Protein 3WVO (pdb70)

Structure (mmCIF, N/CA/C/O backbone):
data_3WVO
#
_entry.id   3WVO
#
_cell.length_a   207.304
_cell.length_b   132.529
_cell.length_c   102.962
_cell.angle_alpha   90.00
_cell.angle_beta   93.75
_cell.angle_gamma   90.00
#
_symmetry.space_group_name_H-M   'C 1 2 1'
#
loop_
_entity.id
_entity.type
_entity.pdbx_description
1 polymer 'CRISPR-associated protein, Cse1 family'
2 water water
#
loop_
_atom_site.group_PDB
_atom_site.id
_atom_site.type_symbol
_atom_site.label_atom_id
_atom_site.label_alt_id
_atom_site.label_comp_id
_atom_site.label_asym_id
_atom_site.label_entity_id
_atom_site.label_seq_id
_atom_site.pdbx_PDB_ins_code
_atom_site.Cartn_x
_atom_site.Cartn_y
_atom_site.Cartn_z
_atom_site.occupancy
_atom_site.B_iso_or_equiv
_atom_site.auth_seq_id
_atom_site.auth_comp_id
_atom_site.auth_asym_id
_atom_site.auth_atom_id
_atom_site.pdbx_PDB_model_num
ATOM 1 N N . MET A 1 4 ? 88.182 34.173 55.055 1.00 183.27 1 MET A N 1
ATOM 2 C CA . MET A 1 4 ? 87.552 33.428 56.186 1.00 183.35 1 MET A CA 1
ATOM 3 C C . MET A 1 4 ? 86.182 33.974 56.594 1.00 175.21 1 MET A C 1
ATOM 4 O O . MET A 1 4 ? 85.323 33.218 57.076 1.00 169.52 1 MET A O 1
ATOM 9 N N . THR A 1 5 ? 85.984 35.282 56.408 1.00 170.87 2 THR A N 1
ATOM 10 C CA . THR A 1 5 ? 84.645 35.875 56.507 1.00 163.14 2 THR A CA 1
ATOM 11 C C . THR A 1 5 ? 83.879 35.445 55.258 1.00 159.60 2 THR A C 1
ATOM 12 O O . THR A 1 5 ? 82.658 35.532 55.229 1.00 147.30 2 THR A O 1
ATOM 16 N N . THR A 1 6 ? 84.612 34.968 54.240 1.00 167.05 3 THR A N 1
ATOM 17 C CA . THR A 1 6 ? 84.018 34.357 53.023 1.00 168.73 3 THR A CA 1
ATOM 18 C C . THR A 1 6 ? 83.147 33.129 53.386 1.00 175.39 3 THR A C 1
ATOM 19 O O . THR A 1 6 ? 82.125 32.870 52.740 1.00 175.69 3 THR A O 1
ATOM 23 N N . ASP A 1 7 ? 83.558 32.393 54.426 1.00 178.55 4 ASP A N 1
ATOM 24 C CA . ASP A 1 7 ? 82.776 31.286 54.999 1.00 168.00 4 ASP A CA 1
ATOM 25 C C . ASP A 1 7 ? 81.573 31.776 55.803 1.00 161.56 4 ASP A C 1
ATOM 26 O O . ASP A 1 7 ? 80.578 31.061 55.921 1.00 158.10 4 ASP A O 1
ATOM 31 N N . ALA A 1 8 ? 81.680 32.983 56.362 1.00 149.52 5 ALA A N 1
ATOM 32 C CA . ALA A 1 8 ? 80.617 33.566 57.173 1.00 134.75 5 ALA A CA 1
ATOM 33 C C . ALA A 1 8 ? 79.358 34.024 56.384 1.00 130.82 5 ALA A C 1
ATOM 34 O O . ALA A 1 8 ? 78.310 34.206 56.991 1.00 123.60 5 ALA A O 1
ATOM 36 N N . PRO A 1 9 ? 79.464 34.261 55.045 1.00 134.50 6 PRO A N 1
ATOM 37 C CA . PRO A 1 9 ? 78.271 34.241 54.163 1.00 128.42 6 PRO A CA 1
ATOM 38 C C . PRO A 1 9 ? 78.100 32.897 53.428 1.00 120.42 6 PRO A C 1
ATOM 39 O O . PRO A 1 9 ? 77.630 32.827 52.289 1.00 112.37 6 PRO A O 1
ATOM 43 N N . SER A 1 10 ? 78.472 31.823 54.093 1.00 117.48 7 SER A N 1
ATOM 44 C CA . SER A 1 10 ? 78.625 30.594 53.386 1.00 116.42 7 SER A CA 1
ATOM 45 C C . SER A 1 10 ? 77.311 30.072 52.827 1.00 110.54 7 SER A C 1
ATOM 46 O O . SER A 1 10 ? 77.353 29.164 52.010 1.00 118.37 7 SER A O 1
ATOM 49 N N . PHE A 1 11 ? 76.156 30.609 53.224 1.00 99.41 8 PHE A N 1
ATOM 50 C CA . PHE A 1 11 ? 74.903 29.892 52.863 1.00 93.68 8 PHE A CA 1
ATOM 51 C C . PHE A 1 11 ? 74.064 30.407 51.681 1.00 89.60 8 PHE A C 1
ATOM 52 O O . PHE A 1 11 ? 73.048 31.073 51.860 1.00 84.02 8 PHE A O 1
ATOM 60 N N . ASN A 1 12 ? 74.486 30.044 50.473 1.00 90.52 9 ASN A N 1
ATOM 61 C CA . ASN A 1 12 ? 73.795 30.458 49.265 1.00 88.58 9 ASN A CA 1
ATOM 62 C C . ASN A 1 12 ? 72.778 29.433 48.818 1.00 83.71 9 ASN A C 1
ATOM 63 O O . ASN A 1 12 ? 73.112 28.295 48.539 1.00 85.66 9 ASN A O 1
ATOM 68 N N . LEU A 1 13 ? 71.529 29.840 48.705 1.00 78.38 10 LEU A N 1
ATOM 69 C CA . LEU A 1 13 ? 70.480 28.844 48.540 1.00 74.94 10 LEU A CA 1
ATOM 70 C C . LEU A 1 13 ? 70.436 28.221 47.160 1.00 74.63 10 LEU A C 1
ATOM 71 O O . LEU A 1 13 ? 69.676 27.289 46.930 1.00 75.57 10 LEU A O 1
ATOM 76 N N . ILE A 1 14 ? 71.248 28.714 46.241 1.00 75.50 11 ILE A N 1
ATOM 77 C CA . ILE A 1 14 ? 71.296 28.073 44.946 1.00 77.01 11 ILE A CA 1
ATOM 78 C C . ILE A 1 14 ? 72.033 26.719 45.056 1.00 80.74 11 ILE A C 1
ATOM 79 O O . ILE A 1 14 ? 71.670 25.752 44.384 1.00 83.29 11 ILE A O 1
ATOM 84 N N . THR A 1 15 ? 73.015 26.637 45.954 1.00 81.49 12 THR A N 1
ATOM 85 C CA . THR A 1 15 ? 73.988 25.538 45.957 1.00 81.39 12 THR A CA 1
ATOM 86 C C . THR A 1 15 ? 73.961 24.562 47.163 1.00 81.68 12 THR A C 1
ATOM 87 O O . THR A 1 15 ? 74.189 23.366 46.995 1.00 82.29 12 THR A O 1
ATOM 91 N N . GLN A 1 16 ? 73.688 25.060 48.366 1.00 81.72 13 GLN A N 1
ATOM 92 C CA . GLN A 1 16 ? 73.592 24.191 49.546 1.00 81.55 13 GLN A CA 1
ATOM 93 C C . GLN A 1 16 ? 72.198 23.566 49.672 1.00 78.74 13 GLN A C 1
ATOM 94 O O . GLN A 1 16 ? 71.201 24.171 49.247 1.00 74.13 13 GLN A O 1
ATOM 100 N N . PRO A 1 17 ? 72.132 22.359 50.284 1.00 78.81 14 PRO A N 1
ATOM 101 C CA . PRO A 1 17 ? 70.843 21.721 50.552 1.00 74.15 14 PRO A CA 1
ATOM 102 C C . PRO A 1 17 ? 70.068 22.430 51.649 1.00 70.83 14 PRO A C 1
ATOM 103 O O . PRO A 1 17 ? 70.610 22.704 52.725 1.00 70.97 14 PRO A O 1
ATOM 107 N N . TRP A 1 18 ? 68.803 22.718 51.358 1.00 68.54 15 TRP A N 1
ATOM 108 C CA . TRP A 1 18 ? 67.872 23.296 52.331 1.00 66.87 15 TRP A CA 1
ATOM 109 C C . TRP A 1 18 ? 66.395 22.964 52.104 1.00 65.80 15 TRP A C 1
ATOM 110 O O . TRP A 1 18 ? 65.578 23.095 53.017 1.00 63.94 15 TRP A O 1
ATOM 121 N N . LEU A 1 19 ? 66.062 22.567 50.877 1.00 67.17 16 LEU A N 1
ATOM 122 C CA . LEU A 1 19 ? 64.696 22.227 50.498 1.00 66.21 16 LEU A CA 1
ATOM 123 C C . LEU A 1 19 ? 64.466 20.723 50.586 1.00 68.66 16 LEU A C 1
ATOM 124 O O . LEU A 1 19 ? 64.997 19.958 49.760 1.00 71.35 16 LEU A O 1
ATOM 129 N N . PRO A 1 20 ? 63.659 20.288 51.573 1.00 66.61 17 PRO A N 1
ATOM 130 C CA . PRO A 1 20 ? 63.431 18.872 51.834 1.00 66.38 17 PRO A CA 1
ATOM 131 C C . PRO A 1 20 ? 62.393 18.336 50.875 1.00 65.68 17 PRO A C 1
ATOM 132 O O . PRO A 1 20 ? 61.323 18.942 50.698 1.00 64.76 17 PRO A O 1
ATOM 136 N N . VAL A 1 21 ? 62.740 17.221 50.243 1.00 66.37 18 VAL A N 1
ATOM 137 C CA . VAL A 1 21 ? 61.978 16.671 49.140 1.00 63.65 18 VAL A CA 1
ATOM 138 C C . VAL A 1 21 ? 61.811 15.179 49.329 1.00 64.84 18 VAL A C 1
ATOM 139 O O . VAL A 1 21 ? 62.503 14.538 50.142 1.00 65.83 18 VAL A O 1
ATOM 143 N N . GLN A 1 22 ? 60.899 14.628 48.546 1.00 64.78 19 GLN A N 1
ATOM 144 C CA . GLN A 1 22 ? 60.547 13.231 48.653 1.00 68.63 19 GLN A CA 1
ATOM 145 C C . GLN A 1 22 ? 60.513 12.571 47.285 1.00 70.33 19 GLN A C 1
ATOM 146 O O . GLN A 1 22 ? 59.601 12.836 46.478 1.00 71.91 19 GLN A O 1
ATOM 152 N N . TYR A 1 23 ? 61.507 11.728 47.017 1.00 71.80 20 TYR A N 1
ATOM 153 C CA . TYR A 1 23 ? 61.575 11.032 45.744 1.00 74.24 20 TYR A CA 1
ATOM 154 C C . TYR A 1 23 ? 60.497 9.976 45.650 1.00 78.28 20 TYR A C 1
ATOM 155 O O . TYR A 1 23 ? 59.963 9.522 46.665 1.00 81.42 20 TYR A O 1
ATOM 164 N N . ARG A 1 24 ? 60.206 9.548 44.432 1.00 81.66 21 ARG A N 1
ATOM 165 C CA . ARG A 1 24 ? 59.136 8.599 44.239 1.00 83.94 21 ARG A CA 1
ATOM 166 C C . ARG A 1 24 ? 59.354 7.279 44.977 1.00 84.94 21 ARG A C 1
ATOM 167 O O . ARG A 1 24 ? 58.433 6.780 45.618 1.00 84.09 21 ARG A O 1
ATOM 175 N N . ASP A 1 25 ? 60.577 6.755 44.934 1.00 88.28 22 ASP A N 1
ATOM 176 C CA . ASP A 1 25 ? 60.971 5.564 45.708 1.00 90.80 22 ASP A CA 1
ATOM 177 C C . ASP A 1 25 ? 61.160 5.891 47.195 1.00 89.08 22 ASP A C 1
ATOM 178 O O . ASP A 1 25 ? 62.109 5.437 47.814 1.00 90.65 22 ASP A O 1
ATOM 183 N N . GLY A 1 26 ? 60.275 6.699 47.768 1.00 86.99 23 GLY A N 1
ATOM 184 C CA . GLY A 1 26 ? 60.292 6.952 49.219 1.00 85.49 23 GLY A CA 1
ATOM 185 C C . GLY A 1 26 ? 61.321 7.919 49.800 1.00 83.51 23 GLY A C 1
ATOM 186 O O . GLY A 1 26 ? 60.949 8.778 50.613 1.00 80.52 23 GLY A O 1
ATOM 187 N N . THR A 1 27 ? 62.590 7.771 49.386 1.00 84.14 24 THR A N 1
ATOM 188 C CA . THR A 1 27 ? 63.757 8.577 49.848 1.00 86.11 24 THR A CA 1
ATOM 189 C C . THR A 1 27 ? 63.501 10.054 50.186 1.00 87.24 24 THR A C 1
ATOM 190 O O . THR A 1 27 ? 62.827 10.761 49.431 1.00 85.70 24 THR A O 1
ATOM 194 N N . GLU A 1 28 ? 64.067 10.514 51.302 1.00 88.82 25 GLU A N 1
ATOM 195 C CA . GLU A 1 28 ? 63.989 11.922 51.682 1.00 87.53 25 GLU A CA 1
ATOM 196 C C . GLU A 1 28 ? 65.395 12.537 51.896 1.00 87.36 25 GLU A C 1
ATOM 197 O O . GLU A 1 28 ? 66.305 11.905 52.445 1.00 85.05 25 GLU A O 1
ATOM 203 N N . LYS A 1 29 ? 65.529 13.797 51.494 1.00 82.22 26 LYS A N 1
ATOM 204 C CA . LYS A 1 29 ? 66.802 14.457 51.308 1.00 78.85 26 LYS A CA 1
ATOM 205 C C . LYS A 1 29 ? 66.472 15.933 51.237 1.00 78.15 26 LYS A C 1
ATOM 206 O O . LYS A 1 29 ? 65.371 16.293 50.814 1.00 75.64 26 LYS A O 1
ATOM 212 N N . GLU A 1 30 ? 67.393 16.803 51.645 1.00 80.56 27 GLU A N 1
ATOM 213 C CA . GLU A 1 30 ? 67.232 18.252 51.382 1.00 79.26 27 GLU A CA 1
ATOM 214 C C . GLU A 1 30 ? 68.071 18.566 50.154 1.00 79.25 27 GLU A C 1
ATOM 215 O O . GLU A 1 30 ? 69.100 17.922 49.943 1.00 81.14 27 GLU A O 1
ATOM 221 N N . LEU A 1 31 ? 67.639 19.529 49.338 1.00 76.18 28 LEU A N 1
ATOM 222 C CA . LEU A 1 31 ? 68.402 19.893 48.140 1.00 78.35 28 LEU A CA 1
ATOM 223 C C . LEU A 1 31 ? 68.512 21.389 47.937 1.00 79.61 28 LEU A C 1
ATOM 224 O O . LEU A 1 31 ? 67.727 22.155 48.503 1.00 80.41 28 LEU A O 1
ATOM 229 N N . SER A 1 32 ? 69.489 21.783 47.114 1.00 81.65 29 SER A N 1
ATOM 230 C CA . SER A 1 32 ? 69.691 23.168 46.665 1.00 80.16 29 SER A CA 1
ATOM 231 C C . SER A 1 32 ? 68.581 23.561 45.716 1.00 76.22 29 SER A C 1
ATOM 232 O O . SER A 1 32 ? 67.790 22.715 45.288 1.00 77.11 29 SER A O 1
ATOM 235 N N . LEU A 1 33 ? 68.524 24.832 45.358 1.00 71.49 30 LEU A N 1
ATOM 236 C CA . LEU A 1 33 ? 67.596 25.227 44.327 1.00 68.95 30 LEU A CA 1
ATOM 237 C C . LEU A 1 33 ? 67.967 24.556 43.009 1.00 70.94 30 LEU A C 1
ATOM 238 O O . LEU A 1 33 ? 67.136 23.927 42.356 1.00 70.35 30 LEU A O 1
ATOM 243 N N . LEU A 1 34 ? 69.231 24.678 42.638 1.00 74.19 31 LEU A N 1
ATOM 244 C CA . LEU A 1 34 ? 69.718 24.081 41.414 1.00 78.16 31 LEU A CA 1
ATOM 245 C C . LEU A 1 34 ? 69.206 22.693 41.237 1.00 79.72 31 LEU A C 1
ATOM 246 O O . LEU A 1 34 ? 68.665 22.370 40.190 1.00 82.87 31 LEU A O 1
ATOM 251 N N . GLU A 1 35 ? 69.379 21.867 42.255 1.00 80.62 32 GLU A N 1
ATOM 252 C CA . GLU A 1 35 ? 69.159 20.467 42.045 1.00 83.73 32 GLU A CA 1
ATOM 253 C C . GLU A 1 35 ? 67.695 20.133 41.979 1.00 78.93 32 GLU A C 1
ATOM 254 O O . GLU A 1 35 ? 67.292 19.262 41.215 1.00 78.95 32 GLU A O 1
ATOM 260 N N . VAL A 1 36 ? 66.895 20.833 42.766 1.00 75.48 33 VAL A N 1
ATOM 261 C CA . VAL A 1 36 ? 65.453 20.646 42.711 1.00 73.21 33 VAL A CA 1
ATOM 262 C C . VAL A 1 36 ? 64.948 20.804 41.277 1.00 73.61 33 VAL A C 1
ATOM 263 O O . VAL A 1 36 ? 64.120 20.015 40.792 1.00 73.11 33 VAL A O 1
ATOM 267 N N . PHE A 1 37 ? 65.455 21.821 40.597 1.00 73.61 34 PHE A N 1
ATOM 268 C CA . PHE A 1 37 ? 65.074 22.032 39.225 1.00 73.05 34 PHE A CA 1
ATOM 269 C C . PHE A 1 37 ? 65.550 20.874 38.358 1.00 72.62 34 PHE A C 1
ATOM 270 O O . PHE A 1 37 ? 64.778 20.331 37.566 1.00 71.09 34 PHE A O 1
ATOM 278 N N . LYS A 1 38 ? 66.804 20.473 38.549 1.00 73.21 35 LYS A N 1
ATOM 279 C CA . LYS A 1 38 ? 67.359 19.337 37.824 1.00 73.93 35 LYS A CA 1
ATOM 280 C C . LYS A 1 38 ? 66.519 18.061 38.039 1.00 70.36 35 LYS A C 1
ATOM 281 O O . LYS A 1 38 ? 66.134 17.407 37.082 1.00 69.80 35 LYS A O 1
ATOM 287 N N . GLN A 1 39 ? 66.210 17.742 39.290 1.00 66.73 36 GLN A N 1
ATOM 288 C CA . GLN A 1 39 ? 65.646 16.454 39.617 1.00 65.62 36 GLN A CA 1
ATOM 289 C C . GLN A 1 39 ? 64.110 16.399 39.594 1.00 64.54 36 GLN A C 1
ATOM 290 O O . GLN A 1 39 ? 63.531 15.310 39.539 1.00 65.04 36 GLN A O 1
ATOM 296 N N . ALA A 1 40 ? 63.463 17.564 39.597 1.00 63.43 37 ALA A N 1
ATOM 297 C CA . ALA A 1 40 ? 61.999 17.687 39.652 1.00 62.24 37 ALA A CA 1
ATOM 298 C C . ALA A 1 40 ? 61.123 16.495 39.147 1.00 64.55 37 ALA A C 1
ATOM 299 O O . ALA A 1 40 ? 60.160 16.092 39.845 1.00 64.68 37 ALA A O 1
ATOM 301 N N . PRO A 1 41 ? 61.435 15.918 37.957 1.00 66.46 38 PRO A N 1
ATOM 302 C CA . PRO A 1 41 ? 60.556 14.837 37.468 1.00 67.30 38 PRO A CA 1
ATOM 303 C C . PRO A 1 41 ? 60.657 13.549 38.292 1.00 69.31 38 PRO A C 1
ATOM 304 O O . PRO A 1 41 ? 59.925 12.572 38.045 1.00 69.79 38 PRO A O 1
ATOM 308 N N . LEU A 1 42 ? 61.559 13.564 39.268 1.00 70.25 39 LEU A N 1
ATOM 309 C CA . LEU A 1 42 ? 61.890 12.376 40.032 1.00 71.18 39 LEU A CA 1
ATOM 310 C C . LEU A 1 42 ? 61.367 12.466 41.459 1.00 70.07 39 LEU A C 1
ATOM 311 O O . LEU A 1 42 ? 61.407 11.482 42.214 1.00 75.44 39 LEU A O 1
ATOM 316 N N . LEU A 1 43 ? 60.854 13.635 41.819 1.00 65.17 40 LEU A N 1
ATOM 317 C CA . LEU A 1 43 ? 60.364 13.868 43.151 1.00 62.03 40 LEU A CA 1
ATOM 318 C C . LEU A 1 43 ? 58.877 13.886 43.056 1.00 61.93 40 LEU A C 1
ATOM 319 O O . LEU A 1 43 ? 58.385 14.443 42.090 1.00 61.98 40 LEU A O 1
ATOM 324 N N . ARG A 1 44 ? 58.135 13.303 44.003 1.00 65.20 41 ARG A N 1
ATOM 325 C CA . ARG A 1 44 ? 56.683 13.621 44.012 1.00 70.10 41 ARG A CA 1
ATOM 326 C C . ARG A 1 44 ? 56.446 15.039 44.556 1.00 69.97 41 ARG A C 1
ATOM 327 O O . ARG A 1 44 ? 55.786 15.873 43.902 1.00 66.21 41 ARG A O 1
ATOM 335 N N . ARG A 1 45 ? 57.026 15.342 45.711 1.00 72.26 42 ARG A N 1
ATOM 336 C CA . ARG A 1 45 ? 56.799 16.655 46.269 1.00 77.36 42 ARG A CA 1
ATOM 337 C C . ARG A 1 45 ? 57.913 17.184 47.125 1.00 76.76 42 ARG A C 1
ATOM 338 O O . ARG A 1 45 ? 58.961 16.555 47.264 1.00 77.78 42 ARG A O 1
ATOM 346 N N . LEU A 1 46 ? 57.657 18.379 47.664 1.00 74.24 43 LEU A N 1
ATOM 347 C CA . LEU A 1 46 ? 58.431 18.949 48.755 1.00 69.62 43 LEU A CA 1
ATOM 348 C C . LEU A 1 46 ? 57.785 18.481 50.052 1.00 67.18 43 LEU A C 1
ATOM 349 O O . LEU A 1 46 ? 56.628 18.065 50.077 1.00 67.72 43 LEU A O 1
ATOM 354 N N . VAL A 1 47 ? 58.561 18.542 51.117 1.00 64.76 44 VAL A N 1
ATOM 355 C CA . VAL A 1 47 ? 58.152 18.099 52.414 1.00 62.75 44 VAL A CA 1
ATOM 356 C C . VAL A 1 47 ? 58.435 19.351 53.254 1.00 63.41 44 VAL A C 1
ATOM 357 O O . VAL A 1 47 ? 59.561 19.571 53.703 1.00 66.61 44 VAL A O 1
ATOM 361 N N . GLY A 1 48 ? 57.441 20.210 53.425 1.00 61.16 45 GLY A N 1
ATOM 362 C CA . GLY A 1 48 ? 57.638 21.391 54.251 1.00 61.85 45 GLY A CA 1
ATOM 363 C C . GLY A 1 48 ? 57.632 20.955 55.697 1.00 65.27 45 GLY A C 1
ATOM 364 O O . GLY A 1 48 ? 56.914 20.014 56.033 1.00 71.19 45 GLY A O 1
ATOM 365 N N . ASP A 1 49 ? 58.439 21.606 56.537 1.00 65.42 46 ASP A N 1
ATOM 366 C CA . ASP A 1 49 ? 58.337 21.506 57.994 1.00 65.82 46 ASP A CA 1
ATOM 367 C C . ASP A 1 49 ? 56.886 21.628 58.457 1.00 65.84 46 ASP A C 1
ATOM 368 O O . ASP A 1 49 ? 56.526 21.257 59.594 1.00 69.32 46 ASP A O 1
ATOM 373 N N . VAL A 1 50 ? 56.075 22.190 57.560 1.00 63.04 47 VAL A N 1
ATOM 374 C CA . VAL A 1 50 ? 54.679 22.557 57.776 1.00 56.61 47 VAL A CA 1
ATOM 375 C C . VAL A 1 50 ? 54.083 22.943 56.398 1.00 54.81 47 VAL A C 1
ATOM 376 O O . VAL A 1 50 ? 54.668 23.735 55.646 1.00 56.09 47 VAL A O 1
ATOM 380 N N . PRO A 1 51 ? 52.928 22.369 56.054 1.00 50.56 48 PRO A N 1
ATOM 381 C CA . PRO A 1 51 ? 52.183 22.450 54.781 1.00 48.67 48 PRO A CA 1
ATOM 382 C C . PRO A 1 51 ? 52.135 23.826 54.109 1.00 46.43 48 PRO A C 1
ATOM 383 O O . PRO A 1 51 ? 52.030 23.958 52.885 1.00 44.59 48 PRO A O 1
ATOM 387 N N . THR A 1 52 ? 52.170 24.842 54.933 1.00 46.89 49 THR A N 1
ATOM 388 C CA . THR A 1 52 ? 52.088 26.185 54.473 1.00 49.15 49 THR A CA 1
ATOM 389 C C . THR A 1 52 ? 53.420 26.580 53.809 1.00 51.45 49 THR A C 1
ATOM 390 O O . THR A 1 52 ? 53.426 27.237 52.751 1.00 50.44 49 THR A O 1
ATOM 394 N N . GLN A 1 53 ? 54.529 26.169 54.439 1.00 50.71 50 GLN A N 1
ATOM 395 C CA . GLN A 1 53 ? 55.834 26.130 53.797 1.00 51.11 50 GLN A CA 1
ATOM 396 C C . GLN A 1 53 ? 55.796 25.602 52.349 1.00 52.10 50 GLN A C 1
ATOM 397 O O . GLN A 1 53 ? 56.232 26.310 51.462 1.00 53.86 50 GLN A O 1
ATOM 403 N N . GLU A 1 54 ? 55.291 24.387 52.110 1.00 52.30 51 GLU A N 1
ATOM 404 C CA . GLU A 1 54 ? 55.184 23.823 50.751 1.00 53.92 51 GLU A CA 1
ATOM 405 C C . GLU A 1 54 ? 54.549 24.793 49.759 1.00 54.46 51 GLU A C 1
ATOM 406 O O . GLU A 1 54 ? 55.028 24.925 48.619 1.00 54.20 51 GLU A O 1
ATOM 412 N N . PHE A 1 55 ? 53.470 25.460 50.188 1.00 53.20 52 PHE A N 1
ATOM 413 C CA . PHE A 1 55 ? 52.789 26.474 49.363 1.00 52.55 52 PHE A CA 1
ATOM 414 C C . PHE A 1 55 ? 53.717 27.634 48.993 1.00 51.18 52 PHE A C 1
ATOM 415 O O . PHE A 1 55 ? 53.927 27.904 47.811 1.00 48.15 52 PHE A O 1
ATOM 423 N N . ALA A 1 56 ? 54.257 28.297 50.023 1.00 51.44 53 ALA A N 1
ATOM 424 C CA . ALA A 1 56 ? 55.139 29.477 49.894 1.00 52.28 53 ALA A CA 1
ATOM 425 C C . ALA A 1 56 ? 56.381 29.210 49.076 1.00 54.76 53 ALA A C 1
ATOM 426 O O . ALA A 1 56 ? 56.758 30.050 48.261 1.00 59.46 53 ALA A O 1
ATOM 428 N N . LEU A 1 57 ? 57.013 28.058 49.314 1.00 53.43 54 LEU A N 1
ATOM 429 C CA . LEU A 1 57 ? 58.197 27.626 48.573 1.00 53.10 54 LEU A CA 1
ATOM 430 C C . LEU A 1 57 ? 57.852 27.392 47.128 1.00 53.05 54 LEU A C 1
ATOM 431 O O . LEU A 1 57 ? 58.542 27.884 46.257 1.00 55.52 54 LEU A O 1
ATOM 436 N N . LEU A 1 58 ? 56.788 26.635 46.872 1.00 50.82 55 LEU A N 1
ATOM 437 C CA . LEU A 1 58 ? 56.327 26.413 45.509 1.00 50.17 55 LEU A CA 1
ATOM 438 C C . LEU A 1 58 ? 56.231 27.710 44.732 1.00 51.39 55 LEU A C 1
ATOM 439 O O . LEU A 1 58 ? 56.623 27.808 43.557 1.00 52.15 55 LEU A O 1
ATOM 444 N N . ARG A 1 59 ? 55.702 28.713 45.419 1.00 51.36 56 ARG A N 1
ATOM 445 C CA . ARG A 1 59 ? 55.506 30.025 44.838 1.00 53.20 56 ARG A CA 1
ATOM 446 C C . ARG A 1 59 ? 56.872 30.668 44.551 1.00 53.84 56 ARG A C 1
ATOM 447 O O . ARG A 1 59 ? 57.093 31.250 43.477 1.00 54.14 56 ARG A O 1
ATOM 455 N N . LEU A 1 60 ? 57.793 30.517 45.496 1.00 52.29 57 LEU A N 1
ATOM 456 C CA . LEU A 1 60 ? 59.151 30.967 45.281 1.00 54.77 57 LEU A CA 1
ATOM 457 C C . LEU A 1 60 ? 59.742 30.274 44.060 1.00 58.64 57 LEU A C 1
ATOM 458 O O . LEU A 1 60 ? 60.444 30.906 43.290 1.00 65.05 57 LEU A O 1
ATOM 463 N N . LEU A 1 61 ? 59.456 28.990 43.865 1.00 58.19 58 LEU A N 1
ATOM 464 C CA . LEU A 1 61 ? 59.971 28.292 42.690 1.00 59.74 58 LEU A CA 1
ATOM 465 C C . LEU A 1 61 ? 59.339 28.841 41.411 1.00 62.42 58 LEU A C 1
ATOM 466 O O . LEU A 1 61 ? 60.042 29.099 40.414 1.00 66.36 58 LEU A O 1
ATOM 471 N N . LEU A 1 62 ? 58.023 29.048 41.455 1.00 60.22 59 LEU A N 1
ATOM 472 C CA . LEU A 1 62 ? 57.294 29.542 40.290 1.00 60.94 59 LEU A CA 1
ATOM 473 C C . LEU A 1 62 ? 57.748 30.939 39.858 1.00 62.26 59 LEU A C 1
ATOM 474 O O . LEU A 1 62 ? 57.864 31.238 38.656 1.00 62.66 59 LEU A O 1
ATOM 479 N N . ALA A 1 63 ? 58.032 31.783 40.846 1.00 61.15 60 ALA A N 1
ATOM 480 C CA . ALA A 1 63 ? 58.618 33.078 40.562 1.00 61.31 60 ALA A CA 1
ATOM 481 C C . ALA A 1 63 ? 59.942 32.907 39.847 1.00 61.04 60 ALA A C 1
ATOM 482 O O . ALA A 1 63 ? 60.184 33.584 38.857 1.00 63.22 60 ALA A O 1
ATOM 484 N N . ILE A 1 64 ? 60.776 31.984 40.308 1.00 59.16 61 ILE A N 1
ATOM 485 C CA . ILE A 1 64 ? 62.036 31.763 39.617 1.00 63.45 61 ILE A CA 1
ATOM 486 C C . ILE A 1 64 ? 61.839 31.329 38.159 1.00 66.97 61 ILE A C 1
ATOM 487 O O . ILE A 1 64 ? 62.327 31.985 37.226 1.00 67.64 61 ILE A O 1
ATOM 492 N N . LEU A 1 65 ? 61.121 30.220 37.991 1.00 69.27 62 LEU A N 1
ATOM 493 C CA . LEU A 1 65 ? 60.602 29.773 36.702 1.00 72.36 62 LEU A CA 1
ATOM 494 C C . LEU A 1 65 ? 60.059 30.902 35.840 1.00 75.70 62 LEU A C 1
ATOM 495 O O . LEU A 1 65 ? 60.605 31.191 34.764 1.00 79.16 62 LEU A O 1
ATOM 500 N N . HIS A 1 66 ? 58.978 31.532 36.314 1.00 75.12 63 HIS A N 1
ATOM 501 C CA . HIS A 1 66 ? 58.365 32.635 35.591 1.00 74.69 63 HIS A CA 1
ATOM 502 C C . HIS A 1 66 ? 59.412 33.573 35.047 1.00 77.21 63 HIS A C 1
ATOM 503 O O . HIS A 1 66 ? 59.443 33.795 33.843 1.00 82.99 63 HIS A O 1
ATOM 510 N N . ASP A 1 67 ? 60.312 34.056 35.905 1.00 74.69 64 ASP A N 1
ATOM 511 C CA . ASP A 1 67 ? 61.323 35.003 35.457 1.00 73.44 64 ASP A CA 1
ATOM 512 C C . ASP A 1 67 ? 62.333 34.413 34.510 1.00 75.82 64 ASP A C 1
ATOM 513 O O . ASP A 1 67 ? 62.561 35.004 33.463 1.00 80.08 64 ASP A O 1
ATOM 518 N N . ALA A 1 68 ? 62.911 33.257 34.855 1.00 75.08 65 ALA A N 1
ATOM 519 C CA . ALA A 1 68 ? 63.979 32.607 34.048 1.00 77.05 65 ALA A CA 1
ATOM 520 C C . ALA A 1 68 ? 63.600 32.302 32.580 1.00 78.74 65 ALA A C 1
ATOM 521 O O . ALA A 1 68 ? 64.450 31.899 31.763 1.00 82.55 65 ALA A O 1
ATOM 523 N N . ILE A 1 69 ? 62.320 32.497 32.266 1.00 76.40 66 ILE A N 1
ATOM 524 C CA . ILE A 1 69 ? 61.771 32.256 30.941 1.00 76.43 66 ILE A CA 1
ATOM 525 C C . ILE A 1 69 ? 61.192 33.529 30.371 1.00 77.69 66 ILE A C 1
ATOM 526 O O . ILE A 1 69 ? 60.930 33.616 29.172 1.00 80.80 66 ILE A O 1
ATOM 531 N N . GLY A 1 70 ? 60.968 34.500 31.248 1.00 76.09 67 GLY A N 1
ATOM 532 C CA . GLY A 1 70 ? 60.077 35.598 30.949 1.00 76.00 67 GLY A CA 1
ATOM 533 C C . GLY A 1 70 ? 58.736 34.960 30.713 1.00 74.50 67 GLY A C 1
ATOM 534 O O . GLY A 1 70 ? 58.042 35.320 29.764 1.00 73.06 67 GLY A O 1
ATOM 535 N N . GLY A 1 71 ? 58.453 33.953 31.558 1.00 76.70 68 GLY A N 1
ATOM 536 C CA . GLY A 1 71 ? 57.136 33.289 31.786 1.00 79.62 68 GLY A CA 1
ATOM 537 C C . GLY A 1 71 ? 56.305 32.982 30.555 1.00 85.78 68 GLY A C 1
ATOM 538 O O . GLY A 1 71 ? 56.511 33.583 29.479 1.00 98.64 68 GLY A O 1
ATOM 539 N N . PRO A 1 72 ? 55.368 32.036 30.671 1.00 79.83 69 PRO A N 1
ATOM 540 C CA . PRO A 1 72 ? 54.639 31.668 29.445 1.00 81.19 69 PRO A CA 1
ATOM 541 C C . PRO A 1 72 ? 53.744 32.813 29.025 1.00 83.83 69 PRO A C 1
ATOM 542 O O . PRO A 1 72 ? 52.887 33.207 29.818 1.00 88.48 69 PRO A O 1
ATOM 546 N N . GLU A 1 73 ? 53.970 33.372 27.836 1.00 85.22 70 GLU A N 1
ATOM 547 C CA . GLU A 1 73 ? 53.146 34.466 27.341 1.00 89.17 70 GLU A CA 1
ATOM 548 C C . GLU A 1 73 ? 51.844 33.897 26.779 1.00 88.97 70 GLU A C 1
ATOM 549 O O . GLU A 1 73 ? 50.756 34.335 27.163 1.00 88.90 70 GLU A O 1
ATOM 555 N N . ASP A 1 74 ? 51.968 32.918 25.879 1.00 90.71 71 ASP A N 1
ATOM 556 C CA . ASP A 1 74 ? 50.847 32.136 25.348 1.00 90.39 71 ASP A CA 1
ATOM 557 C C . ASP A 1 74 ? 50.655 30.873 26.159 1.00 85.68 71 ASP A C 1
ATOM 558 O O . ASP A 1 74 ? 51.464 30.532 27.007 1.00 85.89 71 ASP A O 1
ATOM 563 N N . SER A 1 75 ? 49.590 30.146 25.866 1.00 83.69 72 SER A N 1
ATOM 564 C CA . SER A 1 75 ? 49.520 28.749 26.259 1.00 79.84 72 SER A CA 1
ATOM 565 C C . SER A 1 75 ? 50.311 27.959 25.240 1.00 81.81 72 SER A C 1
ATOM 566 O O . SER A 1 75 ? 50.827 26.889 25.543 1.00 78.92 72 SER A O 1
ATOM 569 N N . ASP A 1 76 ? 50.402 28.504 24.028 1.00 85.76 73 ASP A N 1
ATOM 570 C CA . ASP A 1 76 ? 51.221 27.912 22.988 1.00 90.52 73 ASP A CA 1
ATOM 571 C C . ASP A 1 76 ? 52.686 27.841 23.395 1.00 88.55 73 ASP A C 1
ATOM 572 O O . ASP A 1 76 ? 53.359 26.820 23.174 1.00 87.49 73 ASP A O 1
ATOM 577 N N . GLU A 1 77 ? 53.164 28.932 23.989 1.00 85.59 74 GLU A N 1
ATOM 578 C CA . GLU A 1 77 ? 54.501 28.980 24.548 1.00 84.07 74 GLU A CA 1
ATOM 579 C C . GLU A 1 77 ? 54.687 27.980 25.715 1.00 81.32 74 GLU A C 1
ATOM 580 O O . GLU A 1 77 ? 55.629 27.183 25.694 1.00 82.19 74 GLU A O 1
ATOM 586 N N . TRP A 1 78 ? 53.789 28.014 26.709 1.00 77.43 75 TRP A N 1
ATOM 587 C CA . TRP A 1 78 ? 53.779 27.051 27.824 1.00 72.74 75 TRP A CA 1
ATOM 588 C C . TRP A 1 78 ? 53.847 25.603 27.325 1.00 73.64 75 TRP A C 1
ATOM 589 O O . TRP A 1 78 ? 54.563 24.768 27.880 1.00 71.78 75 TRP A O 1
ATOM 600 N N . ALA A 1 79 ? 53.091 25.336 26.266 1.00 75.84 76 ALA A N 1
ATOM 601 C CA . ALA A 1 79 ? 52.926 24.011 25.722 1.00 79.07 76 ALA A CA 1
ATOM 602 C C . ALA A 1 79 ? 54.222 23.306 25.390 1.00 84.47 76 ALA A C 1
ATOM 603 O O . ALA A 1 79 ? 54.285 22.081 25.511 1.00 86.55 76 ALA A O 1
ATOM 605 N N . GLU A 1 80 ? 55.230 24.068 24.944 1.00 89.80 77 GLU A N 1
ATOM 606 C CA . GLU A 1 80 ? 56.526 23.515 24.480 1.00 91.67 77 GLU A CA 1
ATOM 607 C C . GLU A 1 80 ? 57.399 22.991 25.625 1.00 85.25 77 GLU A C 1
ATOM 608 O O . GLU A 1 80 ? 58.367 22.244 25.411 1.00 87.51 77 GLU A O 1
ATOM 614 N N . LEU A 1 81 ? 57.013 23.370 26.839 1.00 76.73 78 LEU A N 1
ATOM 615 C CA . LEU A 1 81 ? 57.689 22.955 28.052 1.00 71.79 78 LEU A CA 1
ATOM 616 C C . LEU A 1 81 ? 57.225 21.623 28.613 1.00 70.02 78 LEU A C 1
ATOM 617 O O . LEU A 1 81 ? 57.805 21.140 29.575 1.00 68.61 78 LEU A O 1
ATOM 622 N N . TRP A 1 82 ? 56.200 21.027 28.010 1.00 70.31 79 TRP A N 1
ATOM 623 C CA . TRP A 1 82 ? 55.368 20.027 28.681 1.00 68.03 79 TRP A CA 1
ATOM 624 C C . TRP A 1 82 ? 55.100 18.757 27.885 1.00 72.54 79 TRP A C 1
ATOM 625 O O . TRP A 1 82 ? 54.391 18.827 26.878 1.00 77.57 79 TRP A O 1
ATOM 636 N N . THR A 1 83 ? 55.644 17.607 28.306 1.00 73.95 80 THR A N 1
ATOM 637 C CA . THR A 1 83 ? 55.089 16.297 27.885 1.00 73.38 80 THR A CA 1
ATOM 638 C C . THR A 1 83 ? 54.650 15.517 29.091 1.00 71.35 80 THR A C 1
ATOM 639 O O . THR A 1 83 ? 55.055 15.762 30.229 1.00 67.24 80 THR A O 1
ATOM 643 N N . GLN A 1 84 ? 53.820 14.545 28.801 1.00 72.58 81 GLN A N 1
ATOM 644 C CA . GLN A 1 84 ? 53.425 13.625 29.788 1.00 74.70 81 GLN A CA 1
ATOM 645 C C . GLN A 1 84 ? 54.370 12.450 29.733 1.00 79.51 81 GLN A C 1
ATOM 646 O O . GLN A 1 84 ? 54.446 11.662 30.674 1.00 79.75 81 GLN A O 1
ATOM 652 N N . ASP A 1 85 ? 55.120 12.349 28.649 1.00 86.98 82 ASP A N 1
ATOM 653 C CA . ASP A 1 85 ? 56.091 11.287 28.538 1.00 98.51 82 ASP A CA 1
ATOM 654 C C . ASP A 1 85 ? 57.035 11.248 29.748 1.00 99.42 82 ASP A C 1
ATOM 655 O O . ASP A 1 85 ? 57.880 12.133 29.927 1.00 100.53 82 ASP A O 1
ATOM 660 N N . GLU A 1 86 ? 56.868 10.191 30.544 1.00 100.96 83 GLU A N 1
ATOM 661 C CA . GLU A 1 86 ? 57.567 9.971 31.809 1.00 98.20 83 GLU A CA 1
ATOM 662 C C . GLU A 1 86 ? 59.056 9.990 31.601 1.00 93.00 83 GLU A C 1
ATOM 663 O O . GLU A 1 86 ? 59.771 10.568 32.394 1.00 90.28 83 GLU A O 1
ATOM 669 N N . ALA A 1 87 ? 59.510 9.390 30.505 1.00 93.73 84 ALA A N 1
ATOM 670 C CA . ALA A 1 87 ? 60.940 9.314 30.165 1.00 95.24 84 ALA A CA 1
ATOM 671 C C . ALA A 1 87 ? 61.568 10.664 29.794 1.00 95.20 84 ALA A C 1
ATOM 672 O O . ALA A 1 87 ? 62.773 10.861 29.965 1.00 93.73 84 ALA A O 1
ATOM 674 N N . GLU A 1 88 ? 60.736 11.591 29.325 1.00 95.35 85 GLU A N 1
ATOM 675 C CA . GLU A 1 88 ? 61.201 12.838 28.722 1.00 96.49 85 GLU A CA 1
ATOM 676 C C . GLU A 1 88 ? 61.077 14.125 29.544 1.00 91.97 85 GLU A C 1
ATOM 677 O O . GLU A 1 88 ? 61.964 14.969 29.491 1.00 97.45 85 GLU A O 1
ATOM 683 N N . GLN A 1 89 ? 59.988 14.320 30.265 1.00 84.10 86 GLN A N 1
ATOM 684 C CA . GLN A 1 89 ? 59.864 15.548 31.035 1.00 82.03 86 GLN A CA 1
ATOM 685 C C . GLN A 1 89 ? 61.188 16.036 31.649 1.00 83.82 86 GLN A C 1
ATOM 686 O O . GLN A 1 89 ? 61.736 15.374 32.518 1.00 84.96 86 GLN A O 1
ATOM 692 N N . GLN A 1 90 ? 61.717 17.172 31.202 1.00 85.37 87 GLN A N 1
ATOM 693 C CA . GLN A 1 90 ? 62.626 17.951 32.064 1.00 85.45 87 GLN A CA 1
ATOM 694 C C . GLN A 1 90 ? 62.083 19.367 32.153 1.00 81.77 87 GLN A C 1
ATOM 695 O O . GLN A 1 90 ? 61.191 19.750 31.381 1.00 80.46 87 GLN A O 1
ATOM 701 N N . LEU A 1 91 ? 62.638 20.147 33.079 1.00 78.26 88 LEU A N 1
ATOM 702 C CA . LEU A 1 91 ? 62.378 21.581 33.110 1.00 76.00 88 LEU A CA 1
ATOM 703 C C . LEU A 1 91 ? 63.380 22.165 32.150 1.00 79.07 88 LEU A C 1
ATOM 704 O O . LEU A 1 91 ? 64.057 21.395 31.476 1.00 81.36 88 LEU A O 1
ATOM 709 N N . PRO A 1 92 ? 63.459 23.509 32.045 1.00 80.71 89 PRO A N 1
ATOM 710 C CA . PRO A 1 92 ? 64.538 24.140 31.265 1.00 85.30 89 PRO A CA 1
ATOM 711 C C . PRO A 1 92 ? 65.751 24.449 32.114 1.00 86.20 89 PRO A C 1
ATOM 712 O O . PRO A 1 92 ? 66.129 25.608 32.223 1.00 88.22 89 PRO A O 1
ATOM 716 N N . PHE A 1 93 ? 66.354 23.416 32.693 1.00 87.07 90 PHE A N 1
ATOM 717 C CA . PHE A 1 93 ? 67.470 23.584 33.595 1.00 90.67 90 PHE A CA 1
ATOM 718 C C . PHE A 1 93 ? 68.475 24.600 33.058 1.00 95.98 90 PHE A C 1
ATOM 719 O O . PHE A 1 93 ? 69.072 25.355 33.837 1.00 95.81 90 PHE A O 1
ATOM 727 N N . ASP A 1 94 ? 68.643 24.629 31.732 1.00 100.64 91 ASP A N 1
ATOM 728 C CA . ASP A 1 94 ? 69.604 25.532 31.106 1.00 104.53 91 ASP A CA 1
ATOM 729 C C . ASP A 1 94 ? 69.246 27.019 31.150 1.00 101.29 91 ASP A C 1
ATOM 730 O O . ASP A 1 94 ? 70.079 27.825 31.572 1.00 103.30 91 ASP A O 1
ATOM 735 N N . CYS A 1 95 ? 68.029 27.393 30.751 1.00 95.61 92 CYS A N 1
ATOM 736 C CA . CYS A 1 95 ? 67.579 28.761 31.018 1.00 90.44 92 CYS A CA 1
ATOM 737 C C . CYS A 1 95 ? 67.755 29.067 32.496 1.00 88.82 92 CYS A C 1
ATOM 738 O O . CYS A 1 95 ? 68.324 30.098 32.829 1.00 91.81 92 CYS A O 1
ATOM 741 N N . ILE A 1 96 ? 67.336 28.135 33.365 1.00 86.37 93 ILE A N 1
ATOM 742 C CA . ILE A 1 96 ? 67.320 28.302 34.846 1.00 82.91 93 ILE A CA 1
ATOM 743 C C . ILE A 1 96 ? 68.675 28.555 35.522 1.00 85.41 93 ILE A C 1
ATOM 744 O O . ILE A 1 96 ? 68.858 29.589 36.181 1.00 83.74 93 ILE A O 1
ATOM 749 N N . ALA A 1 97 ? 69.602 27.607 35.370 1.00 88.91 94 ALA A N 1
ATOM 750 C CA . ALA A 1 97 ? 70.982 27.771 35.830 1.00 93.14 94 ALA A CA 1
ATOM 751 C C . ALA A 1 97 ? 71.527 29.156 35.494 1.00 96.30 94 ALA A C 1
ATOM 752 O O . ALA A 1 97 ? 72.017 29.847 36.388 1.00 95.33 94 ALA A O 1
ATOM 754 N N . SER A 1 98 ? 71.414 29.539 34.215 1.00 99.73 95 SER A N 1
ATOM 755 C CA . SER A 1 98 ? 71.847 30.844 33.688 1.00 105.04 95 SER A CA 1
ATOM 756 C C . SER A 1 98 ? 71.219 32.013 34.414 1.00 104.48 95 SER A C 1
ATOM 757 O O . SER A 1 98 ? 71.901 32.984 34.770 1.00 108.72 95 SER A O 1
ATOM 760 N N . TYR A 1 99 ? 69.908 31.928 34.604 1.00 100.62 96 TYR A N 1
ATOM 761 C CA . TYR A 1 99 ? 69.190 32.924 35.367 1.00 98.92 96 TYR A CA 1
ATOM 762 C C . TYR A 1 99 ? 69.775 33.047 36.785 1.00 100.08 96 TYR A C 1
ATOM 763 O O . TYR A 1 99 ? 70.141 34.144 37.211 1.00 103.26 96 TYR A O 1
ATOM 772 N N . LEU A 1 100 ? 69.896 31.926 37.493 1.00 98.41 97 LEU A N 1
ATOM 773 C CA . LEU A 1 100 ? 70.460 31.933 38.851 1.00 96.62 97 LEU A CA 1
ATOM 774 C C . LEU A 1 100 ? 71.934 32.293 38.913 1.00 99.26 97 LEU A C 1
ATOM 775 O O . LEU A 1 100 ? 72.356 32.967 39.854 1.00 99.66 97 LEU A O 1
ATOM 780 N N . GLU A 1 101 ? 72.706 31.847 37.919 1.00 101.62 98 GLU A N 1
ATOM 781 C CA . GLU A 1 101 ? 74.097 32.292 37.755 1.00 106.28 98 GLU A CA 1
ATOM 782 C C . GLU A 1 101 ? 74.217 33.801 37.900 1.00 104.75 98 GLU A C 1
ATOM 783 O O . GLU A 1 101 ? 75.106 34.277 38.591 1.00 107.29 98 GLU A O 1
ATOM 789 N N . GLN A 1 102 ? 73.313 34.539 37.260 1.00 101.65 99 GLN A N 1
ATOM 790 C CA . GLN A 1 102 ? 73.303 35.996 37.331 1.00 100.19 99 GLN A CA 1
ATOM 791 C C . GLN A 1 102 ? 73.126 36.546 38.734 1.00 96.87 99 GLN A C 1
ATOM 792 O O . GLN A 1 102 ? 73.804 37.484 39.133 1.00 98.49 99 GLN A O 1
ATOM 798 N N . TYR A 1 103 ? 72.192 35.996 39.484 1.00 92.98 100 TYR A N 1
ATOM 799 C CA . TYR A 1 103 ? 71.866 36.641 40.735 1.00 92.18 100 TYR A CA 1
ATOM 800 C C . TYR A 1 103 ? 72.410 35.865 41.893 1.00 93.03 100 TYR A C 1
ATOM 801 O O . TYR A 1 103 ? 71.773 35.747 42.940 1.00 90.83 100 TYR A O 1
ATOM 810 N N . TYR A 1 104 ? 73.614 35.341 41.705 1.00 95.73 101 TYR A N 1
ATOM 811 C CA . TYR A 1 104 ? 74.200 34.501 42.721 1.00 95.50 101 TYR A CA 1
ATOM 812 C C . TYR A 1 104 ? 74.158 35.209 44.067 1.00 96.14 101 TYR A C 1
ATOM 813 O O . TYR A 1 104 ? 73.816 34.606 45.091 1.00 92.19 101 TYR A O 1
ATOM 822 N N . HIS A 1 105 ? 74.450 36.506 44.039 1.00 100.75 102 HIS A N 1
ATOM 823 C CA . HIS A 1 105 ? 74.760 37.243 45.256 1.00 104.90 102 HIS A CA 1
ATOM 824 C C . HIS A 1 105 ? 73.562 37.713 46.097 1.00 101.70 102 HIS A C 1
ATOM 825 O O . HIS A 1 105 ? 73.699 37.989 47.291 1.00 98.31 102 HIS A O 1
ATOM 832 N N . ARG A 1 106 ? 72.385 37.730 45.481 1.00 99.53 103 ARG A N 1
ATOM 833 C CA . ARG A 1 106 ? 71.138 38.042 46.185 1.00 96.70 103 ARG A CA 1
ATOM 834 C C . ARG A 1 106 ? 70.540 36.829 46.915 1.00 93.80 103 ARG A C 1
ATOM 835 O O . ARG A 1 106 ? 69.770 36.989 47.856 1.00 94.42 103 ARG A O 1
ATOM 843 N N . PHE A 1 107 ? 70.894 35.628 46.464 1.00 91.20 104 PHE A N 1
ATOM 844 C CA . PHE A 1 107 ? 70.407 34.371 47.030 1.00 84.32 104 PHE A CA 1
ATOM 845 C C . PHE A 1 107 ? 71.239 33.853 48.187 1.00 84.45 104 PHE A C 1
ATOM 846 O O . PHE A 1 107 ? 71.003 32.742 48.666 1.00 80.56 104 PHE A O 1
ATOM 854 N N . ASP A 1 108 ? 72.227 34.639 48.614 1.00 85.91 105 ASP A N 1
ATOM 855 C CA . ASP A 1 108 ? 72.954 34.290 49.800 1.00 85.59 105 ASP A CA 1
ATOM 856 C C . ASP A 1 108 ? 72.214 34.778 51.000 1.00 82.65 105 ASP A C 1
ATOM 857 O O . ASP A 1 108 ? 71.969 35.969 51.149 1.00 83.17 105 ASP A O 1
ATOM 862 N N . LEU A 1 109 ? 71.886 33.835 51.865 1.00 79.57 106 LEU A N 1
ATOM 863 C CA . LEU A 1 109 ? 71.162 34.104 53.089 1.00 75.96 106 LEU A CA 1
ATOM 864 C C . LEU A 1 109 ? 72.046 34.889 54.041 1.00 76.09 106 LEU A C 1
ATOM 865 O O . LEU A 1 109 ? 71.613 35.861 54.635 1.00 75.72 106 LEU A O 1
ATOM 870 N N . LEU A 1 110 ? 73.297 34.489 54.165 1.00 76.84 107 LEU A N 1
ATOM 871 C CA . LEU A 1 110 ? 74.187 35.171 55.095 1.00 79.50 107 LEU A CA 1
ATOM 872 C C . LEU A 1 110 ? 75.001 36.364 54.492 1.00 81.68 107 LEU A C 1
ATOM 873 O O . LEU A 1 110 ? 76.004 36.819 55.070 1.00 81.27 107 LEU A O 1
ATOM 878 N N . HIS A 1 111 ? 74.528 36.886 53.360 1.00 82.70 108 HIS A N 1
ATOM 879 C CA . HIS A 1 111 ? 75.205 37.969 52.663 1.00 85.54 108 HIS A CA 1
ATOM 880 C C . HIS A 1 111 ? 75.263 39.233 53.508 1.00 85.16 108 HIS A C 1
ATOM 881 O O . HIS A 1 111 ? 74.232 39.649 54.076 1.00 80.53 108 HIS A O 1
ATOM 888 N N . PRO A 1 112 ? 76.490 39.822 53.604 1.00 86.88 109 PRO A N 1
ATOM 889 C CA . PRO A 1 112 ? 76.942 41.050 54.271 1.00 85.57 109 PRO A CA 1
ATOM 890 C C . PRO A 1 112 ? 76.072 42.274 54.052 1.00 83.95 109 PRO A C 1
ATOM 891 O O . PRO A 1 112 ? 75.818 42.981 55.018 1.00 82.08 109 PRO A O 1
ATOM 895 N N . THR A 1 113 ? 75.620 42.542 52.824 1.00 84.02 110 THR A N 1
ATOM 896 C CA . THR A 1 113 ? 74.507 43.511 52.655 1.00 83.73 110 THR A CA 1
ATOM 897 C C . THR A 1 113 ? 73.254 43.047 51.881 1.00 83.68 110 THR A C 1
ATOM 898 O O . THR A 1 113 ? 72.121 43.347 52.293 1.00 84.13 110 THR A O 1
ATOM 902 N N . THR A 1 114 ? 73.428 42.334 50.780 1.00 83.83 111 THR A N 1
ATOM 903 C CA . THR A 1 114 ? 72.267 41.917 50.003 1.00 82.01 111 THR A CA 1
ATOM 904 C C . THR A 1 114 ? 71.765 40.515 50.429 1.00 80.83 111 THR A C 1
ATOM 905 O O . THR A 1 114 ? 71.679 39.594 49.614 1.00 81.95 111 THR A O 1
ATOM 909 N N . PRO A 1 115 ? 71.411 40.346 51.709 1.00 78.95 112 PRO A N 1
ATOM 910 C CA . PRO A 1 115 ? 71.183 38.976 52.022 1.00 77.15 112 PRO A CA 1
ATOM 911 C C . PRO A 1 115 ? 69.774 38.697 51.598 1.00 74.67 112 PRO A C 1
ATOM 912 O O . PRO A 1 115 ? 68.994 39.625 51.365 1.00 73.44 112 PRO A O 1
ATOM 916 N N . PHE A 1 116 ? 69.475 37.418 51.477 1.00 74.33 113 PHE A N 1
ATOM 917 C CA . PHE A 1 116 ? 68.250 36.965 50.891 1.00 71.91 113 PHE A CA 1
ATOM 918 C C . PHE A 1 116 ? 67.081 37.286 51.791 1.00 71.24 113 PHE A C 1
ATOM 919 O O . PHE A 1 116 ? 67.112 36.968 52.975 1.00 72.65 113 PHE A O 1
ATOM 927 N N . PHE A 1 117 ? 66.054 37.925 51.241 1.00 71.05 114 PHE A N 1
ATOM 928 C CA . PHE A 1 117 ? 64.775 38.112 51.970 1.00 71.51 114 PHE A CA 1
ATOM 929 C C . PHE A 1 117 ? 64.841 38.813 53.328 1.00 72.89 114 PHE A C 1
ATOM 930 O O . PHE A 1 117 ? 63.904 38.722 54.140 1.00 72.12 114 PHE A O 1
ATOM 938 N N . GLN A 1 118 ? 65.943 39.532 53.536 1.00 74.60 115 GLN A N 1
ATOM 939 C CA . GLN A 1 118 ? 66.173 40.290 54.750 1.00 73.60 115 GLN A CA 1
ATOM 940 C C . GLN A 1 118 ? 66.906 41.617 54.547 1.00 74.54 115 GLN A C 1
ATOM 941 O O . GLN A 1 118 ? 67.629 41.803 53.561 1.00 75.35 115 GLN A O 1
ATOM 947 N N . VAL A 1 119 ? 66.681 42.542 55.476 1.00 74.45 116 VAL A N 1
ATOM 948 C CA . VAL A 1 119 ? 67.444 43.770 55.528 1.00 79.39 116 VAL A CA 1
ATOM 949 C C . VAL A 1 119 ? 68.663 43.501 56.398 1.00 82.31 116 VAL A C 1
ATOM 950 O O . VAL A 1 119 ? 68.516 43.211 57.582 1.00 82.56 116 VAL A O 1
ATOM 954 N N . ALA A 1 120 ? 69.859 43.625 55.818 1.00 84.36 117 ALA A N 1
ATOM 955 C CA . ALA A 1 120 ? 71.101 43.315 56.509 1.00 84.52 117 ALA A CA 1
ATOM 956 C C . ALA A 1 120 ? 71.268 44.149 57.777 1.00 88.80 117 ALA A C 1
ATOM 957 O O . ALA A 1 120 ? 72.006 43.765 58.696 1.00 90.68 117 ALA A O 1
ATOM 959 N N . ASP A 1 121 ? 70.539 45.267 57.830 1.00 91.30 118 ASP A N 1
ATOM 960 C CA . ASP A 1 121 ? 70.828 46.371 58.746 1.00 92.77 118 ASP A CA 1
ATOM 961 C C . ASP A 1 121 ? 69.814 46.599 59.874 1.00 87.27 118 ASP A C 1
ATOM 962 O O . ASP A 1 121 ? 69.865 47.588 60.612 1.00 87.78 118 ASP A O 1
ATOM 967 N N . LEU A 1 122 ? 68.901 45.666 60.031 1.00 80.59 119 LEU A N 1
ATOM 968 C CA . LEU A 1 122 ? 67.779 45.903 60.911 1.00 76.73 119 LEU A CA 1
ATOM 969 C C . LEU A 1 122 ? 68.189 45.805 62.367 1.00 77.07 119 LEU A C 1
ATOM 970 O O . LEU A 1 122 ? 68.848 44.856 62.769 1.00 75.24 119 LEU A O 1
ATOM 975 N N . HIS A 1 123 ? 67.794 46.802 63.144 1.00 78.79 120 HIS A N 1
ATOM 976 C CA . HIS A 1 123 ? 67.877 46.724 64.593 1.00 82.29 120 HIS A CA 1
ATOM 977 C C . HIS A 1 123 ? 66.684 47.462 65.191 1.00 83.86 120 HIS A C 1
ATOM 978 O O . HIS A 1 123 ? 66.049 48.304 64.528 1.00 84.38 120 HIS A O 1
ATOM 985 N N . THR A 1 124 ? 66.349 47.110 66.429 1.00 84.68 121 THR A N 1
ATOM 986 C CA . THR A 1 124 ? 65.467 47.934 67.231 1.00 85.42 121 THR A CA 1
ATOM 987 C C . THR A 1 124 ? 66.429 48.926 67.853 1.00 89.96 121 THR A C 1
ATOM 988 O O . THR A 1 124 ? 67.639 48.855 67.616 1.00 91.21 121 THR A O 1
ATOM 992 N N . GLN A 1 125 ? 65.928 49.828 68.682 1.00 93.00 122 GLN A N 1
ATOM 993 C CA . GLN A 1 125 ? 66.827 50.810 69.228 1.00 96.79 122 GLN A CA 1
ATOM 994 C C . GLN A 1 125 ? 67.887 50.225 70.139 1.00 95.58 122 GLN A C 1
ATOM 995 O O . GLN A 1 125 ? 69.012 50.682 70.120 1.00 96.34 122 GLN A O 1
ATOM 1001 N N . LYS A 1 126 ? 67.546 49.190 70.894 1.00 92.92 123 LYS A N 1
ATOM 1002 C CA . LYS A 1 126 ? 68.525 48.544 71.769 1.00 93.56 123 LYS A CA 1
ATOM 1003 C C . LYS A 1 126 ? 69.215 47.338 71.130 1.00 91.06 123 LYS A C 1
ATOM 1004 O O . LYS A 1 126 ? 69.816 46.537 71.838 1.00 91.29 123 LYS A O 1
ATOM 1010 N N . ASN A 1 127 ? 69.119 47.200 69.808 1.00 88.52 124 ASN A N 1
ATOM 1011 C CA . ASN A 1 127 ? 69.551 45.982 69.097 1.00 86.02 124 ASN A CA 1
ATOM 1012 C C . ASN A 1 127 ? 69.092 44.729 69.822 1.00 85.76 124 ASN A C 1
ATOM 1013 O O . ASN A 1 127 ? 69.912 43.878 70.172 1.00 86.50 124 ASN A O 1
ATOM 1018 N N . ASP A 1 128 ? 67.789 44.636 70.079 1.00 86.76 125 ASP A N 1
ATOM 1019 C CA . ASP A 1 128 ? 67.222 43.459 70.742 1.00 87.75 125 ASP A CA 1
ATOM 1020 C C . ASP A 1 128 ? 67.081 42.359 69.727 1.00 84.88 125 ASP A C 1
ATOM 1021 O O . ASP A 1 128 ? 66.582 42.576 68.626 1.00 82.69 125 ASP A O 1
ATOM 1026 N N . VAL A 1 129 ? 67.539 41.177 70.115 1.00 84.59 126 VAL A N 1
ATOM 1027 C CA . VAL A 1 129 ? 67.503 39.998 69.268 1.00 79.53 126 VAL A CA 1
ATOM 1028 C C . VAL A 1 129 ? 66.460 39.017 69.803 1.00 76.93 126 VAL A C 1
ATOM 1029 O O . VAL A 1 129 ? 66.635 38.419 70.870 1.00 76.89 126 VAL A O 1
ATOM 1033 N N . PHE A 1 130 ? 65.375 38.860 69.062 1.00 73.20 127 PHE A N 1
ATOM 1034 C CA . PHE A 1 130 ? 64.322 37.978 69.499 1.00 73.75 127 PHE A CA 1
ATOM 1035 C C . PHE A 1 130 ? 64.551 36.529 69.108 1.00 73.01 127 PHE A C 1
ATOM 1036 O O . PHE A 1 130 ? 65.257 36.221 68.141 1.00 72.56 127 PHE A O 1
ATOM 1044 N N . SER A 1 131 ? 63.955 35.646 69.902 1.00 71.48 128 SER A N 1
ATOM 1045 C CA . SER A 1 131 ? 64.049 34.220 69.708 1.00 70.44 128 SER A CA 1
ATOM 1046 C C . SER A 1 131 ? 63.306 33.839 68.421 1.00 69.06 128 SER A C 1
ATOM 1047 O O . SER A 1 131 ? 62.706 34.695 67.754 1.00 71.29 128 SER A O 1
ATOM 1050 N N . LEU A 1 132 ? 63.349 32.573 68.032 1.00 67.38 129 LEU A N 1
ATOM 1051 C CA . LEU A 1 132 ? 62.823 32.240 66.713 1.00 63.68 129 LEU A CA 1
ATOM 1052 C C . LEU A 1 132 ? 61.354 31.789 66.719 1.00 63.20 129 LEU A C 1
ATOM 1053 O O . LEU A 1 132 ? 60.802 31.530 65.661 1.00 63.15 129 LEU A O 1
ATOM 1058 N N . ASP A 1 133 ? 60.727 31.699 67.899 1.00 66.02 130 ASP A N 1
ATOM 1059 C CA . ASP A 1 133 ? 59.270 31.453 68.032 1.00 65.46 130 ASP A CA 1
ATOM 1060 C C . ASP A 1 133 ? 58.518 32.374 67.077 1.00 63.64 130 ASP A C 1
ATOM 1061 O O . ASP A 1 133 ? 57.404 32.075 66.556 1.00 60.12 130 ASP A O 1
ATOM 1066 N N . ARG A 1 134 ? 59.211 33.489 66.856 1.00 64.57 131 ARG A N 1
ATOM 1067 C CA . ARG A 1 134 ? 58.883 34.541 65.910 1.00 63.67 131 ARG A CA 1
ATOM 1068 C C . ARG A 1 134 ? 58.681 34.113 64.454 1.00 60.36 131 ARG A C 1
ATOM 1069 O O . ARG A 1 134 ? 57.795 34.606 63.816 1.00 59.20 131 ARG A O 1
ATOM 1077 N N . ILE A 1 135 ? 59.494 33.207 63.937 1.00 60.03 132 ILE A N 1
ATOM 1078 C CA . ILE A 1 135 ? 59.363 32.751 62.557 1.00 58.74 132 ILE A CA 1
ATOM 1079 C C . ILE A 1 135 ? 58.732 31.349 62.491 1.00 58.43 132 ILE A C 1
ATOM 1080 O O . ILE A 1 135 ? 57.923 31.060 61.596 1.00 60.80 132 ILE A O 1
ATOM 1085 N N . VAL A 1 136 ? 59.171 30.481 63.400 1.00 56.95 133 VAL A N 1
ATOM 1086 C CA . VAL A 1 136 ? 58.627 29.143 63.589 1.00 55.29 133 VAL A CA 1
ATOM 1087 C C . VAL A 1 136 ? 57.138 29.200 63.957 1.00 52.40 133 VAL A C 1
ATOM 1088 O O . VAL A 1 136 ? 56.739 29.874 64.948 1.00 51.45 133 VAL A O 1
ATOM 1092 N N . ALA A 1 137 ? 56.347 28.470 63.167 1.00 48.84 134 ALA A N 1
ATOM 1093 C CA . ALA A 1 137 ? 54.896 28.563 63.225 1.00 48.95 134 ALA A CA 1
ATOM 1094 C C . ALA A 1 137 ? 54.172 27.664 64.236 1.00 51.91 134 ALA A C 1
ATOM 1095 O O . ALA A 1 137 ? 53.185 28.106 64.840 1.00 53.31 134 ALA A O 1
ATOM 1097 N N . ASP A 1 138 ? 54.628 26.423 64.434 1.00 54.05 135 ASP A N 1
ATOM 1098 C CA . ASP A 1 138 ? 54.053 25.588 65.503 1.00 55.75 135 ASP A CA 1
ATOM 1099 C C . ASP A 1 138 ? 54.543 26.006 66.882 1.00 59.02 135 ASP A C 1
ATOM 1100 O O . ASP A 1 138 ? 54.240 25.338 67.882 1.00 63.39 135 ASP A O 1
ATOM 1105 N N . VAL A 1 139 ? 55.314 27.100 66.930 1.00 57.99 136 VAL A N 1
ATOM 1106 C CA . VAL A 1 139 ? 55.784 27.656 68.187 1.00 54.55 136 VAL A CA 1
ATOM 1107 C C . VAL A 1 139 ? 55.392 29.122 68.405 1.00 53.89 136 VAL A C 1
ATOM 1108 O O . VAL A 1 139 ? 55.720 30.018 67.595 1.00 52.79 136 VAL A O 1
ATOM 1112 N N . PRO A 1 140 ? 54.643 29.357 69.498 1.00 54.16 137 PRO A N 1
ATOM 1113 C CA . PRO A 1 140 ? 54.209 30.635 70.075 1.00 57.07 137 PRO A CA 1
ATOM 1114 C C . PRO A 1 140 ? 55.315 31.465 70.744 1.00 63.83 137 PRO A C 1
ATOM 1115 O O . PRO A 1 140 ? 56.329 30.915 71.183 1.00 68.56 137 PRO A O 1
ATOM 1119 N N . ASN A 1 141 ? 55.110 32.772 70.865 1.00 68.56 138 ASN A N 1
ATOM 1120 C CA . ASN A 1 141 ? 56.137 33.647 71.455 1.00 76.32 138 ASN A CA 1
ATOM 1121 C C . ASN A 1 141 ? 56.278 33.373 72.931 1.00 74.77 138 ASN A C 1
ATOM 1122 O O . ASN A 1 141 ? 55.311 33.452 73.659 1.00 77.31 138 ASN A O 1
ATOM 1127 N N . GLY A 1 142 ? 57.469 33.005 73.373 1.00 74.14 139 GLY A N 1
ATOM 1128 C CA . GLY A 1 142 ? 57.679 32.691 74.788 1.00 74.60 139 GLY A CA 1
ATOM 1129 C C . GLY A 1 142 ? 57.118 33.749 75.717 1.00 74.55 139 GLY A C 1
ATOM 1130 O O . GLY A 1 142 ? 56.521 33.439 76.731 1.00 73.55 139 GLY A O 1
ATOM 1131 N N . GLU A 1 143 ? 57.313 35.003 75.336 1.00 76.03 140 GLU A N 1
ATOM 1132 C CA . GLU A 1 143 ? 56.741 36.175 75.990 1.00 77.97 140 GLU A CA 1
ATOM 1133 C C . GLU A 1 143 ? 55.329 35.967 76.549 1.00 71.07 140 GLU A C 1
ATOM 1134 O O . GLU A 1 143 ? 54.944 36.580 77.536 1.00 70.92 140 GLU A O 1
ATOM 1140 N N . LEU A 1 144 ? 54.552 35.134 75.873 1.00 65.12 141 LEU A N 1
ATOM 1141 C CA . LEU A 1 144 ? 53.115 35.092 76.062 1.00 61.94 141 LEU A CA 1
ATOM 1142 C C . LEU A 1 144 ? 52.772 34.055 77.084 1.00 64.41 141 LEU A C 1
ATOM 1143 O O . LEU A 1 144 ? 51.736 34.155 77.765 1.00 65.56 141 LEU A O 1
ATOM 1148 N N . PHE A 1 145 ? 53.671 33.074 77.195 1.00 65.22 142 PHE A N 1
ATOM 1149 C CA . PHE A 1 145 ? 53.585 31.991 78.174 1.00 65.29 142 PHE A CA 1
ATOM 1150 C C . PHE A 1 145 ? 54.585 32.131 79.304 1.00 67.94 142 PHE A C 1
ATOM 1151 O O . PHE A 1 145 ? 54.469 31.447 80.303 1.00 70.49 142 PHE A O 1
ATOM 1159 N N . PHE A 1 146 ? 55.559 33.019 79.149 1.00 68.76 143 PHE A N 1
ATOM 1160 C CA . PHE A 1 146 ? 56.525 33.295 80.202 1.00 72.90 143 PHE A CA 1
ATOM 1161 C C . PHE A 1 146 ? 57.517 32.143 80.327 1.00 76.57 143 PHE A C 1
ATOM 1162 O O . PHE A 1 146 ? 57.811 31.719 81.426 1.00 79.73 143 PHE A O 1
ATOM 1170 N N . THR A 1 147 ? 58.050 31.633 79.219 1.00 80.38 144 THR A N 1
ATOM 1171 C CA . THR A 1 147 ? 58.899 30.432 79.309 1.00 86.75 144 THR A CA 1
ATOM 1172 C C . THR A 1 147 ? 60.397 30.626 79.137 1.00 95.62 144 THR A C 1
ATOM 1173 O O . THR A 1 147 ? 60.861 31.101 78.092 1.00 92.81 144 THR A O 1
ATOM 1177 N N . MET A 1 148 ? 61.124 30.244 80.195 1.00 109.17 145 MET A N 1
ATOM 1178 C CA . MET A 1 148 ? 62.569 29.998 80.175 1.00 115.99 145 MET A CA 1
ATOM 1179 C C . MET A 1 148 ? 62.821 28.579 79.620 1.00 119.22 145 MET A C 1
ATOM 1180 O O . MET A 1 148 ? 63.792 28.345 78.888 1.00 120.51 145 MET A O 1
ATOM 1185 N N . ARG A 1 149 ? 61.926 27.650 79.982 1.00 117.65 146 ARG A N 1
ATOM 1186 C CA . ARG A 1 149 ? 61.761 26.328 79.350 1.00 113.27 146 ARG A CA 1
ATOM 1187 C C . ARG A 1 149 ? 62.030 26.351 77.819 1.00 111.21 146 ARG A C 1
ATOM 1188 O O . ARG A 1 149 ? 61.235 26.899 77.058 1.00 107.52 146 ARG A O 1
ATOM 1196 N N . ALA A 1 150 ? 63.160 25.778 77.387 1.00 115.67 147 ALA A N 1
ATOM 1197 C CA . ALA A 1 150 ? 63.579 25.751 75.959 1.00 116.27 147 ALA A CA 1
ATOM 1198 C C . ALA A 1 150 ? 62.700 24.792 75.099 1.00 110.61 147 ALA A C 1
ATOM 1199 O O . ALA A 1 150 ? 62.239 23.765 75.619 1.00 108.31 147 ALA A O 1
ATOM 1201 N N . ARG A 1 151 ? 62.444 25.119 73.820 1.00 103.40 148 ARG A N 1
ATOM 1202 C CA . ARG A 1 151 ? 61.541 24.265 72.976 1.00 103.15 148 ARG A CA 1
ATOM 1203 C C . ARG A 1 151 ? 62.032 23.893 71.576 1.00 100.26 148 ARG A C 1
ATOM 1204 O O . ARG A 1 151 ? 61.235 23.880 70.631 1.00 96.35 148 ARG A O 1
ATOM 1212 N N . GLY A 1 152 ? 63.319 23.588 71.440 1.00 103.06 149 GLY A N 1
ATOM 1213 C CA . GLY A 1 152 ? 63.893 23.157 70.153 1.00 101.29 149 GLY A CA 1
ATOM 1214 C C . GLY A 1 152 ? 64.045 24.289 69.151 1.00 97.21 149 GLY A C 1
ATOM 1215 O O . GLY A 1 152 ? 64.357 24.067 67.972 1.00 95.65 149 GLY A O 1
ATOM 1216 N N . VAL A 1 153 ? 63.847 25.506 69.650 1.00 92.59 150 VAL A N 1
ATOM 1217 C CA . VAL A 1 153 ? 63.736 26.698 68.831 1.00 83.05 150 VAL A CA 1
ATOM 1218 C C . VAL A 1 153 ? 64.744 27.747 69.299 1.00 81.37 150 VAL A C 1
ATOM 1219 O O . VAL A 1 153 ? 64.765 28.868 68.827 1.00 77.37 150 VAL A O 1
ATOM 1223 N N . ASP A 1 154 ? 65.627 27.347 70.197 1.00 84.06 151 ASP A N 1
ATOM 1224 C CA . ASP A 1 154 ? 66.721 28.212 70.585 1.00 89.37 151 ASP A CA 1
ATOM 1225 C C . ASP A 1 154 ? 67.675 28.362 69.400 1.00 87.90 151 ASP A C 1
ATOM 1226 O O . ASP A 1 154 ? 68.109 29.462 69.073 1.00 84.98 151 ASP A O 1
ATOM 1231 N N . ARG A 1 155 ? 67.950 27.239 68.738 1.00 87.42 152 ARG A N 1
ATOM 1232 C CA . ARG A 1 155 ? 68.847 27.157 67.572 1.00 82.90 152 ARG A CA 1
ATOM 1233 C C . ARG A 1 155 ? 68.119 26.468 66.409 1.00 80.31 152 ARG A C 1
ATOM 1234 O O . ARG A 1 155 ? 67.404 25.471 66.622 1.00 80.05 152 ARG A O 1
ATOM 1242 N N . LEU A 1 156 ? 68.287 26.991 65.194 1.00 77.50 153 LEU A N 1
ATOM 1243 C CA . LEU A 1 156 ? 67.823 26.288 63.985 1.00 75.98 153 LEU A CA 1
ATOM 1244 C C . LEU A 1 156 ? 68.957 26.168 63.015 1.00 79.47 153 LEU A C 1
ATOM 1245 O O . LEU A 1 156 ? 69.908 26.952 63.079 1.00 83.22 153 LEU A O 1
ATOM 1250 N N . SER A 1 157 ? 68.852 25.208 62.100 1.00 80.09 154 SER A N 1
ATOM 1251 C CA . SER A 1 157 ? 69.877 25.044 61.071 1.00 81.70 154 SER A CA 1
ATOM 1252 C C . SER A 1 157 ? 69.691 26.115 60.006 1.00 78.54 154 SER A C 1
ATOM 1253 O O . SER A 1 157 ? 68.565 26.554 59.722 1.00 73.68 154 SER A O 1
ATOM 1256 N N . PHE A 1 158 ? 70.806 26.526 59.418 1.00 78.29 155 PHE A N 1
ATOM 1257 C CA . PHE A 1 158 ? 70.770 27.463 58.307 1.00 76.03 155 PHE A CA 1
ATOM 1258 C C . PHE A 1 158 ? 69.691 27.080 57.310 1.00 69.95 155 PHE A C 1
ATOM 1259 O O . PHE A 1 158 ? 68.979 27.922 56.808 1.00 65.75 155 PHE A O 1
ATOM 1267 N N . ALA A 1 159 ? 69.596 25.794 57.028 1.00 69.72 156 ALA A N 1
ATOM 1268 C CA . ALA A 1 159 ? 68.596 25.288 56.124 1.00 69.02 156 ALA A CA 1
ATOM 1269 C C . ALA A 1 159 ? 67.191 25.602 56.627 1.00 66.38 156 ALA A C 1
ATOM 1270 O O . ALA A 1 159 ? 66.439 26.322 55.978 1.00 64.00 156 ALA A O 1
ATOM 1272 N N . GLU A 1 160 ? 66.841 25.070 57.794 1.00 67.57 157 GLU A N 1
ATOM 1273 C CA . GLU A 1 160 ? 65.479 25.192 58.305 1.00 65.94 157 GLU A CA 1
ATOM 1274 C C . GLU A 1 160 ? 65.102 26.645 58.528 1.00 63.39 157 GLU A C 1
ATOM 1275 O O . GLU A 1 160 ? 63.984 27.035 58.230 1.00 60.24 157 GLU A O 1
ATOM 1281 N N . ALA A 1 161 ? 66.047 27.439 59.030 1.00 64.71 158 ALA A N 1
ATOM 1282 C CA . ALA A 1 161 ? 65.865 28.879 59.150 1.00 63.60 158 ALA A CA 1
ATOM 1283 C C . ALA A 1 161 ? 65.399 29.501 57.817 1.00 63.33 158 ALA A C 1
ATOM 1284 O O . ALA A 1 161 ? 64.377 30.191 57.777 1.00 64.12 158 ALA A O 1
ATOM 1286 N N . ALA A 1 162 ? 66.111 29.228 56.722 1.00 63.90 159 ALA A N 1
ATOM 1287 C CA . ALA A 1 162 ? 65.724 29.738 55.394 1.00 62.02 159 ALA A CA 1
ATOM 1288 C C . ALA A 1 162 ? 64.273 29.476 55.042 1.00 60.05 159 ALA A C 1
ATOM 1289 O O . ALA A 1 162 ? 63.566 30.396 54.640 1.00 58.44 159 ALA A O 1
ATOM 1291 N N . ARG A 1 163 ? 63.853 28.217 55.208 1.00 59.97 160 ARG A N 1
ATOM 1292 C CA . ARG A 1 163 ? 62.458 27.775 55.060 1.00 56.56 160 ARG A CA 1
ATOM 1293 C C . ARG A 1 163 ? 61.443 28.686 55.733 1.00 54.43 160 ARG A C 1
ATOM 1294 O O . ARG A 1 163 ? 60.613 29.316 55.066 1.00 51.85 160 ARG A O 1
ATOM 1302 N N . TRP A 1 164 ? 61.521 28.729 57.060 1.00 55.57 161 TRP A N 1
ATOM 1303 C CA . TRP A 1 164 ? 60.699 29.595 57.874 1.00 55.76 161 TRP A CA 1
ATOM 1304 C C . TRP A 1 164 ? 60.763 31.040 57.423 1.00 58.66 161 TRP A C 1
ATOM 1305 O O . TRP A 1 164 ? 59.723 31.722 57.447 1.00 63.48 161 TRP A O 1
ATOM 1316 N N . LEU A 1 165 ? 61.959 31.520 57.037 1.00 58.81 162 LEU A N 1
ATOM 1317 C CA . LEU A 1 165 ? 62.113 32.919 56.591 1.00 57.29 162 LEU A CA 1
ATOM 1318 C C . LEU A 1 165 ? 61.145 33.224 55.437 1.00 55.79 162 LEU A C 1
ATOM 1319 O O . LEU A 1 165 ? 60.333 34.160 55.534 1.00 54.38 162 LEU A O 1
ATOM 1324 N N . VAL A 1 166 ? 61.217 32.403 54.385 1.00 54.84 163 VAL A N 1
ATOM 1325 C CA . VAL A 1 166 ? 60.302 32.474 53.249 1.00 53.55 163 VAL A CA 1
ATOM 1326 C C . VAL A 1 166 ? 58.864 32.324 53.695 1.00 55.44 163 VAL A C 1
ATOM 1327 O O . VAL A 1 166 ? 57.987 33.109 53.299 1.00 58.98 163 VAL A O 1
ATOM 1331 N N . HIS A 1 167 ? 58.624 31.305 54.506 1.00 55.16 164 HIS A N 1
ATOM 1332 C CA . HIS A 1 167 ? 57.316 31.091 55.051 1.00 55.46 164 HIS A CA 1
ATOM 1333 C C . HIS A 1 167 ? 56.733 32.348 55.756 1.00 55.14 164 HIS A C 1
ATOM 1334 O O . HIS A 1 167 ? 55.603 32.772 55.481 1.00 55.23 164 HIS A O 1
ATOM 1341 N N . ALA A 1 168 ? 57.507 32.926 56.666 1.00 53.77 165 ALA A N 1
ATOM 1342 C CA . ALA A 1 168 ? 57.097 34.097 57.400 1.00 53.54 165 ALA A CA 1
ATOM 1343 C C . ALA A 1 168 ? 56.584 35.257 56.518 1.00 53.69 165 ALA A C 1
ATOM 1344 O O . ALA A 1 168 ? 55.670 36.001 56.893 1.00 51.46 165 ALA A O 1
ATOM 1346 N N . HIS A 1 169 ? 57.185 35.422 55.353 1.00 55.60 166 HIS A N 1
ATOM 1347 C CA . HIS A 1 169 ? 56.879 36.571 54.509 1.00 59.86 166 HIS A CA 1
ATOM 1348 C C . HIS A 1 169 ? 55.505 36.403 53.915 1.00 59.52 166 HIS A C 1
ATOM 1349 O O . HIS A 1 169 ? 54.873 37.371 53.432 1.00 60.71 166 HIS A O 1
ATOM 1356 N N . ALA A 1 170 ? 55.089 35.136 53.927 1.00 58.90 167 ALA A N 1
ATOM 1357 C CA . ALA A 1 170 ? 53.899 34.643 53.240 1.00 55.14 167 ALA A CA 1
ATOM 1358 C C . ALA A 1 170 ? 52.752 34.677 54.203 1.00 52.58 167 ALA A C 1
ATOM 1359 O O . ALA A 1 170 ? 51.644 35.128 53.877 1.00 53.00 167 ALA A O 1
ATOM 1361 N N . TYR A 1 171 ? 53.077 34.247 55.416 1.00 50.15 168 TYR A N 1
ATOM 1362 C CA . TYR A 1 171 ? 52.136 33.734 56.356 1.00 49.46 168 TYR A CA 1
ATOM 1363 C C . TYR A 1 171 ? 52.449 34.265 57.736 1.00 52.75 168 TYR A C 1
ATOM 1364 O O . TYR A 1 171 ? 53.109 33.598 58.483 1.00 68.00 168 TYR A O 1
ATOM 1373 N N . ASP A 1 172 ? 52.024 35.436 58.142 1.00 50.05 169 ASP A N 1
ATOM 1374 C CA . ASP A 1 172 ? 52.471 35.829 59.466 1.00 49.57 169 ASP A CA 1
ATOM 1375 C C . ASP A 1 172 ? 51.468 36.753 60.142 1.00 51.30 169 ASP A C 1
ATOM 1376 O O . ASP A 1 172 ? 50.820 37.611 59.505 1.00 52.95 169 ASP A O 1
ATOM 1381 N N . THR A 1 173 ? 51.337 36.547 61.443 1.00 49.92 170 THR A N 1
ATOM 1382 C CA . THR A 1 173 ? 50.307 37.171 62.225 1.00 49.36 170 THR A CA 1
ATOM 1383 C C . THR A 1 173 ? 50.375 38.680 62.187 1.00 51.24 170 THR A C 1
ATOM 1384 O O . THR A 1 173 ? 51.428 39.272 61.936 1.00 52.73 170 THR A O 1
ATOM 1388 N N . SER A 1 174 ? 49.221 39.282 62.427 1.00 50.89 171 SER A N 1
ATOM 1389 C CA . SER A 1 174 ? 49.097 40.702 62.466 1.00 54.17 171 SER A CA 1
ATOM 1390 C C . SER A 1 174 ? 49.282 41.238 63.902 1.00 57.97 171 SER A C 1
ATOM 1391 O O . SER A 1 174 ? 48.479 42.082 64.402 1.00 62.08 171 SER A O 1
ATOM 1394 N N . GLY A 1 175 ? 50.353 40.778 64.555 1.00 57.58 172 GLY A N 1
ATOM 1395 C CA . GLY A 1 175 ? 50.700 41.282 65.889 1.00 60.06 172 GLY A CA 1
ATOM 1396 C C . GLY A 1 175 ? 51.029 42.778 65.989 1.00 59.95 172 GLY A C 1
ATOM 1397 O O . GLY A 1 175 ? 51.041 43.514 64.995 1.00 58.37 172 GLY A O 1
ATOM 1398 N N . ILE A 1 176 ? 51.267 43.239 67.208 1.00 59.23 173 ILE A N 1
ATOM 1399 C CA . ILE A 1 176 ? 52.124 44.383 67.371 1.00 59.85 173 ILE A CA 1
ATOM 1400 C C . ILE A 1 176 ? 53.494 43.750 67.252 1.00 59.92 173 ILE A C 1
ATOM 1401 O O . ILE A 1 176 ? 53.833 42.891 68.033 1.00 60.24 173 ILE A O 1
ATOM 1406 N N . LYS A 1 177 ? 54.275 44.115 66.256 1.00 60.58 174 LYS A N 1
ATOM 1407 C CA . LYS A 1 177 ? 55.603 43.541 66.181 1.00 61.71 174 LYS A CA 1
ATOM 1408 C C . LYS A 1 177 ? 56.578 44.565 66.699 1.00 65.26 174 LYS A C 1
ATOM 1409 O O . LYS A 1 177 ? 56.174 45.659 67.080 1.00 67.34 174 LYS A O 1
ATOM 1415 N N . SER A 1 178 ? 57.858 44.212 66.739 1.00 67.75 175 SER A N 1
ATOM 1416 C CA . SER A 1 178 ? 58.881 45.134 67.232 1.00 70.61 175 SER A CA 1
ATOM 1417 C C . SER A 1 178 ? 59.173 46.160 66.146 1.00 71.74 175 SER A C 1
ATOM 1418 O O . SER A 1 178 ? 58.995 45.880 64.953 1.00 70.48 175 SER A O 1
ATOM 1421 N N . GLY A 1 179 ? 59.571 47.357 66.561 1.00 74.50 176 GLY A N 1
ATOM 1422 C CA . GLY A 1 179 ? 59.825 48.463 65.623 1.00 79.07 176 GLY A CA 1
ATOM 1423 C C . GLY A 1 179 ? 61.230 48.596 65.039 1.00 81.60 176 GLY A C 1
ATOM 1424 O O . GLY A 1 179 ? 62.231 48.756 65.772 1.00 86.88 176 GLY A O 1
ATOM 1425 N N . ALA A 1 180 ? 61.298 48.528 63.713 1.00 78.96 177 ALA A N 1
ATOM 1426 C CA . ALA A 1 180 ? 62.537 48.743 62.991 1.00 79.75 177 ALA A CA 1
ATOM 1427 C C . ALA A 1 180 ? 62.963 50.212 63.071 1.00 81.22 177 ALA A C 1
ATOM 1428 O O . ALA A 1 180 ? 62.143 51.131 62.896 1.00 83.24 177 ALA A O 1
ATOM 1430 N N . VAL A 1 181 ? 64.239 50.431 63.360 1.00 79.23 178 VAL A N 1
ATOM 1431 C CA . VAL A 1 181 ? 64.793 51.767 63.300 1.00 79.13 178 VAL A CA 1
ATOM 1432 C C . VAL A 1 181 ? 64.827 52.128 61.835 1.00 79.88 178 VAL A C 1
ATOM 1433 O O . VAL A 1 181 ? 65.160 51.292 61.002 1.00 80.43 178 VAL A O 1
ATOM 1437 N N . GLY A 1 182 ? 64.451 53.359 61.515 1.00 81.97 179 GLY A N 1
ATOM 1438 C CA . GLY A 1 182 ? 64.416 53.806 60.128 1.00 82.29 179 GLY A CA 1
ATOM 1439 C C . GLY A 1 182 ? 63.072 53.492 59.508 1.00 81.05 179 GLY A C 1
ATOM 1440 O O . GLY A 1 182 ? 62.815 53.851 58.368 1.00 79.91 179 GLY A O 1
ATOM 1441 N N . ASP A 1 183 ? 62.221 52.804 60.269 1.00 82.23 180 ASP A N 1
ATOM 1442 C CA . ASP A 1 183 ? 60.820 52.580 59.907 1.00 81.83 180 ASP A CA 1
ATOM 1443 C C . ASP A 1 183 ? 60.052 53.838 60.295 1.00 84.50 180 ASP A C 1
ATOM 1444 O O . ASP A 1 183 ? 60.004 54.185 61.470 1.00 86.66 180 ASP A O 1
ATOM 1449 N N . PRO A 1 184 ? 59.470 54.547 59.311 1.00 85.43 181 PRO A N 1
ATOM 1450 C CA . PRO A 1 184 ? 58.802 55.799 59.650 1.00 86.03 181 PRO A CA 1
ATOM 1451 C C . PRO A 1 184 ? 57.458 55.549 60.313 1.00 85.12 181 PRO A C 1
ATOM 1452 O O . PRO A 1 184 ? 56.663 56.473 60.451 1.00 88.38 181 PRO A O 1
ATOM 1456 N N . ARG A 1 185 ? 57.218 54.301 60.715 1.00 82.56 182 ARG A N 1
ATOM 1457 C CA . ARG A 1 185 ? 55.994 53.900 61.409 1.00 78.57 182 ARG A CA 1
ATOM 1458 C C . ARG A 1 185 ? 56.271 53.459 62.839 1.00 77.69 182 ARG A C 1
ATOM 1459 O O . ARG A 1 185 ? 55.388 53.518 63.676 1.00 77.76 182 ARG A O 1
ATOM 1467 N N . ALA A 1 186 ? 57.498 53.020 63.113 1.00 77.94 183 ALA A N 1
ATOM 1468 C CA . ALA A 1 186 ? 57.926 52.699 64.474 1.00 79.84 183 ALA A CA 1
ATOM 1469 C C . ALA A 1 186 ? 57.668 53.831 65.464 1.00 84.83 183 ALA A C 1
ATOM 1470 O O . ALA A 1 186 ? 58.583 54.536 65.922 1.00 84.39 183 ALA A O 1
ATOM 1472 N N . LYS A 1 187 ? 56.384 54.000 65.759 1.00 89.59 184 LYS A N 1
ATOM 1473 C CA . LYS A 1 187 ? 55.933 54.624 66.987 1.00 95.72 184 LYS A CA 1
ATOM 1474 C C . LYS A 1 187 ? 56.614 53.963 68.204 1.00 97.72 184 LYS A C 1
ATOM 1475 O O . LYS A 1 187 ? 56.292 52.808 68.555 1.00 100.13 184 LYS A O 1
ATOM 1481 N N . GLY A 1 188 ? 57.570 54.692 68.802 1.00 95.28 185 GLY A N 1
ATOM 1482 C CA . GLY A 1 188 ? 58.305 54.256 69.985 1.00 90.44 185 GLY A CA 1
ATOM 1483 C C . GLY A 1 188 ? 58.708 52.791 69.985 1.00 87.02 185 GLY A C 1
ATOM 1484 O O . GLY A 1 188 ? 58.317 52.035 70.872 1.00 85.19 185 GLY A O 1
ATOM 1485 N N . GLY A 1 189 ? 59.472 52.382 68.975 1.00 85.45 186 GLY A N 1
ATOM 1486 C CA . GLY A 1 189 ? 60.084 51.051 68.963 1.00 84.25 186 GLY A CA 1
ATOM 1487 C C . GLY A 1 189 ? 59.134 49.877 68.763 1.00 81.88 186 GLY A C 1
ATOM 1488 O O . GLY A 1 189 ? 59.532 48.701 68.864 1.00 84.00 186 GLY A O 1
ATOM 1489 N N . LYS A 1 190 ? 57.877 50.169 68.458 1.00 76.39 187 LYS A N 1
ATOM 1490 C CA . LYS A 1 190 ? 56.985 49.100 68.096 1.00 69.88 187 LYS A CA 1
ATOM 1491 C C . LYS A 1 190 ? 56.326 49.305 66.755 1.00 66.82 187 LYS A C 1
ATOM 1492 O O . LYS A 1 190 ? 56.300 50.413 66.216 1.00 67.56 187 LYS A O 1
ATOM 1498 N N . GLY A 1 191 ? 55.808 48.216 66.212 1.00 62.59 188 GLY A N 1
ATOM 1499 C CA . GLY A 1 191 ? 55.080 48.289 64.976 1.00 61.24 188 GLY A CA 1
ATOM 1500 C C . GLY A 1 191 ? 53.647 47.931 65.229 1.00 60.11 188 GLY A C 1
ATOM 1501 O O . GLY A 1 191 ? 53.344 46.794 65.572 1.00 59.50 188 GLY A O 1
ATOM 1502 N N . TYR A 1 192 ? 52.741 48.881 65.060 1.00 60.83 189 TYR A N 1
ATOM 1503 C CA . TYR A 1 192 ? 51.380 48.565 65.431 1.00 61.65 189 TYR A CA 1
ATOM 1504 C C . TYR A 1 192 ? 50.791 47.733 64.312 1.00 61.99 189 TYR A C 1
ATOM 1505 O O . TYR A 1 192 ? 51.384 47.711 63.220 1.00 62.95 189 TYR A O 1
ATOM 1514 N N . PRO A 1 193 ? 49.670 47.012 64.582 1.00 61.10 190 PRO A N 1
ATOM 1515 C CA . PRO A 1 193 ? 49.252 45.957 63.656 1.00 58.50 190 PRO A CA 1
ATOM 1516 C C . PRO A 1 193 ? 49.062 46.489 62.253 1.00 57.81 190 PRO A C 1
ATOM 1517 O O . PRO A 1 193 ? 48.455 47.534 62.076 1.00 59.00 190 PRO A O 1
ATOM 1521 N N . GLN A 1 194 ? 49.612 45.798 61.269 1.00 57.85 191 GLN A N 1
ATOM 1522 C CA . GLN A 1 194 ? 49.420 46.195 59.878 1.00 61.10 191 GLN A CA 1
ATOM 1523 C C . GLN A 1 194 ? 48.780 45.095 58.996 1.00 59.61 191 GLN A C 1
ATOM 1524 O O . GLN A 1 194 ? 48.874 45.149 57.770 1.00 61.86 191 GLN A O 1
ATOM 1530 N N . GLY A 1 195 ? 48.119 44.117 59.608 1.00 56.62 192 GLY A N 1
ATOM 1531 C CA . GLY A 1 195 ? 47.584 42.984 58.857 1.00 55.42 192 GLY A CA 1
ATOM 1532 C C . GLY A 1 195 ? 48.532 41.806 58.634 1.00 55.65 192 GLY A C 1
ATOM 1533 O O . GLY A 1 195 ? 49.770 41.968 58.576 1.00 55.58 192 GLY A O 1
ATOM 1534 N N . VAL A 1 196 ? 47.934 40.613 58.508 1.00 53.05 193 VAL A N 1
ATOM 1535 C CA . VAL A 1 196 ? 48.639 39.366 58.141 1.00 48.39 193 VAL A CA 1
ATOM 1536 C C . VAL A 1 196 ? 49.422 39.444 56.817 1.00 48.10 193 VAL A C 1
ATOM 1537 O O . VAL A 1 196 ? 49.011 40.180 55.912 1.00 49.88 193 VAL A O 1
ATOM 1541 N N . SER A 1 197 ? 50.542 38.731 56.695 1.00 46.30 194 SER A N 1
ATOM 1542 C CA . SER A 1 197 ? 51.270 38.758 55.412 1.00 49.02 194 SER A CA 1
ATOM 1543 C C . SER A 1 197 ? 50.478 38.156 54.236 1.00 48.44 194 SER A C 1
ATOM 1544 O O . SER A 1 197 ? 49.478 37.498 54.453 1.00 50.67 194 SER A O 1
ATOM 1547 N N . TRP A 1 198 ? 50.908 38.361 52.995 1.00 47.90 195 TRP A N 1
ATOM 1548 C CA . TRP A 1 198 ? 49.961 38.266 51.885 1.00 47.15 195 TRP A CA 1
ATOM 1549 C C . TRP A 1 198 ? 49.264 36.921 51.742 1.00 45.78 195 TRP A C 1
ATOM 1550 O O . TRP A 1 198 ? 48.047 36.863 51.678 1.00 45.07 195 TRP A O 1
ATOM 1561 N N . ALA A 1 199 ? 50.028 35.841 51.708 1.00 46.25 196 ALA A N 1
ATOM 1562 C CA . ALA A 1 199 ? 49.468 34.516 51.462 1.00 46.14 196 ALA A CA 1
ATOM 1563 C C . ALA A 1 199 ? 48.501 34.127 52.553 1.00 47.59 196 ALA A C 1
ATOM 1564 O O . ALA A 1 199 ? 47.674 33.212 52.384 1.00 53.78 196 ALA A O 1
ATOM 1566 N N . GLY A 1 200 ? 48.625 34.802 53.685 1.00 45.85 197 GLY A N 1
ATOM 1567 C CA . GLY A 1 200 ? 47.733 34.581 54.782 1.00 45.30 197 GLY A CA 1
ATOM 1568 C C . GLY A 1 200 ? 46.351 35.146 54.530 1.00 46.37 197 GLY A C 1
ATOM 1569 O O . GLY A 1 200 ? 45.452 34.892 55.314 1.00 47.88 197 GLY A O 1
ATOM 1570 N N . ASN A 1 201 ? 46.164 35.935 53.473 1.00 47.02 198 ASN A N 1
ATOM 1571 C CA . ASN A 1 201 ? 44.812 36.412 53.163 1.00 48.71 198 ASN A CA 1
ATOM 1572 C C . ASN A 1 201 ? 44.102 35.420 52.296 1.00 48.44 198 ASN A C 1
ATOM 1573 O O . ASN A 1 201 ? 42.925 35.540 52.074 1.00 51.92 198 ASN A O 1
ATOM 1578 N N . LEU A 1 202 ? 44.804 34.428 51.798 1.00 49.04 199 LEU A N 1
ATOM 1579 C CA . LEU A 1 202 ? 44.199 33.583 50.798 1.00 51.53 199 LEU A CA 1
ATOM 1580 C C . LEU A 1 202 ? 43.772 32.244 51.330 1.00 55.22 199 LEU A C 1
ATOM 1581 O O . LEU A 1 202 ? 44.555 31.540 52.030 1.00 62.81 199 LEU A O 1
ATOM 1586 N N . GLY A 1 203 ? 42.548 31.870 50.965 1.00 52.41 200 GLY A N 1
ATOM 1587 C CA . GLY A 1 203 ? 42.215 30.451 50.887 1.00 51.76 200 GLY A CA 1
ATOM 1588 C C . GLY A 1 203 ? 42.942 29.854 49.688 1.00 49.76 200 GLY A C 1
ATOM 1589 O O . GLY A 1 203 ? 42.356 29.730 48.604 1.00 52.18 200 GLY A O 1
ATOM 1590 N N . GLY A 1 204 ? 44.209 29.485 49.896 1.00 47.16 201 GLY A N 1
ATOM 1591 C CA . GLY A 1 204 ? 45.150 29.205 48.817 1.00 45.83 201 GLY A CA 1
ATOM 1592 C C . GLY A 1 204 ? 44.858 27.927 48.079 1.00 45.67 201 GLY A C 1
ATOM 1593 O O . GLY A 1 204 ? 44.320 26.974 48.659 1.00 44.40 201 GLY A O 1
ATOM 1594 N N . ILE A 1 205 ? 45.241 27.902 46.801 1.00 47.41 202 ILE A N 1
ATOM 1595 C CA . ILE A 1 205 ? 44.945 26.776 45.887 1.00 49.92 202 ILE A CA 1
ATOM 1596 C C . ILE A 1 205 ? 46.065 26.523 44.840 1.00 53.58 202 ILE A C 1
ATOM 1597 O O . ILE A 1 205 ? 46.251 27.355 43.951 1.00 59.30 202 ILE A O 1
ATOM 1602 N N . LEU A 1 206 ? 46.796 25.399 44.944 1.00 51.87 203 LEU A N 1
ATOM 1603 C CA . LEU A 1 206 ? 47.739 24.947 43.900 1.00 51.22 203 LEU A CA 1
ATOM 1604 C C . LEU A 1 206 ? 47.216 23.737 43.240 1.00 52.30 203 LEU A C 1
ATOM 1605 O O . LEU A 1 206 ? 46.398 23.023 43.817 1.00 54.82 203 LEU A O 1
ATOM 1610 N N . VAL A 1 207 ? 47.807 23.414 42.097 1.00 52.15 204 VAL A N 1
ATOM 1611 C CA . VAL A 1 207 ? 47.522 22.153 41.415 1.00 50.43 204 VAL A CA 1
ATOM 1612 C C . VAL A 1 207 ? 48.706 21.169 41.583 1.00 52.74 204 VAL A C 1
ATOM 1613 O O . VAL A 1 207 ? 49.858 21.580 41.575 1.00 54.12 204 VAL A O 1
ATOM 1617 N N . GLU A 1 208 ? 48.429 19.891 41.800 1.00 53.65 205 GLU A N 1
ATOM 1618 C CA . GLU A 1 208 ? 49.496 18.932 42.006 1.00 60.22 205 GLU A CA 1
ATOM 1619 C C . GLU A 1 208 ? 49.353 17.859 40.948 1.00 61.73 205 GLU A C 1
ATOM 1620 O O . GLU A 1 208 ? 48.228 17.480 40.580 1.00 61.76 205 GLU A O 1
ATOM 1626 N N . GLY A 1 209 ? 50.501 17.389 40.454 1.00 62.07 206 GLY A N 1
ATOM 1627 C CA . GLY A 1 209 ? 50.601 16.229 39.553 1.00 58.68 206 GLY A CA 1
ATOM 1628 C C . GLY A 1 209 ? 51.275 15.063 40.251 1.00 56.85 206 GLY A C 1
ATOM 1629 O O . GLY A 1 209 ? 51.385 15.052 41.475 1.00 53.84 206 GLY A O 1
ATOM 1630 N N . ALA A 1 210 ? 51.726 14.082 39.475 1.00 59.62 207 ALA A N 1
ATOM 1631 C CA . ALA A 1 210 ? 52.369 12.884 40.031 1.00 62.88 207 ALA A CA 1
ATOM 1632 C C . ALA A 1 210 ? 53.805 13.122 40.487 1.00 66.70 207 ALA A C 1
ATOM 1633 O O . ALA A 1 210 ? 54.284 12.463 41.409 1.00 73.90 207 ALA A O 1
ATOM 1635 N N . ASN A 1 211 ? 54.501 14.046 39.836 1.00 65.47 208 ASN A N 1
ATOM 1636 C CA . ASN A 1 211 ? 55.811 14.435 40.303 1.00 62.74 208 ASN A CA 1
ATOM 1637 C C . ASN A 1 211 ? 55.870 15.939 40.504 1.00 60.80 208 ASN A C 1
ATOM 1638 O O . ASN A 1 211 ? 54.879 16.645 40.323 1.00 57.90 208 ASN A O 1
ATOM 1643 N N . LEU A 1 212 ? 57.045 16.431 40.864 1.00 60.73 209 LEU A N 1
ATOM 1644 C CA . LEU A 1 212 ? 57.209 17.843 41.097 1.00 57.36 209 LEU A CA 1
ATOM 1645 C C . LEU A 1 212 ? 57.201 18.617 39.792 1.00 58.53 209 LEU A C 1
ATOM 1646 O O . LEU A 1 212 ? 56.633 19.712 39.730 1.00 56.38 209 LEU A O 1
ATOM 1651 N N . TYR A 1 213 ? 57.831 18.044 38.764 1.00 60.30 210 TYR A N 1
ATOM 1652 C CA . TYR A 1 213 ? 57.865 18.661 37.451 1.00 61.68 210 TYR A CA 1
ATOM 1653 C C . TYR A 1 213 ? 56.445 19.034 37.030 1.00 61.65 210 TYR A C 1
ATOM 1654 O O . TYR A 1 213 ? 56.162 20.195 36.731 1.00 62.00 210 TYR A O 1
ATOM 1663 N N . GLU A 1 214 ? 55.551 18.049 37.024 1.00 63.02 211 GLU A N 1
ATOM 1664 C CA . GLU A 1 214 ? 54.160 18.278 36.656 1.00 62.79 211 GLU A CA 1
ATOM 1665 C C . GLU A 1 214 ? 53.542 19.350 37.586 1.00 60.80 211 GLU A C 1
ATOM 1666 O O . GLU A 1 214 ? 53.008 20.366 37.122 1.00 59.46 211 GLU A O 1
ATOM 1672 N N . THR A 1 215 ? 53.658 19.156 38.899 1.00 59.67 212 THR A N 1
ATOM 1673 C CA . THR A 1 215 ? 53.180 20.174 39.846 1.00 58.23 212 THR A CA 1
ATOM 1674 C C . THR A 1 215 ? 53.588 21.599 39.402 1.00 59.63 212 THR A C 1
ATOM 1675 O O . THR A 1 215 ? 52.749 22.488 39.299 1.00 59.43 212 THR A O 1
ATOM 1679 N N . LEU A 1 216 ? 54.866 21.795 39.101 1.00 60.49 213 LEU A N 1
ATOM 1680 C CA . LEU A 1 216 ? 55.364 23.118 38.745 1.00 58.79 213 LEU A CA 1
ATOM 1681 C C . LEU A 1 216 ? 54.708 23.691 37.505 1.00 59.25 213 LEU A C 1
ATOM 1682 O O . LEU A 1 216 ? 54.192 24.811 37.515 1.00 61.01 213 LEU A O 1
ATOM 1687 N N . LEU A 1 217 ? 54.715 22.914 36.435 1.00 59.82 214 LEU A N 1
ATOM 1688 C CA . LEU A 1 217 ? 54.229 23.417 35.158 1.00 60.56 214 LEU A CA 1
ATOM 1689 C C . LEU A 1 217 ? 52.748 23.708 35.196 1.00 58.95 214 LEU A C 1
ATOM 1690 O O . LEU A 1 217 ? 52.300 24.715 34.654 1.00 59.70 214 LEU A O 1
ATOM 1695 N N . LEU A 1 218 ? 51.995 22.830 35.853 1.00 55.17 215 LEU A N 1
ATOM 1696 C CA . LEU A 1 218 ? 50.566 22.972 35.868 1.00 51.63 215 LEU A CA 1
ATOM 1697 C C . LEU A 1 218 ? 50.194 24.298 36.487 1.00 51.75 215 LEU A C 1
ATOM 1698 O O . LEU A 1 218 ? 49.159 24.841 36.144 1.00 53.17 215 LEU A O 1
ATOM 1703 N N . ASN A 1 219 ? 51.055 24.838 37.351 1.00 51.62 216 ASN A N 1
ATOM 1704 C CA . ASN A 1 219 ? 50.749 26.058 38.062 1.00 50.64 216 ASN A CA 1
ATOM 1705 C C . ASN A 1 219 ? 51.375 27.238 37.420 1.00 52.18 216 ASN A C 1
ATOM 1706 O O . ASN A 1 219 ? 51.310 28.332 37.947 1.00 55.23 216 ASN A O 1
ATOM 1711 N N . LEU A 1 220 ? 51.986 27.032 36.273 1.00 53.98 217 LEU A N 1
ATOM 1712 C CA . LEU A 1 220 ? 52.713 28.109 35.618 1.00 57.36 217 LEU A CA 1
ATOM 1713 C C . LEU A 1 220 ? 51.837 28.861 34.591 1.00 59.68 217 LEU A C 1
ATOM 1714 O O . LEU A 1 220 ? 51.939 28.666 33.382 1.00 63.47 217 LEU A O 1
ATOM 1719 N N . VAL A 1 221 ? 50.975 29.727 35.094 1.00 59.48 218 VAL A N 1
ATOM 1720 C CA . VAL A 1 221 ? 49.975 30.425 34.282 1.00 61.99 218 VAL A CA 1
ATOM 1721 C C . VAL A 1 221 ? 50.525 31.271 33.114 1.00 63.96 218 VAL A C 1
ATOM 1722 O O . VAL A 1 221 ? 51.481 32.030 33.272 1.00 65.60 218 VAL A O 1
ATOM 1726 N N . ALA A 1 222 ? 49.905 31.187 31.945 1.00 64.70 219 ALA A N 1
ATOM 1727 C CA . ALA A 1 222 ? 50.258 32.131 30.882 1.00 66.59 219 ALA A CA 1
ATOM 1728 C C . ALA A 1 222 ? 49.762 33.556 31.182 1.00 66.40 219 ALA A C 1
ATOM 1729 O O . ALA A 1 222 ? 48.641 33.765 31.641 1.00 65.16 219 ALA A O 1
ATOM 1731 N N . PHE A 1 223 ? 50.606 34.535 30.911 1.00 68.66 220 PHE A N 1
ATOM 1732 C CA . PHE A 1 223 ? 50.282 35.922 31.207 1.00 72.56 220 PHE A CA 1
ATOM 1733 C C . PHE A 1 223 ? 49.062 36.476 30.442 1.00 76.03 220 PHE A C 1
ATOM 1734 O O . PHE A 1 223 ? 48.392 37.433 30.886 1.00 77.18 220 PHE A O 1
ATOM 1742 N N . ASP A 1 224 ? 48.775 35.882 29.292 1.00 78.36 221 ASP A N 1
ATOM 1743 C CA . ASP A 1 224 ? 47.616 36.296 28.525 1.00 81.20 221 ASP A CA 1
ATOM 1744 C C . ASP A 1 224 ? 46.281 35.828 29.130 1.00 80.22 221 ASP A C 1
ATOM 1745 O O . ASP A 1 224 ? 45.244 36.268 28.665 1.00 84.21 221 ASP A O 1
ATOM 1750 N N . THR A 1 225 ? 46.293 34.960 30.146 1.00 77.21 222 THR A N 1
ATOM 1751 C CA . THR A 1 225 ? 45.039 34.370 30.664 1.00 77.68 222 THR A CA 1
ATOM 1752 C C . THR A 1 225 ? 43.992 35.449 30.992 1.00 78.16 222 THR A C 1
ATOM 1753 O O . THR A 1 225 ? 44.329 36.474 31.573 1.00 79.50 222 THR A O 1
ATOM 1757 N N . ASP A 1 226 ? 42.739 35.222 30.587 1.00 80.63 223 ASP A N 1
ATOM 1758 C CA . ASP A 1 226 ? 41.623 36.152 30.827 1.00 84.10 223 ASP A CA 1
ATOM 1759 C C . ASP A 1 226 ? 41.679 36.685 32.233 1.00 85.90 223 ASP A C 1
ATOM 1760 O O . ASP A 1 226 ? 41.690 35.889 33.156 1.00 87.50 223 ASP A O 1
ATOM 1765 N N . ASN A 1 227 ? 41.707 38.004 32.422 1.00 91.71 224 ASN A N 1
ATOM 1766 C CA . ASN A 1 227 ? 41.610 38.578 33.783 1.00 95.07 224 ASN A CA 1
ATOM 1767 C C . ASN A 1 227 ? 42.786 38.236 34.726 1.00 89.73 224 ASN A C 1
ATOM 1768 O O . ASN A 1 227 ? 42.608 37.769 35.893 1.00 87.74 224 ASN A O 1
ATOM 1773 N N . LEU A 1 228 ? 43.982 38.472 34.186 1.00 81.98 225 LEU A N 1
ATOM 1774 C CA . LEU A 1 228 ? 45.236 38.366 34.911 1.00 73.12 225 LEU A CA 1
ATOM 1775 C C . LEU A 1 228 ? 46.024 39.567 34.525 1.00 73.66 225 LEU A C 1
ATOM 1776 O O . LEU A 1 228 ? 45.941 40.022 33.384 1.00 79.13 225 LEU A O 1
ATOM 1781 N N . ILE A 1 229 ? 46.818 40.067 35.453 1.00 69.88 226 ILE A N 1
ATOM 1782 C CA . ILE A 1 229 ? 47.499 41.307 35.204 1.00 72.12 226 ILE A CA 1
ATOM 1783 C C . ILE A 1 229 ? 49.022 41.196 35.386 1.00 73.30 226 ILE A C 1
ATOM 1784 O O . ILE A 1 229 ? 49.521 41.053 36.487 1.00 74.05 226 ILE A O 1
ATOM 1789 N N . VAL A 1 230 ? 49.760 41.219 34.286 1.00 77.40 227 VAL A N 1
ATOM 1790 C CA . VAL A 1 230 ? 51.213 41.043 34.346 1.00 81.66 227 VAL A CA 1
ATOM 1791 C C . VAL A 1 230 ? 51.914 42.130 33.550 1.00 87.26 227 VAL A C 1
ATOM 1792 O O . VAL A 1 230 ? 52.179 41.995 32.353 1.00 90.86 227 VAL A O 1
ATOM 1796 N N . THR A 1 231 ? 52.209 43.217 34.240 1.00 90.74 228 THR A N 1
ATOM 1797 C CA . THR A 1 231 ? 52.947 44.321 33.661 1.00 95.02 228 THR A CA 1
ATOM 1798 C C . THR A 1 231 ? 54.367 43.864 33.319 1.00 94.31 228 THR A C 1
ATOM 1799 O O . THR A 1 231 ? 54.972 43.096 34.078 1.00 92.72 228 THR A O 1
ATOM 1803 N N . PRO A 1 232 ? 54.879 44.294 32.152 1.00 94.68 229 PRO A N 1
ATOM 1804 C CA . PRO A 1 232 ? 56.221 43.955 31.681 1.00 95.22 229 PRO A CA 1
ATOM 1805 C C . PRO A 1 232 ? 57.427 44.106 32.642 1.00 94.09 229 PRO A C 1
ATOM 1806 O O . PRO A 1 232 ? 58.427 43.417 32.444 1.00 94.50 229 PRO A O 1
ATOM 1810 N N . GLU A 1 233 ? 57.342 44.945 33.673 1.00 93.56 230 GLU A N 1
ATOM 1811 C CA . GLU A 1 233 ? 58.481 45.127 34.608 1.00 93.30 230 GLU A CA 1
ATOM 1812 C C . GLU A 1 233 ? 58.331 44.263 35.855 1.00 86.28 230 GLU A C 1
ATOM 1813 O O . GLU A 1 233 ? 59.067 44.422 36.833 1.00 82.71 230 GLU A O 1
ATOM 1819 N N . ASP A 1 234 ? 57.347 43.370 35.808 1.00 82.21 231 ASP A N 1
ATOM 1820 C CA . ASP A 1 234 ? 57.119 42.378 36.842 1.00 78.09 231 ASP A CA 1
ATOM 1821 C C . ASP A 1 234 ? 58.441 41.671 37.131 1.00 75.49 231 ASP A C 1
ATOM 1822 O O . ASP A 1 234 ? 59.105 41.187 36.248 1.00 78.07 231 ASP A O 1
ATOM 1827 N N . ARG A 1 235 ? 58.859 41.658 38.375 1.00 72.70 232 ARG A N 1
ATOM 1828 C CA . ARG A 1 235 ? 60.095 40.992 38.700 1.00 71.27 232 ARG A CA 1
ATOM 1829 C C . ARG A 1 235 ? 60.060 40.593 40.176 1.00 68.12 232 ARG A C 1
ATOM 1830 O O . ARG A 1 235 ? 59.375 41.220 40.971 1.00 65.53 232 ARG A O 1
ATOM 1838 N N . PRO A 1 236 ? 60.793 39.537 40.537 1.00 67.22 233 PRO A N 1
ATOM 1839 C CA . PRO A 1 236 ? 60.885 39.033 41.891 1.00 66.15 233 PRO A CA 1
ATOM 1840 C C . PRO A 1 236 ? 61.538 40.031 42.813 1.00 67.61 233 PRO A C 1
ATOM 1841 O O . PRO A 1 236 ? 62.340 40.825 42.351 1.00 69.72 233 PRO A O 1
ATOM 1845 N N . ALA A 1 237 ? 61.205 39.972 44.106 1.00 67.76 234 ALA A N 1
ATOM 1846 C CA . ALA A 1 237 ? 61.772 40.878 45.114 1.00 67.82 234 ALA A CA 1
ATOM 1847 C C . ALA A 1 237 ? 63.296 41.073 44.989 1.00 70.46 234 ALA A C 1
ATOM 1848 O O . ALA A 1 237 ? 63.783 42.213 44.989 1.00 71.43 234 ALA A O 1
ATOM 1850 N N . TRP A 1 238 ? 64.029 39.968 44.847 1.00 74.21 235 TRP A N 1
ATOM 1851 C CA . TRP A 1 238 ? 65.495 39.987 44.626 1.00 81.40 235 TRP A CA 1
ATOM 1852 C C . TRP A 1 238 ? 65.950 40.582 43.288 1.00 83.51 235 TRP A C 1
ATOM 1853 O O . TRP A 1 238 ? 67.138 40.546 42.964 1.00 83.73 235 TRP A O 1
ATOM 1864 N N . ARG A 1 239 ? 65.007 41.070 42.494 1.00 84.51 236 ARG A N 1
ATOM 1865 C CA . ARG A 1 239 ? 65.331 41.718 41.238 1.00 86.82 236 ARG A CA 1
ATOM 1866 C C . ARG A 1 239 ? 64.711 43.118 41.250 1.00 87.40 236 ARG A C 1
ATOM 1867 O O . ARG A 1 239 ? 64.345 43.682 40.204 1.00 88.48 236 ARG A O 1
ATOM 1875 N N . GLN A 1 240 ? 64.598 43.634 42.480 1.00 85.52 237 GLN A N 1
ATOM 1876 C CA . GLN A 1 240 ? 64.238 45.012 42.811 1.00 84.27 237 GLN A CA 1
ATOM 1877 C C . GLN A 1 240 ? 65.222 45.507 43.870 1.00 82.50 237 GLN A C 1
ATOM 1878 O O . GLN A 1 240 ? 65.745 44.690 44.636 1.00 80.08 237 GLN A O 1
ATOM 1884 N N . PRO A 1 241 ? 65.453 46.841 43.943 1.00 81.49 238 PRO A N 1
ATOM 1885 C CA . PRO A 1 241 ? 66.409 47.407 44.900 1.00 80.65 238 PRO A CA 1
ATOM 1886 C C . PRO A 1 241 ? 66.232 46.839 46.329 1.00 78.07 238 PRO A C 1
ATOM 1887 O O . PRO A 1 241 ? 65.107 46.815 46.836 1.00 76.23 238 PRO A O 1
ATOM 1891 N N . PRO A 1 242 ? 67.335 46.388 46.978 1.00 77.76 239 PRO A N 1
ATOM 1892 C CA . PRO A 1 242 ? 67.272 45.711 48.287 1.00 75.09 239 PRO A CA 1
ATOM 1893 C C . PRO A 1 242 ? 66.528 46.535 49.324 1.00 73.19 239 PRO A C 1
ATOM 1894 O O . PRO A 1 242 ? 66.885 47.681 49.504 1.00 74.11 239 PRO A O 1
ATOM 1898 N N . THR A 1 243 ? 65.528 45.962 50.000 1.00 72.07 240 THR A N 1
ATOM 1899 C CA . THR A 1 243 ? 64.643 46.747 50.897 1.00 73.91 240 THR A CA 1
ATOM 1900 C C . THR A 1 243 ? 65.259 47.198 52.226 1.00 76.72 240 THR A C 1
ATOM 1901 O O . THR A 1 243 ? 66.206 46.578 52.737 1.00 77.99 240 THR A O 1
ATOM 1905 N N . THR A 1 244 ? 64.734 48.290 52.778 1.00 78.64 241 THR A N 1
ATOM 1906 C CA . THR A 1 244 ? 65.170 48.709 54.108 1.00 82.00 241 THR A CA 1
ATOM 1907 C C . THR A 1 244 ? 64.019 48.581 55.071 1.00 79.42 241 THR A C 1
ATOM 1908 O O . THR A 1 244 ? 63.035 47.908 54.776 1.00 76.13 241 THR A O 1
ATOM 1912 N N . ALA A 1 245 ? 64.162 49.240 56.216 1.00 80.64 242 ALA A N 1
ATOM 1913 C CA . ALA A 1 245 ? 63.195 49.165 57.291 1.00 79.60 242 ALA A CA 1
ATOM 1914 C C . ALA A 1 245 ? 61.854 49.770 56.868 1.00 79.01 242 ALA A C 1
ATOM 1915 O O . ALA A 1 245 ? 60.780 49.253 57.248 1.00 78.48 242 ALA A O 1
ATOM 1917 N N . ALA A 1 246 ? 61.941 50.848 56.079 1.00 78.17 243 ALA A N 1
ATOM 1918 C CA . ALA A 1 246 ? 60.789 51.550 55.528 1.00 77.43 243 ALA A CA 1
ATOM 1919 C C . ALA A 1 246 ? 60.096 50.694 54.481 1.00 76.62 243 ALA A C 1
ATOM 1920 O O . ALA A 1 246 ? 60.770 49.939 53.760 1.00 78.05 243 ALA A O 1
ATOM 1922 N N . PRO A 1 247 ? 58.749 50.800 54.391 1.00 74.39 244 PRO A N 1
ATOM 1923 C CA . PRO A 1 247 ? 58.022 50.211 53.273 1.00 72.86 244 PRO A CA 1
ATOM 1924 C C . PRO A 1 247 ? 58.247 51.107 52.078 1.00 77.21 244 PRO A C 1
ATOM 1925 O O . PRO A 1 247 ? 58.660 52.257 52.275 1.00 82.55 244 PRO A O 1
ATOM 1929 N N . ALA A 1 248 ? 58.015 50.594 50.867 1.00 77.26 245 ALA A N 1
ATOM 1930 C CA . ALA A 1 248 ? 58.152 51.383 49.637 1.00 81.39 245 ALA A CA 1
ATOM 1931 C C . ALA A 1 248 ? 57.131 52.511 49.633 1.00 86.40 245 ALA A C 1
ATOM 1932 O O . ALA A 1 248 ? 55.993 52.326 50.063 1.00 89.64 245 ALA A O 1
ATOM 1934 N N . ASP A 1 249 ? 57.521 53.688 49.167 1.00 93.04 246 ASP A N 1
ATOM 1935 C CA . ASP A 1 249 ? 56.583 54.803 49.174 1.00 100.19 246 ASP A CA 1
ATOM 1936 C C . ASP A 1 249 ? 55.349 54.503 48.310 1.00 102.14 246 ASP A C 1
ATOM 1937 O O . ASP A 1 249 ? 55.400 53.718 47.345 1.00 101.31 246 ASP A O 1
ATOM 1942 N N . ASP A 1 250 ? 54.240 55.132 48.687 1.00 102.90 247 ASP A N 1
ATOM 1943 C CA . ASP A 1 250 ? 52.915 54.780 48.189 1.00 100.61 247 ASP A CA 1
ATOM 1944 C C . ASP A 1 250 ? 52.807 54.865 46.684 1.00 102.31 247 ASP A C 1
ATOM 1945 O O . ASP A 1 250 ? 52.183 54.016 46.064 1.00 105.53 247 ASP A O 1
ATOM 1950 N N . GLU A 1 251 ? 53.448 55.872 46.105 1.00 102.30 248 GLU A N 1
ATOM 1951 C CA . GLU A 1 251 ? 53.490 56.017 44.663 1.00 102.12 248 GLU A CA 1
ATOM 1952 C C . GLU A 1 251 ? 54.186 54.858 43.930 1.00 97.71 248 GLU A C 1
ATOM 1953 O O . GLU A 1 251 ? 53.880 54.634 42.767 1.00 98.99 248 GLU A O 1
ATOM 1959 N N . GLU A 1 252 ? 55.121 54.149 44.573 1.00 91.84 249 GLU A N 1
ATOM 1960 C CA . GLU A 1 252 ? 55.622 52.896 43.990 1.00 88.55 249 GLU A CA 1
ATOM 1961 C C . GLU A 1 252 ? 54.613 51.801 44.217 1.00 84.56 249 GLU A C 1
ATOM 1962 O O . GLU A 1 252 ? 54.334 50.995 43.329 1.00 83.55 249 GLU A O 1
ATOM 1968 N N . LEU A 1 253 ? 54.112 51.749 45.440 1.00 81.93 250 LEU A N 1
ATOM 1969 C CA . LEU A 1 253 ? 53.125 50.773 45.798 1.00 81.14 250 LEU A CA 1
ATOM 1970 C C . LEU A 1 253 ? 51.893 50.938 44.935 1.00 84.15 250 LEU A C 1
ATOM 1971 O O . LEU A 1 253 ? 51.037 50.043 44.887 1.00 85.53 250 LEU A O 1
ATOM 1976 N N . ALA A 1 254 ? 51.819 52.077 44.246 1.00 87.68 251 ALA A N 1
ATOM 1977 C CA . ALA A 1 254 ? 50.642 52.449 43.475 1.00 90.04 251 ALA A CA 1
ATOM 1978 C C . ALA A 1 254 ? 50.389 51.456 42.361 1.00 90.23 251 ALA A C 1
ATOM 1979 O O . ALA A 1 254 ? 49.301 50.897 42.303 1.00 92.90 251 ALA A O 1
ATOM 1981 N N . GLN A 1 255 ? 51.373 51.210 41.495 1.00 91.23 252 GLN A N 1
ATOM 1982 C CA . GLN A 1 255 ? 51.215 50.149 40.479 1.00 92.01 252 GLN A CA 1
ATOM 1983 C C . GLN A 1 255 ? 52.031 48.948 40.920 1.00 86.27 252 GLN A C 1
ATOM 1984 O O . GLN A 1 255 ? 53.083 48.655 40.354 1.00 87.39 252 GLN A O 1
ATOM 1990 N N . ARG A 1 256 ? 51.545 48.280 41.958 1.00 80.78 253 ARG A N 1
ATOM 1991 C CA . ARG A 1 256 ? 52.198 47.109 42.533 1.00 76.44 253 ARG A CA 1
ATOM 1992 C C . ARG A 1 256 ? 51.123 46.253 43.156 1.00 76.59 253 ARG A C 1
ATOM 1993 O O . ARG A 1 256 ? 50.134 46.779 43.648 1.00 78.36 253 ARG A O 1
ATOM 2001 N N . PRO A 1 257 ? 51.283 44.926 43.105 1.00 77.29 254 PRO A N 1
ATOM 2002 C CA . PRO A 1 257 ? 52.424 44.219 42.538 1.00 79.73 254 PRO A CA 1
ATOM 2003 C C . PRO A 1 257 ? 52.482 44.415 41.031 1.00 84.26 254 PRO A C 1
ATOM 2004 O O . PRO A 1 257 ? 51.434 44.678 40.407 1.00 86.41 254 PRO A O 1
ATOM 2008 N N . TYR A 1 258 ? 53.699 44.297 40.480 1.00 84.12 255 TYR A N 1
ATOM 2009 C CA . TYR A 1 258 ? 53.951 44.306 39.037 1.00 82.12 255 TYR A CA 1
ATOM 2010 C C . TYR A 1 258 ? 53.383 43.048 38.394 1.00 80.86 255 TYR A C 1
ATOM 2011 O O . TYR A 1 258 ? 53.075 43.019 37.210 1.00 80.59 255 TYR A O 1
ATOM 2020 N N . GLY A 1 259 ? 53.251 41.995 39.184 1.00 80.16 256 GLY A N 1
ATOM 2021 C CA . GLY A 1 259 ? 52.667 40.772 38.686 1.00 79.55 256 GLY A CA 1
ATOM 2022 C C . GLY A 1 259 ? 53.053 39.581 39.521 1.00 76.54 256 GLY A C 1
ATOM 2023 O O . GLY A 1 259 ? 53.182 39.688 40.744 1.00 74.37 256 GLY A O 1
ATOM 2024 N N . LEU A 1 260 ? 53.255 38.454 38.841 1.00 74.61 257 LEU A N 1
ATOM 2025 C CA . LEU A 1 260 ? 53.389 37.174 39.509 1.00 71.73 257 LEU A CA 1
ATOM 2026 C C . LEU A 1 260 ? 54.721 36.958 40.183 1.00 71.89 257 LEU A C 1
ATOM 2027 O O . LEU A 1 260 ? 54.756 36.420 41.280 1.00 75.62 257 LEU A O 1
ATOM 2032 N N . CYS A 1 261 ? 55.811 37.366 39.545 1.00 70.28 258 CYS A N 1
ATOM 2033 C CA . CYS A 1 261 ? 57.094 37.295 40.200 1.00 70.26 258 CYS A CA 1
ATOM 2034 C C . CYS A 1 261 ? 57.093 38.204 41.389 1.00 72.91 258 CYS A C 1
ATOM 2035 O O . CYS A 1 261 ? 57.548 37.821 42.449 1.00 75.04 258 CYS A O 1
ATOM 2038 N N . ASP A 1 262 ? 56.597 39.425 41.215 1.00 74.79 259 ASP A N 1
ATOM 2039 C CA . ASP A 1 262 ? 56.639 40.401 42.297 1.00 74.23 259 ASP A CA 1
ATOM 2040 C C . ASP A 1 262 ? 55.851 39.869 43.488 1.00 70.81 259 ASP A C 1
ATOM 2041 O O . ASP A 1 262 ? 56.334 39.876 44.631 1.00 69.46 259 ASP A O 1
ATOM 2046 N N . LEU A 1 263 ? 54.657 39.376 43.162 1.00 68.46 260 LEU A N 1
ATOM 2047 C CA . LEU A 1 263 ? 53.659 38.940 44.107 1.00 64.62 260 LEU A CA 1
ATOM 2048 C C . LEU A 1 263 ? 54.056 37.674 44.801 1.00 63.41 260 LEU A C 1
ATOM 2049 O O . LEU A 1 263 ? 53.983 37.619 46.021 1.00 63.64 260 LEU A O 1
ATOM 2054 N N . TYR A 1 264 ? 54.438 36.643 44.044 1.00 62.77 261 TYR A N 1
ATOM 2055 C CA . TYR A 1 264 ? 54.880 35.398 44.677 1.00 63.56 261 TYR A CA 1
ATOM 2056 C C . TYR A 1 264 ? 56.168 35.604 45.474 1.00 67.98 261 TYR A C 1
ATOM 2057 O O . TYR A 1 264 ? 56.779 34.628 45.882 1.00 73.97 261 TYR A O 1
ATOM 2066 N N . THR A 1 265 ? 56.616 36.847 45.653 1.00 69.49 262 THR A N 1
ATOM 2067 C CA . THR A 1 265 ? 57.860 37.123 46.370 1.00 67.60 262 THR A CA 1
ATOM 2068 C C . THR A 1 265 ? 57.632 38.252 47.347 1.00 69.75 262 THR A C 1
ATOM 2069 O O . THR A 1 265 ? 58.548 38.649 48.058 1.00 80.60 262 THR A O 1
ATOM 2073 N N . TRP A 1 266 ? 56.425 38.793 47.369 1.00 65.08 263 TRP A N 1
ATOM 2074 C CA . TRP A 1 266 ? 56.149 40.012 48.107 1.00 62.00 263 TRP A CA 1
ATOM 2075 C C . TRP A 1 266 ? 56.769 40.025 49.497 1.00 61.42 263 TRP A C 1
ATOM 2076 O O . TRP A 1 266 ? 56.716 39.042 50.227 1.00 60.18 263 TRP A O 1
ATOM 2087 N N . GLN A 1 267 ? 57.360 41.149 49.855 1.00 62.42 264 GLN A N 1
ATOM 2088 C CA . GLN A 1 267 ? 58.075 41.260 51.108 1.00 62.67 264 GLN A CA 1
ATOM 2089 C C . GLN A 1 267 ? 57.135 41.876 52.127 1.00 64.90 264 GLN A C 1
ATOM 2090 O O . GLN A 1 267 ? 57.128 43.095 52.334 1.00 71.94 264 GLN A O 1
ATOM 2096 N N . SER A 1 268 ? 56.309 41.049 52.751 1.00 62.87 265 SER A N 1
ATOM 2097 C CA . SER A 1 268 ? 55.292 41.588 53.645 1.00 61.24 265 SER A CA 1
ATOM 2098 C C . SER A 1 268 ? 55.900 41.973 54.949 1.00 63.49 265 SER A C 1
ATOM 2099 O O . SER A 1 268 ? 55.316 42.730 55.703 1.00 64.89 265 SER A O 1
ATOM 2102 N N . ARG A 1 269 ? 57.071 41.417 55.225 1.00 65.07 266 ARG A N 1
ATOM 2103 C CA . ARG A 1 269 ? 57.746 41.686 56.477 1.00 65.60 266 ARG A CA 1
ATOM 2104 C C . ARG A 1 269 ? 59.100 42.255 56.170 1.00 67.49 266 ARG A C 1
ATOM 2105 O O . ARG A 1 269 ? 59.424 42.471 54.999 1.00 70.51 266 ARG A O 1
ATOM 2113 N N . ARG A 1 270 ? 59.841 42.558 57.234 1.00 67.39 267 ARG A N 1
ATOM 2114 C CA . ARG A 1 270 ? 61.257 42.933 57.188 1.00 67.40 267 ARG A CA 1
ATOM 2115 C C . ARG A 1 270 ? 61.967 42.107 58.259 1.00 66.95 267 ARG A C 1
ATOM 2116 O O . ARG A 1 270 ? 61.697 42.265 59.465 1.00 68.83 267 ARG A O 1
ATOM 2124 N N . ILE A 1 271 ? 62.842 41.205 57.820 1.00 64.17 268 ILE A N 1
ATOM 2125 C CA . ILE A 1 271 ? 63.436 40.232 58.721 1.00 62.51 268 ILE A CA 1
ATOM 2126 C C . ILE A 1 271 ? 64.945 40.303 58.622 1.00 64.34 268 ILE A C 1
ATOM 2127 O O . ILE A 1 271 ? 65.453 40.713 57.615 1.00 65.65 268 ILE A O 1
ATOM 2132 N N . ARG A 1 272 ? 65.639 39.920 59.687 1.00 65.23 269 ARG A N 1
ATOM 2133 C CA . ARG A 1 272 ? 67.084 39.833 59.726 1.00 66.64 269 ARG A CA 1
ATOM 2134 C C . ARG A 1 272 ? 67.456 38.718 60.700 1.00 67.10 269 ARG A C 1
ATOM 2135 O O . ARG A 1 272 ? 67.035 38.724 61.869 1.00 68.28 269 ARG A O 1
ATOM 2143 N N . LEU A 1 273 ? 68.225 37.748 60.229 1.00 66.66 270 LEU A N 1
ATOM 2144 C CA . LEU A 1 273 ? 68.597 36.630 61.087 1.00 67.65 270 LEU A CA 1
ATOM 2145 C C . LEU A 1 273 ? 69.830 36.915 61.912 1.00 70.61 270 LEU A C 1
ATOM 2146 O O . LEU A 1 273 ? 70.762 37.569 61.451 1.00 72.45 270 LEU A O 1
ATOM 2151 N N . HIS A 1 274 ? 69.839 36.418 63.139 1.00 72.54 271 HIS A N 1
ATOM 2152 C CA . HIS A 1 274 ? 71.061 36.450 63.946 1.00 76.75 271 HIS A CA 1
ATOM 2153 C C . HIS A 1 274 ? 71.634 35.039 64.104 1.00 78.39 271 HIS A C 1
ATOM 2154 O O . HIS A 1 274 ? 70.922 34.064 64.406 1.00 77.01 271 HIS A O 1
ATOM 2161 N N . TYR A 1 275 ? 72.929 34.938 63.857 1.00 81.07 272 TYR A N 1
ATOM 2162 C CA . TYR A 1 275 ? 73.517 33.652 63.573 1.00 82.88 272 TYR A CA 1
ATOM 2163 C C . TYR A 1 275 ? 75.022 33.626 63.807 1.00 86.58 272 TYR A C 1
ATOM 2164 O O . TYR A 1 275 ? 75.619 34.607 64.238 1.00 89.05 272 TYR A O 1
ATOM 2173 N N . ASP A 1 276 ? 75.627 32.498 63.469 1.00 86.40 273 ASP A N 1
ATOM 2174 C CA . ASP A 1 276 ? 76.999 32.255 63.785 1.00 88.85 273 ASP A CA 1
ATOM 2175 C C . ASP A 1 276 ? 77.522 31.175 62.856 1.00 89.01 273 ASP A C 1
ATOM 2176 O O . ASP A 1 276 ? 76.757 30.576 62.096 1.00 84.00 273 ASP A O 1
ATOM 2181 N N . ALA A 1 277 ? 78.837 30.956 62.939 1.00 93.64 274 ALA A N 1
ATOM 2182 C CA . ALA A 1 277 ? 79.579 29.909 62.227 1.00 95.76 274 ALA A CA 1
ATOM 2183 C C . ALA A 1 277 ? 78.744 28.687 61.797 1.00 94.97 274 ALA A C 1
ATOM 2184 O O . ALA A 1 277 ? 78.936 28.166 60.697 1.00 96.40 274 ALA A O 1
ATOM 2186 N N . ASP A 1 278 ? 77.831 28.218 62.643 1.00 93.36 275 ASP A N 1
ATOM 2187 C CA . ASP A 1 278 ? 77.076 27.026 62.270 1.00 93.19 275 ASP A CA 1
ATOM 2188 C C . ASP A 1 278 ? 75.595 27.057 62.582 1.00 90.55 275 ASP A C 1
ATOM 2189 O O . ASP A 1 278 ? 74.854 26.201 62.111 1.00 89.33 275 ASP A O 1
ATOM 2194 N N . GLY A 1 279 ? 75.137 28.044 63.336 1.00 90.81 276 GLY A N 1
ATOM 2195 C CA . GLY A 1 279 ? 73.704 28.093 63.612 1.00 88.17 276 GLY A CA 1
ATOM 2196 C C . GLY A 1 279 ? 72.946 29.364 63.279 1.00 84.56 276 GLY A C 1
ATOM 2197 O O . GLY A 1 279 ? 73.448 30.275 62.624 1.00 87.86 276 GLY A O 1
ATOM 2198 N N . VAL A 1 280 ? 71.709 29.396 63.735 1.00 78.93 277 VAL A N 1
ATOM 2199 C CA . VAL A 1 280 ? 70.915 30.579 63.734 1.00 74.94 277 VAL A CA 1
ATOM 2200 C C . VAL A 1 280 ? 70.260 30.554 65.098 1.00 74.40 277 VAL A C 1
ATOM 2201 O O . VAL A 1 280 ? 69.611 29.548 65.467 1.00 72.85 277 VAL A O 1
ATOM 2205 N N . TYR A 1 281 ? 70.448 31.631 65.860 1.00 74.70 278 TYR A N 1
ATOM 2206 C CA . TYR A 1 281 ? 69.922 31.683 67.233 1.00 76.55 278 TYR A CA 1
ATOM 2207 C C . TYR A 1 281 ? 68.772 32.696 67.457 1.00 76.39 278 TYR A C 1
ATOM 2208 O O . TYR A 1 281 ? 67.936 32.514 68.364 1.00 76.61 278 TYR A O 1
ATOM 2217 N N . GLY A 1 282 ? 68.713 33.739 66.630 1.00 74.93 279 GLY A N 1
ATOM 2218 C CA . GLY A 1 282 ? 67.774 34.833 66.884 1.00 72.89 279 GLY A CA 1
ATOM 2219 C C . GLY A 1 282 ? 67.286 35.601 65.670 1.00 70.55 279 GLY A C 1
ATOM 2220 O O . GLY A 1 282 ? 67.834 35.457 64.567 1.00 71.10 279 GLY A O 1
ATOM 2221 N N . VAL A 1 283 ? 66.249 36.419 65.873 1.00 66.92 280 VAL A N 1
ATOM 2222 C CA . VAL A 1 283 ? 65.671 37.202 64.788 1.00 63.92 280 VAL A CA 1
ATOM 2223 C C . VAL A 1 283 ? 65.246 38.584 65.191 1.00 63.32 280 VAL A C 1
ATOM 2224 O O . VAL A 1 283 ? 64.996 38.861 66.364 1.00 63.96 280 VAL A O 1
ATOM 2228 N N . LEU A 1 284 ? 65.144 39.452 64.193 1.00 61.68 281 LEU A N 1
ATOM 2229 C CA . LEU A 1 284 ? 64.327 40.630 64.330 1.00 61.12 281 LEU A CA 1
ATOM 2230 C C . LEU A 1 284 ? 63.279 40.526 63.252 1.00 60.04 281 LEU A C 1
ATOM 2231 O O . LEU A 1 284 ? 63.640 40.497 62.070 1.00 60.55 281 LEU A O 1
ATOM 2236 N N . LEU A 1 285 ? 61.999 40.425 63.653 1.00 58.58 282 LEU A N 1
ATOM 2237 C CA . LEU A 1 285 ? 60.869 40.437 62.709 1.00 55.14 282 LEU A CA 1
ATOM 2238 C C . LEU A 1 285 ? 60.064 41.693 62.952 1.00 55.80 282 LEU A C 1
ATOM 2239 O O . LEU A 1 285 ? 59.617 41.956 64.092 1.00 54.98 282 LEU A O 1
ATOM 2244 N N . ALA A 1 286 ? 59.914 42.460 61.864 1.00 56.46 283 ALA A N 1
ATOM 2245 C CA . ALA A 1 286 ? 59.239 43.769 61.825 1.00 57.82 283 ALA A CA 1
ATOM 2246 C C . ALA A 1 286 ? 58.286 43.828 60.628 1.00 56.93 283 ALA A C 1
ATOM 2247 O O . ALA A 1 286 ? 58.403 43.007 59.702 1.00 55.21 283 ALA A O 1
ATOM 2249 N N . TYR A 1 287 ? 57.362 44.793 60.632 1.00 58.46 284 TYR A N 1
ATOM 2250 C CA . TYR A 1 287 ? 56.479 44.989 59.466 1.00 60.57 284 TYR A CA 1
ATOM 2251 C C . TYR A 1 287 ? 57.202 45.358 58.169 1.00 63.88 284 TYR A C 1
ATOM 2252 O O . TYR A 1 287 ? 58.210 46.105 58.180 1.00 70.20 284 TYR A O 1
ATOM 2261 N N . GLY A 1 288 ? 56.685 44.822 57.062 1.00 62.94 285 GLY A N 1
ATOM 2262 C CA . GLY A 1 288 ? 57.207 45.108 55.725 1.00 61.99 285 GLY A CA 1
ATOM 2263 C C . GLY A 1 288 ? 56.173 45.854 54.925 1.00 61.88 285 GLY A C 1
ATOM 2264 O O . GLY A 1 288 ? 55.595 46.843 55.391 1.00 61.82 285 GLY A O 1
ATOM 2265 N N . ASP A 1 289 ? 55.913 45.361 53.727 1.00 61.89 286 ASP A N 1
ATOM 2266 C CA . ASP A 1 289 ? 55.106 46.106 52.778 1.00 64.32 286 ASP A CA 1
ATOM 2267 C C . ASP A 1 289 ? 53.652 45.720 52.833 1.00 62.02 286 ASP A C 1
ATOM 2268 O O . ASP A 1 289 ? 53.288 44.572 52.561 1.00 60.90 286 ASP A O 1
ATOM 2273 N N . PRO A 1 290 ? 52.804 46.675 53.193 1.00 61.96 287 PRO A N 1
ATOM 2274 C CA . PRO A 1 290 ? 51.393 46.377 53.197 1.00 62.28 287 PRO A CA 1
ATOM 2275 C C . PRO A 1 290 ? 50.836 46.145 51.806 1.00 61.73 287 PRO A C 1
ATOM 2276 O O . PRO A 1 290 ? 51.146 46.891 50.877 1.00 62.77 287 PRO A O 1
ATOM 2280 N N . LEU A 1 291 ? 50.018 45.109 51.679 1.00 60.05 288 LEU A N 1
ATOM 2281 C CA . LEU A 1 291 ? 49.249 44.912 50.460 1.00 60.67 288 LEU A CA 1
ATOM 2282 C C . LEU A 1 291 ? 47.911 44.226 50.755 1.00 58.84 288 LEU A C 1
ATOM 2283 O O . LEU A 1 291 ? 47.842 43.057 51.164 1.00 53.89 288 LEU A O 1
ATOM 2288 N N . ALA A 1 292 ? 46.849 44.994 50.552 1.00 61.19 289 ALA A N 1
ATOM 2289 C CA . ALA A 1 292 ? 45.541 44.602 51.023 1.00 62.75 289 ALA A CA 1
ATOM 2290 C C . ALA A 1 292 ? 44.752 43.799 49.978 1.00 64.56 289 ALA A C 1
ATOM 2291 O O . ALA A 1 292 ? 44.874 44.055 48.773 1.00 65.27 289 ALA A O 1
ATOM 2293 N N . PRO A 1 293 ? 43.922 42.834 50.445 1.00 64.55 290 PRO A N 1
ATOM 2294 C CA . PRO A 1 293 ? 43.422 41.809 49.548 1.00 64.15 290 PRO A CA 1
ATOM 2295 C C . PRO A 1 293 ? 42.162 42.211 48.790 1.00 66.97 290 PRO A C 1
ATOM 2296 O O . PRO A 1 293 ? 41.592 41.377 48.095 1.00 70.25 290 PRO A O 1
ATOM 2300 N N . HIS A 1 294 ? 41.737 43.465 48.920 1.00 67.41 291 HIS A N 1
ATOM 2301 C CA . HIS A 1 294 ? 40.498 43.923 48.319 1.00 68.27 291 HIS A CA 1
ATOM 2302 C C . HIS A 1 294 ? 40.688 43.974 46.828 1.00 65.41 291 HIS A C 1
ATOM 2303 O O . HIS A 1 294 ? 41.696 44.484 46.379 1.00 69.72 291 HIS A O 1
ATOM 2310 N N . ASN A 1 295 ? 39.769 43.395 46.061 1.00 60.88 292 ASN A N 1
ATOM 2311 C CA . ASN A 1 295 ? 39.818 43.502 44.602 1.00 60.70 292 ASN A CA 1
ATOM 2312 C C . ASN A 1 295 ? 41.182 43.179 43.977 1.00 60.66 292 ASN A C 1
ATOM 2313 O O . ASN A 1 295 ? 41.681 43.893 43.099 1.00 60.78 292 ASN A O 1
ATOM 2318 N N . LYS A 1 296 ? 41.803 42.114 44.448 1.00 59.89 293 LYS A N 1
ATOM 2319 C CA . LYS A 1 296 ? 43.058 41.683 43.867 1.00 61.13 293 LYS A CA 1
ATOM 2320 C C . LYS A 1 296 ? 42.851 40.464 42.950 1.00 64.11 293 LYS A C 1
ATOM 2321 O O . LYS A 1 296 ? 43.817 39.897 42.443 1.00 67.00 293 LYS A O 1
ATOM 2327 N N . HIS A 1 297 ? 41.582 40.095 42.727 1.00 64.17 294 HIS A N 1
ATOM 2328 C CA . HIS A 1 297 ? 41.167 38.908 41.952 1.00 62.27 294 HIS A CA 1
ATOM 2329 C C . HIS A 1 297 ? 41.713 38.858 40.546 1.00 66.97 294 HIS A C 1
ATOM 2330 O O . HIS A 1 297 ? 41.721 37.788 39.909 1.00 69.25 294 HIS A O 1
ATOM 2337 N N . ASN A 1 298 ? 42.155 40.013 40.057 1.00 67.99 295 ASN A N 1
ATOM 2338 C CA . ASN A 1 298 ? 42.796 40.057 38.773 1.00 70.01 295 ASN A CA 1
ATOM 2339 C C . ASN A 1 298 ? 44.305 39.900 38.869 1.00 72.44 295 ASN A C 1
ATOM 2340 O O . ASN A 1 298 ? 44.991 39.876 37.849 1.00 79.05 295 ASN A O 1
ATOM 2345 N N . HIS A 1 299 ? 44.824 39.807 40.089 1.00 71.16 296 HIS A N 1
ATOM 2346 C CA . HIS A 1 299 ? 46.253 39.595 40.305 1.00 71.69 296 HIS A CA 1
ATOM 2347 C C . HIS A 1 299 ? 46.606 38.211 40.935 1.00 70.59 296 HIS A C 1
ATOM 2348 O O . HIS A 1 299 ? 47.658 37.638 40.646 1.00 71.44 296 HIS A O 1
ATOM 2355 N N . GLU A 1 300 ? 45.751 37.686 41.806 1.00 66.85 297 GLU A N 1
ATOM 2356 C CA . GLU A 1 300 ? 46.116 36.511 42.568 1.00 62.44 297 GLU A CA 1
ATOM 2357 C C . GLU A 1 300 ? 45.373 35.261 42.113 1.00 65.36 297 GLU A C 1
ATOM 2358 O O . GLU A 1 300 ? 44.175 35.063 42.390 1.00 71.52 297 GLU A O 1
ATOM 2364 N N . PRO A 1 301 ? 46.080 34.406 41.377 1.00 65.51 298 PRO A N 1
ATOM 2365 C CA . PRO A 1 301 ? 45.462 33.246 40.774 1.00 65.24 298 PRO A CA 1
ATOM 2366 C C . PRO A 1 301 ? 45.215 32.115 41.741 1.00 66.66 298 PRO A C 1
ATOM 2367 O O . PRO A 1 301 ? 44.401 31.269 41.437 1.00 74.37 298 PRO A O 1
ATOM 2371 N N . MET A 1 302 ? 45.898 32.101 42.884 1.00 65.02 299 MET A N 1
ATOM 2372 C CA . MET A 1 302 ? 45.846 30.971 43.818 1.00 62.23 299 MET A CA 1
ATOM 2373 C C . MET A 1 302 ? 44.723 31.017 44.863 1.00 61.93 299 MET A C 1
ATOM 2374 O O . MET A 1 302 ? 44.829 30.337 45.891 1.00 61.90 299 MET A O 1
ATOM 2379 N N . THR A 1 303 ? 43.677 31.820 44.649 1.00 60.31 300 THR A N 1
ATOM 2380 C CA . THR A 1 303 ? 42.554 31.826 45.589 1.00 58.64 300 THR A CA 1
ATOM 2381 C C . THR A 1 303 ? 41.276 31.954 44.879 1.00 59.49 300 THR A C 1
ATOM 2382 O O . THR A 1 303 ? 41.235 32.529 43.780 1.00 62.56 300 THR A O 1
ATOM 2386 N N . ALA A 1 304 ? 40.234 31.469 45.567 1.00 55.72 301 ALA A N 1
ATOM 2387 C CA . ALA A 1 304 ? 38.855 31.693 45.199 1.00 51.51 301 ALA A CA 1
ATOM 2388 C C . ALA A 1 304 ? 38.470 33.017 45.797 1.00 52.10 301 ALA A C 1
ATOM 2389 O O . ALA A 1 304 ? 39.055 33.458 46.776 1.00 52.34 301 ALA A O 1
ATOM 2391 N N . TRP A 1 305 ? 37.509 33.679 45.174 1.00 53.62 302 TRP A N 1
ATOM 2392 C CA . TRP A 1 305 ? 37.092 35.009 45.606 1.00 53.35 302 TRP A CA 1
ATOM 2393 C C . TRP A 1 305 ? 35.640 35.002 46.061 1.00 53.43 302 TRP A C 1
ATOM 2394 O O . TRP A 1 305 ? 34.817 34.125 45.718 1.00 52.33 302 TRP A O 1
ATOM 2405 N N . ARG A 1 306 ? 35.315 35.967 46.886 1.00 52.82 303 ARG A N 1
ATOM 2406 C CA . ARG A 1 306 ? 33.947 36.100 47.186 1.00 52.97 303 ARG A CA 1
ATOM 2407 C C . ARG A 1 306 ? 33.699 37.561 47.281 1.00 54.62 303 ARG A C 1
ATOM 2408 O O . ARG A 1 306 ? 34.609 38.316 47.611 1.00 54.72 303 ARG A O 1
ATOM 2416 N N . ARG A 1 307 ? 32.489 37.964 46.924 1.00 56.34 304 ARG A N 1
ATOM 2417 C CA . ARG A 1 307 ? 32.140 39.360 46.973 1.00 61.36 304 ARG A CA 1
ATOM 2418 C C . ARG A 1 307 ? 31.577 39.756 48.346 1.00 64.21 304 ARG A C 1
ATOM 2419 O O . ARG A 1 307 ? 30.905 38.941 49.008 1.00 65.77 304 ARG A O 1
ATOM 2427 N N . SER A 1 308 ? 31.864 40.983 48.786 1.00 64.86 305 SER A N 1
ATOM 2428 C CA . SER A 1 308 ? 31.516 41.371 50.155 1.00 67.51 305 SER A CA 1
ATOM 2429 C C . SER A 1 308 ? 30.798 42.695 50.238 1.00 70.13 305 SER A C 1
ATOM 2430 O O . SER A 1 308 ? 31.420 43.754 50.213 1.00 69.61 305 SER A O 1
ATOM 2433 N N . PRO A 1 309 ? 29.473 42.640 50.355 1.00 73.02 306 PRO A N 1
ATOM 2434 C CA . PRO A 1 309 ? 28.704 43.885 50.362 1.00 79.40 306 PRO A CA 1
ATOM 2435 C C . PRO A 1 309 ? 29.027 44.764 51.578 1.00 83.01 306 PRO A C 1
ATOM 2436 O O . PRO A 1 309 ? 28.938 46.008 51.494 1.00 87.61 306 PRO A O 1
ATOM 2440 N N . ALA A 1 310 ? 29.421 44.119 52.679 1.00 79.04 307 ALA A N 1
ATOM 2441 C CA . ALA A 1 310 ? 29.742 44.817 53.911 1.00 78.91 307 ALA A CA 1
ATOM 2442 C C . ALA A 1 310 ? 30.841 45.825 53.615 1.00 81.77 307 ALA A C 1
ATOM 2443 O O . ALA A 1 310 ? 30.689 47.032 53.883 1.00 88.33 307 ALA A O 1
ATOM 2445 N N . GLN A 1 311 ? 31.921 45.321 53.013 1.00 78.48 308 GLN A N 1
ATOM 2446 C CA . GLN A 1 311 ? 33.070 46.126 52.631 1.00 77.18 308 GLN A CA 1
ATOM 2447 C C . GLN A 1 311 ? 32.751 47.184 51.584 1.00 81.89 308 GLN A C 1
ATOM 2448 O O . GLN A 1 311 ? 33.378 48.246 51.548 1.00 83.74 308 GLN A O 1
ATOM 2454 N N . GLU A 1 312 ? 31.791 46.869 50.722 1.00 84.45 309 GLU A N 1
ATOM 2455 C CA . GLU A 1 312 ? 31.326 47.791 49.716 1.00 88.08 309 GLU A CA 1
ATOM 2456 C C . GLU A 1 312 ? 30.721 48.976 50.404 1.00 92.13 309 GLU A C 1
ATOM 2457 O O . GLU A 1 312 ? 31.115 50.110 50.133 1.00 93.39 309 GLU A O 1
ATOM 2463 N N . LYS A 1 313 ? 29.783 48.711 51.316 1.00 97.18 310 LYS A N 1
ATOM 2464 C CA . LYS A 1 313 ? 29.135 49.785 52.072 1.00 105.09 310 LYS A CA 1
ATOM 2465 C C . LYS A 1 313 ? 30.152 50.570 52.859 1.00 104.34 310 LYS A C 1
ATOM 2466 O O . LYS A 1 313 ? 30.146 51.801 52.812 1.00 108.45 310 LYS A O 1
ATOM 2472 N N . LYS A 1 314 ? 31.053 49.850 53.526 1.00 98.52 311 LYS A N 1
ATOM 2473 C CA . LYS A 1 314 ? 32.087 50.467 54.353 1.00 97.99 311 LYS A CA 1
ATOM 2474 C C . LYS A 1 314 ? 33.112 51.343 53.599 1.00 95.07 311 LYS A C 1
ATOM 2475 O O . LYS A 1 314 ? 33.448 52.433 54.067 1.00 94.59 311 LYS A O 1
ATOM 2481 N N . LEU A 1 315 ? 33.588 50.885 52.443 1.00 91.55 312 LEU A N 1
ATOM 2482 C CA . LEU A 1 315 ? 34.601 51.637 51.697 1.00 93.54 312 LEU A CA 1
ATOM 2483 C C . LEU A 1 315 ? 34.028 52.557 50.614 1.00 101.69 312 LEU A C 1
ATOM 2484 O O . LEU A 1 315 ? 34.792 53.172 49.844 1.00 102.82 312 LEU A O 1
ATOM 2489 N N . LYS A 1 316 ? 32.691 52.645 50.561 1.00 106.62 313 LYS A N 1
ATOM 2490 C CA . LYS A 1 316 ? 31.944 53.476 49.576 1.00 107.23 313 LYS A CA 1
ATOM 2491 C C . LYS A 1 316 ? 32.415 53.291 48.116 1.00 106.16 313 LYS A C 1
ATOM 2492 O O . LYS A 1 316 ? 32.541 54.259 47.364 1.00 103.94 313 LYS A O 1
ATOM 2498 N N . LYS A 1 317 ? 32.686 52.027 47.765 1.00 104.89 314 LYS A N 1
ATOM 2499 C CA . LYS A 1 317 ? 33.037 51.562 46.417 1.00 102.62 314 LYS A CA 1
ATOM 2500 C C . LYS A 1 317 ? 31.963 50.563 45.984 1.00 100.51 314 LYS A C 1
ATOM 2501 O O . LYS A 1 317 ? 31.439 49.824 46.830 1.00 98.02 314 LYS A O 1
ATOM 2507 N N . PRO A 1 318 ? 31.640 50.528 44.668 1.00 99.55 315 PRO A N 1
ATOM 2508 C CA . PRO A 1 318 ? 30.519 49.739 44.143 1.00 95.02 315 PRO A CA 1
ATOM 2509 C C . PRO A 1 318 ? 30.709 48.227 44.284 1.00 87.79 315 PRO A C 1
ATOM 2510 O O . PRO A 1 318 ? 29.841 47.549 44.823 1.00 86.38 315 PRO A O 1
ATOM 2514 N N . GLN A 1 319 ? 31.847 47.722 43.822 1.00 83.07 316 GLN A N 1
ATOM 2515 C CA . GLN A 1 319 ? 32.153 46.294 43.823 1.00 77.32 316 GLN A CA 1
ATOM 2516 C C . GLN A 1 319 ? 33.393 46.023 44.687 1.00 73.91 316 GLN A C 1
ATOM 2517 O O . GLN A 1 319 ? 34.381 46.753 44.567 1.00 76.20 316 GLN A O 1
ATOM 2523 N N . VAL A 1 320 ? 33.337 45.011 45.562 1.00 67.28 317 VAL A N 1
ATOM 2524 C CA . VAL A 1 320 ? 34.523 44.573 46.326 1.00 63.38 317 VAL A CA 1
ATOM 2525 C C . VAL A 1 320 ? 34.644 43.054 46.564 1.00 62.25 317 VAL A C 1
ATOM 2526 O O . VAL A 1 320 ? 33.850 42.436 47.287 1.00 64.42 317 VAL A O 1
ATOM 2530 N N . TYR A 1 321 ? 35.665 42.461 45.968 1.00 60.81 318 TYR A N 1
ATOM 2531 C CA . TYR A 1 321 ? 35.927 41.040 46.112 1.00 56.92 318 TYR A CA 1
ATOM 2532 C C . TYR A 1 321 ? 37.073 40.802 47.073 1.00 55.37 318 TYR A C 1
ATOM 2533 O O . TYR A 1 321 ? 37.920 41.669 47.275 1.00 57.44 318 TYR A O 1
ATOM 2542 N N . LEU A 1 322 ? 37.104 39.609 47.648 1.00 51.60 319 LEU A N 1
ATOM 2543 C CA . LEU A 1 322 ? 38.063 39.271 48.676 1.00 48.08 319 LEU A CA 1
ATOM 2544 C C . LEU A 1 322 ? 38.297 37.790 48.644 1.00 46.93 319 LEU A C 1
ATOM 2545 O O . LEU A 1 322 ? 37.403 37.013 48.269 1.00 46.72 319 LEU A O 1
ATOM 2550 N N . PRO A 1 323 ? 39.489 37.379 49.086 1.00 46.61 320 PRO A N 1
ATOM 2551 C CA . PRO A 1 323 ? 39.769 35.967 49.015 1.00 45.97 320 PRO A CA 1
ATOM 2552 C C . PRO A 1 323 ? 38.721 35.257 49.829 1.00 46.64 320 PRO A C 1
ATOM 2553 O O . PRO A 1 323 ? 38.446 35.684 50.940 1.00 48.64 320 PRO A O 1
ATOM 2557 N N . ARG A 1 324 ? 38.084 34.239 49.263 1.00 48.18 321 ARG A N 1
ATOM 2558 C CA . ARG A 1 324 ? 37.275 33.308 50.059 1.00 49.22 321 ARG A CA 1
ATOM 2559 C C . ARG A 1 324 ? 38.252 32.390 50.791 1.00 46.97 321 ARG A C 1
ATOM 2560 O O . ARG A 1 324 ? 39.075 31.744 50.146 1.00 46.92 321 ARG A O 1
ATOM 2568 N N . GLU A 1 325 ? 38.222 32.374 52.122 1.00 48.01 322 GLU A N 1
ATOM 2569 C CA . GLU A 1 325 ? 39.269 31.651 52.895 1.00 50.08 322 GLU A CA 1
ATOM 2570 C C . GLU A 1 325 ? 38.865 30.225 53.170 1.00 46.77 322 GLU A C 1
ATOM 2571 O O . GLU A 1 325 ? 37.697 29.926 53.063 1.00 49.29 322 GLU A O 1
ATOM 2577 N N . HIS A 1 326 ? 39.795 29.342 53.518 1.00 43.65 323 HIS A N 1
ATOM 2578 C CA . HIS A 1 326 ? 39.395 27.952 53.748 1.00 47.95 323 HIS A CA 1
ATOM 2579 C C . HIS A 1 326 ? 38.711 27.788 55.116 1.00 52.92 323 HIS A C 1
ATOM 2580 O O . HIS A 1 326 ? 38.987 28.565 56.005 1.00 65.71 323 HIS A O 1
ATOM 2587 N N . ASP A 1 327 ? 37.828 26.811 55.314 1.00 50.72 324 ASP A N 1
ATOM 2588 C CA . ASP A 1 327 ? 37.205 26.692 56.633 1.00 49.75 324 ASP A CA 1
ATOM 2589 C C . ASP A 1 327 ? 37.504 25.337 57.245 1.00 50.11 324 ASP A C 1
ATOM 2590 O O . ASP A 1 327 ? 36.928 24.343 56.825 1.00 59.14 324 ASP A O 1
ATOM 2595 N N . PRO A 1 328 ? 38.380 25.292 58.257 1.00 44.96 325 PRO A N 1
ATOM 2596 C CA . PRO A 1 328 ? 38.868 24.047 58.884 1.00 44.53 325 PRO A CA 1
ATOM 2597 C C . PRO A 1 328 ? 37.798 22.995 59.329 1.00 48.67 325 PRO A C 1
ATOM 2598 O O . PRO A 1 328 ? 38.065 21.801 59.215 1.00 52.67 325 PRO A O 1
ATOM 2602 N N . THR A 1 329 ? 36.655 23.433 59.870 1.00 49.41 326 THR A N 1
ATOM 2603 C CA . THR A 1 329 ? 35.436 22.638 60.021 1.00 53.62 326 THR A CA 1
ATOM 2604 C C . THR A 1 329 ? 35.045 21.750 58.819 1.00 57.49 326 THR A C 1
ATOM 2605 O O . THR A 1 329 ? 34.691 20.588 59.022 1.00 65.18 326 THR A O 1
ATOM 2609 N N . ARG A 1 330 ? 35.055 22.284 57.592 1.00 53.79 327 ARG A N 1
ATOM 2610 C CA . ARG A 1 330 ? 34.499 21.559 56.424 1.00 55.50 327 ARG A CA 1
ATOM 2611 C C . ARG A 1 330 ? 35.531 20.825 55.583 1.00 61.38 327 ARG A C 1
ATOM 2612 O O . ARG A 1 330 ? 36.624 21.347 55.400 1.00 72.76 327 ARG A O 1
ATOM 2620 N N . SER A 1 331 ? 35.237 19.637 55.044 1.00 60.31 328 SER A N 1
ATOM 2621 C CA . SER A 1 331 ? 36.280 19.062 54.161 1.00 58.68 328 SER A CA 1
ATOM 2622 C C . SER A 1 331 ? 36.210 19.691 52.768 1.00 53.04 328 SER A C 1
ATOM 2623 O O . SER A 1 331 ? 35.156 20.152 52.348 1.00 51.28 328 SER A O 1
ATOM 2626 N N . ALA A 1 332 ? 37.361 19.743 52.101 1.00 49.72 329 ALA A N 1
ATOM 2627 C CA . ALA A 1 332 ? 37.531 20.428 50.824 1.00 47.28 329 ALA A CA 1
ATOM 2628 C C . ALA A 1 332 ? 36.380 20.217 49.850 1.00 46.77 329 ALA A C 1
ATOM 2629 O O . ALA A 1 332 ? 35.866 21.157 49.265 1.00 47.62 329 ALA A O 1
ATOM 2631 N N . TRP A 1 333 ? 35.979 18.974 49.671 1.00 45.23 330 TRP A N 1
ATOM 2632 C CA . TRP A 1 333 ? 35.008 18.666 48.668 1.00 44.72 330 TRP A CA 1
ATOM 2633 C C . TRP A 1 333 ? 33.679 19.391 48.918 1.00 48.80 330 TRP A C 1
ATOM 2634 O O . TRP A 1 333 ? 32.865 19.570 47.986 1.00 55.54 330 TRP A O 1
ATOM 2645 N N . ARG A 1 334 ? 33.442 19.829 50.153 1.00 46.88 331 ARG A N 1
ATOM 2646 C CA . ARG A 1 334 ? 32.182 20.528 50.418 1.00 47.34 331 ARG A CA 1
ATOM 2647 C C . ARG A 1 334 ? 31.990 21.853 49.700 1.00 49.49 331 ARG A C 1
ATOM 2648 O O . ARG A 1 334 ? 30.868 22.347 49.611 1.00 53.54 331 ARG A O 1
ATOM 2656 N N . GLY A 1 335 ? 33.070 22.419 49.189 1.00 49.75 332 GLY A N 1
ATOM 2657 C CA . GLY A 1 335 ? 32.970 23.604 48.368 1.00 54.47 332 GLY A CA 1
ATOM 2658 C C . GLY A 1 335 ? 33.516 23.436 46.957 1.00 60.31 332 GLY A C 1
ATOM 2659 O O . GLY A 1 335 ? 34.127 24.381 46.416 1.00 64.62 332 GLY A O 1
ATOM 2660 N N . LEU A 1 336 ? 33.324 22.251 46.355 1.00 57.08 333 LEU A N 1
ATOM 2661 C CA . LEU A 1 336 ? 33.523 22.094 44.902 1.00 53.33 333 LEU A CA 1
ATOM 2662 C C . LEU A 1 336 ? 32.814 23.198 44.177 1.00 55.55 333 LEU A C 1
ATOM 2663 O O . LEU A 1 336 ? 33.314 23.711 43.196 1.00 56.46 333 LEU A O 1
ATOM 2668 N N . GLY A 1 337 ? 31.615 23.530 44.662 1.00 57.20 334 GLY A N 1
ATOM 2669 C CA . GLY A 1 337 ? 30.774 24.516 44.036 1.00 54.08 334 GLY A CA 1
ATOM 2670 C C . GLY A 1 337 ? 31.636 25.666 43.584 1.00 51.57 334 GLY A C 1
ATOM 2671 O O . GLY A 1 337 ? 31.610 26.043 42.402 1.00 50.23 334 GLY A O 1
ATOM 2672 N N . ALA A 1 338 ? 32.419 26.201 44.525 1.00 47.96 335 ALA A N 1
ATOM 2673 C CA . ALA A 1 338 ? 33.256 27.348 44.231 1.00 47.23 335 ALA A CA 1
ATOM 2674 C C . ALA A 1 338 ? 34.430 27.008 43.293 1.00 49.44 335 ALA A C 1
ATOM 2675 O O . ALA A 1 338 ? 34.671 27.733 42.324 1.00 51.90 335 ALA A O 1
ATOM 2677 N N . LEU A 1 339 ? 35.111 25.884 43.529 1.00 49.00 336 LEU A N 1
ATOM 2678 C CA . LEU A 1 339 ? 36.272 25.502 42.704 1.00 50.08 336 LEU A CA 1
ATOM 2679 C C . LEU A 1 339 ? 35.995 25.145 41.237 1.00 53.35 336 LEU A C 1
ATOM 2680 O O . LEU A 1 339 ? 36.775 25.511 40.359 1.00 61.91 336 LEU A O 1
ATOM 2685 N N . VAL A 1 340 ? 34.916 24.404 40.983 1.00 51.70 337 VAL A N 1
ATOM 2686 C CA . VAL A 1 340 ? 34.576 23.891 39.648 1.00 48.11 337 VAL A CA 1
ATOM 2687 C C . VAL A 1 340 ? 33.879 24.947 38.836 1.00 51.60 337 VAL A C 1
ATOM 2688 O O . VAL A 1 340 ? 34.153 25.075 37.651 1.00 57.29 337 VAL A O 1
ATOM 2692 N N . ALA A 1 341 ? 32.974 25.698 39.455 1.00 50.64 338 ALA A N 1
ATOM 2693 C CA . ALA A 1 341 ? 32.133 26.589 38.686 1.00 51.81 338 ALA A CA 1
ATOM 2694 C C . ALA A 1 341 ? 31.992 27.973 39.280 1.00 54.05 338 ALA A C 1
ATOM 2695 O O . ALA A 1 341 ? 31.293 28.799 38.707 1.00 58.27 338 ALA A O 1
ATOM 2697 N N . GLY A 1 342 ? 32.659 28.230 40.406 1.00 53.47 339 GLY A N 1
ATOM 2698 C CA . GLY A 1 342 ? 32.605 29.544 41.066 1.00 52.36 339 GLY A CA 1
ATOM 2699 C C . GLY A 1 342 ? 31.261 29.818 41.694 1.00 52.74 339 GLY A C 1
ATOM 2700 O O . GLY A 1 342 ? 30.749 30.915 41.584 1.00 54.79 339 GLY A O 1
ATOM 2701 N N . GLU A 1 343 ? 30.696 28.816 42.364 1.00 52.19 340 GLU A N 1
ATOM 2702 C CA . GLU A 1 343 ? 29.406 28.946 43.024 1.00 54.32 340 GLU A CA 1
ATOM 2703 C C . GLU A 1 343 ? 29.403 28.770 44.556 1.00 55.13 340 GLU A C 1
ATOM 2704 O O . GLU A 1 343 ? 29.892 27.784 45.098 1.00 53.98 340 GLU A O 1
ATOM 2710 N N . ALA A 1 344 ? 28.840 29.749 45.249 1.00 59.37 341 ALA A N 1
ATOM 2711 C CA . ALA A 1 344 ? 28.839 29.777 46.702 1.00 60.94 341 ALA A CA 1
ATOM 2712 C C . ALA A 1 344 ? 27.431 30.102 47.138 1.00 67.75 341 ALA A C 1
ATOM 2713 O O . ALA A 1 344 ? 26.704 30.812 46.451 1.00 73.80 341 ALA A O 1
ATOM 2715 N N . SER A 1 345 ? 27.022 29.585 48.281 1.00 74.90 342 SER A N 1
ATOM 2716 C CA . SER A 1 345 ? 25.597 29.588 48.566 1.00 82.23 342 SER A CA 1
ATOM 2717 C C . SER A 1 345 ? 24.978 30.990 48.774 1.00 81.23 342 SER A C 1
ATOM 2718 O O . SER A 1 345 ? 23.768 31.170 48.588 1.00 81.29 342 SER A O 1
ATOM 2721 N N . GLY A 1 346 ? 25.801 31.982 49.099 1.00 75.14 343 GLY A N 1
ATOM 2722 C CA . GLY A 1 346 ? 25.289 33.350 49.208 1.00 80.14 343 GLY A CA 1
ATOM 2723 C C . GLY A 1 346 ? 24.932 33.945 47.856 1.00 79.93 343 GLY A C 1
ATOM 2724 O O . GLY A 1 346 ? 23.897 34.615 47.704 1.00 82.33 343 GLY A O 1
ATOM 2725 N N . ALA A 1 347 ? 25.829 33.707 46.900 1.00 79.27 344 ALA A N 1
ATOM 2726 C CA . ALA A 1 347 ? 25.640 33.937 45.463 1.00 81.13 344 ALA A CA 1
ATOM 2727 C C . ALA A 1 347 ? 24.863 35.209 45.113 1.00 83.90 344 ALA A C 1
ATOM 2728 O O . ALA A 1 347 ? 25.206 36.313 45.542 1.00 79.12 344 ALA A O 1
ATOM 2730 N N . GLU A 1 348 ? 23.877 34.998 44.240 1.00 91.54 345 GLU A N 1
ATOM 2731 C CA . GLU A 1 348 ? 22.601 35.693 44.172 1.00 94.42 345 GLU A CA 1
ATOM 2732 C C . GLU A 1 348 ? 22.509 36.964 44.970 1.00 94.82 345 GLU A C 1
ATOM 2733 O O . GLU A 1 348 ? 22.500 38.061 44.413 1.00 94.91 345 GLU A O 1
ATOM 2739 N N . GLN A 1 349 ? 22.419 36.812 46.284 1.00 95.42 346 GLN A N 1
ATOM 2740 C CA . GLN A 1 349 ? 22.170 37.959 47.125 1.00 98.95 346 GLN A CA 1
ATOM 2741 C C . GLN A 1 349 ? 23.297 38.980 47.102 1.00 97.46 346 GLN A C 1
ATOM 2742 O O . GLN A 1 349 ? 22.998 40.160 46.940 1.00 101.89 346 GLN A O 1
ATOM 2748 N N . ARG A 1 350 ? 24.565 38.543 47.209 1.00 89.72 347 ARG A N 1
ATOM 2749 C CA . ARG A 1 350 ? 25.730 39.479 47.148 1.00 81.69 347 ARG A CA 1
ATOM 2750 C C . ARG A 1 350 ? 26.100 39.987 45.738 1.00 80.82 347 ARG A C 1
ATOM 2751 O O . ARG A 1 350 ? 26.819 40.986 45.608 1.00 80.11 347 ARG A O 1
ATOM 2759 N N . GLY A 1 351 ? 25.620 39.295 44.704 1.00 78.69 348 GLY A N 1
ATOM 2760 C CA . GLY A 1 351 ? 25.884 39.654 43.322 1.00 75.79 348 GLY A CA 1
ATOM 2761 C C . GLY A 1 351 ? 27.290 39.233 42.978 1.00 76.92 348 GLY A C 1
ATOM 2762 O O . GLY A 1 351 ? 28.083 40.036 42.513 1.00 81.52 348 GLY A O 1
ATOM 2763 N N . GLU A 1 352 ? 27.627 37.974 43.236 1.00 75.46 349 GLU A N 1
ATOM 2764 C CA . GLU A 1 352 ? 28.919 37.428 42.794 1.00 72.07 349 GLU A CA 1
ATOM 2765 C C . GLU A 1 352 ? 28.856 36.993 41.352 1.00 72.47 349 GLU A C 1
ATOM 2766 O O . GLU A 1 352 ? 27.796 36.620 40.873 1.00 76.37 349 GLU A O 1
ATOM 2772 N N . ALA A 1 353 ? 29.982 37.051 40.653 1.00 71.39 350 ALA A N 1
ATOM 2773 C CA . ALA A 1 353 ? 30.054 36.506 39.300 1.00 71.04 350 ALA A CA 1
ATOM 2774 C C . ALA A 1 353 ? 30.902 35.301 39.446 1.00 66.83 350 ALA A C 1
ATOM 2775 O O . ALA A 1 353 ? 32.018 35.407 39.949 1.00 65.11 350 ALA A O 1
ATOM 2777 N N . ALA A 1 354 ? 30.373 34.157 39.032 1.00 64.86 351 ALA A N 1
ATOM 2778 C CA . ALA A 1 354 ? 31.076 32.907 39.225 1.00 61.67 351 ALA A CA 1
ATOM 2779 C C . ALA A 1 354 ? 32.392 33.009 38.504 1.00 62.67 351 ALA A C 1
ATOM 2780 O O . ALA A 1 354 ? 33.390 32.411 38.927 1.00 66.96 351 ALA A O 1
ATOM 2782 N N . ALA A 1 355 ? 32.379 33.783 37.418 1.00 61.38 352 ALA A N 1
ATOM 2783 C CA . ALA A 1 355 ? 33.557 34.071 36.625 1.00 59.41 352 ALA A CA 1
ATOM 2784 C C . ALA A 1 355 ? 34.733 34.551 37.476 1.00 59.48 352 ALA A C 1
ATOM 2785 O O . ALA A 1 355 ? 35.864 34.139 37.268 1.00 60.16 352 ALA A O 1
ATOM 2787 N N . ILE A 1 356 ? 34.465 35.418 38.442 1.00 60.78 353 ILE A N 1
ATOM 2788 C CA . ILE A 1 356 ? 35.507 35.907 39.339 1.00 60.34 353 ILE A CA 1
ATOM 2789 C C . ILE A 1 356 ? 35.758 34.941 40.500 1.00 57.34 353 ILE A C 1
ATOM 2790 O O . ILE A 1 356 ? 36.889 34.789 40.947 1.00 58.14 353 ILE A O 1
ATOM 2795 N N . VAL A 1 357 ? 34.711 34.299 40.995 1.00 53.69 354 VAL A N 1
ATOM 2796 C CA . VAL A 1 357 ? 34.842 33.504 42.201 1.00 51.12 354 VAL A CA 1
ATOM 2797 C C . VAL A 1 357 ? 35.836 32.338 42.050 1.00 50.37 354 VAL A C 1
ATOM 2798 O O . VAL A 1 357 ? 36.668 32.065 42.942 1.00 48.16 354 VAL A O 1
ATOM 2802 N N . ARG A 1 358 ? 35.780 31.660 40.917 1.00 50.12 355 ARG A N 1
ATOM 2803 C CA . ARG A 1 358 ? 36.582 30.478 40.765 1.00 49.72 355 ARG A CA 1
ATOM 2804 C C . ARG A 1 358 ? 38.001 30.933 40.581 1.00 49.89 355 ARG A C 1
ATOM 2805 O O . ARG A 1 358 ? 38.206 31.898 39.866 1.00 53.40 355 ARG A O 1
ATOM 2813 N N . PRO A 1 359 ? 38.983 30.259 41.221 1.00 48.79 356 PRO A N 1
ATOM 2814 C CA . PRO A 1 359 ? 40.399 30.697 41.169 1.00 50.53 356 PRO A CA 1
ATOM 2815 C C . PRO A 1 359 ? 40.927 30.775 39.749 1.00 55.40 356 PRO A C 1
ATOM 2816 O O . PRO A 1 359 ? 40.671 29.844 38.973 1.00 54.75 356 PRO A O 1
ATOM 2820 N N . ARG A 1 360 ? 41.647 31.860 39.408 1.00 61.20 357 ARG A N 1
ATOM 2821 C CA . ARG A 1 360 ? 42.244 31.990 38.058 1.00 64.81 357 ARG A CA 1
ATOM 2822 C C . ARG A 1 360 ? 43.041 30.752 37.714 1.00 63.60 357 ARG A C 1
ATOM 2823 O O . ARG A 1 360 ? 43.038 30.302 36.578 1.00 66.13 357 ARG A O 1
ATOM 2831 N N . ILE A 1 361 ? 43.733 30.197 38.699 1.00 60.08 358 ILE A N 1
ATOM 2832 C CA . ILE A 1 361 ? 44.588 29.066 38.416 1.00 59.21 358 ILE A CA 1
ATOM 2833 C C . ILE A 1 361 ? 43.811 27.815 37.914 1.00 60.20 358 ILE A C 1
ATOM 2834 O O . ILE A 1 361 ? 44.268 27.117 36.996 1.00 60.22 358 ILE A O 1
ATOM 2839 N N . LEU A 1 362 ? 42.618 27.579 38.461 1.00 58.69 359 LEU A N 1
ATOM 2840 C CA . LEU A 1 362 ? 41.702 26.574 37.884 1.00 56.47 359 LEU A CA 1
ATOM 2841 C C . LEU A 1 362 ? 41.175 27.018 36.527 1.00 56.98 359 LEU A C 1
ATOM 2842 O O . LEU A 1 362 ? 41.047 26.212 35.612 1.00 56.84 359 LEU A O 1
ATOM 2847 N N . ASP A 1 363 ? 40.903 28.305 36.388 1.00 58.15 360 ASP A N 1
ATOM 2848 C CA . ASP A 1 363 ? 40.623 28.855 35.074 1.00 63.18 360 ASP A CA 1
ATOM 2849 C C . ASP A 1 363 ? 41.726 28.535 34.046 1.00 62.74 360 ASP A C 1
ATOM 2850 O O . ASP A 1 363 ? 41.434 28.175 32.900 1.00 64.51 360 ASP A O 1
ATOM 2855 N N . TRP A 1 364 ? 42.980 28.663 34.466 1.00 59.04 361 TRP A N 1
ATOM 2856 C CA . TRP A 1 364 ? 44.118 28.397 33.607 1.00 59.33 361 TRP A CA 1
ATOM 2857 C C . TRP A 1 364 ? 44.099 26.946 33.172 1.00 56.62 361 TRP A C 1
ATOM 2858 O O . TRP A 1 364 ? 44.190 26.632 31.993 1.00 58.26 361 TRP A O 1
ATOM 2869 N N . VAL A 1 365 ? 43.948 26.052 34.124 1.00 52.32 362 VAL A N 1
ATOM 2870 C CA . VAL A 1 365 ? 43.818 24.642 33.783 1.00 51.53 362 VAL A CA 1
ATOM 2871 C C . VAL A 1 365 ? 42.607 24.333 32.840 1.00 52.56 362 VAL A C 1
ATOM 2872 O O . VAL A 1 365 ? 42.781 23.687 31.793 1.00 52.66 362 VAL A O 1
ATOM 2876 N N . ALA A 1 366 ? 41.413 24.823 33.190 1.00 51.66 363 ALA A N 1
ATOM 2877 C CA . ALA A 1 366 ? 40.243 24.735 32.306 1.00 53.85 363 ALA A CA 1
ATOM 2878 C C . ALA A 1 366 ? 40.542 25.195 30.867 1.00 57.85 363 ALA A C 1
ATOM 2879 O O . ALA A 1 366 ? 40.082 24.568 29.880 1.00 59.65 363 ALA A O 1
ATOM 2881 N N . ARG A 1 367 ? 41.299 26.291 30.759 1.00 58.77 364 ARG A N 1
ATOM 2882 C CA . ARG A 1 367 ? 41.680 26.834 29.463 1.00 62.52 364 ARG A CA 1
ATOM 2883 C C . ARG A 1 367 ? 42.536 25.835 28.701 1.00 63.50 364 ARG A C 1
ATOM 2884 O O . ARG A 1 367 ? 42.289 25.590 27.508 1.00 66.54 364 ARG A O 1
ATOM 2892 N N . LEU A 1 368 ? 43.529 25.273 29.405 1.00 60.22 365 LEU A N 1
ATOM 2893 C CA . LEU A 1 368 ? 44.433 24.263 28.859 1.00 59.09 365 LEU A CA 1
ATOM 2894 C C . LEU A 1 368 ? 43.673 23.088 28.287 1.00 59.44 365 LEU A C 1
ATOM 2895 O O . LEU A 1 368 ? 43.998 22.631 27.199 1.00 60.90 365 LEU A O 1
ATOM 2900 N N . VAL A 1 369 ? 42.670 22.613 29.035 1.00 58.11 366 VAL A N 1
ATOM 2901 C CA . VAL A 1 369 ? 41.754 21.550 28.592 1.00 58.56 366 VAL A CA 1
ATOM 2902 C C . VAL A 1 369 ? 40.967 21.961 27.364 1.00 62.19 366 VAL A C 1
ATOM 2903 O O . VAL A 1 369 ? 41.006 21.243 26.353 1.00 63.80 366 VAL A O 1
ATOM 2907 N N . ASN A 1 370 ? 40.238 23.084 27.467 1.00 63.16 367 ASN A N 1
ATOM 2908 C CA . ASN A 1 370 ? 39.444 23.595 26.348 1.00 67.80 367 ASN A CA 1
ATOM 2909 C C . ASN A 1 370 ? 40.237 23.728 25.032 1.00 69.58 367 ASN A C 1
ATOM 2910 O O . ASN A 1 370 ? 39.699 23.507 23.953 1.00 69.57 367 ASN A O 1
ATOM 2915 N N . GLU A 1 371 ? 41.517 24.074 25.144 1.00 71.00 368 GLU A N 1
ATOM 2916 C CA . GLU A 1 371 ? 42.415 24.155 24.002 1.00 75.58 368 GLU A CA 1
ATOM 2917 C C . GLU A 1 371 ? 43.058 22.841 23.600 1.00 78.60 368 GLU A C 1
ATOM 2918 O O . GLU A 1 371 ? 43.760 22.798 22.599 1.00 86.08 368 GLU A O 1
ATOM 2924 N N . GLY A 1 372 ? 42.859 21.779 24.374 1.00 77.26 369 GLY A N 1
ATOM 2925 C CA . GLY A 1 372 ? 43.451 20.476 24.041 1.00 76.48 369 GLY A CA 1
ATOM 2926 C C . GLY A 1 372 ? 44.883 20.187 24.496 1.00 75.69 369 GLY A C 1
ATOM 2927 O O . GLY A 1 372 ? 45.381 19.090 24.301 1.00 77.40 369 GLY A O 1
ATOM 2928 N N . PHE A 1 373 ? 45.564 21.141 25.115 1.00 74.51 370 PHE A N 1
ATOM 2929 C CA . PHE A 1 373 ? 46.886 20.852 25.666 1.00 73.66 370 PHE A CA 1
ATOM 2930 C C . PHE A 1 373 ? 46.869 19.798 26.772 1.00 71.17 370 PHE A C 1
ATOM 2931 O O . PHE A 1 373 ? 47.899 19.226 27.098 1.00 71.14 370 PHE A O 1
ATOM 2939 N N . LEU A 1 374 ? 45.695 19.560 27.347 1.00 69.06 371 LEU A N 1
ATOM 2940 C CA . LEU A 1 374 ? 45.502 18.535 28.358 1.00 67.46 371 LEU A CA 1
ATOM 2941 C C . LEU A 1 374 ? 44.284 17.697 28.007 1.00 69.93 371 LEU A C 1
ATOM 2942 O O . LEU A 1 374 ? 43.267 18.247 27.542 1.00 73.76 371 LEU A O 1
ATOM 2947 N N . PRO A 1 375 ? 44.359 16.369 28.242 1.00 69.59 372 PRO A N 1
ATOM 2948 C CA . PRO A 1 375 ? 43.205 15.536 27.914 1.00 69.03 372 PRO A CA 1
ATOM 2949 C C . PRO A 1 375 ? 42.118 15.720 28.956 1.00 66.13 372 PRO A C 1
ATOM 2950 O O . PRO A 1 375 ? 42.397 16.119 30.077 1.00 65.55 372 PRO A O 1
ATOM 2954 N N . GLU A 1 376 ? 40.883 15.445 28.593 1.00 68.36 373 GLU A N 1
ATOM 2955 C CA . GLU A 1 376 ? 39.814 15.597 29.544 1.00 70.71 373 GLU A CA 1
ATOM 2956 C C . GLU A 1 376 ? 39.988 14.677 30.740 1.00 69.02 373 GLU A C 1
ATOM 2957 O O . GLU A 1 376 ? 39.824 15.112 31.871 1.00 70.30 373 GLU A O 1
ATOM 2963 N N . ASP A 1 377 ? 40.373 13.427 30.504 1.00 68.89 374 ASP A N 1
ATOM 2964 C CA . ASP A 1 377 ? 40.605 12.495 31.602 1.00 66.44 374 ASP A CA 1
ATOM 2965 C C . ASP A 1 377 ? 41.962 12.662 32.301 1.00 66.28 374 ASP A C 1
ATOM 2966 O O . ASP A 1 377 ? 42.468 11.710 32.859 1.00 66.76 374 ASP A O 1
ATOM 2971 N N . TYR A 1 378 ? 42.557 13.860 32.303 1.00 66.87 375 TYR A N 1
ATOM 2972 C CA . TYR A 1 378 ? 43.760 14.106 33.134 1.00 63.67 375 TYR A CA 1
ATOM 2973 C C . TYR A 1 378 ? 43.339 14.124 34.603 1.00 62.78 375 TYR A C 1
ATOM 2974 O O . TYR A 1 378 ? 42.192 14.446 34.907 1.00 64.60 375 TYR A O 1
ATOM 2983 N N . PHE A 1 379 ? 44.232 13.743 35.513 1.00 62.70 376 PHE A N 1
ATOM 2984 C CA . PHE A 1 379 ? 43.894 13.728 36.943 1.00 60.16 376 PHE A CA 1
ATOM 2985 C C . PHE A 1 379 ? 44.766 14.646 37.793 1.00 62.44 376 PHE A C 1
ATOM 2986 O O . PHE A 1 379 ? 45.963 14.791 37.588 1.00 65.89 376 PHE A O 1
ATOM 2994 N N . ILE A 1 380 ? 44.148 15.238 38.792 1.00 65.23 377 ILE A N 1
ATOM 2995 C CA . ILE A 1 380 ? 44.757 16.314 39.521 1.00 64.85 377 ILE A CA 1
ATOM 2996 C C . ILE A 1 380 ? 44.342 16.305 40.982 1.00 65.23 377 ILE A C 1
ATOM 2997 O O . ILE A 1 380 ? 43.172 16.061 41.312 1.00 64.88 377 ILE A O 1
ATOM 3002 N N . ARG A 1 381 ? 45.314 16.568 41.850 1.00 63.08 378 ARG A N 1
ATOM 3003 C CA . ARG A 1 381 ? 45.046 16.969 43.220 1.00 54.47 378 ARG A CA 1
ATOM 3004 C C . ARG A 1 381 ? 44.934 18.461 43.199 1.00 48.42 378 ARG A C 1
ATOM 3005 O O . ARG A 1 381 ? 45.853 19.145 42.759 1.00 47.67 378 ARG A O 1
ATOM 3013 N N . THR A 1 382 ? 43.804 18.981 43.622 1.00 44.67 379 THR A N 1
ATOM 3014 C CA . THR A 1 382 ? 43.738 20.408 43.799 1.00 45.67 379 THR A CA 1
ATOM 3015 C C . THR A 1 382 ? 43.935 20.644 45.262 1.00 46.64 379 THR A C 1
ATOM 3016 O O . THR A 1 382 ? 43.074 20.297 46.079 1.00 48.61 379 THR A O 1
ATOM 3020 N N . ARG A 1 383 ? 45.070 21.240 45.601 1.00 44.66 380 ARG A N 1
ATOM 3021 C CA . ARG A 1 383 ? 45.431 21.348 46.976 1.00 40.67 380 ARG A CA 1
ATOM 3022 C C . ARG A 1 383 ? 44.901 22.625 47.689 1.00 39.19 380 ARG A C 1
ATOM 3023 O O . ARG A 1 383 ? 44.920 23.729 47.118 1.00 38.75 380 ARG A O 1
ATOM 3031 N N . LEU A 1 384 ? 44.369 22.487 48.903 1.00 36.55 381 LEU A N 1
ATOM 3032 C CA . LEU A 1 384 ? 43.868 23.686 49.587 1.00 37.64 381 LEU A CA 1
ATOM 3033 C C . LEU A 1 384 ? 44.773 24.005 50.749 1.00 41.03 381 LEU A C 1
ATOM 3034 O O . LEU A 1 384 ? 44.872 23.204 51.685 1.00 42.34 381 LEU A O 1
ATOM 3039 N N . ILE A 1 385 ? 45.450 25.155 50.702 1.00 44.37 382 ILE A N 1
ATOM 3040 C CA . ILE A 1 385 ? 46.346 25.545 51.810 1.00 44.97 382 ILE A CA 1
ATOM 3041 C C . ILE A 1 385 ? 46.136 26.963 52.312 1.00 49.11 382 ILE A C 1
ATOM 3042 O O . ILE A 1 385 ? 46.153 27.942 51.534 1.00 54.02 382 ILE A O 1
ATOM 3047 N N . GLY A 1 386 ? 45.954 27.063 53.624 1.00 48.12 383 GLY A N 1
ATOM 3048 C CA . GLY A 1 386 ? 45.820 28.351 54.266 1.00 49.17 383 GLY A CA 1
ATOM 3049 C C . GLY A 1 386 ? 46.253 28.271 55.705 1.00 49.11 383 GLY A C 1
ATOM 3050 O O . GLY A 1 386 ? 46.762 27.242 56.161 1.00 50.40 383 GLY A O 1
ATOM 3051 N N . VAL A 1 387 ? 46.078 29.393 56.395 1.00 48.45 384 VAL A N 1
ATOM 3052 C CA . VAL A 1 387 ? 46.210 29.485 57.838 1.00 47.21 384 VAL A CA 1
ATOM 3053 C C . VAL A 1 387 ? 44.927 30.092 58.355 1.00 51.19 384 VAL A C 1
ATOM 3054 O O . VAL A 1 387 ? 44.502 31.118 57.842 1.00 53.79 384 VAL A O 1
ATOM 3058 N N . SER A 1 388 ? 44.285 29.494 59.351 1.00 53.33 385 SER A N 1
ATOM 3059 C CA . SER A 1 388 ? 43.252 30.275 60.012 1.00 56.20 385 SER A CA 1
ATOM 3060 C C . SER A 1 388 ? 43.855 30.958 61.257 1.00 57.10 385 SER A C 1
ATOM 3061 O O . SER A 1 388 ? 44.239 30.306 62.233 1.00 60.42 385 SER A O 1
ATOM 3064 N N . TYR A 1 389 ? 43.977 32.281 61.161 1.00 52.84 386 TYR A N 1
ATOM 3065 C CA . TYR A 1 389 ? 44.575 33.102 62.179 1.00 48.77 386 TYR A CA 1
ATOM 3066 C C . TYR A 1 389 ? 43.606 33.223 63.332 1.00 48.65 386 TYR A C 1
ATOM 3067 O O . TYR A 1 389 ? 42.399 32.979 63.211 1.00 50.21 386 TYR A O 1
ATOM 3076 N N . GLY A 1 390 ? 44.136 33.619 64.466 1.00 48.02 387 GLY A N 1
ATOM 3077 C CA . GLY A 1 390 ? 43.365 33.545 65.666 1.00 49.53 387 GLY A CA 1
ATOM 3078 C C . GLY A 1 390 ? 42.757 34.832 66.091 1.00 50.71 387 GLY A C 1
ATOM 3079 O O . GLY A 1 390 ? 42.292 35.616 65.264 1.00 50.19 387 GLY A O 1
ATOM 3080 N N . THR A 1 391 ? 42.728 34.990 67.409 1.00 54.23 388 THR A N 1
ATOM 3081 C CA . THR A 1 391 ? 42.203 36.169 68.070 1.00 56.02 388 THR A CA 1
ATOM 3082 C C . THR A 1 391 ? 42.871 37.339 67.448 1.00 54.75 388 THR A C 1
ATOM 3083 O O . THR A 1 391 ? 44.089 37.403 67.338 1.00 53.39 388 THR A O 1
ATOM 3087 N N . GLN A 1 392 ? 42.043 38.239 66.972 1.00 57.27 389 GLN A N 1
ATOM 3088 C CA . GLN A 1 392 ? 42.549 39.431 66.355 1.00 62.08 389 GLN A CA 1
ATOM 3089 C C . GLN A 1 392 ? 43.690 39.191 65.347 1.00 59.69 389 GLN A C 1
ATOM 3090 O O . GLN A 1 392 ? 44.666 39.937 65.273 1.00 56.68 389 GLN A O 1
ATOM 3096 N N . GLN A 1 393 ? 43.563 38.128 64.575 1.00 59.44 390 GLN A N 1
ATOM 3097 C CA . GLN A 1 393 ? 44.499 37.896 63.518 1.00 56.06 390 GLN A CA 1
ATOM 3098 C C . GLN A 1 393 ? 45.958 37.880 63.981 1.00 52.05 390 GLN A C 1
ATOM 3099 O O . GLN A 1 393 ? 46.844 37.776 63.152 1.00 50.51 390 GLN A O 1
ATOM 3105 N N . ALA A 1 394 ? 46.194 37.938 65.295 1.00 50.43 391 ALA A N 1
ATOM 3106 C CA . ALA A 1 394 ? 47.553 38.028 65.865 1.00 50.25 391 ALA A CA 1
ATOM 3107 C C . ALA A 1 394 ? 48.210 36.747 66.373 1.00 49.89 391 ALA A C 1
ATOM 3108 O O . ALA A 1 394 ? 49.365 36.801 66.802 1.00 49.60 391 ALA A O 1
ATOM 3110 N N . VAL A 1 395 ? 47.472 35.629 66.371 1.00 49.15 392 VAL A N 1
ATOM 3111 C CA . VAL A 1 395 ? 48.006 34.284 66.671 1.00 47.81 392 VAL A CA 1
ATOM 3112 C C . VAL A 1 395 ? 47.598 33.371 65.527 1.00 48.19 392 VAL A C 1
ATOM 3113 O O . VAL A 1 395 ? 46.728 33.735 64.745 1.00 49.39 392 VAL A O 1
ATOM 3117 N N . ILE A 1 396 ? 48.229 32.207 65.399 1.00 50.25 393 ILE A N 1
ATOM 3118 C CA . ILE A 1 396 ? 47.786 31.166 64.450 1.00 49.69 393 ILE A CA 1
ATOM 3119 C C . ILE A 1 396 ? 46.991 30.111 65.227 1.00 54.87 393 ILE A C 1
ATOM 3120 O O . ILE A 1 396 ? 47.475 29.591 66.241 1.00 63.52 393 ILE A O 1
ATOM 3125 N N . ASP A 1 397 ? 45.768 29.801 64.808 1.00 55.81 394 ASP A N 1
ATOM 3126 C CA . ASP A 1 397 ? 45.030 28.798 65.557 1.00 58.23 394 ASP A CA 1
ATOM 3127 C C . ASP A 1 397 ? 45.344 27.453 64.949 1.00 58.12 394 ASP A C 1
ATOM 3128 O O . ASP A 1 397 ? 45.809 26.543 65.646 1.00 64.97 394 ASP A O 1
ATOM 3133 N N . GLU A 1 398 ? 45.124 27.326 63.650 1.00 52.90 395 GLU A N 1
ATOM 3134 C CA . GLU A 1 398 ? 45.579 26.147 62.980 1.00 52.97 395 GLU A CA 1
ATOM 3135 C C . GLU A 1 398 ? 45.889 26.402 61.508 1.00 53.14 395 GLU A C 1
ATOM 3136 O O . GLU A 1 398 ? 45.728 27.514 60.997 1.00 52.00 395 GLU A O 1
ATOM 3142 N N . ILE A 1 399 ? 46.380 25.359 60.852 1.00 52.20 396 ILE A N 1
ATOM 3143 C CA . ILE A 1 399 ? 46.711 25.395 59.445 1.00 50.92 396 ILE A CA 1
ATOM 3144 C C . ILE A 1 399 ? 45.763 24.474 58.698 1.00 51.61 396 ILE A C 1
ATOM 3145 O O . ILE A 1 399 ? 45.388 23.398 59.202 1.00 52.63 396 ILE A O 1
ATOM 3150 N N . VAL A 1 400 ? 45.379 24.897 57.498 1.00 50.52 397 VAL A N 1
ATOM 3151 C CA . VAL A 1 400 ? 44.510 24.093 56.656 1.00 49.73 397 VAL A CA 1
ATOM 3152 C C . VAL A 1 400 ? 45.317 23.492 55.540 1.00 53.25 397 VAL A C 1
ATOM 3153 O O . VAL A 1 400 ? 45.947 24.224 54.784 1.00 55.74 397 VAL A O 1
ATOM 3157 N N . ASP A 1 401 ? 45.300 22.166 55.450 1.00 58.37 398 ASP A N 1
ATOM 3158 C CA . ASP A 1 401 ? 45.880 21.457 54.299 1.00 62.28 398 ASP A CA 1
ATOM 3159 C C . ASP A 1 401 ? 45.023 20.282 53.837 1.00 57.55 398 ASP A C 1
ATOM 3160 O O . ASP A 1 401 ? 45.063 19.181 54.392 1.00 59.13 398 ASP A O 1
ATOM 3165 N N . ASP A 1 402 ? 44.268 20.530 52.789 1.00 52.29 399 ASP A N 1
ATOM 3166 C CA . ASP A 1 402 ? 43.367 19.552 52.273 1.00 50.71 399 ASP A CA 1
ATOM 3167 C C . ASP A 1 402 ? 43.644 19.489 50.782 1.00 51.73 399 ASP A C 1
ATOM 3168 O O . ASP A 1 402 ? 44.561 20.148 50.291 1.00 54.95 399 ASP A O 1
ATOM 3173 N N . HIS A 1 403 ? 42.861 18.691 50.066 1.00 49.42 400 HIS A N 1
ATOM 3174 C CA . HIS A 1 403 ? 42.958 18.582 48.626 1.00 49.45 400 HIS A CA 1
ATOM 3175 C C . HIS A 1 403 ? 41.722 17.877 48.129 1.00 51.59 400 HIS A C 1
ATOM 3176 O O . HIS A 1 403 ? 41.053 17.222 48.914 1.00 56.68 400 HIS A O 1
ATOM 3183 N N . VAL A 1 404 ? 41.438 17.986 46.828 1.00 51.69 401 VAL A N 1
ATOM 3184 C CA . VAL A 1 404 ? 40.295 17.323 46.179 1.00 48.17 401 VAL A CA 1
ATOM 3185 C C . VAL A 1 404 ? 40.848 16.691 44.942 1.00 49.32 401 VAL A C 1
ATOM 3186 O O . VAL A 1 404 ? 41.274 17.405 44.025 1.00 51.89 401 VAL A O 1
ATOM 3190 N N . ALA A 1 405 ? 40.862 15.363 44.900 1.00 49.08 402 ALA A N 1
ATOM 3191 C CA . ALA A 1 405 ? 41.453 14.681 43.753 1.00 50.32 402 ALA A CA 1
ATOM 3192 C C . ALA A 1 405 ? 40.333 14.454 42.779 1.00 50.89 402 ALA A C 1
ATOM 3193 O O . ALA A 1 405 ? 39.263 13.991 43.196 1.00 49.87 402 ALA A O 1
ATOM 3195 N N . MET A 1 406 ? 40.579 14.820 41.509 1.00 50.92 403 MET A N 1
ATOM 3196 C CA . MET A 1 406 ? 39.540 14.911 40.480 1.00 48.63 403 MET A CA 1
ATOM 3197 C C . MET A 1 406 ? 40.065 14.858 39.047 1.00 48.75 403 MET A C 1
ATOM 3198 O O . MET A 1 406 ? 41.214 15.146 38.767 1.00 48.26 403 MET A O 1
ATOM 3203 N N . ALA A 1 407 ? 39.206 14.477 38.115 1.00 51.22 404 ALA A N 1
ATOM 3204 C CA . ALA A 1 407 ? 39.582 14.552 36.713 1.00 51.38 404 ALA A CA 1
ATOM 3205 C C . ALA A 1 407 ? 39.271 15.952 36.295 1.00 51.78 404 ALA A C 1
ATOM 3206 O O . ALA A 1 407 ? 38.480 16.635 36.901 1.00 51.56 404 ALA A O 1
ATOM 3208 N N . VAL A 1 408 ? 39.949 16.379 35.265 1.00 55.95 405 VAL A N 1
ATOM 3209 C CA . VAL A 1 408 ? 39.952 17.741 34.847 1.00 56.25 405 VAL A CA 1
ATOM 3210 C C . VAL A 1 408 ? 38.622 18.045 34.141 1.00 59.27 405 VAL A C 1
ATOM 3211 O O . VAL A 1 408 ? 38.118 19.167 34.219 1.00 60.65 405 VAL A O 1
ATOM 3215 N N . VAL A 1 409 ? 38.040 17.043 33.480 1.00 62.04 406 VAL A N 1
ATOM 3216 C CA . VAL A 1 409 ? 36.773 17.217 32.782 1.00 65.90 406 VAL A CA 1
ATOM 3217 C C . VAL A 1 409 ? 35.959 18.203 33.563 1.00 63.45 406 VAL A C 1
ATOM 3218 O O . VAL A 1 409 ? 35.352 19.102 32.987 1.00 67.18 406 VAL A O 1
ATOM 3222 N N . LEU A 1 410 ? 35.945 18.015 34.882 1.00 58.21 407 LEU A N 1
ATOM 3223 C CA . LEU A 1 410 ? 35.067 18.787 35.771 1.00 57.26 407 LEU A CA 1
ATOM 3224 C C . LEU A 1 410 ? 35.073 20.292 35.560 1.00 57.70 407 LEU A C 1
ATOM 3225 O O . LEU A 1 410 ? 34.023 20.939 35.678 1.00 60.52 407 LEU A O 1
ATOM 3230 N N . LEU A 1 411 ? 36.248 20.839 35.271 1.00 54.63 408 LEU A N 1
ATOM 3231 C CA . LEU A 1 411 ? 36.394 22.254 35.127 1.00 53.49 408 LEU A CA 1
ATOM 3232 C C . LEU A 1 411 ? 35.843 22.616 33.779 1.00 60.87 408 LEU A C 1
ATOM 3233 O O . LEU A 1 411 ? 35.141 23.623 33.622 1.00 66.92 408 LEU A O 1
ATOM 3238 N N . HIS A 1 412 ? 36.146 21.779 32.792 1.00 64.95 409 HIS A N 1
ATOM 3239 C CA . HIS A 1 412 ? 35.657 22.019 31.463 1.00 67.43 409 HIS A CA 1
ATOM 3240 C C . HIS A 1 412 ? 34.130 21.987 31.519 1.00 68.47 409 HIS A C 1
ATOM 3241 O O . HIS A 1 412 ? 33.495 22.838 30.927 1.00 76.16 409 HIS A O 1
ATOM 3248 N N . GLU A 1 413 ? 33.541 21.089 32.307 1.00 67.54 410 GLU A N 1
ATOM 3249 C CA . GLU A 1 413 ? 32.076 20.896 32.278 1.00 71.45 410 GLU A CA 1
ATOM 3250 C C . GLU A 1 413 ? 31.221 21.396 33.471 1.00 71.63 410 GLU A C 1
ATOM 3251 O O . GLU A 1 413 ? 30.211 20.789 33.858 1.00 69.08 410 GLU A O 1
ATOM 3257 N N . ARG A 1 414 ? 31.621 22.536 34.011 1.00 73.40 411 ARG A N 1
ATOM 3258 C CA . ARG A 1 414 ? 30.955 23.164 35.141 1.00 74.99 411 ARG A CA 1
ATOM 3259 C C . ARG A 1 414 ? 29.470 23.434 34.926 1.00 81.94 411 ARG A C 1
ATOM 3260 O O . ARG A 1 414 ? 28.721 23.669 35.878 1.00 81.86 411 ARG A O 1
ATOM 3268 N N . ASP A 1 415 ? 29.056 23.414 33.666 1.00 93.85 412 ASP A N 1
ATOM 3269 C CA . ASP A 1 415 ? 27.702 23.807 33.290 1.00 97.74 412 ASP A CA 1
ATOM 3270 C C . ASP A 1 415 ? 26.708 22.699 33.548 1.00 91.86 412 ASP A C 1
ATOM 3271 O O . ASP A 1 415 ? 26.364 22.463 34.697 1.00 84.16 412 ASP A O 1
ATOM 3276 N N . SER A 1 416 ? 26.243 22.039 32.484 1.00 93.89 413 SER A N 1
ATOM 3277 C CA . SER A 1 416 ? 25.361 20.873 32.626 1.00 96.25 413 SER A CA 1
ATOM 3278 C C . SER A 1 416 ? 26.131 19.542 32.543 1.00 91.80 413 SER A C 1
ATOM 3279 O O . SER A 1 416 ? 25.537 18.465 32.719 1.00 96.44 413 SER A O 1
ATOM 3282 N N . GLY A 1 417 ? 27.449 19.620 32.341 1.00 81.27 414 GLY A N 1
ATOM 3283 C CA . GLY A 1 417 ? 28.287 18.420 32.295 1.00 73.29 414 GLY A CA 1
ATOM 3284 C C . GLY A 1 417 ? 28.423 17.618 33.587 1.00 64.98 414 GLY A C 1
ATOM 3285 O O . GLY A 1 417 ? 27.618 17.738 34.497 1.00 60.00 414 GLY A O 1
ATOM 3286 N N . LEU A 1 418 ? 29.452 16.779 33.646 1.00 64.29 415 LEU A N 1
ATOM 3287 C CA . LEU A 1 418 ? 29.840 16.085 34.875 1.00 62.77 415 LEU A CA 1
ATOM 3288 C C . LEU A 1 418 ? 30.183 17.040 36.010 1.00 62.89 415 LEU A C 1
ATOM 3289 O O . LEU A 1 418 ? 29.998 16.689 37.159 1.00 62.76 415 LEU A O 1
ATOM 3294 N N . GLY A 1 419 ? 30.695 18.233 35.694 1.00 64.87 416 GLY A N 1
ATOM 3295 C CA . GLY A 1 419 ? 30.867 19.305 36.691 1.00 59.48 416 GLY A CA 1
ATOM 3296 C C . GLY A 1 419 ? 29.591 19.455 37.490 1.00 56.75 416 GLY A C 1
ATOM 3297 O O . GLY A 1 419 ? 29.584 19.295 38.722 1.00 51.22 416 GLY A O 1
ATOM 3298 N N . ARG A 1 420 ? 28.495 19.719 36.784 1.00 58.22 417 ARG A N 1
ATOM 3299 C CA . ARG A 1 420 ? 27.214 19.809 37.461 1.00 59.19 417 ARG A CA 1
ATOM 3300 C C . ARG A 1 420 ? 26.922 18.638 38.335 1.00 57.44 417 ARG A C 1
ATOM 3301 O O . ARG A 1 420 ? 26.491 18.832 39.460 1.00 61.91 417 ARG A O 1
ATOM 3309 N N . THR A 1 421 ? 27.119 17.431 37.821 1.00 54.12 418 THR A N 1
ATOM 3310 C CA . THR A 1 421 ? 26.758 16.263 38.579 1.00 52.44 418 THR A CA 1
ATOM 3311 C C . THR A 1 421 ? 27.486 16.288 39.921 1.00 49.78 418 THR A C 1
ATOM 3312 O O . THR A 1 421 ? 26.867 16.089 40.972 1.00 49.78 418 THR A O 1
ATOM 3316 N N . ALA A 1 422 ? 28.781 16.583 39.903 1.00 46.40 419 ALA A N 1
ATOM 3317 C CA . ALA A 1 422 ? 29.551 16.550 41.133 1.00 42.01 419 ALA A CA 1
ATOM 3318 C C . ALA A 1 422 ? 29.091 17.600 42.120 1.00 41.26 419 ALA A C 1
ATOM 3319 O O . ALA A 1 422 ? 28.949 17.309 43.307 1.00 41.75 419 ALA A O 1
ATOM 3321 N N . ILE A 1 423 ? 28.856 18.820 41.655 1.00 40.54 420 ILE A N 1
ATOM 3322 C CA . ILE A 1 423 ? 28.291 19.824 42.544 1.00 40.06 420 ILE A CA 1
ATOM 3323 C C . ILE A 1 423 ? 27.001 19.323 43.218 1.00 40.93 420 ILE A C 1
ATOM 3324 O O . ILE A 1 423 ? 26.816 19.444 44.447 1.00 39.76 420 ILE A O 1
ATOM 3329 N N . LYS A 1 424 ? 26.116 18.758 42.391 1.00 42.64 421 LYS A N 1
ATOM 3330 C CA . LYS A 1 424 ? 24.826 18.265 42.836 1.00 42.21 421 LYS A CA 1
ATOM 3331 C C . LYS A 1 424 ? 24.948 17.091 43.772 1.00 40.78 421 LYS A C 1
ATOM 3332 O O . LYS A 1 424 ? 24.127 16.954 44.664 1.00 40.51 421 LYS A O 1
ATOM 3338 N N . ALA A 1 425 ? 25.991 16.278 43.617 1.00 39.90 422 ALA A N 1
ATOM 3339 C CA . ALA A 1 425 ? 26.262 15.228 44.611 1.00 39.84 422 ALA A CA 1
ATOM 3340 C C . ALA A 1 425 ? 26.577 15.856 45.966 1.00 38.68 422 ALA A C 1
ATOM 3341 O O . ALA A 1 425 ? 26.185 15.329 47.008 1.00 38.01 422 ALA A O 1
ATOM 3343 N N . VAL A 1 426 ? 27.250 17.003 45.949 1.00 38.13 423 VAL A N 1
ATOM 3344 C CA . VAL A 1 426 ? 27.634 17.607 47.202 1.00 38.46 423 VAL A CA 1
ATOM 3345 C C . VAL A 1 426 ? 26.411 18.158 47.863 1.00 39.36 423 VAL A C 1
ATOM 3346 O O . VAL A 1 426 ? 26.228 17.995 49.048 1.00 38.57 423 VAL A O 1
ATOM 3350 N N . GLU A 1 427 ? 25.559 18.781 47.066 1.00 45.39 424 GLU A N 1
ATOM 3351 C CA . GLU A 1 427 ? 24.270 19.270 47.526 1.00 49.97 424 GLU A CA 1
ATOM 3352 C C . GLU A 1 427 ? 23.499 18.125 48.139 1.00 48.83 424 GLU A C 1
ATOM 3353 O O . GLU A 1 427 ? 22.901 18.284 49.190 1.00 49.69 424 GLU A O 1
ATOM 3359 N N . ASP A 1 428 ? 23.563 16.958 47.510 1.00 50.39 425 ASP A N 1
ATOM 3360 C CA . ASP A 1 428 ? 22.915 15.758 48.041 1.00 52.96 425 ASP A CA 1
ATOM 3361 C C . ASP A 1 428 ? 23.446 15.369 49.404 1.00 51.44 425 ASP A C 1
ATOM 3362 O O . ASP A 1 428 ? 22.678 15.130 50.332 1.00 50.89 425 ASP A O 1
ATOM 3367 N N . ALA A 1 429 ? 24.767 15.298 49.533 1.00 50.77 426 ALA A N 1
ATOM 3368 C CA . ALA A 1 429 ? 25.364 14.986 50.834 1.00 48.64 426 ALA A CA 1
ATOM 3369 C C . ALA A 1 429 ? 24.878 15.996 51.885 1.00 48.29 426 ALA A C 1
ATOM 3370 O O . ALA A 1 429 ? 24.475 15.616 52.988 1.00 47.18 426 ALA A O 1
ATOM 3372 N N . GLU A 1 430 ? 24.861 17.274 51.524 1.00 48.39 427 GLU A N 1
ATOM 3373 C CA . GLU A 1 430 ? 24.618 18.272 52.515 1.00 50.66 427 GLU A CA 1
ATOM 3374 C C . GLU A 1 430 ? 23.167 18.233 52.917 1.00 54.00 427 GLU A C 1
ATOM 3375 O O . GLU A 1 430 ? 22.861 18.350 54.104 1.00 57.07 427 GLU A O 1
ATOM 3381 N N . LYS A 1 431 ? 22.285 18.010 51.942 1.00 53.72 428 LYS A N 1
ATOM 3382 C CA . LYS A 1 431 ? 20.862 17.735 52.211 1.00 53.62 428 LYS A CA 1
ATOM 3383 C C . LYS A 1 431 ? 20.666 16.601 53.225 1.00 53.93 428 LYS A C 1
ATOM 3384 O O . LYS A 1 431 ? 19.816 16.684 54.106 1.00 56.74 428 LYS A O 1
ATOM 3390 N N . ALA A 1 432 ? 21.459 15.542 53.071 1.00 52.25 429 ALA A N 1
ATOM 3391 C CA . ALA A 1 432 ? 21.268 14.291 53.793 1.00 50.81 429 ALA A CA 1
ATOM 3392 C C . ALA A 1 432 ? 21.707 14.433 55.224 1.00 51.31 429 ALA A C 1
ATOM 3393 O O . ALA A 1 432 ? 21.028 13.949 56.132 1.00 55.96 429 ALA A O 1
ATOM 3395 N N . VAL A 1 433 ? 22.844 15.091 55.438 1.00 47.71 430 VAL A N 1
ATOM 3396 C CA . VAL A 1 433 ? 23.361 15.243 56.799 1.00 43.29 430 VAL A CA 1
ATOM 3397 C C . VAL A 1 433 ? 22.387 16.068 57.618 1.00 43.26 430 VAL A C 1
ATOM 3398 O O . VAL A 1 433 ? 22.223 15.832 58.795 1.00 41.98 430 VAL A O 1
ATOM 3402 N N . THR A 1 434 ? 21.730 17.018 56.960 1.00 43.82 431 THR A N 1
ATOM 3403 C CA . THR A 1 434 ? 20.688 17.816 57.565 1.00 45.54 431 THR A CA 1
ATOM 3404 C C . THR A 1 434 ? 19.564 16.951 58.088 1.00 46.56 431 THR A C 1
ATOM 3405 O O . THR A 1 434 ? 19.050 17.208 59.188 1.00 49.21 431 THR A O 1
ATOM 3409 N N . VAL A 1 435 ? 19.194 15.920 57.325 1.00 43.93 432 VAL A N 1
ATOM 3410 C CA . VAL A 1 435 ? 18.174 14.992 57.789 1.00 43.36 432 VAL A CA 1
ATOM 3411 C C . VAL A 1 435 ? 18.689 14.292 59.016 1.00 43.58 432 VAL A C 1
ATOM 3412 O O . VAL A 1 435 ? 17.923 14.021 59.914 1.00 45.72 432 VAL A O 1
ATOM 3416 N N . LEU A 1 436 ? 19.994 14.032 59.067 1.00 42.83 433 LEU A N 1
ATOM 3417 C CA . LEU A 1 436 ? 20.610 13.450 60.266 1.00 41.75 433 LEU A CA 1
ATOM 3418 C C . LEU A 1 436 ? 20.556 14.430 61.419 1.00 40.67 433 LEU A C 1
ATOM 3419 O O . LEU A 1 436 ? 20.200 14.054 62.509 1.00 41.42 433 LEU A O 1
ATOM 3424 N N . GLY A 1 437 ? 20.862 15.692 61.148 1.00 40.48 434 GLY A N 1
ATOM 3425 C CA . GLY A 1 437 ? 20.854 16.747 62.160 1.00 43.38 434 GLY A CA 1
ATOM 3426 C C . GLY A 1 437 ? 19.502 16.773 62.810 1.00 47.36 434 GLY A C 1
ATOM 3427 O O . GLY A 1 437 ? 19.360 16.839 64.046 1.00 48.97 434 GLY A O 1
ATOM 3428 N N . GLY A 1 438 ? 18.504 16.660 61.938 1.00 50.07 435 GLY A N 1
ATOM 3429 C CA . GLY A 1 438 ? 17.072 16.635 62.297 1.00 50.59 435 GLY A CA 1
ATOM 3430 C C . GLY A 1 438 ? 16.740 15.615 63.337 1.00 49.14 435 GLY A C 1
ATOM 3431 O O . GLY A 1 438 ? 16.069 15.940 64.283 1.00 50.81 435 GLY A O 1
ATOM 3432 N N . LEU A 1 439 ? 17.249 14.401 63.153 1.00 48.61 436 LEU A N 1
ATOM 3433 C CA . LEU A 1 439 ? 17.074 13.303 64.094 1.00 50.65 436 LEU A CA 1
ATOM 3434 C C . LEU A 1 439 ? 17.762 13.576 65.420 1.00 53.29 436 LEU A C 1
ATOM 3435 O O . LEU A 1 439 ? 17.226 13.261 66.485 1.00 57.45 436 LEU A O 1
ATOM 3440 N N . ALA A 1 440 ? 18.945 14.158 65.371 1.00 52.73 437 ALA A N 1
ATOM 3441 C CA . ALA A 1 440 ? 19.646 14.432 66.609 1.00 55.60 437 ALA A CA 1
ATOM 3442 C C . ALA A 1 440 ? 18.804 15.358 67.518 1.00 56.18 437 ALA A C 1
ATOM 3443 O O . ALA A 1 440 ? 18.776 15.190 68.756 1.00 57.74 437 ALA A O 1
ATOM 3445 N N . ALA A 1 441 ? 18.101 16.294 66.884 1.00 53.93 438 ALA A N 1
ATOM 3446 C CA . ALA A 1 441 ? 17.290 17.266 67.578 1.00 55.88 438 ALA A CA 1
ATOM 3447 C C . ALA A 1 441 ? 16.036 16.634 68.113 1.00 59.14 438 ALA A C 1
ATOM 3448 O O . ALA A 1 441 ? 15.733 16.726 69.306 1.00 62.22 438 ALA A O 1
ATOM 3450 N N . ASP A 1 442 ? 15.296 16.004 67.217 1.00 60.49 439 ASP A N 1
ATOM 3451 C CA . ASP A 1 442 ? 14.115 15.221 67.570 1.00 65.62 439 ASP A CA 1
ATOM 3452 C C . ASP A 1 442 ? 14.342 14.272 68.769 1.00 66.64 439 ASP A C 1
ATOM 3453 O O . ASP A 1 442 ? 13.452 14.092 69.613 1.00 67.44 439 ASP A O 1
ATOM 3458 N N . LEU A 1 443 ? 15.544 13.690 68.823 1.00 64.63 440 LEU A N 1
ATOM 3459 C CA . LEU A 1 443 ? 15.964 12.781 69.884 1.00 63.91 440 LEU A CA 1
ATOM 3460 C C . LEU A 1 443 ? 16.288 13.510 71.189 1.00 67.06 440 LEU A C 1
ATOM 3461 O O . LEU A 1 443 ? 15.858 13.077 72.276 1.00 69.12 440 LEU A O 1
ATOM 3466 N N . ALA A 1 444 ? 17.061 14.599 71.075 1.00 66.10 441 ALA A N 1
ATOM 3467 C CA . ALA A 1 444 ? 17.324 15.495 72.197 1.00 66.58 441 ALA A CA 1
ATOM 3468 C C . ALA A 1 444 ? 16.025 15.954 72.789 1.00 71.39 441 ALA A C 1
ATOM 3469 O O . ALA A 1 444 ? 15.870 15.930 73.997 1.00 76.39 441 ALA A O 1
ATOM 3471 N N . LYS A 1 445 ? 15.089 16.370 71.941 1.00 72.93 442 LYS A N 1
ATOM 3472 C CA . LYS A 1 445 ? 13.790 16.828 72.420 1.00 76.47 442 LYS A CA 1
ATOM 3473 C C . LYS A 1 445 ? 13.015 15.699 73.074 1.00 74.96 442 LYS A C 1
ATOM 3474 O O . LYS A 1 445 ? 12.347 15.902 74.068 1.00 76.03 442 LYS A O 1
ATOM 3480 N N . ALA A 1 446 ? 13.150 14.497 72.542 1.00 73.52 443 ALA A N 1
ATOM 3481 C CA . ALA A 1 446 ? 12.435 13.346 73.083 1.00 77.04 443 ALA A CA 1
ATOM 3482 C C . ALA A 1 446 ? 12.957 12.935 74.447 1.00 78.40 443 ALA A C 1
ATOM 3483 O O . ALA A 1 446 ? 12.401 12.042 75.080 1.00 79.82 443 ALA A O 1
ATOM 3485 N N . ALA A 1 447 ? 14.033 13.593 74.874 1.00 78.28 444 ALA A N 1
ATOM 3486 C CA . ALA A 1 447 ? 14.803 13.252 76.085 1.00 78.11 444 ALA A CA 1
ATOM 3487 C C . ALA A 1 447 ? 14.955 14.507 76.929 1.00 76.79 444 ALA A C 1
ATOM 3488 O O . ALA A 1 447 ? 15.825 14.591 77.803 1.00 74.74 444 ALA A O 1
ATOM 3490 N N . GLY A 1 448 ? 14.122 15.487 76.610 1.00 76.87 445 GLY A N 1
ATOM 3491 C CA . GLY A 1 448 ? 14.146 16.800 77.227 1.00 78.69 445 GLY A CA 1
ATOM 3492 C C . GLY A 1 448 ? 15.420 17.620 77.241 1.00 75.70 445 GLY A C 1
ATOM 3493 O O . GLY A 1 448 ? 15.505 18.586 78.006 1.00 79.65 445 GLY A O 1
ATOM 3494 N N . ALA A 1 449 ? 16.398 17.262 76.418 1.00 72.66 446 ALA A N 1
ATOM 3495 C CA . ALA A 1 449 ? 17.662 17.993 76.371 1.00 72.75 446 ALA A CA 1
ATOM 3496 C C . ALA A 1 449 ? 17.600 19.087 75.343 1.00 74.04 446 ALA A C 1
ATOM 3497 O O . ALA A 1 449 ? 16.757 19.056 74.452 1.00 76.34 446 ALA A O 1
ATOM 3499 N N . ASP A 1 450 ? 18.489 20.062 75.486 1.00 77.81 447 ASP A N 1
ATOM 3500 C CA . ASP A 1 450 ? 18.808 21.000 74.416 1.00 82.49 447 ASP A CA 1
ATOM 3501 C C . ASP A 1 450 ? 19.239 20.265 73.106 1.00 84.20 447 ASP A C 1
ATOM 3502 O O . ASP A 1 450 ? 19.998 19.278 73.171 1.00 87.89 447 ASP A O 1
ATOM 3507 N N . PRO A 1 451 ? 18.760 20.741 71.925 1.00 82.55 448 PRO A N 1
ATOM 3508 C CA . PRO A 1 451 ? 19.106 20.185 70.601 1.00 80.01 448 PRO A CA 1
ATOM 3509 C C . PRO A 1 451 ? 20.468 20.586 70.041 1.00 78.94 448 PRO A C 1
ATOM 3510 O O . PRO A 1 451 ? 21.070 19.810 69.301 1.00 77.86 448 PRO A O 1
ATOM 3514 N N . GLU A 1 452 ? 20.935 21.785 70.384 1.00 82.43 449 GLU A N 1
ATOM 3515 C CA . GLU A 1 452 ? 22.127 22.389 69.770 1.00 80.14 449 GLU A CA 1
ATOM 3516 C C . GLU A 1 452 ? 23.344 21.490 69.637 1.00 73.84 449 GLU A C 1
ATOM 3517 O O . GLU A 1 452 ? 23.865 21.338 68.541 1.00 72.88 449 GLU A O 1
ATOM 3523 N N . THR A 1 453 ? 23.813 20.921 70.739 1.00 70.34 450 THR A N 1
ATOM 3524 C CA . THR A 1 453 ? 25.024 20.112 70.699 1.00 68.80 450 THR A CA 1
ATOM 3525 C C . THR A 1 453 ? 24.792 18.713 70.163 1.00 67.18 450 THR A C 1
ATOM 3526 O O . THR A 1 453 ? 25.578 18.222 69.363 1.00 69.29 450 THR A O 1
ATOM 3530 N N . PRO A 1 454 ? 23.709 18.053 70.580 1.00 66.12 451 PRO A N 1
ATOM 3531 C CA . PRO A 1 454 ? 23.539 16.750 69.943 1.00 65.96 451 PRO A CA 1
ATOM 3532 C C . PRO A 1 454 ? 23.354 16.855 68.412 1.00 64.45 451 PRO A C 1
ATOM 3533 O O . PRO A 1 454 ? 23.791 15.972 67.671 1.00 63.11 451 PRO A O 1
ATOM 3537 N N . ARG A 1 455 ? 22.726 17.925 67.945 1.00 63.17 452 ARG A N 1
ATOM 3538 C CA . ARG A 1 455 ? 22.540 18.090 66.520 1.00 63.49 452 ARG A CA 1
ATOM 3539 C C . ARG A 1 455 ? 23.849 18.406 65.815 1.00 62.73 452 ARG A C 1
ATOM 3540 O O . ARG A 1 455 ? 24.132 17.858 64.744 1.00 65.14 452 ARG A O 1
ATOM 3548 N N . ALA A 1 456 ? 24.628 19.313 66.397 1.00 62.34 453 ALA A N 1
ATOM 3549 C CA . ALA A 1 456 ? 25.914 19.695 65.833 1.00 59.49 453 ALA A CA 1
ATOM 3550 C C . ALA A 1 456 ? 26.878 18.497 65.845 1.00 56.59 453 ALA A C 1
ATOM 3551 O O . ALA A 1 456 ? 27.679 18.336 64.923 1.00 53.20 453 ALA A O 1
ATOM 3553 N N . ALA A 1 457 ? 26.756 17.655 66.875 1.00 55.02 454 ALA A N 1
ATOM 3554 C CA . ALA A 1 457 ? 27.482 16.385 66.976 1.00 55.97 454 ALA A CA 1
ATOM 3555 C C . ALA A 1 457 ? 27.152 15.385 65.851 1.00 58.16 454 ALA A C 1
ATOM 3556 O O . ALA A 1 457 ? 28.044 14.825 65.206 1.00 58.49 454 ALA A O 1
ATOM 3558 N N . ALA A 1 458 ? 25.862 15.145 65.639 1.00 62.80 455 ALA A N 1
ATOM 3559 C CA . ALA A 1 458 ? 25.417 14.206 64.621 1.00 61.87 455 ALA A CA 1
ATOM 3560 C C . ALA A 1 458 ? 25.873 14.714 63.250 1.00 60.95 455 ALA A C 1
ATOM 3561 O O . ALA A 1 458 ? 26.250 13.917 62.393 1.00 65.25 455 ALA A O 1
ATOM 3563 N N . ARG A 1 459 ? 25.883 16.030 63.054 1.00 55.14 456 ARG A N 1
ATOM 3564 C CA . ARG A 1 459 ? 26.263 16.545 61.772 1.00 51.74 456 ARG A CA 1
ATOM 3565 C C . ARG A 1 459 ? 27.733 16.228 61.500 1.00 51.74 456 ARG A C 1
ATOM 3566 O O . ARG A 1 459 ? 28.064 15.856 60.385 1.00 50.92 456 ARG A O 1
ATOM 3574 N N . ASP A 1 460 ? 28.600 16.312 62.513 1.00 54.37 457 ASP A N 1
ATOM 3575 C CA . ASP A 1 460 ? 30.014 15.874 62.359 1.00 56.59 457 ASP A CA 1
ATOM 3576 C C . ASP A 1 460 ? 30.110 14.420 62.034 1.00 53.06 457 ASP A C 1
ATOM 3577 O O . ASP A 1 460 ? 30.741 14.067 61.056 1.00 58.03 457 ASP A O 1
ATOM 3582 N N . ARG A 1 461 ? 29.497 13.567 62.841 1.00 47.31 458 ARG A N 1
ATOM 3583 C CA . ARG A 1 461 ? 29.522 12.159 62.532 1.00 44.59 458 ARG A CA 1
ATOM 3584 C C . ARG A 1 461 ? 29.015 11.922 61.105 1.00 44.73 458 ARG A C 1
ATOM 3585 O O . ARG A 1 461 ? 29.494 11.026 60.410 1.00 45.54 458 ARG A O 1
ATOM 3593 N N . GLY A 1 462 ? 28.068 12.744 60.667 1.00 44.01 459 GLY A N 1
ATOM 3594 C CA . GLY A 1 462 ? 27.497 12.610 59.338 1.00 44.09 459 GLY A CA 1
ATOM 3595 C C . GLY A 1 462 ? 28.519 12.866 58.260 1.00 44.21 459 GLY A C 1
ATOM 3596 O O . GLY A 1 462 ? 28.844 11.975 57.458 1.00 44.32 459 GLY A O 1
ATOM 3597 N N . PHE A 1 463 ? 29.035 14.095 58.234 1.00 44.39 460 PHE A N 1
ATOM 3598 C CA . PHE A 1 463 ? 30.068 14.447 57.260 1.00 43.30 460 PHE A CA 1
ATOM 3599 C C . PHE A 1 463 ? 31.332 13.616 57.434 1.00 44.72 460 PHE A C 1
ATOM 3600 O O . PHE A 1 463 ? 32.088 13.447 56.483 1.00 46.43 460 PHE A O 1
ATOM 3608 N N . GLY A 1 464 ? 31.540 13.101 58.641 1.00 44.55 461 GLY A N 1
ATOM 3609 C CA . GLY A 1 464 ? 32.668 12.258 58.915 1.00 47.79 461 GLY A CA 1
ATOM 3610 C C . GLY A 1 464 ? 32.513 11.010 58.093 1.00 50.95 461 GLY A C 1
ATOM 3611 O O . GLY A 1 464 ? 33.416 10.635 57.314 1.00 53.58 461 GLY A O 1
ATOM 3612 N N . MET A 1 465 ? 31.344 10.386 58.236 1.00 52.92 462 MET A N 1
ATOM 3613 C CA . MET A 1 465 ? 31.081 9.071 57.622 1.00 52.13 462 MET A CA 1
ATOM 3614 C C . MET A 1 465 ? 30.890 9.120 56.106 1.00 49.44 462 MET A C 1
ATOM 3615 O O . MET A 1 465 ? 31.090 8.125 55.401 1.00 48.81 462 MET A O 1
ATOM 3620 N N . LEU A 1 466 ? 30.534 10.296 55.614 1.00 47.19 463 LEU A N 1
ATOM 3621 C CA . LEU A 1 466 ? 30.329 10.481 54.200 1.00 48.21 463 LEU A CA 1
ATOM 3622 C C . LEU A 1 466 ? 31.629 10.735 53.444 1.00 50.76 463 LEU A C 1
ATOM 3623 O O . LEU A 1 466 ? 31.679 10.556 52.211 1.00 50.50 463 LEU A O 1
ATOM 3628 N N . ASP A 1 467 ? 32.671 11.149 54.176 1.00 51.17 464 ASP A N 1
ATOM 3629 C CA . ASP A 1 467 ? 33.806 11.806 53.537 1.00 49.43 464 ASP A CA 1
ATOM 3630 C C . ASP A 1 467 ? 34.560 10.855 52.633 1.00 48.63 464 ASP A C 1
ATOM 3631 O O . ASP A 1 467 ? 34.604 11.075 51.420 1.00 49.53 464 ASP A O 1
ATOM 3636 N N . GLY A 1 468 ? 35.128 9.802 53.210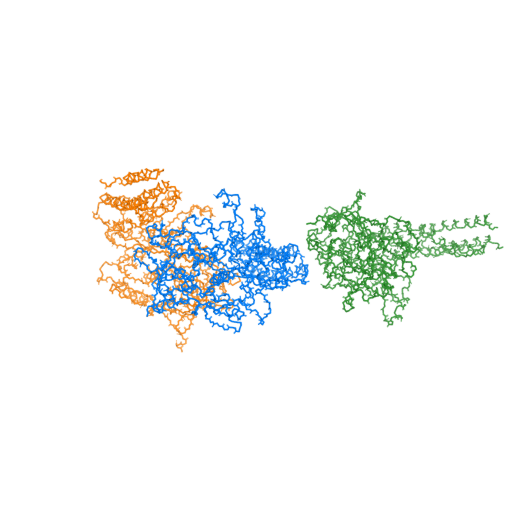 1.00 47.06 465 GLY A N 1
ATOM 3637 C CA . GLY A 1 468 ? 35.888 8.825 52.424 1.00 46.98 465 GLY A CA 1
ATOM 3638 C C . GLY A 1 468 ? 35.167 8.415 51.152 1.00 46.29 465 GLY A C 1
ATOM 3639 O O . GLY A 1 468 ? 35.657 8.681 50.044 1.00 50.12 465 GLY A O 1
ATOM 3640 N N . PRO A 1 469 ? 33.972 7.815 51.294 1.00 44.34 466 PRO A N 1
ATOM 3641 C CA . PRO A 1 469 ? 33.072 7.475 50.173 1.00 45.04 466 PRO A CA 1
ATOM 3642 C C . PRO A 1 469 ? 32.815 8.602 49.124 1.00 44.14 466 PRO A C 1
ATOM 3643 O O . PRO A 1 469 ? 32.807 8.333 47.917 1.00 42.64 466 PRO A O 1
ATOM 3647 N N . PHE A 1 470 ? 32.627 9.849 49.565 1.00 42.78 467 PHE A N 1
ATOM 3648 C CA . PHE A 1 470 ? 32.412 10.905 48.585 1.00 41.82 467 PHE A CA 1
ATOM 3649 C C . PHE A 1 470 ? 33.594 11.143 47.719 1.00 40.41 467 PHE A C 1
ATOM 3650 O O . PHE A 1 470 ? 33.446 11.341 46.522 1.00 38.98 467 PHE A O 1
ATOM 3658 N N . ARG A 1 471 ? 34.749 11.205 48.372 1.00 40.93 468 ARG A N 1
ATOM 3659 C CA . ARG A 1 471 ? 36.006 11.514 47.723 1.00 41.10 468 ARG A CA 1
ATOM 3660 C C . ARG A 1 471 ? 36.222 10.486 46.683 1.00 41.92 468 ARG A C 1
ATOM 3661 O O . ARG A 1 471 ? 36.703 10.824 45.572 1.00 42.82 468 ARG A O 1
ATOM 3669 N N . THR A 1 472 ? 35.872 9.236 47.030 1.00 39.86 469 THR A N 1
ATOM 3670 C CA . THR A 1 472 ? 36.155 8.178 46.092 1.00 41.40 469 THR A CA 1
ATOM 3671 C C . THR A 1 472 ? 35.152 8.153 44.947 1.00 40.64 469 THR A C 1
ATOM 3672 O O . THR A 1 472 ? 35.517 7.829 43.826 1.00 41.95 469 THR A O 1
ATOM 3676 N N . TRP A 1 473 ? 33.911 8.531 45.215 1.00 39.24 470 TRP A N 1
ATOM 3677 C CA . TRP A 1 473 ? 32.908 8.580 44.166 1.00 39.44 470 TRP A CA 1
ATOM 3678 C C . TRP A 1 473 ? 33.245 9.705 43.204 1.00 39.63 470 TRP A C 1
ATOM 3679 O O . TRP A 1 473 ? 32.988 9.623 42.008 1.00 41.58 470 TRP A O 1
ATOM 3690 N N . LEU A 1 474 ? 33.818 10.767 43.747 1.00 39.63 471 LEU A N 1
ATOM 3691 C CA . LEU A 1 474 ? 34.221 11.914 42.967 1.00 39.11 471 LEU A CA 1
ATOM 3692 C C . LEU A 1 474 ? 35.253 11.493 41.969 1.00 40.24 471 LEU A C 1
ATOM 3693 O O . LEU A 1 474 ? 35.176 11.864 40.805 1.00 41.44 471 LEU A O 1
ATOM 3698 N N . ALA A 1 475 ? 36.214 10.701 42.426 1.00 41.08 472 ALA A N 1
ATOM 3699 C CA . ALA A 1 475 ? 37.204 10.124 41.525 1.00 44.19 472 ALA A CA 1
ATOM 3700 C C . ALA A 1 475 ? 36.674 9.144 40.429 1.00 46.56 472 ALA A C 1
ATOM 3701 O O . ALA A 1 475 ? 37.403 8.829 39.481 1.00 48.81 472 ALA A O 1
ATOM 3703 N N . THR A 1 476 ? 35.437 8.654 40.546 1.00 45.50 473 THR A N 1
ATOM 3704 C CA . THR A 1 476 ? 34.887 7.797 39.492 1.00 46.90 473 THR A CA 1
ATOM 3705 C C . THR A 1 476 ? 34.507 8.637 38.272 1.00 49.31 473 THR A C 1
ATOM 3706 O O . THR A 1 476 ? 34.440 8.110 37.156 1.00 54.41 473 THR A O 1
ATOM 3710 N N . LEU A 1 477 ? 34.283 9.937 38.487 1.00 47.55 474 LEU A N 1
ATOM 3711 C CA . LEU A 1 477 ? 33.789 10.831 37.443 1.00 48.44 474 LEU A CA 1
ATOM 3712 C C . LEU A 1 477 ? 34.838 11.106 36.396 1.00 50.93 474 LEU A C 1
ATOM 3713 O O . LEU A 1 477 ? 35.897 11.672 36.690 1.00 56.61 474 LEU A O 1
ATOM 3718 N N . ALA A 1 478 ? 34.519 10.740 35.167 1.00 50.96 475 ALA A N 1
ATOM 3719 C CA . ALA A 1 478 ? 35.466 10.759 34.083 1.00 53.32 475 ALA A CA 1
ATOM 3720 C C . ALA A 1 478 ? 34.702 10.894 32.732 1.00 56.21 475 ALA A C 1
ATOM 3721 O O . ALA A 1 478 ? 33.479 10.684 32.725 1.00 59.77 475 ALA A O 1
ATOM 3723 N N . PRO A 1 479 ? 35.395 11.217 31.594 1.00 54.98 476 PRO A N 1
ATOM 3724 C CA . PRO A 1 479 ? 34.649 11.458 30.389 1.00 55.31 476 PRO A CA 1
ATOM 3725 C C . PRO A 1 479 ? 33.691 10.377 29.980 1.00 58.46 476 PRO A C 1
ATOM 3726 O O . PRO A 1 479 ? 32.589 10.706 29.523 1.00 63.69 476 PRO A O 1
ATOM 3730 N N . GLY A 1 480 ? 34.050 9.112 30.145 1.00 58.89 477 GLY A N 1
ATOM 3731 C CA . GLY A 1 480 ? 33.117 8.042 29.719 1.00 61.94 477 GLY A CA 1
ATOM 3732 C C . GLY A 1 480 ? 31.749 7.954 30.423 1.00 60.85 477 GLY A C 1
ATOM 3733 O O . GLY A 1 480 ? 30.716 7.616 29.799 1.00 59.52 477 GLY A O 1
ATOM 3734 N N . THR A 1 481 ? 31.759 8.268 31.724 1.00 58.11 478 THR A N 1
ATOM 3735 C CA . THR A 1 481 ? 30.670 7.976 32.653 1.00 54.74 478 THR A CA 1
ATOM 3736 C C . THR A 1 481 ? 29.424 8.724 32.336 1.00 55.01 478 THR A C 1
ATOM 3737 O O . THR A 1 481 ? 29.470 9.749 31.668 1.00 54.04 478 THR A O 1
ATOM 3741 N N . ASP A 1 482 ? 28.324 8.221 32.883 1.00 56.74 479 ASP A N 1
ATOM 3742 C CA . ASP A 1 482 ? 27.012 8.854 32.766 1.00 61.38 479 ASP A CA 1
ATOM 3743 C C . ASP A 1 482 ? 26.651 9.781 33.931 1.00 61.83 479 ASP A C 1
ATOM 3744 O O . ASP A 1 482 ? 27.002 9.514 35.096 1.00 65.06 479 ASP A O 1
ATOM 3749 N N . ALA A 1 483 ? 25.919 10.848 33.614 1.00 60.12 480 ALA A N 1
ATOM 3750 C CA . ALA A 1 483 ? 25.237 11.657 34.630 1.00 54.88 480 ALA A CA 1
ATOM 3751 C C . ALA A 1 483 ? 24.389 10.805 35.576 1.00 50.41 480 ALA A C 1
ATOM 3752 O O . ALA A 1 483 ? 24.719 10.665 36.743 1.00 47.38 480 ALA A O 1
ATOM 3754 N N . THR A 1 484 ? 23.291 10.254 35.069 1.00 48.54 481 THR A N 1
ATOM 3755 C CA . THR A 1 484 ? 22.349 9.565 35.917 1.00 47.48 481 THR A CA 1
ATOM 3756 C C . THR A 1 484 ? 22.962 8.427 36.675 1.00 47.46 481 THR A C 1
ATOM 3757 O O . THR A 1 484 ? 22.809 8.330 37.871 1.00 47.87 481 THR A O 1
ATOM 3761 N N . GLU A 1 485 ? 23.656 7.548 35.981 1.00 48.67 482 GLU A N 1
ATOM 3762 C CA . GLU A 1 485 ? 24.281 6.421 36.642 1.00 47.21 482 GLU A CA 1
ATOM 3763 C C . GLU A 1 485 ? 25.104 6.809 37.881 1.00 44.11 482 GLU A C 1
ATOM 3764 O O . GLU A 1 485 ? 24.994 6.158 38.907 1.00 43.49 482 GLU A O 1
ATOM 3770 N N . ARG A 1 486 ? 25.917 7.853 37.808 1.00 42.66 483 ARG A N 1
ATOM 3771 C CA . ARG A 1 486 ? 26.679 8.243 39.001 1.00 42.80 483 ARG A CA 1
ATOM 3772 C C . ARG A 1 486 ? 25.801 8.867 40.127 1.00 43.84 483 ARG A C 1
ATOM 3773 O O . ARG A 1 486 ? 25.857 8.519 41.331 1.00 42.36 483 ARG A O 1
ATOM 3781 N N . ARG A 1 487 ? 25.006 9.824 39.694 1.00 46.06 484 ARG A N 1
ATOM 3782 C CA . ARG A 1 487 ? 24.096 10.533 40.528 1.00 46.81 484 ARG A CA 1
ATOM 3783 C C . ARG A 1 487 ? 23.264 9.576 41.370 1.00 44.63 484 ARG A C 1
ATOM 3784 O O . ARG A 1 487 ? 23.125 9.795 42.557 1.00 44.49 484 ARG A O 1
ATOM 3792 N N . ARG A 1 488 ? 22.754 8.506 40.761 1.00 44.57 485 ARG A N 1
ATOM 3793 C CA . ARG A 1 488 ? 22.126 7.400 41.491 1.00 45.46 485 ARG A CA 1
ATOM 3794 C C . ARG A 1 488 ? 23.154 6.742 42.413 1.00 44.32 485 ARG A C 1
ATOM 3795 O O . ARG A 1 488 ? 22.971 6.703 43.635 1.00 43.00 485 ARG A O 1
ATOM 3803 N N . ALA A 1 489 ? 24.256 6.267 41.830 1.00 44.49 486 ALA A N 1
ATOM 3804 C CA . ALA A 1 489 ? 25.249 5.488 42.567 1.00 43.71 486 ALA A CA 1
ATOM 3805 C C . ALA A 1 489 ? 25.578 6.173 43.883 1.00 43.66 486 ALA A C 1
ATOM 3806 O O . ALA A 1 489 ? 25.637 5.519 44.954 1.00 44.09 486 ALA A O 1
ATOM 3808 N N . TRP A 1 490 ? 25.740 7.497 43.810 1.00 43.16 487 TRP A N 1
ATOM 3809 C CA . TRP A 1 490 ? 26.024 8.286 45.005 1.00 42.32 487 TRP A CA 1
ATOM 3810 C C . TRP A 1 490 ? 24.888 8.380 46.011 1.00 42.01 487 TRP A C 1
ATOM 3811 O O . TRP A 1 490 ? 25.092 8.167 47.189 1.00 40.92 487 TRP A O 1
ATOM 3822 N N . GLN A 1 491 ? 23.695 8.704 45.558 1.00 43.70 488 GLN A N 1
ATOM 3823 C CA . GLN A 1 491 ? 22.587 8.727 46.484 1.00 45.57 488 GLN A CA 1
ATOM 3824 C C . GLN A 1 491 ? 22.404 7.390 47.219 1.00 47.14 488 GLN A C 1
ATOM 3825 O O . GLN A 1 491 ? 22.149 7.395 48.429 1.00 47.91 488 GLN A O 1
ATOM 3831 N N . GLN A 1 492 ? 22.555 6.258 46.519 1.00 46.02 489 GLN A N 1
ATOM 3832 C CA . GLN A 1 492 ? 22.413 4.962 47.176 1.00 45.21 489 GLN A CA 1
ATOM 3833 C C . GLN A 1 492 ? 23.383 4.921 48.329 1.00 44.84 489 GLN A C 1
ATOM 3834 O O . GLN A 1 492 ? 23.023 4.557 49.446 1.00 44.67 489 GLN A O 1
ATOM 3840 N N . LYS A 1 493 ? 24.623 5.304 48.036 1.00 44.76 490 LYS A N 1
ATOM 3841 C CA . LYS A 1 493 ? 25.721 5.165 48.972 1.00 45.36 490 LYS A CA 1
ATOM 3842 C C . LYS A 1 493 ? 25.476 5.998 50.230 1.00 43.55 490 LYS A C 1
ATOM 3843 O O . LYS A 1 493 ? 25.467 5.481 51.345 1.00 43.27 490 LYS A O 1
ATOM 3849 N N . ALA A 1 494 ? 25.262 7.290 50.023 1.00 42.56 491 ALA A N 1
ATOM 3850 C CA . ALA A 1 494 ? 24.900 8.213 51.073 1.00 40.98 491 ALA A CA 1
ATOM 3851 C C . ALA A 1 494 ? 23.727 7.676 51.886 1.00 42.58 491 ALA A C 1
ATOM 3852 O O . ALA A 1 494 ? 23.774 7.603 53.116 1.00 40.86 491 ALA A O 1
ATOM 3854 N N . HIS A 1 495 ? 22.670 7.278 51.192 1.00 46.77 492 HIS A N 1
ATOM 3855 C CA . HIS A 1 495 ? 21.494 6.788 51.887 1.00 49.08 492 HIS A CA 1
ATOM 3856 C C . HIS A 1 495 ? 21.852 5.652 52.830 1.00 49.95 492 HIS A C 1
ATOM 3857 O O . HIS A 1 495 ? 21.397 5.634 53.979 1.00 51.44 492 HIS A O 1
ATOM 3864 N N . ARG A 1 496 ? 22.674 4.718 52.360 1.00 49.49 493 ARG A N 1
ATOM 3865 C CA . ARG A 1 496 ? 23.067 3.625 53.219 1.00 50.16 493 ARG A CA 1
ATOM 3866 C C . ARG A 1 496 ? 23.885 4.145 54.372 1.00 48.99 493 ARG A C 1
ATOM 3867 O O . ARG A 1 496 ? 23.495 3.976 55.519 1.00 50.27 493 ARG A O 1
ATOM 3875 N N . ILE A 1 497 ? 24.984 4.830 54.072 1.00 46.87 494 ILE A N 1
ATOM 3876 C CA . ILE A 1 497 ? 25.874 5.327 55.120 1.00 46.49 494 ILE A CA 1
ATOM 3877 C C . ILE A 1 497 ? 25.088 5.950 56.231 1.00 49.27 494 ILE A C 1
ATOM 3878 O O . ILE A 1 497 ? 25.321 5.652 57.395 1.00 52.34 494 ILE A O 1
ATOM 3883 N N . ILE A 1 498 ? 24.150 6.809 55.840 1.00 51.41 495 ILE A N 1
ATOM 3884 C CA . ILE A 1 498 ? 23.522 7.730 56.754 1.00 50.28 495 ILE A CA 1
ATOM 3885 C C . ILE A 1 498 ? 22.382 7.121 57.497 1.00 52.92 495 ILE A C 1
ATOM 3886 O O . ILE A 1 498 ? 22.236 7.388 58.690 1.00 55.59 495 ILE A O 1
ATOM 3891 N N . SER A 1 499 ? 21.582 6.293 56.831 1.00 53.26 496 SER A N 1
ATOM 3892 C CA . SER A 1 499 ? 20.532 5.624 57.564 1.00 55.85 496 SER A CA 1
ATOM 3893 C C . SER A 1 499 ? 21.141 4.618 58.565 1.00 58.54 496 SER A C 1
ATOM 3894 O O . SER A 1 499 ? 20.512 4.304 59.587 1.00 60.28 496 SER A O 1
ATOM 3897 N N . ASP A 1 500 ? 22.372 4.148 58.293 1.00 58.00 497 ASP A N 1
ATOM 3898 C CA . ASP A 1 500 ? 23.099 3.291 59.243 1.00 57.70 497 ASP A CA 1
ATOM 3899 C C . ASP A 1 500 ? 23.517 4.080 60.438 1.00 57.50 497 ASP A C 1
ATOM 3900 O O . ASP A 1 500 ? 23.252 3.659 61.557 1.00 64.59 497 ASP A O 1
ATOM 3905 N N . LEU A 1 501 ? 24.141 5.234 60.193 1.00 52.04 498 LEU A N 1
ATOM 3906 C CA . LEU A 1 501 ? 24.460 6.227 61.221 1.00 47.29 498 LEU A CA 1
ATOM 3907 C C . LEU A 1 501 ? 23.250 6.645 62.085 1.00 47.36 498 LEU A C 1
ATOM 3908 O O . LEU A 1 501 ? 23.342 6.676 63.326 1.00 46.75 498 LEU A O 1
ATOM 3913 N N . GLY A 1 502 ? 22.126 6.934 61.417 1.00 47.10 499 GLY A N 1
ATOM 3914 C CA . GLY A 1 502 ? 20.810 7.130 62.063 1.00 48.69 499 GLY A CA 1
ATOM 3915 C C . GLY A 1 502 ? 20.436 6.024 63.048 1.00 50.75 499 GLY A C 1
ATOM 3916 O O . GLY A 1 502 ? 20.048 6.273 64.201 1.00 47.96 499 GLY A O 1
ATOM 3917 N N . ARG A 1 503 ? 20.595 4.791 62.593 1.00 53.30 500 ARG A N 1
ATOM 3918 C CA . ARG A 1 503 ? 20.272 3.675 63.420 1.00 58.97 500 ARG A CA 1
ATOM 3919 C C . ARG A 1 503 ? 21.126 3.664 64.672 1.00 59.17 500 ARG A C 1
ATOM 3920 O O . ARG A 1 503 ? 20.582 3.403 65.745 1.00 62.59 500 ARG A O 1
ATOM 3928 N N . GLN A 1 504 ? 22.435 3.940 64.540 1.00 57.29 501 GLN A N 1
ATOM 3929 C CA . GLN A 1 504 ? 23.368 3.898 65.682 1.00 57.54 501 GLN A CA 1
ATOM 3930 C C . GLN A 1 504 ? 22.880 4.927 66.667 1.00 55.99 501 GLN A C 1
ATOM 3931 O O . GLN A 1 504 ? 22.812 4.653 67.868 1.00 57.68 501 GLN A O 1
ATOM 3937 N N . LEU A 1 505 ? 22.545 6.112 66.146 1.00 51.91 502 LEU A N 1
ATOM 3938 C CA . LEU A 1 505 ? 22.101 7.236 66.967 1.00 50.21 502 LEU A CA 1
ATOM 3939 C C . LEU A 1 505 ? 20.946 6.832 67.815 1.00 51.93 502 LEU A C 1
ATOM 3940 O O . LEU A 1 505 ? 20.983 7.024 69.029 1.00 54.38 502 LEU A O 1
ATOM 3945 N N . VAL A 1 506 ? 19.912 6.298 67.161 1.00 51.14 503 VAL A N 1
ATOM 3946 C CA . VAL A 1 506 ? 18.725 5.780 67.852 1.00 52.24 503 VAL A CA 1
ATOM 3947 C C . VAL A 1 506 ? 19.069 4.745 68.911 1.00 53.31 503 VAL A C 1
ATOM 3948 O O . VAL A 1 506 ? 18.462 4.749 69.968 1.00 54.99 503 VAL A O 1
ATOM 3952 N N . ALA A 1 507 ? 20.061 3.894 68.648 1.00 52.84 504 ALA A N 1
ATOM 3953 C CA . ALA A 1 507 ? 20.514 2.912 69.645 1.00 55.11 504 ALA A CA 1
ATOM 3954 C C . ALA A 1 507 ? 21.066 3.597 70.897 1.00 55.65 504 ALA A C 1
ATOM 3955 O O . ALA A 1 507 ? 20.662 3.283 72.037 1.00 56.22 504 ALA A O 1
ATOM 3957 N N . GLU A 1 508 ? 21.980 4.535 70.647 1.00 54.18 505 GLU A N 1
ATOM 3958 C CA . GLU A 1 508 ? 22.542 5.396 71.662 1.00 55.92 505 GLU A CA 1
ATOM 3959 C C . GLU A 1 508 ? 21.463 6.099 72.530 1.00 58.10 505 GLU A C 1
ATOM 3960 O O . GLU A 1 508 ? 21.674 6.331 73.720 1.00 61.44 505 GLU A O 1
ATOM 3966 N N . ALA A 1 509 ? 20.309 6.412 71.952 1.00 57.60 506 ALA A N 1
ATOM 3967 C CA . ALA A 1 509 ? 19.253 7.108 72.675 1.00 58.41 506 ALA A CA 1
ATOM 3968 C C . ALA A 1 509 ? 18.638 6.169 73.645 1.00 62.42 506 ALA A C 1
ATOM 3969 O O . ALA A 1 509 ? 18.337 6.554 74.755 1.00 65.42 506 ALA A O 1
ATOM 3971 N N . GLY A 1 510 ? 18.441 4.933 73.217 1.00 65.31 507 GLY A N 1
ATOM 3972 C CA . GLY A 1 510 ? 17.684 3.957 73.994 1.00 71.63 507 GLY A CA 1
ATOM 3973 C C . GLY A 1 510 ? 18.541 3.381 75.089 1.00 76.62 507 GLY A C 1
ATOM 3974 O O . GLY A 1 510 ? 18.008 2.774 76.028 1.00 78.87 507 GLY A O 1
ATOM 3975 N N . GLU A 1 511 ? 19.865 3.558 74.947 1.00 79.36 508 GLU A N 1
ATOM 3976 C CA . GLU A 1 511 ? 20.839 3.263 76.004 1.00 83.84 508 GLU A CA 1
ATOM 3977 C C . GLU A 1 511 ? 20.637 4.198 77.188 1.00 85.87 508 GLU A C 1
ATOM 3978 O O . GLU A 1 511 ? 20.652 3.757 78.327 1.00 91.67 508 GLU A O 1
ATOM 3984 N N . ALA A 1 512 ? 20.450 5.490 76.918 1.00 85.68 509 ALA A N 1
ATOM 3985 C CA . ALA A 1 512 ? 20.268 6.507 77.977 1.00 88.62 509 ALA A CA 1
ATOM 3986 C C . ALA A 1 512 ? 18.857 6.561 78.637 1.00 90.90 509 ALA A C 1
ATOM 3987 O O . ALA A 1 512 ? 18.709 7.012 79.779 1.00 92.79 509 ALA A O 1
ATOM 3989 N N . ALA A 1 513 ? 17.862 6.040 77.919 1.00 91.51 510 ALA A N 1
ATOM 3990 C CA . ALA A 1 513 ? 16.412 6.167 78.194 1.00 93.96 510 ALA A CA 1
ATOM 3991 C C . ALA A 1 513 ? 15.844 5.786 79.578 1.00 99.93 510 ALA A C 1
ATOM 3992 O O . ALA A 1 513 ? 14.737 6.203 79.953 1.00 98.70 510 ALA A O 1
ATOM 3994 N N . TRP A 1 514 ? 16.577 4.977 80.323 1.00 105.78 511 TRP A N 1
ATOM 3995 C CA . TRP A 1 514 ? 16.114 4.578 81.640 1.00 111.72 511 TRP A CA 1
ATOM 3996 C C . TRP A 1 514 ? 17.065 5.061 82.748 1.00 115.85 511 TRP A C 1
ATOM 3997 O O . TRP A 1 514 ? 16.842 4.770 83.942 1.00 119.56 511 TRP A O 1
ATOM 4008 N N . ASN A 1 515 ? 18.110 5.805 82.360 1.00 112.72 512 ASN A N 1
ATOM 4009 C CA . ASN A 1 515 ? 19.151 6.212 83.320 1.00 113.37 512 ASN A CA 1
ATOM 4010 C C . ASN A 1 515 ? 19.559 7.687 83.259 1.00 108.12 512 ASN A C 1
ATOM 4011 O O . ASN A 1 515 ? 19.919 8.201 82.204 1.00 103.91 512 ASN A O 1
ATOM 4016 N N . LYS A 1 520 ? 8.667 7.047 86.741 1.00 154.33 517 LYS A N 1
ATOM 4017 C CA . LYS A 1 520 ? 8.777 6.148 85.589 1.00 157.51 517 LYS A CA 1
ATOM 4018 C C . LYS A 1 520 ? 8.006 6.651 84.353 1.00 157.59 517 LYS A C 1
ATOM 4019 O O . LYS A 1 520 ? 7.878 5.937 83.341 1.00 151.72 517 LYS A O 1
ATOM 4025 N N . GLY A 1 521 ? 7.519 7.888 84.445 1.00 158.18 518 GLY A N 1
ATOM 4026 C CA . GLY A 1 521 ? 6.692 8.499 83.409 1.00 152.50 518 GLY A CA 1
ATOM 4027 C C . GLY A 1 521 ? 7.452 8.928 82.173 1.00 144.48 518 GLY A C 1
ATOM 4028 O O . GLY A 1 521 ? 7.294 8.323 81.112 1.00 139.71 518 GLY A O 1
ATOM 4029 N N . LYS A 1 522 ? 8.279 9.965 82.308 1.00 140.58 519 LYS A N 1
ATOM 4030 C CA . LYS A 1 522 ? 8.990 10.547 81.162 1.00 140.02 519 LYS A CA 1
ATOM 4031 C C . LYS A 1 522 ? 9.986 9.575 80.545 1.00 139.99 519 LYS A C 1
ATOM 4032 O O . LYS A 1 522 ? 10.438 9.778 79.414 1.00 141.94 519 LYS A O 1
ATOM 4038 N N . ASN A 1 523 ? 10.315 8.520 81.287 1.00 141.17 520 ASN A N 1
ATOM 4039 C CA . ASN A 1 523 ? 11.290 7.521 80.843 1.00 139.41 520 ASN A CA 1
ATOM 4040 C C . ASN A 1 523 ? 10.865 6.837 79.524 1.00 130.94 520 ASN A C 1
ATOM 4041 O O . ASN A 1 523 ? 11.323 7.204 78.441 1.00 117.93 520 ASN A O 1
ATOM 4046 N N . THR A 1 524 ? 9.954 5.875 79.628 1.00 140.35 521 THR A N 1
ATOM 4047 C CA . THR A 1 524 ? 9.464 5.083 78.473 1.00 145.85 521 THR A CA 1
ATOM 4048 C C . THR A 1 524 ? 8.895 5.974 77.342 1.00 134.53 521 THR A C 1
ATOM 4049 O O . THR A 1 524 ? 8.465 5.483 76.268 1.00 115.12 521 THR A O 1
ATOM 4053 N N . ASP A 1 525 ? 8.902 7.284 77.634 1.00 132.14 522 ASP A N 1
ATOM 4054 C CA . ASP A 1 525 ? 8.599 8.339 76.674 1.00 124.01 522 ASP A CA 1
ATOM 4055 C C . ASP A 1 525 ? 9.740 8.457 75.703 1.00 115.07 522 ASP A C 1
ATOM 4056 O O . ASP A 1 525 ? 9.502 8.522 74.501 1.00 123.57 522 ASP A O 1
ATOM 4061 N N . VAL A 1 526 ? 10.977 8.458 76.189 1.00 101.47 523 VAL A N 1
ATOM 4062 C CA . VAL A 1 526 ? 12.077 8.547 75.234 1.00 90.10 523 VAL A CA 1
ATOM 4063 C C . VAL A 1 526 ? 12.061 7.364 74.277 1.00 82.92 523 VAL A C 1
ATOM 4064 O O . VAL A 1 526 ? 12.398 7.531 73.127 1.00 80.42 523 VAL A O 1
ATOM 4068 N N . TRP A 1 527 ? 11.643 6.184 74.723 1.00 79.71 524 TRP A N 1
ATOM 4069 C CA . TRP A 1 527 ? 11.589 5.051 73.794 1.00 76.21 524 TRP A CA 1
ATOM 4070 C C . TRP A 1 527 ? 10.544 5.221 72.703 1.00 74.26 524 TRP A C 1
ATOM 4071 O O . TRP A 1 527 ? 10.878 5.154 71.525 1.00 71.93 524 TRP A O 1
ATOM 4082 N N . LEU A 1 528 ? 9.284 5.432 73.096 1.00 75.37 525 LEU A N 1
ATOM 4083 C CA . LEU A 1 528 ? 8.205 5.753 72.149 1.00 72.16 525 LEU A CA 1
ATOM 4084 C C . LEU A 1 528 ? 8.569 6.921 71.248 1.00 68.00 525 LEU A C 1
ATOM 4085 O O . LEU A 1 528 ? 8.631 6.778 70.044 1.00 65.57 525 LEU A O 1
ATOM 4090 N N . ASN A 1 529 ? 8.838 8.071 71.849 1.00 66.68 526 ASN A N 1
ATOM 4091 C CA . ASN A 1 529 ? 9.112 9.261 71.090 1.00 63.57 526 ASN A CA 1
ATOM 4092 C C . ASN A 1 529 ? 10.361 9.202 70.272 1.00 59.60 526 ASN A C 1
ATOM 4093 O O . ASN A 1 529 ? 10.385 9.814 69.220 1.00 58.87 526 ASN A O 1
ATOM 4098 N N . ALA A 1 530 ? 11.378 8.458 70.718 1.00 57.65 527 ALA A N 1
ATOM 4099 C CA . ALA A 1 530 ? 12.591 8.237 69.911 1.00 53.19 527 ALA A CA 1
ATOM 4100 C C . ALA A 1 530 ? 12.207 7.466 68.707 1.00 52.34 527 ALA A C 1
ATOM 4101 O O . ALA A 1 530 ? 12.644 7.808 67.631 1.00 50.91 527 ALA A O 1
ATOM 4103 N N . SER A 1 531 ? 11.398 6.417 68.895 1.00 53.85 528 SER A N 1
ATOM 4104 C CA . SER A 1 531 ? 10.923 5.576 67.810 1.00 52.92 528 SER A CA 1
ATOM 4105 C C . SER A 1 531 ? 10.224 6.429 66.805 1.00 52.36 528 SER A C 1
ATOM 4106 O O . SER A 1 531 ? 10.480 6.306 65.630 1.00 51.80 528 SER A O 1
ATOM 4109 N N . ARG A 1 532 ? 9.329 7.286 67.275 1.00 53.78 529 ARG A N 1
ATOM 4110 C CA . ARG A 1 532 ? 8.617 8.256 66.441 1.00 53.41 529 ARG A CA 1
ATOM 4111 C C . ARG A 1 532 ? 9.568 9.132 65.625 1.00 51.24 529 ARG A C 1
ATOM 4112 O O . ARG A 1 532 ? 9.465 9.244 64.397 1.00 50.05 529 ARG A O 1
ATOM 4120 N N . ALA A 1 533 ? 10.481 9.766 66.330 1.00 51.00 530 ALA A N 1
ATOM 4121 C CA . ALA A 1 533 ? 11.489 10.564 65.705 1.00 50.14 530 ALA A CA 1
ATOM 4122 C C . ALA A 1 533 ? 12.267 9.793 64.631 1.00 49.66 530 ALA A C 1
ATOM 4123 O O . ALA A 1 533 ? 12.740 10.380 63.662 1.00 47.99 530 ALA A O 1
ATOM 4125 N N . ASP A 1 534 ? 12.421 8.486 64.827 1.00 52.81 531 ASP A N 1
ATOM 4126 C CA . ASP A 1 534 ? 13.184 7.622 63.919 1.00 54.56 531 ASP A CA 1
ATOM 4127 C C . ASP A 1 534 ? 12.444 7.387 62.615 1.00 54.03 531 ASP A C 1
ATOM 4128 O O . ASP A 1 534 ? 12.981 7.725 61.575 1.00 54.77 531 ASP A O 1
ATOM 4133 N N . LEU A 1 535 ? 11.239 6.831 62.648 1.00 53.80 532 LEU A N 1
ATOM 4134 C CA . LEU A 1 535 ? 10.433 6.759 61.434 1.00 54.03 532 LEU A CA 1
ATOM 4135 C C . LEU A 1 535 ? 10.330 8.075 60.648 1.00 53.02 532 LEU A C 1
ATOM 4136 O O . LEU A 1 535 ? 10.470 8.075 59.436 1.00 51.95 532 LEU A O 1
ATOM 4141 N N . LYS A 1 536 ? 10.065 9.187 61.324 1.00 54.33 533 LYS A N 1
ATOM 4142 C CA . LYS A 1 536 ? 10.092 10.495 60.666 1.00 55.23 533 LYS A CA 1
ATOM 4143 C C . LYS A 1 536 ? 11.413 10.675 59.920 1.00 53.28 533 LYS A C 1
ATOM 4144 O O . LYS A 1 536 ? 11.446 11.208 58.834 1.00 54.35 533 LYS A O 1
ATOM 4150 N N . PHE A 1 537 ? 12.502 10.214 60.504 1.00 53.31 534 PHE A N 1
ATOM 4151 C CA . PHE A 1 537 ? 13.815 10.418 59.931 1.00 52.40 534 PHE A CA 1
ATOM 4152 C C . PHE A 1 537 ? 13.984 9.668 58.635 1.00 52.67 534 PHE A C 1
ATOM 4153 O O . PHE A 1 537 ? 14.420 10.265 57.658 1.00 54.30 534 PHE A O 1
ATOM 4161 N N . ARG A 1 538 ? 13.685 8.368 58.645 1.00 53.84 535 ARG A N 1
ATOM 4162 C CA . ARG A 1 538 ? 13.760 7.518 57.454 1.00 53.48 535 ARG A CA 1
ATOM 4163 C C . ARG A 1 538 ? 13.037 8.176 56.295 1.00 54.03 535 ARG A C 1
ATOM 4164 O O . ARG A 1 538 ? 13.626 8.390 55.218 1.00 53.65 535 ARG A O 1
ATOM 4172 N N . ALA A 1 539 ? 11.752 8.462 56.536 1.00 55.35 536 ALA A N 1
ATOM 4173 C CA . ALA A 1 539 ? 10.844 9.088 55.580 1.00 57.05 536 ALA A CA 1
ATOM 4174 C C . ALA A 1 539 ? 11.399 10.358 54.913 1.00 57.47 536 ALA A C 1
ATOM 4175 O O . ALA A 1 539 ? 11.343 10.503 53.685 1.00 58.72 536 ALA A O 1
ATOM 4177 N N . GLU A 1 540 ? 11.916 11.272 55.727 1.00 57.47 537 GLU A N 1
ATOM 4178 C CA . GLU A 1 540 ? 12.589 12.456 55.232 1.00 57.17 537 GLU A CA 1
ATOM 4179 C C . GLU A 1 540 ? 13.944 12.144 54.523 1.00 53.37 537 GLU A C 1
ATOM 4180 O O . GLU A 1 540 ? 14.356 12.877 53.641 1.00 53.14 537 GLU A O 1
ATOM 4186 N N . LEU A 1 541 ? 14.620 11.058 54.862 1.00 50.47 538 LEU A N 1
ATOM 4187 C CA . LEU A 1 541 ? 15.823 10.699 54.120 1.00 47.79 538 LEU A CA 1
ATOM 4188 C C . LEU A 1 541 ? 15.487 10.098 52.753 1.00 51.34 538 LEU A C 1
ATOM 4189 O O . LEU A 1 541 ? 16.162 10.402 51.761 1.00 52.59 538 LEU A O 1
ATOM 4194 N N . LYS A 1 542 ? 14.463 9.240 52.702 1.00 54.93 539 LYS A N 1
ATOM 4195 C CA . LYS A 1 542 ? 13.902 8.783 51.439 1.00 57.59 539 LYS A CA 1
ATOM 4196 C C . LYS A 1 542 ? 13.479 9.949 50.553 1.00 58.51 539 LYS A C 1
ATOM 4197 O O . LYS A 1 542 ? 13.762 9.965 49.371 1.00 59.58 539 LYS A O 1
ATOM 4203 N N . LYS A 1 543 ? 12.834 10.948 51.134 1.00 62.29 540 LYS A N 1
ATOM 4204 C CA . LYS A 1 543 ? 12.483 12.170 50.405 1.00 63.87 540 LYS A CA 1
ATOM 4205 C C . LYS A 1 543 ? 13.685 12.973 49.884 1.00 59.40 540 LYS A C 1
ATOM 4206 O O . LYS A 1 543 ? 13.687 13.364 48.733 1.00 58.41 540 LYS A O 1
ATOM 4212 N N . GLU A 1 544 ? 14.693 13.222 50.713 1.00 58.89 541 GLU A N 1
ATOM 4213 C CA . GLU A 1 544 ? 15.844 14.028 50.278 1.00 58.51 541 GLU A CA 1
ATOM 4214 C C . GLU A 1 544 ? 16.782 13.278 49.359 1.00 54.99 541 GLU A C 1
ATOM 4215 O O . GLU A 1 544 ? 17.480 13.895 48.559 1.00 56.51 541 GLU A O 1
ATOM 4221 N N . LEU A 1 545 ? 16.805 11.960 49.474 1.00 51.37 542 LEU A N 1
ATOM 4222 C CA . LEU A 1 545 ? 17.587 11.138 48.579 1.00 49.58 542 LEU A CA 1
ATOM 4223 C C . LEU A 1 545 ? 16.740 10.265 47.646 1.00 53.36 542 LEU A C 1
ATOM 4224 O O . LEU A 1 545 ? 16.833 9.050 47.690 1.00 54.45 542 LEU A O 1
ATOM 4229 N N . PRO A 1 546 ? 15.944 10.866 46.749 1.00 56.57 543 PRO A N 1
ATOM 4230 C CA . PRO A 1 546 ? 14.858 10.063 46.141 1.00 58.92 543 PRO A CA 1
ATOM 4231 C C . PRO A 1 546 ? 15.326 9.023 45.105 1.00 61.45 543 PRO A C 1
ATOM 4232 O O . PRO A 1 546 ? 14.549 8.122 44.696 1.00 64.48 543 PRO A O 1
ATOM 4236 N N . MET A 1 547 ? 16.587 9.165 44.686 1.00 61.20 544 MET A N 1
ATOM 4237 C CA . MET A 1 547 ? 17.208 8.271 43.710 1.00 62.40 544 MET A CA 1
ATOM 4238 C C . MET A 1 547 ? 17.634 6.927 44.302 1.00 62.99 544 MET A C 1
ATOM 4239 O O . MET A 1 547 ? 18.025 6.013 43.574 1.00 65.39 544 MET A O 1
ATOM 4244 N N . ALA A 1 548 ? 17.534 6.795 45.615 1.00 60.95 545 ALA A N 1
ATOM 4245 C CA . ALA A 1 548 ? 18.106 5.659 46.260 1.00 60.17 545 ALA A CA 1
ATOM 4246 C C . ALA A 1 548 ? 17.107 4.561 46.451 1.00 64.94 545 ALA A C 1
ATOM 4247 O O . ALA A 1 548 ? 17.491 3.403 46.406 1.00 62.75 545 ALA A O 1
ATOM 4249 N N . THR A 1 549 ? 15.833 4.933 46.630 1.00 79.70 546 THR A N 1
ATOM 4250 C CA . THR A 1 549 ? 14.682 3.998 46.979 1.00 98.77 546 THR A CA 1
ATOM 4251 C C . THR A 1 549 ? 15.069 2.543 47.485 1.00 103.94 546 THR A C 1
ATOM 4252 O O . THR A 1 549 ? 14.604 2.092 48.566 1.00 102.87 546 THR A O 1
ATOM 4256 N N . SER A 1 550 ? 15.923 1.857 46.704 1.00 98.59 547 SER A N 1
ATOM 4257 C CA . SER A 1 550 ? 16.525 0.557 47.034 1.00 91.06 547 SER A CA 1
ATOM 4258 C C . SER A 1 550 ? 17.324 0.618 48.311 1.00 93.46 547 SER A C 1
ATOM 4259 O O . SER A 1 550 ? 17.119 -0.210 49.195 1.00 109.11 547 SER A O 1
ATOM 4262 N N . MET B 1 4 ? 59.758 -7.145 90.205 1.00 184.23 1 MET B N 1
ATOM 4263 C CA . MET B 1 4 ? 58.853 -7.700 91.262 1.00 185.30 1 MET B CA 1
ATOM 4264 C C . MET B 1 4 ? 58.109 -6.542 91.932 1.00 183.71 1 MET B C 1
ATOM 4265 O O . MET B 1 4 ? 56.956 -6.256 91.592 1.00 180.68 1 MET B O 1
ATOM 4270 N N . THR B 1 5 ? 58.770 -5.860 92.865 1.00 183.71 2 THR B N 1
ATOM 4271 C CA . THR B 1 5 ? 58.329 -4.520 93.253 1.00 175.00 2 THR B CA 1
ATOM 4272 C C . THR B 1 5 ? 58.773 -3.576 92.123 1.00 173.76 2 THR B C 1
ATOM 4273 O O . THR B 1 5 ? 58.211 -2.491 91.957 1.00 166.83 2 THR B O 1
ATOM 4277 N N . THR B 1 6 ? 59.782 -4.023 91.355 1.00 178.50 3 THR B N 1
ATOM 4278 C CA . THR B 1 6 ? 60.180 -3.437 90.058 1.00 173.22 3 THR B CA 1
ATOM 4279 C C . THR B 1 6 ? 58.982 -3.503 89.121 1.00 168.03 3 THR B C 1
ATOM 4280 O O . THR B 1 6 ? 58.765 -2.578 88.325 1.00 164.22 3 THR B O 1
ATOM 4284 N N . ASP B 1 7 ? 58.227 -4.606 89.234 1.00 162.69 4 ASP B N 1
ATOM 4285 C CA . ASP B 1 7 ? 56.948 -4.809 88.543 1.00 156.79 4 ASP B CA 1
ATOM 4286 C C . ASP B 1 7 ? 55.908 -3.742 88.904 1.00 150.79 4 ASP B C 1
ATOM 4287 O O . ASP B 1 7 ? 54.939 -3.530 88.156 1.00 146.92 4 ASP B O 1
ATOM 4292 N N . ALA B 1 8 ? 56.103 -3.097 90.059 1.00 146.05 5 ALA B N 1
ATOM 4293 C CA . ALA B 1 8 ? 55.341 -1.908 90.442 1.00 134.16 5 ALA B CA 1
ATOM 4294 C C . ALA B 1 8 ? 56.215 -0.654 90.244 1.00 126.89 5 ALA B C 1
ATOM 4295 O O . ALA B 1 8 ? 56.732 -0.102 91.226 1.00 126.93 5 ALA B O 1
ATOM 4297 N N . PRO B 1 9 ? 56.423 -0.222 88.972 1.00 120.27 6 PRO B N 1
ATOM 4298 C CA . PRO B 1 9 ? 57.100 1.060 88.797 1.00 116.20 6 PRO B CA 1
ATOM 4299 C C . PRO B 1 9 ? 56.318 2.140 89.526 1.00 111.37 6 PRO B C 1
ATOM 4300 O O . PRO B 1 9 ? 55.089 2.170 89.447 1.00 112.01 6 PRO B O 1
ATOM 4304 N N . SER B 1 10 ? 57.014 3.008 90.247 1.00 108.05 7 SER B N 1
ATOM 4305 C CA . SER B 1 10 ? 56.330 3.977 91.088 1.00 103.36 7 SER B CA 1
ATOM 4306 C C . SER B 1 10 ? 57.045 5.321 91.220 1.00 101.35 7 SER B C 1
ATOM 4307 O O . SER B 1 10 ? 58.281 5.372 91.304 1.00 101.75 7 SER B O 1
ATOM 4310 N N . PHE B 1 11 ? 56.237 6.388 91.265 1.00 97.99 8 PHE B N 1
ATOM 4311 C CA . PHE B 1 11 ? 56.687 7.766 91.528 1.00 96.63 8 PHE B CA 1
ATOM 4312 C C . PHE B 1 11 ? 55.761 8.488 92.527 1.00 94.43 8 PHE B C 1
ATOM 4313 O O . PHE B 1 11 ? 54.933 9.310 92.131 1.00 90.27 8 PHE B O 1
ATOM 4321 N N . ASN B 1 12 ? 55.886 8.198 93.820 1.00 96.08 9 ASN B N 1
ATOM 4322 C CA . ASN B 1 12 ? 54.934 8.777 94.766 1.00 94.88 9 ASN B CA 1
ATOM 4323 C C . ASN B 1 12 ? 55.248 10.221 95.076 1.00 92.96 9 ASN B C 1
ATOM 4324 O O . ASN B 1 12 ? 56.276 10.522 95.682 1.00 94.86 9 ASN B O 1
ATOM 4329 N N . LEU B 1 13 ? 54.341 11.105 94.665 1.00 90.10 10 LEU B N 1
ATOM 4330 C CA . LEU B 1 13 ? 54.518 12.573 94.776 1.00 87.94 10 LEU B CA 1
ATOM 4331 C C . LEU B 1 13 ? 54.853 13.131 96.156 1.00 89.51 10 LEU B C 1
ATOM 4332 O O . LEU B 1 13 ? 55.317 14.268 96.275 1.00 88.16 10 LEU B O 1
ATOM 4337 N N . ILE B 1 14 ? 54.571 12.358 97.198 1.00 91.88 11 ILE B N 1
ATOM 4338 C CA . ILE B 1 14 ? 54.902 12.779 98.549 1.00 93.04 11 ILE B CA 1
ATOM 4339 C C . ILE B 1 14 ? 56.430 12.741 98.723 1.00 97.19 11 ILE B C 1
ATOM 4340 O O . ILE B 1 14 ? 57.027 13.627 99.356 1.00 98.48 11 ILE B O 1
ATOM 4345 N N . THR B 1 15 ? 57.055 11.747 98.094 1.00 98.45 12 THR B N 1
ATOM 4346 C CA . THR B 1 15 ? 58.433 11.407 98.400 1.00 99.41 12 THR B CA 1
ATOM 4347 C C . THR B 1 15 ? 59.464 11.825 97.342 1.00 97.24 12 THR B C 1
ATOM 4348 O O . THR B 1 15 ? 60.572 12.223 97.710 1.00 99.22 12 THR B O 1
ATOM 4352 N N . GLN B 1 16 ? 59.092 11.785 96.063 1.00 93.09 13 GLN B N 1
ATOM 4353 C CA . GLN B 1 16 ? 60.030 12.068 94.979 1.00 93.94 13 GLN B CA 1
ATOM 4354 C C . GLN B 1 16 ? 60.132 13.553 94.669 1.00 92.35 13 GLN B C 1
ATOM 4355 O O . GLN B 1 16 ? 59.185 14.281 94.916 1.00 90.16 13 GLN B O 1
ATOM 4361 N N . PRO B 1 17 ? 61.273 14.002 94.085 1.00 93.53 14 PRO B N 1
ATOM 4362 C CA . PRO B 1 17 ? 61.451 15.415 93.674 1.00 90.32 14 PRO B CA 1
ATOM 4363 C C . PRO B 1 17 ? 60.665 15.742 92.420 1.00 87.49 14 PRO B C 1
ATOM 4364 O O . PRO B 1 17 ? 60.664 14.933 91.471 1.00 88.31 14 PRO B O 1
ATOM 4368 N N . TRP B 1 18 ? 60.006 16.911 92.411 1.00 83.67 15 TRP B N 1
ATOM 4369 C CA . TRP B 1 18 ? 59.149 17.320 91.267 1.00 78.83 15 TRP B CA 1
ATOM 4370 C C . TRP B 1 18 ? 58.522 18.719 91.295 1.00 74.21 15 TRP B C 1
ATOM 4371 O O . TRP B 1 18 ? 57.949 19.161 90.289 1.00 71.80 15 TRP B O 1
ATOM 4382 N N . LEU B 1 19 ? 58.593 19.391 92.438 1.00 73.08 16 LEU B N 1
ATOM 4383 C CA . LEU B 1 19 ? 58.204 20.803 92.534 1.00 69.76 16 LEU B CA 1
ATOM 4384 C C . LEU B 1 19 ? 59.448 21.667 92.532 1.00 70.59 16 LEU B C 1
ATOM 4385 O O . LEU B 1 19 ? 60.236 21.608 93.473 1.00 70.52 16 LEU B O 1
ATOM 4390 N N . PRO B 1 20 ? 59.631 22.460 91.465 1.00 70.82 17 PRO B N 1
ATOM 4391 C CA . PRO B 1 20 ? 60.830 23.256 91.356 1.00 73.95 17 PRO B CA 1
ATOM 4392 C C . PRO B 1 20 ? 60.662 24.531 92.170 1.00 73.60 17 PRO B C 1
ATOM 4393 O O . PRO B 1 20 ? 59.647 25.228 92.052 1.00 72.15 17 PRO B O 1
ATOM 4397 N N . VAL B 1 21 ? 61.646 24.806 93.011 1.00 75.16 18 VAL B N 1
ATOM 4398 C CA . VAL B 1 21 ? 61.520 25.883 93.945 1.00 76.29 18 VAL B CA 1
ATOM 4399 C C . VAL B 1 21 ? 62.722 26.789 93.849 1.00 79.76 18 VAL B C 1
ATOM 4400 O O . VAL B 1 21 ? 63.715 26.463 93.200 1.00 82.81 18 VAL B O 1
ATOM 4404 N N . GLN B 1 22 ? 62.608 27.936 94.509 1.00 80.87 19 GLN B N 1
ATOM 4405 C CA . GLN B 1 22 ? 63.675 28.888 94.592 1.00 82.08 19 GLN B CA 1
ATOM 4406 C C . GLN B 1 22 ? 63.887 29.286 96.043 1.00 85.17 19 GLN B C 1
ATOM 4407 O O . GLN B 1 22 ? 62.984 29.833 96.689 1.00 83.75 19 GLN B O 1
ATOM 4413 N N . TYR B 1 23 ? 65.088 28.998 96.546 1.00 89.36 20 TYR B N 1
ATOM 4414 C CA . TYR B 1 23 ? 65.536 29.475 97.852 1.00 91.00 20 TYR B CA 1
ATOM 4415 C C . TYR B 1 23 ? 65.824 30.952 97.789 1.00 90.66 20 TYR B C 1
ATOM 4416 O O . TYR B 1 23 ? 65.913 31.531 96.706 1.00 87.59 20 TYR B O 1
ATOM 4425 N N . ARG B 1 24 ? 65.975 31.566 98.953 1.00 94.34 21 ARG B N 1
ATOM 4426 C CA . ARG B 1 24 ? 66.271 32.972 98.969 1.00 97.14 21 ARG B CA 1
ATOM 4427 C C . ARG B 1 24 ? 67.637 33.269 98.359 1.00 98.17 21 ARG B C 1
ATOM 4428 O O . ARG B 1 24 ? 67.764 34.167 97.535 1.00 96.79 21 ARG B O 1
ATOM 4436 N N . ASP B 1 25 ? 68.631 32.458 98.689 1.00 100.90 22 ASP B N 1
ATOM 4437 C CA . ASP B 1 25 ? 69.951 32.574 98.076 1.00 103.27 22 ASP B CA 1
ATOM 4438 C C . ASP B 1 25 ? 69.999 32.155 96.598 1.00 102.18 22 ASP B C 1
ATOM 4439 O O . ASP B 1 25 ? 70.913 31.449 96.200 1.00 105.56 22 ASP B O 1
ATOM 4444 N N . GLY B 1 26 ? 69.029 32.572 95.786 1.00 99.03 23 GLY B N 1
ATOM 4445 C CA . GLY B 1 26 ? 68.989 32.160 94.375 1.00 99.24 23 GLY B CA 1
ATOM 4446 C C . GLY B 1 26 ? 68.670 30.694 94.022 1.00 101.53 23 GLY B C 1
ATOM 4447 O O . GLY B 1 26 ? 67.782 30.441 93.188 1.00 99.90 23 GLY B O 1
ATOM 4448 N N . THR B 1 27 ? 69.387 29.740 94.635 1.00 103.08 24 THR B N 1
ATOM 4449 C CA . THR B 1 27 ? 69.356 28.309 94.266 1.00 105.75 24 THR B CA 1
ATOM 4450 C C . THR B 1 27 ? 67.974 27.763 93.905 1.00 105.13 24 THR B C 1
ATOM 4451 O O . THR B 1 27 ? 66.990 27.963 94.623 1.00 105.31 24 THR B O 1
ATOM 4455 N N . GLU B 1 28 ? 67.919 27.061 92.779 1.00 106.41 25 GLU B N 1
ATOM 4456 C CA . GLU B 1 28 ? 66.718 26.372 92.327 1.00 102.34 25 GLU B CA 1
ATOM 4457 C C . GLU B 1 28 ? 66.931 24.870 92.434 1.00 103.21 25 GLU B C 1
ATOM 4458 O O . GLU B 1 28 ? 67.895 24.330 91.905 1.00 107.86 25 GLU B O 1
ATOM 4464 N N . LYS B 1 29 ? 66.030 24.188 93.114 1.00 99.12 26 LYS B N 1
ATOM 4465 C CA . LYS B 1 29 ? 66.110 22.750 93.207 1.00 98.24 26 LYS B CA 1
ATOM 4466 C C . LYS B 1 29 ? 64.682 22.266 92.996 1.00 94.46 26 LYS B C 1
ATOM 4467 O O . LYS B 1 29 ? 63.746 23.030 93.191 1.00 89.73 26 LYS B O 1
ATOM 4473 N N . GLU B 1 30 ? 64.511 21.027 92.557 1.00 95.80 27 GLU B N 1
ATOM 4474 C CA . GLU B 1 30 ? 63.186 20.421 92.502 1.00 95.54 27 GLU B CA 1
ATOM 4475 C C . GLU B 1 30 ? 62.957 19.644 93.782 1.00 94.71 27 GLU B C 1
ATOM 4476 O O . GLU B 1 30 ? 63.888 19.022 94.292 1.00 98.34 27 GLU B O 1
ATOM 4482 N N . LEU B 1 31 ? 61.730 19.651 94.295 1.00 89.85 28 LEU B N 1
ATOM 4483 C CA . LEU B 1 31 ? 61.474 19.060 95.625 1.00 91.78 28 LEU B CA 1
ATOM 4484 C C . LEU B 1 31 ? 60.227 18.181 95.773 1.00 90.88 28 LEU B C 1
ATOM 4485 O O . LEU B 1 31 ? 59.268 18.343 95.036 1.00 89.51 28 LEU B O 1
ATOM 4490 N N . SER B 1 32 ? 60.239 17.287 96.767 1.00 93.50 29 SER B N 1
ATOM 4491 C CA . SER B 1 32 ? 59.057 16.493 97.131 1.00 92.65 29 SER B CA 1
ATOM 4492 C C . SER B 1 32 ? 58.023 17.364 97.847 1.00 90.56 29 SER B C 1
ATOM 4493 O O . SER B 1 32 ? 58.292 18.526 98.158 1.00 89.82 29 SER B O 1
ATOM 4496 N N . LEU B 1 33 ? 56.843 16.807 98.113 1.00 87.45 30 LEU B N 1
ATOM 4497 C CA . LEU B 1 33 ? 55.824 17.560 98.823 1.00 83.86 30 LEU B CA 1
ATOM 4498 C C . LEU B 1 33 ? 56.301 17.742 100.232 1.00 85.69 30 LEU B C 1
ATOM 4499 O O . LEU B 1 33 ? 56.350 18.849 100.754 1.00 83.09 30 LEU B O 1
ATOM 4504 N N . LEU B 1 34 ? 56.691 16.631 100.830 1.00 90.52 31 LEU B N 1
ATOM 4505 C CA . LEU B 1 34 ? 57.212 16.655 102.169 1.00 95.67 31 LEU B CA 1
ATOM 4506 C C . LEU B 1 34 ? 58.320 17.686 102.311 1.00 98.13 31 LEU B C 1
ATOM 4507 O O . LEU B 1 34 ? 58.240 18.538 103.194 1.00 99.95 31 LEU B O 1
ATOM 4512 N N . GLU B 1 35 ? 59.312 17.655 101.423 1.00 100.34 32 GLU B N 1
ATOM 4513 C CA . GLU B 1 35 ? 60.429 18.599 101.507 1.00 102.75 32 GLU B CA 1
ATOM 4514 C C . GLU B 1 35 ? 60.036 20.076 101.362 1.00 97.84 32 GLU B C 1
ATOM 4515 O O . GLU B 1 35 ? 60.595 20.952 102.029 1.00 95.70 32 GLU B O 1
ATOM 4521 N N . VAL B 1 36 ? 59.050 20.338 100.510 1.00 94.92 33 VAL B N 1
ATOM 4522 C CA . VAL B 1 36 ? 58.517 21.689 100.331 1.00 90.71 33 VAL B CA 1
ATOM 4523 C C . VAL B 1 36 ? 57.877 22.232 101.605 1.00 91.21 33 VAL B C 1
ATOM 4524 O O . VAL B 1 36 ? 58.274 23.306 102.063 1.00 93.58 33 VAL B O 1
ATOM 4528 N N . PHE B 1 37 ? 56.914 21.508 102.183 1.00 89.98 34 PHE B N 1
ATOM 4529 C CA . PHE B 1 37 ? 56.340 21.924 103.467 1.00 90.43 34 PHE B CA 1
ATOM 4530 C C . PHE B 1 37 ? 57.410 22.168 104.552 1.00 95.69 34 PHE B C 1
ATOM 4531 O O . PHE B 1 37 ? 57.363 23.198 105.242 1.00 98.52 34 PHE B O 1
ATOM 4539 N N . LYS B 1 38 ? 58.375 21.250 104.680 1.00 96.56 35 LYS B N 1
ATOM 4540 C CA . LYS B 1 38 ? 59.517 21.435 105.577 1.00 97.24 35 LYS B CA 1
ATOM 4541 C C . LYS B 1 38 ? 60.255 22.768 105.299 1.00 96.38 35 LYS B C 1
ATOM 4542 O O . LYS B 1 38 ? 60.428 23.595 106.197 1.00 100.04 35 LYS B O 1
ATOM 4548 N N . GLN B 1 39 ? 60.682 23.000 104.066 1.00 92.12 36 GLN B N 1
ATOM 4549 C CA . GLN B 1 39 ? 61.569 24.135 103.847 1.00 91.22 36 GLN B CA 1
ATOM 4550 C C . GLN B 1 39 ? 60.886 25.445 103.451 1.00 88.68 36 GLN B C 1
ATOM 4551 O O . GLN B 1 39 ? 61.567 26.438 103.202 1.00 89.06 36 GLN B O 1
ATOM 4557 N N . ALA B 1 40 ? 59.555 25.456 103.443 1.00 86.04 37 ALA B N 1
ATOM 4558 C CA . ALA B 1 40 ? 58.770 26.640 103.063 1.00 83.79 37 ALA B CA 1
ATOM 4559 C C . ALA B 1 40 ? 59.307 28.028 103.520 1.00 86.75 37 ALA B C 1
ATOM 4560 O O . ALA B 1 40 ? 59.267 28.987 102.725 1.00 84.98 37 ALA B O 1
ATOM 4562 N N . PRO B 1 41 ? 59.795 28.153 104.788 1.00 90.68 38 PRO B N 1
ATOM 4563 C CA . PRO B 1 41 ? 60.292 29.463 105.249 1.00 92.21 38 PRO B CA 1
ATOM 4564 C C . PRO B 1 41 ? 61.615 29.835 104.598 1.00 95.48 38 PRO B C 1
ATOM 4565 O O . PRO B 1 41 ? 62.053 30.995 104.665 1.00 98.08 38 PRO B O 1
ATOM 4569 N N . LEU B 1 42 ? 62.244 28.849 103.971 1.00 95.83 39 LEU B N 1
ATOM 4570 C CA . LEU B 1 42 ? 63.535 29.040 103.329 1.00 95.38 39 LEU B CA 1
ATOM 4571 C C . LEU B 1 42 ? 63.402 29.389 101.860 1.00 91.41 39 LEU B C 1
ATOM 4572 O O . LEU B 1 42 ? 64.319 29.972 101.266 1.00 92.49 39 LEU B O 1
ATOM 4577 N N . LEU B 1 43 ? 62.251 29.029 101.300 1.00 87.06 40 LEU B N 1
ATOM 4578 C CA . LEU B 1 43 ? 61.991 29.147 99.882 1.00 84.60 40 LEU B CA 1
ATOM 4579 C C . LEU B 1 43 ? 61.323 30.463 99.575 1.00 84.72 40 LEU B C 1
ATOM 4580 O O . LEU B 1 43 ? 60.402 30.864 100.282 1.00 85.32 40 LEU B O 1
ATOM 4585 N N . ARG B 1 44 ? 61.780 31.135 98.523 1.00 85.95 41 ARG B N 1
ATOM 4586 C CA . ARG B 1 44 ? 61.154 32.367 98.114 1.00 88.20 41 ARG B CA 1
ATOM 4587 C C . ARG B 1 44 ? 59.878 32.025 97.381 1.00 86.41 41 ARG B C 1
ATOM 4588 O O . ARG B 1 44 ? 58.829 32.562 97.704 1.00 86.00 41 ARG B O 1
ATOM 4596 N N . ARG B 1 45 ? 59.948 31.115 96.412 1.00 86.97 42 ARG B N 1
ATOM 4597 C CA . ARG B 1 45 ? 58.755 30.795 95.619 1.00 86.85 42 ARG B CA 1
ATOM 4598 C C . ARG B 1 45 ? 58.763 29.443 94.914 1.00 86.53 42 ARG B C 1
ATOM 4599 O O . ARG B 1 45 ? 59.752 28.721 94.932 1.00 88.50 42 ARG B O 1
ATOM 4607 N N . LEU B 1 46 ? 57.633 29.115 94.296 1.00 83.02 43 LEU B N 1
ATOM 4608 C CA . LEU B 1 46 ? 57.573 28.029 93.343 1.00 81.49 43 LEU B CA 1
ATOM 4609 C C . LEU B 1 46 ? 58.009 28.552 91.993 1.00 79.44 43 LEU B C 1
ATOM 4610 O O . LEU B 1 46 ? 57.727 29.694 91.680 1.00 80.83 43 LEU B O 1
ATOM 4615 N N . VAL B 1 47 ? 58.704 27.735 91.204 1.00 77.16 44 VAL B N 1
ATOM 4616 C CA . VAL B 1 47 ? 59.016 28.093 89.823 1.00 74.84 44 VAL B CA 1
ATOM 4617 C C . VAL B 1 47 ? 58.315 27.099 88.934 1.00 74.87 44 VAL B C 1
ATOM 4618 O O . VAL B 1 47 ? 58.823 26.001 88.691 1.00 77.74 44 VAL B O 1
ATOM 4622 N N . GLY B 1 48 ? 57.136 27.474 88.457 1.00 72.79 45 GLY B N 1
ATOM 4623 C CA . GLY B 1 48 ? 56.371 26.602 87.579 1.00 71.95 45 GLY B CA 1
ATOM 4624 C C . GLY B 1 48 ? 56.942 26.745 86.198 1.00 73.63 45 GLY B C 1
ATOM 4625 O O . GLY B 1 48 ? 57.510 27.793 85.888 1.00 81.36 45 GLY B O 1
ATOM 4626 N N . ASP B 1 49 ? 56.802 25.717 85.366 1.00 72.25 46 ASP B N 1
ATOM 4627 C CA . ASP B 1 49 ? 57.228 25.798 83.963 1.00 70.73 46 ASP B CA 1
ATOM 4628 C C . ASP B 1 49 ? 56.532 26.955 83.240 1.00 66.26 46 ASP B C 1
ATOM 4629 O O . ASP B 1 49 ? 56.904 27.343 82.143 1.00 68.49 46 ASP B O 1
ATOM 4634 N N . VAL B 1 50 ? 55.551 27.531 83.907 1.00 61.83 47 VAL B N 1
ATOM 4635 C CA . VAL B 1 50 ? 54.691 28.547 83.366 1.00 56.96 47 VAL B CA 1
ATOM 4636 C C . VAL B 1 50 ? 53.927 29.020 84.600 1.00 58.01 47 VAL B C 1
ATOM 4637 O O . VAL B 1 50 ? 53.565 28.185 85.452 1.00 62.29 47 VAL B O 1
ATOM 4641 N N . PRO B 1 51 ? 53.691 30.341 84.729 1.00 55.72 48 PRO B N 1
ATOM 4642 C CA . PRO B 1 51 ? 53.134 30.903 85.984 1.00 56.34 48 PRO B CA 1
ATOM 4643 C C . PRO B 1 51 ? 51.759 30.314 86.377 1.00 56.15 48 PRO B C 1
ATOM 4644 O O . PRO B 1 51 ? 51.291 30.418 87.512 1.00 55.91 48 PRO B O 1
ATOM 4648 N N . THR B 1 52 ? 51.136 29.681 85.416 1.00 56.88 49 THR B N 1
ATOM 4649 C CA . THR B 1 52 ? 49.861 29.112 85.615 1.00 60.57 49 THR B CA 1
ATOM 4650 C C . THR B 1 52 ? 50.000 27.865 86.481 1.00 63.59 49 THR B C 1
ATOM 4651 O O . THR B 1 52 ? 49.109 27.570 87.284 1.00 66.28 49 THR B O 1
ATOM 4655 N N . GLN B 1 53 ? 51.113 27.146 86.346 1.00 63.89 50 GLN B N 1
ATOM 4656 C CA . GLN B 1 53 ? 51.372 26.029 87.246 1.00 65.04 50 GLN B CA 1
ATOM 4657 C C . GLN B 1 53 ? 51.389 26.512 88.686 1.00 66.02 50 GLN B C 1
ATOM 4658 O O . GLN B 1 53 ? 50.709 25.939 89.533 1.00 65.53 50 GLN B O 1
ATOM 4664 N N . GLU B 1 54 ? 52.141 27.586 88.942 1.00 66.56 51 GLU B N 1
ATOM 4665 C CA . GLU B 1 54 ? 52.272 28.160 90.284 1.00 68.32 51 GLU B CA 1
ATOM 4666 C C . GLU B 1 54 ? 50.930 28.397 90.975 1.00 67.06 51 GLU B C 1
ATOM 4667 O O . GLU B 1 54 ? 50.781 28.099 92.160 1.00 66.66 51 GLU B O 1
ATOM 4673 N N . PHE B 1 55 ? 49.954 28.925 90.231 1.00 64.72 52 PHE B N 1
ATOM 4674 C CA . PHE B 1 55 ? 48.605 29.153 90.760 1.00 60.22 52 PHE B CA 1
ATOM 4675 C C . PHE B 1 55 ? 47.966 27.835 91.137 1.00 59.57 52 PHE B C 1
ATOM 4676 O O . PHE B 1 55 ? 47.514 27.682 92.259 1.00 59.94 52 PHE B O 1
ATOM 4684 N N . ALA B 1 56 ? 47.958 26.878 90.212 1.00 58.44 53 ALA B N 1
ATOM 4685 C CA . ALA B 1 56 ? 47.339 25.580 90.468 1.00 60.04 53 ALA B CA 1
ATOM 4686 C C . ALA B 1 56 ? 48.114 24.807 91.528 1.00 63.11 53 ALA B C 1
ATOM 4687 O O . ALA B 1 56 ? 47.529 24.093 92.360 1.00 65.26 53 ALA B O 1
ATOM 4689 N N . LEU B 1 57 ? 49.436 24.956 91.504 1.00 61.55 54 LEU B N 1
ATOM 4690 C CA . LEU B 1 57 ? 50.264 24.162 92.376 1.00 61.65 54 LEU B CA 1
ATOM 4691 C C . LEU B 1 57 ? 50.110 24.636 93.788 1.00 63.64 54 LEU B C 1
ATOM 4692 O O . LEU B 1 57 ? 50.080 23.822 94.702 1.00 68.96 54 LEU B O 1
ATOM 4697 N N . LEU B 1 58 ? 49.980 25.940 93.983 1.00 62.13 55 LEU B N 1
ATOM 4698 C CA . LEU B 1 58 ? 49.751 26.436 95.332 1.00 63.52 55 LEU B CA 1
ATOM 4699 C C . LEU B 1 58 ? 48.451 25.892 95.853 1.00 65.38 55 LEU B C 1
ATOM 4700 O O . LEU B 1 58 ? 48.362 25.474 97.025 1.00 68.53 55 LEU B O 1
ATOM 4705 N N . ARG B 1 59 ? 47.444 25.908 94.980 1.00 62.93 56 ARG B N 1
ATOM 4706 C CA . ARG B 1 59 ? 46.099 25.526 95.369 1.00 63.72 56 ARG B CA 1
ATOM 4707 C C . ARG B 1 59 ? 46.092 24.075 95.860 1.00 63.38 56 ARG B C 1
ATOM 4708 O O . ARG B 1 59 ? 45.432 23.730 96.863 1.00 63.85 56 ARG B O 1
ATOM 4716 N N . LEU B 1 60 ? 46.860 23.251 95.151 1.00 60.86 57 LEU B N 1
ATOM 4717 C CA . LEU B 1 60 ? 47.117 21.894 95.571 1.00 61.98 57 LEU B CA 1
ATOM 4718 C C . LEU B 1 60 ? 47.737 21.886 96.967 1.00 63.17 57 LEU B C 1
ATOM 4719 O O . LEU B 1 60 ? 47.295 21.148 97.849 1.00 65.35 57 LEU B O 1
ATOM 4724 N N . LEU B 1 61 ? 48.767 22.705 97.156 1.00 61.85 58 LEU B N 1
ATOM 4725 C CA . LEU B 1 61 ? 49.476 22.747 98.416 1.00 63.11 58 LEU B CA 1
ATOM 4726 C C . LEU B 1 61 ? 48.553 23.260 99.480 1.00 64.28 58 LEU B C 1
ATOM 4727 O O . LEU B 1 61 ? 48.555 22.740 100.614 1.00 66.29 58 LEU B O 1
ATOM 4732 N N . LEU B 1 62 ? 47.760 24.262 99.095 1.00 61.96 59 LEU B N 1
ATOM 4733 C CA . LEU B 1 62 ? 46.740 24.814 99.958 1.00 64.27 59 LEU B CA 1
ATOM 4734 C C . LEU B 1 62 ? 45.677 23.790 100.428 1.00 68.21 59 LEU B C 1
ATOM 4735 O O . LEU B 1 62 ? 45.328 23.739 101.622 1.00 69.56 59 LEU B O 1
ATOM 4740 N N . ALA B 1 63 ? 45.179 22.979 99.492 1.00 69.28 60 ALA B N 1
ATOM 4741 C CA . ALA B 1 63 ? 44.219 21.904 99.799 1.00 71.77 60 ALA B CA 1
ATOM 4742 C C . ALA B 1 63 ? 44.745 20.944 100.863 1.00 74.29 60 ALA B C 1
ATOM 4743 O O . ALA B 1 63 ? 44.093 20.710 101.886 1.00 76.49 60 ALA B O 1
ATOM 4745 N N . ILE B 1 64 ? 45.929 20.391 100.609 1.00 74.70 61 ILE B N 1
ATOM 4746 C CA . ILE B 1 64 ? 46.631 19.573 101.595 1.00 77.74 61 ILE B CA 1
ATOM 4747 C C . ILE B 1 64 ? 46.609 20.262 102.956 1.00 79.67 61 ILE B C 1
ATOM 4748 O O . ILE B 1 64 ? 46.181 19.678 103.944 1.00 83.01 61 ILE B O 1
ATOM 4753 N N . LEU B 1 65 ? 47.025 21.519 102.987 1.00 77.76 62 LEU B N 1
ATOM 4754 C CA . LEU B 1 65 ? 47.130 22.248 104.235 1.00 79.21 62 LEU B CA 1
ATOM 4755 C C . LEU B 1 65 ? 45.819 22.363 104.981 1.00 80.89 62 LEU B C 1
ATOM 4756 O O . LEU B 1 65 ? 45.711 21.866 106.094 1.00 83.73 62 LEU B O 1
ATOM 4761 N N . HIS B 1 66 ? 44.837 23.023 104.369 1.00 81.08 63 HIS B N 1
ATOM 4762 C CA . HIS B 1 66 ? 43.480 23.071 104.905 1.00 83.94 63 HIS B CA 1
ATOM 4763 C C . HIS B 1 66 ? 43.095 21.721 105.454 1.00 86.97 63 HIS B C 1
ATOM 4764 O O . HIS B 1 66 ? 42.790 21.602 106.642 1.00 90.26 63 HIS B O 1
ATOM 4771 N N . ASP B 1 67 ? 43.133 20.696 104.604 1.00 86.14 64 ASP B N 1
ATOM 4772 C CA . ASP B 1 67 ? 42.662 19.389 105.037 1.00 90.41 64 ASP B CA 1
ATOM 4773 C C . ASP B 1 67 ? 43.452 18.806 106.220 1.00 94.17 64 ASP B C 1
ATOM 4774 O O . ASP B 1 67 ? 42.844 18.266 107.145 1.00 98.25 64 ASP B O 1
ATOM 4779 N N . ALA B 1 68 ? 44.780 18.958 106.200 1.00 93.62 65 ALA B N 1
ATOM 4780 C CA . ALA B 1 68 ? 45.678 18.371 107.211 1.00 94.27 65 ALA B CA 1
ATOM 4781 C C . ALA B 1 68 ? 45.500 18.960 108.588 1.00 96.18 65 ALA B C 1
ATOM 4782 O O . ALA B 1 68 ? 45.991 18.397 109.572 1.00 100.91 65 ALA B O 1
ATOM 4784 N N . ILE B 1 69 ? 44.819 20.096 108.670 1.00 94.05 66 ILE B N 1
ATOM 4785 C CA . ILE B 1 69 ? 44.542 20.675 109.977 1.00 97.21 66 ILE B CA 1
ATOM 4786 C C . ILE B 1 69 ? 43.070 21.024 110.206 1.00 98.83 66 ILE B C 1
ATOM 4787 O O . ILE B 1 69 ? 42.743 21.898 111.009 1.00 99.06 66 ILE B O 1
ATOM 4792 N N . GLY B 1 70 ? 42.185 20.312 109.515 1.00 100.40 67 GLY B N 1
ATOM 4793 C CA . GLY B 1 70 ? 40.753 20.553 109.628 1.00 104.30 67 GLY B CA 1
ATOM 4794 C C . GLY B 1 70 ? 40.464 22.015 109.393 1.00 104.91 67 GLY B C 1
ATOM 4795 O O . GLY B 1 70 ? 39.554 22.582 110.016 1.00 104.97 67 GLY B O 1
ATOM 4796 N N . GLY B 1 71 ? 41.277 22.604 108.502 1.00 107.56 68 GLY B N 1
ATOM 4797 C CA . GLY B 1 71 ? 41.288 24.042 108.121 1.00 109.33 68 GLY B CA 1
ATOM 4798 C C . GLY B 1 71 ? 41.089 25.069 109.230 1.00 113.12 68 GLY B C 1
ATOM 4799 O O . GLY B 1 71 ? 40.417 24.780 110.232 1.00 128.34 68 GLY B O 1
ATOM 4800 N N . PRO B 1 72 ? 41.655 26.277 109.067 1.00 105.24 69 PRO B N 1
ATOM 4801 C CA . PRO B 1 72 ? 41.471 27.369 110.033 1.00 107.05 69 PRO B CA 1
ATOM 4802 C C . PRO B 1 72 ? 39.999 27.703 110.257 1.00 107.82 69 PRO B C 1
ATOM 4803 O O . PRO B 1 72 ? 39.336 28.169 109.336 1.00 107.06 69 PRO B O 1
ATOM 4807 N N . GLU B 1 73 ? 39.490 27.457 111.461 1.00 107.88 70 GLU B N 1
ATOM 4808 C CA . GLU B 1 73 ? 38.095 27.724 111.730 1.00 107.36 70 GLU B CA 1
ATOM 4809 C C . GLU B 1 73 ? 37.854 29.166 112.098 1.00 106.60 70 GLU B C 1
ATOM 4810 O O . GLU B 1 73 ? 36.976 29.803 111.524 1.00 104.93 70 GLU B O 1
ATOM 4816 N N . ASP B 1 74 ? 38.602 29.658 113.085 1.00 107.74 71 ASP B N 1
ATOM 4817 C CA . ASP B 1 74 ? 38.635 31.080 113.410 1.00 106.73 71 ASP B CA 1
ATOM 4818 C C . ASP B 1 74 ? 39.787 31.676 112.677 1.00 99.86 71 ASP B C 1
ATOM 4819 O O . ASP B 1 74 ? 40.612 30.969 112.102 1.00 96.23 71 ASP B O 1
ATOM 4824 N N . SER B 1 75 ? 39.851 32.994 112.751 1.00 97.64 72 SER B N 1
ATOM 4825 C CA . SER B 1 75 ? 41.081 33.708 112.553 1.00 94.52 72 SER B CA 1
ATOM 4826 C C . SER B 1 75 ? 41.973 33.439 113.757 1.00 97.18 72 SER B C 1
ATOM 4827 O O . SER B 1 75 ? 43.194 33.506 113.658 1.00 96.05 72 SER B O 1
ATOM 4830 N N . ASP B 1 76 ? 41.368 33.131 114.898 1.00 101.64 73 ASP B N 1
ATOM 4831 C CA . ASP B 1 76 ? 42.158 32.793 116.081 1.00 106.40 73 ASP B CA 1
ATOM 4832 C C . ASP B 1 76 ? 42.966 31.522 115.900 1.00 105.81 73 ASP B C 1
ATOM 4833 O O . ASP B 1 76 ? 44.131 31.453 116.279 1.00 105.77 73 ASP B O 1
ATOM 4838 N N . GLU B 1 77 ? 42.346 30.517 115.306 1.00 106.83 74 GLU B N 1
ATOM 4839 C CA . GLU B 1 77 ? 43.040 29.276 115.054 1.00 107.37 74 GLU B CA 1
ATOM 4840 C C . GLU B 1 77 ? 44.116 29.531 114.016 1.00 102.32 74 GLU B C 1
ATOM 4841 O O . GLU B 1 77 ? 45.223 29.028 114.135 1.00 102.49 74 GLU B O 1
ATOM 4847 N N . TRP B 1 78 ? 43.785 30.330 113.010 1.00 98.16 75 TRP B N 1
ATOM 4848 C CA . TRP B 1 78 ? 44.765 30.736 112.009 1.00 95.12 75 TRP B CA 1
ATOM 4849 C C . TRP B 1 78 ? 45.962 31.384 112.673 1.00 95.65 75 TRP B C 1
ATOM 4850 O O . TRP B 1 78 ? 47.112 31.168 112.270 1.00 95.27 75 TRP B O 1
ATOM 4861 N N . ALA B 1 79 ? 45.676 32.200 113.679 1.00 96.24 76 ALA B N 1
ATOM 4862 C CA . ALA B 1 79 ? 46.690 33.053 114.232 1.00 96.10 76 ALA B CA 1
ATOM 4863 C C . ALA B 1 79 ? 47.720 32.241 114.984 1.00 98.98 76 ALA B C 1
ATOM 4864 O O . ALA B 1 79 ? 48.885 32.624 115.040 1.00 99.61 76 ALA B O 1
ATOM 4866 N N . GLU B 1 80 ? 47.304 31.103 115.534 1.00 101.98 77 GLU B N 1
ATOM 4867 C CA . GLU B 1 80 ? 48.227 30.245 116.271 1.00 105.14 77 GLU B CA 1
ATOM 4868 C C . GLU B 1 80 ? 49.245 29.555 115.327 1.00 101.20 77 GLU B C 1
ATOM 4869 O O . GLU B 1 80 ? 50.031 28.736 115.772 1.00 103.54 77 GLU B O 1
ATOM 4875 N N . LEU B 1 81 ? 49.245 29.901 114.043 1.00 95.45 78 LEU B N 1
ATOM 4876 C CA . LEU B 1 81 ? 50.171 29.312 113.068 1.00 92.58 78 LEU B CA 1
ATOM 4877 C C . LEU B 1 81 ? 51.163 30.301 112.431 1.00 92.51 78 LEU B C 1
ATOM 4878 O O . LEU B 1 81 ? 51.979 29.910 111.573 1.00 89.93 78 LEU B O 1
ATOM 4883 N N . TRP B 1 82 ? 51.079 31.572 112.825 1.00 94.10 79 TRP B N 1
ATOM 4884 C CA . TRP B 1 82 ? 51.756 32.652 112.127 1.00 93.07 79 TRP B CA 1
ATOM 4885 C C . TRP B 1 82 ? 52.525 33.564 113.067 1.00 97.09 79 TRP B C 1
ATOM 4886 O O . TRP B 1 82 ? 51.959 34.041 114.039 1.00 101.55 79 TRP B O 1
ATOM 4897 N N . THR B 1 83 ? 53.821 33.758 112.820 1.00 98.47 80 THR B N 1
ATOM 4898 C CA . THR B 1 83 ? 54.542 34.962 113.304 1.00 102.66 80 THR B CA 1
ATOM 4899 C C . THR B 1 83 ? 55.135 35.591 112.071 1.00 100.07 80 THR B C 1
ATOM 4900 O O . THR B 1 83 ? 55.109 34.975 111.001 1.00 96.76 80 THR B O 1
ATOM 4904 N N . GLN B 1 84 ? 55.682 36.796 112.215 1.00 100.54 81 GLN B N 1
ATOM 4905 C CA . GLN B 1 84 ? 56.516 37.355 111.166 1.00 99.03 81 GLN B CA 1
ATOM 4906 C C . GLN B 1 84 ? 57.997 37.047 111.462 1.00 102.52 81 GLN B C 1
ATOM 4907 O O . GLN B 1 84 ? 58.879 37.363 110.664 1.00 99.74 81 GLN B O 1
ATOM 4913 N N . ASP B 1 85 ? 58.253 36.403 112.601 1.00 107.97 82 ASP B N 1
ATOM 4914 C CA . ASP B 1 85 ? 59.587 35.924 112.944 1.00 114.79 82 ASP B CA 1
ATOM 4915 C C . ASP B 1 85 ? 60.192 34.845 112.034 1.00 115.58 82 ASP B C 1
ATOM 4916 O O . ASP B 1 85 ? 60.136 33.666 112.370 1.00 119.03 82 ASP B O 1
ATOM 4921 N N . GLU B 1 86 ? 60.798 35.257 110.911 1.00 115.00 83 GLU B N 1
ATOM 4922 C CA . GLU B 1 86 ? 61.609 34.362 110.062 1.00 115.01 83 GLU B CA 1
ATOM 4923 C C . GLU B 1 86 ? 62.414 33.344 110.867 1.00 117.48 83 GLU B C 1
ATOM 4924 O O . GLU B 1 86 ? 62.641 32.228 110.413 1.00 119.18 83 GLU B O 1
ATOM 4930 N N . ALA B 1 87 ? 62.864 33.735 112.057 1.00 117.65 84 ALA B N 1
ATOM 4931 C CA . ALA B 1 87 ? 63.671 32.859 112.881 1.00 119.11 84 ALA B CA 1
ATOM 4932 C C . ALA B 1 87 ? 62.810 31.762 113.487 1.00 119.18 84 ALA B C 1
ATOM 4933 O O . ALA B 1 87 ? 63.320 30.714 113.887 1.00 121.84 84 ALA B O 1
ATOM 4935 N N . GLU B 1 88 ? 61.503 32.001 113.544 1.00 117.60 85 GLU B N 1
ATOM 4936 C CA . GLU B 1 88 ? 60.567 31.010 114.071 1.00 119.44 85 GLU B CA 1
ATOM 4937 C C . GLU B 1 88 ? 59.698 30.315 113.042 1.00 113.36 85 GLU B C 1
ATOM 4938 O O . GLU B 1 88 ? 59.730 29.092 112.951 1.00 118.63 85 GLU B O 1
ATOM 4944 N N . GLN B 1 89 ? 58.884 31.086 112.329 1.00 104.11 86 GLN B N 1
ATOM 4945 C CA . GLN B 1 89 ? 58.004 30.573 111.292 1.00 97.23 86 GLN B CA 1
ATOM 4946 C C . GLN B 1 89 ? 58.256 29.128 110.891 1.00 96.00 86 GLN B C 1
ATOM 4947 O O . GLN B 1 89 ? 59.047 28.869 109.996 1.00 94.23 86 GLN B O 1
ATOM 4953 N N . GLN B 1 90 ? 57.607 28.186 111.559 1.00 97.60 87 GLN B N 1
ATOM 4954 C CA . GLN B 1 90 ? 57.478 26.844 111.009 1.00 98.36 87 GLN B CA 1
ATOM 4955 C C . GLN B 1 90 ? 56.042 26.708 110.494 1.00 96.33 87 GLN B C 1
ATOM 4956 O O . GLN B 1 90 ? 55.134 27.370 110.990 1.00 96.44 87 GLN B O 1
ATOM 4962 N N . LEU B 1 91 ? 55.831 25.863 109.497 1.00 94.32 88 LEU B N 1
ATOM 4963 C CA . LEU B 1 91 ? 54.502 25.322 109.249 1.00 95.86 88 LEU B CA 1
ATOM 4964 C C . LEU B 1 91 ? 54.147 24.297 110.363 1.00 102.71 88 LEU B C 1
ATOM 4965 O O . LEU B 1 91 ? 54.950 24.104 111.282 1.00 113.47 88 LEU B O 1
ATOM 4970 N N . PRO B 1 92 ? 52.949 23.662 110.340 1.00 102.90 89 PRO B N 1
ATOM 4971 C CA . PRO B 1 92 ? 52.828 22.542 111.296 1.00 108.46 89 PRO B CA 1
ATOM 4972 C C . PRO B 1 92 ? 53.213 21.209 110.665 1.00 109.84 89 PRO B C 1
ATOM 4973 O O . PRO B 1 92 ? 52.353 20.356 110.425 1.00 113.39 89 PRO B O 1
ATOM 4977 N N . PHE B 1 93 ? 54.505 21.037 110.410 1.00 110.04 90 PHE B N 1
ATOM 4978 C CA . PHE B 1 93 ? 54.989 19.906 109.647 1.00 109.77 90 PHE B CA 1
ATOM 4979 C C . PHE B 1 93 ? 54.452 18.589 110.190 1.00 112.01 90 PHE B C 1
ATOM 4980 O O . PHE B 1 93 ? 54.181 17.692 109.407 1.00 111.72 90 PHE B O 1
ATOM 4988 N N . ASP B 1 94 ? 54.265 18.486 111.510 1.00 113.34 91 ASP B N 1
ATOM 4989 C CA . ASP B 1 94 ? 53.809 17.230 112.135 1.00 114.05 91 ASP B CA 1
ATOM 4990 C C . ASP B 1 94 ? 52.389 16.816 111.777 1.00 110.30 91 ASP B C 1
ATOM 4991 O O . ASP B 1 94 ? 52.155 15.671 111.378 1.00 110.34 91 ASP B O 1
ATOM 4996 N N . CYS B 1 95 ? 51.444 17.739 111.944 1.00 106.90 92 CYS B N 1
ATOM 4997 C CA . CYS B 1 95 ? 50.102 17.557 111.419 1.00 102.23 92 CYS B CA 1
ATOM 4998 C C . CYS B 1 95 ? 50.201 17.078 109.972 1.00 99.65 92 CYS B C 1
ATOM 4999 O O . CYS B 1 95 ? 49.609 16.059 109.619 1.00 100.47 92 CYS B O 1
ATOM 5002 N N . ILE B 1 96 ? 50.989 17.773 109.152 1.00 97.68 93 ILE B N 1
ATOM 5003 C CA . ILE B 1 96 ? 51.137 17.409 107.722 1.00 96.30 93 ILE B CA 1
ATOM 5004 C C . ILE B 1 96 ? 51.783 16.031 107.456 1.00 98.09 93 ILE B C 1
ATOM 5005 O O . ILE B 1 96 ? 51.222 15.212 106.731 1.00 98.45 93 ILE B O 1
ATOM 5010 N N . ALA B 1 97 ? 52.956 15.790 108.039 1.00 99.86 94 ALA B N 1
ATOM 5011 C CA . ALA B 1 97 ? 53.735 14.591 107.765 1.00 99.75 94 ALA B CA 1
ATOM 5012 C C . ALA B 1 97 ? 52.834 13.379 107.836 1.00 100.17 94 ALA B C 1
ATOM 5013 O O . ALA B 1 97 ? 52.845 12.508 106.958 1.00 97.79 94 ALA B O 1
ATOM 5015 N N . SER B 1 98 ? 52.029 13.354 108.885 1.00 103.11 95 SER B N 1
ATOM 5016 C CA . SER B 1 98 ? 51.133 12.247 109.124 1.00 107.43 95 SER B CA 1
ATOM 5017 C C . SER B 1 98 ? 49.966 12.296 108.160 1.00 104.64 95 SER B C 1
ATOM 5018 O O . SER B 1 98 ? 49.580 11.248 107.624 1.00 106.03 95 SER B O 1
ATOM 5021 N N . TYR B 1 99 ? 49.414 13.499 107.941 1.00 100.87 96 TYR B N 1
ATOM 5022 C CA . TYR B 1 99 ? 48.282 13.663 107.021 1.00 97.90 96 TYR B CA 1
ATOM 5023 C C . TYR B 1 99 ? 48.576 12.967 105.690 1.00 96.14 96 TYR B C 1
ATOM 5024 O O . TYR B 1 99 ? 47.753 12.207 105.189 1.00 96.10 96 TYR B O 1
ATOM 5033 N N . LEU B 1 100 ? 49.754 13.235 105.134 1.00 95.33 97 LEU B N 1
ATOM 5034 C CA . LEU B 1 100 ? 50.177 12.635 103.885 1.00 95.14 97 LEU B CA 1
ATOM 5035 C C . LEU B 1 100 ? 50.542 11.179 104.039 1.00 101.74 97 LEU B C 1
ATOM 5036 O O . LEU B 1 100 ? 50.174 10.367 103.175 1.00 104.57 97 LEU B O 1
ATOM 5041 N N . GLU B 1 101 ? 51.283 10.848 105.106 1.00 105.23 98 GLU B N 1
ATOM 5042 C CA . GLU B 1 101 ? 51.656 9.457 105.361 1.00 109.06 98 GLU B CA 1
ATOM 5043 C C . GLU B 1 101 ? 50.418 8.578 105.314 1.00 107.92 98 GLU B C 1
ATOM 5044 O O . GLU B 1 101 ? 50.460 7.491 104.764 1.00 109.32 98 GLU B O 1
ATOM 5050 N N . GLN B 1 102 ? 49.312 9.075 105.848 1.00 106.73 99 GLN B N 1
ATOM 5051 C CA . GLN B 1 102 ? 48.031 8.392 105.735 1.00 108.85 99 GLN B CA 1
ATOM 5052 C C . GLN B 1 102 ? 47.511 8.120 104.287 1.00 106.06 99 GLN B C 1
ATOM 5053 O O . GLN B 1 102 ? 47.048 7.019 103.991 1.00 105.17 99 GLN B O 1
ATOM 5059 N N . TYR B 1 103 ? 47.588 9.107 103.394 1.00 103.65 100 TYR B N 1
ATOM 5060 C CA . TYR B 1 103 ? 47.038 8.952 102.035 1.00 103.10 100 TYR B CA 1
ATOM 5061 C C . TYR B 1 103 ? 48.127 8.667 101.032 1.00 103.35 100 TYR B C 1
ATOM 5062 O O . TYR B 1 103 ? 48.027 9.007 99.844 1.00 100.99 100 TYR B O 1
ATOM 5071 N N . TYR B 1 104 ? 49.167 8.007 101.519 1.00 106.71 101 TYR B N 1
ATOM 5072 C CA . TYR B 1 104 ? 50.282 7.658 100.675 1.00 110.07 101 TYR B CA 1
ATOM 5073 C C . TYR B 1 104 ? 49.803 7.013 99.369 1.00 111.02 101 TYR B C 1
ATOM 5074 O O . TYR B 1 104 ? 50.320 7.314 98.310 1.00 110.49 101 TYR B O 1
ATOM 5083 N N . HIS B 1 105 ? 48.779 6.170 99.447 1.00 112.53 102 HIS B N 1
ATOM 5084 C CA . HIS B 1 105 ? 48.340 5.365 98.319 1.00 113.55 102 HIS B CA 1
ATOM 5085 C C . HIS B 1 105 ? 47.600 6.140 97.207 1.00 112.42 102 HIS B C 1
ATOM 5086 O O . HIS B 1 105 ? 47.435 5.675 96.051 1.00 114.33 102 HIS B O 1
ATOM 5093 N N . ARG B 1 106 ? 47.169 7.340 97.536 1.00 107.11 103 ARG B N 1
ATOM 5094 C CA . ARG B 1 106 ? 46.457 8.100 96.547 1.00 103.89 103 ARG B CA 1
ATOM 5095 C C . ARG B 1 106 ? 47.382 9.052 95.801 1.00 105.33 103 ARG B C 1
ATOM 5096 O O . ARG B 1 106 ? 47.038 9.503 94.700 1.00 109.66 103 ARG B O 1
ATOM 5104 N N . PHE B 1 107 ? 48.561 9.326 96.380 1.00 101.87 104 PHE B N 1
ATOM 5105 C CA . PHE B 1 107 ? 49.508 10.314 95.826 1.00 93.85 104 PHE B CA 1
ATOM 5106 C C . PHE B 1 107 ? 50.602 9.773 94.902 1.00 93.66 104 PHE B C 1
ATOM 5107 O O . PHE B 1 107 ? 51.417 10.546 94.380 1.00 88.49 104 PHE B O 1
ATOM 5115 N N . ASP B 1 108 ? 50.622 8.454 94.696 1.00 97.16 105 ASP B N 1
ATOM 5116 C CA . ASP B 1 108 ? 51.536 7.893 93.726 1.00 95.87 105 ASP B CA 1
ATOM 5117 C C . ASP B 1 108 ? 50.982 8.085 92.360 1.00 91.32 105 ASP B C 1
ATOM 5118 O O . ASP B 1 108 ? 49.880 7.617 92.062 1.00 90.16 105 ASP B O 1
ATOM 5123 N N . LEU B 1 109 ? 51.795 8.752 91.548 1.00 88.12 106 LEU B N 1
ATOM 5124 C CA . LEU B 1 109 ? 51.482 9.094 90.175 1.00 86.14 106 LEU B CA 1
ATOM 5125 C C . LEU B 1 109 ? 51.182 7.867 89.353 1.00 90.43 106 LEU B C 1
ATOM 5126 O O . LEU B 1 109 ? 50.215 7.868 88.596 1.00 93.94 106 LEU B O 1
ATOM 5131 N N . LEU B 1 110 ? 52.009 6.831 89.493 1.00 92.59 107 LEU B N 1
ATOM 5132 C CA . LEU B 1 110 ? 51.951 5.681 88.589 1.00 92.93 107 LEU B CA 1
ATOM 5133 C C . LEU B 1 110 ? 51.229 4.486 89.204 1.00 94.54 107 LEU B C 1
ATOM 5134 O O . LEU B 1 110 ? 51.425 3.348 88.791 1.00 98.26 107 LEU B O 1
ATOM 5139 N N . HIS B 1 111 ? 50.383 4.754 90.190 1.00 93.82 108 HIS B N 1
ATOM 5140 C CA . HIS B 1 111 ? 49.663 3.701 90.897 1.00 95.24 108 HIS B CA 1
ATOM 5141 C C . HIS B 1 111 ? 48.747 2.950 89.936 1.00 95.17 108 HIS B C 1
ATOM 5142 O O . HIS B 1 111 ? 47.989 3.578 89.193 1.00 92.13 108 HIS B O 1
ATOM 5149 N N . PRO B 1 112 ? 48.846 1.606 89.927 1.00 97.87 109 PRO B N 1
ATOM 5150 C CA . PRO B 1 112 ? 48.091 0.678 89.067 1.00 98.50 109 PRO B CA 1
ATOM 5151 C C . PRO B 1 112 ? 46.569 0.861 89.056 1.00 98.08 109 PRO B C 1
ATOM 5152 O O . PRO B 1 112 ? 45.944 0.624 88.022 1.00 96.39 109 PRO B O 1
ATOM 5156 N N . THR B 1 113 ? 45.980 1.259 90.188 1.00 100.76 110 THR B N 1
ATOM 5157 C CA . THR B 1 113 ? 44.532 1.566 90.249 1.00 102.54 110 THR B CA 1
ATOM 5158 C C . THR B 1 113 ? 44.143 2.950 90.752 1.00 101.91 110 THR B C 1
ATOM 5159 O O . THR B 1 113 ? 43.260 3.576 90.172 1.00 102.97 110 THR B O 1
ATOM 5163 N N . THR B 1 114 ? 44.777 3.431 91.817 1.00 101.17 111 THR B N 1
ATOM 5164 C CA . THR B 1 114 ? 44.481 4.777 92.334 1.00 99.40 111 THR B CA 1
ATOM 5165 C C . THR B 1 114 ? 45.575 5.804 91.963 1.00 96.81 111 THR B C 1
ATOM 5166 O O . THR B 1 114 ? 46.203 6.429 92.854 1.00 99.58 111 THR B O 1
ATOM 5170 N N . PRO B 1 115 ? 45.806 5.998 90.656 1.00 92.03 112 PRO B N 1
ATOM 5171 C CA . PRO B 1 115 ? 46.877 6.901 90.373 1.00 90.98 112 PRO B CA 1
ATOM 5172 C C . PRO B 1 115 ? 46.374 8.311 90.628 1.00 89.58 112 PRO B C 1
ATOM 5173 O O . PRO B 1 115 ? 45.154 8.543 90.654 1.00 90.61 112 PRO B O 1
ATOM 5177 N N . PHE B 1 116 ? 47.306 9.233 90.826 1.00 86.26 113 PHE B N 1
ATOM 5178 C CA . PHE B 1 116 ? 46.968 10.571 91.246 1.00 83.31 113 PHE B CA 1
ATOM 5179 C C . PHE B 1 116 ? 46.330 11.382 90.118 1.00 81.73 113 PHE B C 1
ATOM 5180 O O . PHE B 1 116 ? 46.798 11.331 88.978 1.00 81.07 113 PHE B O 1
ATOM 5188 N N . PHE B 1 117 ? 45.263 12.117 90.453 1.00 80.11 114 PHE B N 1
ATOM 5189 C CA . PHE B 1 117 ? 44.500 12.979 89.512 1.00 76.31 114 PHE B CA 1
ATOM 5190 C C . PHE B 1 117 ? 44.179 12.365 88.168 1.00 77.40 114 PHE B C 1
ATOM 5191 O O . PHE B 1 117 ? 43.889 13.072 87.208 1.00 79.24 114 PHE B O 1
ATOM 5199 N N . GLN B 1 118 ? 44.207 11.049 88.080 1.00 79.01 115 GLN B N 1
ATOM 5200 C CA . GLN B 1 118 ? 43.829 10.437 86.829 1.00 77.99 115 GLN B CA 1
ATOM 5201 C C . GLN B 1 118 ? 43.022 9.178 87.058 1.00 79.34 115 GLN B C 1
ATOM 5202 O O . GLN B 1 118 ? 42.799 8.775 88.215 1.00 79.45 115 GLN B O 1
ATOM 5208 N N . VAL B 1 119 ? 42.580 8.600 85.937 1.00 78.56 116 VAL B N 1
ATOM 5209 C CA . VAL B 1 119 ? 41.808 7.376 85.890 1.00 80.50 116 VAL B CA 1
ATOM 5210 C C . VAL B 1 119 ? 42.655 6.281 85.218 1.00 81.65 116 VAL B C 1
ATOM 5211 O O . VAL B 1 119 ? 42.898 6.306 83.998 1.00 78.62 116 VAL B O 1
ATOM 5215 N N . ALA B 1 120 ? 43.091 5.326 86.053 1.00 84.63 117 ALA B N 1
ATOM 5216 C CA . ALA B 1 120 ? 44.038 4.256 85.701 1.00 87.44 117 ALA B CA 1
ATOM 5217 C C . ALA B 1 120 ? 43.571 3.429 84.521 1.00 90.57 117 ALA B C 1
ATOM 5218 O O . ALA B 1 120 ? 44.363 2.849 83.790 1.00 90.68 117 ALA B O 1
ATOM 5220 N N . ASP B 1 121 ? 42.259 3.447 84.347 1.00 93.98 118 ASP B N 1
ATOM 5221 C CA . ASP B 1 121 ? 41.483 2.516 83.568 1.00 97.90 118 ASP B CA 1
ATOM 5222 C C . ASP B 1 121 ? 41.147 3.026 82.140 1.00 97.50 118 ASP B C 1
ATOM 5223 O O . ASP B 1 121 ? 40.826 2.237 81.243 1.00 100.03 118 ASP B O 1
ATOM 5228 N N . LEU B 1 122 ? 41.259 4.344 81.948 1.00 93.92 119 LEU B N 1
ATOM 5229 C CA . LEU B 1 122 ? 40.776 5.115 80.775 1.00 89.66 119 LEU B CA 1
ATOM 5230 C C . LEU B 1 122 ? 41.249 4.729 79.356 1.00 89.89 119 LEU B C 1
ATOM 5231 O O . LEU B 1 122 ? 42.442 4.632 79.105 1.00 89.68 119 LEU B O 1
ATOM 5236 N N . HIS B 1 123 ? 40.331 4.577 78.408 1.00 91.43 120 HIS B N 1
ATOM 5237 C CA . HIS B 1 123 ? 40.763 4.360 77.014 1.00 94.63 120 HIS B CA 1
ATOM 5238 C C . HIS B 1 123 ? 39.833 4.875 75.891 1.00 94.26 120 HIS B C 1
ATOM 5239 O O . HIS B 1 123 ? 38.660 5.180 76.131 1.00 94.06 120 HIS B O 1
ATOM 5246 N N . THR B 1 124 ? 40.365 4.976 74.672 1.00 93.72 121 THR B N 1
ATOM 5247 C CA . THR B 1 124 ? 39.512 5.148 73.496 1.00 96.32 121 THR B CA 1
ATOM 5248 C C . THR B 1 124 ? 38.902 3.818 73.053 1.00 103.02 121 THR B C 1
ATOM 5249 O O . THR B 1 124 ? 39.160 2.764 73.632 1.00 107.05 121 THR B O 1
ATOM 5253 N N . GLN B 1 125 ? 38.080 3.881 72.017 1.00 105.35 122 GLN B N 1
ATOM 5254 C CA . GLN B 1 125 ? 37.582 2.701 71.382 1.00 108.54 122 GLN B CA 1
ATOM 5255 C C . GLN B 1 125 ? 38.724 1.934 70.751 1.00 108.21 122 GLN B C 1
ATOM 5256 O O . GLN B 1 125 ? 38.857 0.742 70.958 1.00 109.42 122 GLN B O 1
ATOM 5262 N N . LYS B 1 126 ? 39.564 2.627 69.998 1.00 107.51 123 LYS B N 1
ATOM 5263 C CA . LYS B 1 126 ? 40.728 1.983 69.395 1.00 110.04 123 LYS B CA 1
ATOM 5264 C C . LYS B 1 126 ? 42.007 2.193 70.211 1.00 107.21 123 LYS B C 1
ATOM 5265 O O . LYS B 1 126 ? 43.089 1.831 69.767 1.00 108.14 123 LYS B O 1
ATOM 5271 N N . ASN B 1 127 ? 41.859 2.752 71.411 1.00 104.01 124 ASN B N 1
ATOM 5272 C CA . ASN B 1 127 ? 42.964 2.940 72.373 1.00 103.02 124 ASN B CA 1
ATOM 5273 C C . ASN B 1 127 ? 44.125 3.738 71.802 1.00 102.15 124 ASN B C 1
ATOM 5274 O O . ASN B 1 127 ? 45.219 3.220 71.558 1.00 103.75 124 ASN B O 1
ATOM 5279 N N . ASP B 1 128 ? 43.864 5.019 71.602 1.00 100.48 125 ASP B N 1
ATOM 5280 C CA . ASP B 1 128 ? 44.808 5.900 70.939 1.00 100.26 125 ASP B CA 1
ATOM 5281 C C . ASP B 1 128 ? 45.576 6.721 71.950 1.00 95.45 125 ASP B C 1
ATOM 5282 O O . ASP B 1 128 ? 45.010 7.278 72.887 1.00 92.41 125 ASP B O 1
ATOM 5287 N N . VAL B 1 129 ? 46.883 6.780 71.760 1.00 94.17 126 VAL B N 1
ATOM 5288 C CA . VAL B 1 129 ? 47.733 7.488 72.698 1.00 89.49 126 VAL B CA 1
ATOM 5289 C C . VAL B 1 129 ? 48.152 8.797 72.047 1.00 85.80 126 VAL B C 1
ATOM 5290 O O . VAL B 1 129 ? 48.881 8.823 71.068 1.00 86.44 126 VAL B O 1
ATOM 5294 N N . PHE B 1 130 ? 47.648 9.885 72.578 1.00 82.79 127 PHE B N 1
ATOM 5295 C CA . PHE B 1 130 ? 47.928 11.164 72.001 1.00 82.97 127 PHE B CA 1
ATOM 5296 C C . PHE B 1 130 ? 49.179 11.714 72.625 1.00 83.76 127 PHE B C 1
ATOM 5297 O O . PHE B 1 130 ? 49.547 11.343 73.752 1.00 84.67 127 PHE B O 1
ATOM 5305 N N . SER B 1 131 ? 49.816 12.609 71.870 1.00 84.62 128 SER B N 1
ATOM 5306 C CA . SER B 1 131 ? 51.065 13.263 72.254 1.00 84.11 128 SER B CA 1
ATOM 5307 C C . SER B 1 131 ? 50.854 14.156 73.476 1.00 82.64 128 SER B C 1
ATOM 5308 O O . SER B 1 131 ? 49.726 14.348 73.917 1.00 83.27 128 SER B O 1
ATOM 5311 N N . LEU B 1 132 ? 51.915 14.714 74.040 1.00 81.75 129 LEU B N 1
ATOM 5312 C CA . LEU B 1 132 ? 51.705 15.541 75.240 1.00 79.21 129 LEU B CA 1
ATOM 5313 C C . LEU B 1 132 ? 51.432 17.046 74.989 1.00 78.16 129 LEU B C 1
ATOM 5314 O O . LEU B 1 132 ? 51.313 17.832 75.948 1.00 73.29 129 LEU B O 1
ATOM 5319 N N . ASP B 1 133 ? 51.291 17.421 73.709 1.00 81.82 130 ASP B N 1
ATOM 5320 C CA . ASP B 1 133 ? 50.902 18.785 73.296 1.00 84.73 130 ASP B CA 1
ATOM 5321 C C . ASP B 1 133 ? 49.684 19.211 74.096 1.00 82.95 130 ASP B C 1
ATOM 5322 O O . ASP B 1 133 ? 49.451 20.414 74.375 1.00 76.77 130 ASP B O 1
ATOM 5327 N N . ARG B 1 134 ? 48.919 18.177 74.441 1.00 81.41 131 ARG B N 1
ATOM 5328 C CA . ARG B 1 134 ? 47.618 18.279 75.058 1.00 79.70 131 ARG B CA 1
ATOM 5329 C C . ARG B 1 134 ? 47.667 18.888 76.450 1.00 76.11 131 ARG B C 1
ATOM 5330 O O . ARG B 1 134 ? 46.780 19.683 76.807 1.00 75.89 131 ARG B O 1
ATOM 5338 N N . ILE B 1 135 ? 48.683 18.512 77.234 1.00 71.01 132 ILE B N 1
ATOM 5339 C CA . ILE B 1 135 ? 48.773 19.005 78.602 1.00 67.35 132 ILE B CA 1
ATOM 5340 C C . ILE B 1 135 ? 49.816 20.069 78.817 1.00 66.16 132 ILE B C 1
ATOM 5341 O O . ILE B 1 135 ? 49.600 20.955 79.650 1.00 66.16 132 ILE B O 1
ATOM 5346 N N . VAL B 1 136 ? 50.905 20.007 78.047 1.00 64.50 133 VAL B N 1
ATOM 5347 C CA . VAL B 1 136 ? 51.821 21.145 77.891 1.00 60.90 133 VAL B CA 1
ATOM 5348 C C . VAL B 1 136 ? 51.127 22.352 77.259 1.00 58.88 133 VAL B C 1
ATOM 5349 O O . VAL B 1 136 ? 50.477 22.263 76.195 1.00 59.32 133 VAL B O 1
ATOM 5353 N N . ALA B 1 137 ? 51.294 23.484 77.918 1.00 57.26 134 ALA B N 1
ATOM 5354 C CA . ALA B 1 137 ? 50.601 24.688 77.544 1.00 56.95 134 ALA B CA 1
ATOM 5355 C C . ALA B 1 137 ? 51.365 25.539 76.524 1.00 59.25 134 ALA B C 1
ATOM 5356 O O . ALA B 1 137 ? 50.740 26.199 75.703 1.00 58.49 134 ALA B O 1
ATOM 5358 N N . ASP B 1 138 ? 52.699 25.523 76.563 1.00 65.09 135 ASP B N 1
ATOM 5359 C CA . ASP B 1 138 ? 53.501 26.256 75.575 1.00 70.57 135 ASP B CA 1
ATOM 5360 C C . ASP B 1 138 ? 53.238 25.667 74.213 1.00 73.18 135 ASP B C 1
ATOM 5361 O O . ASP B 1 138 ? 53.294 26.368 73.200 1.00 77.06 135 ASP B O 1
ATOM 5366 N N . VAL B 1 139 ? 52.988 24.362 74.190 1.00 72.86 136 VAL B N 1
ATOM 5367 C CA . VAL B 1 139 ? 52.872 23.639 72.933 1.00 73.04 136 VAL B CA 1
ATOM 5368 C C . VAL B 1 139 ? 51.419 23.269 72.534 1.00 73.72 136 VAL B C 1
ATOM 5369 O O . VAL B 1 139 ? 50.635 22.716 73.354 1.00 70.55 136 VAL B O 1
ATOM 5373 N N . PRO B 1 140 ? 51.055 23.618 71.276 1.00 72.89 137 PRO B N 1
ATOM 5374 C CA . PRO B 1 140 ? 49.753 23.309 70.696 1.00 72.08 137 PRO B CA 1
ATOM 5375 C C . PRO B 1 140 ? 49.782 21.959 69.971 1.00 73.79 137 PRO B C 1
ATOM 5376 O O . PRO B 1 140 ? 50.826 21.304 69.930 1.00 76.37 137 PRO B O 1
ATOM 5380 N N . ASN B 1 141 ? 48.651 21.560 69.407 1.00 71.77 138 ASN B N 1
ATOM 5381 C CA . ASN B 1 141 ? 48.522 20.259 68.803 1.00 74.54 138 ASN B CA 1
ATOM 5382 C C . ASN B 1 141 ? 49.362 20.036 67.592 1.00 72.63 138 ASN B C 1
ATOM 5383 O O . ASN B 1 141 ? 49.342 20.842 66.681 1.00 71.67 138 ASN B O 1
ATOM 5388 N N . GLY B 1 142 ? 50.051 18.909 67.542 1.00 73.02 139 GLY B N 1
ATOM 5389 C CA . GLY B 1 142 ? 50.720 18.523 66.307 1.00 77.16 139 GLY B CA 1
ATOM 5390 C C . GLY B 1 142 ? 49.728 18.446 65.157 1.00 78.14 139 GLY B C 1
ATOM 5391 O O . GLY B 1 142 ? 49.961 18.994 64.083 1.00 79.33 139 GLY B O 1
ATOM 5392 N N . GLU B 1 143 ? 48.620 17.752 65.408 1.00 78.71 140 GLU B N 1
ATOM 5393 C CA . GLU B 1 143 ? 47.442 17.670 64.528 1.00 78.14 140 GLU B CA 1
ATOM 5394 C C . GLU B 1 143 ? 47.058 18.968 63.822 1.00 72.30 140 GLU B C 1
ATOM 5395 O O . GLU B 1 143 ? 46.624 18.959 62.671 1.00 72.43 140 GLU B O 1
ATOM 5401 N N . LEU B 1 144 ? 47.164 20.082 64.533 1.00 65.73 141 LEU B N 1
ATOM 5402 C CA . LEU B 1 144 ? 46.673 21.349 64.010 1.00 61.60 141 LEU B CA 1
ATOM 5403 C C . LEU B 1 144 ? 47.656 21.990 63.036 1.00 60.98 141 LEU B C 1
ATOM 5404 O O . LEU B 1 144 ? 47.318 22.907 62.271 1.00 59.68 141 LEU B O 1
ATOM 5409 N N . PHE B 1 145 ? 48.874 21.482 63.065 1.00 60.86 142 PHE B N 1
ATOM 5410 C CA . PHE B 1 145 ? 49.904 22.005 62.221 1.00 61.23 142 PHE B CA 1
ATOM 5411 C C . PHE B 1 145 ? 50.380 20.957 61.234 1.00 64.74 142 PHE B C 1
ATOM 5412 O O . PHE B 1 145 ? 50.966 21.272 60.216 1.00 66.43 142 PHE B O 1
ATOM 5420 N N . PHE B 1 146 ? 50.060 19.707 61.507 1.00 66.76 143 PHE B N 1
ATOM 5421 C CA . PHE B 1 146 ? 50.550 18.616 60.699 1.00 71.78 143 PHE B CA 1
ATOM 5422 C C . PHE B 1 146 ? 52.056 18.520 60.914 1.00 76.30 143 PHE B C 1
ATOM 5423 O O . PHE B 1 146 ? 52.795 18.215 60.006 1.00 80.02 143 PHE B O 1
ATOM 5431 N N . THR B 1 147 ? 52.500 18.791 62.134 1.00 80.35 144 THR B N 1
ATOM 5432 C CA . THR B 1 147 ? 53.912 18.878 62.453 1.00 86.73 144 THR B CA 1
ATOM 5433 C C . THR B 1 147 ? 54.414 17.516 62.771 1.00 92.58 144 THR B C 1
ATOM 5434 O O . THR B 1 147 ? 53.739 16.763 63.478 1.00 93.75 144 THR B O 1
ATOM 5438 N N . MET B 1 148 ? 55.600 17.201 62.261 1.00 101.29 145 MET B N 1
ATOM 5439 C CA . MET B 1 148 ? 56.143 15.848 62.403 1.00 111.47 145 MET B CA 1
ATOM 5440 C C . MET B 1 148 ? 57.490 15.759 63.119 1.00 111.65 145 MET B C 1
ATOM 5441 O O . MET B 1 148 ? 58.055 14.676 63.304 1.00 111.39 145 MET B O 1
ATOM 5446 N N . ARG B 1 149 ? 57.990 16.913 63.524 1.00 112.14 146 ARG B N 1
ATOM 5447 C CA . ARG B 1 149 ? 59.229 16.971 64.254 1.00 115.74 146 ARG B CA 1
ATOM 5448 C C . ARG B 1 149 ? 58.945 17.424 65.690 1.00 113.38 146 ARG B C 1
ATOM 5449 O O . ARG B 1 149 ? 58.248 18.427 65.925 1.00 107.79 146 ARG B O 1
ATOM 5457 N N . ALA B 1 150 ? 59.450 16.645 66.647 1.00 115.37 147 ALA B N 1
ATOM 5458 C CA . ALA B 1 150 ? 59.342 16.996 68.061 1.00 113.18 147 ALA B CA 1
ATOM 5459 C C . ALA B 1 150 ? 59.744 18.453 68.245 1.00 113.52 147 ALA B C 1
ATOM 5460 O O . ALA B 1 150 ? 60.739 18.904 67.659 1.00 116.64 147 ALA B O 1
ATOM 5462 N N . ARG B 1 151 ? 58.951 19.202 69.006 1.00 110.70 148 ARG B N 1
ATOM 5463 C CA . ARG B 1 151 ? 59.493 20.389 69.687 1.00 106.78 148 ARG B CA 1
ATOM 5464 C C . ARG B 1 151 ? 59.539 20.121 71.211 1.00 104.54 148 ARG B C 1
ATOM 5465 O O . ARG B 1 151 ? 59.008 20.883 72.036 1.00 95.34 148 ARG B O 1
ATOM 5473 N N . GLY B 1 152 ? 60.160 18.968 71.522 1.00 107.78 149 GLY B N 1
ATOM 5474 C CA . GLY B 1 152 ? 60.537 18.522 72.870 1.00 104.13 149 GLY B CA 1
ATOM 5475 C C . GLY B 1 152 ? 59.449 17.928 73.751 1.00 100.36 149 GLY B C 1
ATOM 5476 O O . GLY B 1 152 ? 59.523 18.028 74.973 1.00 99.21 149 GLY B O 1
ATOM 5477 N N . VAL B 1 153 ? 58.448 17.291 73.149 1.00 96.98 150 VAL B N 1
ATOM 5478 C CA . VAL B 1 153 ? 57.270 16.850 73.908 1.00 90.27 150 VAL B CA 1
ATOM 5479 C C . VAL B 1 153 ? 56.926 15.386 73.625 1.00 92.56 150 VAL B C 1
ATOM 5480 O O . VAL B 1 153 ? 55.898 14.864 74.057 1.00 90.44 150 VAL B O 1
ATOM 5484 N N . ASP B 1 154 ? 57.832 14.709 72.927 1.00 97.17 151 ASP B N 1
ATOM 5485 C CA . ASP B 1 154 ? 57.708 13.274 72.728 1.00 102.23 151 ASP B CA 1
ATOM 5486 C C . ASP B 1 154 ? 57.839 12.668 74.094 1.00 101.39 151 ASP B C 1
ATOM 5487 O O . ASP B 1 154 ? 57.137 11.715 74.441 1.00 101.37 151 ASP B O 1
ATOM 5492 N N . ARG B 1 155 ? 58.723 13.280 74.877 1.00 99.05 152 ARG B N 1
ATOM 5493 C CA . ARG B 1 155 ? 59.062 12.808 76.200 1.00 95.22 152 ARG B CA 1
ATOM 5494 C C . ARG B 1 155 ? 59.039 13.912 77.243 1.00 91.11 152 ARG B C 1
ATOM 5495 O O . ARG B 1 155 ? 59.572 15.011 77.013 1.00 86.47 152 ARG B O 1
ATOM 5503 N N . LEU B 1 156 ? 58.407 13.596 78.375 1.00 89.71 153 LEU B N 1
ATOM 5504 C CA . LEU B 1 156 ? 58.602 14.316 79.638 1.00 89.68 153 LEU B CA 1
ATOM 5505 C C . LEU B 1 156 ? 59.053 13.367 80.792 1.00 95.19 153 LEU B C 1
ATOM 5506 O O . LEU B 1 156 ? 58.757 12.160 80.800 1.00 97.34 153 LEU B O 1
ATOM 5511 N N . SER B 1 157 ? 59.766 13.908 81.776 1.00 93.70 154 SER B N 1
ATOM 5512 C CA . SER B 1 157 ? 60.057 13.110 82.947 1.00 92.75 154 SER B CA 1
ATOM 5513 C C . SER B 1 157 ? 58.847 13.116 83.874 1.00 88.29 154 SER B C 1
ATOM 5514 O O . SER B 1 157 ? 57.993 14.019 83.839 1.00 82.14 154 SER B O 1
ATOM 5517 N N . PHE B 1 158 ? 58.800 12.099 84.721 1.00 89.23 155 PHE B N 1
ATOM 5518 C CA . PHE B 1 158 ? 57.713 11.924 85.666 1.00 87.58 155 PHE B CA 1
ATOM 5519 C C . PHE B 1 158 ? 57.333 13.208 86.368 1.00 84.73 155 PHE B C 1
ATOM 5520 O O . PHE B 1 158 ? 56.147 13.520 86.491 1.00 81.69 155 PHE B O 1
ATOM 5528 N N . ALA B 1 159 ? 58.357 13.945 86.798 1.00 85.44 156 ALA B N 1
ATOM 5529 C CA . ALA B 1 159 ? 58.200 15.222 87.483 1.00 81.01 156 ALA B CA 1
ATOM 5530 C C . ALA B 1 159 ? 57.430 16.156 86.598 1.00 76.66 156 ALA B C 1
ATOM 5531 O O . ALA B 1 159 ? 56.332 16.574 86.943 1.00 74.12 156 ALA B O 1
ATOM 5533 N N . GLU B 1 160 ? 57.984 16.465 85.436 1.00 76.18 157 GLU B N 1
ATOM 5534 C CA . GLU B 1 160 ? 57.398 17.529 84.655 1.00 75.36 157 GLU B CA 1
ATOM 5535 C C . GLU B 1 160 ? 55.985 17.188 84.222 1.00 72.74 157 GLU B C 1
ATOM 5536 O O . GLU B 1 160 ? 55.097 18.051 84.152 1.00 68.84 157 GLU B O 1
ATOM 5542 N N . ALA B 1 161 ? 55.796 15.905 83.938 1.00 74.06 158 ALA B N 1
ATOM 5543 C CA . ALA B 1 161 ? 54.499 15.381 83.563 1.00 72.11 158 ALA B CA 1
ATOM 5544 C C . ALA B 1 161 ? 53.501 15.635 84.684 1.00 70.33 158 ALA B C 1
ATOM 5545 O O . ALA B 1 161 ? 52.438 16.213 84.459 1.00 66.89 158 ALA B O 1
ATOM 5547 N N . ALA B 1 162 ? 53.871 15.234 85.898 1.00 71.76 159 ALA B N 1
ATOM 5548 C CA . ALA B 1 162 ? 53.020 15.456 87.059 1.00 72.11 159 ALA B CA 1
ATOM 5549 C C . ALA B 1 162 ? 52.557 16.920 87.140 1.00 69.57 159 ALA B C 1
ATOM 5550 O O . ALA B 1 162 ? 51.378 17.201 87.329 1.00 67.19 159 ALA B O 1
ATOM 5552 N N . ARG B 1 163 ? 53.492 17.843 86.956 1.00 69.77 160 ARG B N 1
ATOM 5553 C CA . ARG B 1 163 ? 53.191 19.259 86.988 1.00 69.32 160 ARG B CA 1
ATOM 5554 C C . ARG B 1 163 ? 52.075 19.656 86.012 1.00 71.27 160 ARG B C 1
ATOM 5555 O O . ARG B 1 163 ? 51.046 20.228 86.410 1.00 72.86 160 ARG B O 1
ATOM 5563 N N . TRP B 1 164 ? 52.281 19.337 84.737 1.00 72.83 161 TRP B N 1
ATOM 5564 C CA . TRP B 1 164 ? 51.302 19.605 83.696 1.00 69.91 161 TRP B CA 1
ATOM 5565 C C . TRP B 1 164 ? 49.953 18.961 83.961 1.00 71.21 161 TRP B C 1
ATOM 5566 O O . TRP B 1 164 ? 48.921 19.554 83.670 1.00 72.19 161 TRP B O 1
ATOM 5577 N N . LEU B 1 165 ? 49.973 17.753 84.522 1.00 73.56 162 LEU B N 1
ATOM 5578 C CA . LEU B 1 165 ? 48.751 17.032 84.877 1.00 73.87 162 LEU B CA 1
ATOM 5579 C C . LEU B 1 165 ? 47.840 17.888 85.742 1.00 71.86 162 LEU B C 1
ATOM 5580 O O . LEU B 1 165 ? 46.692 18.125 85.389 1.00 72.60 162 LEU B O 1
ATOM 5585 N N . VAL B 1 166 ? 48.377 18.358 86.860 1.00 71.59 163 VAL B N 1
ATOM 5586 C CA . VAL B 1 166 ? 47.673 19.242 87.784 1.00 70.68 163 VAL B CA 1
ATOM 5587 C C . VAL B 1 166 ? 47.192 20.491 87.069 1.00 66.75 163 VAL B C 1
ATOM 5588 O O . VAL B 1 166 ? 46.041 20.910 87.248 1.00 66.52 163 VAL B O 1
ATOM 5592 N N . HIS B 1 167 ? 48.099 21.084 86.291 1.00 62.44 164 HIS B N 1
ATOM 5593 C CA . HIS B 1 167 ? 47.833 22.304 85.563 1.00 59.96 164 HIS B CA 1
ATOM 5594 C C . HIS B 1 167 ? 46.573 22.147 84.706 1.00 62.04 164 HIS B C 1
ATOM 5595 O O . HIS B 1 167 ? 45.663 22.995 84.742 1.00 61.24 164 HIS B O 1
ATOM 5602 N N . ALA B 1 168 ? 46.555 21.045 83.947 1.00 63.20 165 ALA B N 1
ATOM 5603 C CA . ALA B 1 168 ? 45.514 20.694 83.005 1.00 59.74 165 ALA B CA 1
ATOM 5604 C C . ALA B 1 168 ? 44.122 20.691 83.631 1.00 59.08 165 ALA B C 1
ATOM 5605 O O . ALA B 1 168 ? 43.192 21.263 83.066 1.00 59.05 165 ALA B O 1
ATOM 5607 N N . HIS B 1 169 ? 43.986 20.069 84.797 1.00 59.01 166 HIS B N 1
ATOM 5608 C CA . HIS B 1 169 ? 42.719 20.054 85.541 1.00 61.72 166 HIS B CA 1
ATOM 5609 C C . HIS B 1 169 ? 42.228 21.397 85.971 1.00 62.37 166 HIS B C 1
ATOM 5610 O O . HIS B 1 169 ? 41.042 21.554 86.256 1.00 64.92 166 HIS B O 1
ATOM 5617 N N . ALA B 1 170 ? 43.160 22.340 86.080 1.00 61.67 167 ALA B N 1
ATOM 5618 C CA . ALA B 1 170 ? 42.861 23.724 86.423 1.00 59.77 167 ALA B CA 1
ATOM 5619 C C . ALA B 1 170 ? 42.542 24.527 85.169 1.00 58.31 167 ALA B C 1
ATOM 5620 O O . ALA B 1 170 ? 41.592 25.321 85.138 1.00 55.89 167 ALA B O 1
ATOM 5622 N N . TYR B 1 171 ? 43.336 24.294 84.132 1.00 57.18 168 TYR B N 1
ATOM 5623 C CA . TYR B 1 171 ? 43.495 25.281 83.105 1.00 57.80 168 TYR B CA 1
ATOM 5624 C C . TYR B 1 171 ? 43.479 24.654 81.748 1.00 59.57 168 TYR B C 1
ATOM 5625 O O . TYR B 1 171 ? 44.502 24.417 81.185 1.00 66.38 168 TYR B O 1
ATOM 5634 N N . ASP B 1 172 ? 42.352 24.360 81.170 1.00 59.24 169 ASP B N 1
ATOM 5635 C CA . ASP B 1 172 ? 42.519 23.656 79.943 1.00 61.54 169 ASP B CA 1
ATOM 5636 C C . ASP B 1 172 ? 41.443 23.996 78.951 1.00 62.34 169 ASP B C 1
ATOM 5637 O O . ASP B 1 172 ? 40.265 24.108 79.285 1.00 67.62 169 ASP B O 1
ATOM 5642 N N . THR B 1 173 ? 41.862 24.120 77.709 1.00 58.32 170 THR B N 1
ATOM 5643 C CA . THR B 1 173 ? 40.983 24.551 76.656 1.00 56.22 170 THR B CA 1
ATOM 5644 C C . THR B 1 173 ? 39.715 23.713 76.512 1.00 56.71 170 THR B C 1
ATOM 5645 O O . THR B 1 173 ? 39.729 22.525 76.749 1.00 58.21 170 THR B O 1
ATOM 5649 N N . SER B 1 174 ? 38.635 24.390 76.151 1.00 56.03 171 SER B N 1
ATOM 5650 C CA . SER B 1 174 ? 37.351 23.810 75.890 1.00 58.77 171 SER B CA 1
ATOM 5651 C C . SER B 1 174 ? 37.300 23.346 74.456 1.00 60.64 171 SER B C 1
ATOM 5652 O O . SER B 1 174 ? 36.383 23.711 73.710 1.00 60.99 171 SER B O 1
ATOM 5655 N N . GLY B 1 175 ? 38.246 22.518 74.042 1.00 61.76 172 GLY B N 1
ATOM 5656 C CA . GLY B 1 175 ? 38.084 21.923 72.695 1.00 67.52 172 GLY B CA 1
ATOM 5657 C C . GLY B 1 175 ? 36.876 20.988 72.410 1.00 66.68 172 GLY B C 1
ATOM 5658 O O . GLY B 1 175 ? 35.947 20.860 73.208 1.00 67.12 172 GLY B O 1
ATOM 5659 N N . ILE B 1 176 ? 36.886 20.355 71.238 1.00 65.49 173 ILE B N 1
ATOM 5660 C CA . ILE B 1 176 ? 36.231 19.058 71.049 1.00 64.88 173 ILE B CA 1
ATOM 5661 C C . ILE B 1 176 ? 37.316 18.093 71.540 1.00 65.02 173 ILE B C 1
ATOM 5662 O O . ILE B 1 176 ? 38.463 18.246 71.167 1.00 65.10 173 ILE B O 1
ATOM 5667 N N . LYS B 1 177 ? 37.017 17.172 72.445 1.00 66.97 174 LYS B N 1
ATOM 5668 C CA . LYS B 1 177 ? 38.103 16.310 72.986 1.00 68.29 174 LYS B CA 1
ATOM 5669 C C . LYS B 1 177 ? 37.823 14.839 72.800 1.00 70.99 174 LYS B C 1
ATOM 5670 O O . LYS B 1 177 ? 36.726 14.476 72.375 1.00 74.46 174 LYS B O 1
ATOM 5676 N N . SER B 1 178 ? 38.812 13.992 73.067 1.00 70.69 175 SER B N 1
ATOM 5677 C CA . SER B 1 178 ? 38.600 12.570 72.830 1.00 73.81 175 SER B CA 1
ATOM 5678 C C . SER B 1 178 ? 37.570 11.923 73.818 1.00 75.85 175 SER B C 1
ATOM 5679 O O . SER B 1 178 ? 37.494 12.258 75.023 1.00 73.08 175 SER B O 1
ATOM 5682 N N . GLY B 1 179 ? 36.729 11.052 73.259 1.00 78.89 176 GLY B N 1
ATOM 5683 C CA . GLY B 1 179 ? 35.696 10.379 74.020 1.00 81.24 176 GLY B CA 1
ATOM 5684 C C . GLY B 1 179 ? 36.256 9.266 74.881 1.00 83.69 176 GLY B C 1
ATOM 5685 O O . GLY B 1 179 ? 36.830 8.301 74.375 1.00 86.95 176 GLY B O 1
ATOM 5686 N N . ALA B 1 180 ? 36.093 9.383 76.191 1.00 82.56 177 ALA B N 1
ATOM 5687 C CA . ALA B 1 180 ? 36.379 8.249 77.059 1.00 84.02 177 ALA B CA 1
ATOM 5688 C C . ALA B 1 180 ? 35.335 7.114 76.891 1.00 86.54 177 ALA B C 1
ATOM 5689 O O . ALA B 1 180 ? 34.127 7.365 76.859 1.00 87.36 177 ALA B O 1
ATOM 5691 N N . VAL B 1 181 ? 35.800 5.877 76.749 1.00 87.45 178 VAL B N 1
ATOM 5692 C CA . VAL B 1 181 ? 34.912 4.714 76.875 1.00 91.10 178 VAL B CA 1
ATOM 5693 C C . VAL B 1 181 ? 34.337 4.678 78.295 1.00 91.65 178 VAL B C 1
ATOM 5694 O O . VAL B 1 181 ? 35.071 4.840 79.267 1.00 91.85 178 VAL B O 1
ATOM 5698 N N . GLY B 1 182 ? 33.030 4.480 78.412 1.00 93.12 179 GLY B N 1
ATOM 5699 C CA . GLY B 1 182 ? 32.370 4.559 79.709 1.00 93.56 179 GLY B CA 1
ATOM 5700 C C . GLY B 1 182 ? 31.802 5.941 79.986 1.00 91.91 179 GLY B C 1
ATOM 5701 O O . GLY B 1 182 ? 31.056 6.123 80.938 1.00 92.74 179 GLY B O 1
ATOM 5702 N N . ASP B 1 183 ? 32.163 6.921 79.170 1.00 89.81 180 ASP B N 1
ATOM 5703 C CA . ASP B 1 183 ? 31.587 8.257 79.266 1.00 90.54 180 ASP B CA 1
ATOM 5704 C C . ASP B 1 183 ? 30.237 8.317 78.509 1.00 93.40 180 ASP B C 1
ATOM 5705 O O . ASP B 1 183 ? 30.190 8.037 77.303 1.00 95.35 180 ASP B O 1
ATOM 5710 N N . PRO B 1 184 ? 29.142 8.702 79.208 1.00 93.90 181 PRO B N 1
ATOM 5711 C CA . PRO B 1 184 ? 27.816 8.781 78.586 1.00 95.25 181 PRO B CA 1
ATOM 5712 C C . PRO B 1 184 ? 27.644 10.046 77.768 1.00 93.65 181 PRO B C 1
ATOM 5713 O O . PRO B 1 184 ? 26.534 10.358 77.355 1.00 96.30 181 PRO B O 1
ATOM 5717 N N . ARG B 1 185 ? 28.720 10.792 77.569 1.00 90.68 182 ARG B N 1
ATOM 5718 C CA . ARG B 1 185 ? 28.658 12.007 76.771 1.00 90.17 182 ARG B CA 1
ATOM 5719 C C . ARG B 1 185 ? 29.475 11.820 75.490 1.00 90.74 182 ARG B C 1
ATOM 5720 O O . ARG B 1 185 ? 29.465 12.682 74.609 1.00 90.17 182 ARG B O 1
ATOM 5728 N N . ALA B 1 186 ? 30.185 10.693 75.399 1.00 92.74 183 ALA B N 1
ATOM 5729 C CA . ALA B 1 186 ? 31.021 10.385 74.239 1.00 94.49 183 ALA B CA 1
ATOM 5730 C C . ALA B 1 186 ? 30.187 9.928 73.048 1.00 100.91 183 ALA B C 1
ATOM 5731 O O . ALA B 1 186 ? 30.205 8.759 72.672 1.00 105.64 183 ALA B O 1
ATOM 5733 N N . LYS B 1 187 ? 29.437 10.848 72.462 1.00 105.74 184 LYS B N 1
ATOM 5734 C CA . LYS B 1 187 ? 28.886 10.615 71.138 1.00 114.44 184 LYS B CA 1
ATOM 5735 C C . LYS B 1 187 ? 30.006 10.193 70.145 1.00 113.48 184 LYS B C 1
ATOM 5736 O O . LYS B 1 187 ? 30.729 11.059 69.594 1.00 111.17 184 LYS B O 1
ATOM 5742 N N . GLY B 1 188 ? 30.145 8.866 69.956 1.00 110.37 185 GLY B N 1
ATOM 5743 C CA . GLY B 1 188 ? 31.055 8.270 68.969 1.00 103.79 185 GLY B CA 1
ATOM 5744 C C . GLY B 1 188 ? 32.487 8.754 69.071 1.00 98.07 185 GLY B C 1
ATOM 5745 O O . GLY B 1 188 ? 33.019 9.386 68.160 1.00 94.39 185 GLY B O 1
ATOM 5746 N N . GLY B 1 189 ? 33.098 8.488 70.218 1.00 95.83 186 GLY B N 1
ATOM 5747 C CA . GLY B 1 189 ? 34.533 8.671 70.398 1.00 91.53 186 GLY B CA 1
ATOM 5748 C C . GLY B 1 189 ? 35.058 10.088 70.498 1.00 86.37 186 GLY B C 1
ATOM 5749 O O . GLY B 1 189 ? 36.254 10.285 70.544 1.00 85.16 186 GLY B O 1
ATOM 5750 N N . LYS B 1 190 ? 34.185 11.081 70.519 1.00 83.87 187 LYS B N 1
ATOM 5751 C CA . LYS B 1 190 ? 34.613 12.456 70.763 1.00 78.71 187 LYS B CA 1
ATOM 5752 C C . LYS B 1 190 ? 33.699 13.083 71.796 1.00 78.00 187 LYS B C 1
ATOM 5753 O O . LYS B 1 190 ? 32.525 12.747 71.858 1.00 84.39 187 LYS B O 1
ATOM 5759 N N . GLY B 1 191 ? 34.222 13.969 72.627 1.00 73.58 188 GLY B N 1
ATOM 5760 C CA . GLY B 1 191 ? 33.405 14.629 73.637 1.00 71.50 188 GLY B CA 1
ATOM 5761 C C . GLY B 1 191 ? 33.309 16.068 73.216 1.00 69.76 188 GLY B C 1
ATOM 5762 O O . GLY B 1 191 ? 34.314 16.757 73.179 1.00 68.14 188 GLY B O 1
ATOM 5763 N N . TYR B 1 192 ? 32.113 16.524 72.872 1.00 71.25 189 TYR B N 1
ATOM 5764 C CA . TYR B 1 192 ? 31.943 17.867 72.316 1.00 71.21 189 TYR B CA 1
ATOM 5765 C C . TYR B 1 192 ? 32.128 18.932 73.386 1.00 70.78 189 TYR B C 1
ATOM 5766 O O . TYR B 1 192 ? 32.144 18.610 74.565 1.00 72.48 189 TYR B O 1
ATOM 5775 N N . PRO B 1 193 ? 32.308 20.199 72.987 1.00 71.04 190 PRO B N 1
ATOM 5776 C CA . PRO B 1 193 ? 32.954 21.167 73.882 1.00 70.50 190 PRO B CA 1
ATOM 5777 C C . PRO B 1 193 ? 32.135 21.430 75.118 1.00 71.27 190 PRO B C 1
ATOM 5778 O O . PRO B 1 193 ? 30.917 21.479 75.039 1.00 75.06 190 PRO B O 1
ATOM 5782 N N . GLN B 1 194 ? 32.796 21.566 76.254 1.00 69.35 191 GLN B N 1
ATOM 5783 C CA . GLN B 1 194 ? 32.080 21.539 77.500 1.00 71.81 191 GLN B CA 1
ATOM 5784 C C . GLN B 1 194 ? 32.682 22.494 78.469 1.00 69.40 191 GLN B C 1
ATOM 5785 O O . GLN B 1 194 ? 32.551 22.285 79.680 1.00 71.82 191 GLN B O 1
ATOM 5791 N N . GLY B 1 195 ? 33.352 23.524 77.950 1.00 65.68 192 GLY B N 1
ATOM 5792 C CA . GLY B 1 195 ? 33.923 24.589 78.794 1.00 61.74 192 GLY B CA 1
ATOM 5793 C C . GLY B 1 195 ? 35.340 24.367 79.304 1.00 58.25 192 GLY B C 1
ATOM 5794 O O . GLY B 1 195 ? 35.818 23.234 79.441 1.00 59.47 192 GLY B O 1
ATOM 5795 N N . VAL B 1 196 ? 36.019 25.468 79.586 1.00 53.77 193 VAL B N 1
ATOM 5796 C CA . VAL B 1 196 ? 37.396 25.430 80.026 1.00 49.73 193 VAL B CA 1
ATOM 5797 C C . VAL B 1 196 ? 37.467 24.888 81.444 1.00 50.29 193 VAL B C 1
ATOM 5798 O O . VAL B 1 196 ? 36.476 24.930 82.142 1.00 51.84 193 VAL B O 1
ATOM 5802 N N . SER B 1 197 ? 38.612 24.348 81.855 1.00 50.45 194 SER B N 1
ATOM 5803 C CA . SER B 1 197 ? 38.776 23.809 83.213 1.00 52.91 194 SER B CA 1
ATOM 5804 C C . SER B 1 197 ? 38.563 24.875 84.272 1.00 53.07 194 SER B C 1
ATOM 5805 O O . SER B 1 197 ? 38.696 26.058 83.978 1.00 53.63 194 SER B O 1
ATOM 5808 N N . TRP B 1 198 ? 38.244 24.476 85.501 1.00 53.80 195 TRP B N 1
ATOM 5809 C CA . TRP B 1 198 ? 37.701 25.435 86.469 1.00 54.49 195 TRP B CA 1
ATOM 5810 C C . TRP B 1 198 ? 38.470 26.752 86.613 1.00 53.67 195 TRP B C 1
ATOM 5811 O O . TRP B 1 198 ? 37.870 27.819 86.517 1.00 53.84 195 TRP B O 1
ATOM 5822 N N . ALA B 1 199 ? 39.781 26.663 86.855 1.00 52.12 196 ALA B N 1
ATOM 5823 C CA . ALA B 1 199 ? 40.616 27.814 87.157 1.00 50.37 196 ALA B CA 1
ATOM 5824 C C . ALA B 1 199 ? 40.687 28.757 85.985 1.00 50.97 196 ALA B C 1
ATOM 5825 O O . ALA B 1 199 ? 40.886 29.962 86.143 1.00 52.56 196 ALA B O 1
ATOM 5827 N N . GLY B 1 200 ? 40.559 28.214 84.788 1.00 51.19 197 GLY B N 1
ATOM 5828 C CA . GLY B 1 200 ? 40.542 29.063 83.613 1.00 50.03 197 GLY B CA 1
ATOM 5829 C C . GLY B 1 200 ? 39.281 29.892 83.512 1.00 49.15 197 GLY B C 1
ATOM 5830 O O . GLY B 1 200 ? 39.073 30.542 82.532 1.00 47.82 197 GLY B O 1
ATOM 5831 N N . ASN B 1 201 ? 38.428 29.869 84.515 1.00 51.11 198 ASN B N 1
ATOM 5832 C CA . ASN B 1 201 ? 37.304 30.771 84.504 1.00 55.31 198 ASN B CA 1
ATOM 5833 C C . ASN B 1 201 ? 37.610 32.062 85.234 1.00 58.26 198 ASN B C 1
ATOM 5834 O O . ASN B 1 201 ? 36.951 33.073 85.026 1.00 62.34 198 ASN B O 1
ATOM 5839 N N . LEU B 1 202 ? 38.627 32.025 86.081 1.00 60.38 199 LEU B N 1
ATOM 5840 C CA . LEU B 1 202 ? 38.943 33.123 86.977 1.00 61.07 199 LEU B CA 1
ATOM 5841 C C . LEU B 1 202 ? 40.085 33.999 86.489 1.00 64.26 199 LEU B C 1
ATOM 5842 O O . LEU B 1 202 ? 41.152 33.495 86.073 1.00 68.32 199 LEU B O 1
ATOM 5847 N N . GLY B 1 203 ? 39.868 35.312 86.572 1.00 63.22 200 GLY B N 1
ATOM 5848 C CA . GLY B 1 203 ? 40.975 36.245 86.757 1.00 57.58 200 GLY B CA 1
ATOM 5849 C C . GLY B 1 203 ? 41.462 35.967 88.174 1.00 56.09 200 GLY B C 1
ATOM 5850 O O . GLY B 1 203 ? 41.024 36.628 89.132 1.00 55.21 200 GLY B O 1
ATOM 5851 N N . GLY B 1 204 ? 42.338 34.962 88.292 1.00 53.77 201 GLY B N 1
ATOM 5852 C CA . GLY B 1 204 ? 42.831 34.490 89.565 1.00 54.19 201 GLY B CA 1
ATOM 5853 C C . GLY B 1 204 ? 43.658 35.513 90.326 1.00 55.72 201 GLY B C 1
ATOM 5854 O O . GLY B 1 204 ? 44.350 36.348 89.735 1.00 52.31 201 GLY B O 1
ATOM 5855 N N . ILE B 1 205 ? 43.586 35.411 91.655 1.00 59.46 202 ILE B N 1
ATOM 5856 C CA . ILE B 1 205 ? 44.271 36.283 92.612 1.00 58.54 202 ILE B CA 1
ATOM 5857 C C . ILE B 1 205 ? 44.797 35.482 93.802 1.00 60.69 202 ILE B C 1
ATOM 5858 O O . ILE B 1 205 ? 44.087 34.698 94.433 1.00 61.68 202 ILE B O 1
ATOM 5863 N N . LEU B 1 206 ? 46.063 35.695 94.097 1.00 62.45 203 LEU B N 1
ATOM 5864 C CA . LEU B 1 206 ? 46.711 35.124 95.264 1.00 65.05 203 LEU B CA 1
ATOM 5865 C C . LEU B 1 206 ? 47.401 36.232 96.009 1.00 67.21 203 LEU B C 1
ATOM 5866 O O . LEU B 1 206 ? 47.599 37.321 95.476 1.00 73.70 203 LEU B O 1
ATOM 5871 N N . VAL B 1 207 ? 47.828 35.949 97.218 1.00 67.03 204 VAL B N 1
ATOM 5872 C CA . VAL B 1 207 ? 48.457 36.968 98.021 1.00 69.06 204 VAL B CA 1
ATOM 5873 C C . VAL B 1 207 ? 49.861 36.389 98.283 1.00 70.86 204 VAL B C 1
ATOM 5874 O O . VAL B 1 207 ? 50.003 35.241 98.684 1.00 73.91 204 VAL B O 1
ATOM 5878 N N . GLU B 1 208 ? 50.909 37.146 98.005 1.00 71.18 205 GLU B N 1
ATOM 5879 C CA . GLU B 1 208 ? 52.258 36.587 98.099 1.00 74.64 205 GLU B CA 1
ATOM 5880 C C . GLU B 1 208 ? 53.013 37.172 99.270 1.00 74.28 205 GLU B C 1
ATOM 5881 O O . GLU B 1 208 ? 52.814 38.330 99.625 1.00 72.89 205 GLU B O 1
ATOM 5887 N N . GLY B 1 209 ? 53.889 36.365 99.856 1.00 74.85 206 GLY B N 1
ATOM 5888 C CA . GLY B 1 209 ? 54.755 36.810 100.949 1.00 75.46 206 GLY B CA 1
ATOM 5889 C C . GLY B 1 209 ? 56.203 36.869 100.520 1.00 72.67 206 GLY B C 1
ATOM 5890 O O . GLY B 1 209 ? 56.500 36.766 99.338 1.00 70.12 206 GLY B O 1
ATOM 5891 N N . ALA B 1 210 ? 57.115 37.047 101.467 1.00 73.74 207 ALA B N 1
ATOM 5892 C CA . ALA B 1 210 ? 58.520 37.032 101.106 1.00 74.27 207 ALA B CA 1
ATOM 5893 C C . ALA B 1 210 ? 59.012 35.591 100.976 1.00 76.18 207 ALA B C 1
ATOM 5894 O O . ALA B 1 210 ? 59.968 35.301 100.257 1.00 78.82 207 ALA B O 1
ATOM 5896 N N . ASN B 1 211 ? 58.349 34.671 101.655 1.00 76.62 208 ASN B N 1
ATOM 5897 C CA . ASN B 1 211 ? 58.627 33.280 101.394 1.00 77.25 208 ASN B CA 1
ATOM 5898 C C . ASN B 1 211 ? 57.362 32.456 101.259 1.00 75.14 208 ASN B C 1
ATOM 5899 O O . ASN B 1 211 ? 56.237 32.940 101.431 1.00 72.95 208 ASN B O 1
ATOM 5904 N N . LEU B 1 212 ? 57.567 31.190 100.952 1.00 74.89 209 LEU B N 1
ATOM 5905 C CA . LEU B 1 212 ? 56.475 30.324 100.661 1.00 72.95 209 LEU B CA 1
ATOM 5906 C C . LEU B 1 212 ? 55.659 30.083 101.924 1.00 74.07 209 LEU B C 1
ATOM 5907 O O . LEU B 1 212 ? 54.452 29.880 101.858 1.00 72.32 209 LEU B O 1
ATOM 5912 N N . TYR B 1 213 ? 56.317 30.136 103.074 1.00 76.65 210 TYR B N 1
ATOM 5913 C CA . TYR B 1 213 ? 55.615 29.994 104.336 1.00 79.23 210 TYR B CA 1
ATOM 5914 C C . TYR B 1 213 ? 54.507 31.025 104.402 1.00 77.63 210 TYR B C 1
ATOM 5915 O O . TYR B 1 213 ? 53.348 30.683 104.608 1.00 77.14 210 TYR B O 1
ATOM 5924 N N . GLU B 1 214 ? 54.861 32.286 104.201 1.00 77.94 211 GLU B N 1
ATOM 5925 C CA . GLU B 1 214 ? 53.880 33.346 104.249 1.00 79.25 211 GLU B CA 1
ATOM 5926 C C . GLU B 1 214 ? 52.882 33.181 103.116 1.00 78.06 211 GLU B C 1
ATOM 5927 O O . GLU B 1 214 ? 51.675 33.082 103.371 1.00 78.99 211 GLU B O 1
ATOM 5933 N N . THR B 1 215 ? 53.380 33.116 101.877 1.00 75.66 212 THR B N 1
ATOM 5934 C CA . THR B 1 215 ? 52.519 32.906 100.709 1.00 71.37 212 THR B CA 1
ATOM 5935 C C . THR B 1 215 ? 51.438 31.873 101.031 1.00 71.36 212 THR B C 1
ATOM 5936 O O . THR B 1 215 ? 50.262 32.149 100.846 1.00 72.18 212 THR B O 1
ATOM 5940 N N . LEU B 1 216 ? 51.825 30.714 101.562 1.00 71.11 213 LEU B N 1
ATOM 5941 C CA . LEU B 1 216 ? 50.845 29.690 101.945 1.00 70.39 213 LEU B CA 1
ATOM 5942 C C . LEU B 1 216 ? 49.861 30.133 103.037 1.00 71.54 213 LEU B C 1
ATOM 5943 O O . LEU B 1 216 ? 48.632 30.102 102.825 1.00 69.19 213 LEU B O 1
ATOM 5948 N N . LEU B 1 217 ? 50.397 30.554 104.190 1.00 73.58 214 LEU B N 1
ATOM 5949 C CA . LEU B 1 217 ? 49.542 30.879 105.338 1.00 75.90 214 LEU B CA 1
ATOM 5950 C C . LEU B 1 217 ? 48.615 32.017 104.987 1.00 77.13 214 LEU B C 1
ATOM 5951 O O . LEU B 1 217 ? 47.457 32.016 105.400 1.00 80.66 214 LEU B O 1
ATOM 5956 N N . LEU B 1 218 ? 49.114 32.972 104.208 1.00 75.68 215 LEU B N 1
ATOM 5957 C CA . LEU B 1 218 ? 48.326 34.150 103.867 1.00 76.01 215 LEU B CA 1
ATOM 5958 C C . LEU B 1 218 ? 46.991 33.798 103.160 1.00 75.65 215 LEU B C 1
ATOM 5959 O O . LEU B 1 218 ? 45.956 34.440 103.399 1.00 74.98 215 LEU B O 1
ATOM 5964 N N . ASN B 1 219 ? 47.023 32.750 102.340 1.00 75.06 216 ASN B N 1
ATOM 5965 C CA . ASN B 1 219 ? 45.899 32.365 101.491 1.00 74.29 216 ASN B CA 1
ATOM 5966 C C . ASN B 1 219 ? 45.018 31.309 102.117 1.00 75.03 216 ASN B C 1
ATOM 5967 O O . ASN B 1 219 ? 44.111 30.754 101.482 1.00 75.59 216 ASN B O 1
ATOM 5972 N N . LEU B 1 220 ? 45.291 31.019 103.371 1.00 75.34 217 LEU B N 1
ATOM 5973 C CA . LEU B 1 220 ? 44.593 29.956 104.037 1.00 77.23 217 LEU B CA 1
ATOM 5974 C C . LEU B 1 220 ? 43.398 30.525 104.812 1.00 79.99 217 LEU B C 1
ATOM 5975 O O . LEU B 1 220 ? 43.491 30.750 106.020 1.00 86.22 217 LEU B O 1
ATOM 5980 N N . VAL B 1 221 ? 42.282 30.765 104.118 1.00 77.62 218 VAL B N 1
ATOM 5981 C CA . VAL B 1 221 ? 41.107 31.458 104.702 1.00 77.93 218 VAL B CA 1
ATOM 5982 C C . VAL B 1 221 ? 40.456 30.707 105.871 1.00 83.03 218 VAL B C 1
ATOM 5983 O O . VAL B 1 221 ? 40.327 29.482 105.821 1.00 83.54 218 VAL B O 1
ATOM 5987 N N . ALA B 1 222 ? 40.023 31.433 106.907 1.00 85.28 219 ALA B N 1
ATOM 5988 C CA . ALA B 1 222 ? 39.204 30.833 107.963 1.00 87.53 219 ALA B CA 1
ATOM 5989 C C . ALA B 1 222 ? 37.827 30.557 107.392 1.00 88.17 219 ALA B C 1
ATOM 5990 O O . ALA B 1 222 ? 37.263 31.409 106.722 1.00 87.45 219 ALA B O 1
ATOM 5992 N N . PHE B 1 223 ? 37.288 29.371 107.645 1.00 89.64 220 PHE B N 1
ATOM 5993 C CA . PHE B 1 223 ? 36.009 28.984 107.068 1.00 89.30 220 PHE B CA 1
ATOM 5994 C C . PHE B 1 223 ? 34.822 29.827 107.563 1.00 91.36 220 PHE B C 1
ATOM 5995 O O . PHE B 1 223 ? 33.814 29.943 106.871 1.00 89.80 220 PHE B O 1
ATOM 6003 N N . ASP B 1 224 ? 34.932 30.405 108.756 1.00 94.41 221 ASP B N 1
ATOM 6004 C CA . ASP B 1 224 ? 33.861 31.256 109.281 1.00 98.77 221 ASP B CA 1
ATOM 6005 C C . ASP B 1 224 ? 33.745 32.593 108.546 1.00 97.07 221 ASP B C 1
ATOM 6006 O O . ASP B 1 224 ? 32.795 33.350 108.758 1.00 97.04 221 ASP B O 1
ATOM 6011 N N . THR B 1 225 ? 34.716 32.867 107.678 1.00 95.23 222 THR B N 1
ATOM 6012 C CA . THR B 1 225 ? 34.740 34.099 106.896 1.00 95.47 222 THR B CA 1
ATOM 6013 C C . THR B 1 225 ? 33.402 34.340 106.223 1.00 98.09 222 THR B C 1
ATOM 6014 O O . THR B 1 225 ? 32.791 33.413 105.680 1.00 96.04 222 THR B O 1
ATOM 6018 N N . ASP B 1 226 ? 32.942 35.587 106.312 1.00 102.93 223 ASP B N 1
ATOM 6019 C CA . ASP B 1 226 ? 31.632 35.978 105.811 1.00 108.33 223 ASP B CA 1
ATOM 6020 C C . ASP B 1 226 ? 31.546 35.669 104.337 1.00 107.32 223 ASP B C 1
ATOM 6021 O O . ASP B 1 226 ? 32.552 35.750 103.630 1.00 105.79 223 ASP B O 1
ATOM 6026 N N . ASN B 1 227 ? 30.355 35.302 103.868 1.00 110.97 224 ASN B N 1
ATOM 6027 C CA . ASN B 1 227 ? 30.164 35.023 102.437 1.00 109.81 224 ASN B CA 1
ATOM 6028 C C . ASN B 1 227 ? 31.063 33.880 101.916 1.00 103.31 224 ASN B C 1
ATOM 6029 O O . ASN B 1 227 ? 31.605 33.974 100.797 1.00 98.03 224 ASN B O 1
ATOM 6034 N N . LEU B 1 228 ? 31.233 32.825 102.725 1.00 97.86 225 LEU B N 1
ATOM 6035 C CA . LEU B 1 228 ? 31.989 31.651 102.290 1.00 89.88 225 LEU B CA 1
ATOM 6036 C C . LEU B 1 228 ? 31.249 30.376 102.577 1.00 91.29 225 LEU B C 1
ATOM 6037 O O . LEU B 1 228 ? 30.611 30.248 103.607 1.00 95.54 225 LEU B O 1
ATOM 6042 N N . ILE B 1 229 ? 31.343 29.432 101.650 1.00 90.42 226 ILE B N 1
ATOM 6043 C CA . ILE B 1 229 ? 30.616 28.163 101.740 1.00 93.57 226 ILE B CA 1
ATOM 6044 C C . ILE B 1 229 ? 31.584 26.974 101.805 1.00 95.03 226 ILE B C 1
ATOM 6045 O O . ILE B 1 229 ? 32.122 26.506 100.776 1.00 93.09 226 ILE B O 1
ATOM 6050 N N . VAL B 1 230 ? 31.820 26.533 103.046 1.00 97.89 227 VAL B N 1
ATOM 6051 C CA . VAL B 1 230 ? 32.577 25.310 103.329 1.00 97.70 227 VAL B CA 1
ATOM 6052 C C . VAL B 1 230 ? 31.710 24.335 104.128 1.00 99.90 227 VAL B C 1
ATOM 6053 O O . VAL B 1 230 ? 31.529 24.465 105.334 1.00 103.70 227 VAL B O 1
ATOM 6057 N N . THR B 1 231 ? 31.147 23.368 103.423 1.00 98.98 228 THR B N 1
ATOM 6058 C CA . THR B 1 231 ? 30.404 22.325 104.072 1.00 101.41 228 THR B CA 1
ATOM 6059 C C . THR B 1 231 ? 31.419 21.474 104.800 1.00 101.49 228 THR B C 1
ATOM 6060 O O . THR B 1 231 ? 32.538 21.300 104.308 1.00 96.86 228 THR B O 1
ATOM 6064 N N . PRO B 1 232 ? 31.044 20.986 105.995 1.00 105.29 229 PRO B N 1
ATOM 6065 C CA . PRO B 1 232 ? 31.615 19.844 106.694 1.00 106.60 229 PRO B CA 1
ATOM 6066 C C . PRO B 1 232 ? 32.086 18.671 105.806 1.00 106.11 229 PRO B C 1
ATOM 6067 O O . PRO B 1 232 ? 33.039 17.980 106.168 1.00 104.71 229 PRO B O 1
ATOM 6071 N N . GLU B 1 233 ? 31.440 18.456 104.659 1.00 108.12 230 GLU B N 1
ATOM 6072 C CA . GLU B 1 233 ? 31.839 17.392 103.722 1.00 109.33 230 GLU B CA 1
ATOM 6073 C C . GLU B 1 233 ? 33.214 17.646 103.128 1.00 105.81 230 GLU B C 1
ATOM 6074 O O . GLU B 1 233 ? 33.859 16.719 102.669 1.00 107.23 230 GLU B O 1
ATOM 6080 N N . ASP B 1 234 ? 33.657 18.897 103.130 1.00 103.29 231 ASP B N 1
ATOM 6081 C CA . ASP B 1 234 ? 34.771 19.302 102.281 1.00 100.58 231 ASP B CA 1
ATOM 6082 C C . ASP B 1 234 ? 36.007 18.418 102.333 1.00 96.06 231 ASP B C 1
ATOM 6083 O O . ASP B 1 234 ? 36.655 18.313 103.354 1.00 95.27 231 ASP B O 1
ATOM 6088 N N . ARG B 1 235 ? 36.334 17.810 101.202 1.00 92.34 232 ARG B N 1
ATOM 6089 C CA . ARG B 1 235 ? 37.541 17.000 101.075 1.00 90.84 232 ARG B CA 1
ATOM 6090 C C . ARG B 1 235 ? 38.090 17.042 99.662 1.00 86.04 232 ARG B C 1
ATOM 6091 O O . ARG B 1 235 ? 37.320 17.155 98.705 1.00 84.46 232 ARG B O 1
ATOM 6099 N N . PRO B 1 236 ? 39.421 16.912 99.533 1.00 83.14 233 PRO B N 1
ATOM 6100 C CA . PRO B 1 236 ? 40.132 16.831 98.265 1.00 80.59 233 PRO B CA 1
ATOM 6101 C C . PRO B 1 236 ? 39.811 15.550 97.476 1.00 81.98 233 PRO B C 1
ATOM 6102 O O . PRO B 1 236 ? 39.265 14.578 98.028 1.00 82.72 233 PRO B O 1
ATOM 6106 N N . ALA B 1 237 ? 40.171 15.561 96.191 1.00 80.60 234 ALA B N 1
ATOM 6107 C CA . ALA B 1 237 ? 39.896 14.453 95.285 1.00 80.19 234 ALA B CA 1
ATOM 6108 C C . ALA B 1 237 ? 40.344 13.136 95.857 1.00 82.50 234 ALA B C 1
ATOM 6109 O O . ALA B 1 237 ? 39.633 12.157 95.723 1.00 88.92 234 ALA B O 1
ATOM 6111 N N . TRP B 1 238 ? 41.496 13.112 96.518 1.00 80.53 235 TRP B N 1
ATOM 6112 C CA . TRP B 1 238 ? 42.016 11.868 97.080 1.00 81.79 235 TRP B CA 1
ATOM 6113 C C . TRP B 1 238 ? 41.275 11.381 98.343 1.00 84.55 235 TRP B C 1
ATOM 6114 O O . TRP B 1 238 ? 41.593 10.332 98.882 1.00 85.39 235 TRP B O 1
ATOM 6125 N N . ARG B 1 239 ? 40.288 12.143 98.802 1.00 86.30 236 ARG B N 1
ATOM 6126 C CA . ARG B 1 239 ? 39.414 11.704 99.898 1.00 91.37 236 ARG B CA 1
ATOM 6127 C C . ARG B 1 239 ? 37.972 11.503 99.410 1.00 93.34 236 ARG B C 1
ATOM 6128 O O . ARG B 1 239 ? 37.013 11.454 100.199 1.00 96.51 236 ARG B O 1
ATOM 6136 N N . GLN B 1 240 ? 37.844 11.397 98.094 1.00 90.50 237 GLN B N 1
ATOM 6137 C CA . GLN B 1 240 ? 36.599 11.067 97.443 1.00 91.06 237 GLN B CA 1
ATOM 6138 C C . GLN B 1 240 ? 36.885 9.799 96.661 1.00 91.56 237 GLN B C 1
ATOM 6139 O O . GLN B 1 240 ? 38.056 9.494 96.415 1.00 89.36 237 GLN B O 1
ATOM 6145 N N . PRO B 1 241 ? 35.836 9.042 96.270 1.00 93.39 238 PRO B N 1
ATOM 6146 C CA . PRO B 1 241 ? 36.196 7.766 95.664 1.00 93.55 238 PRO B CA 1
ATOM 6147 C C . PRO B 1 241 ? 36.875 8.065 94.341 1.00 90.25 238 PRO B C 1
ATOM 6148 O O . PRO B 1 241 ? 36.559 9.087 93.725 1.00 89.22 238 PRO B O 1
ATOM 6152 N N . PRO B 1 242 ? 37.815 7.210 93.910 1.00 89.80 239 PRO B N 1
ATOM 6153 C CA . PRO B 1 242 ? 38.510 7.524 92.660 1.00 89.22 239 PRO B CA 1
ATOM 6154 C C . PRO B 1 242 ? 37.543 7.618 91.461 1.00 91.48 239 PRO B C 1
ATOM 6155 O O . PRO B 1 242 ? 36.616 6.810 91.326 1.00 92.95 239 PRO B O 1
ATOM 6159 N N . THR B 1 243 ? 37.790 8.599 90.600 1.00 92.31 240 THR B N 1
ATOM 6160 C CA . THR B 1 243 ? 36.855 9.005 89.547 1.00 93.04 240 THR B CA 1
ATOM 6161 C C . THR B 1 243 ? 36.884 8.090 88.304 1.00 92.27 240 THR B C 1
ATOM 6162 O O . THR B 1 243 ? 37.847 7.349 88.088 1.00 91.14 240 THR B O 1
ATOM 6166 N N . THR B 1 244 ? 35.824 8.145 87.499 1.00 93.47 241 THR B N 1
ATOM 6167 C CA . THR B 1 244 ? 35.679 7.267 86.316 1.00 98.59 241 THR B CA 1
ATOM 6168 C C . THR B 1 244 ? 35.857 8.024 85.006 1.00 95.49 241 THR B C 1
ATOM 6169 O O . THR B 1 244 ? 36.073 9.240 85.008 1.00 95.66 241 THR B O 1
ATOM 6173 N N . ALA B 1 245 ? 35.722 7.302 83.892 1.00 92.49 242 ALA B N 1
ATOM 6174 C CA . ALA B 1 245 ? 35.536 7.925 82.596 1.00 88.88 242 ALA B CA 1
ATOM 6175 C C . ALA B 1 245 ? 34.306 8.831 82.656 1.00 87.48 242 ALA B C 1
ATOM 6176 O O . ALA B 1 245 ? 34.230 9.848 81.956 1.00 84.18 242 ALA B O 1
ATOM 6178 N N . ALA B 1 246 ? 33.373 8.461 83.538 1.00 89.74 243 ALA B N 1
ATOM 6179 C CA . ALA B 1 246 ? 32.075 9.141 83.717 1.00 91.24 243 ALA B CA 1
ATOM 6180 C C . ALA B 1 246 ? 32.179 10.443 84.530 1.00 88.13 243 ALA B C 1
ATOM 6181 O O . ALA B 1 246 ? 33.149 10.617 85.265 1.00 88.82 243 ALA B O 1
ATOM 6183 N N . PRO B 1 247 ? 31.190 11.362 84.399 1.00 86.09 244 PRO B N 1
ATOM 6184 C CA . PRO B 1 247 ? 31.230 12.500 85.296 1.00 83.79 244 PRO B CA 1
ATOM 6185 C C . PRO B 1 247 ? 30.580 12.065 86.572 1.00 86.98 244 PRO B C 1
ATOM 6186 O O . PRO B 1 247 ? 29.953 11.028 86.594 1.00 89.35 244 PRO B O 1
ATOM 6190 N N . ALA B 1 248 ? 30.753 12.832 87.638 1.00 89.93 245 ALA B N 1
ATOM 6191 C CA . ALA B 1 248 ? 29.942 12.659 88.829 1.00 95.38 245 ALA B CA 1
ATOM 6192 C C . ALA B 1 248 ? 28.508 12.989 88.405 1.00 99.27 245 ALA B C 1
ATOM 6193 O O . ALA B 1 248 ? 28.293 13.934 87.642 1.00 96.88 245 ALA B O 1
ATOM 6195 N N . ASP B 1 249 ? 27.539 12.190 88.849 1.00 104.85 246 ASP B N 1
ATOM 6196 C CA . ASP B 1 249 ? 26.139 12.396 88.454 1.00 110.27 246 ASP B CA 1
ATOM 6197 C C . ASP B 1 249 ? 25.600 13.711 88.985 1.00 111.00 246 ASP B C 1
ATOM 6198 O O . ASP B 1 249 ? 26.176 14.289 89.903 1.00 112.91 246 ASP B O 1
ATOM 6203 N N . ASP B 1 250 ? 24.496 14.170 88.402 1.00 112.48 247 ASP B N 1
ATOM 6204 C CA . ASP B 1 250 ? 23.900 15.457 88.734 1.00 112.34 247 ASP B CA 1
ATOM 6205 C C . ASP B 1 250 ? 23.573 15.605 90.202 1.00 114.55 247 ASP B C 1
ATOM 6206 O O . ASP B 1 250 ? 23.822 16.665 90.781 1.00 114.96 247 ASP B O 1
ATOM 6211 N N . GLU B 1 251 ? 23.021 14.545 90.793 1.00 117.26 248 GLU B N 1
ATOM 6212 C CA . GLU B 1 251 ? 22.545 14.570 92.174 1.00 118.94 248 GLU B CA 1
ATOM 6213 C C . GLU B 1 251 ? 23.654 14.833 93.174 1.00 115.88 248 GLU B C 1
ATOM 6214 O O . GLU B 1 251 ? 23.385 15.323 94.270 1.00 116.90 248 GLU B O 1
ATOM 6220 N N . GLU B 1 252 ? 24.889 14.496 92.786 1.00 113.13 249 GLU B N 1
ATOM 6221 C CA . GLU B 1 252 ? 26.119 14.866 93.519 1.00 108.41 249 GLU B CA 1
ATOM 6222 C C . GLU B 1 252 ? 26.551 16.313 93.273 1.00 100.73 249 GLU B C 1
ATOM 6223 O O . GLU B 1 252 ? 26.646 17.119 94.203 1.00 97.47 249 GLU B O 1
ATOM 6229 N N . LEU B 1 253 ? 26.807 16.633 92.008 1.00 97.28 250 LEU B N 1
ATOM 6230 C CA . LEU B 1 253 ? 27.298 17.957 91.637 1.00 96.04 250 LEU B CA 1
ATOM 6231 C C . LEU B 1 253 ? 26.334 19.055 92.047 1.00 98.95 250 LEU B C 1
ATOM 6232 O O . LEU B 1 253 ? 26.706 20.236 92.010 1.00 98.76 250 LEU B O 1
ATOM 6237 N N . ALA B 1 254 ? 25.116 18.642 92.436 1.00 100.32 251 ALA B N 1
ATOM 6238 C CA . ALA B 1 254 ? 24.100 19.492 93.081 1.00 101.51 251 ALA B CA 1
ATOM 6239 C C . ALA B 1 254 ? 24.628 20.279 94.296 1.00 102.31 251 ALA B C 1
ATOM 6240 O O . ALA B 1 254 ? 24.714 21.507 94.224 1.00 101.85 251 ALA B O 1
ATOM 6242 N N . GLN B 1 255 ? 24.968 19.601 95.404 1.00 102.85 252 GLN B N 1
ATOM 6243 C CA . GLN B 1 255 ? 25.625 20.293 96.538 1.00 99.85 252 GLN B CA 1
ATOM 6244 C C . GLN B 1 255 ? 27.108 20.061 96.451 1.00 94.25 252 GLN B C 1
ATOM 6245 O O . GLN B 1 255 ? 27.700 19.417 97.310 1.00 92.15 252 GLN B O 1
ATOM 6251 N N . ARG B 1 256 ? 27.663 20.563 95.357 1.00 91.35 253 ARG B N 1
ATOM 6252 C CA . ARG B 1 256 ? 29.086 20.673 95.139 1.00 90.45 253 ARG B CA 1
ATOM 6253 C C . ARG B 1 256 ? 29.386 22.030 94.514 1.00 91.21 253 ARG B C 1
ATOM 6254 O O . ARG B 1 256 ? 28.478 22.673 93.976 1.00 95.13 253 ARG B O 1
ATOM 6262 N N . PRO B 1 257 ? 30.651 22.488 94.598 1.00 90.31 254 PRO B N 1
ATOM 6263 C CA . PRO B 1 257 ? 31.774 21.878 95.318 1.00 91.86 254 PRO B CA 1
ATOM 6264 C C . PRO B 1 257 ? 31.526 21.921 96.824 1.00 95.26 254 PRO B C 1
ATOM 6265 O O . PRO B 1 257 ? 30.619 22.633 97.270 1.00 97.82 254 PRO B O 1
ATOM 6269 N N . TYR B 1 258 ? 32.309 21.170 97.597 1.00 94.72 255 TYR B N 1
ATOM 6270 C CA . TYR B 1 258 ? 32.065 21.081 99.036 1.00 97.85 255 TYR B CA 1
ATOM 6271 C C . TYR B 1 258 ? 32.671 22.264 99.776 1.00 97.29 255 TYR B C 1
ATOM 6272 O O . TYR B 1 258 ? 32.249 22.618 100.880 1.00 101.07 255 TYR B O 1
ATOM 6281 N N . GLY B 1 259 ? 33.656 22.876 99.144 1.00 94.92 256 GLY B N 1
ATOM 6282 C CA . GLY B 1 259 ? 34.416 23.946 99.751 1.00 96.60 256 GLY B CA 1
ATOM 6283 C C . GLY B 1 259 ? 35.776 23.980 99.085 1.00 95.22 256 GLY B C 1
ATOM 6284 O O . GLY B 1 259 ? 35.916 23.607 97.920 1.00 95.93 256 GLY B O 1
ATOM 6285 N N . LEU B 1 260 ? 36.788 24.383 99.840 1.00 92.35 257 LEU B N 1
ATOM 6286 C CA . LEU B 1 260 ? 38.083 24.708 99.259 1.00 86.92 257 LEU B CA 1
ATOM 6287 C C . LEU B 1 260 ? 38.926 23.486 98.920 1.00 86.59 257 LEU B C 1
ATOM 6288 O O . LEU B 1 260 ? 39.593 23.470 97.894 1.00 86.78 257 LEU B O 1
ATOM 6293 N N . CYS B 1 261 ? 38.891 22.460 99.762 1.00 88.22 258 CYS B N 1
ATOM 6294 C CA . CYS B 1 261 ? 39.616 21.231 99.453 1.00 88.07 258 CYS B CA 1
ATOM 6295 C C . CYS B 1 261 ? 39.033 20.597 98.219 1.00 85.60 258 CYS B C 1
ATOM 6296 O O . CYS B 1 261 ? 39.773 20.168 97.344 1.00 83.37 258 CYS B O 1
ATOM 6299 N N . ASP B 1 262 ? 37.702 20.569 98.139 1.00 85.35 259 ASP B N 1
ATOM 6300 C CA . ASP B 1 262 ? 37.032 20.008 96.974 1.00 82.17 259 ASP B CA 1
ATOM 6301 C C . ASP B 1 262 ? 37.385 20.825 95.742 1.00 76.06 259 ASP B C 1
ATOM 6302 O O . ASP B 1 262 ? 37.819 20.265 94.737 1.00 74.32 259 ASP B O 1
ATOM 6307 N N . LEU B 1 263 ? 37.235 22.147 95.858 1.00 72.28 260 LEU B N 1
ATOM 6308 C CA . LEU B 1 263 ? 37.381 23.075 94.727 1.00 66.79 260 LEU B CA 1
ATOM 6309 C C . LEU B 1 263 ? 38.792 23.219 94.222 1.00 62.95 260 LEU B C 1
ATOM 6310 O O . LEU B 1 263 ? 38.981 23.151 93.024 1.00 60.31 260 LEU B O 1
ATOM 6315 N N . TYR B 1 264 ? 39.758 23.446 95.118 1.00 62.87 261 TYR B N 1
ATOM 6316 C CA . TYR B 1 264 ? 41.177 23.544 94.738 1.00 61.48 261 TYR B CA 1
ATOM 6317 C C . TYR B 1 264 ? 41.691 22.241 94.174 1.00 62.02 261 TYR B C 1
ATOM 6318 O O . TYR B 1 264 ? 42.852 22.137 93.843 1.00 60.60 261 TYR B O 1
ATOM 6327 N N . THR B 1 265 ? 40.845 21.228 94.101 1.00 64.63 262 THR B N 1
ATOM 6328 C CA . THR B 1 265 ? 41.305 19.932 93.662 1.00 66.15 262 THR B CA 1
ATOM 6329 C C . THR B 1 265 ? 40.474 19.436 92.507 1.00 66.31 262 THR B C 1
ATOM 6330 O O . THR B 1 265 ? 40.679 18.320 92.036 1.00 68.09 262 THR B O 1
ATOM 6334 N N . TRP B 1 266 ? 39.563 20.283 92.030 1.00 65.71 263 TRP B N 1
ATOM 6335 C CA . TRP B 1 266 ? 38.477 19.870 91.123 1.00 66.65 263 TRP B CA 1
ATOM 6336 C C . TRP B 1 266 ? 38.913 18.989 89.967 1.00 66.98 263 TRP B C 1
ATOM 6337 O O . TRP B 1 266 ? 39.973 19.178 89.376 1.00 64.76 263 TRP B O 1
ATOM 6348 N N . GLN B 1 267 ? 38.081 18.018 89.649 1.00 70.22 264 GLN B N 1
ATOM 6349 C CA . GLN B 1 267 ? 38.433 17.115 88.596 1.00 73.09 264 GLN B CA 1
ATOM 6350 C C . GLN B 1 267 ? 37.702 17.525 87.314 1.00 74.91 264 GLN B C 1
ATOM 6351 O O . GLN B 1 267 ? 36.803 16.838 86.819 1.00 78.67 264 GLN B O 1
ATOM 6357 N N . SER B 1 268 ? 38.114 18.680 86.797 1.00 72.85 265 SER B N 1
ATOM 6358 C CA . SER B 1 268 ? 37.584 19.237 85.571 1.00 70.96 265 SER B CA 1
ATOM 6359 C C . SER B 1 268 ? 37.859 18.390 84.345 1.00 70.41 265 SER B C 1
ATOM 6360 O O . SER B 1 268 ? 37.136 18.480 83.352 1.00 71.04 265 SER B O 1
ATOM 6363 N N . ARG B 1 269 ? 38.910 17.586 84.391 1.00 68.25 266 ARG B N 1
ATOM 6364 C CA . ARG B 1 269 ? 39.162 16.679 83.283 1.00 68.39 266 ARG B CA 1
ATOM 6365 C C . ARG B 1 269 ? 39.274 15.255 83.795 1.00 68.98 266 ARG B C 1
ATOM 6366 O O . ARG B 1 269 ? 39.287 15.048 84.997 1.00 71.38 266 ARG B O 1
ATOM 6374 N N . ARG B 1 270 ? 39.316 14.285 82.884 1.00 68.19 267 ARG B N 1
ATOM 6375 C CA . ARG B 1 270 ? 39.736 12.933 83.216 1.00 69.37 267 ARG B CA 1
ATOM 6376 C C . ARG B 1 270 ? 40.917 12.530 82.355 1.00 69.29 267 ARG B C 1
ATOM 6377 O O . ARG B 1 270 ? 40.829 12.521 81.124 1.00 67.51 267 ARG B O 1
ATOM 6385 N N . ILE B 1 271 ? 42.030 12.208 83.018 1.00 70.62 268 ILE B N 1
ATOM 6386 C CA . ILE B 1 271 ? 43.324 12.079 82.338 1.00 70.60 268 ILE B CA 1
ATOM 6387 C C . ILE B 1 271 ? 43.990 10.757 82.666 1.00 72.72 268 ILE B C 1
ATOM 6388 O O . ILE B 1 271 ? 43.795 10.209 83.754 1.00 73.97 268 ILE B O 1
ATOM 6393 N N . ARG B 1 272 ? 44.780 10.251 81.725 1.00 73.42 269 ARG B N 1
ATOM 6394 C CA . ARG B 1 272 ? 45.617 9.087 81.978 1.00 76.74 269 ARG B CA 1
ATOM 6395 C C . ARG B 1 272 ? 46.951 9.182 81.262 1.00 78.88 269 ARG B C 1
ATOM 6396 O O . ARG B 1 272 ? 47.003 9.344 80.026 1.00 80.30 269 ARG B O 1
ATOM 6404 N N . LEU B 1 273 ? 48.022 9.058 82.051 1.00 79.68 270 LEU B N 1
ATOM 6405 C CA . LEU B 1 273 ? 49.385 9.132 81.541 1.00 79.33 270 LEU B CA 1
ATOM 6406 C C . LEU B 1 273 ? 49.834 7.801 80.969 1.00 82.61 270 LEU B C 1
ATOM 6407 O O . LEU B 1 273 ? 49.524 6.736 81.506 1.00 84.24 270 LEU B O 1
ATOM 6412 N N . HIS B 1 274 ? 50.526 7.873 79.840 1.00 83.88 271 HIS B N 1
ATOM 6413 C CA . HIS B 1 274 ? 51.109 6.695 79.245 1.00 87.50 271 HIS B CA 1
ATOM 6414 C C . HIS B 1 274 ? 52.619 6.774 79.321 1.00 89.71 271 HIS B C 1
ATOM 6415 O O . HIS B 1 274 ? 53.245 7.658 78.723 1.00 89.00 271 HIS B O 1
ATOM 6422 N N . TYR B 1 275 ? 53.191 5.837 80.074 1.00 92.89 272 TYR B N 1
ATOM 6423 C CA . TYR B 1 275 ? 54.620 5.834 80.376 1.00 94.52 272 TYR B CA 1
ATOM 6424 C C . TYR B 1 275 ? 55.288 4.470 80.262 1.00 99.80 272 TYR B C 1
ATOM 6425 O O . TYR B 1 275 ? 54.638 3.421 80.256 1.00 103.87 272 TYR B O 1
ATOM 6434 N N . ASP B 1 276 ? 56.606 4.521 80.161 1.00 100.68 273 ASP B N 1
ATOM 6435 C CA . ASP B 1 276 ? 57.431 3.363 80.311 1.00 104.27 273 ASP B CA 1
ATOM 6436 C C . ASP B 1 276 ? 58.144 3.538 81.651 1.00 105.32 273 ASP B C 1
ATOM 6437 O O . ASP B 1 276 ? 57.768 4.424 82.442 1.00 101.95 273 ASP B O 1
ATOM 6442 N N . ALA B 1 277 ? 59.168 2.716 81.895 1.00 109.58 274 ALA B N 1
ATOM 6443 C CA . ALA B 1 277 ? 59.989 2.821 83.107 1.00 109.78 274 ALA B CA 1
ATOM 6444 C C . ALA B 1 277 ? 60.547 4.223 83.389 1.00 107.11 274 ALA B C 1
ATOM 6445 O O . ALA B 1 277 ? 60.624 4.597 84.543 1.00 106.53 274 ALA B O 1
ATOM 6447 N N . ASP B 1 278 ? 60.894 4.997 82.351 1.00 105.13 275 ASP B N 1
ATOM 6448 C CA . ASP B 1 278 ? 61.742 6.193 82.511 1.00 103.77 275 ASP B CA 1
ATOM 6449 C C . ASP B 1 278 ? 61.039 7.530 82.468 1.00 100.27 275 ASP B C 1
ATOM 6450 O O . ASP B 1 278 ? 61.208 8.354 83.363 1.00 99.36 275 ASP B O 1
ATOM 6455 N N . GLY B 1 279 ? 60.314 7.782 81.390 1.00 99.29 276 GLY B N 1
ATOM 6456 C CA . GLY B 1 279 ? 59.548 9.016 81.282 1.00 95.79 276 GLY B CA 1
ATOM 6457 C C . GLY B 1 279 ? 58.088 8.722 80.987 1.00 93.88 276 GLY B C 1
ATOM 6458 O O . GLY B 1 279 ? 57.625 7.568 81.110 1.00 95.99 276 GLY B O 1
ATOM 6459 N N . VAL B 1 280 ? 57.368 9.777 80.609 1.00 88.89 277 VAL B N 1
ATOM 6460 C CA . VAL B 1 280 ? 56.012 9.662 80.096 1.00 85.48 277 VAL B CA 1
ATOM 6461 C C . VAL B 1 280 ? 56.047 10.077 78.611 1.00 87.22 277 VAL B C 1
ATOM 6462 O O . VAL B 1 280 ? 56.626 11.129 78.260 1.00 85.21 277 VAL B O 1
ATOM 6466 N N . TYR B 1 281 ? 55.459 9.244 77.737 1.00 89.02 278 TYR B N 1
ATOM 6467 C CA . TYR B 1 281 ? 55.499 9.494 76.274 1.00 88.59 278 TYR B CA 1
ATOM 6468 C C . TYR B 1 281 ? 54.173 9.956 75.690 1.00 84.86 278 TYR B C 1
ATOM 6469 O O . TYR B 1 281 ? 54.157 10.676 74.691 1.00 84.70 278 TYR B O 1
ATOM 6478 N N . GLY B 1 282 ? 53.075 9.554 76.320 1.00 83.09 279 GLY B N 1
ATOM 6479 C CA . GLY B 1 282 ? 51.742 9.823 75.793 1.00 81.46 279 GLY B CA 1
ATOM 6480 C C . GLY B 1 282 ? 50.750 10.198 76.871 1.00 80.43 279 GLY B C 1
ATOM 6481 O O . GLY B 1 282 ? 51.067 10.164 78.067 1.00 79.28 279 GLY B O 1
ATOM 6482 N N . VAL B 1 283 ? 49.552 10.583 76.431 1.00 80.95 280 VAL B N 1
ATOM 6483 C CA . VAL B 1 283 ? 48.456 11.027 77.317 1.00 80.97 280 VAL B CA 1
ATOM 6484 C C . VAL B 1 283 ? 47.107 10.642 76.740 1.00 81.98 280 VAL B C 1
ATOM 6485 O O . VAL B 1 283 ? 46.965 10.512 75.513 1.00 86.83 280 VAL B O 1
ATOM 6489 N N . LEU B 1 284 ? 46.113 10.503 77.617 1.00 79.93 281 LEU B N 1
ATOM 6490 C CA . LEU B 1 284 ? 44.705 10.582 77.205 1.00 78.23 281 LEU B CA 1
ATOM 6491 C C . LEU B 1 284 ? 43.938 11.593 78.075 1.00 75.76 281 LEU B C 1
ATOM 6492 O O . LEU B 1 284 ? 43.887 11.470 79.313 1.00 75.97 281 LEU B O 1
ATOM 6497 N N . LEU B 1 285 ? 43.360 12.591 77.398 1.00 72.82 282 LEU B N 1
ATOM 6498 C CA . LEU B 1 285 ? 42.704 13.730 78.029 1.00 68.18 282 LEU B CA 1
ATOM 6499 C C . LEU B 1 285 ? 41.280 13.769 77.545 1.00 67.31 282 LEU B C 1
ATOM 6500 O O . LEU B 1 285 ? 41.032 13.825 76.339 1.00 68.61 282 LEU B O 1
ATOM 6505 N N . ALA B 1 286 ? 40.358 13.702 78.501 1.00 66.53 283 ALA B N 1
ATOM 6506 C CA . ALA B 1 286 ? 38.924 13.710 78.224 1.00 67.89 283 ALA B CA 1
ATOM 6507 C C . ALA B 1 286 ? 38.203 14.614 79.208 1.00 65.94 283 ALA B C 1
ATOM 6508 O O . ALA B 1 286 ? 38.785 14.991 80.216 1.00 66.23 283 ALA B O 1
ATOM 6510 N N . TYR B 1 287 ? 36.950 14.962 78.929 1.00 64.64 284 TYR B N 1
ATOM 6511 C CA . TYR B 1 287 ? 36.230 15.852 79.817 1.00 64.35 284 TYR B CA 1
ATOM 6512 C C . TYR B 1 287 ? 35.899 15.195 81.152 1.00 66.41 284 TYR B C 1
ATOM 6513 O O . TYR B 1 287 ? 35.613 13.999 81.185 1.00 69.10 284 TYR B O 1
ATOM 6522 N N . GLY B 1 288 ? 35.971 15.981 82.238 1.00 65.99 285 GLY B N 1
ATOM 6523 C CA . GLY B 1 288 ? 35.644 15.550 83.610 1.00 66.47 285 GLY B CA 1
ATOM 6524 C C . GLY B 1 288 ? 34.359 16.177 84.135 1.00 67.42 285 GLY B C 1
ATOM 6525 O O . GLY B 1 288 ? 33.312 16.066 83.513 1.00 69.35 285 GLY B O 1
ATOM 6526 N N . ASP B 1 289 ? 34.415 16.832 85.282 1.00 67.31 286 ASP B N 1
ATOM 6527 C CA . ASP B 1 289 ? 33.202 17.369 85.859 1.00 69.90 286 ASP B CA 1
ATOM 6528 C C . ASP B 1 289 ? 33.054 18.807 85.481 1.00 69.93 286 ASP B C 1
ATOM 6529 O O . ASP B 1 289 ? 33.948 19.613 85.743 1.00 70.18 286 ASP B O 1
ATOM 6534 N N . PRO B 1 290 ? 31.920 19.150 84.874 1.00 71.95 287 PRO B N 1
ATOM 6535 C CA . PRO B 1 290 ? 31.529 20.521 84.653 1.00 71.88 287 PRO B CA 1
ATOM 6536 C C . PRO B 1 290 ? 31.370 21.311 85.940 1.00 72.94 287 PRO B C 1
ATOM 6537 O O . PRO B 1 290 ? 30.811 20.818 86.929 1.00 71.76 287 PRO B O 1
ATOM 6541 N N . LEU B 1 291 ? 31.878 22.537 85.901 1.00 74.59 288 LEU B N 1
ATOM 6542 C CA . LEU B 1 291 ? 31.655 23.501 86.957 1.00 76.05 288 LEU B CA 1
ATOM 6543 C C . LEU B 1 291 ? 31.431 24.883 86.362 1.00 74.00 288 LEU B C 1
ATOM 6544 O O . LEU B 1 291 ? 32.374 25.614 85.990 1.00 67.37 288 LEU B O 1
ATOM 6549 N N . ALA B 1 292 ? 30.145 25.199 86.261 1.00 77.29 289 ALA B N 1
ATOM 6550 C CA . ALA B 1 292 ? 29.685 26.464 85.726 1.00 80.12 289 ALA B CA 1
ATOM 6551 C C . ALA B 1 292 ? 29.930 27.580 86.746 1.00 80.97 289 ALA B C 1
ATOM 6552 O O . ALA B 1 292 ? 29.494 27.483 87.906 1.00 87.36 289 ALA B O 1
ATOM 6554 N N . PRO B 1 293 ? 30.600 28.656 86.310 1.00 75.65 290 PRO B N 1
ATOM 6555 C CA . PRO B 1 293 ? 31.106 29.693 87.180 1.00 73.50 290 PRO B CA 1
ATOM 6556 C C . PRO B 1 293 ? 30.054 30.694 87.694 1.00 74.88 290 PRO B C 1
ATOM 6557 O O . PRO B 1 293 ? 30.378 31.582 88.481 1.00 74.32 290 PRO B O 1
ATOM 6561 N N . HIS B 1 294 ? 28.812 30.549 87.256 1.00 78.02 291 HIS B N 1
ATOM 6562 C CA . HIS B 1 294 ? 27.730 31.450 87.658 1.00 81.67 291 HIS B CA 1
ATOM 6563 C C . HIS B 1 294 ? 27.408 31.389 89.151 1.00 80.73 291 HIS B C 1
ATOM 6564 O O . HIS B 1 294 ? 27.320 30.301 89.740 1.00 80.46 291 HIS B O 1
ATOM 6571 N N . ASN B 1 295 ? 27.220 32.571 89.739 1.00 77.57 292 ASN B N 1
ATOM 6572 C CA . ASN B 1 295 ? 26.912 32.721 91.150 1.00 77.23 292 ASN B CA 1
ATOM 6573 C C . ASN B 1 295 ? 27.740 31.816 92.045 1.00 77.35 292 ASN B C 1
ATOM 6574 O O . ASN B 1 295 ? 27.214 31.193 92.957 1.00 80.50 292 ASN B O 1
ATOM 6579 N N . LYS B 1 296 ? 29.040 31.742 91.768 1.00 75.24 293 LYS B N 1
ATOM 6580 C CA . LYS B 1 296 ? 29.961 30.899 92.519 1.00 74.55 293 LYS B CA 1
ATOM 6581 C C . LYS B 1 296 ? 30.915 31.751 93.340 1.00 74.85 293 LYS B C 1
ATOM 6582 O O . LYS B 1 296 ? 31.946 31.267 93.817 1.00 72.93 293 LYS B O 1
ATOM 6588 N N . HIS B 1 297 ? 30.554 33.023 93.491 1.00 78.53 294 HIS B N 1
ATOM 6589 C CA . HIS B 1 297 ? 31.279 33.986 94.329 1.00 82.46 294 HIS B CA 1
ATOM 6590 C C . HIS B 1 297 ? 31.371 33.571 95.785 1.00 88.16 294 HIS B C 1
ATOM 6591 O O . HIS B 1 297 ? 32.272 34.010 96.520 1.00 94.49 294 HIS B O 1
ATOM 6598 N N . ASN B 1 298 ? 30.440 32.733 96.208 1.00 90.25 295 ASN B N 1
ATOM 6599 C CA . ASN B 1 298 ? 30.468 32.282 97.571 1.00 91.84 295 ASN B CA 1
ATOM 6600 C C . ASN B 1 298 ? 31.392 31.111 97.822 1.00 91.39 295 ASN B C 1
ATOM 6601 O O . ASN B 1 298 ? 31.600 30.721 98.956 1.00 94.64 295 ASN B O 1
ATOM 6606 N N . HIS B 1 299 ? 31.970 30.567 96.766 1.00 90.92 296 HIS B N 1
ATOM 6607 C CA . HIS B 1 299 ? 32.804 29.395 96.913 1.00 92.88 296 HIS B CA 1
ATOM 6608 C C . HIS B 1 299 ? 34.215 29.670 96.473 1.00 88.96 296 HIS B C 1
ATOM 6609 O O . HIS B 1 299 ? 35.125 28.951 96.880 1.00 92.43 296 HIS B O 1
ATOM 6616 N N . GLU B 1 300 ? 34.398 30.664 95.609 1.00 81.60 297 GLU B N 1
ATOM 6617 C CA . GLU B 1 300 ? 35.714 30.898 95.041 1.00 76.71 297 GLU B CA 1
ATOM 6618 C C . GLU B 1 300 ? 36.383 32.202 95.522 1.00 76.30 297 GLU B C 1
ATOM 6619 O O . GLU B 1 300 ? 36.101 33.305 95.024 1.00 77.00 297 GLU B O 1
ATOM 6625 N N . PRO B 1 301 ? 37.285 32.069 96.510 1.00 74.58 298 PRO B N 1
ATOM 6626 C CA . PRO B 1 301 ? 37.935 33.219 97.110 1.00 70.89 298 PRO B CA 1
ATOM 6627 C C . PRO B 1 301 ? 38.884 33.949 96.190 1.00 64.65 298 PRO B C 1
ATOM 6628 O O . PRO B 1 301 ? 39.210 35.101 96.460 1.00 63.99 298 PRO B O 1
ATOM 6632 N N . MET B 1 302 ? 39.316 33.271 95.129 1.00 61.02 299 MET B N 1
ATOM 6633 C CA . MET B 1 302 ? 40.466 33.691 94.330 1.00 58.86 299 MET B CA 1
ATOM 6634 C C . MET B 1 302 ? 40.204 34.463 93.017 1.00 58.79 299 MET B C 1
ATOM 6635 O O . MET B 1 302 ? 41.059 34.513 92.140 1.00 57.60 299 MET B O 1
ATOM 6640 N N . THR B 1 303 ? 39.032 35.068 92.884 1.00 60.94 300 THR B N 1
ATOM 6641 C CA . THR B 1 303 ? 38.795 36.010 91.800 1.00 61.71 300 THR B CA 1
ATOM 6642 C C . THR B 1 303 ? 37.987 37.162 92.305 1.00 64.10 300 THR B C 1
ATOM 6643 O O . THR B 1 303 ? 37.288 37.044 93.329 1.00 68.30 300 THR B O 1
ATOM 6647 N N . ALA B 1 304 ? 38.064 38.262 91.564 1.00 62.19 301 ALA B N 1
ATOM 6648 C CA . ALA B 1 304 ? 37.061 39.284 91.656 1.00 63.99 301 ALA B CA 1
ATOM 6649 C C . ALA B 1 304 ? 35.831 38.814 90.866 1.00 66.70 301 ALA B C 1
ATOM 6650 O O . ALA B 1 304 ? 35.925 38.023 89.916 1.00 67.33 301 ALA B O 1
ATOM 6652 N N . TRP B 1 305 ? 34.669 39.299 91.267 1.00 69.26 302 TRP B N 1
ATOM 6653 C CA . TRP B 1 305 ? 33.442 38.875 90.655 1.00 70.35 302 TRP B CA 1
ATOM 6654 C C . TRP B 1 305 ? 32.907 40.035 89.865 1.00 71.37 302 TRP B C 1
ATOM 6655 O O . TRP B 1 305 ? 33.440 41.155 89.949 1.00 68.65 302 TRP B O 1
ATOM 6666 N N . ARG B 1 306 ? 31.908 39.758 89.035 1.00 73.67 303 ARG B N 1
ATOM 6667 C CA . ARG B 1 306 ? 31.206 40.825 88.348 1.00 73.99 303 ARG B CA 1
ATOM 6668 C C . ARG B 1 306 ? 29.843 40.360 87.969 1.00 76.86 303 ARG B C 1
ATOM 6669 O O . ARG B 1 306 ? 29.667 39.216 87.573 1.00 79.15 303 ARG B O 1
ATOM 6677 N N . ARG B 1 307 ? 28.881 41.261 88.112 1.00 80.99 304 ARG B N 1
ATOM 6678 C CA . ARG B 1 307 ? 27.477 40.948 87.900 1.00 84.63 304 ARG B CA 1
ATOM 6679 C C . ARG B 1 307 ? 27.194 41.118 86.432 1.00 84.04 304 ARG B C 1
ATOM 6680 O O . ARG B 1 307 ? 27.565 42.146 85.854 1.00 86.67 304 ARG B O 1
ATOM 6688 N N . SER B 1 308 ? 26.577 40.121 85.808 1.00 82.81 305 SER B N 1
ATOM 6689 C CA . SER B 1 308 ? 26.332 40.251 84.376 1.00 84.73 305 SER B CA 1
ATOM 6690 C C . SER B 1 308 ? 24.853 40.234 84.033 1.00 85.30 305 SER B C 1
ATOM 6691 O O . SER B 1 308 ? 24.218 39.192 84.117 1.00 86.23 305 SER B O 1
ATOM 6694 N N . PRO B 1 309 ? 24.305 41.389 83.633 1.00 84.99 306 PRO B N 1
ATOM 6695 C CA . PRO B 1 309 ? 22.896 41.403 83.339 1.00 89.30 306 PRO B CA 1
ATOM 6696 C C . PRO B 1 309 ? 22.546 40.628 82.068 1.00 90.80 306 PRO B C 1
ATOM 6697 O O . PRO B 1 309 ? 21.447 40.069 81.986 1.00 97.46 306 PRO B O 1
ATOM 6701 N N . ALA B 1 310 ? 23.461 40.563 81.099 1.00 87.12 307 ALA B N 1
ATOM 6702 C CA . ALA B 1 310 ? 23.152 39.900 79.822 1.00 85.20 307 ALA B CA 1
ATOM 6703 C C . ALA B 1 310 ? 22.751 38.476 80.124 1.00 85.04 307 ALA B C 1
ATOM 6704 O O . ALA B 1 310 ? 21.736 37.990 79.642 1.00 91.48 307 ALA B O 1
ATOM 6706 N N . GLN B 1 311 ? 23.534 37.853 80.985 1.00 81.50 308 GLN B N 1
ATOM 6707 C CA . GLN B 1 311 ? 23.326 36.505 81.442 1.00 84.67 308 GLN B CA 1
ATOM 6708 C C . GLN B 1 311 ? 22.047 36.334 82.283 1.00 90.34 308 GLN B C 1
ATOM 6709 O O . GLN B 1 311 ? 21.388 35.291 82.231 1.00 92.16 308 GLN B O 1
ATOM 6715 N N . GLU B 1 312 ? 21.710 37.352 83.073 1.00 94.56 309 GLU B N 1
ATOM 6716 C CA . GLU B 1 312 ? 20.478 37.344 83.856 1.00 100.14 309 GLU B CA 1
ATOM 6717 C C . GLU B 1 312 ? 19.311 37.218 82.918 1.00 108.07 309 GLU B C 1
ATOM 6718 O O . GLU B 1 312 ? 18.414 36.402 83.153 1.00 113.39 309 GLU B O 1
ATOM 6724 N N . LYS B 1 313 ? 19.357 38.023 81.852 1.00 111.30 310 LYS B N 1
ATOM 6725 C CA . LYS B 1 313 ? 18.383 38.005 80.761 1.00 116.15 310 LYS B CA 1
ATOM 6726 C C . LYS B 1 313 ? 18.304 36.600 80.153 1.00 113.49 310 LYS B C 1
ATOM 6727 O O . LYS B 1 313 ? 17.224 35.987 80.103 1.00 117.34 310 LYS B O 1
ATOM 6733 N N . LYS B 1 314 ? 19.464 36.096 79.733 1.00 105.29 311 LYS B N 1
ATOM 6734 C CA . LYS B 1 314 ? 19.583 34.790 79.102 1.00 103.01 311 LYS B CA 1
ATOM 6735 C C . LYS B 1 314 ? 19.091 33.628 79.945 1.00 101.64 311 LYS B C 1
ATOM 6736 O O . LYS B 1 314 ? 18.505 32.703 79.412 1.00 103.62 311 LYS B O 1
ATOM 6742 N N . LEU B 1 315 ? 19.339 33.658 81.245 1.00 100.27 312 LEU B N 1
ATOM 6743 C CA . LEU B 1 315 ? 19.012 32.504 82.078 1.00 104.20 312 LEU B CA 1
ATOM 6744 C C . LEU B 1 315 ? 17.730 32.688 82.881 1.00 108.31 312 LEU B C 1
ATOM 6745 O O . LEU B 1 315 ? 17.359 31.828 83.687 1.00 108.05 312 LEU B O 1
ATOM 6750 N N . LYS B 1 316 ? 17.058 33.811 82.637 1.00 111.18 313 LYS B N 1
ATOM 6751 C CA . LYS B 1 316 ? 15.847 34.187 83.363 1.00 115.56 313 LYS B CA 1
ATOM 6752 C C . LYS B 1 316 ? 16.042 34.152 84.883 1.00 114.97 313 LYS B C 1
ATOM 6753 O O . LYS B 1 316 ? 15.157 33.732 85.627 1.00 119.86 313 LYS B O 1
ATOM 6759 N N . LYS B 1 317 ? 17.206 34.610 85.337 1.00 109.36 314 LYS B N 1
ATOM 6760 C CA . LYS B 1 317 ? 17.467 34.743 86.768 1.00 107.29 314 LYS B CA 1
ATOM 6761 C C . LYS B 1 317 ? 17.461 36.208 87.182 1.00 107.12 314 LYS B C 1
ATOM 6762 O O . LYS B 1 317 ? 17.756 37.091 86.363 1.00 105.38 314 LYS B O 1
ATOM 6768 N N . PRO B 1 318 ? 17.098 36.486 88.448 1.00 108.77 315 PRO B N 1
ATOM 6769 C CA . PRO B 1 318 ? 17.113 37.895 88.784 1.00 107.27 315 PRO B CA 1
ATOM 6770 C C . PRO B 1 318 ? 18.559 38.371 88.964 1.00 100.82 315 PRO B C 1
ATOM 6771 O O . PRO B 1 318 ? 18.856 39.501 88.603 1.00 98.01 315 PRO B O 1
ATOM 6775 N N . GLN B 1 319 ? 19.451 37.497 89.447 1.00 96.38 316 GLN B N 1
ATOM 6776 C CA . GLN B 1 319 ? 20.842 37.872 89.708 1.00 90.53 316 GLN B CA 1
ATOM 6777 C C . GLN B 1 319 ? 21.918 36.878 89.236 1.00 85.18 316 GLN B C 1
ATOM 6778 O O . GLN B 1 319 ? 21.777 35.684 89.447 1.00 85.66 316 GLN B O 1
ATOM 6784 N N . VAL B 1 320 ? 22.995 37.371 88.619 1.00 79.54 317 VAL B N 1
ATOM 6785 C CA . VAL B 1 320 ? 24.126 36.506 88.241 1.00 75.28 317 VAL B CA 1
ATOM 6786 C C . VAL B 1 320 ? 25.494 37.163 88.379 1.00 72.65 317 VAL B C 1
ATOM 6787 O O . VAL B 1 320 ? 25.791 38.139 87.668 1.00 72.65 317 VAL B O 1
ATOM 6791 N N . TYR B 1 321 ? 26.345 36.606 89.244 1.00 70.67 318 TYR B N 1
ATOM 6792 C CA . TYR B 1 321 ? 27.760 36.954 89.205 1.00 66.43 318 TYR B CA 1
ATOM 6793 C C . TYR B 1 321 ? 28.589 35.915 88.501 1.00 64.66 318 TYR B C 1
ATOM 6794 O O . TYR B 1 321 ? 28.254 34.730 88.468 1.00 64.88 318 TYR B O 1
ATOM 6803 N N . LEU B 1 322 ? 29.697 36.425 87.970 1.00 63.67 319 LEU B N 1
ATOM 6804 C CA . LEU B 1 322 ? 30.633 35.750 87.088 1.00 61.12 319 LEU B CA 1
ATOM 6805 C C . LEU B 1 322 ? 32.052 36.255 87.325 1.00 59.77 319 LEU B C 1
ATOM 6806 O O . LEU B 1 322 ? 32.273 37.456 87.530 1.00 57.56 319 LEU B O 1
ATOM 6811 N N . PRO B 1 323 ? 33.029 35.344 87.260 1.00 60.70 320 PRO B N 1
ATOM 6812 C CA . PRO B 1 323 ? 34.368 35.782 87.579 1.00 61.78 320 PRO B CA 1
ATOM 6813 C C . PRO B 1 323 ? 34.769 36.843 86.576 1.00 63.17 320 PRO B C 1
ATOM 6814 O O . PRO B 1 323 ? 34.466 36.705 85.382 1.00 65.10 320 PRO B O 1
ATOM 6818 N N . ARG B 1 324 ? 35.387 37.914 87.073 1.00 63.12 321 ARG B N 1
ATOM 6819 C CA . ARG B 1 324 ? 35.903 38.992 86.234 1.00 60.97 321 ARG B CA 1
ATOM 6820 C C . ARG B 1 324 ? 37.264 38.499 85.836 1.00 57.06 321 ARG B C 1
ATOM 6821 O O . ARG B 1 324 ? 38.039 38.172 86.709 1.00 57.73 321 ARG B O 1
ATOM 6829 N N . GLU B 1 325 ? 37.534 38.343 84.543 1.00 55.48 322 GLU B N 1
ATOM 6830 C CA . GLU B 1 325 ? 38.858 37.862 84.144 1.00 54.88 322 GLU B CA 1
ATOM 6831 C C . GLU B 1 325 ? 39.799 38.999 83.972 1.00 53.02 322 GLU B C 1
ATOM 6832 O O . GLU B 1 325 ? 39.401 40.166 83.886 1.00 49.53 322 GLU B O 1
ATOM 6838 N N . HIS B 1 326 ? 41.070 38.635 83.925 1.00 53.45 323 HIS B N 1
ATOM 6839 C CA . HIS B 1 326 ? 42.121 39.613 83.770 1.00 54.16 323 HIS B CA 1
ATOM 6840 C C . HIS B 1 326 ? 42.155 40.150 82.370 1.00 54.60 323 HIS B C 1
ATOM 6841 O O . HIS B 1 326 ? 41.810 39.465 81.443 1.00 55.12 323 HIS B O 1
ATOM 6848 N N . ASP B 1 327 ? 42.581 41.380 82.206 1.00 57.37 324 ASP B N 1
ATOM 6849 C CA . ASP B 1 327 ? 42.738 41.858 80.867 1.00 60.64 324 ASP B CA 1
ATOM 6850 C C . ASP B 1 327 ? 44.243 42.007 80.546 1.00 62.76 324 ASP B C 1
ATOM 6851 O O . ASP B 1 327 ? 44.933 42.852 81.148 1.00 69.60 324 ASP B O 1
ATOM 6856 N N . PRO B 1 328 ? 44.747 41.207 79.579 1.00 56.23 325 PRO B N 1
ATOM 6857 C CA . PRO B 1 328 ? 46.177 41.091 79.287 1.00 52.62 325 PRO B CA 1
ATOM 6858 C C . PRO B 1 328 ? 46.796 42.360 78.780 1.00 52.49 325 PRO B C 1
ATOM 6859 O O . PRO B 1 328 ? 47.961 42.563 79.065 1.00 53.20 325 PRO B O 1
ATOM 6863 N N . THR B 1 329 ? 46.040 43.183 78.038 1.00 51.85 326 THR B N 1
ATOM 6864 C CA . THR B 1 329 ? 46.474 44.516 77.626 1.00 52.78 326 THR B CA 1
ATOM 6865 C C . THR B 1 329 ? 46.986 45.393 78.760 1.00 57.63 326 THR B C 1
ATOM 6866 O O . THR B 1 329 ? 47.953 46.126 78.546 1.00 66.43 326 THR B O 1
ATOM 6870 N N . ARG B 1 330 ? 46.321 45.398 79.925 1.00 55.81 327 ARG B N 1
ATOM 6871 C CA . ARG B 1 330 ? 46.584 46.460 80.936 1.00 56.79 327 ARG B CA 1
ATOM 6872 C C . ARG B 1 330 ? 47.360 45.977 82.148 1.00 57.50 327 ARG B C 1
ATOM 6873 O O . ARG B 1 330 ? 47.357 44.791 82.444 1.00 63.72 327 ARG B O 1
ATOM 6881 N N . SER B 1 331 ? 48.054 46.872 82.830 1.00 56.91 328 SER B N 1
ATOM 6882 C CA . SER B 1 331 ? 48.819 46.451 83.989 1.00 59.83 328 SER B CA 1
ATOM 6883 C C . SER B 1 331 ? 47.858 46.329 85.158 1.00 62.41 328 SER B C 1
ATOM 6884 O O . SER B 1 331 ? 46.820 46.983 85.159 1.00 65.97 328 SER B O 1
ATOM 6887 N N . ALA B 1 332 ? 48.200 45.492 86.139 1.00 61.99 329 ALA B N 1
ATOM 6888 C CA . ALA B 1 332 ? 47.326 45.185 87.281 1.00 58.05 329 ALA B CA 1
ATOM 6889 C C . ALA B 1 332 ? 46.853 46.434 87.977 1.00 57.66 329 ALA B C 1
ATOM 6890 O O . ALA B 1 332 ? 45.663 46.604 88.229 1.00 56.09 329 ALA B O 1
ATOM 6892 N N . TRP B 1 333 ? 47.806 47.313 88.277 1.00 58.41 330 TRP B N 1
ATOM 6893 C CA . TRP B 1 333 ? 47.550 48.484 89.100 1.00 60.35 330 TRP B CA 1
ATOM 6894 C C . TRP B 1 333 ? 46.401 49.312 88.544 1.00 62.94 330 TRP B C 1
ATOM 6895 O O . TRP B 1 333 ? 45.800 50.105 89.268 1.00 65.17 330 TRP B O 1
ATOM 6906 N N . ARG B 1 334 ? 46.100 49.124 87.254 1.00 64.18 331 ARG B N 1
ATOM 6907 C CA . ARG B 1 334 ? 44.927 49.750 86.632 1.00 62.13 331 ARG B CA 1
ATOM 6908 C C . ARG B 1 334 ? 43.634 49.174 87.198 1.00 61.89 331 ARG B C 1
ATOM 6909 O O . ARG B 1 334 ? 42.629 49.850 87.207 1.00 65.02 331 ARG B O 1
ATOM 6917 N N . GLY B 1 335 ? 43.670 47.945 87.698 1.00 60.31 332 GLY B N 1
ATOM 6918 C CA . GLY B 1 335 ? 42.463 47.307 88.202 1.00 61.10 332 GLY B CA 1
ATOM 6919 C C . GLY B 1 335 ? 42.232 47.467 89.692 1.00 62.97 332 GLY B C 1
ATOM 6920 O O . GLY B 1 335 ? 41.231 46.965 90.218 1.00 66.11 332 GLY B O 1
ATOM 6921 N N . LEU B 1 336 ? 43.151 48.154 90.373 1.00 60.78 333 LEU B N 1
ATOM 6922 C CA . LEU B 1 336 ? 43.039 48.391 91.811 1.00 60.45 333 LEU B CA 1
ATOM 6923 C C . LEU B 1 336 ? 41.627 48.615 92.301 1.00 63.75 333 LEU B C 1
ATOM 6924 O O . LEU B 1 336 ? 41.287 48.162 93.382 1.00 66.84 333 LEU B O 1
ATOM 6929 N N . GLY B 1 337 ? 40.805 49.336 91.546 1.00 64.46 334 GLY B N 1
ATOM 6930 C CA . GLY B 1 337 ? 39.442 49.594 92.019 1.00 68.64 334 GLY B CA 1
ATOM 6931 C C . GLY B 1 337 ? 38.769 48.371 92.657 1.00 68.77 334 GLY B C 1
ATOM 6932 O O . GLY B 1 337 ? 38.349 48.404 93.840 1.00 69.56 334 GLY B O 1
ATOM 6933 N N . ALA B 1 338 ? 38.691 47.298 91.862 1.00 65.05 335 ALA B N 1
ATOM 6934 C CA . ALA B 1 338 ? 38.025 46.081 92.245 1.00 64.27 335 ALA B CA 1
ATOM 6935 C C . ALA B 1 338 ? 38.782 45.431 93.375 1.00 66.98 335 ALA B C 1
ATOM 6936 O O . ALA B 1 338 ? 38.176 44.962 94.347 1.00 72.78 335 ALA B O 1
ATOM 6938 N N . LEU B 1 339 ? 40.111 45.428 93.276 1.00 65.88 336 LEU B N 1
ATOM 6939 C CA . LEU B 1 339 ? 40.947 44.733 94.282 1.00 65.96 336 LEU B CA 1
ATOM 6940 C C . LEU B 1 339 ? 40.918 45.342 95.688 1.00 67.66 336 LEU B C 1
ATOM 6941 O O . LEU B 1 339 ? 41.016 44.631 96.679 1.00 68.65 336 LEU B O 1
ATOM 6946 N N . VAL B 1 340 ? 40.744 46.656 95.768 1.00 67.03 337 VAL B N 1
ATOM 6947 C CA . VAL B 1 340 ? 40.720 47.332 97.052 1.00 67.29 337 VAL B CA 1
ATOM 6948 C C . VAL B 1 340 ? 39.315 47.492 97.628 1.00 70.95 337 VAL B C 1
ATOM 6949 O O . VAL B 1 340 ? 39.102 47.188 98.808 1.00 73.42 337 VAL B O 1
ATOM 6953 N N . ALA B 1 341 ? 38.367 47.941 96.804 1.00 70.17 338 ALA B N 1
ATOM 6954 C CA . ALA B 1 341 ? 37.056 48.296 97.309 1.00 72.66 338 ALA B CA 1
ATOM 6955 C C . ALA B 1 341 ? 35.964 47.743 96.457 1.00 72.73 338 ALA B C 1
ATOM 6956 O O . ALA B 1 341 ? 34.798 48.108 96.618 1.00 74.82 338 ALA B O 1
ATOM 6958 N N . GLY B 1 342 ? 36.346 46.862 95.544 1.00 71.51 339 GLY B N 1
ATOM 6959 C CA . GLY B 1 342 ? 35.396 46.242 94.629 1.00 75.19 339 GLY B CA 1
ATOM 6960 C C . GLY B 1 342 ? 34.667 47.219 93.717 1.00 78.46 339 GLY B C 1
ATOM 6961 O O . GLY B 1 342 ? 33.498 47.005 93.380 1.00 78.59 339 GLY B O 1
ATOM 6962 N N . GLU B 1 343 ? 35.353 48.288 93.321 1.00 79.44 340 GLU B N 1
ATOM 6963 C CA . GLU B 1 343 ? 34.764 49.278 92.454 1.00 81.41 340 GLU B CA 1
ATOM 6964 C C . GLU B 1 343 ? 35.291 49.126 91.044 1.00 83.01 340 GLU B C 1
ATOM 6965 O O . GLU B 1 343 ? 36.486 49.097 90.821 1.00 82.59 340 GLU B O 1
ATOM 6971 N N . ALA B 1 344 ? 34.370 49.004 90.094 1.00 90.65 341 ALA B N 1
ATOM 6972 C CA . ALA B 1 344 ? 34.676 48.895 88.660 1.00 87.98 341 ALA B CA 1
ATOM 6973 C C . ALA B 1 344 ? 33.765 49.869 87.934 1.00 87.63 341 ALA B C 1
ATOM 6974 O O . ALA B 1 344 ? 32.691 50.184 88.441 1.00 89.52 341 ALA B O 1
ATOM 6976 N N . SER B 1 345 ? 34.177 50.352 86.766 1.00 84.40 342 SER B N 1
ATOM 6977 C CA . SER B 1 345 ? 33.465 51.470 86.147 1.00 87.73 342 SER B CA 1
ATOM 6978 C C . SER B 1 345 ? 32.002 51.187 85.684 1.00 92.92 342 SER B C 1
ATOM 6979 O O . SER B 1 345 ? 31.125 52.068 85.768 1.00 98.23 342 SER B O 1
ATOM 6982 N N . GLY B 1 346 ? 31.706 49.977 85.233 1.00 90.82 343 GLY B N 1
ATOM 6983 C CA . GLY B 1 346 ? 30.301 49.658 84.980 1.00 98.33 343 GLY B CA 1
ATOM 6984 C C . GLY B 1 346 ? 29.432 49.756 86.237 1.00 104.03 343 GLY B C 1
ATOM 6985 O O . GLY B 1 346 ? 28.230 50.033 86.147 1.00 105.58 343 GLY B O 1
ATOM 6986 N N . ALA B 1 347 ? 30.068 49.557 87.401 1.00 106.55 344 ALA B N 1
ATOM 6987 C CA . ALA B 1 347 ? 29.409 49.302 88.703 1.00 108.53 344 ALA B CA 1
ATOM 6988 C C . ALA B 1 347 ? 27.908 49.529 88.702 1.00 109.57 344 ALA B C 1
ATOM 6989 O O . ALA B 1 347 ? 27.141 48.578 88.603 1.00 108.75 344 ALA B O 1
ATOM 6991 N N . GLU B 1 348 ? 27.525 50.798 88.783 1.00 108.94 345 GLU B N 1
ATOM 6992 C CA . GLU B 1 348 ? 26.146 51.232 88.889 1.00 111.17 345 GLU B CA 1
ATOM 6993 C C . GLU B 1 348 ? 25.192 50.583 87.901 1.00 110.49 345 GLU B C 1
ATOM 6994 O O . GLU B 1 348 ? 24.123 50.100 88.275 1.00 114.28 345 GLU B O 1
ATOM 7000 N N . GLN B 1 349 ? 25.569 50.601 86.631 1.00 108.72 346 GLN B N 1
ATOM 7001 C CA . GLN B 1 349 ? 24.683 50.149 85.566 1.00 110.65 346 GLN B CA 1
ATOM 7002 C C . GLN B 1 349 ? 24.214 48.730 85.792 1.00 108.09 346 GLN B C 1
ATOM 7003 O O . GLN B 1 349 ? 23.044 48.434 85.605 1.00 110.99 346 GLN B O 1
ATOM 7009 N N . ARG B 1 350 ? 25.127 47.872 86.241 1.00 102.81 347 ARG B N 1
ATOM 7010 C CA . ARG B 1 350 ? 24.870 46.433 86.341 1.00 97.46 347 ARG B CA 1
ATOM 7011 C C . ARG B 1 350 ? 24.226 46.045 87.676 1.00 96.67 347 ARG B C 1
ATOM 7012 O O . ARG B 1 350 ? 23.754 44.914 87.842 1.00 95.81 347 ARG B O 1
ATOM 7020 N N . GLY B 1 351 ? 24.192 46.995 88.612 1.00 94.86 348 GLY B N 1
ATOM 7021 C CA . GLY B 1 351 ? 23.675 46.751 89.957 1.00 94.40 348 GLY B CA 1
ATOM 7022 C C . GLY B 1 351 ? 24.563 45.757 90.665 1.00 92.77 348 GLY B C 1
ATOM 7023 O O . GLY B 1 351 ? 24.076 44.842 91.314 1.00 93.26 348 GLY B O 1
ATOM 7024 N N . GLU B 1 352 ? 25.875 45.929 90.485 1.00 92.55 349 GLU B N 1
ATOM 7025 C CA . GLU B 1 352 ? 26.923 45.139 91.147 1.00 88.40 349 GLU B CA 1
ATOM 7026 C C . GLU B 1 352 ? 27.012 45.555 92.596 1.00 86.32 349 GLU B C 1
ATOM 7027 O O . GLU B 1 352 ? 26.946 46.730 92.897 1.00 88.73 349 GLU B O 1
ATOM 7033 N N . ALA B 1 353 ? 27.155 44.599 93.500 1.00 83.00 350 ALA B N 1
ATOM 7034 C CA . ALA B 1 353 ? 27.506 44.939 94.863 1.00 80.34 350 ALA B CA 1
ATOM 7035 C C . ALA B 1 353 ? 29.031 44.870 94.982 1.00 75.15 350 ALA B C 1
ATOM 7036 O O . ALA B 1 353 ? 29.634 43.814 94.737 1.00 71.83 350 ALA B O 1
ATOM 7038 N N . ALA B 1 354 ? 29.648 46.009 95.323 1.00 73.15 351 ALA B N 1
ATOM 7039 C CA . ALA B 1 354 ? 31.099 46.100 95.560 1.00 69.08 351 ALA B CA 1
ATOM 7040 C C . ALA B 1 354 ? 31.607 45.061 96.605 1.00 69.00 351 ALA B C 1
ATOM 7041 O O . ALA B 1 354 ? 32.656 44.416 96.414 1.00 64.51 351 ALA B O 1
ATOM 7043 N N . ALA B 1 355 ? 30.819 44.893 97.677 1.00 72.83 352 ALA B N 1
ATOM 7044 C CA . ALA B 1 355 ? 31.012 43.858 98.695 1.00 73.92 352 ALA B CA 1
ATOM 7045 C C . ALA B 1 355 ? 31.271 42.488 98.075 1.00 73.30 352 ALA B C 1
ATOM 7046 O O . ALA B 1 355 ? 32.117 41.739 98.544 1.00 72.66 352 ALA B O 1
ATOM 7048 N N . ILE B 1 356 ? 30.550 42.176 97.001 1.00 74.98 353 ILE B N 1
ATOM 7049 C CA . ILE B 1 356 ? 30.732 40.919 96.252 1.00 73.28 353 ILE B CA 1
ATOM 7050 C C . ILE B 1 356 ? 31.930 40.948 95.248 1.00 70.03 353 ILE B C 1
ATOM 7051 O O . ILE B 1 356 ? 32.652 39.939 95.107 1.00 67.73 353 ILE B O 1
ATOM 7056 N N . VAL B 1 357 ? 32.163 42.081 94.582 1.00 68.13 354 VAL B N 1
ATOM 7057 C CA . VAL B 1 357 ? 33.180 42.082 93.538 1.00 66.18 354 VAL B CA 1
ATOM 7058 C C . VAL B 1 357 ? 34.581 41.786 94.057 1.00 67.14 354 VAL B C 1
ATOM 7059 O O . VAL B 1 357 ? 35.328 41.065 93.397 1.00 66.48 354 VAL B O 1
ATOM 7063 N N . ARG B 1 358 ? 34.941 42.350 95.213 1.00 71.02 355 ARG B N 1
ATOM 7064 C CA . ARG B 1 358 ? 36.308 42.207 95.754 1.00 70.12 355 ARG B CA 1
ATOM 7065 C C . ARG B 1 358 ? 36.514 40.759 96.131 1.00 69.45 355 ARG B C 1
ATOM 7066 O O . ARG B 1 358 ? 35.618 40.166 96.698 1.00 72.97 355 ARG B O 1
ATOM 7074 N N . PRO B 1 359 ? 37.662 40.171 95.757 1.00 67.48 356 PRO B N 1
ATOM 7075 C CA . PRO B 1 359 ? 37.934 38.757 96.014 1.00 68.74 356 PRO B CA 1
ATOM 7076 C C . PRO B 1 359 ? 37.840 38.415 97.488 1.00 71.46 356 PRO B C 1
ATOM 7077 O O . PRO B 1 359 ? 38.336 39.196 98.313 1.00 70.72 356 PRO B O 1
ATOM 7081 N N . ARG B 1 360 ? 37.225 37.269 97.824 1.00 74.62 357 ARG B N 1
ATOM 7082 C CA . ARG B 1 360 ? 37.152 36.866 99.244 1.00 77.05 357 ARG B CA 1
ATOM 7083 C C . ARG B 1 360 ? 38.547 36.842 99.824 1.00 76.33 357 ARG B C 1
ATOM 7084 O O . ARG B 1 360 ? 38.743 37.155 101.006 1.00 78.03 357 ARG B O 1
ATOM 7092 N N . ILE B 1 361 ? 39.517 36.494 98.979 1.00 72.02 358 ILE B N 1
ATOM 7093 C CA . ILE B 1 361 ? 40.879 36.353 99.441 1.00 69.63 358 ILE B CA 1
ATOM 7094 C C . ILE B 1 361 ? 41.407 37.650 100.068 1.00 70.70 358 ILE B C 1
ATOM 7095 O O . ILE B 1 361 ? 42.127 37.599 101.069 1.00 73.05 358 ILE B O 1
ATOM 7100 N N . LEU B 1 362 ? 41.019 38.800 99.507 1.00 68.19 359 LEU B N 1
ATOM 7101 C CA . LEU B 1 362 ? 41.384 40.088 100.093 1.00 66.38 359 LEU B CA 1
ATOM 7102 C C . LEU B 1 362 ? 40.493 40.414 101.276 1.00 71.37 359 LEU B C 1
ATOM 7103 O O . LEU B 1 362 ? 41.017 40.798 102.326 1.00 76.40 359 LEU B O 1
ATOM 7108 N N . ASP B 1 363 ? 39.173 40.224 101.148 1.00 72.16 360 ASP B N 1
ATOM 7109 C CA . ASP B 1 363 ? 38.252 40.363 102.312 1.00 75.06 360 ASP B CA 1
ATOM 7110 C C . ASP B 1 363 ? 38.807 39.702 103.574 1.00 75.28 360 ASP B C 1
ATOM 7111 O O . ASP B 1 363 ? 38.670 40.241 104.680 1.00 75.68 360 ASP B O 1
ATOM 7116 N N . TRP B 1 364 ? 39.411 38.525 103.358 1.00 72.68 361 TRP B N 1
ATOM 7117 C CA . TRP B 1 364 ? 40.201 37.765 104.325 1.00 72.41 361 TRP B CA 1
ATOM 7118 C C . TRP B 1 364 ? 41.292 38.602 104.951 1.00 72.45 361 TRP B C 1
ATOM 7119 O O . TRP B 1 364 ? 41.264 38.877 106.154 1.00 74.78 361 TRP B O 1
ATOM 7130 N N . VAL B 1 365 ? 42.262 38.990 104.128 1.00 69.97 362 VAL B N 1
ATOM 7131 C CA . VAL B 1 365 ? 43.347 39.853 104.573 1.00 71.29 362 VAL B CA 1
ATOM 7132 C C . VAL B 1 365 ? 42.807 41.104 105.312 1.00 75.41 362 VAL B C 1
ATOM 7133 O O . VAL B 1 365 ? 43.291 41.451 106.397 1.00 78.18 362 VAL B O 1
ATOM 7137 N N . ALA B 1 366 ? 41.785 41.746 104.737 1.00 75.77 363 ALA B N 1
ATOM 7138 C CA . ALA B 1 366 ? 41.059 42.857 105.378 1.00 78.28 363 ALA B CA 1
ATOM 7139 C C . ALA B 1 366 ? 40.576 42.547 106.808 1.00 82.07 363 ALA B C 1
ATOM 7140 O O . ALA B 1 366 ? 40.779 43.336 107.736 1.00 83.98 363 ALA B O 1
ATOM 7142 N N . ARG B 1 367 ? 39.920 41.399 106.967 1.00 83.95 364 ARG B N 1
ATOM 7143 C CA . ARG B 1 367 ? 39.385 40.959 108.266 1.00 87.59 364 ARG B CA 1
ATOM 7144 C C . ARG B 1 367 ? 40.524 40.730 109.247 1.00 87.84 364 ARG B C 1
ATOM 7145 O O . ARG B 1 367 ? 40.469 41.196 110.396 1.00 90.99 364 ARG B O 1
ATOM 7153 N N . LEU B 1 368 ? 41.538 40.010 108.753 1.00 83.36 365 LEU B N 1
ATOM 7154 C CA . LEU B 1 368 ? 42.803 39.767 109.432 1.00 81.92 365 LEU B CA 1
ATOM 7155 C C . LEU B 1 368 ? 43.420 41.024 109.961 1.00 83.50 365 LEU B C 1
ATOM 7156 O O . LEU B 1 368 ? 43.836 41.070 111.105 1.00 86.41 365 LEU B O 1
ATOM 7161 N N . VAL B 1 369 ? 43.484 42.042 109.113 1.00 82.73 366 VAL B N 1
ATOM 7162 C CA . VAL B 1 369 ? 44.006 43.338 109.513 1.00 85.04 366 VAL B CA 1
ATOM 7163 C C . VAL B 1 369 ? 43.075 43.998 110.505 1.00 90.29 366 VAL B C 1
ATOM 7164 O O . VAL B 1 369 ? 43.518 44.464 111.547 1.00 92.12 366 VAL B O 1
ATOM 7168 N N . ASN B 1 370 ? 41.784 43.990 110.189 1.00 94.50 367 ASN B N 1
ATOM 7169 C CA . ASN B 1 370 ? 40.799 44.630 111.027 1.00 102.48 367 ASN B CA 1
ATOM 7170 C C . ASN B 1 370 ? 40.751 44.117 112.470 1.00 103.57 367 ASN B C 1
ATOM 7171 O O . ASN B 1 370 ? 40.473 44.888 113.384 1.00 106.75 367 ASN B O 1
ATOM 7176 N N . GLU B 1 371 ? 41.043 42.831 112.660 1.00 99.93 368 GLU B N 1
ATOM 7177 C CA . GLU B 1 371 ? 41.211 42.234 113.995 1.00 100.36 368 GLU B CA 1
ATOM 7178 C C . GLU B 1 371 ? 42.646 42.327 114.545 1.00 98.97 368 GLU B C 1
ATOM 7179 O O . GLU B 1 371 ? 43.008 41.640 115.493 1.00 100.76 368 GLU B O 1
ATOM 7185 N N . GLY B 1 372 ? 43.471 43.161 113.928 1.00 95.90 369 GLY B N 1
ATOM 7186 C CA . GLY B 1 372 ? 44.826 43.402 114.395 1.00 95.29 369 GLY B CA 1
ATOM 7187 C C . GLY B 1 372 ? 45.818 42.259 114.343 1.00 93.29 369 GLY B C 1
ATOM 7188 O O . GLY B 1 372 ? 46.881 42.360 114.918 1.00 94.71 369 GLY B O 1
ATOM 7189 N N . PHE B 1 373 ? 45.491 41.181 113.651 1.00 91.09 370 PHE B N 1
ATOM 7190 C CA . PHE B 1 373 ? 46.412 40.060 113.511 1.00 91.21 370 PHE B CA 1
ATOM 7191 C C . PHE B 1 373 ? 47.597 40.336 112.577 1.00 89.04 370 PHE B C 1
ATOM 7192 O O . PHE B 1 373 ? 48.718 39.903 112.852 1.00 90.40 370 PHE B O 1
ATOM 7200 N N . LEU B 1 374 ? 47.341 40.996 111.448 1.00 86.26 371 LEU B N 1
ATOM 7201 C CA . LEU B 1 374 ? 48.401 41.611 110.652 1.00 84.06 371 LEU B CA 1
ATOM 7202 C C . LEU B 1 374 ? 48.419 43.111 110.986 1.00 87.57 371 LEU B C 1
ATOM 7203 O O . LEU B 1 374 ? 47.358 43.714 111.205 1.00 89.65 371 LEU B O 1
ATOM 7208 N N . PRO B 1 375 ? 49.618 43.724 111.055 1.00 89.12 372 PRO B N 1
ATOM 7209 C CA . PRO B 1 375 ? 49.715 45.160 111.394 1.00 90.51 372 PRO B CA 1
ATOM 7210 C C . PRO B 1 375 ? 49.343 45.957 110.166 1.00 86.40 372 PRO B C 1
ATOM 7211 O O . PRO B 1 375 ? 49.473 45.423 109.090 1.00 83.30 372 PRO B O 1
ATOM 7215 N N . GLU B 1 376 ? 48.889 47.198 110.285 1.00 88.03 373 GLU B N 1
ATOM 7216 C CA . GLU B 1 376 ? 48.511 47.939 109.064 1.00 87.72 373 GLU B CA 1
ATOM 7217 C C . GLU B 1 376 ? 49.614 48.042 107.989 1.00 85.10 373 GLU B C 1
ATOM 7218 O O . GLU B 1 376 ? 49.357 47.767 106.815 1.00 84.45 373 GLU B O 1
ATOM 7224 N N . ASP B 1 377 ? 50.827 48.410 108.403 1.00 85.41 374 ASP B N 1
ATOM 7225 C CA . ASP B 1 377 ? 51.975 48.579 107.512 1.00 82.71 374 ASP B CA 1
ATOM 7226 C C . ASP B 1 377 ? 52.513 47.318 106.829 1.00 80.88 374 ASP B C 1
ATOM 7227 O O . ASP B 1 377 ? 53.447 47.416 106.036 1.00 80.87 374 ASP B O 1
ATOM 7232 N N . TYR B 1 378 ? 51.936 46.152 107.107 1.00 79.92 375 TYR B N 1
ATOM 7233 C CA . TYR B 1 378 ? 52.391 44.920 106.468 1.00 78.55 375 TYR B CA 1
ATOM 7234 C C . TYR B 1 378 ? 52.309 44.954 104.951 1.00 76.82 375 TYR B C 1
ATOM 7235 O O . TYR B 1 378 ? 51.319 45.416 104.385 1.00 76.75 375 TYR B O 1
ATOM 7244 N N . PHE B 1 379 ? 53.336 44.410 104.308 1.00 78.13 376 PHE B N 1
ATOM 7245 C CA . PHE B 1 379 ? 53.440 44.412 102.856 1.00 78.60 376 PHE B CA 1
ATOM 7246 C C . PHE B 1 379 ? 53.185 43.046 102.226 1.00 75.88 376 PHE B C 1
ATOM 7247 O O . PHE B 1 379 ? 53.661 42.028 102.741 1.00 78.05 376 PHE B O 1
ATOM 7255 N N . ILE B 1 380 ? 52.463 43.041 101.102 1.00 71.52 377 ILE B N 1
ATOM 7256 C CA . ILE B 1 380 ? 52.070 41.824 100.358 1.00 69.48 377 ILE B CA 1
ATOM 7257 C C . ILE B 1 380 ? 52.119 42.049 98.836 1.00 69.38 377 ILE B C 1
ATOM 7258 O O . ILE B 1 380 ? 51.643 43.072 98.343 1.00 73.37 377 ILE B O 1
ATOM 7263 N N . ARG B 1 381 ? 52.656 41.116 98.059 1.00 69.65 378 ARG B N 1
ATOM 7264 C CA . ARG B 1 381 ? 52.338 41.180 96.631 1.00 68.46 378 ARG B CA 1
ATOM 7265 C C . ARG B 1 381 ? 50.987 40.508 96.364 1.00 66.98 378 ARG B C 1
ATOM 7266 O O . ARG B 1 381 ? 50.665 39.496 96.989 1.00 68.98 378 ARG B O 1
ATOM 7274 N N . THR B 1 382 ? 50.172 41.118 95.504 1.00 63.64 379 THR B N 1
ATOM 7275 C CA . THR B 1 382 ? 48.855 40.591 95.160 1.00 60.23 379 THR B CA 1
ATOM 7276 C C . THR B 1 382 ? 48.968 40.149 93.759 1.00 58.35 379 THR B C 1
ATOM 7277 O O . THR B 1 382 ? 49.097 40.975 92.865 1.00 57.24 379 THR B O 1
ATOM 7281 N N . ARG B 1 383 ? 48.926 38.839 93.564 1.00 59.57 380 ARG B N 1
ATOM 7282 C CA . ARG B 1 383 ? 49.285 38.256 92.276 1.00 58.54 380 ARG B CA 1
ATOM 7283 C C . ARG B 1 383 ? 48.084 38.090 91.361 1.00 53.75 380 ARG B C 1
ATOM 7284 O O . ARG B 1 383 ? 47.004 37.695 91.819 1.00 55.48 380 ARG B O 1
ATOM 7292 N N . LEU B 1 384 ? 48.273 38.407 90.087 1.00 48.51 381 LEU B N 1
ATOM 7293 C CA . LEU B 1 384 ? 47.230 38.205 89.104 1.00 48.56 381 LEU B CA 1
ATOM 7294 C C . LEU B 1 384 ? 47.600 37.116 88.111 1.00 50.47 381 LEU B C 1
ATOM 7295 O O . LEU B 1 384 ? 48.488 37.322 87.288 1.00 52.31 381 LEU B O 1
ATOM 7300 N N . ILE B 1 385 ? 46.919 35.970 88.159 1.00 50.78 382 ILE B N 1
ATOM 7301 C CA . ILE B 1 385 ? 47.182 34.928 87.176 1.00 48.94 382 ILE B CA 1
ATOM 7302 C C . ILE B 1 385 ? 45.936 34.483 86.436 1.00 48.58 382 ILE B C 1
ATOM 7303 O O . ILE B 1 385 ? 44.908 34.149 87.028 1.00 49.94 382 ILE B O 1
ATOM 7308 N N . GLY B 1 386 ? 46.058 34.455 85.125 1.00 47.96 383 GLY B N 1
ATOM 7309 C CA . GLY B 1 386 ? 45.021 33.898 84.284 1.00 50.87 383 GLY B CA 1
ATOM 7310 C C . GLY B 1 386 ? 45.553 33.351 82.969 1.00 51.50 383 GLY B C 1
ATOM 7311 O O . GLY B 1 386 ? 46.756 33.412 82.673 1.00 53.35 383 GLY B O 1
ATOM 7312 N N . VAL B 1 387 ? 44.639 32.814 82.172 1.00 49.03 384 VAL B N 1
ATOM 7313 C CA . VAL B 1 387 ? 44.952 32.363 80.836 1.00 45.40 384 VAL B CA 1
ATOM 7314 C C . VAL B 1 387 ? 43.924 33.081 80.027 1.00 44.67 384 VAL B C 1
ATOM 7315 O O . VAL B 1 387 ? 42.777 33.074 80.427 1.00 44.58 384 VAL B O 1
ATOM 7319 N N . SER B 1 388 ? 44.308 33.763 78.950 1.00 44.99 385 SER B N 1
ATOM 7320 C CA . SER B 1 388 ? 43.263 34.178 78.029 1.00 47.36 385 SER B CA 1
ATOM 7321 C C . SER B 1 388 ? 43.149 33.182 76.890 1.00 49.30 385 SER B C 1
ATOM 7322 O O . SER B 1 388 ? 44.071 32.968 76.084 1.00 48.16 385 SER B O 1
ATOM 7325 N N . TYR B 1 389 ? 41.981 32.546 76.901 1.00 51.84 386 TYR B N 1
ATOM 7326 C CA . TYR B 1 389 ? 41.684 31.439 76.056 1.00 52.17 386 TYR B CA 1
ATOM 7327 C C . TYR B 1 389 ? 41.400 32.037 74.718 1.00 53.85 386 TYR B C 1
ATOM 7328 O O . TYR B 1 389 ? 40.995 33.208 74.651 1.00 56.38 386 TYR B O 1
ATOM 7337 N N . GLY B 1 390 ? 41.676 31.267 73.671 1.00 53.30 387 GLY B N 1
ATOM 7338 C CA . GLY B 1 390 ? 41.648 31.774 72.317 1.00 56.19 387 GLY B CA 1
ATOM 7339 C C . GLY B 1 390 ? 40.304 31.617 71.652 1.00 61.65 387 GLY B C 1
ATOM 7340 O O . GLY B 1 390 ? 39.252 31.689 72.302 1.00 61.21 387 GLY B O 1
ATOM 7341 N N . THR B 1 391 ? 40.340 31.421 70.334 1.00 67.73 388 THR B N 1
ATOM 7342 C CA . THR B 1 391 ? 39.120 31.194 69.530 1.00 67.45 388 THR B CA 1
ATOM 7343 C C . THR B 1 391 ? 38.265 30.082 70.130 1.00 66.55 388 THR B C 1
ATOM 7344 O O . THR B 1 391 ? 38.763 29.006 70.479 1.00 68.19 388 THR B O 1
ATOM 7348 N N . GLN B 1 392 ? 36.986 30.387 70.302 1.00 63.46 389 GLN B N 1
ATOM 7349 C CA . GLN B 1 392 ? 36.057 29.476 70.926 1.00 60.94 389 GLN B CA 1
ATOM 7350 C C . GLN B 1 392 ? 36.617 28.735 72.080 1.00 58.57 389 GLN B C 1
ATOM 7351 O O . GLN B 1 392 ? 36.330 27.590 72.217 1.00 59.99 389 GLN B O 1
ATOM 7357 N N . GLN B 1 393 ? 37.446 29.378 72.889 1.00 59.18 390 GLN B N 1
ATOM 7358 C CA . GLN B 1 393 ? 37.961 28.799 74.141 1.00 59.18 390 GLN B CA 1
ATOM 7359 C C . GLN B 1 393 ? 38.699 27.500 73.938 1.00 55.69 390 GLN B C 1
ATOM 7360 O O . GLN B 1 393 ? 38.849 26.748 74.863 1.00 53.66 390 GLN B O 1
ATOM 7366 N N . ALA B 1 394 ? 39.143 27.239 72.714 1.00 54.64 391 ALA B N 1
ATOM 7367 C CA . ALA B 1 394 ? 39.691 25.941 72.348 1.00 54.23 391 ALA B CA 1
ATOM 7368 C C . ALA B 1 394 ? 41.214 25.932 72.198 1.00 53.81 391 ALA B C 1
ATOM 7369 O O . ALA B 1 394 ? 41.801 24.900 71.911 1.00 55.06 391 ALA B O 1
ATOM 7371 N N . VAL B 1 395 ? 41.838 27.074 72.472 1.00 53.34 392 VAL B N 1
ATOM 7372 C CA . VAL B 1 395 ? 43.235 27.372 72.215 1.00 51.47 392 VAL B CA 1
ATOM 7373 C C . VAL B 1 395 ? 43.692 28.375 73.275 1.00 52.41 392 VAL B C 1
ATOM 7374 O O . VAL B 1 395 ? 42.885 29.171 73.757 1.00 54.85 392 VAL B O 1
ATOM 7378 N N . ILE B 1 396 ? 44.955 28.383 73.664 1.00 53.42 393 ILE B N 1
ATOM 7379 C CA . ILE B 1 396 ? 45.375 29.433 74.611 1.00 55.03 393 ILE B CA 1
ATOM 7380 C C . ILE B 1 396 ? 46.197 30.539 73.937 1.00 57.23 393 ILE B C 1
ATOM 7381 O O . ILE B 1 396 ? 47.321 30.255 73.502 1.00 61.46 393 ILE B O 1
ATOM 7386 N N . ASP B 1 397 ? 45.684 31.778 73.894 1.00 55.69 394 ASP B N 1
ATOM 7387 C CA . ASP B 1 397 ? 46.415 32.904 73.286 1.00 55.35 394 ASP B CA 1
ATOM 7388 C C . ASP B 1 397 ? 47.627 33.347 74.047 1.00 54.75 394 ASP B C 1
ATOM 7389 O O . ASP B 1 397 ? 48.698 33.504 73.480 1.00 56.46 394 ASP B O 1
ATOM 7394 N N . GLU B 1 398 ? 47.447 33.573 75.334 1.00 53.22 395 GLU B N 1
ATOM 7395 C CA . GLU B 1 398 ? 48.538 33.918 76.198 1.00 52.30 395 GLU B CA 1
ATOM 7396 C C . GLU B 1 398 ? 48.092 33.706 77.627 1.00 52.60 395 GLU B C 1
ATOM 7397 O O . GLU B 1 398 ? 46.884 33.592 77.908 1.00 52.44 395 GLU B O 1
ATOM 7403 N N . ILE B 1 399 ? 49.087 33.667 78.512 1.00 52.91 396 ILE B N 1
ATOM 7404 C CA . ILE B 1 399 ? 48.914 33.624 79.960 1.00 50.77 396 ILE B CA 1
ATOM 7405 C C . ILE B 1 399 ? 49.156 35.000 80.566 1.00 51.16 396 ILE B C 1
ATOM 7406 O O . ILE B 1 399 ? 50.126 35.689 80.178 1.00 51.04 396 ILE B O 1
ATOM 7411 N N . VAL B 1 400 ? 48.283 35.373 81.511 1.00 49.36 397 VAL B N 1
ATOM 7412 C CA . VAL B 1 400 ? 48.355 36.652 82.232 1.00 49.37 397 VAL B CA 1
ATOM 7413 C C . VAL B 1 400 ? 49.120 36.446 83.524 1.00 51.95 397 VAL B C 1
ATOM 7414 O O . VAL B 1 400 ? 48.752 35.600 84.319 1.00 55.40 397 VAL B O 1
ATOM 7418 N N . ASP B 1 401 ? 50.175 37.201 83.767 1.00 53.68 398 ASP B N 1
ATOM 7419 C CA . ASP B 1 401 ? 50.823 37.094 85.076 1.00 57.89 398 ASP B CA 1
ATOM 7420 C C . ASP B 1 401 ? 51.407 38.418 85.474 1.00 58.35 398 ASP B C 1
ATOM 7421 O O . ASP B 1 401 ? 52.412 38.845 84.950 1.00 65.02 398 ASP B O 1
ATOM 7426 N N . ASP B 1 402 ? 50.764 39.062 86.424 1.00 56.58 399 ASP B N 1
ATOM 7427 C CA . ASP B 1 402 ? 51.158 40.362 86.884 1.00 55.37 399 ASP B CA 1
ATOM 7428 C C . ASP B 1 402 ? 50.979 40.335 88.426 1.00 56.98 399 ASP B C 1
ATOM 7429 O O . ASP B 1 402 ? 50.854 39.238 89.030 1.00 61.01 399 ASP B O 1
ATOM 7434 N N . HIS B 1 403 ? 50.957 41.510 89.059 1.00 52.83 400 HIS B N 1
ATOM 7435 C CA . HIS B 1 403 ? 50.784 41.619 90.492 1.00 51.02 400 HIS B CA 1
ATOM 7436 C C . HIS B 1 403 ? 50.819 43.075 90.889 1.00 52.19 400 HIS B C 1
ATOM 7437 O O . HIS B 1 403 ? 51.160 43.927 90.097 1.00 52.85 400 HIS B O 1
ATOM 7444 N N . VAL B 1 404 ? 50.515 43.351 92.147 1.00 54.28 401 VAL B N 1
ATOM 7445 C CA . VAL B 1 404 ? 50.529 44.706 92.671 1.00 55.39 401 VAL B CA 1
ATOM 7446 C C . VAL B 1 404 ? 51.079 44.666 94.109 1.00 59.83 401 VAL B C 1
ATOM 7447 O O . VAL B 1 404 ? 50.487 44.042 95.003 1.00 60.81 401 VAL B O 1
ATOM 7451 N N . ALA B 1 405 ? 52.240 45.295 94.317 1.00 64.30 402 ALA B N 1
ATOM 7452 C CA . ALA B 1 405 ? 52.853 45.360 95.655 1.00 67.27 402 ALA B CA 1
ATOM 7453 C C . ALA B 1 405 ? 52.185 46.467 96.438 1.00 68.63 402 ALA B C 1
ATOM 7454 O O . ALA B 1 405 ? 52.080 47.610 95.947 1.00 69.59 402 ALA B O 1
ATOM 7456 N N . MET B 1 406 ? 51.715 46.123 97.637 1.00 69.19 403 MET B N 1
ATOM 7457 C CA . MET B 1 406 ? 51.081 47.106 98.497 1.00 72.23 403 MET B CA 1
ATOM 7458 C C . MET B 1 406 ? 51.148 46.814 99.980 1.00 74.22 403 MET B C 1
ATOM 7459 O O . MET B 1 406 ? 51.272 45.673 100.402 1.00 72.57 403 MET B O 1
ATOM 7464 N N . ALA B 1 407 ? 51.085 47.888 100.759 1.00 78.91 404 ALA B N 1
ATOM 7465 C CA . ALA B 1 407 ? 50.825 47.791 102.182 1.00 81.38 404 ALA B CA 1
ATOM 7466 C C . ALA B 1 407 ? 49.385 47.322 102.382 1.00 80.75 404 ALA B C 1
ATOM 7467 O O . ALA B 1 407 ? 48.512 47.587 101.558 1.00 81.82 404 ALA B O 1
ATOM 7469 N N . VAL B 1 408 ? 49.138 46.644 103.489 1.00 80.30 405 VAL B N 1
ATOM 7470 C CA . VAL B 1 408 ? 47.825 46.129 103.807 1.00 77.89 405 VAL B CA 1
ATOM 7471 C C . VAL B 1 408 ? 46.768 47.212 104.122 1.00 79.43 405 VAL B C 1
ATOM 7472 O O . VAL B 1 408 ? 45.587 47.059 103.780 1.00 76.96 405 VAL B O 1
ATOM 7476 N N . VAL B 1 409 ? 47.207 48.313 104.735 1.00 83.33 406 VAL B N 1
ATOM 7477 C CA . VAL B 1 409 ? 46.364 49.504 105.015 1.00 86.87 406 VAL B CA 1
ATOM 7478 C C . VAL B 1 409 ? 45.396 49.879 103.894 1.00 85.00 406 VAL B C 1
ATOM 7479 O O . VAL B 1 409 ? 44.339 50.483 104.141 1.00 86.19 406 VAL B O 1
ATOM 7483 N N . LEU B 1 410 ? 45.772 49.560 102.662 1.00 80.90 407 LEU B N 1
ATOM 7484 C CA . LEU B 1 410 ? 44.924 49.905 101.543 1.00 79.03 407 LEU B CA 1
ATOM 7485 C C . LEU B 1 410 ? 43.614 49.152 101.626 1.00 78.92 407 LEU B C 1
ATOM 7486 O O . LEU B 1 410 ? 42.584 49.667 101.202 1.00 81.95 407 LEU B O 1
ATOM 7491 N N . LEU B 1 411 ? 43.625 47.953 102.192 1.00 76.79 408 LEU B N 1
ATOM 7492 C CA . LEU B 1 411 ? 42.375 47.245 102.290 1.00 78.17 408 LEU B CA 1
ATOM 7493 C C . LEU B 1 411 ? 41.557 47.837 103.417 1.00 87.49 408 LEU B C 1
ATOM 7494 O O . LEU B 1 411 ? 40.338 47.854 103.349 1.00 93.45 408 LEU B O 1
ATOM 7499 N N . HIS B 1 412 ? 42.241 48.400 104.408 1.00 95.65 409 HIS B N 1
ATOM 7500 C CA . HIS B 1 412 ? 41.607 49.034 105.567 1.00 106.05 409 HIS B CA 1
ATOM 7501 C C . HIS B 1 412 ? 40.931 50.385 105.233 1.00 111.26 409 HIS B C 1
ATOM 7502 O O . HIS B 1 412 ? 39.700 50.462 105.189 1.00 113.63 409 HIS B O 1
ATOM 7509 N N . GLU B 1 413 ? 41.735 51.425 104.980 1.00 113.39 410 GLU B N 1
ATOM 7510 C CA . GLU B 1 413 ? 41.249 52.794 104.716 1.00 116.36 410 GLU B CA 1
ATOM 7511 C C . GLU B 1 413 ? 40.546 53.018 103.340 1.00 116.05 410 GLU B C 1
ATOM 7512 O O . GLU B 1 413 ? 40.488 54.165 102.820 1.00 112.41 410 GLU B O 1
ATOM 7518 N N . ARG B 1 414 ? 39.988 51.933 102.774 1.00 113.44 411 ARG B N 1
ATOM 7519 C CA . ARG B 1 414 ? 39.391 51.939 101.414 1.00 107.18 411 ARG B CA 1
ATOM 7520 C C . ARG B 1 414 ? 38.232 52.924 101.226 1.00 113.69 411 ARG B C 1
ATOM 7521 O O . ARG B 1 414 ? 37.872 53.245 100.096 1.00 105.63 411 ARG B O 1
ATOM 7529 N N . ASP B 1 415 ? 37.678 53.410 102.345 1.00 126.32 412 ASP B N 1
ATOM 7530 C CA . ASP B 1 415 ? 36.572 54.386 102.353 1.00 125.82 412 ASP B CA 1
ATOM 7531 C C . ASP B 1 415 ? 37.033 55.718 101.784 1.00 121.68 412 ASP B C 1
ATOM 7532 O O . ASP B 1 415 ? 36.897 55.962 100.581 1.00 116.94 412 ASP B O 1
ATOM 7537 N N . SER B 1 416 ? 37.592 56.562 102.649 1.00 123.59 413 SER B N 1
ATOM 7538 C CA . SER B 1 416 ? 38.088 57.879 102.233 1.00 128.52 413 SER B CA 1
ATOM 7539 C C . SER B 1 416 ? 39.586 58.098 102.514 1.00 129.69 413 SER B C 1
ATOM 7540 O O . SER B 1 416 ? 40.169 59.078 102.015 1.00 128.24 413 SER B O 1
ATOM 7543 N N . GLY B 1 417 ? 40.192 57.188 103.292 1.00 124.90 414 GLY B N 1
ATOM 7544 C CA . GLY B 1 417 ? 41.610 57.271 103.668 1.00 113.43 414 GLY B CA 1
ATOM 7545 C C . GLY B 1 417 ? 42.574 56.982 102.528 1.00 103.85 414 GLY B C 1
ATOM 7546 O O . GLY B 1 417 ? 42.412 57.490 101.429 1.00 98.11 414 GLY B O 1
ATOM 7547 N N . LEU B 1 418 ? 43.579 56.156 102.797 1.00 99.74 415 LEU B N 1
ATOM 7548 C CA . LEU B 1 418 ? 44.634 55.858 101.830 1.00 93.70 415 LEU B CA 1
ATOM 7549 C C . LEU B 1 418 ? 44.140 55.033 100.647 1.00 91.24 415 LEU B C 1
ATOM 7550 O O . LEU B 1 418 ? 44.598 55.222 99.512 1.00 89.65 415 LEU B O 1
ATOM 7555 N N . GLY B 1 419 ? 43.221 54.112 100.917 1.00 89.59 416 GLY B N 1
ATOM 7556 C CA . GLY B 1 419 ? 42.658 53.280 99.868 1.00 85.61 416 GLY B CA 1
ATOM 7557 C C . GLY B 1 419 ? 42.053 54.174 98.809 1.00 86.45 416 GLY B C 1
ATOM 7558 O O . GLY B 1 419 ? 42.389 54.061 97.624 1.00 82.45 416 GLY B O 1
ATOM 7559 N N . ARG B 1 420 ? 41.181 55.091 99.236 1.00 89.69 417 ARG B N 1
ATOM 7560 C CA . ARG B 1 420 ? 40.568 56.021 98.292 1.00 89.68 417 ARG B CA 1
ATOM 7561 C C . ARG B 1 420 ? 41.614 56.768 97.464 1.00 86.97 417 ARG B C 1
ATOM 7562 O O . ARG B 1 420 ? 41.490 56.847 96.245 1.00 85.86 417 ARG B O 1
ATOM 7570 N N . THR B 1 421 ? 42.656 57.287 98.107 1.00 86.53 418 THR B N 1
ATOM 7571 C CA . THR B 1 421 ? 43.628 58.071 97.364 1.00 85.82 418 THR B CA 1
ATOM 7572 C C . THR B 1 421 ? 44.250 57.229 96.251 1.00 84.89 418 THR B C 1
ATOM 7573 O O . THR B 1 421 ? 44.339 57.695 95.118 1.00 88.72 418 THR B O 1
ATOM 7577 N N . ALA B 1 422 ? 44.628 55.985 96.549 1.00 83.11 419 ALA B N 1
ATOM 7578 C CA . ALA B 1 422 ? 45.208 55.093 95.529 1.00 77.17 419 ALA B CA 1
ATOM 7579 C C . ALA B 1 422 ? 44.247 54.862 94.364 1.00 75.27 419 ALA B C 1
ATOM 7580 O O . ALA B 1 422 ? 44.648 54.939 93.199 1.00 78.34 419 ALA B O 1
ATOM 7582 N N . ILE B 1 423 ? 42.979 54.596 94.666 1.00 71.91 420 ILE B N 1
ATOM 7583 C CA . ILE B 1 423 ? 41.985 54.454 93.612 1.00 67.01 420 ILE B CA 1
ATOM 7584 C C . ILE B 1 423 ? 41.901 55.685 92.713 1.00 66.94 420 ILE B C 1
ATOM 7585 O O . ILE B 1 423 ? 41.924 55.552 91.497 1.00 65.34 420 ILE B O 1
ATOM 7590 N N . LYS B 1 424 ? 41.852 56.875 93.305 1.00 69.82 421 LYS B N 1
ATOM 7591 C CA . LYS B 1 424 ? 41.777 58.108 92.517 1.00 70.64 421 LYS B CA 1
ATOM 7592 C C . LYS B 1 424 ? 43.058 58.402 91.739 1.00 68.86 421 LYS B C 1
ATOM 7593 O O . LYS B 1 424 ? 42.994 58.861 90.590 1.00 69.79 421 LYS B O 1
ATOM 7599 N N . ALA B 1 425 ? 44.209 58.123 92.350 1.00 67.81 422 ALA B N 1
ATOM 7600 C CA . ALA B 1 425 ? 45.503 58.236 91.672 1.00 64.23 422 ALA B CA 1
ATOM 7601 C C . ALA B 1 425 ? 45.550 57.414 90.372 1.00 61.69 422 ALA B C 1
ATOM 7602 O O . ALA B 1 425 ? 46.107 57.869 89.369 1.00 62.27 422 ALA B O 1
ATOM 7604 N N . VAL B 1 426 ? 44.946 56.227 90.371 1.00 59.85 423 VAL B N 1
ATOM 7605 C CA . VAL B 1 426 ? 44.802 55.469 89.131 1.00 58.12 423 VAL B CA 1
ATOM 7606 C C . VAL B 1 426 ? 43.919 56.251 88.153 1.00 61.20 423 VAL B C 1
ATOM 7607 O O . VAL B 1 426 ? 44.240 56.395 86.967 1.00 60.48 423 VAL B O 1
ATOM 7611 N N . GLU B 1 427 ? 42.814 56.787 88.655 1.00 65.53 424 GLU B N 1
ATOM 7612 C CA . GLU B 1 427 ? 41.838 57.401 87.773 1.00 69.50 424 GLU B CA 1
ATOM 7613 C C . GLU B 1 427 ? 42.482 58.597 87.114 1.00 65.42 424 GLU B C 1
ATOM 7614 O O . GLU B 1 427 ? 42.231 58.889 85.960 1.00 63.45 424 GLU B O 1
ATOM 7620 N N . ASP B 1 428 ? 43.344 59.251 87.876 1.00 64.20 425 ASP B N 1
ATOM 7621 C CA . ASP B 1 428 ? 44.229 60.307 87.397 1.00 63.27 425 ASP B CA 1
ATOM 7622 C C . ASP B 1 428 ? 45.091 59.891 86.205 1.00 59.61 425 ASP B C 1
ATOM 7623 O O . ASP B 1 428 ? 45.057 60.552 85.155 1.00 57.70 425 ASP B O 1
ATOM 7628 N N . ALA B 1 429 ? 45.869 58.816 86.386 1.00 56.68 426 ALA B N 1
ATOM 7629 C CA . ALA B 1 429 ? 46.658 58.208 85.300 1.00 53.72 426 ALA B CA 1
ATOM 7630 C C . ALA B 1 429 ? 45.826 58.018 84.040 1.00 53.22 426 ALA B C 1
ATOM 7631 O O . ALA B 1 429 ? 46.226 58.491 82.971 1.00 51.60 426 ALA B O 1
ATOM 7633 N N . GLU B 1 430 ? 44.669 57.353 84.185 1.00 55.02 427 GLU B N 1
ATOM 7634 C CA . GLU B 1 430 ? 43.718 57.122 83.078 1.00 56.82 427 GLU B CA 1
ATOM 7635 C C . GLU B 1 430 ? 43.309 58.450 82.408 1.00 57.13 427 GLU B C 1
ATOM 7636 O O . GLU B 1 430 ? 43.365 58.600 81.189 1.00 54.69 427 GLU B O 1
ATOM 7642 N N . LYS B 1 431 ? 42.916 59.419 83.234 1.00 59.01 428 LYS B N 1
ATOM 7643 C CA . LYS B 1 431 ? 42.526 60.748 82.774 1.00 58.28 428 LYS B CA 1
ATOM 7644 C C . LYS B 1 431 ? 43.633 61.399 81.981 1.00 57.31 428 LYS B C 1
ATOM 7645 O O . LYS B 1 431 ? 43.363 62.082 80.997 1.00 57.72 428 LYS B O 1
ATOM 7651 N N . ALA B 1 432 ? 44.870 61.194 82.438 1.00 55.56 429 ALA B N 1
ATOM 7652 C CA . ALA B 1 432 ? 46.029 61.871 81.876 1.00 54.17 429 ALA B CA 1
ATOM 7653 C C . ALA B 1 432 ? 46.375 61.301 80.519 1.00 51.95 429 ALA B C 1
ATOM 7654 O O . ALA B 1 432 ? 46.682 62.050 79.582 1.00 53.70 429 ALA B O 1
ATOM 7656 N N . VAL B 1 433 ? 46.325 59.977 80.411 1.00 47.99 430 VAL B N 1
ATOM 7657 C CA . VAL B 1 433 ? 46.809 59.318 79.218 1.00 44.42 430 VAL B CA 1
ATOM 7658 C C . VAL B 1 433 ? 45.876 59.672 78.110 1.00 45.72 430 VAL B C 1
ATOM 7659 O O . VAL B 1 433 ? 46.287 59.771 76.994 1.00 45.38 430 VAL B O 1
ATOM 7663 N N . THR B 1 434 ? 44.620 59.929 78.425 1.00 49.32 431 THR B N 1
ATOM 7664 C CA . THR B 1 434 ? 43.702 60.353 77.375 1.00 54.33 431 THR B CA 1
ATOM 7665 C C . THR B 1 434 ? 44.088 61.743 76.839 1.00 55.51 431 THR B C 1
ATOM 7666 O O . THR B 1 434 ? 43.985 62.000 75.638 1.00 56.99 431 THR B O 1
ATOM 7670 N N . VAL B 1 435 ? 44.552 62.631 77.709 1.00 55.70 432 VAL B N 1
ATOM 7671 C CA . VAL B 1 435 ? 45.006 63.923 77.225 1.00 56.80 432 VAL B CA 1
ATOM 7672 C C . VAL B 1 435 ? 46.173 63.687 76.287 1.00 56.19 432 VAL B C 1
ATOM 7673 O O . VAL B 1 435 ? 46.347 64.416 75.310 1.00 58.90 432 VAL B O 1
ATOM 7677 N N . LEU B 1 436 ? 46.970 62.661 76.575 1.00 53.98 433 LEU B N 1
ATOM 7678 C CA . LEU B 1 436 ? 48.049 62.283 75.669 1.00 52.41 433 LEU B CA 1
ATOM 7679 C C . LEU B 1 436 ? 47.497 61.737 74.367 1.00 51.85 433 LEU B C 1
ATOM 7680 O O . LEU B 1 436 ? 47.951 62.117 73.300 1.00 53.53 433 LEU B O 1
ATOM 7685 N N . GLY B 1 437 ? 46.511 60.857 74.470 1.00 51.49 434 GLY B N 1
ATOM 7686 C CA . GLY B 1 437 ? 45.909 60.195 73.312 1.00 51.78 434 GLY B CA 1
ATOM 7687 C C . GLY B 1 437 ? 45.360 61.235 72.369 1.00 53.83 434 GLY B C 1
ATOM 7688 O O . GLY B 1 437 ? 45.608 61.160 71.148 1.00 55.13 434 GLY B O 1
ATOM 7689 N N . GLY B 1 438 ? 44.662 62.218 72.954 1.00 53.39 435 GLY B N 1
ATOM 7690 C CA . GLY B 1 438 ? 44.075 63.322 72.220 1.00 55.03 435 GLY B CA 1
ATOM 7691 C C . GLY B 1 438 ? 45.130 64.029 71.397 1.00 56.40 435 GLY B C 1
ATOM 7692 O O . GLY B 1 438 ? 44.911 64.323 70.226 1.00 58.92 435 GLY B O 1
ATOM 7693 N N . LEU B 1 439 ? 46.286 64.285 72.005 1.00 55.40 436 LEU B N 1
ATOM 7694 C CA . LEU B 1 439 ? 47.375 64.948 71.320 1.00 54.86 436 LEU B CA 1
ATOM 7695 C C . LEU B 1 439 ? 47.773 64.184 70.103 1.00 54.15 436 LEU B C 1
ATOM 7696 O O . LEU B 1 439 ? 47.799 64.749 69.046 1.00 55.76 436 LEU B O 1
ATOM 7701 N N . ALA B 1 440 ? 48.088 62.903 70.223 1.00 53.71 437 ALA B N 1
ATOM 7702 C CA . ALA B 1 440 ? 48.618 62.191 69.046 1.00 56.02 437 ALA B CA 1
ATOM 7703 C C . ALA B 1 440 ? 47.590 62.212 67.927 1.00 57.68 437 ALA B C 1
ATOM 7704 O O . ALA B 1 440 ? 47.970 62.288 66.718 1.00 59.13 437 ALA B O 1
ATOM 7706 N N . ALA B 1 441 ? 46.311 62.185 68.350 1.00 55.50 438 ALA B N 1
ATOM 7707 C CA . ALA B 1 441 ? 45.174 62.249 67.445 1.00 55.34 438 ALA B CA 1
ATOM 7708 C C . ALA B 1 441 ? 45.051 63.592 66.725 1.00 57.95 438 ALA B C 1
ATOM 7709 O O . ALA B 1 441 ? 45.029 63.615 65.506 1.00 58.87 438 ALA B O 1
ATOM 7711 N N . ASP B 1 442 ? 45.011 64.701 67.471 1.00 60.46 439 ASP B N 1
ATOM 7712 C CA . ASP B 1 442 ? 44.856 66.063 66.903 1.00 64.29 439 ASP B CA 1
ATOM 7713 C C . ASP B 1 442 ? 46.021 66.440 66.034 1.00 64.15 439 ASP B C 1
ATOM 7714 O O . ASP B 1 442 ? 45.922 67.369 65.247 1.00 66.09 439 ASP B O 1
ATOM 7719 N N . LEU B 1 443 ? 47.126 65.715 66.226 1.00 61.78 440 LEU B N 1
ATOM 7720 C CA . LEU B 1 443 ? 48.374 65.853 65.483 1.00 60.75 440 LEU B CA 1
ATOM 7721 C C . LEU B 1 443 ? 48.243 65.123 64.160 1.00 61.55 440 LEU B C 1
ATOM 7722 O O . LEU B 1 443 ? 48.499 65.704 63.096 1.00 63.14 440 LEU B O 1
ATOM 7727 N N . ALA B 1 444 ? 47.851 63.845 64.229 1.00 59.89 441 ALA B N 1
ATOM 7728 C CA . ALA B 1 444 ? 47.554 63.076 63.033 1.00 60.30 441 ALA B CA 1
ATOM 7729 C C . ALA B 1 444 ? 46.544 63.821 62.149 1.00 63.71 441 ALA B C 1
ATOM 7730 O O . ALA B 1 444 ? 46.704 63.897 60.939 1.00 66.25 441 ALA B O 1
ATOM 7732 N N . LYS B 1 445 ? 45.522 64.409 62.764 1.00 65.52 442 LYS B N 1
ATOM 7733 C CA . LYS B 1 445 ? 44.529 65.197 62.030 1.00 67.78 442 LYS B CA 1
ATOM 7734 C C . LYS B 1 445 ? 45.114 66.437 61.400 1.00 69.74 442 LYS B C 1
ATOM 7735 O O . LYS B 1 445 ? 44.753 66.771 60.288 1.00 72.00 442 LYS B O 1
ATOM 7741 N N . ALA B 1 446 ? 46.020 67.113 62.099 1.00 70.56 443 ALA B N 1
ATOM 7742 C CA . ALA B 1 446 ? 46.609 68.371 61.602 1.00 74.82 443 ALA B CA 1
ATOM 7743 C C . ALA B 1 446 ? 47.521 68.110 60.395 1.00 77.10 443 ALA B C 1
ATOM 7744 O O . ALA B 1 446 ? 47.968 69.040 59.681 1.00 79.45 443 ALA B O 1
ATOM 7746 N N . ALA B 1 447 ? 47.772 66.824 60.176 1.00 74.88 444 ALA B N 1
ATOM 7747 C CA . ALA B 1 447 ? 48.609 66.375 59.095 1.00 75.57 444 ALA B CA 1
ATOM 7748 C C . ALA B 1 447 ? 47.736 65.687 58.046 1.00 75.44 444 ALA B C 1
ATOM 7749 O O . ALA B 1 447 ? 48.130 65.527 56.898 1.00 76.28 444 ALA B O 1
ATOM 7751 N N . GLY B 1 448 ? 46.537 65.290 58.445 1.00 74.78 445 GLY B N 1
ATOM 7752 C CA . GLY B 1 448 ? 45.648 64.579 57.542 1.00 76.44 445 GLY B CA 1
ATOM 7753 C C . GLY B 1 448 ? 45.902 63.088 57.505 1.00 74.92 445 GLY B C 1
ATOM 7754 O O . GLY B 1 448 ? 45.547 62.434 56.544 1.00 73.89 445 GLY B O 1
ATOM 7755 N N . ALA B 1 449 ? 46.526 62.551 58.547 1.00 75.59 446 ALA B N 1
ATOM 7756 C CA . ALA B 1 449 ? 46.668 61.095 58.706 1.00 76.95 446 ALA B CA 1
ATOM 7757 C C . ALA B 1 449 ? 45.494 60.571 59.530 1.00 75.61 446 ALA B C 1
ATOM 7758 O O . ALA B 1 449 ? 44.773 61.373 60.153 1.00 73.24 446 ALA B O 1
ATOM 7760 N N . ASP B 1 450 ? 45.282 59.249 59.491 1.00 74.31 447 ASP B N 1
ATOM 7761 C CA . ASP B 1 450 ? 44.183 58.640 60.216 1.00 76.35 447 ASP B CA 1
ATOM 7762 C C . ASP B 1 450 ? 44.547 58.758 61.701 1.00 73.95 447 ASP B C 1
ATOM 7763 O O . ASP B 1 450 ? 45.712 58.559 62.070 1.00 74.91 447 ASP B O 1
ATOM 7768 N N . PRO B 1 451 ? 43.576 59.128 62.556 1.00 70.63 448 PRO B N 1
ATOM 7769 C CA . PRO B 1 451 ? 43.968 59.361 63.939 1.00 69.51 448 PRO B CA 1
ATOM 7770 C C . PRO B 1 451 ? 43.989 58.115 64.808 1.00 70.82 448 PRO B C 1
ATOM 7771 O O . PRO B 1 451 ? 44.435 58.171 65.953 1.00 69.03 448 PRO B O 1
ATOM 7775 N N . GLU B 1 452 ? 43.562 56.987 64.259 1.00 75.59 449 GLU B N 1
ATOM 7776 C CA . GLU B 1 452 ? 43.342 55.817 65.085 1.00 75.62 449 GLU B CA 1
ATOM 7777 C C . GLU B 1 452 ? 44.562 55.178 65.669 1.00 67.83 449 GLU B C 1
ATOM 7778 O O . GLU B 1 452 ? 44.604 55.048 66.865 1.00 68.62 449 GLU B O 1
ATOM 7784 N N . THR B 1 453 ? 45.557 54.795 64.876 1.00 65.16 450 THR B N 1
ATOM 7785 C CA . THR B 1 453 ? 46.773 54.170 65.477 1.00 63.26 450 THR B CA 1
ATOM 7786 C C . THR B 1 453 ? 47.696 55.089 66.265 1.00 61.95 450 THR B C 1
ATOM 7787 O O . THR B 1 453 ? 48.207 54.657 67.297 1.00 60.88 450 THR B O 1
ATOM 7791 N N . PRO B 1 454 ? 47.934 56.333 65.783 1.00 61.16 451 PRO B N 1
ATOM 7792 C CA . PRO B 1 454 ? 48.725 57.230 66.626 1.00 60.80 451 PRO B CA 1
ATOM 7793 C C . PRO B 1 454 ? 48.164 57.358 68.045 1.00 59.87 451 PRO B C 1
ATOM 7794 O O . PRO B 1 454 ? 48.935 57.335 69.010 1.00 60.70 451 PRO B O 1
ATOM 7798 N N . ARG B 1 455 ? 46.845 57.480 68.163 1.00 59.42 452 ARG B N 1
ATOM 7799 C CA . ARG B 1 455 ? 46.203 57.608 69.456 1.00 58.45 452 ARG B CA 1
ATOM 7800 C C . ARG B 1 455 ? 46.373 56.326 70.235 1.00 57.00 452 ARG B C 1
ATOM 7801 O O . ARG B 1 455 ? 46.623 56.345 71.433 1.00 56.29 452 ARG B O 1
ATOM 7809 N N . ALA B 1 456 ? 46.228 55.216 69.522 1.00 58.95 453 ALA B N 1
ATOM 7810 C CA . ALA B 1 456 ? 46.300 53.870 70.075 1.00 59.26 453 ALA B CA 1
ATOM 7811 C C . ALA B 1 456 ? 47.664 53.628 70.651 1.00 59.93 453 ALA B C 1
ATOM 7812 O O . ALA B 1 456 ? 47.793 53.005 71.711 1.00 60.63 453 ALA B O 1
ATOM 7814 N N . ALA B 1 457 ? 48.671 54.098 69.908 1.00 60.47 454 ALA B N 1
ATOM 7815 C CA . ALA B 1 457 ? 50.077 53.968 70.265 1.00 57.45 454 ALA B CA 1
ATOM 7816 C C . ALA B 1 457 ? 50.380 54.861 71.425 1.00 56.28 454 ALA B C 1
ATOM 7817 O O . ALA B 1 457 ? 50.946 54.414 72.415 1.00 57.60 454 ALA B O 1
ATOM 7819 N N . ALA B 1 458 ? 50.004 56.129 71.291 1.00 56.05 455 ALA B N 1
ATOM 7820 C CA . ALA B 1 458 ? 50.347 57.130 72.279 1.00 55.84 455 ALA B CA 1
ATOM 7821 C C . ALA B 1 458 ? 49.797 56.731 73.620 1.00 55.66 455 ALA B C 1
ATOM 7822 O O . ALA B 1 458 ? 50.441 56.985 74.634 1.00 58.55 455 ALA B O 1
ATOM 7824 N N . ARG B 1 459 ? 48.625 56.099 73.632 1.00 54.61 456 ARG B N 1
ATOM 7825 C CA . ARG B 1 459 ? 48.096 55.537 74.866 1.00 54.87 456 ARG B CA 1
ATOM 7826 C C . ARG B 1 459 ? 49.054 54.481 75.468 1.00 57.25 456 ARG B C 1
ATOM 7827 O O . ARG B 1 459 ? 49.409 54.561 76.653 1.00 57.26 456 ARG B O 1
ATOM 7835 N N . ASP B 1 460 ? 49.525 53.543 74.643 1.00 60.19 457 ASP B N 1
ATOM 7836 C CA . ASP B 1 460 ? 50.419 52.473 75.108 1.00 61.39 457 ASP B CA 1
ATOM 7837 C C . ASP B 1 460 ? 51.660 52.994 75.752 1.00 57.37 457 ASP B C 1
ATOM 7838 O O . ASP B 1 460 ? 52.035 52.576 76.847 1.00 57.89 457 ASP B O 1
ATOM 7843 N N . ARG B 1 461 ? 52.286 53.927 75.070 1.00 54.57 458 ARG B N 1
ATOM 7844 C CA . ARG B 1 461 ? 53.496 54.519 75.566 1.00 55.05 458 ARG B CA 1
ATOM 7845 C C . ARG B 1 461 ? 53.243 55.188 76.925 1.00 55.49 458 ARG B C 1
ATOM 7846 O O . ARG B 1 461 ? 54.051 55.037 77.869 1.00 54.61 458 ARG B O 1
ATOM 7854 N N . GLY B 1 462 ? 52.086 55.861 77.013 1.00 54.50 459 GLY B N 1
ATOM 7855 C CA . GLY B 1 462 ? 51.629 56.567 78.204 1.00 52.46 459 GLY B CA 1
ATOM 7856 C C . GLY B 1 462 ? 51.531 55.643 79.390 1.00 51.45 459 GLY B C 1
ATOM 7857 O O . GLY B 1 462 ? 52.184 55.864 80.400 1.00 51.33 459 GLY B O 1
ATOM 7858 N N . PHE B 1 463 ? 50.740 54.587 79.264 1.00 50.60 460 PHE B N 1
ATOM 7859 C CA . PHE B 1 463 ? 50.621 53.644 80.357 1.00 51.31 460 PHE B CA 1
ATOM 7860 C C . PHE B 1 463 ? 51.911 52.896 80.598 1.00 53.39 460 PHE B C 1
ATOM 7861 O O . PHE B 1 463 ? 52.158 52.457 81.718 1.00 57.37 460 PHE B O 1
ATOM 7869 N N . GLY B 1 464 ? 52.719 52.738 79.550 1.00 54.04 461 GLY B N 1
ATOM 7870 C CA . GLY B 1 464 ? 54.097 52.271 79.693 1.00 54.58 461 GLY B CA 1
ATOM 7871 C C . GLY B 1 464 ? 54.894 53.168 80.628 1.00 55.57 461 GLY B C 1
ATOM 7872 O O . GLY B 1 464 ? 55.442 52.712 81.635 1.00 58.48 461 GLY B O 1
ATOM 7873 N N . MET B 1 465 ? 54.909 54.460 80.337 1.00 54.59 462 MET B N 1
ATOM 7874 C CA . MET B 1 465 ? 55.718 55.396 81.107 1.00 55.14 462 MET B CA 1
ATOM 7875 C C . MET B 1 465 ? 55.178 55.723 82.494 1.00 53.70 462 MET B C 1
ATOM 7876 O O . MET B 1 465 ? 55.838 56.395 83.260 1.00 53.95 462 MET B O 1
ATOM 7881 N N . LEU B 1 466 ? 53.979 55.256 82.821 1.00 51.76 463 LEU B N 1
ATOM 7882 C CA . LEU B 1 466 ? 53.390 55.538 84.139 1.00 50.10 463 LEU B CA 1
ATOM 7883 C C . LEU B 1 466 ? 53.461 54.352 85.054 1.00 49.41 463 LEU B C 1
ATOM 7884 O O . LEU B 1 466 ? 53.264 54.481 86.267 1.00 49.16 463 LEU B O 1
ATOM 7889 N N . ASP B 1 467 ? 53.734 53.194 84.466 1.00 49.18 464 ASP B N 1
ATOM 7890 C CA . ASP B 1 467 ? 53.642 51.942 85.186 1.00 49.96 464 ASP B CA 1
ATOM 7891 C C . ASP B 1 467 ? 54.726 51.913 86.244 1.00 53.08 464 ASP B C 1
ATOM 7892 O O . ASP B 1 467 ? 54.423 51.877 87.438 1.00 53.02 464 ASP B O 1
ATOM 7897 N N . GLY B 1 468 ? 55.983 51.945 85.793 1.00 55.64 465 GLY B N 1
ATOM 7898 C CA . GLY B 1 468 ? 57.139 52.000 86.690 1.00 56.21 465 GLY B CA 1
ATOM 7899 C C . GLY B 1 468 ? 56.923 52.922 87.883 1.00 56.15 465 GLY B C 1
ATOM 7900 O O . GLY B 1 468 ? 56.823 52.453 89.010 1.00 59.95 465 GLY B O 1
ATOM 7901 N N . PRO B 1 469 ? 56.826 54.238 87.644 1.00 54.55 466 PRO B N 1
ATOM 7902 C CA . PRO B 1 469 ? 56.667 55.195 88.730 1.00 55.59 466 PRO B CA 1
ATOM 7903 C C . PRO B 1 469 ? 55.404 54.985 89.538 1.00 56.53 466 PRO B C 1
ATOM 7904 O O . PRO B 1 469 ? 55.424 55.215 90.734 1.00 59.54 466 PRO B O 1
ATOM 7908 N N . PHE B 1 470 ? 54.311 54.561 88.911 1.00 55.30 467 PHE B N 1
ATOM 7909 C CA . PHE B 1 470 ? 53.086 54.422 89.663 1.00 55.53 467 PHE B CA 1
ATOM 7910 C C . PHE B 1 470 ? 53.198 53.388 90.765 1.00 55.87 467 PHE B C 1
ATOM 7911 O O . PHE B 1 470 ? 52.756 53.628 91.882 1.00 56.43 467 PHE B O 1
ATOM 7919 N N . ARG B 1 471 ? 53.737 52.223 90.404 1.00 56.34 468 ARG B N 1
ATOM 7920 C CA . ARG B 1 471 ? 53.894 51.083 91.291 1.00 56.62 468 ARG B CA 1
ATOM 7921 C C . ARG B 1 471 ? 54.732 51.552 92.446 1.00 61.32 468 ARG B C 1
ATOM 7922 O O . ARG B 1 471 ? 54.461 51.216 93.609 1.00 65.57 468 ARG B O 1
ATOM 7930 N N . THR B 1 472 ? 55.747 52.356 92.155 1.00 62.33 469 THR B N 1
ATOM 7931 C CA . THR B 1 472 ? 56.576 52.806 93.261 1.00 65.25 469 THR B CA 1
ATOM 7932 C C . THR B 1 472 ? 55.892 53.907 94.083 1.00 64.68 469 THR B C 1
ATOM 7933 O O . THR B 1 472 ? 56.135 54.039 95.286 1.00 65.09 469 THR B O 1
ATOM 7937 N N . TRP B 1 473 ? 54.987 54.646 93.454 1.00 62.99 470 TRP B N 1
ATOM 7938 C CA . TRP B 1 473 ? 54.209 55.601 94.221 1.00 65.32 470 TRP B CA 1
ATOM 7939 C C . TRP B 1 473 ? 53.266 54.869 95.126 1.00 65.73 470 TRP B C 1
ATOM 7940 O O . TRP B 1 473 ? 52.895 55.378 96.161 1.00 69.60 470 TRP B O 1
ATOM 7951 N N . LEU B 1 474 ? 52.846 53.689 94.722 1.00 64.24 471 LEU B N 1
ATOM 7952 C CA . LEU B 1 474 ? 51.844 52.987 95.476 1.00 65.73 471 LEU B CA 1
ATOM 7953 C C . LEU B 1 474 ? 52.468 52.526 96.785 1.00 70.29 471 LEU B C 1
ATOM 7954 O O . LEU B 1 474 ? 51.895 52.730 97.875 1.00 74.33 471 LEU B O 1
ATOM 7959 N N . ALA B 1 475 ? 53.657 51.929 96.672 1.00 70.68 472 ALA B N 1
ATOM 7960 C CA . ALA B 1 475 ? 54.404 51.446 97.831 1.00 73.41 472 ALA B CA 1
ATOM 7961 C C . ALA B 1 475 ? 54.782 52.544 98.853 1.00 77.29 472 ALA B C 1
ATOM 7962 O O . ALA B 1 475 ? 55.249 52.223 99.953 1.00 83.69 472 ALA B O 1
ATOM 7964 N N . THR B 1 476 ? 54.576 53.815 98.490 1.00 76.26 473 THR B N 1
ATOM 7965 C CA . THR B 1 476 ? 54.683 54.957 99.409 1.00 78.53 473 THR B CA 1
ATOM 7966 C C . THR B 1 476 ? 53.614 54.947 100.469 1.00 80.11 473 THR B C 1
ATOM 7967 O O . THR B 1 476 ? 53.844 55.358 101.604 1.00 82.10 473 THR B O 1
ATOM 7971 N N . LEU B 1 477 ? 52.417 54.538 100.078 1.00 79.75 474 LEU B N 1
ATOM 7972 C CA . LEU B 1 477 ? 51.272 54.593 100.980 1.00 84.34 474 LEU B CA 1
ATOM 7973 C C . LEU B 1 477 ? 51.396 53.596 102.150 1.00 87.53 474 LEU B C 1
ATOM 7974 O O . LEU B 1 477 ? 51.147 52.402 101.971 1.00 90.67 474 LEU B O 1
ATOM 7979 N N . ALA B 1 478 ? 51.831 54.098 103.311 1.00 88.47 475 ALA B N 1
ATOM 7980 C CA . ALA B 1 478 ? 51.913 53.339 104.564 1.00 90.83 475 ALA B CA 1
ATOM 7981 C C . ALA B 1 478 ? 51.188 54.141 105.645 1.00 95.34 475 ALA B C 1
ATOM 7982 O O . ALA B 1 478 ? 51.081 55.360 105.518 1.00 98.85 475 ALA B O 1
ATOM 7984 N N . PRO B 1 479 ? 50.707 53.474 106.718 1.00 96.28 476 PRO B N 1
ATOM 7985 C CA . PRO B 1 479 ? 49.831 54.092 107.720 1.00 98.35 476 PRO B CA 1
ATOM 7986 C C . PRO B 1 479 ? 50.242 55.500 108.101 1.00 101.71 476 PRO B C 1
ATOM 7987 O O . PRO B 1 479 ? 49.382 56.373 108.216 1.00 105.46 476 PRO B O 1
ATOM 7991 N N . GLY B 1 480 ? 51.542 55.730 108.264 1.00 102.01 477 GLY B N 1
ATOM 7992 C CA . GLY B 1 480 ? 52.051 57.060 108.612 1.00 103.06 477 GLY B CA 1
ATOM 7993 C C . GLY B 1 480 ? 51.640 58.213 107.703 1.00 100.68 477 GLY B C 1
ATOM 7994 O O . GLY B 1 480 ? 51.488 59.338 108.180 1.00 101.93 477 GLY B O 1
ATOM 7995 N N . THR B 1 481 ? 51.437 57.928 106.408 1.00 97.19 478 THR B N 1
ATOM 7996 C CA . THR B 1 481 ? 51.390 58.969 105.345 1.00 95.41 478 THR B CA 1
ATOM 7997 C C . THR B 1 481 ? 50.148 59.878 105.339 1.00 97.91 478 THR B C 1
ATOM 7998 O O . THR B 1 481 ? 49.201 59.656 106.103 1.00 99.07 478 THR B O 1
ATOM 8002 N N . ASP B 1 482 ? 50.194 60.904 104.483 1.00 99.08 479 ASP B N 1
ATOM 8003 C CA . ASP B 1 482 ? 49.110 61.864 104.295 1.00 103.36 479 ASP B CA 1
ATOM 8004 C C . ASP B 1 482 ? 48.447 61.693 102.916 1.00 99.90 479 ASP B C 1
ATOM 8005 O O . ASP B 1 482 ? 49.110 61.744 101.871 1.00 95.21 479 ASP B O 1
ATOM 8010 N N . ALA B 1 483 ? 47.126 61.515 102.931 1.00 101.05 480 ALA B N 1
ATOM 8011 C CA . ALA B 1 483 ? 46.348 61.207 101.723 1.00 99.01 480 ALA B CA 1
ATOM 8012 C C . ALA B 1 483 ? 46.513 62.255 100.624 1.00 98.88 480 ALA B C 1
ATOM 8013 O O . ALA B 1 483 ? 46.967 61.949 99.519 1.00 98.78 480 ALA B O 1
ATOM 8015 N N . THR B 1 484 ? 46.125 63.483 100.946 1.00 98.78 481 THR B N 1
ATOM 8016 C CA . THR B 1 484 ? 46.257 64.628 100.074 1.00 95.32 481 THR B CA 1
ATOM 8017 C C . THR B 1 484 ? 47.700 64.779 99.603 1.00 91.91 481 THR B C 1
ATOM 8018 O O . THR B 1 484 ? 47.973 64.800 98.409 1.00 87.23 481 THR B O 1
ATOM 8022 N N . GLU B 1 485 ? 48.622 64.853 100.552 1.00 93.47 482 GLU B N 1
ATOM 8023 C CA . GLU B 1 485 ? 50.031 65.011 100.245 1.00 94.58 482 GLU B CA 1
ATOM 8024 C C . GLU B 1 485 ? 50.490 63.997 99.179 1.00 89.41 482 GLU B C 1
ATOM 8025 O O . GLU B 1 485 ? 51.215 64.361 98.263 1.00 89.05 482 GLU B O 1
ATOM 8031 N N . ARG B 1 486 ? 50.069 62.743 99.284 1.00 85.69 483 ARG B N 1
ATOM 8032 C CA . ARG B 1 486 ? 50.463 61.749 98.288 1.00 82.11 483 ARG B CA 1
ATOM 8033 C C . ARG B 1 486 ? 49.781 61.968 96.941 1.00 79.77 483 ARG B C 1
ATOM 8034 O O . ARG B 1 486 ? 50.433 61.916 95.899 1.00 76.77 483 ARG B O 1
ATOM 8042 N N . ARG B 1 487 ? 48.466 62.187 96.975 1.00 80.96 484 ARG B N 1
ATOM 8043 C CA . ARG B 1 487 ? 47.672 62.477 95.778 1.00 79.34 484 ARG B CA 1
ATOM 8044 C C . ARG B 1 487 ? 48.317 63.563 94.904 1.00 81.71 484 ARG B C 1
ATOM 8045 O O . ARG B 1 487 ? 48.527 63.321 93.711 1.00 82.68 484 ARG B O 1
ATOM 8053 N N . ARG B 1 488 ? 48.598 64.740 95.496 1.00 83.78 485 ARG B N 1
ATOM 8054 C CA . ARG B 1 488 ? 49.436 65.790 94.896 1.00 83.02 485 ARG B CA 1
ATOM 8055 C C . ARG B 1 488 ? 50.708 65.210 94.316 1.00 81.16 485 ARG B C 1
ATOM 8056 O O . ARG B 1 488 ? 50.977 65.330 93.117 1.00 80.70 485 ARG B O 1
ATOM 8064 N N . ALA B 1 489 ? 51.519 64.604 95.181 1.00 79.90 486 ALA B N 1
ATOM 8065 C CA . ALA B 1 489 ? 52.814 64.088 94.752 1.00 77.20 486 ALA B CA 1
ATOM 8066 C C . ALA B 1 489 ? 52.699 63.286 93.459 1.00 72.20 486 ALA B C 1
ATOM 8067 O O . ALA B 1 489 ? 53.524 63.452 92.547 1.00 70.72 486 ALA B O 1
ATOM 8069 N N . TRP B 1 490 ? 51.656 62.457 93.379 1.00 68.76 487 TRP B N 1
ATOM 8070 C CA . TRP B 1 490 ? 51.441 61.604 92.219 1.00 66.04 487 TRP B CA 1
ATOM 8071 C C . TRP B 1 490 ? 51.028 62.403 91.014 1.00 66.88 487 TRP B C 1
ATOM 8072 O O . TRP B 1 490 ? 51.594 62.237 89.940 1.00 65.98 487 TRP B O 1
ATOM 8083 N N . GLN B 1 491 ? 50.016 63.245 91.177 1.00 70.10 488 GLN B N 1
ATOM 8084 C CA . GLN B 1 491 ? 49.641 64.164 90.106 1.00 73.09 488 GLN B CA 1
ATOM 8085 C C . GLN B 1 491 ? 50.842 64.996 89.539 1.00 76.40 488 GLN B C 1
ATOM 8086 O O . GLN B 1 491 ? 51.017 65.061 88.320 1.00 76.52 488 GLN B O 1
ATOM 8092 N N . GLN B 1 492 ? 51.669 65.594 90.405 1.00 79.21 489 GLN B N 1
ATOM 8093 C CA . GLN B 1 492 ? 52.936 66.197 89.977 1.00 81.06 489 GLN B CA 1
ATOM 8094 C C . GLN B 1 492 ? 53.722 65.212 89.114 1.00 77.63 489 GLN B C 1
ATOM 8095 O O . GLN B 1 492 ? 54.106 65.531 87.995 1.00 75.52 489 GLN B O 1
ATOM 8101 N N . LYS B 1 493 ? 53.961 64.010 89.635 1.00 76.68 490 LYS B N 1
ATOM 8102 C CA . LYS B 1 493 ? 54.757 63.016 88.900 1.00 75.26 490 LYS B CA 1
ATOM 8103 C C . LYS B 1 493 ? 54.175 62.692 87.530 1.00 71.26 490 LYS B C 1
ATOM 8104 O O . LYS B 1 493 ? 54.887 62.739 86.543 1.00 70.40 490 LYS B O 1
ATOM 8110 N N . ALA B 1 494 ? 52.882 62.374 87.483 1.00 69.32 491 ALA B N 1
ATOM 8111 C CA . ALA B 1 494 ? 52.173 62.115 86.230 1.00 66.44 491 ALA B CA 1
ATOM 8112 C C . ALA B 1 494 ? 52.358 63.263 85.231 1.00 67.88 491 ALA B C 1
ATOM 8113 O O . ALA B 1 494 ? 52.768 63.061 84.074 1.00 68.60 491 ALA B O 1
ATOM 8115 N N . HIS B 1 495 ? 52.086 64.475 85.688 1.00 68.05 492 HIS B N 1
ATOM 8116 C CA . HIS B 1 495 ? 52.213 65.635 84.836 1.00 68.25 492 HIS B CA 1
ATOM 8117 C C . HIS B 1 495 ? 53.604 65.769 84.182 1.00 69.86 492 HIS B C 1
ATOM 8118 O O . HIS B 1 495 ? 53.690 65.948 82.967 1.00 67.86 492 HIS B O 1
ATOM 8125 N N . ARG B 1 496 ? 54.669 65.658 84.996 1.00 73.70 493 ARG B N 1
ATOM 8126 C CA . ARG B 1 496 ? 56.077 65.580 84.545 1.00 72.54 493 ARG B CA 1
ATOM 8127 C C . ARG B 1 496 ? 56.213 64.506 83.499 1.00 67.42 493 ARG B C 1
ATOM 8128 O O . ARG B 1 496 ? 56.503 64.797 82.366 1.00 68.60 493 ARG B O 1
ATOM 8136 N N . ILE B 1 497 ? 55.970 63.260 83.891 1.00 63.35 494 ILE B N 1
ATOM 8137 C CA . ILE B 1 497 ? 56.119 62.083 83.031 1.00 59.44 494 ILE B CA 1
ATOM 8138 C C . ILE B 1 497 ? 55.469 62.312 81.683 1.00 58.39 494 ILE B C 1
ATOM 8139 O O . ILE B 1 497 ? 56.129 62.232 80.639 1.00 57.72 494 ILE B O 1
ATOM 8144 N N . ILE B 1 498 ? 54.175 62.628 81.729 1.00 57.66 495 ILE B N 1
ATOM 8145 C CA . ILE B 1 498 ? 53.307 62.655 80.546 1.00 56.08 495 ILE B CA 1
ATOM 8146 C C . ILE B 1 498 ? 53.553 63.873 79.633 1.00 58.23 495 ILE B C 1
ATOM 8147 O O . ILE B 1 498 ? 53.473 63.776 78.397 1.00 57.02 495 ILE B O 1
ATOM 8152 N N . SER B 1 499 ? 53.879 65.009 80.247 1.00 59.79 496 SER B N 1
ATOM 8153 C CA . SER B 1 499 ? 54.184 66.186 79.480 1.00 61.30 496 SER B CA 1
ATOM 8154 C C . SER B 1 499 ? 55.513 65.992 78.745 1.00 62.32 496 SER B C 1
ATOM 8155 O O . SER B 1 499 ? 55.723 66.589 77.689 1.00 63.92 496 SER B O 1
ATOM 8158 N N . ASP B 1 500 ? 56.380 65.126 79.274 1.00 62.58 497 ASP B N 1
ATOM 8159 C CA . ASP B 1 500 ? 57.624 64.787 78.582 1.00 65.14 497 ASP B CA 1
ATOM 8160 C C . ASP B 1 500 ? 57.359 63.942 77.379 1.00 62.90 497 ASP B C 1
ATOM 8161 O O . ASP B 1 500 ? 57.802 64.268 76.286 1.00 65.44 497 ASP B O 1
ATOM 8166 N N . LEU B 1 501 ? 56.628 62.863 77.583 1.00 59.38 498 LEU B N 1
ATOM 8167 C CA . LEU B 1 501 ? 56.119 62.079 76.487 1.00 57.03 498 LEU B CA 1
ATOM 8168 C C . LEU B 1 501 ? 55.410 62.935 75.404 1.00 57.41 498 LEU B C 1
ATOM 8169 O O . LEU B 1 501 ? 55.529 62.637 74.197 1.00 56.79 498 LEU B O 1
ATOM 8174 N N . GLY B 1 502 ? 54.701 63.988 75.829 1.00 57.88 499 GLY B N 1
ATOM 8175 C CA . GLY B 1 502 ? 54.052 64.923 74.905 1.00 58.97 499 GLY B CA 1
ATOM 8176 C C . GLY B 1 502 ? 55.085 65.556 73.990 1.00 62.84 499 GLY B C 1
ATOM 8177 O O . GLY B 1 502 ? 54.953 65.558 72.737 1.00 64.10 499 GLY B O 1
ATOM 8178 N N . ARG B 1 503 ? 56.133 66.086 74.621 1.00 64.24 500 ARG B N 1
ATOM 8179 C CA . ARG B 1 503 ? 57.243 66.676 73.903 1.00 64.62 500 ARG B CA 1
ATOM 8180 C C . ARG B 1 503 ? 57.883 65.744 72.897 1.00 63.27 500 ARG B C 1
ATOM 8181 O O . ARG B 1 503 ? 58.104 66.156 71.772 1.00 62.07 500 ARG B O 1
ATOM 8189 N N . GLN B 1 504 ? 58.129 64.482 73.259 1.00 63.17 501 GLN B N 1
ATOM 8190 C CA . GLN B 1 504 ? 58.633 63.553 72.252 1.00 64.56 501 GLN B CA 1
ATOM 8191 C C . GLN B 1 504 ? 57.621 63.363 71.172 1.00 63.12 501 GLN B C 1
ATOM 8192 O O . GLN B 1 504 ? 58.020 63.267 70.029 1.00 66.47 501 GLN B O 1
ATOM 8198 N N . LEU B 1 505 ? 56.325 63.318 71.472 1.00 59.34 502 LEU B N 1
ATOM 8199 C CA . LEU B 1 505 ? 55.383 63.127 70.349 1.00 57.64 502 LEU B CA 1
ATOM 8200 C C . LEU B 1 505 ? 55.381 64.281 69.361 1.00 58.90 502 LEU B C 1
ATOM 8201 O O . LEU B 1 505 ? 55.510 64.077 68.148 1.00 58.68 502 LEU B O 1
ATOM 8206 N N . VAL B 1 506 ? 55.254 65.489 69.895 1.00 59.30 503 VAL B N 1
ATOM 8207 C CA . VAL B 1 506 ? 55.495 66.692 69.118 1.00 61.94 503 VAL B CA 1
ATOM 8208 C C . VAL B 1 506 ? 56.831 66.681 68.339 1.00 63.67 503 VAL B C 1
ATOM 8209 O O . VAL B 1 506 ? 56.865 67.131 67.186 1.00 65.16 503 VAL B O 1
ATOM 8213 N N . ALA B 1 507 ? 57.907 66.193 68.976 1.00 62.90 504 ALA B N 1
ATOM 8214 C CA . ALA B 1 507 ? 59.225 66.066 68.356 1.00 63.21 504 ALA B CA 1
ATOM 8215 C C . ALA B 1 507 ? 59.138 65.138 67.178 1.00 63.36 504 ALA B C 1
ATOM 8216 O O . ALA B 1 507 ? 59.449 65.503 66.070 1.00 66.44 504 ALA B O 1
ATOM 8218 N N . GLU B 1 508 ? 58.689 63.927 67.421 1.00 62.24 505 GLU B N 1
ATOM 8219 C CA . GLU B 1 508 ? 58.593 62.905 66.395 1.00 62.13 505 GLU B CA 1
ATOM 8220 C C . GLU B 1 508 ? 57.757 63.303 65.185 1.00 63.59 505 GLU B C 1
ATOM 8221 O O . GLU B 1 508 ? 58.028 62.822 64.096 1.00 63.83 505 GLU B O 1
ATOM 8227 N N . ALA B 1 509 ? 56.731 64.138 65.369 1.00 65.22 506 ALA B N 1
ATOM 8228 C CA . ALA B 1 509 ? 55.921 64.581 64.232 1.00 69.15 506 ALA B CA 1
ATOM 8229 C C . ALA B 1 509 ? 56.775 65.525 63.379 1.00 75.92 506 ALA B C 1
ATOM 8230 O O . ALA B 1 509 ? 56.797 65.444 62.136 1.00 79.32 506 ALA B O 1
ATOM 8232 N N . GLY B 1 510 ? 57.516 66.391 64.066 1.00 80.39 507 GLY B N 1
ATOM 8233 C CA . GLY B 1 510 ? 58.441 67.302 63.414 1.00 86.11 507 GLY B CA 1
ATOM 8234 C C . GLY B 1 510 ? 59.712 66.632 62.925 1.00 90.35 507 GLY B C 1
ATOM 8235 O O . GLY B 1 510 ? 60.453 67.249 62.173 1.00 94.42 507 GLY B O 1
ATOM 8236 N N . GLU B 1 511 ? 59.960 65.381 63.338 1.00 91.77 508 GLU B N 1
ATOM 8237 C CA . GLU B 1 511 ? 61.201 64.648 63.009 1.00 97.60 508 GLU B CA 1
ATOM 8238 C C . GLU B 1 511 ? 61.277 64.556 61.533 1.00 98.13 508 GLU B C 1
ATOM 8239 O O . GLU B 1 511 ? 62.340 64.771 60.955 1.00 101.99 508 GLU B O 1
ATOM 8245 N N . ALA B 1 512 ? 60.128 64.220 60.942 1.00 94.68 509 ALA B N 1
ATOM 8246 C CA . ALA B 1 512 ? 59.878 64.359 59.509 1.00 95.30 509 ALA B CA 1
ATOM 8247 C C . ALA B 1 512 ? 60.860 65.380 58.824 1.00 96.62 509 ALA B C 1
ATOM 8248 O O . ALA B 1 512 ? 61.845 64.998 58.162 1.00 92.07 509 ALA B O 1
ATOM 8250 N N . ALA B 1 513 ? 60.617 66.668 59.041 1.00 97.56 510 ALA B N 1
ATOM 8251 C CA . ALA B 1 513 ? 61.421 67.692 58.414 1.00 99.89 510 ALA B CA 1
ATOM 8252 C C . ALA B 1 513 ? 62.334 68.442 59.382 1.00 101.82 510 ALA B C 1
ATOM 8253 O O . ALA B 1 513 ? 62.671 69.601 59.127 1.00 104.01 510 ALA B O 1
ATOM 8255 N N . TRP B 1 514 ? 62.729 67.791 60.480 1.00 101.57 511 TRP B N 1
ATOM 8256 C CA . TRP B 1 514 ? 63.781 68.310 61.382 1.00 105.97 511 TRP B CA 1
ATOM 8257 C C . TRP B 1 514 ? 65.174 68.041 60.793 1.00 110.51 511 TRP B C 1
ATOM 8258 O O . TRP B 1 514 ? 66.111 68.836 60.969 1.00 109.65 511 TRP B O 1
ATOM 8269 N N . ASN B 1 515 ? 65.270 66.901 60.095 1.00 114.67 512 ASN B N 1
ATOM 8270 C CA . ASN B 1 515 ? 66.480 66.397 59.420 1.00 115.95 512 ASN B CA 1
ATOM 8271 C C . ASN B 1 515 ? 66.420 66.655 57.912 1.00 120.42 512 ASN B C 1
ATOM 8272 O O . ASN B 1 515 ? 66.838 65.802 57.124 1.00 122.92 512 ASN B O 1
ATOM 8277 N N . GLY B 1 516 ? 65.874 67.810 57.521 1.00 123.19 513 GLY B N 1
ATOM 8278 C CA . GLY B 1 516 ? 65.749 68.220 56.111 1.00 128.93 513 GLY B CA 1
ATOM 8279 C C . GLY B 1 516 ? 65.084 67.248 55.143 1.00 131.37 513 GLY B C 1
ATOM 8280 O O . GLY B 1 516 ? 65.738 66.801 54.192 1.00 133.78 513 GLY B O 1
ATOM 8281 N N . ARG B 1 517 ? 63.793 66.948 55.369 1.00 131.31 514 ARG B N 1
ATOM 8282 C CA . ARG B 1 517 ? 63.019 65.951 54.583 1.00 132.26 514 ARG B CA 1
ATOM 8283 C C . ARG B 1 517 ? 61.479 66.198 54.445 1.00 135.41 514 ARG B C 1
ATOM 8284 O O . ARG B 1 517 ? 60.683 65.509 55.102 1.00 138.06 514 ARG B O 1
ATOM 8292 N N . VAL B 1 518 ? 61.075 67.168 53.606 1.00 139.97 515 VAL B N 1
ATOM 8293 C CA . VAL B 1 518 ? 59.653 67.392 53.164 1.00 140.77 515 VAL B CA 1
ATOM 8294 C C . VAL B 1 518 ? 59.516 68.566 52.158 1.00 133.41 515 VAL B C 1
ATOM 8295 O O . VAL B 1 518 ? 59.856 69.721 52.442 1.00 124.82 515 VAL B O 1
ATOM 8299 N N . ASN B 1 523 ? 50.286 75.333 52.371 1.00 109.32 520 ASN B N 1
ATOM 8300 C CA . ASN B 1 523 ? 49.755 74.603 53.509 1.00 106.60 520 ASN B CA 1
ATOM 8301 C C . ASN B 1 523 ? 50.619 74.636 54.781 1.00 102.41 520 ASN B C 1
ATOM 8302 O O . ASN B 1 523 ? 51.222 73.622 55.188 1.00 97.14 520 ASN B O 1
ATOM 8307 N N . THR B 1 524 ? 50.651 75.815 55.404 1.00 103.25 521 THR B N 1
ATOM 8308 C CA . THR B 1 524 ? 51.130 75.996 56.794 1.00 100.61 521 THR B CA 1
ATOM 8309 C C . THR B 1 524 ? 50.267 75.153 57.749 1.00 96.89 521 THR B C 1
ATOM 8310 O O . THR B 1 524 ? 50.652 74.880 58.900 1.00 94.65 521 THR B O 1
ATOM 8314 N N . ASP B 1 525 ? 49.091 74.769 57.263 1.00 94.47 522 ASP B N 1
ATOM 8315 C CA . ASP B 1 525 ? 48.047 74.329 58.131 1.00 91.99 522 ASP B CA 1
ATOM 8316 C C . ASP B 1 525 ? 48.504 73.137 58.956 1.00 91.15 522 ASP B C 1
ATOM 8317 O O . ASP B 1 525 ? 47.864 72.788 59.950 1.00 94.66 522 ASP B O 1
ATOM 8322 N N . VAL B 1 526 ? 49.641 72.544 58.586 1.00 89.54 523 VAL B N 1
ATOM 8323 C CA . VAL B 1 526 ? 50.275 71.523 59.431 1.00 83.90 523 VAL B CA 1
ATOM 8324 C C . VAL B 1 526 ? 50.938 72.180 60.637 1.00 80.76 523 VAL B C 1
ATOM 8325 O O . VAL B 1 526 ? 50.561 71.914 61.773 1.00 77.57 523 VAL B O 1
ATOM 8329 N N . TRP B 1 527 ? 51.912 73.050 60.371 1.00 80.76 524 TRP B N 1
ATOM 8330 C CA . TRP B 1 527 ? 52.652 73.758 61.419 1.00 79.58 524 TRP B CA 1
ATOM 8331 C C . TRP B 1 527 ? 51.707 74.492 62.347 1.00 79.36 524 TRP B C 1
ATOM 8332 O O . TRP B 1 527 ? 51.776 74.313 63.577 1.00 77.32 524 TRP B O 1
ATOM 8343 N N . LEU B 1 528 ? 50.829 75.304 61.741 1.00 80.61 525 LEU B N 1
ATOM 8344 C CA . LEU B 1 528 ? 49.858 76.104 62.477 1.00 80.21 525 LEU B CA 1
ATOM 8345 C C . LEU B 1 528 ? 49.046 75.231 63.382 1.00 78.17 525 LEU B C 1
ATOM 8346 O O . LEU B 1 528 ? 49.030 75.454 64.590 1.00 78.70 525 LEU B O 1
ATOM 8351 N N . ASN B 1 529 ? 48.428 74.202 62.810 1.00 76.34 526 ASN B N 1
ATOM 8352 C CA . ASN B 1 529 ? 47.487 73.380 63.557 1.00 73.44 526 ASN B CA 1
ATOM 8353 C C . ASN B 1 529 ? 48.152 72.476 64.567 1.00 69.85 526 ASN B C 1
ATOM 8354 O O . ASN B 1 529 ? 47.663 72.353 65.712 1.00 68.45 526 ASN B O 1
ATOM 8359 N N . ALA B 1 530 ? 49.281 71.889 64.161 1.00 67.95 527 ALA B N 1
ATOM 8360 C CA . ALA B 1 530 ? 50.086 71.080 65.071 1.00 65.19 527 ALA B CA 1
ATOM 8361 C C . ALA B 1 530 ? 50.585 71.917 66.255 1.00 65.94 527 ALA B C 1
ATOM 8362 O O . ALA B 1 530 ? 50.595 71.430 67.384 1.00 64.29 527 ALA B O 1
ATOM 8364 N N . SER B 1 531 ? 50.960 73.178 66.016 1.00 68.03 528 SER B N 1
ATOM 8365 C CA . SER B 1 531 ? 51.324 74.055 67.116 1.00 68.73 528 SER B CA 1
ATOM 8366 C C . SER B 1 531 ? 50.158 74.218 68.097 1.00 68.75 528 SER B C 1
ATOM 8367 O O . SER B 1 531 ? 50.356 74.115 69.324 1.00 68.23 528 SER B O 1
ATOM 8370 N N . ARG B 1 532 ? 48.956 74.468 67.550 1.00 69.36 529 ARG B N 1
ATOM 8371 C CA . ARG B 1 532 ? 47.712 74.586 68.336 1.00 68.68 529 ARG B CA 1
ATOM 8372 C C . ARG B 1 532 ? 47.449 73.329 69.147 1.00 66.28 529 ARG B C 1
ATOM 8373 O O . ARG B 1 532 ? 47.216 73.415 70.355 1.00 66.52 529 ARG B O 1
ATOM 8381 N N . ALA B 1 533 ? 47.501 72.176 68.486 1.00 63.97 530 ALA B N 1
ATOM 8382 C CA . ALA B 1 533 ? 47.354 70.897 69.165 1.00 62.21 530 ALA B CA 1
ATOM 8383 C C . ALA B 1 533 ? 48.288 70.703 70.348 1.00 62.45 530 ALA B C 1
ATOM 8384 O O . ALA B 1 533 ? 47.915 70.084 71.345 1.00 61.64 530 ALA B O 1
ATOM 8386 N N . ASP B 1 534 ? 49.508 71.206 70.239 1.00 65.04 531 ASP B N 1
ATOM 8387 C CA . ASP B 1 534 ? 50.457 71.060 71.328 1.00 66.68 531 ASP B CA 1
ATOM 8388 C C . ASP B 1 534 ? 50.018 71.904 72.541 1.00 67.85 531 ASP B C 1
ATOM 8389 O O . ASP B 1 534 ? 49.954 71.392 73.682 1.00 67.01 531 ASP B O 1
ATOM 8394 N N . LEU B 1 535 ? 49.712 73.185 72.294 1.00 69.12 532 LEU B N 1
ATOM 8395 C CA . LEU B 1 535 ? 49.320 74.116 73.361 1.00 69.35 532 LEU B CA 1
ATOM 8396 C C . LEU B 1 535 ? 48.094 73.618 74.093 1.00 68.37 532 LEU B C 1
ATOM 8397 O O . LEU B 1 535 ? 48.053 73.624 75.327 1.00 68.13 532 LEU B O 1
ATOM 8402 N N . LYS B 1 536 ? 47.123 73.154 73.309 1.00 67.37 533 LYS B N 1
ATOM 8403 C CA . LYS B 1 536 ? 45.908 72.548 73.824 1.00 66.36 533 LYS B CA 1
ATOM 8404 C C . LYS B 1 536 ? 46.140 71.365 74.738 1.00 64.24 533 LYS B C 1
ATOM 8405 O O . LYS B 1 536 ? 45.628 71.367 75.854 1.00 65.43 533 LYS B O 1
ATOM 8411 N N . PHE B 1 537 ? 46.880 70.356 74.284 1.00 62.41 534 PHE B N 1
ATOM 8412 C CA . PHE B 1 537 ? 47.156 69.211 75.152 1.00 61.61 534 PHE B CA 1
ATOM 8413 C C . PHE B 1 537 ? 47.852 69.667 76.442 1.00 63.31 534 PHE B C 1
ATOM 8414 O O . PHE B 1 537 ? 47.539 69.179 77.524 1.00 62.54 534 PHE B O 1
ATOM 8422 N N . ARG B 1 538 ? 48.779 70.616 76.339 1.00 65.83 535 ARG B N 1
ATOM 8423 C CA . ARG B 1 538 ? 49.416 71.153 77.536 1.00 67.18 535 ARG B CA 1
ATOM 8424 C C . ARG B 1 538 ? 48.395 71.753 78.489 1.00 68.05 535 ARG B C 1
ATOM 8425 O O . ARG B 1 538 ? 48.376 71.413 79.679 1.00 66.87 535 ARG B O 1
ATOM 8433 N N . ALA B 1 539 ? 47.554 72.627 77.936 1.00 69.72 536 ALA B N 1
ATOM 8434 C CA . ALA B 1 539 ? 46.421 73.233 78.620 1.00 71.99 536 ALA B CA 1
ATOM 8435 C C . ALA B 1 539 ? 45.495 72.249 79.315 1.00 72.68 536 ALA B C 1
ATOM 8436 O O . ALA B 1 539 ? 45.195 72.420 80.500 1.00 74.98 536 ALA B O 1
ATOM 8438 N N . GLU B 1 540 ? 45.008 71.241 78.594 1.00 72.63 537 GLU B N 1
ATOM 8439 C CA . GLU B 1 540 ? 44.065 70.322 79.213 1.00 74.30 537 GLU B CA 1
ATOM 8440 C C . GLU B 1 540 ? 44.704 69.304 80.152 1.00 71.03 537 GLU B C 1
ATOM 8441 O O . GLU B 1 540 ? 44.063 68.812 81.072 1.00 71.15 537 GLU B O 1
ATOM 8447 N N . LEU B 1 541 ? 45.970 68.994 79.936 1.00 67.86 538 LEU B N 1
ATOM 8448 C CA . LEU B 1 541 ? 46.685 68.183 80.883 1.00 64.11 538 LEU B CA 1
ATOM 8449 C C . LEU B 1 541 ? 46.856 68.965 82.165 1.00 68.33 538 LEU B C 1
ATOM 8450 O O . LEU B 1 541 ? 46.969 68.390 83.224 1.00 68.99 538 LEU B O 1
ATOM 8455 N N . LYS B 1 542 ? 46.902 70.284 82.094 1.00 73.44 539 LYS B N 1
ATOM 8456 C CA . LYS B 1 542 ? 46.915 71.017 83.335 1.00 76.72 539 LYS B CA 1
ATOM 8457 C C . LYS B 1 542 ? 45.564 70.906 84.020 1.00 76.19 539 LYS B C 1
ATOM 8458 O O . LYS B 1 542 ? 45.516 70.723 85.228 1.00 76.20 539 LYS B O 1
ATOM 8464 N N . LYS B 1 543 ? 44.485 70.987 83.240 1.00 75.80 540 LYS B N 1
ATOM 8465 C CA . LYS B 1 543 ? 43.114 70.913 83.748 1.00 77.94 540 LYS B CA 1
ATOM 8466 C C . LYS B 1 543 ? 42.837 69.543 84.371 1.00 76.82 540 LYS B C 1
ATOM 8467 O O . LYS B 1 543 ? 42.306 69.460 85.463 1.00 81.48 540 LYS B O 1
ATOM 8473 N N . GLU B 1 544 ? 43.220 68.466 83.704 1.00 73.13 541 GLU B N 1
ATOM 8474 C CA . GLU B 1 544 ? 42.974 67.135 84.236 1.00 71.43 541 GLU B CA 1
ATOM 8475 C C . GLU B 1 544 ? 43.803 66.760 85.436 1.00 70.70 541 GLU B C 1
ATOM 8476 O O . GLU B 1 544 ? 43.484 65.832 86.122 1.00 70.97 541 GLU B O 1
ATOM 8482 N N . LEU B 1 545 ? 44.893 67.448 85.692 1.00 72.19 542 LEU B N 1
ATOM 8483 C CA . LEU B 1 545 ? 45.684 67.117 86.862 1.00 72.62 542 LEU B CA 1
ATOM 8484 C C . LEU B 1 545 ? 45.910 68.393 87.656 1.00 78.33 542 LEU B C 1
ATOM 8485 O O . LEU B 1 545 ? 47.068 68.812 87.835 1.00 79.59 542 LEU B O 1
ATOM 8490 N N . PRO B 1 546 ? 44.804 69.001 88.157 1.00 81.68 543 PRO B N 1
ATOM 8491 C CA . PRO B 1 546 ? 44.826 70.348 88.707 1.00 85.69 543 PRO B CA 1
ATOM 8492 C C . PRO B 1 546 ? 45.739 70.541 89.923 1.00 89.34 543 PRO B C 1
ATOM 8493 O O . PRO B 1 546 ? 46.073 71.673 90.240 1.00 97.54 543 PRO B O 1
ATOM 8497 N N . MET B 1 547 ? 46.170 69.469 90.575 1.00 89.09 544 MET B N 1
ATOM 8498 C CA . MET B 1 547 ? 47.055 69.604 91.730 1.00 92.17 544 MET B CA 1
ATOM 8499 C C . MET B 1 547 ? 48.544 69.662 91.362 1.00 92.85 544 MET B C 1
ATOM 8500 O O . MET B 1 547 ? 49.381 69.406 92.212 1.00 93.34 544 MET B O 1
ATOM 8505 N N . ALA B 1 548 ? 48.871 70.050 90.127 1.00 95.14 545 ALA B N 1
ATOM 8506 C CA . ALA B 1 548 ? 50.210 69.822 89.537 1.00 97.91 545 ALA B CA 1
ATOM 8507 C C . ALA B 1 548 ? 51.399 70.777 89.850 1.00 103.30 545 ALA B C 1
ATOM 8508 O O . ALA B 1 548 ? 52.512 70.290 90.098 1.00 101.26 545 ALA B O 1
ATOM 8510 N N . THR B 1 549 ? 51.198 72.099 89.774 1.00 109.17 546 THR B N 1
ATOM 8511 C CA . THR B 1 549 ? 52.194 73.070 90.309 1.00 114.84 546 THR B CA 1
ATOM 8512 C C . THR B 1 549 ? 51.669 73.709 91.590 1.00 116.65 546 THR B C 1
ATOM 8513 O O . THR B 1 549 ? 50.474 73.636 91.876 1.00 115.71 546 THR B O 1
ATOM 8517 N N . MET C 1 4 ? 28.139 33.047 18.025 1.00 156.25 1 MET C 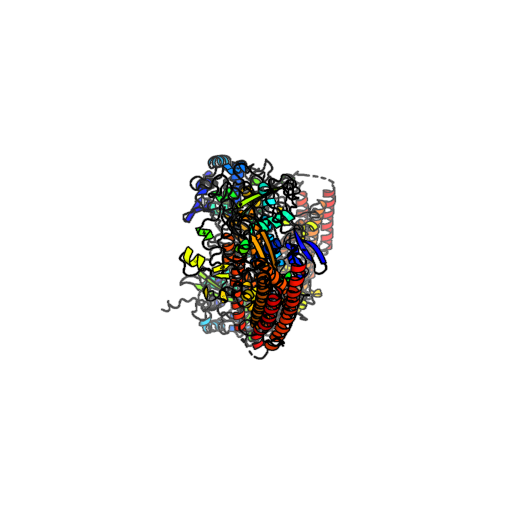N 1
ATOM 8518 C CA . MET C 1 4 ? 27.355 32.838 16.762 1.00 161.84 1 MET C CA 1
ATOM 8519 C C . MET C 1 4 ? 26.315 31.685 16.791 1.00 162.22 1 MET C C 1
ATOM 8520 O O . MET C 1 4 ? 26.127 31.008 15.768 1.00 157.18 1 MET C O 1
ATOM 8525 N N . THR C 1 5 ? 25.645 31.459 17.934 1.00 158.20 2 THR C N 1
ATOM 8526 C CA . THR C 1 5 ? 24.448 30.577 17.984 1.00 155.16 2 THR C CA 1
ATOM 8527 C C . THR C 1 5 ? 23.359 31.204 17.089 1.00 162.90 2 THR C C 1
ATOM 8528 O O . THR C 1 5 ? 22.316 30.589 16.840 1.00 160.48 2 THR C O 1
ATOM 8532 N N . THR C 1 6 ? 23.635 32.435 16.634 1.00 169.25 3 THR C N 1
ATOM 8533 C CA . THR C 1 6 ? 22.897 33.162 15.577 1.00 172.64 3 THR C CA 1
ATOM 8534 C C . THR C 1 6 ? 22.720 32.301 14.313 1.00 179.86 3 THR C C 1
ATOM 8535 O O . THR C 1 6 ? 21.645 32.296 13.687 1.00 181.68 3 THR C O 1
ATOM 8539 N N . ASP C 1 7 ? 23.787 31.588 13.946 1.00 179.52 4 ASP C N 1
ATOM 8540 C CA . ASP C 1 7 ? 23.765 30.653 12.820 1.00 164.39 4 ASP C CA 1
ATOM 8541 C C . ASP C 1 7 ? 23.369 29.258 13.289 1.00 152.51 4 ASP C C 1
ATOM 8542 O O . ASP C 1 7 ? 22.580 28.596 12.626 1.00 154.05 4 ASP C O 1
ATOM 8547 N N . ALA C 1 8 ? 23.907 28.834 14.435 1.00 138.67 5 ALA C N 1
ATOM 8548 C CA . ALA C 1 8 ? 23.601 27.537 15.043 1.00 122.30 5 ALA C CA 1
ATOM 8549 C C . ALA C 1 8 ? 22.095 27.386 15.388 1.00 114.63 5 ALA C C 1
ATOM 8550 O O . ALA C 1 8 ? 21.672 27.778 16.486 1.00 116.69 5 ALA C O 1
ATOM 8552 N N . PRO C 1 9 ? 21.283 26.798 14.468 1.00 104.15 6 PRO C N 1
ATOM 8553 C CA . PRO C 1 9 ? 19.860 26.771 14.779 1.00 93.52 6 PRO C CA 1
ATOM 8554 C C . PRO C 1 9 ? 19.656 25.641 15.741 1.00 83.58 6 PRO C C 1
ATOM 8555 O O . PRO C 1 9 ? 20.457 24.719 15.795 1.00 80.78 6 PRO C O 1
ATOM 8559 N N . SER C 1 10 ? 18.605 25.715 16.521 1.00 77.27 7 SER C N 1
ATOM 8560 C CA . SER C 1 10 ? 18.373 24.671 17.466 1.00 68.96 7 SER C CA 1
ATOM 8561 C C . SER C 1 10 ? 16.916 24.589 17.811 1.00 66.10 7 SER C C 1
ATOM 8562 O O . SER C 1 10 ? 16.171 25.588 17.791 1.00 67.29 7 SER C O 1
ATOM 8565 N N . PHE C 1 11 ? 16.525 23.361 18.105 1.00 61.43 8 PHE C N 1
ATOM 8566 C CA . PHE C 1 11 ? 15.165 23.031 18.426 1.00 56.59 8 PHE C CA 1
ATOM 8567 C C . PHE C 1 11 ? 15.168 21.968 19.497 1.00 57.09 8 PHE C C 1
ATOM 8568 O O . PHE C 1 11 ? 15.185 20.755 19.194 1.00 58.29 8 PHE C O 1
ATOM 8576 N N . ASN C 1 12 ? 15.168 22.407 20.753 1.00 55.93 9 ASN C N 1
ATOM 8577 C CA . ASN C 1 12 ? 15.204 21.441 21.839 1.00 52.59 9 ASN C CA 1
ATOM 8578 C C . ASN C 1 12 ? 13.835 20.871 22.247 1.00 49.34 9 ASN C C 1
ATOM 8579 O O . ASN C 1 12 ? 13.004 21.553 22.879 1.00 46.40 9 ASN C O 1
ATOM 8584 N N . LEU C 1 13 ? 13.658 19.600 21.877 1.00 47.57 10 LEU C N 1
ATOM 8585 C CA . LEU C 1 13 ? 12.501 18.758 22.206 1.00 47.04 10 LEU C CA 1
ATOM 8586 C C . LEU C 1 13 ? 11.961 18.765 23.639 1.00 48.11 10 LEU C C 1
ATOM 8587 O O . LEU C 1 13 ? 10.780 18.480 23.864 1.00 46.94 10 LEU C O 1
ATOM 8592 N N . ILE C 1 14 ? 12.830 19.047 24.601 1.00 49.38 11 ILE C N 1
ATOM 8593 C CA . ILE C 1 14 ? 12.399 19.319 25.961 1.00 49.07 11 ILE C CA 1
ATOM 8594 C C . ILE C 1 14 ? 11.616 20.618 26.058 1.00 52.23 11 ILE C C 1
ATOM 8595 O O . ILE C 1 14 ? 10.567 20.657 26.684 1.00 55.84 11 ILE C O 1
ATOM 8600 N N . THR C 1 15 ? 12.118 21.681 25.446 1.00 54.25 12 THR C N 1
ATOM 8601 C CA . THR C 1 15 ? 11.611 23.012 25.787 1.00 57.13 12 THR C CA 1
ATOM 8602 C C . THR C 1 15 ? 10.638 23.665 24.775 1.00 60.82 12 THR C C 1
ATOM 8603 O O . THR C 1 15 ? 9.744 24.422 25.198 1.00 63.19 12 THR C O 1
ATOM 8607 N N . GLN C 1 16 ? 10.824 23.408 23.469 1.00 59.00 13 GLN C N 1
ATOM 8608 C CA . GLN C 1 16 ? 9.941 23.963 22.421 1.00 56.53 13 GLN C CA 1
ATOM 8609 C C . GLN C 1 16 ? 8.714 23.071 22.213 1.00 55.07 13 GLN C C 1
ATOM 8610 O O . GLN C 1 16 ? 8.743 21.864 22.530 1.00 55.13 13 GLN C O 1
ATOM 8616 N N . PRO C 1 17 ? 7.619 23.654 21.698 1.00 54.16 14 PRO C N 1
ATOM 8617 C CA . PRO C 1 17 ? 6.429 22.844 21.551 1.00 52.04 14 PRO C CA 1
ATOM 8618 C C . PRO C 1 17 ? 6.550 22.017 20.314 1.00 49.35 14 PRO C C 1
ATOM 8619 O O . PRO C 1 17 ? 6.913 22.558 19.268 1.00 50.31 14 PRO C O 1
ATOM 8623 N N . TRP C 1 18 ? 6.252 20.725 20.448 1.00 46.94 15 TRP C N 1
ATOM 8624 C CA . TRP C 1 18 ? 6.200 19.808 19.314 1.00 46.83 15 TRP C CA 1
ATOM 8625 C C . TRP C 1 18 ? 5.192 18.673 19.433 1.00 44.49 15 TRP C C 1
ATOM 8626 O O . TRP C 1 18 ? 4.824 18.107 18.403 1.00 44.57 15 TRP C O 1
ATOM 8637 N N . LEU C 1 19 ? 4.753 18.343 20.655 1.00 42.19 16 LEU C N 1
ATOM 8638 C CA . LEU C 1 19 ? 3.709 17.319 20.886 1.00 39.57 16 LEU C CA 1
ATOM 8639 C C . LEU C 1 19 ? 2.287 17.845 20.969 1.00 41.71 16 LEU C C 1
ATOM 8640 O O . LEU C 1 19 ? 1.927 18.605 21.862 1.00 42.33 16 LEU C O 1
ATOM 8645 N N . PRO C 1 20 ? 1.440 17.425 20.043 1.00 45.20 17 PRO C N 1
ATOM 8646 C CA . PRO C 1 20 ? 0.108 18.026 20.056 1.00 45.84 17 PRO C CA 1
ATOM 8647 C C . PRO C 1 20 ? -0.854 17.295 20.992 1.00 44.77 17 PRO C C 1
ATOM 8648 O O . PRO C 1 20 ? -0.928 16.072 21.017 1.00 43.40 17 PRO C O 1
ATOM 8652 N N . VAL C 1 21 ? -1.566 18.069 21.786 1.00 47.12 18 VAL C N 1
ATOM 8653 C CA . VAL C 1 21 ? -2.405 17.525 22.844 1.00 46.48 18 VAL C CA 1
ATOM 8654 C C . VAL C 1 21 ? -3.841 18.041 22.718 1.00 45.80 18 VAL C C 1
ATOM 8655 O O . VAL C 1 21 ? -4.076 19.103 22.132 1.00 46.26 18 VAL C O 1
ATOM 8659 N N . GLN C 1 22 ? -4.779 17.277 23.268 1.00 44.34 19 GLN C N 1
ATOM 8660 C CA . GLN C 1 22 ? -6.140 17.714 23.398 1.00 47.87 19 GLN C CA 1
ATOM 8661 C C . GLN C 1 22 ? -6.474 17.848 24.858 1.00 51.19 19 GLN C C 1
ATOM 8662 O O . GLN C 1 22 ? -6.368 16.902 25.641 1.00 50.52 19 GLN C O 1
ATOM 8668 N N . TYR C 1 23 ? -6.877 19.051 25.221 1.00 56.53 20 TYR C N 1
ATOM 8669 C CA . TYR C 1 23 ? -7.310 19.344 26.562 1.00 61.48 20 TYR C CA 1
ATOM 8670 C C . TYR C 1 23 ? -8.672 18.732 26.871 1.00 69.93 20 TYR C C 1
ATOM 8671 O O . TYR C 1 23 ? -9.405 18.329 25.957 1.00 77.79 20 TYR C O 1
ATOM 8680 N N . ARG C 1 24 ? -9.010 18.638 28.154 1.00 73.46 21 ARG C N 1
ATOM 8681 C CA . ARG C 1 24 ? -10.285 18.068 28.526 1.00 73.34 21 ARG C CA 1
ATOM 8682 C C . ARG C 1 24 ? -11.328 18.950 27.962 1.00 75.89 21 ARG C C 1
ATOM 8683 O O . ARG C 1 24 ? -12.329 18.467 27.483 1.00 81.28 21 ARG C O 1
ATOM 8691 N N . ASP C 1 25 ? -11.063 20.249 27.970 1.00 79.77 22 ASP C N 1
ATOM 8692 C CA . ASP C 1 25 ? -12.012 21.225 27.456 1.00 82.98 22 ASP C CA 1
ATOM 8693 C C . ASP C 1 25 ? -11.896 21.426 25.955 1.00 78.85 22 ASP C C 1
ATOM 8694 O O . ASP C 1 25 ? -11.903 22.564 25.517 1.00 82.34 22 ASP C O 1
ATOM 8699 N N . GLY C 1 26 ? -11.802 20.339 25.177 1.00 73.54 23 GLY C N 1
ATOM 8700 C CA . GLY C 1 26 ? -11.766 20.413 23.711 1.00 69.25 23 GLY C CA 1
ATOM 8701 C C . GLY C 1 26 ? -10.467 20.947 23.089 1.00 71.36 23 GLY C C 1
ATOM 8702 O O . GLY C 1 26 ? -9.934 20.293 22.193 1.00 74.07 23 GLY C O 1
ATOM 8703 N N . THR C 1 27 ? -9.968 22.108 23.560 1.00 68.98 24 THR C N 1
ATOM 8704 C CA . THR C 1 27 ? -8.755 22.818 23.072 1.00 67.08 24 THR C CA 1
ATOM 8705 C C . THR C 1 27 ? -7.644 21.946 22.537 1.00 62.86 24 THR C C 1
ATOM 8706 O O . THR C 1 27 ? -7.238 21.008 23.194 1.00 62.44 24 THR C O 1
ATOM 8710 N N . GLU C 1 28 ? -7.116 22.266 21.367 1.00 65.36 25 GLU C N 1
ATOM 8711 C CA . GLU C 1 28 ? -5.917 21.568 20.863 1.00 66.13 25 GLU C CA 1
ATOM 8712 C C . GLU C 1 28 ? -4.757 22.561 20.762 1.00 66.63 25 GLU C C 1
ATOM 8713 O O . GLU C 1 28 ? -4.986 23.768 20.575 1.00 69.26 25 GLU C O 1
ATOM 8719 N N . LYS C 1 29 ? -3.524 22.056 20.891 1.00 60.91 26 LYS C N 1
ATOM 8720 C CA . LYS C 1 29 ? -2.327 22.907 21.090 1.00 56.46 26 LYS C CA 1
ATOM 8721 C C . LYS C 1 29 ? -1.076 22.052 21.259 1.00 55.05 26 LYS C C 1
ATOM 8722 O O . LYS C 1 29 ? -1.164 20.916 21.732 1.00 56.22 26 LYS C O 1
ATOM 8728 N N . GLU C 1 30 ? 0.080 22.567 20.836 1.00 54.53 27 GLU C N 1
ATOM 8729 C CA . GLU C 1 30 ? 1.335 21.803 20.924 1.00 50.60 27 GLU C CA 1
ATOM 8730 C C . GLU C 1 30 ? 2.168 22.203 22.129 1.00 49.23 27 GLU C C 1
ATOM 8731 O O . GLU C 1 30 ? 2.333 23.377 22.427 1.00 50.31 27 GLU C O 1
ATOM 8737 N N . LEU C 1 31 ? 2.710 21.200 22.802 1.00 47.55 28 LEU C N 1
ATOM 8738 C CA . LEU C 1 31 ? 3.480 21.384 24.022 1.00 47.10 28 LEU C CA 1
ATOM 8739 C C . LEU C 1 31 ? 4.885 20.773 23.986 1.00 48.29 28 LEU C C 1
ATOM 8740 O O . LEU C 1 31 ? 5.185 19.848 23.201 1.00 44.47 28 LEU C O 1
ATOM 8745 N N . SER C 1 32 ? 5.743 21.338 24.840 1.00 53.09 29 SER C N 1
ATOM 8746 C CA . SER C 1 32 ? 7.106 20.854 25.068 1.00 54.32 29 SER C CA 1
ATOM 8747 C C . SER C 1 32 ? 7.059 19.543 25.844 1.00 49.45 29 SER C C 1
ATOM 8748 O O . SER C 1 32 ? 5.990 19.101 26.246 1.00 48.53 29 SER C O 1
ATOM 8751 N N . LEU C 1 33 ? 8.214 18.933 26.084 1.00 46.02 30 LEU C N 1
ATOM 8752 C CA . LEU C 1 33 ? 8.242 17.735 26.901 1.00 42.73 30 LEU C CA 1
ATOM 8753 C C . LEU C 1 33 ? 7.863 18.100 28.309 1.00 45.51 30 LEU C C 1
ATOM 8754 O O . LEU C 1 33 ? 6.924 17.528 28.906 1.00 48.56 30 LEU C O 1
ATOM 8759 N N . LEU C 1 34 ? 8.565 19.097 28.817 1.00 47.11 31 LEU C N 1
ATOM 8760 C CA . LEU C 1 34 ? 8.303 19.597 30.133 1.00 49.49 31 LEU C CA 1
ATOM 8761 C C . LEU C 1 34 ? 6.848 19.902 30.324 1.00 50.36 31 LEU C C 1
ATOM 8762 O O . LEU C 1 34 ? 6.259 19.423 31.271 1.00 51.71 31 LEU C O 1
ATOM 8767 N N . GLU C 1 35 ? 6.242 20.635 29.402 1.00 53.18 32 GLU C N 1
ATOM 8768 C CA . GLU C 1 35 ? 4.860 21.013 29.617 1.00 58.42 32 GLU C CA 1
ATOM 8769 C C . GLU C 1 35 ? 3.840 19.893 29.585 1.00 54.73 32 GLU C C 1
ATOM 8770 O O . GLU C 1 35 ? 2.821 19.945 30.282 1.00 56.32 32 GLU C O 1
ATOM 8776 N N . VAL C 1 36 ? 4.145 18.847 28.849 1.00 50.85 33 VAL C N 1
ATOM 8777 C CA . VAL C 1 36 ? 3.272 17.708 28.856 1.00 49.26 33 VAL C CA 1
ATOM 8778 C C . VAL C 1 36 ? 3.243 17.031 30.201 1.00 48.58 33 VAL C C 1
ATOM 8779 O O . VAL C 1 36 ? 2.166 16.736 30.705 1.00 48.37 33 VAL C O 1
ATOM 8783 N N . PHE C 1 37 ? 4.411 16.777 30.781 1.00 48.50 34 PHE C N 1
ATOM 8784 C CA . PHE C 1 37 ? 4.441 16.233 32.146 1.00 50.57 34 PHE C CA 1
ATOM 8785 C C . PHE C 1 37 ? 3.743 17.152 33.143 1.00 54.74 34 PHE C C 1
ATOM 8786 O O . PHE C 1 37 ? 2.882 16.690 33.919 1.00 57.13 34 PHE C O 1
ATOM 8794 N N . LYS C 1 38 ? 4.086 18.448 33.112 1.00 55.65 35 LYS C N 1
ATOM 8795 C CA . LYS C 1 38 ? 3.491 19.369 34.039 1.00 55.91 35 LYS C CA 1
ATOM 8796 C C . LYS C 1 38 ? 1.991 19.447 33.846 1.00 59.84 35 LYS C C 1
ATOM 8797 O O . LYS C 1 38 ? 1.277 19.446 34.840 1.00 69.37 35 LYS C O 1
ATOM 8803 N N . GLN C 1 39 ? 1.480 19.432 32.613 1.00 56.77 36 GLN C N 1
ATOM 8804 C CA . GLN C 1 39 ? 0.003 19.467 32.450 1.00 56.01 36 GLN C CA 1
ATOM 8805 C C . GLN C 1 39 ? -0.824 18.166 32.325 1.00 52.85 36 GLN C C 1
ATOM 8806 O O . GLN C 1 39 ? -2.040 18.226 32.211 1.00 52.99 36 GLN C O 1
ATOM 8812 N N . ALA C 1 40 ? -0.174 17.012 32.363 1.00 49.73 37 ALA C N 1
ATOM 8813 C CA . ALA C 1 40 ? -0.801 15.729 32.046 1.00 47.28 37 ALA C CA 1
ATOM 8814 C C . ALA C 1 40 ? -2.207 15.492 32.584 1.00 47.16 37 ALA C C 1
ATOM 8815 O O . ALA C 1 40 ? -3.062 14.922 31.887 1.00 48.18 37 ALA C O 1
ATOM 8817 N N . PRO C 1 41 ? -2.465 15.908 33.823 1.00 46.55 38 PRO C N 1
ATOM 8818 C CA . PRO C 1 41 ? -3.834 15.652 34.321 1.00 47.61 38 PRO C CA 1
ATOM 8819 C C . PRO C 1 41 ? -4.928 16.562 33.702 1.00 46.97 38 PRO C C 1
ATOM 8820 O O . PRO C 1 41 ? -6.109 16.389 33.967 1.00 46.46 38 PRO C O 1
ATOM 8824 N N . LEU C 1 42 ? -4.517 17.530 32.894 1.00 46.38 39 LEU C N 1
ATOM 8825 C CA . LEU C 1 42 ? -5.428 18.465 32.271 1.00 46.44 39 LEU C CA 1
ATOM 8826 C C . LEU C 1 42 ? -5.644 18.000 30.849 1.00 45.93 39 LEU C C 1
ATOM 8827 O O . LEU C 1 42 ? -6.606 18.383 30.181 1.00 47.19 39 LEU C O 1
ATOM 8832 N N . LEU C 1 43 ? -4.726 17.158 30.397 1.00 45.57 40 LEU C N 1
ATOM 8833 C CA . LEU C 1 43 ? -4.725 16.642 29.037 1.00 44.61 40 LEU C CA 1
ATOM 8834 C C . LEU C 1 43 ? -5.612 15.413 28.908 1.00 44.11 40 LEU C C 1
ATOM 8835 O O . LEU C 1 43 ? -5.409 14.433 29.620 1.00 43.92 40 LEU C O 1
ATOM 8840 N N . ARG C 1 44 ? -6.589 15.459 28.017 1.00 43.89 41 ARG C N 1
ATOM 8841 C CA . ARG C 1 44 ? -7.272 14.249 27.701 1.00 47.16 41 ARG C CA 1
ATOM 8842 C C . ARG C 1 44 ? -6.364 13.239 26.988 1.00 51.61 41 ARG C C 1
ATOM 8843 O O . ARG C 1 44 ? -6.410 12.058 27.330 1.00 56.30 41 ARG C O 1
ATOM 8851 N N . ARG C 1 45 ? -5.543 13.683 26.016 1.00 55.42 42 ARG C N 1
ATOM 8852 C CA . ARG C 1 45 ? -4.634 12.789 25.225 1.00 52.58 42 ARG C CA 1
ATOM 8853 C C . ARG C 1 45 ? -3.623 13.487 24.295 1.00 51.70 42 ARG C C 1
ATOM 8854 O O . ARG C 1 45 ? -3.776 14.650 23.938 1.00 53.62 42 ARG C O 1
ATOM 8862 N N . LEU C 1 46 ? -2.607 12.748 23.869 1.00 49.06 43 LEU C N 1
ATOM 8863 C CA . LEU C 1 46 ? -1.800 13.161 22.729 1.00 48.54 43 LEU C CA 1
ATOM 8864 C C . LEU C 1 46 ? -2.545 12.876 21.418 1.00 52.34 43 LEU C C 1
ATOM 8865 O O . LEU C 1 46 ? -3.179 11.837 21.232 1.00 57.73 43 LEU C O 1
ATOM 8870 N N . VAL C 1 47 ? -2.421 13.792 20.479 1.00 55.66 44 VAL C N 1
ATOM 8871 C CA . VAL C 1 47 ? -3.133 13.714 19.226 1.00 52.34 44 VAL C CA 1
ATOM 8872 C C . VAL C 1 47 ? -2.052 13.584 18.172 1.00 50.69 44 VAL C C 1
ATOM 8873 O O . VAL C 1 47 ? -1.303 14.521 17.906 1.00 50.77 44 VAL C O 1
ATOM 8877 N N . GLY C 1 48 ? -1.931 12.384 17.623 1.00 49.87 45 GLY C N 1
ATOM 8878 C CA . GLY C 1 48 ? -0.837 12.060 16.705 1.00 50.06 45 GLY C CA 1
ATOM 8879 C C . GLY C 1 48 ? -1.112 12.692 15.357 1.00 51.73 45 GLY C C 1
ATOM 8880 O O . GLY C 1 48 ? -2.151 13.318 15.169 1.00 56.68 45 GLY C O 1
ATOM 8881 N N . ASP C 1 49 ? -0.195 12.551 14.410 1.00 47.94 46 ASP C N 1
ATOM 8882 C CA . ASP C 1 49 ? -0.483 13.008 13.089 1.00 45.87 46 ASP C CA 1
ATOM 8883 C C . ASP C 1 49 ? -1.251 11.909 12.461 1.00 46.65 46 ASP C C 1
ATOM 8884 O O . ASP C 1 49 ? -1.959 12.103 11.505 1.00 55.28 46 ASP C O 1
ATOM 8889 N N . VAL C 1 50 ? -1.201 10.781 13.125 1.00 45.34 47 VAL C N 1
ATOM 8890 C CA . VAL C 1 50 ? -1.650 9.522 12.651 1.00 44.78 47 VAL C CA 1
ATOM 8891 C C . VAL C 1 50 ? -1.573 8.720 13.974 1.00 47.71 47 VAL C C 1
ATOM 8892 O O . VAL C 1 50 ? -0.636 8.903 14.787 1.00 55.70 47 VAL C O 1
ATOM 8896 N N . PRO C 1 51 ? -2.538 7.843 14.238 1.00 43.00 48 PRO C N 1
ATOM 8897 C CA . PRO C 1 51 ? -2.606 7.260 15.591 1.00 39.11 48 PRO C CA 1
ATOM 8898 C C . PRO C 1 51 ? -1.443 6.335 15.976 1.00 36.64 48 PRO C C 1
ATOM 8899 O O . PRO C 1 51 ? -1.304 5.929 17.113 1.00 34.88 48 PRO C O 1
ATOM 8903 N N . THR C 1 52 ? -0.586 6.004 15.046 1.00 39.00 49 THR C N 1
ATOM 8904 C CA . THR C 1 52 ? 0.566 5.250 15.449 1.00 41.62 49 THR C CA 1
ATOM 8905 C C . THR C 1 52 ? 1.580 6.137 16.168 1.00 40.90 49 THR C C 1
ATOM 8906 O O . THR C 1 52 ? 2.308 5.683 17.053 1.00 39.39 49 THR C O 1
ATOM 8910 N N . GLN C 1 53 ? 1.609 7.410 15.812 1.00 40.82 50 GLN C N 1
ATOM 8911 C CA . GLN C 1 53 ? 2.458 8.322 16.514 1.00 42.84 50 GLN C CA 1
ATOM 8912 C C . GLN C 1 53 ? 2.134 8.270 18.012 1.00 48.54 50 GLN C C 1
ATOM 8913 O O . GLN C 1 53 ? 3.038 8.247 18.851 1.00 54.27 50 GLN C O 1
ATOM 8919 N N . GLU C 1 54 ? 0.853 8.207 18.362 1.00 50.22 51 GLU C N 1
ATOM 8920 C CA . GLU C 1 54 ? 0.471 8.237 19.783 1.00 48.41 51 GLU C CA 1
ATOM 8921 C C . GLU C 1 54 ? 1.055 7.069 20.576 1.00 46.21 51 GLU C C 1
ATOM 8922 O O . GLU C 1 54 ? 1.440 7.237 21.722 1.00 46.56 51 GLU C O 1
ATOM 8928 N N . PHE C 1 55 ? 1.154 5.900 19.953 1.00 43.43 52 PHE C N 1
ATOM 8929 C CA . PHE C 1 55 ? 1.723 4.733 20.614 1.00 38.68 52 PHE C CA 1
ATOM 8930 C C . PHE C 1 55 ? 3.174 4.971 20.847 1.00 35.24 52 PHE C C 1
ATOM 8931 O O . PHE C 1 55 ? 3.618 4.813 21.978 1.00 34.82 52 PHE C O 1
ATOM 8939 N N . ALA C 1 56 ? 3.893 5.382 19.788 1.00 33.46 53 ALA C N 1
ATOM 8940 C CA . ALA C 1 56 ? 5.374 5.620 19.823 1.00 33.67 53 ALA C CA 1
ATOM 8941 C C . ALA C 1 56 ? 5.810 6.726 20.804 1.00 35.88 53 ALA C C 1
ATOM 8942 O O . ALA C 1 56 ? 6.741 6.551 21.608 1.00 35.82 53 ALA C O 1
ATOM 8944 N N . LEU C 1 57 ? 5.108 7.858 20.710 1.00 36.26 54 LEU C N 1
ATOM 8945 C CA . LEU C 1 57 ? 5.176 8.957 21.651 1.00 34.75 54 LEU C CA 1
ATOM 8946 C C . LEU C 1 57 ? 4.926 8.569 23.088 1.00 35.78 54 LEU C C 1
ATOM 8947 O O . LEU C 1 57 ? 5.730 8.925 23.929 1.00 40.64 54 LEU C O 1
ATOM 8952 N N . LEU C 1 58 ? 3.842 7.850 23.394 1.00 34.17 55 LEU C N 1
ATOM 8953 C CA . LEU C 1 58 ? 3.556 7.521 24.791 1.00 33.19 55 LEU C CA 1
ATOM 8954 C C . LEU C 1 58 ? 4.678 6.755 25.352 1.00 33.61 55 LEU C C 1
ATOM 8955 O O . LEU C 1 58 ? 5.080 6.974 26.518 1.00 34.82 55 LEU C O 1
ATOM 8960 N N . ARG C 1 59 ? 5.189 5.867 24.499 1.00 31.58 56 ARG C N 1
ATOM 8961 C CA . ARG C 1 59 ? 6.274 4.987 24.869 1.00 31.53 56 ARG C CA 1
ATOM 8962 C C . ARG C 1 59 ? 7.495 5.782 25.199 1.00 31.26 56 ARG C C 1
ATOM 8963 O O . ARG C 1 59 ? 8.157 5.505 26.182 1.00 32.63 56 ARG C O 1
ATOM 8971 N N . LEU C 1 60 ? 7.747 6.810 24.407 1.00 31.58 57 LEU C N 1
ATOM 8972 C CA . LEU C 1 60 ? 8.863 7.706 24.663 1.00 33.90 57 LEU C CA 1
ATOM 8973 C C . LEU C 1 60 ? 8.721 8.379 26.026 1.00 34.59 57 LEU C C 1
ATOM 8974 O O . LEU C 1 60 ? 9.688 8.420 26.805 1.00 37.10 57 LEU C O 1
ATOM 8979 N N . LEU C 1 61 ? 7.524 8.887 26.315 1.00 33.47 58 LEU C N 1
ATOM 8980 C CA . LEU C 1 61 ? 7.259 9.519 27.601 1.00 34.21 58 LEU C CA 1
ATOM 8981 C C . LEU C 1 61 ? 7.511 8.546 28.750 1.00 34.28 58 LEU C C 1
ATOM 8982 O O . LEU C 1 61 ? 8.078 8.919 29.804 1.00 34.77 58 LEU C O 1
ATOM 8987 N N . LEU C 1 62 ? 7.112 7.294 28.521 1.00 31.96 59 LEU C N 1
ATOM 8988 C CA . LEU C 1 62 ? 7.319 6.214 29.483 1.00 31.43 59 LEU C CA 1
ATOM 8989 C C . LEU C 1 62 ? 8.794 5.941 29.817 1.00 32.53 59 LEU C C 1
ATOM 8990 O O . LEU C 1 62 ? 9.167 5.785 30.990 1.00 31.86 59 LEU C O 1
ATOM 8995 N N . ALA C 1 63 ? 9.611 5.874 28.765 1.00 32.94 60 ALA C N 1
ATOM 8996 C CA . ALA C 1 63 ? 11.048 5.795 28.894 1.00 34.49 60 ALA C CA 1
ATOM 8997 C C . ALA C 1 63 ? 11.613 6.962 29.777 1.00 36.75 60 ALA C C 1
ATOM 8998 O O . ALA C 1 63 ? 12.324 6.712 30.772 1.00 38.50 60 ALA C O 1
ATOM 9000 N N . ILE C 1 64 ? 11.266 8.209 29.455 1.00 36.58 61 ILE C N 1
ATOM 9001 C CA . ILE C 1 64 ? 11.541 9.334 30.354 1.00 38.13 61 ILE C CA 1
ATOM 9002 C C . ILE C 1 64 ? 11.023 9.072 31.760 1.00 39.36 61 ILE C C 1
ATOM 9003 O O . ILE C 1 64 ? 11.804 9.054 32.710 1.00 40.23 61 ILE C O 1
ATOM 9008 N N . LEU C 1 65 ? 9.715 8.847 31.898 1.00 39.28 62 LEU C N 1
ATOM 9009 C CA . LEU C 1 65 ? 9.138 8.633 33.227 1.00 40.42 62 LEU C CA 1
ATOM 9010 C C . LEU C 1 65 ? 9.824 7.535 34.065 1.00 42.50 62 LEU C C 1
ATOM 9011 O O . LEU C 1 65 ? 10.377 7.812 35.153 1.00 41.74 62 LEU C O 1
ATOM 9016 N N . HIS C 1 66 ? 9.766 6.305 33.537 1.00 45.06 63 HIS C N 1
ATOM 9017 C CA . HIS C 1 66 ? 10.485 5.146 34.076 1.00 47.68 63 HIS C CA 1
ATOM 9018 C C . HIS C 1 66 ? 11.860 5.566 34.506 1.00 50.14 63 HIS C C 1
ATOM 9019 O O . HIS C 1 66 ? 12.156 5.485 35.685 1.00 56.78 63 HIS C O 1
ATOM 9026 N N . ASP C 1 67 ? 12.681 6.059 33.577 1.00 47.98 64 ASP C N 1
ATOM 9027 C CA . ASP C 1 67 ? 14.031 6.470 33.923 1.00 48.29 64 ASP C CA 1
ATOM 9028 C C . ASP C 1 67 ? 14.126 7.571 34.999 1.00 50.54 64 ASP C C 1
ATOM 9029 O O . ASP C 1 67 ? 14.910 7.449 35.938 1.00 52.72 64 ASP C O 1
ATOM 9034 N N . ALA C 1 68 ? 13.309 8.622 34.911 1.00 49.05 65 ALA C N 1
ATOM 9035 C CA . ALA C 1 68 ? 13.378 9.689 35.907 1.00 47.90 65 ALA C CA 1
ATOM 9036 C C . ALA C 1 68 ? 12.916 9.268 37.293 1.00 49.99 65 ALA C C 1
ATOM 9037 O O . ALA C 1 68 ? 12.733 10.102 38.134 1.00 56.60 65 ALA C O 1
ATOM 9039 N N . ILE C 1 69 ? 12.724 7.987 37.549 1.00 48.92 66 ILE C N 1
ATOM 9040 C CA . ILE C 1 69 ? 12.404 7.520 38.888 1.00 48.60 66 ILE C CA 1
ATOM 9041 C C . ILE C 1 69 ? 13.356 6.412 39.276 1.00 52.72 66 ILE C C 1
ATOM 9042 O O . ILE C 1 69 ? 13.690 6.202 40.458 1.00 57.77 66 ILE C O 1
ATOM 9047 N N . GLY C 1 70 ? 13.798 5.709 38.239 1.00 53.57 67 GLY C N 1
ATOM 9048 C CA . GLY C 1 70 ? 14.451 4.426 38.367 1.00 54.92 67 GLY C CA 1
ATOM 9049 C C . GLY C 1 70 ? 13.272 3.552 38.591 1.00 54.87 67 GLY C C 1
ATOM 9050 O O . GLY C 1 70 ? 13.222 2.908 39.631 1.00 55.98 67 GLY C O 1
ATOM 9051 N N . GLY C 1 71 ? 12.311 3.692 37.646 1.00 57.02 68 GLY C N 1
ATOM 9052 C CA . GLY C 1 71 ? 11.065 2.918 37.369 1.00 58.73 68 GLY C CA 1
ATOM 9053 C C . GLY C 1 71 ? 10.378 2.392 38.590 1.00 67.53 68 GLY C C 1
ATOM 9054 O O . GLY C 1 71 ? 11.024 2.155 39.601 1.00 97.06 68 GLY C O 1
ATOM 9055 N N . PRO C 1 72 ? 9.069 2.212 38.557 1.00 61.23 69 PRO C N 1
ATOM 9056 C CA . PRO C 1 72 ? 8.508 1.790 39.850 1.00 61.22 69 PRO C CA 1
ATOM 9057 C C . PRO C 1 72 ? 8.843 0.333 40.192 1.00 63.39 69 PRO C C 1
ATOM 9058 O O . PRO C 1 72 ? 8.575 -0.560 39.378 1.00 62.72 69 PRO C O 1
ATOM 9062 N N . GLU C 1 73 ? 9.460 0.097 41.360 1.00 66.41 70 GLU C N 1
ATOM 9063 C CA . GLU C 1 73 ? 9.999 -1.237 41.673 1.00 70.33 70 GLU C CA 1
ATOM 9064 C C . GLU C 1 73 ? 8.946 -2.189 42.283 1.00 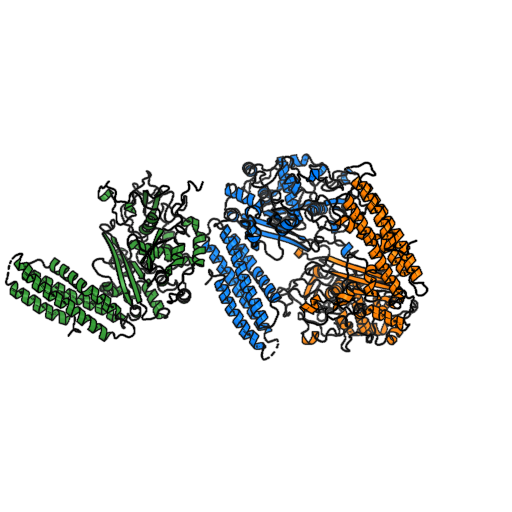72.46 70 GLU C C 1
ATOM 9065 O O . GLU C 1 73 ? 8.804 -3.279 41.780 1.00 73.31 70 GLU C O 1
ATOM 9071 N N . ASP C 1 74 ? 8.198 -1.781 43.321 1.00 73.70 71 ASP C N 1
ATOM 9072 C CA . ASP C 1 74 ? 6.991 -2.525 43.745 1.00 72.37 71 ASP C CA 1
ATOM 9073 C C . ASP C 1 74 ? 5.771 -1.873 43.162 1.00 68.24 71 ASP C C 1
ATOM 9074 O O . ASP C 1 74 ? 5.842 -0.867 42.456 1.00 61.69 71 ASP C O 1
ATOM 9079 N N . SER C 1 75 ? 4.624 -2.430 43.529 1.00 68.53 72 SER C N 1
ATOM 9080 C CA . SER C 1 75 ? 3.352 -1.760 43.321 1.00 64.70 72 SER C CA 1
ATOM 9081 C C . SER C 1 75 ? 3.203 -0.775 44.451 1.00 66.23 72 SER C C 1
ATOM 9082 O O . SER C 1 75 ? 2.502 0.219 44.304 1.00 64.83 72 SER C O 1
ATOM 9085 N N . ASP C 1 76 ? 3.881 -1.037 45.571 1.00 70.43 73 ASP C N 1
ATOM 9086 C CA . ASP C 1 76 ? 3.860 -0.104 46.705 1.00 73.25 73 ASP C CA 1
ATOM 9087 C C . ASP C 1 76 ? 4.514 1.220 46.314 1.00 69.73 73 ASP C C 1
ATOM 9088 O O . ASP C 1 76 ? 4.000 2.276 46.650 1.00 69.67 73 ASP C O 1
ATOM 9093 N N . GLU C 1 77 ? 5.619 1.163 45.573 1.00 67.59 74 GLU C N 1
ATOM 9094 C CA . GLU C 1 77 ? 6.275 2.376 45.096 1.00 66.09 74 GLU C CA 1
ATOM 9095 C C . GLU C 1 77 ? 5.410 3.100 44.034 1.00 62.26 74 GLU C C 1
ATOM 9096 O O . GLU C 1 77 ? 5.175 4.304 44.145 1.00 63.15 74 GLU C O 1
ATOM 9102 N N . TRP C 1 78 ? 4.929 2.365 43.026 1.00 56.65 75 TRP C N 1
ATOM 9103 C CA . TRP C 1 78 ? 3.940 2.885 42.068 1.00 50.83 75 TRP C CA 1
ATOM 9104 C C . TRP C 1 78 ? 2.733 3.539 42.729 1.00 51.81 75 TRP C C 1
ATOM 9105 O O . TRP C 1 78 ? 2.276 4.581 42.275 1.00 51.42 75 TRP C O 1
ATOM 9116 N N . ALA C 1 79 ? 2.191 2.914 43.774 1.00 52.45 76 ALA C N 1
ATOM 9117 C CA . ALA C 1 79 ? 0.956 3.396 44.360 1.00 53.08 76 ALA C CA 1
ATOM 9118 C C . ALA C 1 79 ? 1.157 4.745 44.992 1.00 55.85 76 ALA C C 1
ATOM 9119 O O . ALA C 1 79 ? 0.245 5.526 45.118 1.00 57.10 76 ALA C O 1
ATOM 9121 N N . GLU C 1 80 ? 2.378 5.042 45.374 1.00 59.80 77 GLU C N 1
ATOM 9122 C CA . GLU C 1 80 ? 2.626 6.321 45.956 1.00 61.88 77 GLU C CA 1
ATOM 9123 C C . GLU C 1 80 ? 2.734 7.380 44.888 1.00 55.93 77 GLU C C 1
ATOM 9124 O O . GLU C 1 80 ? 3.151 8.471 45.164 1.00 57.60 77 GLU C O 1
ATOM 9130 N N . LEU C 1 81 ? 2.313 7.070 43.674 1.00 51.67 78 LEU C N 1
ATOM 9131 C CA . LEU C 1 81 ? 2.236 8.077 42.615 1.00 50.07 78 LEU C CA 1
ATOM 9132 C C . LEU C 1 81 ? 0.832 8.271 42.066 1.00 49.58 78 LEU C C 1
ATOM 9133 O O . LEU C 1 81 ? 0.663 9.036 41.111 1.00 49.51 78 LEU C O 1
ATOM 9138 N N . TRP C 1 82 ? -0.152 7.610 42.685 1.00 48.31 79 TRP C N 1
ATOM 9139 C CA . TRP C 1 82 ? -1.494 7.485 42.165 1.00 46.11 79 TRP C CA 1
ATOM 9140 C C . TRP C 1 82 ? -2.563 7.918 43.141 1.00 47.96 79 TRP C C 1
ATOM 9141 O O . TRP C 1 82 ? -2.552 7.470 44.255 1.00 51.58 79 TRP C O 1
ATOM 9152 N N . THR C 1 83 ? -3.475 8.794 42.748 1.00 48.74 80 THR C N 1
ATOM 9153 C CA . THR C 1 83 ? -4.791 8.880 43.402 1.00 52.92 80 THR C CA 1
ATOM 9154 C C . THR C 1 83 ? -5.746 9.001 42.260 1.00 53.14 80 THR C C 1
ATOM 9155 O O . THR C 1 83 ? -5.345 9.433 41.168 1.00 51.62 80 THR C O 1
ATOM 9159 N N . GLN C 1 84 ? -7.011 8.666 42.501 1.00 56.02 81 GLN C N 1
ATOM 9160 C CA . GLN C 1 84 ? -8.045 8.867 41.482 1.00 56.42 81 GLN C CA 1
ATOM 9161 C C . GLN C 1 84 ? -8.644 10.259 41.649 1.00 58.93 81 GLN C C 1
ATOM 9162 O O . GLN C 1 84 ? -9.494 10.692 40.873 1.00 59.13 81 GLN C O 1
ATOM 9168 N N . ASP C 1 85 ? -8.165 10.968 42.659 1.00 61.06 82 ASP C N 1
ATOM 9169 C CA . ASP C 1 85 ? -8.671 12.267 42.972 1.00 64.48 82 ASP C CA 1
ATOM 9170 C C . ASP C 1 85 ? -8.149 13.309 41.995 1.00 67.47 82 ASP C C 1
ATOM 9171 O O . ASP C 1 85 ? -7.035 13.830 42.139 1.00 69.52 82 ASP C O 1
ATOM 9176 N N . GLU C 1 86 ? -8.970 13.625 40.997 1.00 71.24 83 GLU C N 1
ATOM 9177 C CA . GLU C 1 86 ? -8.602 14.597 39.957 1.00 69.52 83 GLU C CA 1
ATOM 9178 C C . GLU C 1 86 ? -7.978 15.881 40.494 1.00 67.38 83 GLU C C 1
ATOM 9179 O O . GLU C 1 86 ? -7.148 16.467 39.842 1.00 67.29 83 GLU C O 1
ATOM 9185 N N . ALA C 1 87 ? -8.350 16.302 41.689 1.00 67.29 84 ALA C N 1
ATOM 9186 C CA . ALA C 1 87 ? -7.890 17.575 42.200 1.00 69.54 84 ALA C CA 1
ATOM 9187 C C . ALA C 1 87 ? -6.448 17.496 42.649 1.00 69.53 84 ALA C C 1
ATOM 9188 O O . ALA C 1 87 ? -5.753 18.509 42.784 1.00 70.68 84 ALA C O 1
ATOM 9190 N N . GLU C 1 88 ? -5.998 16.275 42.865 1.00 68.99 85 GLU C N 1
ATOM 9191 C CA . GLU C 1 88 ? -4.675 16.052 43.367 1.00 69.25 85 GLU C CA 1
ATOM 9192 C C . GLU C 1 88 ? -3.704 15.513 42.358 1.00 65.16 85 GLU C C 1
ATOM 9193 O O . GLU C 1 88 ? -2.514 15.686 42.529 1.00 68.28 85 GLU C O 1
ATOM 9199 N N . GLN C 1 89 ? -4.197 14.844 41.324 1.00 59.81 86 GLN C N 1
ATOM 9200 C CA . GLN C 1 89 ? -3.330 14.203 40.344 1.00 54.83 86 GLN C CA 1
ATOM 9201 C C . GLN C 1 89 ? -2.173 15.093 39.904 1.00 54.76 86 GLN C C 1
ATOM 9202 O O . GLN C 1 89 ? -2.395 16.219 39.495 1.00 57.15 86 GLN C O 1
ATOM 9208 N N . GLN C 1 90 ? -0.943 14.613 40.071 1.00 54.11 87 GLN C N 1
ATOM 9209 C CA . GLN C 1 90 ? 0.232 15.279 39.547 1.00 56.53 87 GLN C CA 1
ATOM 9210 C C . GLN C 1 90 ? 1.288 14.253 39.247 1.00 57.41 87 GLN C C 1
ATOM 9211 O O . GLN C 1 90 ? 1.515 13.369 40.054 1.00 59.01 87 GLN C O 1
ATOM 9217 N N . LEU C 1 91 ? 1.974 14.371 38.111 1.00 57.14 88 LEU C N 1
ATOM 9218 C CA . LEU C 1 91 ? 3.202 13.594 37.918 1.00 56.21 88 LEU C CA 1
ATOM 9219 C C . LEU C 1 91 ? 4.306 14.181 38.807 1.00 59.84 88 LEU C C 1
ATOM 9220 O O . LEU C 1 91 ? 4.145 15.294 39.293 1.00 65.32 88 LEU C O 1
ATOM 9225 N N . PRO C 1 92 ? 5.399 13.433 39.088 1.00 61.20 89 PRO C N 1
ATOM 9226 C CA . PRO C 1 92 ? 6.499 14.023 39.898 1.00 63.44 89 PRO C CA 1
ATOM 9227 C C . PRO C 1 92 ? 7.373 14.986 39.108 1.00 63.72 89 PRO C C 1
ATOM 9228 O O . PRO C 1 92 ? 8.561 14.722 38.916 1.00 64.73 89 PRO C O 1
ATOM 9232 N N . PHE C 1 93 ? 6.788 16.091 38.662 1.00 63.89 90 PHE C N 1
ATOM 9233 C CA . PHE C 1 93 ? 7.432 16.993 37.714 1.00 63.79 90 PHE C CA 1
ATOM 9234 C C . PHE C 1 93 ? 8.911 17.378 38.041 1.00 66.45 90 PHE C C 1
ATOM 9235 O O . PHE C 1 93 ? 9.780 17.370 37.183 1.00 65.17 90 PHE C O 1
ATOM 9243 N N . ASP C 1 94 ? 9.219 17.679 39.291 1.00 71.19 91 ASP C N 1
ATOM 9244 C CA . ASP C 1 94 ? 10.564 18.123 39.621 1.00 70.11 91 ASP C CA 1
ATOM 9245 C C . ASP C 1 94 ? 11.604 17.044 39.529 1.00 67.92 91 ASP C C 1
ATOM 9246 O O . ASP C 1 94 ? 12.702 17.331 39.120 1.00 71.02 91 ASP C O 1
ATOM 9251 N N . CYS C 1 95 ? 11.273 15.812 39.903 1.00 65.93 92 CYS C N 1
ATOM 9252 C CA . CYS C 1 95 ? 12.123 14.663 39.536 1.00 62.72 92 CYS C CA 1
ATOM 9253 C C . CYS C 1 95 ? 12.492 14.706 38.027 1.00 58.84 92 CYS C C 1
ATOM 9254 O O . CYS C 1 95 ? 13.681 14.815 37.646 1.00 59.99 92 CYS C O 1
ATOM 9257 N N . ILE C 1 96 ? 11.448 14.660 37.202 1.00 54.12 93 ILE C N 1
ATOM 9258 C CA . ILE C 1 96 ? 11.513 14.714 35.745 1.00 50.96 93 ILE C CA 1
ATOM 9259 C C . ILE C 1 96 ? 12.281 15.938 35.204 1.00 54.21 93 ILE C C 1
ATOM 9260 O O . ILE C 1 96 ? 13.213 15.824 34.394 1.00 54.45 93 ILE C O 1
ATOM 9265 N N . ALA C 1 97 ? 11.870 17.110 35.653 1.00 56.10 94 ALA C N 1
ATOM 9266 C CA . ALA C 1 97 ? 12.477 18.336 35.237 1.00 58.02 94 ALA C CA 1
ATOM 9267 C C . ALA C 1 97 ? 13.984 18.235 35.350 1.00 60.36 94 ALA C C 1
ATOM 9268 O O . ALA C 1 97 ? 14.700 18.587 34.411 1.00 63.34 94 ALA C O 1
ATOM 9270 N N . SER C 1 98 ? 14.453 17.772 36.515 1.00 59.96 95 SER C N 1
ATOM 9271 C CA . SER C 1 98 ? 15.875 17.638 36.802 1.00 58.63 95 SER C CA 1
ATOM 9272 C C . SER C 1 98 ? 16.485 16.584 35.955 1.00 58.70 95 SER C C 1
ATOM 9273 O O . SER C 1 98 ? 17.584 16.793 35.454 1.00 61.39 95 SER C O 1
ATOM 9276 N N . TYR C 1 99 ? 15.773 15.460 35.788 1.00 55.92 96 TYR C N 1
ATOM 9277 C CA . TYR C 1 99 ? 16.245 14.370 34.944 1.00 52.50 96 TYR C CA 1
ATOM 9278 C C . TYR C 1 99 ? 16.551 14.872 33.548 1.00 53.97 96 TYR C C 1
ATOM 9279 O O . TYR C 1 99 ? 17.650 14.641 33.050 1.00 57.78 96 TYR C O 1
ATOM 9288 N N . LEU C 1 100 ? 15.600 15.568 32.921 1.00 53.15 97 LEU C N 1
ATOM 9289 C CA . LEU C 1 100 ? 15.802 16.077 31.553 1.00 51.03 97 LEU C CA 1
ATOM 9290 C C . LEU C 1 100 ? 16.871 17.154 31.486 1.00 52.70 97 LEU C C 1
ATOM 9291 O O . LEU C 1 100 ? 17.606 17.244 30.511 1.00 51.45 97 LEU C O 1
ATOM 9296 N N . GLU C 1 101 ? 16.949 17.961 32.541 1.00 55.09 98 GLU C N 1
ATOM 9297 C CA . GLU C 1 101 ? 17.947 18.994 32.651 1.00 57.85 98 GLU C CA 1
ATOM 9298 C C . GLU C 1 101 ? 19.305 18.373 32.395 1.00 56.50 98 GLU C C 1
ATOM 9299 O O . GLU C 1 101 ? 20.137 18.981 31.731 1.00 56.33 98 GLU C O 1
ATOM 9305 N N . GLN C 1 102 ? 19.507 17.142 32.872 1.00 56.41 99 GLN C N 1
ATOM 9306 C CA . GLN C 1 102 ? 20.801 16.449 32.693 1.00 59.97 99 GLN C CA 1
ATOM 9307 C C . GLN C 1 102 ? 21.111 16.214 31.198 1.00 57.18 99 GLN C C 1
ATOM 9308 O O . GLN C 1 102 ? 22.252 16.336 30.748 1.00 56.10 99 GLN C O 1
ATOM 9314 N N . TYR C 1 103 ? 20.076 15.888 30.438 1.00 53.79 100 TYR C N 1
ATOM 9315 C CA . TYR C 1 103 ? 20.266 15.427 29.079 1.00 52.25 100 TYR C CA 1
ATOM 9316 C C . TYR C 1 103 ? 19.775 16.429 28.040 1.00 52.69 100 TYR C C 1
ATOM 9317 O O . TYR C 1 103 ? 19.388 16.075 26.915 1.00 50.29 100 TYR C O 1
ATOM 9326 N N . TYR C 1 104 ? 19.841 17.693 28.424 1.00 54.13 101 TYR C N 1
ATOM 9327 C CA . TYR C 1 104 ? 19.515 18.768 27.539 1.00 53.21 101 TYR C CA 1
ATOM 9328 C C . TYR C 1 104 ? 20.190 18.603 26.172 1.00 51.39 101 TYR C C 1
ATOM 9329 O O . TYR C 1 104 ? 19.533 18.650 25.169 1.00 47.56 101 TYR C O 1
ATOM 9338 N N . HIS C 1 105 ? 21.485 18.344 26.147 1.00 56.41 102 HIS C N 1
ATOM 9339 C CA . HIS C 1 105 ? 22.242 18.362 24.905 1.00 62.57 102 HIS C CA 1
ATOM 9340 C C . HIS C 1 105 ? 22.021 17.124 24.042 1.00 60.94 102 HIS C C 1
ATOM 9341 O O . HIS C 1 105 ? 22.404 17.078 22.862 1.00 63.09 102 HIS C O 1
ATOM 9348 N N . ARG C 1 106 ? 21.355 16.124 24.599 1.00 57.62 103 ARG C N 1
ATOM 9349 C CA . ARG C 1 106 ? 21.021 14.948 23.798 1.00 55.17 103 ARG C CA 1
ATOM 9350 C C . ARG C 1 106 ? 19.672 15.005 23.105 1.00 55.88 103 ARG C C 1
ATOM 9351 O O . ARG C 1 106 ? 19.479 14.305 22.116 1.00 56.05 103 ARG C O 1
ATOM 9359 N N . PHE C 1 107 ? 18.776 15.845 23.648 1.00 56.81 104 PHE C N 1
ATOM 9360 C CA . PHE C 1 107 ? 17.400 16.084 23.192 1.00 54.10 104 PHE C CA 1
ATOM 9361 C C . PHE C 1 107 ? 17.267 17.262 22.214 1.00 55.52 104 PHE C C 1
ATOM 9362 O O . PHE C 1 107 ? 16.153 17.786 21.990 1.00 52.34 104 PHE C O 1
ATOM 9370 N N . ASP C 1 108 ? 18.390 17.688 21.634 1.00 57.53 105 ASP C N 1
ATOM 9371 C CA . ASP C 1 108 ? 18.299 18.659 20.563 1.00 60.54 105 ASP C CA 1
ATOM 9372 C C . ASP C 1 108 ? 18.197 17.976 19.206 1.00 60.61 105 ASP C C 1
ATOM 9373 O O . ASP C 1 108 ? 19.135 17.298 18.770 1.00 64.69 105 ASP C O 1
ATOM 9378 N N . LEU C 1 109 ? 17.059 18.193 18.546 1.00 56.64 106 LEU C N 1
ATOM 9379 C CA . LEU C 1 109 ? 16.796 17.709 17.185 1.00 53.85 106 LEU C CA 1
ATOM 9380 C C . LEU C 1 109 ? 17.874 18.184 16.235 1.00 54.91 106 LEU C C 1
ATOM 9381 O O . LEU C 1 109 ? 18.299 17.440 15.360 1.00 54.42 106 LEU C O 1
ATOM 9386 N N . LEU C 1 110 ? 18.320 19.419 16.438 1.00 55.91 107 LEU C N 1
ATOM 9387 C CA . LEU C 1 110 ? 19.212 20.087 15.504 1.00 58.94 107 LEU C CA 1
ATOM 9388 C C . LEU C 1 110 ? 20.682 20.174 15.974 1.00 61.36 107 LEU C C 1
ATOM 9389 O O . LEU C 1 110 ? 21.489 20.981 15.472 1.00 61.37 107 LEU C O 1
ATOM 9394 N N . HIS C 1 111 ? 21.019 19.330 16.943 1.00 62.41 108 HIS C N 1
ATOM 9395 C CA . HIS C 1 111 ? 22.345 19.352 17.515 1.00 65.72 108 HIS C CA 1
ATOM 9396 C C . HIS C 1 111 ? 23.356 18.951 16.449 1.00 67.58 108 HIS C C 1
ATOM 9397 O O . HIS C 1 111 ? 23.119 17.987 15.705 1.00 67.58 108 HIS C O 1
ATOM 9404 N N . PRO C 1 112 ? 24.486 19.688 16.379 1.00 67.37 109 PRO C N 1
ATOM 9405 C CA . PRO C 1 112 ? 25.509 19.455 15.364 1.00 65.88 109 PRO C CA 1
ATOM 9406 C C . PRO C 1 112 ? 26.252 18.132 15.534 1.00 66.09 109 PRO C C 1
ATOM 9407 O O . PRO C 1 112 ? 26.666 17.554 14.553 1.00 65.50 109 PRO C O 1
ATOM 9411 N N . THR C 1 113 ? 26.423 17.658 16.767 1.00 69.81 110 THR C N 1
ATOM 9412 C CA . THR C 1 113 ? 27.101 16.377 17.040 1.00 70.96 110 THR C CA 1
ATOM 9413 C C . THR C 1 113 ? 26.189 15.239 17.425 1.00 73.00 110 THR C C 1
ATOM 9414 O O . THR C 1 113 ? 26.337 14.144 16.893 1.00 77.67 110 THR C O 1
ATOM 9418 N N . THR C 1 114 ? 25.303 15.488 18.402 1.00 71.73 111 THR C N 1
ATOM 9419 C CA . THR C 1 114 ? 24.437 14.461 19.005 1.00 65.77 111 THR C CA 1
ATOM 9420 C C . THR C 1 114 ? 22.986 14.885 18.915 1.00 62.63 111 THR C C 1
ATOM 9421 O O . THR C 1 114 ? 22.319 15.154 19.933 1.00 66.78 111 THR C O 1
ATOM 9425 N N . PRO C 1 115 ? 22.492 14.995 17.686 1.00 59.50 112 PRO C N 1
ATOM 9426 C CA . PRO C 1 115 ? 21.105 15.299 17.552 1.00 59.60 112 PRO C CA 1
ATOM 9427 C C . PRO C 1 115 ? 20.307 14.096 18.045 1.00 59.64 112 PRO C C 1
ATOM 9428 O O . PRO C 1 115 ? 20.849 12.984 18.119 1.00 64.45 112 PRO C O 1
ATOM 9432 N N . PHE C 1 116 ? 19.046 14.344 18.399 1.00 55.43 113 PHE C N 1
ATOM 9433 C CA . PHE C 1 116 ? 18.196 13.383 19.054 1.00 50.68 113 PHE C CA 1
ATOM 9434 C C . PHE C 1 116 ? 17.760 12.344 18.036 1.00 51.07 113 PHE C C 1
ATOM 9435 O O . PHE C 1 116 ? 17.464 12.653 16.885 1.00 52.37 113 PHE C O 1
ATOM 9443 N N . PHE C 1 117 ? 17.730 11.093 18.452 1.00 51.55 114 PHE C N 1
ATOM 9444 C CA . PHE C 1 117 ? 17.278 9.990 17.560 1.00 48.97 114 PHE C CA 1
ATOM 9445 C C . PHE C 1 117 ? 17.884 9.904 16.142 1.00 48.72 114 PHE C C 1
ATOM 9446 O O . PHE C 1 117 ? 17.392 9.158 15.290 1.00 49.86 114 PHE C O 1
ATOM 9454 N N . GLN C 1 118 ? 18.984 10.618 15.911 1.00 47.54 115 GLN C N 1
ATOM 9455 C CA . GLN C 1 118 ? 19.661 10.511 14.630 1.00 48.75 115 GLN C CA 1
ATOM 9456 C C . GLN C 1 118 ? 21.174 10.460 14.750 1.00 49.66 115 GLN C C 1
ATOM 9457 O O . GLN C 1 118 ? 21.704 10.647 15.824 1.00 52.04 115 GLN C O 1
ATOM 9463 N N . VAL C 1 119 ? 21.837 10.179 13.634 1.00 49.54 116 VAL C N 1
ATOM 9464 C CA . VAL C 1 119 ? 23.283 10.108 13.492 1.00 50.77 116 VAL C CA 1
ATOM 9465 C C . VAL C 1 119 ? 23.672 11.302 12.612 1.00 53.50 116 VAL C C 1
ATOM 9466 O O . VAL C 1 119 ? 23.421 11.283 11.381 1.00 53.36 116 VAL C O 1
ATOM 9470 N N . ALA C 1 120 ? 24.280 12.329 13.217 1.00 56.08 117 ALA C N 1
ATOM 9471 C CA . ALA C 1 120 ? 24.598 13.616 12.516 1.00 59.99 117 ALA C CA 1
ATOM 9472 C C . ALA C 1 120 ? 25.509 13.583 11.255 1.00 64.52 117 ALA C C 1
ATOM 9473 O O . ALA C 1 120 ? 25.293 14.358 10.309 1.00 61.11 117 ALA C O 1
ATOM 9475 N N . ASP C 1 121 ? 26.520 12.702 11.297 1.00 70.77 118 ASP C N 1
ATOM 9476 C CA . ASP C 1 121 ? 27.482 12.416 10.227 1.00 76.03 118 ASP C CA 1
ATOM 9477 C C . ASP C 1 121 ? 26.923 11.653 9.025 1.00 76.26 118 ASP C C 1
ATOM 9478 O O . ASP C 1 121 ? 27.484 11.718 7.927 1.00 75.56 118 ASP C O 1
ATOM 9483 N N . LEU C 1 122 ? 25.824 10.929 9.260 1.00 76.68 119 LEU C N 1
ATOM 9484 C CA . LEU C 1 122 ? 25.246 9.914 8.355 1.00 73.94 119 LEU C CA 1
ATOM 9485 C C . LEU C 1 122 ? 24.992 10.337 6.926 1.00 72.57 119 LEU C C 1
ATOM 9486 O O . LEU C 1 122 ? 24.221 11.267 6.656 1.00 70.38 119 LEU C O 1
ATOM 9491 N N . HIS C 1 123 ? 25.589 9.606 6.001 1.00 72.76 120 HIS C N 1
ATOM 9492 C CA . HIS C 1 123 ? 25.377 9.925 4.603 1.00 74.67 120 HIS C CA 1
ATOM 9493 C C . HIS C 1 123 ? 25.465 8.682 3.761 1.00 76.24 120 HIS C C 1
ATOM 9494 O O . HIS C 1 123 ? 25.989 7.675 4.208 1.00 76.68 120 HIS C O 1
ATOM 9501 N N . THR C 1 124 ? 24.941 8.748 2.542 1.00 79.23 121 THR C N 1
ATOM 9502 C CA . THR C 1 124 ? 25.185 7.687 1.562 1.00 80.72 121 THR C CA 1
ATOM 9503 C C . THR C 1 124 ? 26.503 7.977 0.883 1.00 85.05 121 THR C C 1
ATOM 9504 O O . THR C 1 124 ? 27.114 9.023 1.103 1.00 83.79 121 THR C O 1
ATOM 9508 N N . GLN C 1 125 ? 26.931 7.050 0.042 1.00 91.36 122 GLN C N 1
ATOM 9509 C CA . GLN C 1 125 ? 28.166 7.222 -0.715 1.00 101.26 122 GLN C CA 1
ATOM 9510 C C . GLN C 1 125 ? 28.275 8.568 -1.446 1.00 102.06 122 GLN C C 1
ATOM 9511 O O . GLN C 1 125 ? 29.336 9.190 -1.446 1.00 101.35 122 GLN C O 1
ATOM 9517 N N . LYS C 1 126 ? 27.168 9.005 -2.047 1.00 101.87 123 LYS C N 1
ATOM 9518 C CA . LYS C 1 126 ? 27.158 10.194 -2.892 1.00 99.69 123 LYS C CA 1
ATOM 9519 C C . LYS C 1 126 ? 26.299 11.287 -2.280 1.00 96.73 123 LYS C C 1
ATOM 9520 O O . LYS C 1 126 ? 25.811 12.151 -3.001 1.00 97.57 123 LYS C O 1
ATOM 9526 N N . ASN C 1 127 ? 26.105 11.238 -0.960 1.00 92.81 124 ASN C N 1
ATOM 9527 C CA . ASN C 1 127 ? 25.371 12.282 -0.245 1.00 90.85 124 ASN C CA 1
ATOM 9528 C C . ASN C 1 127 ? 23.946 12.430 -0.743 1.00 89.44 124 ASN C C 1
ATOM 9529 O O . ASN C 1 127 ? 23.568 13.469 -1.299 1.00 90.81 124 ASN C O 1
ATOM 9534 N N . ASP C 1 128 ? 23.142 11.400 -0.558 1.00 87.23 125 ASP C N 1
ATOM 9535 C CA . ASP C 1 128 ? 21.832 11.442 -1.184 1.00 85.88 125 ASP C CA 1
ATOM 9536 C C . ASP C 1 128 ? 20.752 11.808 -0.200 1.00 81.01 125 ASP C C 1
ATOM 9537 O O . ASP C 1 128 ? 20.403 11.037 0.689 1.00 80.53 125 ASP C O 1
ATOM 9542 N N . VAL C 1 129 ? 20.252 13.019 -0.363 1.00 77.53 126 VAL C N 1
ATOM 9543 C CA . VAL C 1 129 ? 19.259 13.542 0.526 1.00 71.74 126 VAL C CA 1
ATOM 9544 C C . VAL C 1 129 ? 17.889 13.259 -0.089 1.00 71.34 126 VAL C C 1
ATOM 9545 O O . VAL C 1 129 ? 17.507 13.843 -1.093 1.00 77.33 126 VAL C O 1
ATOM 9549 N N . PHE C 1 130 ? 17.159 12.325 0.502 1.00 67.30 127 PHE C N 1
ATOM 9550 C CA . PHE C 1 130 ? 15.865 11.920 -0.027 1.00 63.01 127 PHE C CA 1
ATOM 9551 C C . PHE C 1 130 ? 14.702 12.686 0.572 1.00 59.45 127 PHE C C 1
ATOM 9552 O O . PHE C 1 130 ? 14.853 13.397 1.564 1.00 58.06 127 PHE C O 1
ATOM 9560 N N . SER C 1 131 ? 13.525 12.484 -0.013 1.00 57.47 128 SER C N 1
ATOM 9561 C CA . SER C 1 131 ? 12.287 13.106 0.453 1.00 54.70 128 SER C CA 1
ATOM 9562 C C . SER C 1 131 ? 11.786 12.610 1.807 1.00 52.57 128 SER C C 1
ATOM 9563 O O . SER C 1 131 ? 12.276 11.613 2.350 1.00 52.98 128 SER C O 1
ATOM 9566 N N . LEU C 1 132 ? 10.823 13.314 2.380 1.00 50.92 129 LEU C N 1
ATOM 9567 C CA . LEU C 1 132 ? 10.344 12.882 3.681 1.00 48.18 129 LEU C CA 1
ATOM 9568 C C . LEU C 1 132 ? 9.181 11.913 3.571 1.00 49.90 129 LEU C C 1
ATOM 9569 O O . LEU C 1 132 ? 8.661 11.525 4.612 1.00 50.71 129 LEU C O 1
ATOM 9574 N N . ASP C 1 133 ? 8.792 11.488 2.351 1.00 52.22 130 ASP C N 1
ATOM 9575 C CA . ASP C 1 133 ? 7.717 10.483 2.191 1.00 53.46 130 ASP C CA 1
ATOM 9576 C C . ASP C 1 133 ? 8.121 9.249 2.984 1.00 52.99 130 ASP C C 1
ATOM 9577 O O . ASP C 1 133 ? 7.260 8.453 3.484 1.00 50.81 130 ASP C O 1
ATOM 9582 N N . ARG C 1 134 ? 9.449 9.127 3.077 1.00 51.81 131 ARG C N 1
ATOM 9583 C CA . ARG C 1 134 ? 10.139 8.025 3.712 1.00 52.18 131 ARG C CA 1
ATOM 9584 C C . ARG C 1 134 ? 9.866 7.889 5.193 1.00 51.15 131 ARG C C 1
ATOM 9585 O O . ARG C 1 134 ? 9.735 6.770 5.705 1.00 53.63 131 ARG C O 1
ATOM 9593 N N . ILE C 1 135 ? 9.780 9.027 5.873 1.00 50.71 132 ILE C N 1
ATOM 9594 C CA . ILE C 1 135 ? 9.379 9.075 7.279 1.00 48.23 132 ILE C CA 1
ATOM 9595 C C . ILE C 1 135 ? 7.856 9.247 7.469 1.00 48.66 132 ILE C C 1
ATOM 9596 O O . ILE C 1 135 ? 7.275 8.728 8.440 1.00 52.37 132 ILE C O 1
ATOM 9601 N N . VAL C 1 136 ? 7.226 10.040 6.606 1.00 45.01 133 VAL C N 1
ATOM 9602 C CA . VAL C 1 136 ? 5.803 10.279 6.700 1.00 41.00 133 VAL C CA 1
ATOM 9603 C C . VAL C 1 136 ? 5.041 9.030 6.227 1.00 42.09 133 VAL C C 1
ATOM 9604 O O . VAL C 1 136 ? 5.396 8.383 5.170 1.00 42.45 133 VAL C O 1
ATOM 9608 N N . ALA C 1 137 ? 4.015 8.665 7.016 1.00 38.51 134 ALA C N 1
ATOM 9609 C CA . ALA C 1 137 ? 3.254 7.462 6.712 1.00 36.90 134 ALA C CA 1
ATOM 9610 C C . ALA C 1 137 ? 2.056 7.680 5.791 1.00 41.70 134 ALA C C 1
ATOM 9611 O O . ALA C 1 137 ? 1.704 6.751 5.117 1.00 47.06 134 ALA C O 1
ATOM 9613 N N . ASP C 1 138 ? 1.447 8.863 5.683 1.00 44.82 135 ASP C N 1
ATOM 9614 C CA . ASP C 1 138 ? 0.255 8.925 4.833 1.00 50.77 135 ASP C CA 1
ATOM 9615 C C . ASP C 1 138 ? 0.744 9.062 3.438 1.00 55.03 135 ASP C C 1
ATOM 9616 O O . ASP C 1 138 ? -0.037 9.089 2.497 1.00 63.74 135 ASP C O 1
ATOM 9621 N N . VAL C 1 139 ? 2.042 9.235 3.300 1.00 54.73 136 VAL C N 1
ATOM 9622 C CA . VAL C 1 139 ? 2.591 9.487 2.004 1.00 54.99 136 VAL C CA 1
ATOM 9623 C C . VAL C 1 139 ? 3.598 8.412 1.725 1.00 55.42 136 VAL C C 1
ATOM 9624 O O . VAL C 1 139 ? 4.604 8.236 2.471 1.00 58.07 136 VAL C O 1
ATOM 9628 N N . PRO C 1 140 ? 3.281 7.641 0.690 1.00 54.43 137 PRO C N 1
ATOM 9629 C CA . PRO C 1 140 ? 4.035 6.584 0.017 1.00 57.30 137 PRO C CA 1
ATOM 9630 C C . PRO C 1 140 ? 5.209 7.156 -0.774 1.00 58.67 137 PRO C C 1
ATOM 9631 O O . PRO C 1 140 ? 5.155 8.308 -1.187 1.00 59.89 137 PRO C O 1
ATOM 9635 N N . ASN C 1 141 ? 6.256 6.369 -0.977 1.00 60.76 138 ASN C N 1
ATOM 9636 C CA . ASN C 1 141 ? 7.448 6.901 -1.624 1.00 67.36 138 ASN C CA 1
ATOM 9637 C C . ASN C 1 141 ? 7.225 7.260 -3.056 1.00 66.52 138 ASN C C 1
ATOM 9638 O O . ASN C 1 141 ? 6.744 6.447 -3.836 1.00 70.00 138 ASN C O 1
ATOM 9643 N N . GLY C 1 142 ? 7.580 8.487 -3.401 1.00 63.37 139 GLY C N 1
ATOM 9644 C CA . GLY C 1 142 ? 7.343 8.982 -4.745 1.00 61.95 139 GLY C CA 1
ATOM 9645 C C . GLY C 1 142 ? 7.848 8.030 -5.793 1.00 62.30 139 GLY C C 1
ATOM 9646 O O . GLY C 1 142 ? 7.185 7.810 -6.780 1.00 63.99 139 GLY C O 1
ATOM 9647 N N . GLU C 1 143 ? 9.015 7.443 -5.553 1.00 63.11 140 GLU C N 1
ATOM 9648 C CA . GLU C 1 143 ? 9.684 6.554 -6.503 1.00 65.99 140 GLU C CA 1
ATOM 9649 C C . GLU C 1 143 ? 8.797 5.403 -6.983 1.00 62.23 140 GLU C C 1
ATOM 9650 O O . GLU C 1 143 ? 8.932 4.923 -8.105 1.00 65.10 140 GLU C O 1
ATOM 9656 N N . LEU C 1 144 ? 7.882 4.976 -6.137 1.00 56.43 141 LEU C N 1
ATOM 9657 C CA . LEU C 1 144 ? 7.012 3.891 -6.475 1.00 55.33 141 LEU C CA 1
ATOM 9658 C C . LEU C 1 144 ? 5.864 4.340 -7.360 1.00 58.04 141 LEU C C 1
ATOM 9659 O O . LEU C 1 144 ? 5.176 3.511 -7.963 1.00 61.28 141 LEU C O 1
ATOM 9664 N N . PHE C 1 145 ? 5.628 5.640 -7.442 1.00 58.40 142 PHE C N 1
ATOM 9665 C CA . PHE C 1 145 ? 4.486 6.132 -8.204 1.00 59.18 142 PHE C CA 1
ATOM 9666 C C . PHE C 1 145 ? 4.928 6.992 -9.311 1.00 61.64 142 PHE C C 1
ATOM 9667 O O . PHE C 1 145 ? 4.127 7.410 -10.116 1.00 64.28 142 PHE C O 1
ATOM 9675 N N . PHE C 1 146 ? 6.224 7.244 -9.324 1.00 63.28 143 PHE C N 1
ATOM 9676 C CA . PHE C 1 146 ? 6.861 8.114 -10.273 1.00 67.34 143 PHE C CA 1
ATOM 9677 C C . PHE C 1 146 ? 6.241 9.515 -10.225 1.00 68.77 143 PHE C C 1
ATOM 9678 O O . PHE C 1 146 ? 6.094 10.152 -11.254 1.00 73.48 143 PHE C O 1
ATOM 9686 N N . THR C 1 147 ? 5.875 9.998 -9.042 1.00 67.34 144 THR C N 1
ATOM 9687 C CA . THR C 1 147 ? 5.393 11.362 -8.941 1.00 70.52 144 THR C CA 1
ATOM 9688 C C . THR C 1 147 ? 6.468 12.358 -8.640 1.00 77.44 144 THR C C 1
ATOM 9689 O O . THR C 1 147 ? 7.246 12.169 -7.694 1.00 76.70 144 THR C O 1
ATOM 9693 N N . MET C 1 148 ? 6.477 13.434 -9.427 1.00 87.03 145 MET C N 1
ATOM 9694 C CA . MET C 1 148 ? 7.224 14.646 -9.101 1.00 94.90 145 MET C CA 1
ATOM 9695 C C . MET C 1 148 ? 6.330 15.583 -8.270 1.00 97.17 145 MET C C 1
ATOM 9696 O O . MET C 1 148 ? 6.766 16.181 -7.262 1.00 99.85 145 MET C O 1
ATOM 9701 N N . ARG C 1 149 ? 5.096 15.723 -8.764 1.00 98.58 146 ARG C N 1
ATOM 9702 C CA . ARG C 1 149 ? 3.913 16.193 -8.035 1.00 91.59 146 ARG C CA 1
ATOM 9703 C C . ARG C 1 149 ? 4.099 16.021 -6.564 1.00 86.21 146 ARG C C 1
ATOM 9704 O O . ARG C 1 149 ? 3.848 14.950 -6.050 1.00 84.72 146 ARG C O 1
ATOM 9712 N N . ALA C 1 150 ? 4.573 17.072 -5.900 1.00 92.23 147 ALA C N 1
ATOM 9713 C CA . ALA C 1 150 ? 4.868 17.037 -4.451 1.00 90.45 147 ALA C CA 1
ATOM 9714 C C . ALA C 1 150 ? 3.577 17.039 -3.589 1.00 85.51 147 ALA C C 1
ATOM 9715 O O . ALA C 1 150 ? 2.521 17.587 -4.000 1.00 83.70 147 ALA C O 1
ATOM 9717 N N . ARG C 1 151 ? 3.637 16.383 -2.433 1.00 76.26 148 ARG C N 1
ATOM 9718 C CA . ARG C 1 151 ? 2.388 16.085 -1.703 1.00 76.20 148 ARG C CA 1
ATOM 9719 C C . ARG C 1 151 ? 2.346 16.685 -0.293 1.00 78.08 148 ARG C C 1
ATOM 9720 O O . ARG C 1 151 ? 1.669 16.158 0.616 1.00 76.79 148 ARG C O 1
ATOM 9728 N N . GLY C 1 152 ? 3.054 17.810 -0.146 1.00 77.57 149 GLY C N 1
ATOM 9729 C CA . GLY C 1 152 ? 3.096 18.551 1.102 1.00 74.28 149 GLY C CA 1
ATOM 9730 C C . GLY C 1 152 ? 4.155 18.000 2.026 1.00 70.36 149 GLY C C 1
ATOM 9731 O O . GLY C 1 152 ? 4.103 18.195 3.227 1.00 71.73 149 GLY C O 1
ATOM 9732 N N . VAL C 1 153 ? 5.139 17.338 1.445 1.00 67.26 150 VAL C N 1
ATOM 9733 C CA . VAL C 1 153 ? 6.134 16.615 2.195 1.00 63.33 150 VAL C CA 1
ATOM 9734 C C . VAL C 1 153 ? 7.525 17.113 1.764 1.00 67.36 150 VAL C C 1
ATOM 9735 O O . VAL C 1 153 ? 8.558 16.542 2.111 1.00 67.02 150 VAL C O 1
ATOM 9739 N N . ASP C 1 154 ? 7.546 18.210 1.013 1.00 71.47 151 ASP C N 1
ATOM 9740 C CA . ASP C 1 154 ? 8.789 18.769 0.533 1.00 75.24 151 ASP C CA 1
ATOM 9741 C C . ASP C 1 154 ? 9.395 19.392 1.732 1.00 71.77 151 ASP C C 1
ATOM 9742 O O . ASP C 1 154 ? 10.575 19.246 1.974 1.00 73.53 151 ASP C O 1
ATOM 9747 N N . ARG C 1 155 ? 8.563 20.100 2.487 1.00 68.89 152 ARG C N 1
ATOM 9748 C CA . ARG C 1 155 ? 8.961 20.651 3.781 1.00 63.84 152 ARG C CA 1
ATOM 9749 C C . ARG C 1 155 ? 8.071 20.204 4.927 1.00 60.28 152 ARG C C 1
ATOM 9750 O O . ARG C 1 155 ? 6.850 19.966 4.789 1.00 56.24 152 ARG C O 1
ATOM 9758 N N . LEU C 1 156 ? 8.712 20.143 6.077 1.00 58.69 153 LEU C N 1
ATOM 9759 C CA . LEU C 1 156 ? 8.026 19.900 7.323 1.00 57.13 153 LEU C CA 1
ATOM 9760 C C . LEU C 1 156 ? 8.530 20.878 8.399 1.00 59.43 153 LEU C C 1
ATOM 9761 O O . LEU C 1 156 ? 9.695 21.337 8.325 1.00 59.25 153 LEU C O 1
ATOM 9766 N N . SER C 1 157 ? 7.647 21.167 9.379 1.00 58.54 154 SER C N 1
ATOM 9767 C CA . SER C 1 157 ? 7.973 21.916 10.618 1.00 56.37 154 SER C CA 1
ATOM 9768 C C . SER C 1 157 ? 8.880 21.074 11.481 1.00 55.09 154 SER C C 1
ATOM 9769 O O . SER C 1 157 ? 8.730 19.854 11.515 1.00 52.11 154 SER C O 1
ATOM 9772 N N . PHE C 1 158 ? 9.815 21.719 12.180 1.00 56.09 155 PHE C N 1
ATOM 9773 C CA . PHE C 1 158 ? 10.732 20.994 13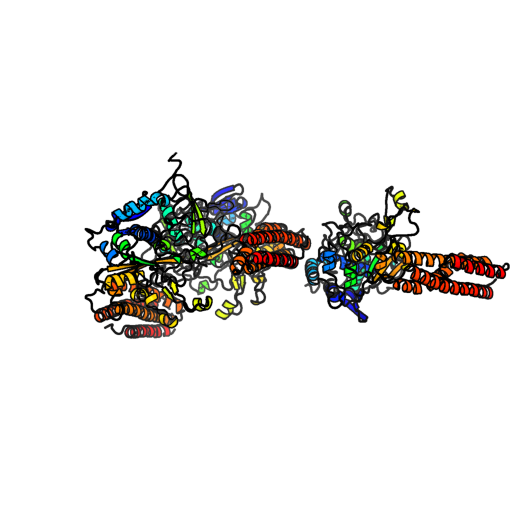.051 1.00 53.40 155 PHE C CA 1
ATOM 9774 C C . PHE C 1 158 ? 9.952 20.042 13.940 1.00 51.89 155 PHE C C 1
ATOM 9775 O O . PHE C 1 158 ? 10.343 18.892 14.137 1.00 50.88 155 PHE C O 1
ATOM 9783 N N . ALA C 1 159 ? 8.831 20.525 14.459 1.00 53.08 156 ALA C N 1
ATOM 9784 C CA . ALA C 1 159 ? 7.987 19.728 15.310 1.00 53.29 156 ALA C CA 1
ATOM 9785 C C . ALA C 1 159 ? 7.503 18.472 14.573 1.00 54.26 156 ALA C C 1
ATOM 9786 O O . ALA C 1 159 ? 7.730 17.333 15.037 1.00 52.54 156 ALA C O 1
ATOM 9788 N N . GLU C 1 160 ? 6.869 18.670 13.414 1.00 53.13 157 GLU C N 1
ATOM 9789 C CA . GLU C 1 160 ? 6.310 17.535 12.695 1.00 50.91 157 GLU C CA 1
ATOM 9790 C C . GLU C 1 160 ? 7.355 16.507 12.312 1.00 49.79 157 GLU C C 1
ATOM 9791 O O . GLU C 1 160 ? 7.109 15.313 12.387 1.00 49.77 157 GLU C O 1
ATOM 9797 N N . ALA C 1 161 ? 8.520 16.988 11.905 1.00 52.01 158 ALA C N 1
ATOM 9798 C CA . ALA C 1 161 ? 9.665 16.126 11.631 1.00 51.28 158 ALA C CA 1
ATOM 9799 C C . ALA C 1 161 ? 9.973 15.252 12.841 1.00 48.12 158 ALA C C 1
ATOM 9800 O O . ALA C 1 161 ? 10.011 14.030 12.738 1.00 48.19 158 ALA C O 1
ATOM 9802 N N . ALA C 1 162 ? 10.170 15.887 13.986 1.00 46.73 159 ALA C N 1
ATOM 9803 C CA . ALA C 1 162 ? 10.421 15.179 15.226 1.00 44.80 159 ALA C CA 1
ATOM 9804 C C . ALA C 1 162 ? 9.433 14.023 15.415 1.00 42.76 159 ALA C C 1
ATOM 9805 O O . ALA C 1 162 ? 9.840 12.863 15.682 1.00 40.44 159 ALA C O 1
ATOM 9807 N N . ARG C 1 163 ? 8.142 14.351 15.268 1.00 40.72 160 ARG C N 1
ATOM 9808 C CA . ARG C 1 163 ? 7.076 13.371 15.434 1.00 37.87 160 ARG C CA 1
ATOM 9809 C C . ARG C 1 163 ? 7.291 12.124 14.576 1.00 37.41 160 ARG C C 1
ATOM 9810 O O . ARG C 1 163 ? 7.328 10.985 15.067 1.00 33.41 160 ARG C O 1
ATOM 9818 N N . TRP C 1 164 ? 7.472 12.364 13.285 1.00 40.13 161 TRP C N 1
ATOM 9819 C CA . TRP C 1 164 ? 7.764 11.307 12.363 1.00 40.63 161 TRP C CA 1
ATOM 9820 C C . TRP C 1 164 ? 9.129 10.688 12.681 1.00 42.68 161 TRP C C 1
ATOM 9821 O O . TRP C 1 164 ? 9.281 9.486 12.511 1.00 45.14 161 TRP C O 1
ATOM 9832 N N . LEU C 1 165 ? 10.092 11.472 13.189 1.00 43.22 162 LEU C N 1
ATOM 9833 C CA . LEU C 1 165 ? 11.419 10.926 13.540 1.00 44.03 162 LEU C CA 1
ATOM 9834 C C . LEU C 1 165 ? 11.295 9.769 14.508 1.00 43.59 162 LEU C C 1
ATOM 9835 O O . LEU C 1 165 ? 11.778 8.669 14.240 1.00 44.98 162 LEU C O 1
ATOM 9840 N N . VAL C 1 166 ? 10.642 10.023 15.633 1.00 42.00 163 VAL C N 1
ATOM 9841 C CA . VAL C 1 166 ? 10.265 8.960 16.560 1.00 41.48 163 VAL C CA 1
ATOM 9842 C C . VAL C 1 166 ? 9.408 7.863 15.910 1.00 40.82 163 VAL C C 1
ATOM 9843 O O . VAL C 1 166 ? 9.660 6.688 16.068 1.00 42.79 163 VAL C O 1
ATOM 9847 N N . HIS C 1 167 ? 8.395 8.252 15.169 1.00 41.10 164 HIS C N 1
ATOM 9848 C CA . HIS C 1 167 ? 7.477 7.281 14.618 1.00 42.91 164 HIS C CA 1
ATOM 9849 C C . HIS C 1 167 ? 8.195 6.196 13.815 1.00 45.17 164 HIS C C 1
ATOM 9850 O O . HIS C 1 167 ? 7.869 5.000 13.911 1.00 44.81 164 HIS C O 1
ATOM 9857 N N . ALA C 1 168 ? 9.158 6.649 13.019 1.00 48.16 165 ALA C N 1
ATOM 9858 C CA . ALA C 1 168 ? 9.853 5.830 12.050 1.00 50.21 165 ALA C CA 1
ATOM 9859 C C . ALA C 1 168 ? 10.636 4.704 12.711 1.00 49.94 165 ALA C C 1
ATOM 9860 O O . ALA C 1 168 ? 10.504 3.543 12.288 1.00 52.60 165 ALA C O 1
ATOM 9862 N N . HIS C 1 169 ? 11.433 5.057 13.729 1.00 45.56 166 HIS C N 1
ATOM 9863 C CA . HIS C 1 169 ? 12.154 4.100 14.580 1.00 45.39 166 HIS C CA 1
ATOM 9864 C C . HIS C 1 169 ? 11.253 3.027 15.153 1.00 46.06 166 HIS C C 1
ATOM 9865 O O . HIS C 1 169 ? 11.724 1.955 15.551 1.00 50.69 166 HIS C O 1
ATOM 9872 N N . ALA C 1 170 ? 9.957 3.320 15.202 1.00 43.23 167 ALA C N 1
ATOM 9873 C CA . ALA C 1 170 ? 9.006 2.466 15.880 1.00 39.85 167 ALA C CA 1
ATOM 9874 C C . ALA C 1 170 ? 8.334 1.582 14.892 1.00 39.87 167 ALA C C 1
ATOM 9875 O O . ALA C 1 170 ? 8.091 0.396 15.168 1.00 37.16 167 ALA C O 1
ATOM 9877 N N . TYR C 1 171 ? 8.063 2.173 13.730 1.00 41.80 168 TYR C N 1
ATOM 9878 C CA . TYR C 1 171 ? 7.076 1.637 12.816 1.00 47.26 168 TYR C CA 1
ATOM 9879 C C . TYR C 1 171 ? 7.489 1.779 11.392 1.00 52.93 168 TYR C C 1
ATOM 9880 O O . TYR C 1 171 ? 7.001 2.660 10.763 1.00 76.73 168 TYR C O 1
ATOM 9889 N N . ASP C 1 172 ? 8.361 0.973 10.831 1.00 51.08 169 ASP C N 1
ATOM 9890 C CA . ASP C 1 172 ? 8.799 1.340 9.499 1.00 52.14 169 ASP C CA 1
ATOM 9891 C C . ASP C 1 172 ? 8.996 0.140 8.634 1.00 54.06 169 ASP C C 1
ATOM 9892 O O . ASP C 1 172 ? 9.511 -0.888 9.078 1.00 59.68 169 ASP C O 1
ATOM 9897 N N . THR C 1 173 ? 8.620 0.292 7.380 1.00 50.74 170 THR C N 1
ATOM 9898 C CA . THR C 1 173 ? 8.617 -0.801 6.463 1.00 52.97 170 THR C CA 1
ATOM 9899 C C . THR C 1 173 ? 9.984 -1.440 6.269 1.00 58.92 170 THR C C 1
ATOM 9900 O O . THR C 1 173 ? 11.027 -0.818 6.471 1.00 59.84 170 THR C O 1
ATOM 9904 N N . SER C 1 174 ? 9.954 -2.706 5.876 1.00 61.00 171 SER C N 1
ATOM 9905 C CA . SER C 1 174 ? 11.139 -3.497 5.757 1.00 60.78 171 SER C CA 1
ATOM 9906 C C . SER C 1 174 ? 11.544 -3.490 4.312 1.00 61.25 171 SER C C 1
ATOM 9907 O O . SER C 1 174 ? 11.669 -4.556 3.718 1.00 67.39 171 SER C O 1
ATOM 9910 N N . GLY C 1 175 ? 11.752 -2.317 3.727 1.00 58.04 172 GLY C N 1
ATOM 9911 C CA . GLY C 1 175 ? 12.178 -2.289 2.313 1.00 65.24 172 GLY C CA 1
ATOM 9912 C C . GLY C 1 175 ? 13.574 -2.843 1.924 1.00 66.03 172 GLY C C 1
ATOM 9913 O O . GLY C 1 175 ? 14.255 -3.484 2.745 1.00 67.70 172 GLY C O 1
ATOM 9914 N N . ILE C 1 176 ? 13.964 -2.639 0.657 1.00 62.83 173 ILE C N 1
ATOM 9915 C CA . ILE C 1 176 ? 15.348 -2.304 0.339 1.00 63.15 173 ILE C CA 1
ATOM 9916 C C . ILE C 1 176 ? 15.426 -0.859 0.800 1.00 59.85 173 ILE C C 1
ATOM 9917 O O . ILE C 1 176 ? 14.596 -0.057 0.411 1.00 58.66 173 ILE C O 1
ATOM 9922 N N . LYS C 1 177 ? 16.377 -0.506 1.643 1.00 59.44 174 LYS C N 1
ATOM 9923 C CA . LYS C 1 177 ? 16.509 0.903 2.028 1.00 59.86 174 LYS C CA 1
ATOM 9924 C C . LYS C 1 177 ? 17.881 1.425 1.615 1.00 61.70 174 LYS C C 1
ATOM 9925 O O . LYS C 1 177 ? 18.717 0.652 1.160 1.00 63.03 174 LYS C O 1
ATOM 9931 N N . SER C 1 178 ? 18.108 2.724 1.776 1.00 62.50 175 SER C N 1
ATOM 9932 C CA . SER C 1 178 ? 19.365 3.323 1.342 1.00 68.37 175 SER C CA 1
ATOM 9933 C C . SER C 1 178 ? 20.528 2.926 2.255 1.00 70.51 175 SER C C 1
ATOM 9934 O O . SER C 1 178 ? 20.339 2.726 3.476 1.00 68.53 175 SER C O 1
ATOM 9937 N N . GLY C 1 179 ? 21.712 2.817 1.635 1.00 72.68 176 GLY C N 1
ATOM 9938 C CA . GLY C 1 179 ? 22.984 2.457 2.296 1.00 74.26 176 GLY C CA 1
ATOM 9939 C C . GLY C 1 179 ? 23.821 3.521 3.033 1.00 74.23 176 GLY C C 1
ATOM 9940 O O . GLY C 1 179 ? 24.380 4.453 2.436 1.00 74.65 176 GLY C O 1
ATOM 9941 N N . ALA C 1 180 ? 23.928 3.353 4.349 1.00 71.79 177 ALA C N 1
ATOM 9942 C CA . ALA C 1 180 ? 24.766 4.200 5.179 1.00 70.14 177 ALA C CA 1
ATOM 9943 C C . ALA C 1 180 ? 26.268 3.910 4.949 1.00 71.87 177 ALA C C 1
ATOM 9944 O O . ALA C 1 180 ? 26.680 2.759 4.915 1.00 73.57 177 ALA C O 1
ATOM 9946 N N . VAL C 1 181 ? 27.083 4.945 4.762 1.00 70.62 178 VAL C N 1
ATOM 9947 C CA . VAL C 1 181 ? 28.555 4.784 4.738 1.00 69.93 178 VAL C CA 1
ATOM 9948 C C . VAL C 1 181 ? 28.992 4.402 6.139 1.00 69.67 178 VAL C C 1
ATOM 9949 O O . VAL C 1 181 ? 28.521 4.975 7.100 1.00 67.57 178 VAL C O 1
ATOM 9953 N N . GLY C 1 182 ? 29.865 3.424 6.281 1.00 72.67 179 GLY C N 1
ATOM 9954 C CA . GLY C 1 182 ? 30.201 2.975 7.630 1.00 72.94 179 GLY C CA 1
ATOM 9955 C C . GLY C 1 182 ? 29.308 1.865 8.163 1.00 71.00 179 GLY C C 1
ATOM 9956 O O . GLY C 1 182 ? 29.625 1.261 9.189 1.00 71.38 179 GLY C O 1
ATOM 9957 N N . ASP C 1 183 ? 28.197 1.593 7.485 1.00 68.73 180 ASP C N 1
ATOM 9958 C CA . ASP C 1 183 ? 27.475 0.361 7.731 1.00 69.89 180 ASP C CA 1
ATOM 9959 C C . ASP C 1 183 ? 28.185 -0.777 7.003 1.00 75.47 180 ASP C C 1
ATOM 9960 O O . ASP C 1 183 ? 28.235 -0.801 5.757 1.00 78.24 180 ASP C O 1
ATOM 9965 N N . PRO C 1 184 ? 28.723 -1.747 7.767 1.00 77.44 181 PRO C N 1
ATOM 9966 C CA . PRO C 1 184 ? 29.357 -2.895 7.132 1.00 80.38 181 PRO C CA 1
ATOM 9967 C C . PRO C 1 184 ? 28.285 -3.812 6.517 1.00 81.38 181 PRO C C 1
ATOM 9968 O O . PRO C 1 184 ? 28.543 -4.999 6.287 1.00 83.87 181 PRO C O 1
ATOM 9972 N N . ARG C 1 185 ? 27.086 -3.265 6.282 1.00 78.01 182 ARG C N 1
ATOM 9973 C CA . ARG C 1 185 ? 25.988 -4.030 5.727 1.00 76.38 182 ARG C CA 1
ATOM 9974 C C . ARG C 1 185 ? 25.546 -3.493 4.385 1.00 78.62 182 ARG C C 1
ATOM 9975 O O . ARG C 1 185 ? 24.758 -4.157 3.717 1.00 80.29 182 ARG C O 1
ATOM 9983 N N . ALA C 1 186 ? 26.066 -2.325 3.988 1.00 80.20 183 ALA C N 1
ATOM 9984 C CA . ALA C 1 186 ? 25.643 -1.624 2.751 1.00 83.09 183 ALA C CA 1
ATOM 9985 C C . ALA C 1 186 ? 26.346 -2.054 1.451 1.00 91.10 183 ALA C C 1
ATOM 9986 O O . ALA C 1 186 ? 27.248 -1.375 0.961 1.00 95.31 183 ALA C O 1
ATOM 9988 N N . LYS C 1 187 ? 25.905 -3.159 0.868 1.00 97.54 184 LYS C N 1
ATOM 9989 C CA . LYS C 1 187 ? 26.408 -3.582 -0.441 1.00 106.26 184 LYS C CA 1
ATOM 9990 C C . LYS C 1 187 ? 25.622 -2.914 -1.598 1.00 103.71 184 LYS C C 1
ATOM 9991 O O . LYS C 1 187 ? 24.392 -3.024 -1.684 1.00 101.43 184 LYS C O 1
ATOM 9997 N N . GLY C 1 188 ? 26.338 -2.229 -2.485 1.00 102.75 185 GLY C N 1
ATOM 9998 C CA . GLY C 1 188 ? 25.705 -1.492 -3.578 1.00 97.64 185 GLY C CA 1
ATOM 9999 C C . GLY C 1 188 ? 25.232 -0.092 -3.204 1.00 91.40 185 GLY C C 1
ATOM 10000 O O . GLY C 1 188 ? 24.784 0.663 -4.060 1.00 90.79 185 GLY C O 1
ATOM 10001 N N . GLY C 1 189 ? 25.359 0.282 -1.940 1.00 86.77 186 GLY C N 1
ATOM 10002 C CA . GLY C 1 189 ? 24.765 1.525 -1.492 1.00 84.93 186 GLY C CA 1
ATOM 10003 C C . GLY C 1 189 ? 23.311 1.252 -1.106 1.00 83.71 186 GLY C C 1
ATOM 10004 O O . GLY C 1 189 ? 22.466 2.156 -1.048 1.00 82.36 186 GLY C O 1
ATOM 10005 N N . LYS C 1 190 ? 23.007 -0.007 -0.822 1.00 82.10 187 LYS C N 1
ATOM 10006 C CA . LYS C 1 190 ? 21.667 -0.380 -0.400 1.00 76.78 187 LYS C CA 1
ATOM 10007 C C . LYS C 1 190 ? 21.761 -1.263 0.837 1.00 75.20 187 LYS C C 1
ATOM 10008 O O . LYS C 1 190 ? 22.759 -1.926 1.017 1.00 79.92 187 LYS C O 1
ATOM 10014 N N . GLY C 1 191 ? 20.763 -1.242 1.710 1.00 69.18 188 GLY C N 1
ATOM 10015 C CA . GLY C 1 191 ? 20.705 -2.213 2.791 1.00 65.98 188 GLY C CA 1
ATOM 10016 C C . GLY C 1 191 ? 19.518 -3.062 2.462 1.00 64.80 188 GLY C C 1
ATOM 10017 O O . GLY C 1 191 ? 18.425 -2.553 2.326 1.00 62.82 188 GLY C O 1
ATOM 10018 N N . TYR C 1 192 ? 19.715 -4.355 2.301 1.00 68.15 189 TYR C N 1
ATOM 10019 C CA . TYR C 1 192 ? 18.604 -5.227 1.884 1.00 70.08 189 TYR C CA 1
ATOM 10020 C C . TYR C 1 192 ? 17.607 -5.513 3.043 1.00 68.97 189 TYR C C 1
ATOM 10021 O O . TYR C 1 192 ? 17.874 -5.096 4.180 1.00 66.73 189 TYR C O 1
ATOM 10030 N N . PRO C 1 193 ? 16.457 -6.193 2.769 1.00 70.05 190 PRO C N 1
ATOM 10031 C CA . PRO C 1 193 ? 15.431 -6.227 3.828 1.00 68.58 190 PRO C CA 1
ATOM 10032 C C . PRO C 1 193 ? 15.989 -6.815 5.087 1.00 69.85 190 PRO C C 1
ATOM 10033 O O . PRO C 1 193 ? 16.647 -7.867 5.076 1.00 72.18 190 PRO C O 1
ATOM 10037 N N . GLN C 1 194 ? 15.760 -6.096 6.168 1.00 67.89 191 GLN C N 1
ATOM 10038 C CA . GLN C 1 194 ? 16.284 -6.512 7.423 1.00 68.83 191 GLN C CA 1
ATOM 10039 C C . GLN C 1 194 ? 15.179 -6.478 8.423 1.00 64.51 191 GLN C C 1
ATOM 10040 O O . GLN C 1 194 ? 15.428 -6.603 9.618 1.00 64.66 191 GLN C O 1
ATOM 10046 N N . GLY C 1 195 ? 13.955 -6.301 7.911 1.00 63.15 192 GLY C N 1
ATOM 10047 C CA . GLY C 1 195 ? 12.706 -6.407 8.698 1.00 59.14 192 GLY C CA 1
ATOM 10048 C C . GLY C 1 195 ? 12.193 -5.123 9.329 1.00 54.39 192 GLY C C 1
ATOM 10049 O O . GLY C 1 195 ? 12.955 -4.172 9.550 1.00 53.81 192 GLY C O 1
ATOM 10050 N N . VAL C 1 196 ? 10.903 -5.126 9.642 1.00 50.62 193 VAL C N 1
ATOM 10051 C CA . VAL C 1 196 ? 10.164 -3.946 10.129 1.00 46.29 193 VAL C CA 1
ATOM 10052 C C . VAL C 1 196 ? 10.692 -3.380 11.476 1.00 45.71 193 VAL C C 1
ATOM 10053 O O . VAL C 1 196 ? 11.184 -4.151 12.311 1.00 48.31 193 VAL C O 1
ATOM 10057 N N . SER C 1 197 ? 10.614 -2.056 11.691 1.00 43.36 194 SER C N 1
ATOM 10058 C CA . SER C 1 197 ? 11.017 -1.448 13.004 1.00 42.46 194 SER C CA 1
ATOM 10059 C C . SER C 1 197 ? 10.222 -2.024 14.134 1.00 42.42 194 SER C C 1
ATOM 10060 O O . SER C 1 197 ? 9.095 -2.447 13.961 1.00 42.45 194 SER C O 1
ATOM 10063 N N . TRP C 1 198 ? 10.817 -2.020 15.309 1.00 45.83 195 TRP C N 1
ATOM 10064 C CA . TRP C 1 198 ? 10.395 -2.927 16.373 1.00 45.88 195 TRP C CA 1
ATOM 10065 C C . TRP C 1 198 ? 8.897 -2.984 16.662 1.00 42.92 195 TRP C C 1
ATOM 10066 O O . TRP C 1 198 ? 8.292 -4.048 16.599 1.00 40.98 195 TRP C O 1
ATOM 10077 N N . ALA C 1 199 ? 8.336 -1.822 16.979 1.00 42.58 196 ALA C N 1
ATOM 10078 C CA . ALA C 1 199 ? 6.950 -1.667 17.391 1.00 42.92 196 ALA C CA 1
ATOM 10079 C C . ALA C 1 199 ? 6.025 -2.170 16.335 1.00 44.96 196 ALA C C 1
ATOM 10080 O O . ALA C 1 199 ? 4.884 -2.549 16.637 1.00 49.26 196 ALA C O 1
ATOM 10082 N N . GLY C 1 200 ? 6.506 -2.141 15.095 1.00 44.61 197 GLY C N 1
ATOM 10083 C CA . GLY C 1 200 ? 5.739 -2.618 13.967 1.00 44.21 197 GLY C CA 1
ATOM 10084 C C . GLY C 1 200 ? 5.513 -4.106 14.038 1.00 45.33 197 GLY C C 1
ATOM 10085 O O . GLY C 1 200 ? 4.808 -4.651 13.229 1.00 48.65 197 GLY C O 1
ATOM 10086 N N . ASN C 1 201 ? 6.116 -4.779 14.993 1.00 46.46 198 ASN C N 1
ATOM 10087 C CA . ASN C 1 201 ? 5.831 -6.191 15.181 1.00 52.32 198 ASN C CA 1
ATOM 10088 C C . ASN C 1 201 ? 4.610 -6.560 16.026 1.00 55.12 198 ASN C C 1
ATOM 10089 O O . ASN C 1 201 ? 4.055 -7.667 15.948 1.00 60.53 198 ASN C O 1
ATOM 10094 N N . LEU C 1 202 ? 4.217 -5.626 16.858 1.00 52.27 199 LEU C N 1
ATOM 10095 C CA . LEU C 1 202 ? 3.305 -5.918 17.892 1.00 50.57 199 LEU C CA 1
ATOM 10096 C C . LEU C 1 202 ? 1.950 -5.463 17.453 1.00 57.52 199 LEU C C 1
ATOM 10097 O O . LEU C 1 202 ? 1.777 -4.297 16.984 1.00 70.31 199 LEU C O 1
ATOM 10102 N N . GLY C 1 203 ? 0.986 -6.370 17.621 1.00 57.81 200 GLY C N 1
ATOM 10103 C CA . GLY C 1 203 ? -0.395 -5.970 17.922 1.00 53.33 200 GLY C CA 1
ATOM 10104 C C . GLY C 1 203 ? -0.375 -5.201 19.238 1.00 46.63 200 GLY C C 1
ATOM 10105 O O . GLY C 1 203 ? -0.662 -5.769 20.305 1.00 44.49 200 GLY C O 1
ATOM 10106 N N . GLY C 1 204 ? -0.013 -3.918 19.125 1.00 43.44 201 GLY C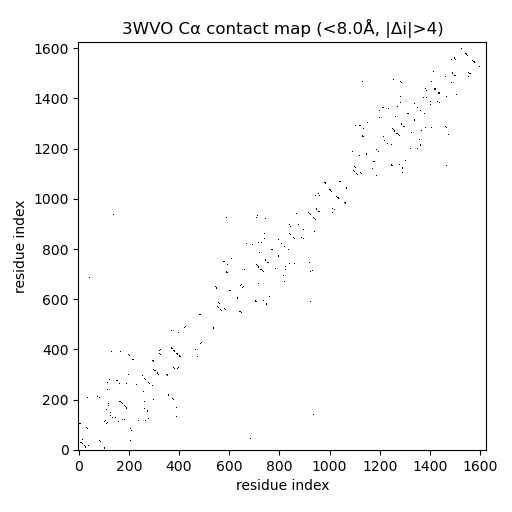 N 1
ATOM 10107 C CA . GLY C 1 204 ? 0.333 -3.069 20.253 1.00 44.26 201 GLY C CA 1
ATOM 10108 C C . GLY C 1 204 ? -0.838 -2.831 21.183 1.00 45.02 201 GLY C C 1
ATOM 10109 O O . GLY C 1 204 ? -1.974 -2.688 20.731 1.00 48.57 201 GLY C O 1
ATOM 10110 N N . ILE C 1 205 ? -0.573 -2.801 22.486 1.00 43.97 202 ILE C N 1
ATOM 10111 C CA . ILE C 1 205 ? -1.630 -2.559 23.462 1.00 40.15 202 ILE C CA 1
ATOM 10112 C C . ILE C 1 205 ? -1.217 -1.596 24.543 1.00 40.95 202 ILE C C 1
ATOM 10113 O O . ILE C 1 205 ? -0.164 -1.749 25.159 1.00 43.71 202 ILE C O 1
ATOM 10118 N N . LEU C 1 206 ? -2.066 -0.602 24.735 1.00 40.73 203 LEU C N 1
ATOM 10119 C CA . LEU C 1 206 ? -1.925 0.373 25.767 1.00 45.45 203 LEU C CA 1
ATOM 10120 C C . LEU C 1 206 ? -3.147 0.365 26.658 1.00 52.07 203 LEU C C 1
ATOM 10121 O O . LEU C 1 206 ? -4.214 -0.107 26.251 1.00 61.80 203 LEU C O 1
ATOM 10126 N N . VAL C 1 207 ? -3.031 0.952 27.847 1.00 50.96 204 VAL C N 1
ATOM 10127 C CA . VAL C 1 207 ? -4.214 1.249 28.658 1.00 48.24 204 VAL C CA 1
ATOM 10128 C C . VAL C 1 207 ? -4.470 2.760 28.692 1.00 49.22 204 VAL C C 1
ATOM 10129 O O . VAL C 1 207 ? -3.583 3.508 29.110 1.00 50.43 204 VAL C O 1
ATOM 10133 N N . GLU C 1 208 ? -5.651 3.204 28.245 1.00 49.06 205 GLU C N 1
ATOM 10134 C CA . GLU C 1 208 ? -6.030 4.630 28.281 1.00 53.73 205 GLU C CA 1
ATOM 10135 C C . GLU C 1 208 ? -6.845 4.974 29.560 1.00 54.54 205 GLU C C 1
ATOM 10136 O O . GLU C 1 208 ? -7.727 4.208 29.998 1.00 57.54 205 GLU C O 1
ATOM 10142 N N . GLY C 1 209 ? -6.522 6.103 30.185 1.00 49.75 206 GLY C N 1
ATOM 10143 C CA . GLY C 1 209 ? -7.295 6.615 31.319 1.00 47.21 206 GLY C CA 1
ATOM 10144 C C . GLY C 1 209 ? -8.116 7.819 30.884 1.00 46.23 206 GLY C C 1
ATOM 10145 O O . GLY C 1 209 ? -8.182 8.165 29.692 1.00 43.60 206 GLY C O 1
ATOM 10146 N N . ALA C 1 210 ? -8.737 8.493 31.836 1.00 46.81 207 ALA C N 1
ATOM 10147 C CA . ALA C 1 210 ? -9.632 9.563 31.444 1.00 49.14 207 ALA C CA 1
ATOM 10148 C C . ALA C 1 210 ? -8.856 10.812 31.154 1.00 51.18 207 ALA C C 1
ATOM 10149 O O . ALA C 1 210 ? -9.394 11.741 30.558 1.00 60.73 207 ALA C O 1
ATOM 10151 N N . ASN C 1 211 ? -7.602 10.839 31.599 1.00 49.62 208 ASN C N 1
ATOM 10152 C CA . ASN C 1 211 ? -6.671 11.898 31.241 1.00 49.89 208 ASN C CA 1
ATOM 10153 C C . ASN C 1 211 ? -5.261 11.382 30.969 1.00 48.35 208 ASN C C 1
ATOM 10154 O O . ASN C 1 211 ? -4.991 10.175 31.060 1.00 48.99 208 ASN C O 1
ATOM 10159 N N . LEU C 1 212 ? -4.350 12.289 30.641 1.00 46.42 209 LEU C N 1
ATOM 10160 C CA . LEU C 1 212 ? -3.006 11.862 30.296 1.00 42.49 209 LEU C CA 1
ATOM 10161 C C . LEU C 1 212 ? -2.247 11.311 31.521 1.00 42.41 209 LEU C C 1
ATOM 10162 O O . LEU C 1 212 ? -1.488 10.343 31.429 1.00 40.64 209 LEU C O 1
ATOM 10167 N N . TYR C 1 213 ? -2.466 11.928 32.674 1.00 43.87 210 TYR C N 1
ATOM 10168 C CA . TYR C 1 213 ? -1.808 11.479 33.876 1.00 43.77 210 TYR C CA 1
ATOM 10169 C C . TYR C 1 213 ? -2.159 10.016 34.157 1.00 43.81 210 TYR C C 1
ATOM 10170 O O . TYR C 1 213 ? -1.268 9.187 34.319 1.00 40.82 210 TYR C O 1
ATOM 10179 N N . GLU C 1 214 ? -3.459 9.707 34.179 1.00 47.27 211 GLU C N 1
ATOM 10180 C CA . GLU C 1 214 ? -3.941 8.343 34.392 1.00 47.67 211 GLU C CA 1
ATOM 10181 C C . GLU C 1 214 ? -3.368 7.423 33.361 1.00 45.84 211 GLU C C 1
ATOM 10182 O O . GLU C 1 214 ? -2.750 6.429 33.743 1.00 48.79 211 GLU C O 1
ATOM 10188 N N . THR C 1 215 ? -3.496 7.763 32.076 1.00 41.43 212 THR C N 1
ATOM 10189 C CA . THR C 1 215 ? -2.895 6.914 31.037 1.00 39.50 212 THR C CA 1
ATOM 10190 C C . THR C 1 215 ? -1.447 6.466 31.357 1.00 39.54 212 THR C C 1
ATOM 10191 O O . THR C 1 215 ? -1.158 5.267 31.448 1.00 39.59 212 THR C O 1
ATOM 10195 N N . LEU C 1 216 ? -0.548 7.439 31.529 1.00 39.99 213 LEU C N 1
ATOM 10196 C CA . LEU C 1 216 ? 0.865 7.177 31.802 1.00 38.52 213 LEU C CA 1
ATOM 10197 C C . LEU C 1 216 ? 1.069 6.295 33.008 1.00 40.47 213 LEU C C 1
ATOM 10198 O O . LEU C 1 216 ? 1.811 5.310 32.923 1.00 43.27 213 LEU C O 1
ATOM 10203 N N . LEU C 1 217 ? 0.408 6.622 34.116 1.00 39.28 214 LEU C N 1
ATOM 10204 C CA . LEU C 1 217 ? 0.579 5.832 35.314 1.00 40.00 214 LEU C CA 1
ATOM 10205 C C . LEU C 1 217 ? 0.098 4.399 35.120 1.00 40.72 214 LEU C C 1
ATOM 10206 O O . LEU C 1 217 ? 0.746 3.442 35.577 1.00 41.27 214 LEU C O 1
ATOM 10211 N N . LEU C 1 218 ? -1.010 4.237 34.405 1.00 39.29 215 LEU C N 1
ATOM 10212 C CA . LEU C 1 218 ? -1.534 2.896 34.187 1.00 39.98 215 LEU C CA 1
ATOM 10213 C C . LEU C 1 218 ? -0.553 1.983 33.473 1.00 41.29 215 LEU C C 1
ATOM 10214 O O . LEU C 1 218 ? -0.520 0.770 33.732 1.00 41.62 215 LEU C O 1
ATOM 10219 N N . ASN C 1 219 ? 0.242 2.580 32.585 1.00 41.34 216 ASN C N 1
ATOM 10220 C CA . ASN C 1 219 ? 1.209 1.835 31.792 1.00 41.91 216 ASN C CA 1
ATOM 10221 C C . ASN C 1 219 ? 2.598 1.756 32.446 1.00 45.03 216 ASN C C 1
ATOM 10222 O O . ASN C 1 219 ? 3.551 1.144 31.884 1.00 51.87 216 ASN C O 1
ATOM 10227 N N . LEU C 1 220 ? 2.734 2.333 33.635 1.00 40.35 217 LEU C N 1
ATOM 10228 C CA . LEU C 1 220 ? 4.053 2.367 34.199 1.00 38.67 217 LEU C CA 1
ATOM 10229 C C . LEU C 1 220 ? 4.272 1.105 35.018 1.00 40.40 217 LEU C C 1
ATOM 10230 O O . LEU C 1 220 ? 4.180 1.140 36.242 1.00 45.01 217 LEU C O 1
ATOM 10235 N N . VAL C 1 221 ? 4.569 -0.005 34.347 1.00 39.63 218 VAL C N 1
ATOM 10236 C CA . VAL C 1 221 ? 4.650 -1.309 35.014 1.00 42.45 218 VAL C CA 1
ATOM 10237 C C . VAL C 1 221 ? 5.703 -1.379 36.125 1.00 46.81 218 VAL C C 1
ATOM 10238 O O . VAL C 1 221 ? 6.835 -0.941 35.921 1.00 50.35 218 VAL C O 1
ATOM 10242 N N . ALA C 1 222 ? 5.363 -1.928 37.290 1.00 49.03 219 ALA C N 1
ATOM 10243 C CA . ALA C 1 222 ? 6.415 -2.224 38.270 1.00 52.61 219 ALA C CA 1
ATOM 10244 C C . ALA C 1 222 ? 7.402 -3.247 37.724 1.00 55.16 219 ALA C C 1
ATOM 10245 O O . ALA C 1 222 ? 7.048 -4.351 37.276 1.00 56.07 219 ALA C O 1
ATOM 10247 N N . PHE C 1 223 ? 8.655 -2.846 37.756 1.00 58.01 220 PHE C N 1
ATOM 10248 C CA . PHE C 1 223 ? 9.773 -3.706 37.426 1.00 62.32 220 PHE C CA 1
ATOM 10249 C C . PHE C 1 223 ? 9.813 -5.103 38.071 1.00 65.47 220 PHE C C 1
ATOM 10250 O O . PHE C 1 223 ? 10.429 -5.995 37.525 1.00 69.11 220 PHE C O 1
ATOM 10258 N N . ASP C 1 224 ? 9.221 -5.296 39.241 1.00 65.20 221 ASP C N 1
ATOM 10259 C CA . ASP C 1 224 ? 9.204 -6.623 39.823 1.00 65.42 221 ASP C CA 1
ATOM 10260 C C . ASP C 1 224 ? 8.130 -7.520 39.218 1.00 64.48 221 ASP C C 1
ATOM 10261 O O . ASP C 1 224 ? 8.195 -8.727 39.398 1.00 68.40 221 ASP C O 1
ATOM 10266 N N . THR C 1 225 ? 7.138 -6.927 38.543 1.00 60.96 222 THR C N 1
ATOM 10267 C CA . THR C 1 225 ? 6.042 -7.646 37.850 1.00 61.13 2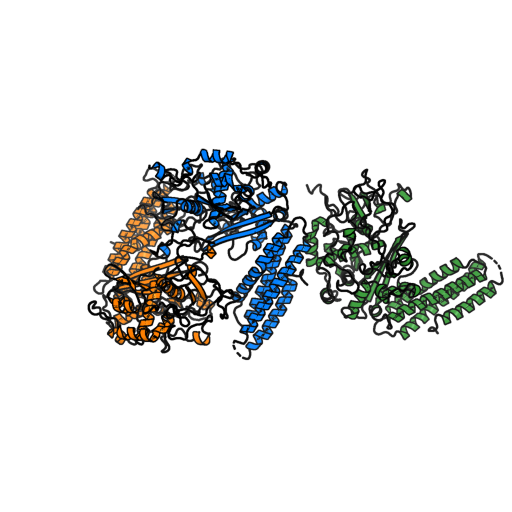22 THR C CA 1
ATOM 10268 C C . THR C 1 225 ? 6.433 -8.972 37.203 1.00 63.76 222 THR C C 1
ATOM 10269 O O . THR C 1 225 ? 7.414 -9.018 36.460 1.00 64.78 222 THR C O 1
ATOM 10273 N N . ASP C 1 226 ? 5.665 -10.035 37.461 1.00 65.82 223 ASP C N 1
ATOM 10274 C CA . ASP C 1 226 ? 6.019 -11.370 36.963 1.00 70.04 223 ASP C CA 1
ATOM 10275 C C . ASP C 1 226 ? 6.296 -11.452 35.463 1.00 71.81 223 ASP C C 1
ATOM 10276 O O . ASP C 1 226 ? 5.620 -10.804 34.669 1.00 72.12 223 ASP C O 1
ATOM 10281 N N . ASN C 1 227 ? 7.289 -12.251 35.074 1.00 76.47 224 ASN C N 1
ATOM 10282 C CA . ASN C 1 227 ? 7.607 -12.454 33.651 1.00 78.40 224 ASN C CA 1
ATOM 10283 C C . ASN C 1 227 ? 7.943 -11.172 32.922 1.00 77.94 224 ASN C C 1
ATOM 10284 O O . ASN C 1 227 ? 7.489 -10.956 31.772 1.00 77.67 224 ASN C O 1
ATOM 10289 N N . LEU C 1 228 ? 8.706 -10.319 33.612 1.00 74.38 225 LEU C N 1
ATOM 10290 C CA . LEU C 1 228 ? 9.305 -9.121 33.022 1.00 65.24 225 LEU C CA 1
ATOM 10291 C C . LEU C 1 228 ? 10.806 -9.068 33.264 1.00 65.72 225 LEU C C 1
ATOM 10292 O O . LEU C 1 228 ? 11.305 -9.390 34.367 1.00 69.50 225 LEU C O 1
ATOM 10297 N N . ILE C 1 229 ? 11.529 -8.677 32.229 1.00 62.45 226 ILE C N 1
ATOM 10298 C CA . ILE C 1 229 ? 12.975 -8.675 32.326 1.00 65.79 226 ILE C CA 1
ATOM 10299 C C . ILE C 1 229 ? 13.443 -7.237 32.217 1.00 62.29 226 ILE C C 1
ATOM 10300 O O . ILE C 1 229 ? 13.387 -6.628 31.140 1.00 61.53 226 ILE C O 1
ATOM 10305 N N . VAL C 1 230 ? 13.854 -6.698 33.361 1.00 59.89 227 VAL C N 1
ATOM 10306 C CA . VAL C 1 230 ? 14.373 -5.342 33.444 1.00 57.21 227 VAL C CA 1
ATOM 10307 C C . VAL C 1 230 ? 15.715 -5.401 34.179 1.00 61.43 227 VAL C C 1
ATOM 10308 O O . VAL C 1 230 ? 15.756 -5.469 35.410 1.00 64.22 227 VAL C O 1
ATOM 10312 N N . THR C 1 231 ? 16.811 -5.407 33.420 1.00 63.00 228 THR C N 1
ATOM 10313 C CA . THR C 1 231 ? 18.131 -5.511 34.025 1.00 66.38 228 THR C CA 1
ATOM 10314 C C . THR C 1 231 ? 18.519 -4.203 34.697 1.00 66.59 228 THR C C 1
ATOM 10315 O O . THR C 1 231 ? 18.039 -3.119 34.317 1.00 64.77 228 THR C O 1
ATOM 10319 N N . PRO C 1 232 ? 19.396 -4.304 35.705 1.00 68.82 229 PRO C N 1
ATOM 10320 C CA . PRO C 1 232 ? 20.015 -3.185 36.367 1.00 68.24 229 PRO C CA 1
ATOM 10321 C C . PRO C 1 232 ? 20.585 -2.166 35.396 1.00 69.03 229 PRO C C 1
ATOM 10322 O O . PRO C 1 232 ? 20.912 -1.067 35.813 1.00 71.73 229 PRO C O 1
ATOM 10326 N N . GLU C 1 233 ? 20.665 -2.522 34.115 1.00 70.06 230 GLU C N 1
ATOM 10327 C CA . GLU C 1 233 ? 21.600 -1.917 33.154 1.00 71.05 230 GLU C CA 1
ATOM 10328 C C . GLU C 1 233 ? 20.840 -1.246 32.065 1.00 67.27 230 GLU C C 1
ATOM 10329 O O . GLU C 1 233 ? 21.409 -0.797 31.067 1.00 68.02 230 GLU C O 1
ATOM 10335 N N . ASP C 1 234 ? 19.533 -1.181 32.285 1.00 63.64 231 ASP C N 1
ATOM 10336 C CA . ASP C 1 234 ? 18.609 -0.542 31.388 1.00 58.30 231 ASP C CA 1
ATOM 10337 C C . ASP C 1 234 ? 18.947 0.932 31.256 1.00 54.64 231 ASP C C 1
ATOM 10338 O O . ASP C 1 234 ? 19.396 1.566 32.191 1.00 56.95 231 ASP C O 1
ATOM 10343 N N . ARG C 1 235 ? 18.773 1.462 30.070 1.00 50.60 232 ARG C N 1
ATOM 10344 C CA . ARG C 1 235 ? 19.101 2.836 29.796 1.00 49.31 232 ARG C CA 1
ATOM 10345 C C . ARG C 1 235 ? 18.236 3.217 28.618 1.00 48.57 232 ARG C C 1
ATOM 10346 O O . ARG C 1 235 ? 18.057 2.425 27.687 1.00 49.42 232 ARG C O 1
ATOM 10354 N N . PRO C 1 236 ? 17.682 4.428 28.629 1.00 48.10 233 PRO C N 1
ATOM 10355 C CA . PRO C 1 236 ? 17.103 4.833 27.343 1.00 46.07 233 PRO C CA 1
ATOM 10356 C C . PRO C 1 236 ? 18.241 5.181 26.382 1.00 46.19 233 PRO C C 1
ATOM 10357 O O . PRO C 1 236 ? 19.380 5.339 26.819 1.00 46.24 233 PRO C O 1
ATOM 10361 N N . ALA C 1 237 ? 17.931 5.255 25.087 1.00 46.42 234 ALA C N 1
ATOM 10362 C CA . ALA C 1 237 ? 18.898 5.590 24.026 1.00 45.64 234 ALA C CA 1
ATOM 10363 C C . ALA C 1 237 ? 19.833 6.778 24.353 1.00 46.29 234 ALA C C 1
ATOM 10364 O O . ALA C 1 237 ? 21.048 6.643 24.232 1.00 50.38 234 ALA C O 1
ATOM 10366 N N . TRP C 1 238 ? 19.287 7.910 24.798 1.00 44.31 235 TRP C N 1
ATOM 10367 C CA . TRP C 1 238 ? 20.103 9.096 25.113 1.00 45.26 235 TRP C CA 1
ATOM 10368 C C . TRP C 1 238 ? 21.025 8.951 26.332 1.00 48.44 235 TRP C C 1
ATOM 10369 O O . TRP C 1 238 ? 21.743 9.895 26.699 1.00 51.54 235 TRP C O 1
ATOM 10380 N N . ARG C 1 239 ? 20.985 7.796 26.983 1.00 48.13 236 ARG C N 1
ATOM 10381 C CA . ARG C 1 239 ? 21.852 7.562 28.105 1.00 49.91 236 ARG C CA 1
ATOM 10382 C C . ARG C 1 239 ? 22.793 6.463 27.686 1.00 53.40 236 ARG C C 1
ATOM 10383 O O . ARG C 1 239 ? 23.503 5.926 28.527 1.00 60.27 236 ARG C O 1
ATOM 10391 N N . GLN C 1 240 ? 22.790 6.106 26.404 1.00 52.90 237 GLN C N 1
ATOM 10392 C CA . GLN C 1 240 ? 23.830 5.231 25.866 1.00 56.97 237 GLN C CA 1
ATOM 10393 C C . GLN C 1 240 ? 24.622 6.107 24.926 1.00 56.69 237 GLN C C 1
ATOM 10394 O O . GLN C 1 240 ? 24.153 7.182 24.602 1.00 54.20 237 GLN C O 1
ATOM 10400 N N . PRO C 1 241 ? 25.828 5.684 24.494 1.00 59.26 238 PRO C N 1
ATOM 10401 C CA . PRO C 1 241 ? 26.544 6.547 23.530 1.00 59.80 238 PRO C CA 1
ATOM 10402 C C . PRO C 1 241 ? 25.796 6.778 22.195 1.00 57.15 238 PRO C C 1
ATOM 10403 O O . PRO C 1 241 ? 24.916 5.991 21.820 1.00 54.68 238 PRO C O 1
ATOM 10407 N N . PRO C 1 242 ? 26.133 7.871 21.491 1.00 57.00 239 PRO C N 1
ATOM 10408 C CA . PRO C 1 242 ? 25.416 8.143 20.253 1.00 55.95 239 PRO C CA 1
ATOM 10409 C C . PRO C 1 242 ? 25.719 7.066 19.222 1.00 58.59 239 PRO C C 1
ATOM 10410 O O . PRO C 1 242 ? 26.838 6.520 19.165 1.00 60.89 239 PRO C O 1
ATOM 10414 N N . THR C 1 243 ? 24.724 6.763 18.406 1.00 57.68 240 THR C N 1
ATOM 10415 C CA . THR C 1 243 ? 24.790 5.576 17.561 1.00 59.55 240 THR C CA 1
ATOM 10416 C C . THR C 1 243 ? 25.563 5.860 16.232 1.00 61.26 240 THR C C 1
ATOM 10417 O O . THR C 1 243 ? 25.725 7.012 15.864 1.00 59.95 240 THR C O 1
ATOM 10421 N N . THR C 1 244 ? 26.086 4.857 15.536 1.00 62.28 241 THR C N 1
ATOM 10422 C CA . THR C 1 244 ? 26.693 5.164 14.240 1.00 66.39 241 THR C CA 1
ATOM 10423 C C . THR C 1 244 ? 25.948 4.526 13.103 1.00 66.80 241 THR C C 1
ATOM 10424 O O . THR C 1 244 ? 24.852 4.018 13.286 1.00 66.91 241 THR C O 1
ATOM 10428 N N . ALA C 1 245 ? 26.551 4.548 11.918 1.00 65.33 242 ALA C N 1
ATOM 10429 C CA . ALA C 1 245 ? 25.981 3.859 10.799 1.00 62.38 242 ALA C CA 1
ATOM 10430 C C . ALA C 1 245 ? 25.943 2.367 11.101 1.00 63.34 242 ALA C C 1
ATOM 10431 O O . ALA C 1 245 ? 25.141 1.627 10.552 1.00 63.11 242 ALA C O 1
ATOM 10433 N N . ALA C 1 246 ? 26.793 1.925 12.011 1.00 67.39 243 ALA C N 1
ATOM 10434 C CA . ALA C 1 246 ? 26.864 0.508 12.345 1.00 71.63 243 ALA C CA 1
ATOM 10435 C C . ALA C 1 246 ? 25.716 0.109 13.241 1.00 70.07 243 ALA C C 1
ATOM 10436 O O . ALA C 1 246 ? 25.255 0.918 14.037 1.00 68.86 243 ALA C O 1
ATOM 10438 N N . PRO C 1 247 ? 25.249 -1.141 13.108 1.00 71.76 244 PRO C N 1
ATOM 10439 C CA . PRO C 1 247 ? 24.449 -1.766 14.154 1.00 72.81 244 PRO C CA 1
ATOM 10440 C C . PRO C 1 247 ? 25.334 -2.038 15.387 1.00 78.42 244 PRO C C 1
ATOM 10441 O O . PRO C 1 247 ? 26.570 -2.014 15.269 1.00 85.24 244 PRO C O 1
ATOM 10445 N N . ALA C 1 248 ? 24.731 -2.302 16.549 1.00 76.40 245 ALA C N 1
ATOM 10446 C CA . ALA C 1 248 ? 25.502 -2.764 17.700 1.00 79.04 245 ALA C CA 1
ATOM 10447 C C . ALA C 1 248 ? 26.077 -4.143 17.393 1.00 84.61 245 ALA C C 1
ATOM 10448 O O . ALA C 1 248 ? 25.416 -4.949 16.738 1.00 86.61 245 ALA C O 1
ATOM 10450 N N . ASP C 1 249 ? 27.306 -4.412 17.828 1.00 90.16 246 ASP C N 1
ATOM 10451 C CA . ASP C 1 249 ? 27.871 -5.753 17.658 1.00 98.61 246 ASP C CA 1
ATOM 10452 C C . ASP C 1 249 ? 26.949 -6.759 18.311 1.00 98.59 246 ASP C C 1
ATOM 10453 O O . ASP C 1 249 ? 26.270 -6.450 19.295 1.00 97.08 246 ASP C O 1
ATOM 10458 N N . ASP C 1 250 ? 26.934 -7.964 17.768 1.00 102.02 247 ASP C N 1
ATOM 10459 C CA . ASP C 1 250 ? 26.017 -8.971 18.243 1.00 105.46 247 ASP C CA 1
ATOM 10460 C C . ASP C 1 250 ? 26.214 -9.327 19.700 1.00 110.82 247 ASP C C 1
ATOM 10461 O O . ASP C 1 250 ? 25.232 -9.546 20.411 1.00 107.16 247 ASP C O 1
ATOM 10466 N N . GLU C 1 251 ? 27.469 -9.362 20.149 1.00 118.25 248 GLU C N 1
ATOM 10467 C CA . GLU C 1 251 ? 27.749 -9.677 21.554 1.00 122.08 248 GLU C CA 1
ATOM 10468 C C . GLU C 1 251 ? 27.152 -8.642 22.501 1.00 113.07 248 GLU C C 1
ATOM 10469 O O . GLU C 1 251 ? 26.972 -8.938 23.673 1.00 115.74 248 GLU C O 1
ATOM 10475 N N . GLU C 1 252 ? 26.871 -7.433 22.010 1.00 102.03 249 GLU C N 1
ATOM 10476 C CA . GLU C 1 252 ? 26.070 -6.475 22.781 1.00 91.71 249 GLU C CA 1
ATOM 10477 C C . GLU C 1 252 ? 24.561 -6.696 22.593 1.00 84.08 249 GLU C C 1
ATOM 10478 O O . GLU C 1 252 ? 23.839 -6.882 23.585 1.00 80.79 249 GLU C O 1
ATOM 10484 N N . LEU C 1 253 ? 24.097 -6.694 21.341 1.00 77.76 250 LEU C N 1
ATOM 10485 C CA . LEU C 1 253 ? 22.696 -6.992 21.047 1.00 74.36 250 LEU C CA 1
ATOM 10486 C C . LEU C 1 253 ? 22.241 -8.322 21.668 1.00 78.72 250 LEU C C 1
ATOM 10487 O O . LEU C 1 253 ? 21.029 -8.625 21.720 1.00 72.23 250 LEU C O 1
ATOM 10492 N N . ALA C 1 254 ? 23.238 -9.087 22.136 1.00 88.54 251 ALA C N 1
ATOM 10493 C CA . ALA C 1 254 ? 23.072 -10.392 22.810 1.00 96.53 251 ALA C CA 1
ATOM 10494 C C . ALA C 1 254 ? 22.071 -10.373 23.966 1.00 98.81 251 ALA C C 1
ATOM 10495 O O . ALA C 1 254 ? 21.004 -10.991 23.868 1.00 101.20 251 ALA C O 1
ATOM 10497 N N . GLN C 1 255 ? 22.415 -9.682 25.056 1.00 100.70 252 GLN C N 1
ATOM 10498 C CA . GLN C 1 255 ? 21.448 -9.426 26.131 1.00 95.87 252 GLN C CA 1
ATOM 10499 C C . GLN C 1 255 ? 20.951 -8.003 25.996 1.00 85.32 252 GLN C C 1
ATOM 10500 O O . GLN C 1 255 ? 21.393 -7.119 26.733 1.00 87.59 252 GLN C O 1
ATOM 10506 N N . ARG C 1 256 ? 20.063 -7.785 25.027 1.00 75.18 253 ARG C N 1
ATOM 10507 C CA . ARG C 1 256 ? 19.336 -6.527 24.889 1.00 68.72 253 ARG C CA 1
ATOM 10508 C C . ARG C 1 256 ? 18.043 -6.849 24.260 1.00 67.78 253 ARG C C 1
ATOM 10509 O O . ARG C 1 256 ? 17.974 -7.798 23.499 1.00 72.91 253 ARG C O 1
ATOM 10517 N N . PRO C 1 257 ? 17.006 -6.057 24.545 1.00 67.44 254 PRO C N 1
ATOM 10518 C CA . PRO C 1 257 ? 16.925 -4.819 25.344 1.00 67.05 254 PRO C CA 1
ATOM 10519 C C . PRO C 1 257 ? 17.342 -4.980 26.806 1.00 67.03 254 PRO C C 1
ATOM 10520 O O . PRO C 1 257 ? 17.076 -6.013 27.401 1.00 70.83 254 PRO C O 1
ATOM 10524 N N . TYR C 1 258 ? 17.958 -3.966 27.399 1.00 65.80 255 TYR C N 1
ATOM 10525 C CA . TYR C 1 258 ? 18.254 -4.048 28.831 1.00 68.49 255 TYR C CA 1
ATOM 10526 C C . TYR C 1 258 ? 16.991 -3.872 29.712 1.00 66.72 255 TYR C C 1
ATOM 10527 O O . TYR C 1 258 ? 17.031 -4.092 30.917 1.00 66.82 255 TYR C O 1
ATOM 10536 N N . GLY C 1 259 ? 15.869 -3.499 29.108 1.00 62.97 256 GLY C N 1
ATOM 10537 C CA . GLY C 1 259 ? 14.626 -3.314 29.850 1.00 57.92 256 GLY C CA 1
ATOM 10538 C C . GLY C 1 259 ? 13.803 -2.269 29.151 1.00 53.45 256 GLY C C 1
ATOM 10539 O O . GLY C 1 259 ? 14.068 -1.929 28.019 1.00 53.77 256 GLY C O 1
ATOM 10540 N N . LEU C 1 260 ? 12.835 -1.706 29.839 1.00 51.71 257 LEU C N 1
ATOM 10541 C CA . LEU C 1 260 ? 11.838 -0.897 29.155 1.00 50.34 257 LEU C CA 1
ATOM 10542 C C . LEU C 1 260 ? 12.345 0.400 28.545 1.00 49.31 257 LEU C C 1
ATOM 10543 O O . LEU C 1 260 ? 11.764 0.895 27.577 1.00 50.78 257 LEU C O 1
ATOM 10548 N N . CYS C 1 261 ? 13.408 0.964 29.091 1.00 48.57 258 CYS C N 1
ATOM 10549 C CA . CYS C 1 261 ? 13.837 2.255 28.593 1.00 50.32 258 CYS C CA 1
ATOM 10550 C C . CYS C 1 261 ? 14.464 2.084 27.264 1.00 51.00 258 CYS C C 1
ATOM 10551 O O . CYS C 1 261 ? 14.174 2.823 26.312 1.00 54.74 258 CYS C O 1
ATOM 10554 N N . ASP C 1 262 ? 15.338 1.087 27.226 1.00 50.10 259 ASP C N 1
ATOM 10555 C CA . ASP C 1 262 ? 16.083 0.736 26.056 1.00 48.54 259 ASP C CA 1
ATOM 10556 C C . ASP C 1 262 ? 15.098 0.353 24.971 1.00 46.00 259 ASP C C 1
ATOM 10557 O O . ASP C 1 262 ? 15.173 0.861 23.856 1.00 44.79 259 ASP C O 1
ATOM 10562 N N . LEU C 1 263 ? 14.140 -0.490 25.350 1.00 44.49 260 LEU C N 1
ATOM 10563 C CA . LEU C 1 263 ? 13.128 -1.029 24.452 1.00 41.99 260 LEU C CA 1
ATOM 10564 C C . LEU C 1 263 ? 12.166 0.019 23.953 1.00 39.56 260 LEU C C 1
ATOM 10565 O O . LEU C 1 263 ? 11.912 0.078 22.763 1.00 40.60 260 LEU C O 1
ATOM 10570 N N . TYR C 1 264 ? 11.622 0.838 24.845 1.00 38.26 261 TYR C N 1
ATOM 10571 C CA . TYR C 1 264 ? 10.791 1.932 24.375 1.00 37.37 261 TYR C CA 1
ATOM 10572 C C . TYR C 1 264 ? 11.580 3.066 23.694 1.00 36.50 261 TYR C C 1
ATOM 10573 O O . TYR C 1 264 ? 10.981 4.059 23.292 1.00 33.90 261 TYR C O 1
ATOM 10582 N N . THR C 1 265 ? 12.900 2.955 23.581 1.00 36.72 262 THR C N 1
ATOM 10583 C CA . THR C 1 265 ? 13.639 3.946 22.793 1.00 37.13 262 THR C CA 1
ATOM 10584 C C . THR C 1 265 ? 14.366 3.317 21.620 1.00 38.93 262 THR C C 1
ATOM 10585 O O . THR C 1 265 ? 15.090 3.994 20.900 1.00 40.63 262 THR C O 1
ATOM 10589 N N . TRP C 1 266 ? 14.180 2.025 21.427 1.00 39.78 263 TRP C N 1
ATOM 10590 C CA . TRP C 1 266 ? 15.013 1.275 20.489 1.00 42.83 263 TRP C CA 1
ATOM 10591 C C . TRP C 1 266 ? 15.333 1.970 19.141 1.00 43.66 263 TRP C C 1
ATOM 10592 O O . TRP C 1 266 ? 14.468 2.572 18.499 1.00 43.04 263 TRP C O 1
ATOM 10603 N N . GLN C 1 267 ? 16.587 1.891 18.724 1.00 46.14 264 GLN C N 1
ATOM 10604 C CA . GLN C 1 267 ? 16.997 2.577 17.516 1.00 47.47 264 GLN C CA 1
ATOM 10605 C C . GLN C 1 267 ? 16.935 1.625 16.339 1.00 49.82 264 GLN C C 1
ATOM 10606 O O . GLN C 1 267 ? 17.954 1.149 15.855 1.00 52.66 264 GLN C O 1
ATOM 10612 N N . SER C 1 268 ? 15.734 1.334 15.874 1.00 50.32 265 SER C N 1
ATOM 10613 C CA . SER C 1 268 ? 15.578 0.355 14.812 1.00 52.81 265 SER C CA 1
ATOM 10614 C C . SER C 1 268 ? 16.159 0.804 13.479 1.00 56.70 265 SER C C 1
ATOM 10615 O O . SER C 1 268 ? 16.357 -0.027 12.569 1.00 64.28 265 SER C O 1
ATOM 10618 N N . ARG C 1 269 ? 16.429 2.103 13.353 1.00 52.18 266 ARG C N 1
ATOM 10619 C CA . ARG C 1 269 ? 16.900 2.656 12.095 1.00 50.61 266 ARG C CA 1
ATOM 10620 C C . ARG C 1 269 ? 17.994 3.623 12.410 1.00 50.20 266 ARG C C 1
ATOM 10621 O O . ARG C 1 269 ? 18.356 3.809 13.558 1.00 48.22 266 ARG C O 1
ATOM 10629 N N . ARG C 1 270 ? 18.542 4.228 11.371 1.00 52.41 267 ARG C N 1
ATOM 10630 C CA . ARG C 1 270 ? 19.453 5.357 11.537 1.00 52.98 267 ARG C CA 1
ATOM 10631 C C . ARG C 1 270 ? 18.915 6.467 10.655 1.00 52.06 267 ARG C C 1
ATOM 10632 O O . ARG C 1 270 ? 18.568 6.246 9.498 1.00 52.03 267 ARG C O 1
ATOM 10640 N N . ILE C 1 271 ? 18.781 7.657 11.200 1.00 51.28 268 ILE C N 1
ATOM 10641 C CA . ILE C 1 271 ? 18.175 8.704 10.405 1.00 51.30 268 ILE C CA 1
ATOM 10642 C C . ILE C 1 271 ? 18.984 9.954 10.583 1.00 54.22 268 ILE C C 1
ATOM 10643 O O . ILE C 1 271 ? 19.570 10.163 11.658 1.00 54.15 268 ILE C O 1
ATOM 10648 N N . ARG C 1 272 ? 19.041 10.759 9.517 1.00 54.27 269 ARG C N 1
ATOM 10649 C CA . ARG C 1 272 ? 19.500 12.129 9.627 1.00 53.10 269 ARG C CA 1
ATOM 10650 C C . ARG C 1 272 ? 18.544 13.062 8.915 1.00 53.50 269 ARG C C 1
ATOM 10651 O O . ARG C 1 272 ? 18.254 12.890 7.720 1.00 55.77 269 ARG C O 1
ATOM 10659 N N . LEU C 1 273 ? 18.044 14.046 9.652 1.00 51.35 270 LEU C N 1
ATOM 10660 C CA . LEU C 1 273 ? 17.237 15.077 9.035 1.00 53.39 270 LEU C CA 1
ATOM 10661 C C . LEU C 1 273 ? 18.117 16.133 8.333 1.00 59.18 270 LEU C C 1
ATOM 10662 O O . LEU C 1 273 ? 19.164 16.558 8.876 1.00 61.64 270 LEU C O 1
ATOM 10667 N N . HIS C 1 274 ? 17.713 16.529 7.121 1.00 57.88 271 HIS C N 1
ATOM 10668 C CA . HIS C 1 274 ? 18.413 17.568 6.398 1.00 57.82 271 HIS C CA 1
ATOM 10669 C C . HIS C 1 274 ? 17.546 18.780 6.420 1.00 58.24 271 HIS C C 1
ATOM 10670 O O . HIS C 1 274 ? 16.386 18.705 5.997 1.00 60.18 271 HIS C O 1
ATOM 10677 N N . TYR C 1 275 ? 18.078 19.890 6.931 1.00 57.58 272 TYR C N 1
ATOM 10678 C CA . TYR C 1 275 ? 17.234 21.063 7.183 1.00 57.20 272 TYR C CA 1
ATOM 10679 C C . TYR C 1 275 ? 17.932 22.379 7.076 1.00 58.91 272 TYR C C 1
ATOM 10680 O O . TYR C 1 275 ? 19.145 22.449 7.109 1.00 60.02 272 TYR C O 1
ATOM 10689 N N . ASP C 1 276 ? 17.138 23.433 7.014 1.00 59.60 273 ASP C N 1
ATOM 10690 C CA . ASP C 1 276 ? 17.678 24.766 7.050 1.00 63.72 273 ASP C CA 1
ATOM 10691 C C . ASP C 1 276 ? 17.173 25.427 8.305 1.00 64.56 273 ASP C C 1
ATOM 10692 O O . ASP C 1 276 ? 16.732 24.755 9.234 1.00 62.92 273 ASP C O 1
ATOM 10697 N N . ALA C 1 277 ? 17.229 26.753 8.334 1.00 67.95 274 ALA C N 1
ATOM 10698 C CA . ALA C 1 277 ? 16.955 27.451 9.563 1.00 66.47 274 ALA C CA 1
ATOM 10699 C C . ALA C 1 277 ? 15.496 27.399 9.904 1.00 64.67 274 ALA C C 1
ATOM 10700 O O . ALA C 1 277 ? 15.208 27.353 11.088 1.00 65.78 274 ALA C O 1
ATOM 10702 N N . ASP C 1 278 ? 14.584 27.349 8.918 1.00 64.05 275 ASP C N 1
ATOM 10703 C CA . ASP C 1 278 ? 13.138 27.284 9.255 1.00 64.10 275 ASP C CA 1
ATOM 10704 C C . ASP C 1 278 ? 12.533 25.935 9.294 1.00 62.27 275 ASP C C 1
ATOM 10705 O O . ASP C 1 278 ? 11.708 25.689 10.150 1.00 60.12 275 ASP C O 1
ATOM 10710 N N . GLY C 1 279 ? 12.887 25.074 8.349 1.00 64.01 276 GLY C N 1
ATOM 10711 C CA . GLY C 1 279 ? 12.288 23.745 8.332 1.00 64.44 276 GLY C CA 1
ATOM 10712 C C . GLY C 1 279 ? 13.188 22.534 8.155 1.00 63.40 276 GLY C C 1
ATOM 10713 O O . GLY C 1 279 ? 14.404 22.601 8.273 1.00 62.94 276 GLY C O 1
ATOM 10714 N N . VAL C 1 280 ? 12.554 21.408 7.872 1.00 62.34 277 VAL C N 1
ATOM 10715 C CA . VAL C 1 280 ? 13.264 20.243 7.395 1.00 62.65 277 VAL C CA 1
ATOM 10716 C C . VAL C 1 280 ? 12.800 19.956 5.962 1.00 63.63 277 VAL C C 1
ATOM 10717 O O . VAL C 1 280 ? 11.573 19.895 5.678 1.00 63.14 277 VAL C O 1
ATOM 10721 N N . TYR C 1 281 ? 13.783 19.823 5.066 1.00 61.93 278 TYR C N 1
ATOM 10722 C CA . TYR C 1 281 ? 13.505 19.490 3.677 1.00 60.35 278 TYR C CA 1
ATOM 10723 C C . TYR C 1 281 ? 13.809 18.054 3.303 1.00 58.83 278 TYR C C 1
ATOM 10724 O O . TYR C 1 281 ? 13.113 17.474 2.489 1.00 61.64 278 TYR C O 1
ATOM 10733 N N . GLY C 1 282 ? 14.821 17.446 3.876 1.00 56.19 279 GLY C N 1
ATOM 10734 C CA . GLY C 1 282 ? 15.073 16.095 3.443 1.00 55.02 279 GLY C CA 1
ATOM 10735 C C . GLY C 1 282 ? 15.282 15.143 4.575 1.00 53.32 279 GLY C C 1
ATOM 10736 O O . GLY C 1 282 ? 15.207 15.533 5.730 1.00 52.71 279 GLY C O 1
ATOM 10737 N N . VAL C 1 283 ? 15.546 13.887 4.216 1.00 53.21 280 VAL C N 1
ATOM 10738 C CA . VAL C 1 283 ? 16.025 12.859 5.144 1.00 51.56 280 VAL C CA 1
ATOM 10739 C C . VAL C 1 283 ? 16.991 11.882 4.507 1.00 56.87 280 VAL C C 1
ATOM 10740 O O . VAL C 1 283 ? 17.014 11.713 3.266 1.00 62.08 280 VAL C O 1
ATOM 10744 N N . LEU C 1 284 ? 17.748 11.192 5.363 1.00 56.03 281 LEU C N 1
ATOM 10745 C CA . LEU C 1 284 ? 18.318 9.897 4.993 1.00 54.56 281 LEU C CA 1
ATOM 10746 C C . LEU C 1 284 ? 17.838 8.869 5.997 1.00 51.99 281 LEU C C 1
ATOM 10747 O O . LEU C 1 284 ? 17.951 9.099 7.220 1.00 50.46 281 LEU C O 1
ATOM 10752 N N . LEU C 1 285 ? 17.319 7.746 5.495 1.00 50.06 282 LEU C N 1
ATOM 10753 C CA . LEU C 1 285 ? 16.881 6.669 6.376 1.00 48.09 282 LEU C CA 1
ATOM 10754 C C . LEU C 1 285 ? 17.514 5.351 5.988 1.00 50.95 282 LEU C C 1
ATOM 10755 O O . LEU C 1 285 ? 17.135 4.768 4.960 1.00 54.32 282 LEU C O 1
ATOM 10760 N N . ALA C 1 286 ? 18.477 4.890 6.795 1.00 51.31 283 ALA C N 1
ATOM 10761 C CA . ALA C 1 286 ? 18.983 3.507 6.707 1.00 53.71 283 ALA C CA 1
ATOM 10762 C C . ALA C 1 286 ? 18.494 2.609 7.865 1.00 52.75 283 ALA C C 1
ATOM 10763 O O . ALA C 1 286 ? 17.827 3.073 8.817 1.00 49.32 283 ALA C O 1
ATOM 10765 N N . TYR C 1 287 ? 18.813 1.319 7.774 1.00 54.90 284 TYR C N 1
ATOM 10766 C CA . TYR C 1 287 ? 18.501 0.393 8.862 1.00 56.06 284 TYR C CA 1
ATOM 10767 C C . TYR C 1 287 ? 19.335 0.682 10.106 1.00 57.15 284 TYR C C 1
ATOM 10768 O O . TYR C 1 287 ? 20.473 1.192 10.013 1.00 57.56 284 TYR C O 1
ATOM 10777 N N . GLY C 1 288 ? 18.756 0.346 11.263 1.00 56.31 285 GLY C N 1
ATOM 10778 C CA . GLY C 1 288 ? 19.432 0.435 12.574 1.00 55.26 285 GLY C CA 1
ATOM 10779 C C . GLY C 1 288 ? 19.696 -0.934 13.176 1.00 55.41 285 GLY C C 1
ATOM 10780 O O . GLY C 1 288 ? 20.116 -1.861 12.457 1.00 54.79 285 GLY C O 1
ATOM 10781 N N . ASP C 1 289 ? 19.444 -1.056 14.485 1.00 55.37 286 ASP C N 1
ATOM 10782 C CA . ASP C 1 289 ? 19.648 -2.328 15.210 1.00 57.04 286 ASP C CA 1
ATOM 10783 C C . ASP C 1 289 ? 18.452 -3.243 15.109 1.00 55.86 286 ASP C C 1
ATOM 10784 O O . ASP C 1 289 ? 17.320 -2.901 15.527 1.00 48.92 286 ASP C O 1
ATOM 10789 N N . PRO C 1 290 ? 18.705 -4.406 14.504 1.00 61.03 287 PRO C N 1
ATOM 10790 C CA . PRO C 1 290 ? 17.671 -5.393 14.281 1.00 64.65 287 PRO C CA 1
ATOM 10791 C C . PRO C 1 290 ? 17.289 -6.004 15.615 1.00 65.90 287 PRO C C 1
ATOM 10792 O O . PRO C 1 290 ? 18.167 -6.231 16.460 1.00 71.97 287 PRO C O 1
ATOM 10796 N N . LEU C 1 291 ? 16.006 -6.278 15.812 1.00 61.10 288 LEU C N 1
ATOM 10797 C CA . LEU C 1 291 ? 15.617 -7.005 17.011 1.00 59.19 288 LEU C CA 1
ATOM 10798 C C . LEU C 1 291 ? 14.430 -7.926 16.701 1.00 57.73 288 LEU C C 1
ATOM 10799 O O . LEU C 1 291 ? 13.311 -7.488 16.507 1.00 54.65 288 LEU C O 1
ATOM 10804 N N . ALA C 1 292 ? 14.699 -9.218 16.581 1.00 62.40 289 ALA C N 1
ATOM 10805 C CA . ALA C 1 292 ? 13.671 -10.137 16.076 1.00 63.84 289 ALA C CA 1
ATOM 10806 C C . ALA C 1 292 ? 12.847 -10.625 17.273 1.00 64.01 289 ALA C C 1
ATOM 10807 O O . ALA C 1 292 ? 13.426 -10.994 18.314 1.00 63.94 289 ALA C O 1
ATOM 10809 N N . PRO C 1 293 ? 11.500 -10.624 17.124 1.00 61.02 290 PRO C N 1
ATOM 10810 C CA . PRO C 1 293 ? 10.552 -10.652 18.205 1.00 62.01 290 PRO C CA 1
ATOM 10811 C C . PRO C 1 293 ? 10.255 -12.067 18.717 1.00 69.21 290 PRO C C 1
ATOM 10812 O O . PRO C 1 293 ? 9.267 -12.292 19.425 1.00 73.25 290 PRO C O 1
ATOM 10816 N N . HIS C 1 294 ? 11.115 -13.009 18.369 1.00 74.24 291 HIS C N 1
ATOM 10817 C CA . HIS C 1 294 ? 10.999 -14.364 18.858 1.00 78.76 291 HIS C CA 1
ATOM 10818 C C . HIS C 1 294 ? 11.216 -14.405 20.361 1.00 75.81 291 HIS C C 1
ATOM 10819 O O . HIS C 1 294 ? 12.138 -13.777 20.876 1.00 76.06 291 HIS C O 1
ATOM 10826 N N . ASN C 1 295 ? 10.345 -15.138 21.048 1.00 71.95 292 ASN C N 1
ATOM 10827 C CA . ASN C 1 295 ? 10.364 -15.255 22.497 1.00 69.22 292 ASN C CA 1
ATOM 10828 C C . ASN C 1 295 ? 10.793 -13.990 23.198 1.00 67.46 292 ASN C C 1
ATOM 10829 O O . ASN C 1 295 ? 11.547 -14.063 24.130 1.00 72.58 292 ASN C O 1
ATOM 10834 N N . LYS C 1 296 ? 10.351 -12.820 22.767 1.00 64.02 293 LYS C N 1
ATOM 10835 C CA . LYS C 1 296 ? 10.622 -11.648 23.580 1.00 62.57 293 LYS C CA 1
ATOM 10836 C C . LYS C 1 296 ? 9.464 -11.367 24.550 1.00 63.20 293 LYS C C 1
ATOM 10837 O O . LYS C 1 296 ? 9.309 -10.250 25.004 1.00 67.00 293 LYS C O 1
ATOM 10843 N N . HIS C 1 297 ? 8.642 -12.355 24.876 1.00 64.10 294 HIS C N 1
ATOM 10844 C CA . HIS C 1 297 ? 7.408 -12.095 25.646 1.00 63.08 294 HIS C CA 1
ATOM 10845 C C . HIS C 1 297 ? 7.682 -11.684 27.092 1.00 67.86 294 HIS C C 1
ATOM 10846 O O . HIS C 1 297 ? 6.781 -11.178 27.807 1.00 64.26 294 HIS C O 1
ATOM 10853 N N . ASN C 1 298 ? 8.927 -11.916 27.517 1.00 70.46 295 ASN C N 1
ATOM 10854 C CA . ASN C 1 298 ? 9.408 -11.404 28.789 1.00 68.99 295 ASN C CA 1
ATOM 10855 C C . ASN C 1 298 ? 9.928 -9.964 28.785 1.00 67.19 295 ASN C C 1
ATOM 10856 O O . ASN C 1 298 ? 10.267 -9.438 29.843 1.00 68.50 295 ASN C O 1
ATOM 10861 N N . HIS C 1 299 ? 9.993 -9.335 27.605 1.00 63.03 296 HIS C N 1
ATOM 10862 C CA . HIS C 1 299 ? 10.586 -8.006 27.431 1.00 56.32 296 HIS C CA 1
ATOM 10863 C C . HIS C 1 299 ? 9.569 -6.996 26.993 1.00 53.08 296 HIS C C 1
ATOM 10864 O O . HIS C 1 299 ? 9.711 -5.818 27.297 1.00 52.55 296 HIS C O 1
ATOM 10871 N N . GLU C 1 300 ? 8.546 -7.441 26.268 1.00 52.58 297 GLU C N 1
ATOM 10872 C CA . GLU C 1 300 ? 7.606 -6.507 25.637 1.00 51.83 297 GLU C CA 1
ATOM 10873 C C . GLU C 1 300 ? 6.221 -6.625 26.243 1.00 51.81 297 GLU C C 1
ATOM 10874 O O . GLU C 1 300 ? 5.442 -7.553 25.914 1.00 50.60 297 GLU C O 1
ATOM 10880 N N . PRO C 1 301 ? 5.919 -5.681 27.159 1.00 51.44 298 PRO C N 1
ATOM 10881 C CA . PRO C 1 301 ? 4.681 -5.696 27.917 1.00 50.07 298 PRO C CA 1
ATOM 10882 C C . PRO C 1 301 ? 3.505 -5.281 27.063 1.00 50.22 298 PRO C C 1
ATOM 10883 O O . PRO C 1 301 ? 2.388 -5.668 27.391 1.00 56.36 298 PRO C O 1
ATOM 10887 N N . MET C 1 302 ? 3.758 -4.565 25.963 1.00 47.19 299 MET C N 1
ATOM 10888 C CA . MET C 1 302 ? 2.700 -4.039 25.103 1.00 46.85 299 MET C CA 1
ATOM 10889 C C . MET C 1 302 ? 2.144 -4.897 23.905 1.00 50.32 299 MET C C 1
ATOM 10890 O O . MET C 1 302 ? 1.607 -4.339 22.940 1.00 48.73 299 MET C O 1
ATOM 10895 N N . THR C 1 303 ? 2.241 -6.237 23.992 1.00 53.33 300 THR C N 1
ATOM 10896 C CA . THR C 1 303 ? 1.443 -7.161 23.154 1.00 53.33 300 THR C CA 1
ATOM 10897 C C . THR C 1 303 ? 0.970 -8.406 23.834 1.00 56.37 300 THR C C 1
ATOM 10898 O O . THR C 1 303 ? 1.535 -8.858 24.842 1.00 64.57 300 THR C O 1
ATOM 10902 N N . ALA C 1 304 ? -0.035 -8.993 23.197 1.00 54.89 301 ALA C N 1
ATOM 10903 C CA . ALA C 1 304 ? -0.398 -10.365 23.395 1.00 53.71 301 ALA C CA 1
ATOM 10904 C C . ALA C 1 304 ? 0.556 -11.190 22.547 1.00 55.32 301 ALA C C 1
ATOM 10905 O O . ALA C 1 304 ? 1.085 -10.730 21.530 1.00 55.97 301 ALA C O 1
ATOM 10907 N N . TRP C 1 305 ? 0.756 -12.421 22.988 1.00 57.99 302 TRP C N 1
ATOM 10908 C CA . TRP C 1 305 ? 1.672 -13.355 22.377 1.00 58.39 302 TRP C CA 1
ATOM 10909 C C . TRP C 1 305 ? 0.939 -14.556 21.821 1.00 59.96 302 TRP C C 1
ATOM 10910 O O . TRP C 1 305 ? -0.117 -14.974 22.297 1.00 58.99 302 TRP C O 1
ATOM 10921 N N . ARG C 1 306 ? 1.508 -15.119 20.781 1.00 61.78 303 ARG C N 1
ATOM 10922 C CA . ARG C 1 306 ? 1.053 -16.407 20.394 1.00 62.72 303 ARG C CA 1
ATOM 10923 C C . ARG C 1 306 ? 2.229 -17.340 20.039 1.00 63.61 303 ARG C C 1
ATOM 10924 O O . ARG C 1 306 ? 3.266 -16.899 19.551 1.00 62.04 303 ARG C O 1
ATOM 10932 N N . ARG C 1 307 ? 2.075 -18.621 20.354 1.00 65.35 304 ARG C N 1
ATOM 10933 C CA . ARG C 1 307 ? 3.084 -19.610 20.042 1.00 68.73 304 ARG C CA 1
ATOM 10934 C C . ARG C 1 307 ? 2.923 -20.122 18.627 1.00 72.57 304 ARG C C 1
ATOM 10935 O O . ARG C 1 307 ? 1.784 -20.355 18.187 1.00 73.33 304 ARG C O 1
ATOM 10943 N N . SER C 1 308 ? 4.053 -20.309 17.933 1.00 75.76 305 SER C N 1
ATOM 10944 C CA . SER C 1 308 ? 4.044 -20.722 16.517 1.00 78.88 305 SER C CA 1
ATOM 10945 C C . SER C 1 308 ? 4.792 -22.015 16.325 1.00 82.48 305 SER C C 1
ATOM 10946 O O . SER C 1 308 ? 6.021 -22.053 16.459 1.00 85.60 305 SER C O 1
ATOM 10949 N N . PRO C 1 309 ? 4.062 -23.090 16.015 1.00 83.76 306 PRO C N 1
ATOM 10950 C CA . PRO C 1 309 ? 4.807 -24.318 15.828 1.00 89.11 306 PRO C CA 1
ATOM 10951 C C . PRO C 1 309 ? 5.616 -24.206 14.534 1.00 90.63 306 PRO C C 1
ATOM 10952 O O . PRO C 1 309 ? 6.635 -24.881 14.370 1.00 92.99 306 PRO C O 1
ATOM 10956 N N . ALA C 1 310 ? 5.159 -23.317 13.652 1.00 89.16 307 ALA C N 1
ATOM 10957 C CA . ALA C 1 310 ? 5.865 -22.951 12.425 1.00 89.40 307 ALA C CA 1
ATOM 10958 C C . ALA C 1 310 ? 7.350 -22.731 12.686 1.00 90.35 307 ALA C C 1
ATOM 10959 O O . ALA C 1 310 ? 8.202 -23.402 12.107 1.00 93.27 307 ALA C O 1
ATOM 10961 N N . GLN C 1 311 ? 7.635 -21.796 13.584 1.00 89.15 308 GLN C N 1
ATOM 10962 C CA . GLN C 1 311 ? 8.986 -21.373 13.871 1.00 88.73 308 GLN C CA 1
ATOM 10963 C C . GLN C 1 311 ? 9.715 -22.389 14.717 1.00 91.86 308 GLN C C 1
ATOM 10964 O O . GLN C 1 311 ? 10.917 -22.571 14.564 1.00 94.27 308 GLN C O 1
ATOM 10970 N N . GLU C 1 312 ? 8.997 -23.055 15.610 1.00 91.58 309 GLU C N 1
ATOM 10971 C CA . GLU C 1 312 ? 9.612 -24.111 16.388 1.00 96.98 309 GLU C CA 1
ATOM 10972 C C . GLU C 1 312 ? 10.171 -25.197 15.454 1.00 102.41 309 GLU C C 1
ATOM 10973 O O . GLU C 1 312 ? 11.312 -25.646 15.600 1.00 105.26 309 GLU C O 1
ATOM 10979 N N . LYS C 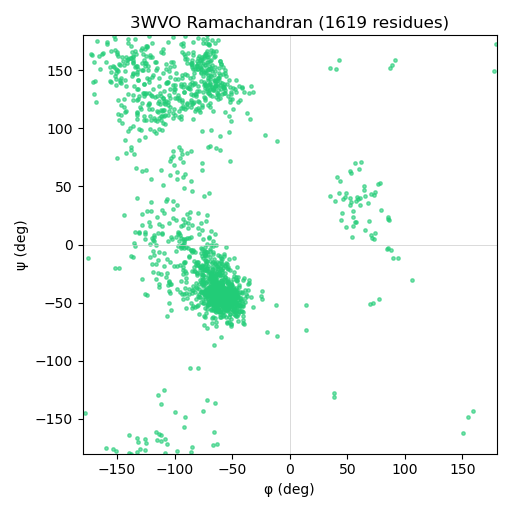1 313 ? 9.358 -25.598 14.481 1.00 103.15 310 LYS C N 1
ATOM 10980 C CA . LYS C 1 313 ? 9.777 -26.526 13.432 1.00 106.05 310 LYS C CA 1
ATOM 10981 C C . LYS C 1 313 ? 10.978 -25.930 12.704 1.00 105.38 310 LYS C C 1
ATOM 10982 O O . LYS C 1 313 ? 11.996 -26.595 12.505 1.00 108.32 310 LYS C O 1
ATOM 10988 N N . LYS C 1 314 ? 10.860 -24.658 12.340 1.00 99.95 311 LYS C N 1
ATOM 10989 C CA . LYS C 1 314 ? 11.783 -24.065 11.403 1.00 98.96 311 LYS C CA 1
ATOM 10990 C C . LYS C 1 314 ? 13.132 -23.727 12.017 1.00 99.56 311 LYS C C 1
ATOM 10991 O O . LYS C 1 314 ? 14.148 -23.955 11.378 1.00 104.53 311 LYS C O 1
ATOM 10997 N N . LEU C 1 315 ? 13.144 -23.202 13.244 1.00 97.01 312 LEU C N 1
ATOM 10998 C CA . LEU C 1 315 ? 14.398 -22.909 13.967 1.00 97.61 312 LEU C CA 1
ATOM 10999 C C . LEU C 1 315 ? 14.836 -24.081 14.846 1.00 102.14 312 LEU C C 1
ATOM 11000 O O . LEU C 1 315 ? 15.828 -23.984 15.582 1.00 101.64 312 LEU C O 1
ATOM 11005 N N . LYS C 1 316 ? 14.078 -25.177 14.774 1.00 105.50 313 LYS C N 1
ATOM 11006 C CA . LYS C 1 316 ? 14.360 -26.404 15.525 1.00 109.37 313 LYS C CA 1
ATOM 11007 C C . LYS C 1 316 ? 14.535 -26.158 17.014 1.00 107.76 313 LYS C C 1
ATOM 11008 O O . LYS C 1 316 ? 15.375 -26.792 17.640 1.00 112.96 313 LYS C O 1
ATOM 11014 N N . LYS C 1 317 ? 13.757 -25.226 17.562 1.00 102.25 314 LYS C N 1
ATOM 11015 C CA . LYS C 1 317 ? 13.744 -24.939 18.998 1.00 101.17 314 LYS C CA 1
ATOM 11016 C C . LYS C 1 317 ? 12.494 -25.522 19.606 1.00 101.03 314 LYS C C 1
ATOM 11017 O O . LYS C 1 317 ? 11.475 -25.587 18.921 1.00 101.49 314 LYS C O 1
ATOM 11023 N N . PRO C 1 318 ? 12.554 -25.938 20.894 1.00 102.29 315 PRO C N 1
ATOM 11024 C CA . PRO C 1 318 ? 11.344 -26.533 21.501 1.00 101.22 315 PRO C CA 1
ATOM 11025 C C . PRO C 1 318 ? 10.146 -25.553 21.576 1.00 94.38 315 PRO C C 1
ATOM 11026 O O . PRO C 1 318 ? 9.005 -25.926 21.266 1.00 92.83 315 PRO C O 1
ATOM 11030 N N . GLN C 1 319 ? 10.424 -24.308 21.944 1.00 87.81 316 GLN C N 1
ATOM 11031 C CA . GLN C 1 319 ? 9.385 -23.352 22.223 1.00 81.52 316 GLN C CA 1
ATOM 11032 C C . GLN C 1 319 ? 9.677 -22.027 21.505 1.00 78.44 316 GLN C C 1
ATOM 11033 O O . GLN C 1 319 ? 10.815 -21.573 21.531 1.00 81.10 316 GLN C O 1
ATOM 11039 N N . VAL C 1 320 ? 8.677 -21.433 20.840 1.00 73.81 317 VAL C N 1
ATOM 11040 C CA . VAL C 1 320 ? 8.794 -20.057 20.301 1.00 69.52 317 VAL C CA 1
ATOM 11041 C C . VAL C 1 320 ? 7.462 -19.326 20.347 1.00 66.30 317 VAL C C 1
ATOM 11042 O O . VAL C 1 320 ? 6.481 -19.759 19.717 1.00 65.59 317 VAL C O 1
ATOM 11046 N N . TYR C 1 321 ? 7.450 -18.212 21.083 1.00 63.06 318 TYR C N 1
ATOM 11047 C CA . TYR C 1 321 ? 6.321 -17.295 21.104 1.00 60.65 318 TYR C CA 1
ATOM 11048 C C . TYR C 1 321 ? 6.601 -16.081 20.240 1.00 58.74 318 TYR C C 1
ATOM 11049 O O . TYR C 1 321 ? 7.772 -15.747 20.008 1.00 61.48 318 TYR C O 1
ATOM 11058 N N . LEU C 1 322 ? 5.534 -15.415 19.787 1.00 55.37 319 LEU C N 1
ATOM 11059 C CA . LEU C 1 322 ? 5.613 -14.327 18.804 1.00 53.30 319 LEU C CA 1
ATOM 11060 C C . LEU C 1 322 ? 4.489 -13.360 18.997 1.00 51.99 319 LEU C C 1
ATOM 11061 O O . LEU C 1 322 ? 3.385 -13.768 19.363 1.00 53.57 319 LEU C O 1
ATOM 11066 N N . PRO C 1 323 ? 4.731 -12.072 18.711 1.00 50.90 320 PRO C N 1
ATOM 11067 C CA . PRO C 1 323 ? 3.640 -11.108 18.930 1.00 48.48 320 PRO C CA 1
ATOM 11068 C C . PRO C 1 323 ? 2.436 -11.528 18.135 1.00 49.27 320 PRO C C 1
ATOM 11069 O O . PRO C 1 323 ? 2.590 -11.919 16.954 1.00 50.99 320 PRO C O 1
ATOM 11073 N N . ARG C 1 324 ? 1.265 -11.493 18.779 1.00 49.67 321 ARG C N 1
ATOM 11074 C CA . ARG C 1 324 ? -0.010 -11.633 18.057 1.00 50.99 321 ARG C CA 1
ATOM 11075 C C . ARG C 1 324 ? -0.286 -10.291 17.465 1.00 46.68 321 ARG C C 1
ATOM 11076 O O . ARG C 1 324 ? -0.274 -9.324 18.197 1.00 47.92 321 ARG C O 1
ATOM 11084 N N . GLU C 1 325 ? -0.473 -10.190 16.161 1.00 47.76 322 GLU C N 1
ATOM 11085 C CA . GLU C 1 325 ? -0.691 -8.856 15.605 1.00 50.08 322 GLU C CA 1
ATOM 11086 C C . GLU C 1 325 ? -2.186 -8.588 15.528 1.00 49.61 322 GLU C C 1
ATOM 11087 O O . GLU C 1 325 ? -2.985 -9.518 15.660 1.00 49.31 322 GLU C O 1
ATOM 11093 N N . HIS C 1 326 ? -2.563 -7.327 15.329 1.00 47.76 323 HIS C N 1
ATOM 11094 C CA . HIS C 1 326 ? -3.966 -6.956 15.207 1.00 48.97 323 HIS C CA 1
ATOM 11095 C C . HIS C 1 326 ? -4.497 -7.326 13.843 1.00 51.33 323 HIS C C 1
ATOM 11096 O O . HIS C 1 326 ? -3.727 -7.475 12.924 1.00 55.83 323 HIS C O 1
ATOM 11103 N N . ASP C 1 327 ? -5.802 -7.464 13.677 1.00 53.89 324 ASP C N 1
ATOM 11104 C CA . ASP C 1 327 ? -6.344 -7.738 12.326 1.00 54.35 324 ASP C CA 1
ATOM 11105 C C . ASP C 1 327 ? -7.447 -6.701 11.976 1.00 54.11 324 ASP C C 1
ATOM 11106 O O . ASP C 1 327 ? -8.531 -6.701 12.594 1.00 56.04 324 ASP C O 1
ATOM 11111 N N . PRO C 1 328 ? -7.160 -5.789 11.006 1.00 50.01 325 PRO C N 1
ATOM 11112 C CA . PRO C 1 328 ? -8.061 -4.659 10.755 1.00 45.82 325 PRO C CA 1
ATOM 11113 C C . PRO C 1 328 ? -9.494 -5.053 10.383 1.00 48.64 325 PRO C C 1
ATOM 11114 O O . PRO C 1 328 ? -10.378 -4.232 10.561 1.00 49.60 325 PRO C O 1
ATOM 11118 N N . THR C 1 329 ? -9.708 -6.279 9.884 1.00 51.95 326 THR C N 1
ATOM 11119 C CA . THR C 1 329 ? -11.036 -6.861 9.596 1.00 56.46 326 THR C CA 1
ATOM 11120 C C . THR C 1 329 ? -12.010 -6.824 10.747 1.00 58.56 326 THR C C 1
ATOM 11121 O O . THR C 1 329 ? -13.178 -6.505 10.540 1.00 62.13 326 THR C O 1
ATOM 11125 N N . ARG C 1 330 ? -11.532 -7.188 11.943 1.00 58.86 327 ARG C N 1
ATOM 11126 C CA . ARG C 1 330 ? -12.382 -7.383 13.125 1.00 57.90 327 ARG C CA 1
ATOM 11127 C C . ARG C 1 330 ? -12.284 -6.248 14.110 1.00 55.34 327 ARG C C 1
ATOM 11128 O O . ARG C 1 330 ? -11.203 -5.677 14.303 1.00 57.82 327 ARG C O 1
ATOM 11136 N N . SER C 1 331 ? -13.408 -5.937 14.749 1.00 53.21 328 SER C N 1
ATOM 11137 C CA . SER C 1 331 ? -13.407 -4.973 15.841 1.00 50.21 328 SER C CA 1
ATOM 11138 C C . SER C 1 331 ? -12.736 -5.551 17.064 1.00 45.49 328 SER C C 1
ATOM 11139 O O . SER C 1 331 ? -12.739 -6.753 17.295 1.00 42.66 328 SER C O 1
ATOM 11142 N N . ALA C 1 332 ? -12.150 -4.649 17.831 1.00 44.80 329 ALA C N 1
ATOM 11143 C CA . ALA C 1 332 ? -11.346 -4.946 19.014 1.00 45.37 329 ALA C CA 1
ATOM 11144 C C . ALA C 1 332 ? -11.905 -6.048 19.929 1.00 47.86 329 ALA C C 1
ATOM 11145 O O . ALA C 1 332 ? -11.228 -7.033 20.263 1.00 50.63 329 ALA C O 1
ATOM 11147 N N . TRP C 1 333 ? -13.162 -5.876 20.317 1.00 46.29 330 TRP C N 1
ATOM 11148 C CA . TRP C 1 333 ? -13.803 -6.759 21.260 1.00 43.80 330 TRP C CA 1
ATOM 11149 C C . TRP C 1 333 ? -13.770 -8.220 20.848 1.00 44.35 330 TRP C C 1
ATOM 11150 O O . TRP C 1 333 ? -13.956 -9.081 21.669 1.00 45.84 330 TRP C O 1
ATOM 11161 N N . ARG C 1 334 ? -13.472 -8.522 19.593 1.00 46.38 331 ARG C N 1
ATOM 11162 C CA . ARG C 1 334 ? -13.435 -9.934 19.177 1.00 50.11 331 ARG C CA 1
ATOM 11163 C C . ARG C 1 334 ? -12.223 -10.682 19.669 1.00 51.63 331 ARG C C 1
ATOM 11164 O O . ARG C 1 334 ? -12.251 -11.888 19.720 1.00 52.60 331 ARG C O 1
ATOM 11172 N N . GLY C 1 335 ? -11.178 -9.954 20.039 1.00 52.94 332 GLY C N 1
ATOM 11173 C CA . GLY C 1 335 ? -10.017 -10.548 20.684 1.00 57.96 332 GLY C CA 1
ATOM 11174 C C . GLY C 1 335 ? -9.949 -10.495 22.215 1.00 61.68 332 GLY C C 1
ATOM 11175 O O . GLY C 1 335 ? -8.891 -10.786 22.783 1.00 68.96 332 GLY C O 1
ATOM 11176 N N . LEU C 1 336 ? -11.041 -10.115 22.888 1.00 57.98 333 LEU C N 1
ATOM 11177 C CA . LEU C 1 336 ? -11.152 -10.225 24.346 1.00 54.34 333 LEU C CA 1
ATOM 11178 C C . LEU C 1 336 ? -10.502 -11.467 24.922 1.00 57.90 333 LEU C C 1
ATOM 11179 O O . LEU C 1 336 ? -9.842 -11.412 25.961 1.00 58.89 333 LEU C O 1
ATOM 11184 N N . GLY C 1 337 ? -10.736 -12.601 24.256 1.00 61.82 334 GLY C N 1
ATOM 11185 C CA . GLY C 1 337 ? -10.250 -13.889 24.712 1.00 58.57 334 GLY C CA 1
ATOM 11186 C C . GLY C 1 337 ? -8.818 -13.751 25.173 1.00 54.64 334 GLY C C 1
ATOM 11187 O O . GLY C 1 337 ? -8.514 -14.070 26.323 1.00 56.00 334 GLY C O 1
ATOM 11188 N N . ALA C 1 338 ? -7.963 -13.266 24.262 1.00 49.56 335 ALA C N 1
ATOM 11189 C CA . ALA C 1 338 ? -6.531 -13.052 24.501 1.00 47.10 335 ALA C CA 1
ATOM 11190 C C . ALA C 1 338 ? -6.308 -12.009 25.553 1.00 45.33 335 ALA C C 1
ATOM 11191 O O . ALA C 1 338 ? -5.561 -12.226 26.513 1.00 45.78 335 ALA C O 1
ATOM 11193 N N . LEU C 1 339 ? -6.982 -10.881 25.354 1.00 43.54 336 LEU C N 1
ATOM 11194 C CA . LEU C 1 339 ? -6.899 -9.719 26.232 1.00 43.08 336 LEU C CA 1
ATOM 11195 C C . LEU C 1 339 ? -7.274 -9.959 27.680 1.00 45.32 336 LEU C C 1
ATOM 11196 O O . LEU C 1 339 ? -6.608 -9.448 28.559 1.00 46.59 336 LEU C O 1
ATOM 11201 N N . VAL C 1 340 ? -8.340 -10.709 27.935 1.00 47.97 337 VAL C N 1
ATOM 11202 C CA . VAL C 1 340 ? -8.790 -10.885 29.299 1.00 51.51 337 VAL C CA 1
ATOM 11203 C C . VAL C 1 340 ? -8.195 -12.110 29.983 1.00 58.98 337 VAL C C 1
ATOM 11204 O O . VAL C 1 340 ? -7.761 -12.023 31.154 1.00 61.82 337 VAL C O 1
ATOM 11208 N N . ALA C 1 341 ? -8.142 -13.229 29.250 1.00 62.03 338 ALA C N 1
ATOM 11209 C CA . ALA C 1 341 ? -7.564 -14.475 29.766 1.00 63.69 338 ALA C CA 1
ATOM 11210 C C . ALA C 1 341 ? -6.281 -14.967 29.068 1.00 64.09 338 ALA C C 1
ATOM 11211 O O . ALA C 1 341 ? -5.599 -15.833 29.579 1.00 70.09 338 ALA C O 1
ATOM 11213 N N . GLY C 1 342 ? -5.932 -14.423 27.917 1.00 62.14 339 GLY C N 1
ATOM 11214 C CA . GLY C 1 342 ? -4.909 -15.068 27.105 1.00 65.79 339 GLY C CA 1
ATOM 11215 C C . GLY C 1 342 ? -5.400 -16.346 26.414 1.00 71.31 339 GLY C C 1
ATOM 11216 O O . GLY C 1 342 ? -4.696 -17.341 26.383 1.00 76.53 339 GLY C O 1
ATOM 11217 N N . GLU C 1 343 ? -6.607 -16.329 25.855 1.00 70.43 340 GLU C N 1
ATOM 11218 C CA . GLU C 1 343 ? -7.128 -17.464 25.097 1.00 72.53 340 GLU C CA 1
ATOM 11219 C C . GLU C 1 343 ? -7.346 -17.094 23.651 1.00 74.60 340 GLU C C 1
ATOM 11220 O O . GLU C 1 343 ? -7.521 -15.923 23.341 1.00 86.23 340 GLU C O 1
ATOM 11226 N N . ALA C 1 344 ? -7.368 -18.077 22.759 1.00 74.64 341 ALA C N 1
ATOM 11227 C CA . ALA C 1 344 ? -7.359 -17.814 21.320 1.00 73.99 341 ALA C CA 1
ATOM 11228 C C . ALA C 1 344 ? -7.676 -19.119 20.637 1.00 77.55 341 ALA C C 1
ATOM 11229 O O . ALA C 1 344 ? -6.966 -20.088 20.844 1.00 79.72 341 ALA C O 1
ATOM 11231 N N . SER C 1 345 ? -8.716 -19.175 19.821 1.00 81.17 342 SER C N 1
ATOM 11232 C CA . SER C 1 345 ? -9.259 -20.505 19.525 1.00 94.33 342 SER C CA 1
ATOM 11233 C C . SER C 1 345 ? -8.284 -21.585 18.972 1.00 100.13 342 SER C C 1
ATOM 11234 O O . SER C 1 345 ? -8.602 -22.786 19.056 1.00 112.97 342 SER C O 1
ATOM 11237 N N . GLY C 1 346 ? -7.107 -21.185 18.466 1.00 93.26 343 GLY C N 1
ATOM 11238 C CA . GLY C 1 346 ? -6.041 -22.155 18.107 1.00 92.59 343 GLY C CA 1
ATOM 11239 C C . GLY C 1 346 ? -5.573 -23.004 19.295 1.00 94.19 343 GLY C C 1
ATOM 11240 O O . GLY C 1 346 ? -5.329 -24.199 19.163 1.00 94.65 343 GLY C O 1
ATOM 11241 N N . ALA C 1 347 ? -5.454 -22.357 20.454 1.00 93.38 344 ALA C N 1
ATOM 11242 C CA . ALA C 1 347 ? -5.284 -22.983 21.779 1.00 93.56 344 ALA C CA 1
ATOM 11243 C C . ALA C 1 347 ? -4.397 -24.229 21.849 1.00 97.80 344 ALA C C 1
ATOM 11244 O O . ALA C 1 347 ? -3.252 -24.218 21.384 1.00 95.47 344 ALA C O 1
ATOM 11246 N N . GLU C 1 348 ? -4.935 -25.299 22.438 1.00 104.62 345 GLU C N 1
ATOM 11247 C CA . GLU C 1 348 ? -4.181 -26.541 22.658 1.00 110.76 345 GLU C CA 1
ATOM 11248 C C . GLU C 1 348 ? -3.495 -27.061 21.400 1.00 108.70 345 GLU C C 1
ATOM 11249 O O . GLU C 1 348 ? -2.416 -27.607 21.492 1.00 109.77 345 GLU C O 1
ATOM 11255 N N . GLN C 1 349 ? -4.129 -26.898 20.241 1.00 105.42 346 GLN C N 1
ATOM 11256 C CA . GLN C 1 349 ? -3.489 -27.138 18.949 1.00 104.46 346 GLN C CA 1
ATOM 11257 C C . GLN C 1 349 ? -2.027 -26.673 18.914 1.00 101.14 346 GLN C C 1
ATOM 11258 O O . GLN C 1 349 ? -1.148 -27.422 18.468 1.00 102.04 346 GLN C O 1
ATOM 11264 N N . ARG C 1 350 ? -1.783 -25.433 19.362 1.00 93.39 347 ARG C N 1
ATOM 11265 C CA . ARG C 1 350 ? -0.451 -24.814 19.310 1.00 86.78 347 ARG C CA 1
ATOM 11266 C C . ARG C 1 350 ? 0.355 -25.041 20.584 1.00 88.09 347 ARG C C 1
ATOM 11267 O O . ARG C 1 350 ? 1.571 -24.839 20.596 1.00 87.35 347 ARG C O 1
ATOM 11275 N N . GLY C 1 351 ? -0.333 -25.455 21.651 1.00 90.28 348 GLY C N 1
ATOM 11276 C CA . GLY C 1 351 ? 0.256 -25.612 22.982 1.00 89.34 348 GLY C CA 1
ATOM 11277 C C . GLY C 1 351 ? 0.721 -24.285 23.543 1.00 87.98 348 GLY C C 1
ATOM 11278 O O . GLY C 1 351 ? 1.852 -24.190 24.016 1.00 86.87 348 GLY C O 1
ATOM 11279 N N . GLU C 1 352 ? -0.143 -23.260 23.446 1.00 87.41 349 GLU C N 1
ATOM 11280 C CA . GLU C 1 352 ? 0.101 -21.899 23.982 1.00 83.82 349 GLU C CA 1
ATOM 11281 C C . GLU C 1 352 ? -0.163 -21.874 25.491 1.00 84.65 349 GLU C C 1
ATOM 11282 O O . GLU C 1 352 ? -0.990 -22.644 25.992 1.00 86.76 349 GLU C O 1
ATOM 11288 N N . ALA C 1 353 ? 0.520 -20.993 26.220 1.00 82.42 350 ALA C N 1
ATOM 11289 C CA . ALA C 1 353 ? 0.199 -20.773 27.645 1.00 82.18 350 ALA C CA 1
ATOM 11290 C C . ALA C 1 353 ? -0.493 -19.398 27.900 1.00 79.01 350 ALA C C 1
ATOM 11291 O O . ALA C 1 353 ? 0.032 -18.306 27.578 1.00 73.87 350 ALA C O 1
ATOM 11293 N N . ALA C 1 354 ? -1.701 -19.472 28.454 1.00 78.03 351 ALA C N 1
ATOM 11294 C CA . ALA C 1 354 ? -2.565 -18.307 28.546 1.00 73.26 351 ALA C CA 1
ATOM 11295 C C . ALA C 1 354 ? -1.933 -17.251 29.431 1.00 71.16 351 ALA C C 1
ATOM 11296 O O . ALA C 1 354 ? -2.118 -16.069 29.207 1.00 72.62 351 ALA C O 1
ATOM 11298 N N . ALA C 1 355 ? -1.186 -17.711 30.432 1.00 71.28 352 ALA C N 1
ATOM 11299 C CA . ALA C 1 355 ? -0.329 -16.896 31.279 1.00 68.47 352 ALA C CA 1
ATOM 11300 C C . ALA C 1 355 ? 0.552 -15.986 30.453 1.00 66.63 352 ALA C C 1
ATOM 11301 O O . ALA C 1 355 ? 0.676 -14.790 30.761 1.00 67.87 352 ALA C O 1
ATOM 11303 N N . ILE C 1 356 ? 1.146 -16.569 29.405 1.00 65.00 353 ILE C N 1
ATOM 11304 C CA . ILE C 1 356 ? 2.049 -15.881 28.466 1.00 62.44 353 ILE C CA 1
ATOM 11305 C C . ILE C 1 356 ? 1.323 -15.033 27.389 1.00 59.95 353 ILE C C 1
ATOM 11306 O O . ILE C 1 356 ? 1.720 -13.895 27.111 1.00 57.51 353 ILE C O 1
ATOM 11311 N N . VAL C 1 357 ? 0.272 -15.588 26.794 1.00 58.56 354 VAL C N 1
ATOM 11312 C CA . VAL C 1 357 ? -0.469 -14.924 25.729 1.00 55.62 354 VAL C CA 1
ATOM 11313 C C . VAL C 1 357 ? -0.980 -13.515 26.083 1.00 56.08 354 VAL C C 1
ATOM 11314 O O . VAL C 1 357 ? -0.836 -12.571 25.303 1.00 54.72 354 VAL C O 1
ATOM 11318 N N . ARG C 1 358 ? -1.566 -13.360 27.266 1.00 58.13 355 ARG C N 1
ATOM 11319 C CA . ARG C 1 358 ? -2.140 -12.085 27.670 1.00 54.70 355 ARG C CA 1
ATOM 11320 C C . ARG C 1 358 ? -1.040 -11.090 27.829 1.00 52.38 355 ARG C C 1
ATOM 11321 O O . ARG C 1 358 ? -0.055 -11.413 28.451 1.00 55.78 355 ARG C O 1
ATOM 11329 N N . PRO C 1 359 ? -1.199 -9.889 27.265 1.00 49.72 356 PRO C N 1
ATOM 11330 C CA . PRO C 1 359 ? -0.231 -8.784 27.316 1.00 50.53 356 PRO C CA 1
ATOM 11331 C C . PRO C 1 359 ? 0.230 -8.486 28.726 1.00 53.33 356 PRO C C 1
ATOM 11332 O O . PRO C 1 359 ? -0.632 -8.366 29.617 1.00 52.97 356 PRO C O 1
ATOM 11336 N N . ARG C 1 360 ? 1.551 -8.364 28.951 1.00 56.75 357 ARG C N 1
ATOM 11337 C CA . ARG C 1 360 ? 2.059 -8.172 30.351 1.00 58.19 357 ARG C CA 1
ATOM 11338 C C . ARG C 1 360 ? 1.419 -6.975 30.985 1.00 55.45 357 ARG C C 1
ATOM 11339 O O . ARG C 1 360 ? 1.114 -6.959 32.171 1.00 58.55 357 ARG C O 1
ATOM 11347 N N . ILE C 1 361 ? 1.233 -5.962 30.159 1.00 52.48 358 ILE C N 1
ATOM 11348 C CA . ILE C 1 361 ? 0.660 -4.717 30.565 1.00 50.51 358 ILE C CA 1
ATOM 11349 C C . ILE C 1 361 ? -0.718 -4.924 31.237 1.00 54.39 358 ILE C C 1
ATOM 11350 O O . ILE C 1 361 ? -1.037 -4.269 32.230 1.00 57.09 358 ILE C O 1
ATOM 11355 N N . LEU C 1 362 ? -1.515 -5.873 30.747 1.00 55.17 359 LEU C N 1
ATOM 11356 C CA . LEU C 1 362 ? -2.756 -6.208 31.456 1.00 51.82 359 LEU C CA 1
ATOM 11357 C C . LEU C 1 362 ? -2.538 -7.047 32.696 1.00 51.92 359 LEU C C 1
ATOM 11358 O O . LEU C 1 362 ? -3.190 -6.783 33.689 1.00 53.24 359 LEU C O 1
ATOM 11363 N N . ASP C 1 363 ? -1.632 -8.029 32.660 1.00 51.53 360 ASP C N 1
ATOM 11364 C CA . ASP C 1 363 ? -1.218 -8.698 33.907 1.00 54.46 360 ASP C CA 1
ATOM 11365 C C . ASP C 1 363 ? -0.933 -7.654 34.981 1.00 52.60 360 ASP C C 1
ATOM 11366 O O . ASP C 1 363 ? -1.257 -7.857 36.176 1.00 53.87 360 ASP C O 1
ATOM 11371 N N . TRP C 1 364 ? -0.311 -6.554 34.530 1.00 48.32 361 TRP C N 1
ATOM 11372 C CA . TRP C 1 364 ? 0.077 -5.428 35.374 1.00 46.91 361 TRP C CA 1
ATOM 11373 C C . TRP C 1 364 ? -1.157 -4.789 36.021 1.00 45.88 361 TRP C C 1
ATOM 11374 O O . TRP C 1 364 ? -1.264 -4.727 37.247 1.00 45.78 361 TRP C O 1
ATOM 11385 N N . VAL C 1 365 ? -2.095 -4.355 35.193 1.00 43.16 362 VAL C N 1
ATOM 11386 C CA . VAL C 1 365 ? -3.352 -3.846 35.688 1.00 43.65 362 VAL C CA 1
ATOM 11387 C C . VAL C 1 365 ? -4.031 -4.853 36.586 1.00 48.05 362 VAL C C 1
ATOM 11388 O O . VAL C 1 365 ? -4.475 -4.534 37.694 1.00 50.35 362 VAL C O 1
ATOM 11392 N N . ALA C 1 366 ? -4.123 -6.076 36.082 1.00 50.61 363 ALA C N 1
ATOM 11393 C CA . ALA C 1 366 ? -4.648 -7.199 36.843 1.00 54.37 363 ALA C CA 1
ATOM 11394 C C . ALA C 1 366 ? -4.031 -7.282 38.246 1.00 56.32 363 ALA C C 1
ATOM 11395 O O . ALA C 1 366 ? -4.720 -7.582 39.243 1.00 56.96 363 ALA C O 1
ATOM 11397 N N . ARG C 1 367 ? -2.731 -7.004 38.309 1.00 54.95 364 ARG C N 1
ATOM 11398 C CA . ARG C 1 367 ? -2.031 -7.058 39.569 1.00 57.23 364 ARG C CA 1
ATOM 11399 C C . ARG C 1 367 ? -2.562 -5.963 40.453 1.00 56.32 364 ARG C C 1
ATOM 11400 O O . ARG C 1 367 ? -2.780 -6.145 41.650 1.00 58.99 364 ARG C O 1
ATOM 11408 N N . LEU C 1 368 ? -2.779 -4.814 39.842 1.00 53.42 365 LEU C N 1
ATOM 11409 C CA . LEU C 1 368 ? -3.121 -3.643 40.609 1.00 52.61 365 LEU C CA 1
ATOM 11410 C C . LEU C 1 368 ? -4.491 -3.810 41.174 1.00 53.86 365 LEU C C 1
ATOM 11411 O O . LEU C 1 368 ? -4.739 -3.400 42.297 1.00 56.20 365 LEU C O 1
ATOM 11416 N N . VAL C 1 369 ? -5.371 -4.427 40.387 1.00 52.64 366 VAL C N 1
ATOM 11417 C CA . VAL C 1 369 ? -6.691 -4.778 40.860 1.00 53.26 366 VAL C CA 1
ATOM 11418 C C . VAL C 1 369 ? -6.559 -5.777 41.991 1.00 57.23 366 VAL C C 1
ATOM 11419 O O . VAL C 1 369 ? -7.194 -5.634 43.040 1.00 58.96 366 VAL C O 1
ATOM 11423 N N . ASN C 1 370 ? -5.701 -6.765 41.785 1.00 58.74 367 ASN C N 1
ATOM 11424 C CA . ASN C 1 370 ? -5.643 -7.875 42.696 1.00 62.84 367 ASN C CA 1
ATOM 11425 C C . ASN C 1 370 ? -5.162 -7.470 44.097 1.00 63.79 367 ASN C C 1
ATOM 11426 O O . ASN C 1 370 ? -5.575 -8.025 45.122 1.00 64.66 367 ASN C O 1
ATOM 11431 N N . GLU C 1 371 ? -4.298 -6.472 44.120 1.00 63.05 368 GLU C N 1
ATOM 11432 C CA . GLU C 1 371 ? -3.756 -5.972 45.350 1.00 64.97 368 GLU C CA 1
ATOM 11433 C C . GLU C 1 371 ? -4.587 -4.759 45.773 1.00 64.51 368 GLU C C 1
ATOM 11434 O O . GLU C 1 371 ? -4.273 -4.100 46.756 1.00 64.67 368 GLU C O 1
ATOM 11440 N N . GLY C 1 372 ? -5.630 -4.455 44.997 1.00 63.24 369 GLY C N 1
ATOM 11441 C CA . GLY C 1 372 ? -6.620 -3.438 45.348 1.00 62.06 369 GLY C CA 1
ATOM 11442 C C . GLY C 1 372 ? -6.160 -1.998 45.340 1.00 61.59 369 GLY C C 1
ATOM 11443 O O . GLY C 1 372 ? -6.787 -1.150 45.966 1.00 66.06 369 GLY C O 1
ATOM 11444 N N . PHE C 1 373 ? -5.063 -1.698 44.650 1.00 59.50 370 PHE C N 1
ATOM 11445 C CA . PHE C 1 373 ? -4.726 -0.302 44.348 1.00 57.55 370 PHE C CA 1
ATOM 11446 C C . PHE C 1 373 ? -5.764 0.301 43.390 1.00 59.47 370 PHE C C 1
ATOM 11447 O O . PHE C 1 373 ? -6.019 1.521 43.436 1.00 63.20 370 PHE C O 1
ATOM 11455 N N . LEU C 1 374 ? -6.355 -0.557 42.538 1.00 57.21 371 LEU C N 1
ATOM 11456 C CA . LEU C 1 374 ? -7.521 -0.202 41.734 1.00 54.17 371 LEU C CA 1
ATOM 11457 C C . LEU C 1 374 ? -8.767 -0.892 42.252 1.00 58.01 371 LEU C C 1
ATOM 11458 O O . LEU C 1 374 ? -8.694 -2.048 42.660 1.00 61.74 371 LEU C O 1
ATOM 11463 N N . PRO C 1 375 ? -9.905 -0.172 42.291 1.00 58.56 372 PRO C N 1
ATOM 11464 C CA . PRO C 1 375 ? -11.170 -0.794 42.626 1.00 62.10 372 PRO C CA 1
ATOM 11465 C C . PRO C 1 375 ? -11.602 -1.734 41.517 1.00 64.98 372 PRO C C 1
ATOM 11466 O O . PRO C 1 375 ? -11.145 -1.585 40.349 1.00 65.99 372 PRO C O 1
ATOM 11470 N N . GLU C 1 376 ? -12.469 -2.691 41.859 1.00 67.08 373 GLU C N 1
ATOM 11471 C CA . GLU C 1 376 ? -12.924 -3.619 40.847 1.00 67.62 373 GLU C CA 1
ATOM 11472 C C . GLU C 1 376 ? -13.744 -2.926 39.789 1.00 65.60 373 GLU C C 1
ATOM 11473 O O . GLU C 1 376 ? -13.499 -3.138 38.635 1.00 68.08 373 GLU C O 1
ATOM 11479 N N . ASP C 1 377 ? -14.662 -2.055 40.162 1.00 65.46 374 ASP C N 1
ATOM 11480 C CA . ASP C 1 377 ? -15.440 -1.339 39.158 1.00 64.61 374 ASP C CA 1
ATOM 11481 C C . ASP C 1 377 ? -14.671 -0.174 38.489 1.00 60.60 374 ASP C C 1
ATOM 11482 O O . ASP C 1 377 ? -15.292 0.695 37.885 1.00 62.64 374 ASP C O 1
ATOM 11487 N N . TYR C 1 378 ? -13.341 -0.152 38.570 1.00 56.71 375 TYR C N 1
ATOM 11488 C CA . TYR C 1 378 ? -12.551 0.805 37.778 1.00 54.11 375 TYR C CA 1
ATOM 11489 C C . TYR C 1 378 ? -12.748 0.569 36.279 1.00 55.28 375 TYR C C 1
ATOM 11490 O O . TYR C 1 378 ? -12.876 -0.554 35.847 1.00 59.02 375 TYR C O 1
ATOM 11499 N N . PHE C 1 379 ? -12.778 1.608 35.465 1.00 55.35 376 PHE C N 1
ATOM 11500 C CA . PHE C 1 379 ? -12.961 1.382 34.039 1.00 54.16 376 PHE C CA 1
ATOM 11501 C C . PHE C 1 379 ? -11.698 1.777 33.274 1.00 53.77 376 PHE C C 1
ATOM 11502 O O . PHE C 1 379 ? -11.105 2.807 33.564 1.00 57.03 376 PHE C O 1
ATOM 11510 N N . ILE C 1 380 ? -11.274 0.964 32.307 1.00 52.55 377 ILE C N 1
ATOM 11511 C CA . ILE C 1 380 ? -10.153 1.327 31.409 1.00 50.23 377 ILE C CA 1
ATOM 11512 C C . ILE C 1 380 ? -10.526 1.197 29.928 1.00 51.10 377 ILE C C 1
ATOM 11513 O O . ILE C 1 380 ? -11.362 0.367 29.573 1.00 55.82 377 ILE C O 1
ATOM 11518 N N . ARG C 1 381 ? -9.914 2.012 29.076 1.00 49.55 378 ARG C N 1
ATOM 11519 C CA . ARG C 1 381 ? -10.007 1.838 27.632 1.00 49.28 378 ARG C CA 1
ATOM 11520 C C . ARG C 1 381 ? -8.747 1.098 27.330 1.00 47.20 378 ARG C C 1
ATOM 11521 O O . ARG C 1 381 ? -7.653 1.496 27.740 1.00 46.72 378 ARG C O 1
ATOM 11529 N N . THR C 1 382 ? -8.881 0.002 26.623 1.00 46.03 379 THR C N 1
ATOM 11530 C CA . THR C 1 382 ? -7.723 -0.765 26.262 1.00 46.25 379 THR C CA 1
ATOM 11531 C C . THR C 1 382 ? -7.533 -0.571 24.804 1.00 46.09 379 THR C C 1
ATOM 11532 O O . THR C 1 382 ? -8.321 -1.075 24.002 1.00 49.69 379 THR C O 1
ATOM 11536 N N . ARG C 1 383 ? -6.469 0.131 24.462 1.00 43.15 380 ARG C N 1
ATOM 11537 C CA . ARG C 1 383 ? -6.250 0.558 23.106 1.00 42.54 380 ARG C CA 1
ATOM 11538 C C . ARG C 1 383 ? -5.517 -0.466 22.249 1.00 43.63 380 ARG C C 1
ATOM 11539 O O . ARG C 1 383 ? -4.514 -1.019 22.698 1.00 49.59 380 ARG C O 1
ATOM 11547 N N . LEU C 1 384 ? -5.986 -0.712 21.025 1.00 39.77 381 LEU C N 1
ATOM 11548 C CA . LEU C 1 384 ? -5.306 -1.657 20.146 1.00 39.15 381 LEU C CA 1
ATOM 11549 C C . LEU C 1 384 ? -4.665 -0.902 19.013 1.00 41.96 381 LEU C C 1
ATOM 11550 O O . LEU C 1 384 ? -5.378 -0.453 18.140 1.00 52.41 381 LEU C O 1
ATOM 11555 N N . ILE C 1 385 ? -3.349 -0.709 19.000 1.00 41.66 382 ILE C N 1
ATOM 11556 C CA . ILE C 1 385 ? -2.759 0.049 17.890 1.00 41.02 382 ILE C CA 1
ATOM 11557 C C . ILE C 1 385 ? -1.703 -0.694 17.119 1.00 44.61 382 ILE C C 1
ATOM 11558 O O . ILE C 1 385 ? -0.792 -1.350 17.683 1.00 50.05 382 ILE C O 1
ATOM 11563 N N . GLY C 1 386 ? -1.762 -0.509 15.811 1.00 46.56 383 GLY C N 1
ATOM 11564 C CA . GLY C 1 386 ? -0.809 -1.181 14.941 1.00 53.01 383 GLY C CA 1
ATOM 11565 C C . GLY C 1 386 ? -0.719 -0.727 13.509 1.00 50.13 383 GLY C C 1
ATOM 11566 O O . GLY C 1 386 ? -1.476 0.131 13.076 1.00 50.36 383 GLY C O 1
ATOM 11567 N N . VAL C 1 387 ? 0.241 -1.306 12.794 1.00 50.73 384 VAL C N 1
ATOM 11568 C CA . VAL C 1 387 ? 0.367 -1.094 11.369 1.00 52.79 384 VAL C CA 1
ATOM 11569 C C . VAL C 1 387 ? 0.237 -2.461 10.749 1.00 56.97 384 VAL C C 1
ATOM 11570 O O . VAL C 1 387 ? 0.908 -3.381 11.195 1.00 62.59 384 VAL C O 1
ATOM 11574 N N . SER C 1 388 ? -0.637 -2.627 9.757 1.00 55.57 385 SER C N 1
ATOM 11575 C CA . SER C 1 388 ? -0.530 -3.838 8.966 1.00 53.98 385 SER C CA 1
ATOM 11576 C C . SER C 1 388 ? 0.184 -3.490 7.667 1.00 48.91 385 SER C C 1
ATOM 11577 O O . SER C 1 388 ? -0.247 -2.660 6.886 1.00 46.78 385 SER C O 1
ATOM 11580 N N . TYR C 1 389 ? 1.336 -4.113 7.524 1.00 45.64 386 TYR C N 1
ATOM 11581 C CA . TYR C 1 389 ? 2.238 -3.888 6.454 1.00 44.33 386 TYR C CA 1
ATOM 11582 C C . TYR C 1 389 ? 1.711 -4.531 5.174 1.00 47.18 386 TYR C C 1
ATOM 11583 O O . TYR C 1 389 ? 0.838 -5.396 5.214 1.00 51.96 386 TYR C O 1
ATOM 11592 N N . GLY C 1 390 ? 2.214 -4.083 4.035 1.00 46.54 387 GLY C N 1
ATOM 11593 C CA . GLY C 1 390 ? 1.760 -4.580 2.760 1.00 46.47 387 GLY C CA 1
ATOM 11594 C C . GLY C 1 390 ? 2.600 -5.732 2.302 1.00 48.00 387 GLY C C 1
ATOM 11595 O O . GLY C 1 390 ? 3.198 -6.402 3.124 1.00 45.19 387 GLY C O 1
ATOM 11596 N N . THR C 1 391 ? 2.596 -5.962 0.984 1.00 52.72 388 THR C N 1
ATOM 11597 C CA . THR C 1 391 ? 3.491 -6.900 0.290 1.00 57.04 388 THR C CA 1
ATOM 11598 C C . THR C 1 391 ? 4.938 -6.870 0.771 1.00 59.11 388 THR C C 1
ATOM 11599 O O . THR C 1 391 ? 5.545 -5.783 0.939 1.00 56.77 388 THR C O 1
ATOM 11603 N N . GLN C 1 392 ? 5.495 -8.068 0.971 1.00 62.35 389 GLN C N 1
ATOM 11604 C CA . GLN C 1 392 ? 6.895 -8.178 1.322 1.00 64.72 389 GLN C CA 1
ATOM 11605 C C . GLN C 1 392 ? 7.212 -7.174 2.400 1.00 61.06 389 GLN C C 1
ATOM 11606 O O . GLN C 1 392 ? 8.324 -6.697 2.488 1.00 61.76 389 GLN C O 1
ATOM 11612 N N . GLN C 1 393 ? 6.196 -6.823 3.181 1.00 58.76 390 GLN C N 1
ATOM 11613 C CA . GLN C 1 393 ? 6.321 -5.974 4.358 1.00 53.88 390 GLN C CA 1
ATOM 11614 C C . GLN C 1 393 ? 6.972 -4.637 4.133 1.00 49.12 390 GLN C C 1
ATOM 11615 O O . GLN C 1 393 ? 7.553 -4.103 5.062 1.00 45.62 390 GLN C O 1
ATOM 11621 N N . ALA C 1 394 ? 6.847 -4.094 2.921 1.00 47.80 391 ALA C N 1
ATOM 11622 C CA . ALA C 1 394 ? 7.610 -2.899 2.540 1.00 47.45 391 ALA C CA 1
ATOM 11623 C C . ALA C 1 394 ? 6.793 -1.669 2.196 1.00 46.73 391 ALA C C 1
ATOM 11624 O O . ALA C 1 394 ? 7.342 -0.638 1.759 1.00 46.81 391 ALA C O 1
ATOM 11626 N N . VAL C 1 395 ? 5.487 -1.771 2.398 1.00 45.54 392 VAL C N 1
ATOM 11627 C CA . VAL C 1 395 ? 4.594 -0.633 2.266 1.00 43.54 392 VAL C CA 1
ATOM 11628 C C . VAL C 1 395 ? 3.605 -0.720 3.413 1.00 43.61 392 VAL C C 1
ATOM 11629 O O . VAL C 1 395 ? 3.462 -1.773 4.010 1.00 44.13 392 VAL C O 1
ATOM 11633 N N . ILE C 1 396 ? 2.943 0.375 3.759 1.00 45.47 393 ILE C N 1
ATOM 11634 C CA . ILE C 1 396 ? 1.932 0.297 4.815 1.00 46.28 393 ILE C CA 1
ATOM 11635 C C . ILE C 1 396 ? 0.609 0.185 4.114 1.00 49.18 393 ILE C C 1
ATOM 11636 O O . ILE C 1 396 ? 0.319 0.983 3.231 1.00 53.92 393 ILE C O 1
ATOM 11641 N N . ASP C 1 397 ? -0.162 -0.840 4.457 1.00 52.13 394 ASP C N 1
ATOM 11642 C CA . ASP C 1 397 ? -1.466 -1.039 3.839 1.00 55.40 394 ASP C CA 1
ATOM 11643 C C . ASP C 1 397 ? -2.455 -0.148 4.563 1.00 53.96 394 ASP C C 1
ATOM 11644 O O . ASP C 1 397 ? -3.138 0.666 3.934 1.00 58.23 394 ASP C O 1
ATOM 11649 N N . GLU C 1 398 ? -2.498 -0.296 5.885 1.00 51.34 395 GLU C N 1
ATOM 11650 C CA . GLU C 1 398 ? -3.277 0.566 6.764 1.00 48.80 395 GLU C CA 1
ATOM 11651 C C . GLU C 1 398 ? -2.855 0.492 8.236 1.00 45.22 395 GLU C C 1
ATOM 11652 O O . GLU C 1 398 ? -2.137 -0.433 8.657 1.00 45.24 395 GLU C O 1
ATOM 11658 N N . ILE C 1 399 ? -3.322 1.482 8.994 1.00 40.91 396 ILE C N 1
ATOM 11659 C CA . ILE C 1 399 ? -3.170 1.534 10.437 1.00 38.45 396 ILE C CA 1
ATOM 11660 C C . ILE C 1 399 ? -4.392 0.947 11.165 1.00 41.26 396 ILE C C 1
ATOM 11661 O O . ILE C 1 399 ? -5.524 1.166 10.763 1.00 49.24 396 ILE C O 1
ATOM 11666 N N . VAL C 1 400 ? -4.156 0.180 12.214 1.00 38.77 397 VAL C N 1
ATOM 11667 C CA . VAL C 1 400 ? -5.213 -0.378 12.986 1.00 38.15 397 VAL C CA 1
ATOM 11668 C C . VAL C 1 400 ? -5.257 0.448 14.236 1.00 41.44 397 VAL C C 1
ATOM 11669 O O . VAL C 1 400 ? -4.280 0.484 14.988 1.00 44.53 397 VAL C O 1
ATOM 11673 N N . ASP C 1 401 ? -6.374 1.118 14.487 1.00 46.70 398 ASP C N 1
ATOM 11674 C CA . ASP C 1 401 ? -6.532 1.819 15.760 1.00 47.96 398 ASP C CA 1
ATOM 11675 C C . ASP C 1 401 ? -7.888 1.605 16.337 1.00 45.04 398 ASP C C 1
ATOM 11676 O O . ASP C 1 401 ? -8.823 2.225 15.896 1.00 47.93 398 ASP C O 1
ATOM 11681 N N . ASP C 1 402 ? -7.992 0.735 17.326 1.00 44.10 399 ASP C N 1
ATOM 11682 C CA . ASP C 1 402 ? -9.252 0.467 17.978 1.00 46.90 399 ASP C CA 1
ATOM 11683 C C . ASP C 1 402 ? -9.014 0.529 19.476 1.00 49.90 399 ASP C C 1
ATOM 11684 O O . ASP C 1 402 ? -7.936 0.972 19.918 1.00 53.65 399 ASP C O 1
ATOM 11689 N N . HIS C 1 403 ? -10.015 0.105 20.250 1.00 48.68 400 HIS C N 1
ATOM 11690 C CA . HIS C 1 403 ? -9.911 -0.021 21.698 1.00 47.31 400 HIS C CA 1
ATOM 11691 C C . HIS C 1 403 ? -11.144 -0.693 22.232 1.00 48.04 400 HIS C C 1
ATOM 11692 O O . HIS C 1 403 ? -12.184 -0.729 21.555 1.00 48.89 400 HIS C O 1
ATOM 11699 N N . VAL C 1 404 ? -11.043 -1.173 23.471 1.00 47.99 401 VAL C N 1
ATOM 11700 C CA . VAL C 1 404 ? -12.169 -1.783 24.166 1.00 50.77 401 VAL C CA 1
ATOM 11701 C C . VAL C 1 404 ? -12.369 -1.188 25.564 1.00 53.26 401 VAL C C 1
ATOM 11702 O O . VAL C 1 404 ? -11.487 -1.351 26.414 1.00 55.82 401 VAL C O 1
ATOM 11706 N N . ALA C 1 405 ? -13.512 -0.532 25.820 1.00 52.89 402 ALA C N 1
ATOM 11707 C CA . ALA C 1 405 ? -13.788 -0.007 27.176 1.00 49.86 402 ALA C CA 1
ATOM 11708 C C . ALA C 1 405 ? -14.388 -1.060 28.059 1.00 50.02 402 ALA C C 1
ATOM 11709 O O . ALA C 1 405 ? -15.288 -1.811 27.638 1.00 53.29 402 ALA C O 1
ATOM 11711 N N . MET C 1 406 ? -13.920 -1.108 29.295 1.00 49.97 403 MET C N 1
ATOM 11712 C CA . MET C 1 406 ? -14.307 -2.203 30.180 1.00 53.36 403 MET C CA 1
ATOM 11713 C C . MET C 1 406 ? -13.918 -2.070 31.628 1.00 52.07 403 MET C C 1
ATOM 11714 O O . MET C 1 406 ? -12.989 -1.358 31.969 1.00 48.96 403 MET C O 1
ATOM 11719 N N . ALA C 1 407 ? -14.662 -2.797 32.451 1.00 55.39 404 ALA C N 1
ATOM 11720 C CA . ALA C 1 407 ? -14.484 -2.818 33.886 1.00 57.37 404 ALA C CA 1
ATOM 11721 C C . ALA C 1 407 ? -13.260 -3.626 34.173 1.00 56.00 404 ALA C C 1
ATOM 11722 O O . ALA C 1 407 ? -12.946 -4.583 33.475 1.00 58.08 404 ALA C O 1
ATOM 11724 N N . VAL C 1 408 ? -12.568 -3.268 35.227 1.00 56.03 405 VAL C N 1
ATOM 11725 C CA . VAL C 1 408 ? -11.351 -3.959 35.511 1.00 56.87 405 VAL C CA 1
ATOM 11726 C C . VAL C 1 408 ? -11.600 -5.319 36.159 1.00 62.58 405 VAL C C 1
ATOM 11727 O O . VAL C 1 408 ? -10.762 -6.193 36.067 1.00 64.90 405 VAL C O 1
ATOM 11731 N N . VAL C 1 409 ? -12.791 -5.515 36.725 1.00 71.20 406 VAL C N 1
ATOM 11732 C CA . VAL C 1 409 ? -13.281 -6.831 37.226 1.00 73.36 406 VAL C CA 1
ATOM 11733 C C . VAL C 1 409 ? -13.023 -7.956 36.240 1.00 70.36 406 VAL C C 1
ATOM 11734 O O . VAL C 1 409 ? -12.840 -9.110 36.635 1.00 72.23 406 VAL C O 1
ATOM 11738 N N . LEU C 1 410 ? -13.048 -7.608 34.955 1.00 65.23 407 LEU C N 1
ATOM 11739 C CA . LEU C 1 410 ? -12.898 -8.577 33.892 1.00 64.21 407 LEU C CA 1
ATOM 11740 C C . LEU C 1 410 ? -11.533 -9.261 33.865 1.00 65.23 407 LEU C C 1
ATOM 11741 O O . LEU C 1 410 ? -11.460 -10.484 33.668 1.00 65.40 407 LEU C O 1
ATOM 11746 N N . LEU C 1 411 ? -10.469 -8.487 34.102 1.00 64.15 408 LEU C N 1
ATOM 11747 C CA . LEU C 1 411 ? -9.121 -9.052 34.274 1.00 63.04 408 LEU C CA 1
ATOM 11748 C C . LEU C 1 411 ? -9.065 -9.907 35.509 1.00 65.90 408 LEU C C 1
ATOM 11749 O O . LEU C 1 411 ? -8.423 -10.950 35.529 1.00 68.16 408 LEU C O 1
ATOM 11754 N N . HIS C 1 412 ? -9.765 -9.481 36.539 1.00 67.71 409 HIS C N 1
ATOM 11755 C CA . HIS C 1 412 ? -9.768 -10.267 37.726 1.00 75.11 409 HIS C CA 1
ATOM 11756 C C . HIS C 1 412 ? -10.551 -11.540 37.580 1.00 82.03 409 HIS C C 1
ATOM 11757 O O . HIS C 1 412 ? -10.018 -12.608 37.817 1.00 93.58 409 HIS C O 1
ATOM 11764 N N . GLU C 1 413 ? -11.813 -11.438 37.193 1.00 85.89 410 GLU C N 1
ATOM 11765 C CA . GLU C 1 413 ? -12.701 -12.596 37.204 1.00 88.27 410 GLU C CA 1
ATOM 11766 C C . GLU C 1 413 ? -12.671 -13.464 35.931 1.00 90.73 410 GLU C C 1
ATOM 11767 O O . GLU C 1 413 ? -13.655 -14.136 35.630 1.00 92.14 410 GLU C O 1
ATOM 11773 N N . ARG C 1 414 ? -11.532 -13.473 35.226 1.00 90.19 411 ARG C N 1
ATOM 11774 C CA . ARG C 1 414 ? -11.360 -14.198 33.946 1.00 93.44 411 ARG C CA 1
ATOM 11775 C C . ARG C 1 414 ? -11.563 -15.732 33.928 1.00 98.52 411 ARG C C 1
ATOM 11776 O O . ARG C 1 414 ? -12.043 -16.267 32.935 1.00 97.98 411 ARG C O 1
ATOM 11784 N N . ASP C 1 415 ? -11.163 -16.446 34.982 1.00 106.62 412 ASP C N 1
ATOM 11785 C CA . ASP C 1 415 ? -11.430 -17.889 35.074 1.00 108.80 412 ASP C CA 1
ATOM 11786 C C . ASP C 1 415 ? -12.916 -18.112 34.905 1.00 109.18 412 ASP C C 1
ATOM 11787 O O . ASP C 1 415 ? -13.353 -18.679 33.901 1.00 108.09 412 ASP C O 1
ATOM 11792 N N . SER C 1 416 ? -13.688 -17.639 35.889 1.00 108.18 413 SER C N 1
ATOM 11793 C CA . SER C 1 416 ? -15.099 -18.001 36.001 1.00 108.56 413 SER C CA 1
ATOM 11794 C C . SER C 1 416 ? -16.107 -16.884 36.332 1.00 106.86 413 SER C C 1
ATOM 11795 O O . SER C 1 416 ? -17.312 -17.118 36.237 1.00 109.55 413 SER C O 1
ATOM 11798 N N . GLY C 1 417 ? -15.648 -15.689 36.708 1.00 101.14 414 GLY C N 1
ATOM 11799 C CA . GLY C 1 417 ? -16.579 -14.594 37.047 1.00 92.53 414 GLY C CA 1
ATOM 11800 C C . GLY C 1 417 ? -17.244 -13.951 35.838 1.00 83.63 414 GLY C C 1
ATOM 11801 O O . GLY C 1 417 ? -17.584 -14.628 34.885 1.00 83.50 414 GLY C O 1
ATOM 11802 N N . LEU C 1 418 ? -17.444 -12.641 35.886 1.00 78.89 415 LEU C N 1
ATOM 11803 C CA . LEU C 1 418 ? -17.958 -11.890 34.745 1.00 74.51 415 LEU C CA 1
ATOM 11804 C C . LEU C 1 418 ? -16.961 -11.926 33.595 1.00 74.46 415 LEU C C 1
ATOM 11805 O O . LEU C 1 418 ? -17.332 -11.886 32.415 1.00 74.78 415 LEU C O 1
ATOM 11810 N N . GLY C 1 419 ? -15.685 -12.007 33.954 1.00 75.97 416 GLY C N 1
ATOM 11811 C CA . GLY C 1 419 ? -14.610 -12.216 32.988 1.00 74.03 416 GLY C CA 1
ATOM 11812 C C . GLY C 1 419 ? -14.940 -13.310 31.987 1.00 72.39 416 GLY C C 1
ATOM 11813 O O . GLY C 1 419 ? -14.905 -13.064 30.772 1.00 69.21 416 GLY C O 1
ATOM 11814 N N . ARG C 1 420 ? -15.291 -14.501 32.488 1.00 69.99 417 ARG C N 1
ATOM 11815 C CA . ARG C 1 420 ? -15.679 -15.585 31.586 1.00 68.29 417 ARG C CA 1
ATOM 11816 C C . ARG C 1 420 ? -16.881 -15.175 30.734 1.00 64.69 417 ARG C C 1
ATOM 11817 O O . ARG C 1 420 ? -16.859 -15.305 29.513 1.00 62.96 417 ARG C O 1
ATOM 11825 N N . THR C 1 421 ? -17.901 -14.631 31.378 1.00 63.49 418 THR C N 1
ATOM 11826 C CA . THR C 1 421 ? -19.130 -14.281 30.694 1.00 63.47 418 THR C CA 1
ATOM 11827 C C . THR C 1 421 ? -18.843 -13.497 29.426 1.00 60.52 418 THR C C 1
ATOM 11828 O O . THR C 1 421 ? -19.394 -13.818 28.368 1.00 62.14 418 THR C O 1
ATOM 11832 N N . ALA C 1 422 ? -17.974 -12.494 29.528 1.00 56.97 419 ALA C N 1
ATOM 11833 C CA . ALA C 1 422 ? -17.575 -11.698 28.364 1.00 54.29 419 ALA C CA 1
ATOM 11834 C C . ALA C 1 422 ? -16.920 -12.558 27.268 1.00 54.28 419 ALA C C 1
ATOM 11835 O O . ALA C 1 422 ? -17.291 -12.484 26.084 1.00 55.85 419 ALA C O 1
ATOM 11837 N N . ILE C 1 423 ? -15.978 -13.405 27.663 1.00 53.55 420 ILE C N 1
ATOM 11838 C CA . ILE C 1 423 ? -15.318 -14.281 26.706 1.00 51.80 420 ILE C CA 1
ATOM 11839 C C . ILE C 1 423 ? -16.342 -15.170 26.007 1.00 51.10 420 ILE C C 1
ATOM 11840 O O . ILE C 1 423 ? -16.291 -15.333 24.801 1.00 49.12 420 ILE C O 1
ATOM 11845 N N . LYS C 1 424 ? -17.308 -15.680 26.753 1.00 53.02 421 LYS C N 1
ATOM 11846 C CA . LYS C 1 424 ? -18.342 -16.512 26.166 1.00 55.97 421 LYS C CA 1
ATOM 11847 C C . LYS C 1 424 ? -19.331 -15.737 25.323 1.00 56.28 421 LYS C C 1
ATOM 11848 O O . LYS C 1 424 ? -19.744 -16.210 24.265 1.00 58.15 421 LYS C O 1
ATOM 11854 N N . ALA C 1 425 ? -19.709 -14.555 25.793 1.00 56.23 422 ALA C N 1
ATOM 11855 C CA . ALA C 1 425 ? -20.582 -13.658 25.049 1.00 56.44 422 ALA C CA 1
ATOM 11856 C C . ALA C 1 425 ? -20.025 -13.356 23.697 1.00 56.42 422 ALA C C 1
ATOM 11857 O O . ALA C 1 425 ? -20.794 -13.229 22.755 1.00 59.24 422 ALA C O 1
ATOM 11859 N N . VAL C 1 426 ? -18.705 -13.201 23.591 1.00 55.15 423 VAL C N 1
ATOM 11860 C CA . VAL C 1 426 ? -18.104 -13.085 22.268 1.00 54.76 423 VAL C CA 1
ATOM 11861 C C . VAL C 1 426 ? -18.279 -14.356 21.449 1.00 60.80 423 VAL C C 1
ATOM 11862 O O . VAL C 1 426 ? -18.742 -14.283 20.322 1.00 63.07 423 VAL C O 1
ATOM 11866 N N . GLU C 1 427 ? -17.930 -15.514 22.008 1.00 67.51 424 GLU C N 1
ATOM 11867 C CA . GLU C 1 427 ? -18.153 -16.786 21.308 1.00 73.30 424 GLU C CA 1
ATOM 11868 C C . GLU C 1 427 ? -19.599 -16.888 20.789 1.00 73.11 424 GLU C C 1
ATOM 11869 O O . GLU C 1 427 ? -19.809 -17.374 19.672 1.00 75.44 424 GLU C O 1
ATOM 11875 N N . ASP C 1 428 ? -20.576 -16.407 21.576 1.00 71.28 425 ASP C N 1
ATOM 11876 C CA . ASP C 1 428 ? -21.986 -16.335 21.136 1.00 70.88 425 ASP C CA 1
ATOM 11877 C C . ASP C 1 428 ? -22.093 -15.454 19.925 1.00 67.89 425 ASP C C 1
ATOM 11878 O O . ASP C 1 428 ? -22.745 -15.818 18.957 1.00 69.10 425 ASP C O 1
ATOM 11883 N N . ALA C 1 429 ? -21.465 -14.282 19.990 1.00 63.36 426 ALA C N 1
ATOM 11884 C CA . ALA C 1 429 ? -21.510 -13.353 18.874 1.00 60.55 426 ALA C CA 1
ATOM 11885 C C . ALA C 1 429 ? -20.963 -13.996 17.593 1.00 60.67 426 ALA C C 1
ATOM 11886 O O . ALA C 1 429 ? -21.642 -13.955 16.573 1.00 61.33 426 ALA C O 1
ATOM 11888 N N . GLU C 1 430 ? -19.777 -14.611 17.651 1.00 60.74 427 GLU C N 1
ATOM 11889 C CA . GLU C 1 430 ? -19.225 -15.320 16.498 1.00 62.41 427 GLU C CA 1
ATOM 11890 C C . GLU C 1 430 ? -20.112 -16.453 16.028 1.00 63.98 427 GLU C C 1
ATOM 11891 O O . GLU C 1 430 ? -20.375 -16.551 14.832 1.00 65.26 427 GLU C O 1
ATOM 11897 N N . LYS C 1 431 ? -20.584 -17.281 16.964 1.00 63.73 428 LYS C N 1
ATOM 11898 C CA . LYS C 1 431 ? -21.505 -18.377 16.672 1.00 65.77 428 LYS C CA 1
ATOM 11899 C C . LYS C 1 431 ? -22.751 -17.931 15.902 1.00 66.29 428 LYS C C 1
ATOM 11900 O O . LYS C 1 431 ? -23.200 -18.604 14.968 1.00 70.19 428 LYS C O 1
ATOM 11906 N N . ALA C 1 432 ? -23.304 -16.790 16.287 1.00 62.87 429 ALA C N 1
ATOM 11907 C CA . ALA C 1 432 ? -24.482 -16.262 15.628 1.00 61.70 429 ALA C CA 1
ATOM 11908 C C . ALA C 1 432 ? -24.206 -15.748 14.220 1.00 61.04 429 ALA C C 1
ATOM 11909 O O . ALA C 1 432 ? -25.025 -15.929 13.333 1.00 63.11 429 ALA C O 1
ATOM 11911 N N . VAL C 1 433 ? -23.067 -15.094 14.009 1.00 59.09 430 VAL C N 1
ATOM 11912 C CA . VAL C 1 433 ? -22.746 -14.586 12.679 1.00 57.06 430 VAL C CA 1
ATOM 11913 C C . VAL C 1 433 ? -22.478 -15.739 11.729 1.00 59.73 430 VAL C C 1
ATOM 11914 O O . VAL C 1 433 ? -22.918 -15.675 10.597 1.00 64.36 430 VAL C O 1
ATOM 11918 N N . THR C 1 434 ? -21.781 -16.778 12.180 1.00 58.82 431 THR C N 1
ATOM 11919 C CA . THR C 1 434 ? -21.663 -17.999 11.403 1.00 62.18 431 THR C CA 1
ATOM 11920 C C . THR C 1 434 ? -23.031 -18.473 10.895 1.00 64.12 431 THR C C 1
ATOM 11921 O O . THR C 1 434 ? -23.166 -18.870 9.732 1.00 67.28 431 THR C O 1
ATOM 11925 N N . VAL C 1 435 ? -24.044 -18.462 11.756 1.00 63.18 432 VAL C N 1
ATOM 11926 C CA . VAL C 1 435 ? -25.376 -18.888 11.314 1.00 65.13 432 VAL C CA 1
ATOM 11927 C C . VAL C 1 435 ? -25.841 -17.995 10.144 1.00 65.20 432 VAL C C 1
ATOM 11928 O O . VAL C 1 435 ? -26.510 -18.458 9.200 1.00 68.58 432 VAL C O 1
ATOM 11932 N N . LEU C 1 436 ? -25.451 -16.728 10.197 1.00 61.77 433 LEU C N 1
ATOM 11933 C CA . LEU C 1 436 ? -25.897 -15.772 9.208 1.00 61.09 433 LEU C CA 1
ATOM 11934 C C . LEU C 1 436 ? -25.143 -15.996 7.913 1.00 61.11 433 LEU C C 1
ATOM 11935 O O . LEU C 1 436 ? -25.768 -16.083 6.858 1.00 62.78 433 LEU C O 1
ATOM 11940 N N . GLY C 1 437 ? -23.811 -16.077 8.005 1.00 59.41 434 GLY C N 1
ATOM 11941 C CA . GLY C 1 437 ? -22.952 -16.470 6.888 1.00 59.08 434 GLY C CA 1
ATOM 11942 C C . GLY C 1 437 ? -23.576 -17.652 6.153 1.00 62.10 434 GLY C C 1
ATOM 11943 O O . GLY C 1 437 ? -23.672 -17.647 4.908 1.00 63.08 434 GLY C O 1
ATOM 11944 N N . GLY C 1 438 ? -24.029 -18.643 6.933 1.00 61.75 435 GLY C N 1
ATOM 11945 C CA . GLY C 1 438 ? -24.651 -19.848 6.412 1.00 62.50 435 GLY C CA 1
ATOM 11946 C C . GLY C 1 438 ? -25.861 -19.526 5.565 1.00 63.27 435 GLY C C 1
ATOM 11947 O O . GLY C 1 438 ? -26.031 -20.064 4.465 1.00 65.00 435 GLY C O 1
ATOM 11948 N N . LEU C 1 439 ? -26.697 -18.628 6.068 1.00 61.98 436 LEU C N 1
ATOM 11949 C CA . LEU C 1 439 ? -27.931 -18.261 5.374 1.00 63.17 436 LEU C CA 1
ATOM 11950 C C . LEU C 1 439 ? -27.661 -17.526 4.076 1.00 63.39 436 LEU C C 1
ATOM 11951 O O . LEU C 1 439 ? -28.441 -17.630 3.127 1.00 65.37 436 LEU C O 1
ATOM 11956 N N . ALA C 1 440 ? -26.568 -16.763 4.055 1.00 61.15 437 ALA C N 1
ATOM 11957 C CA . ALA C 1 440 ? -26.126 -16.078 2.854 1.00 60.81 437 ALA C CA 1
ATOM 11958 C C . ALA C 1 440 ? -25.761 -17.074 1.765 1.00 63.21 437 ALA C C 1
ATOM 11959 O O . ALA C 1 440 ? -26.230 -16.947 0.637 1.00 64.78 437 ALA C O 1
ATOM 11961 N N . ALA C 1 441 ? -24.943 -18.065 2.129 1.00 63.61 438 ALA C N 1
ATOM 11962 C CA . ALA C 1 441 ? -24.448 -19.073 1.207 1.00 66.22 438 ALA C CA 1
ATOM 11963 C C . ALA C 1 441 ? -25.579 -19.925 0.738 1.00 70.70 438 ALA C C 1
ATOM 11964 O O . ALA C 1 441 ? -25.720 -20.156 -0.469 1.00 73.69 438 ALA C O 1
ATOM 11966 N N . ASP C 1 442 ? -26.366 -20.412 1.699 1.00 72.95 439 ASP C N 1
ATOM 11967 C CA . ASP C 1 442 ? -27.619 -21.152 1.417 1.00 78.42 439 ASP C CA 1
ATOM 11968 C C . ASP C 1 442 ? -28.420 -20.423 0.303 1.00 78.07 439 ASP C C 1
ATOM 11969 O O . ASP C 1 442 ? -29.057 -21.047 -0.554 1.00 79.77 439 ASP C O 1
ATOM 11974 N N . LEU C 1 443 ? -28.362 -19.092 0.339 1.00 75.41 440 LEU C N 1
ATOM 11975 C CA . LEU C 1 443 ? -29.196 -18.255 -0.507 1.00 76.49 440 LEU C CA 1
ATOM 11976 C C . LEU C 1 443 ? -28.573 -18.052 -1.867 1.00 78.45 440 LEU C C 1
ATOM 11977 O O . LEU C 1 443 ? -29.276 -18.089 -2.881 1.00 80.70 440 LEU C O 1
ATOM 11982 N N . ALA C 1 444 ? -27.257 -17.835 -1.883 1.00 78.08 441 ALA C N 1
ATOM 11983 C CA . ALA C 1 444 ? -26.507 -17.812 -3.131 1.00 80.70 441 ALA C CA 1
ATOM 11984 C C . ALA C 1 444 ? -26.640 -19.180 -3.817 1.00 86.15 441 ALA C C 1
ATOM 11985 O O . ALA C 1 444 ? -26.981 -19.263 -5.008 1.00 88.72 441 ALA C O 1
ATOM 11987 N N . LYS C 1 445 ? -26.420 -20.247 -3.052 1.00 88.21 442 LYS C N 1
ATOM 11988 C CA . LYS C 1 445 ? -26.588 -21.589 -3.576 1.00 93.29 442 LYS C CA 1
ATOM 11989 C C . LYS C 1 445 ? -27.975 -21.849 -4.083 1.00 94.76 442 LYS C C 1
ATOM 11990 O O . LYS C 1 445 ? -28.120 -22.594 -5.021 1.00 95.75 442 LYS C O 1
ATOM 11996 N N . ALA C 1 446 ? -28.979 -21.247 -3.446 1.00 95.83 443 ALA C N 1
ATOM 11997 C CA . ALA C 1 446 ? -30.395 -21.435 -3.801 1.00 100.79 443 ALA C CA 1
ATOM 11998 C C . ALA C 1 446 ? -30.745 -20.837 -5.169 1.00 105.20 443 ALA C C 1
ATOM 11999 O O . ALA C 1 446 ? -31.751 -21.222 -5.809 1.00 108.89 443 ALA C O 1
ATOM 12001 N N . ALA C 1 447 ? -29.893 -19.903 -5.598 1.00 105.86 444 ALA C N 1
ATOM 12002 C CA . ALA C 1 447 ? -29.997 -19.234 -6.893 1.00 108.79 444 ALA C CA 1
ATOM 12003 C C . ALA C 1 447 ? -28.738 -19.437 -7.754 1.00 109.29 444 ALA C C 1
ATOM 12004 O O . ALA C 1 447 ? -28.499 -18.714 -8.720 1.00 108.97 444 ALA C O 1
ATOM 12006 N N . GLY C 1 448 ? -27.923 -20.414 -7.382 1.00 109.58 445 GLY C N 1
ATOM 12007 C CA . GLY C 1 448 ? -26.777 -20.797 -8.189 1.00 108.79 445 GLY C CA 1
ATOM 12008 C C . GLY C 1 448 ? -25.620 -19.823 -8.220 1.00 105.83 445 GLY C C 1
ATOM 12009 O O . GLY C 1 448 ? -24.687 -20.045 -8.970 1.00 108.74 445 GLY C O 1
ATOM 12010 N N . ALA C 1 449 ? -25.671 -18.754 -7.424 1.00 102.45 446 ALA C N 1
ATOM 12011 C CA . ALA C 1 449 ? -24.587 -17.757 -7.371 1.00 99.42 446 ALA C CA 1
ATOM 12012 C C . ALA C 1 449 ? -23.473 -18.220 -6.447 1.00 97.43 446 ALA C C 1
ATOM 12013 O O . ALA C 1 449 ? -23.742 -18.894 -5.463 1.00 96.50 446 ALA C O 1
ATOM 12015 N N . ASP C 1 450 ? -22.228 -17.856 -6.759 1.00 99.05 447 ASP C N 1
ATOM 12016 C CA . ASP C 1 450 ? -21.078 -18.307 -5.961 1.00 103.41 447 ASP C CA 1
ATOM 12017 C C . ASP C 1 450 ? -21.190 -17.745 -4.547 1.00 103.71 447 ASP C C 1
ATOM 12018 O O . ASP C 1 450 ? -21.336 -16.533 -4.391 1.00 109.54 447 ASP C O 1
ATOM 12023 N N . PRO C 1 451 ? -21.118 -18.615 -3.515 1.00 102.59 448 PRO C N 1
ATOM 12024 C CA . PRO C 1 451 ? -21.539 -18.180 -2.178 1.00 98.82 448 PRO C CA 1
ATOM 12025 C C . PRO C 1 451 ? -20.548 -17.277 -1.461 1.00 92.76 448 PRO C C 1
ATOM 12026 O O . PRO C 1 451 ? -20.853 -16.766 -0.382 1.00 91.90 448 PRO C O 1
ATOM 12030 N N . GLU C 1 452 ? -19.395 -17.053 -2.079 1.00 91.09 449 GLU C N 1
ATOM 12031 C CA . GLU C 1 452 ? -18.250 -16.470 -1.398 1.00 86.85 449 GLU C CA 1
ATOM 12032 C C . GLU C 1 452 ? -18.467 -15.055 -0.889 1.00 80.01 449 GLU C C 1
ATOM 12033 O O . GLU C 1 452 ? -18.305 -14.811 0.302 1.00 73.98 449 GLU C O 1
ATOM 12039 N N . THR C 1 453 ? -18.842 -14.134 -1.774 1.00 80.69 450 THR C N 1
ATOM 12040 C CA . THR C 1 453 ? -19.147 -12.756 -1.346 1.00 81.87 450 THR C CA 1
ATOM 12041 C C . THR C 1 453 ? -20.363 -12.684 -0.417 1.00 81.66 450 THR C C 1
ATOM 12042 O O . THR C 1 453 ? -20.170 -12.410 0.776 1.00 79.52 450 THR C O 1
ATOM 12046 N N . PRO C 1 454 ? -21.603 -12.926 -0.947 1.00 81.41 451 PRO C N 1
ATOM 12047 C CA . PRO C 1 454 ? -22.787 -13.060 -0.090 1.00 79.63 451 PRO C CA 1
ATOM 12048 C C . PRO C 1 454 ? -22.494 -13.509 1.369 1.00 77.83 451 PRO C C 1
ATOM 12049 O O . PRO C 1 454 ? -23.051 -12.923 2.306 1.00 76.16 451 PRO C O 1
ATOM 12053 N N . ARG C 1 455 ? -21.622 -14.507 1.560 1.00 76.56 452 ARG C N 1
ATOM 12054 C CA . ARG C 1 455 ? -21.200 -14.921 2.907 1.00 73.92 452 ARG C CA 1
ATOM 12055 C C . ARG C 1 455 ? -20.292 -13.904 3.612 1.00 70.17 452 ARG C C 1
ATOM 12056 O O . ARG C 1 455 ? -20.573 -13.492 4.734 1.00 67.17 452 ARG C O 1
ATOM 12064 N N . ALA C 1 456 ? -19.216 -13.480 2.967 1.00 69.54 453 ALA C N 1
ATOM 12065 C CA . ALA C 1 456 ? -18.361 -12.481 3.601 1.00 69.41 453 ALA C CA 1
ATOM 12066 C C . ALA C 1 456 ? -19.075 -11.142 3.803 1.00 68.23 453 ALA C C 1
ATOM 12067 O O . ALA C 1 456 ? -18.781 -10.407 4.747 1.00 67.94 453 ALA C O 1
ATOM 12069 N N . ALA C 1 457 ? -20.010 -10.838 2.912 1.00 68.87 454 ALA C N 1
ATOM 12070 C CA . ALA C 1 457 ? -20.815 -9.620 3.003 1.00 67.05 454 ALA C CA 1
ATOM 12071 C C . ALA C 1 457 ? -21.730 -9.668 4.206 1.00 65.40 454 ALA C C 1
ATOM 12072 O O . ALA C 1 457 ? -21.855 -8.686 4.956 1.00 63.36 454 ALA C O 1
ATOM 12074 N N . ALA C 1 458 ? -22.376 -10.820 4.367 1.00 67.05 455 ALA C N 1
ATOM 12075 C CA . ALA C 1 458 ? -23.321 -11.022 5.450 1.00 68.94 455 ALA C CA 1
ATOM 12076 C C . ALA C 1 458 ? -22.566 -10.949 6.785 1.00 70.17 455 ALA C C 1
ATOM 12077 O O . ALA C 1 458 ? -23.039 -10.338 7.763 1.00 69.06 455 ALA C O 1
ATOM 12079 N N . ARG C 1 459 ? -21.368 -11.526 6.811 1.00 69.95 456 ARG C N 1
ATOM 12080 C CA . ARG C 1 459 ? -20.647 -11.611 8.059 1.00 67.62 456 ARG C CA 1
ATOM 12081 C C . ARG C 1 459 ? -20.240 -10.249 8.537 1.00 65.71 456 ARG C C 1
ATOM 12082 O O . ARG C 1 459 ? -20.372 -9.954 9.716 1.00 62.60 456 ARG C O 1
ATOM 12090 N N . ASP C 1 460 ? -19.813 -9.408 7.604 1.00 68.38 457 ASP C N 1
ATOM 12091 C CA . ASP C 1 460 ? -19.569 -8.001 7.882 1.00 70.18 457 ASP C CA 1
ATOM 12092 C C . ASP C 1 460 ? -20.794 -7.298 8.405 1.00 65.69 457 ASP C C 1
ATOM 12093 O O . ASP C 1 460 ? -20.784 -6.730 9.504 1.00 68.54 457 ASP C O 1
ATOM 12098 N N . ARG C 1 461 ? -21.861 -7.332 7.624 1.00 60.30 458 ARG C N 1
ATOM 12099 C CA . ARG C 1 461 ? -23.126 -6.783 8.091 1.00 55.28 458 ARG C CA 1
ATOM 12100 C C . ARG C 1 461 ? -23.493 -7.328 9.500 1.00 52.90 458 ARG C C 1
ATOM 12101 O O . ARG C 1 461 ? -24.032 -6.619 10.358 1.00 50.13 458 ARG C O 1
ATOM 12109 N N . GLY C 1 462 ? -23.142 -8.579 9.743 1.00 52.03 459 GLY C N 1
ATOM 12110 C CA . GLY C 1 462 ? -23.472 -9.197 11.007 1.00 54.43 459 GLY C CA 1
ATOM 12111 C C . GLY C 1 462 ? -22.779 -8.569 12.201 1.00 52.50 459 GLY C C 1
ATOM 12112 O O . GLY C 1 462 ? -23.424 -8.149 13.162 1.00 52.28 459 GLY C O 1
ATOM 12113 N N . PHE C 1 463 ? -21.455 -8.517 12.142 1.00 50.47 460 PHE C N 1
ATOM 12114 C CA . PHE C 1 463 ? -20.698 -7.964 13.233 1.00 47.62 460 PHE C CA 1
ATOM 12115 C C . PHE C 1 463 ? -20.947 -6.468 13.325 1.00 47.74 460 PHE C C 1
ATOM 12116 O O . PHE C 1 463 ? -20.805 -5.886 14.400 1.00 47.29 460 PHE C O 1
ATOM 12124 N N . GLY C 1 464 ? -21.334 -5.861 12.205 1.00 48.22 461 GLY C N 1
ATOM 12125 C CA . GLY C 1 464 ? -21.626 -4.438 12.158 1.00 50.44 461 GLY C CA 1
ATOM 12126 C C . GLY C 1 464 ? -22.814 -4.120 13.035 1.00 53.97 461 GLY C C 1
ATOM 12127 O O . GLY C 1 464 ? -22.714 -3.292 13.930 1.00 55.66 461 GLY C O 1
ATOM 12128 N N . MET C 1 465 ? -23.925 -4.805 12.791 1.00 58.10 462 MET C N 1
ATOM 12129 C CA . MET C 1 465 ? -25.118 -4.707 13.631 1.00 62.90 462 MET C CA 1
ATOM 12130 C C . MET C 1 465 ? -24.910 -5.164 15.091 1.00 64.00 462 MET C C 1
ATOM 12131 O O . MET C 1 465 ? -25.652 -4.751 15.990 1.00 68.68 462 MET C O 1
ATOM 12136 N N . LEU C 1 466 ? -23.934 -6.040 15.323 1.00 60.59 463 LEU C N 1
ATOM 12137 C CA . LEU C 1 466 ? -23.646 -6.518 16.670 1.00 57.10 463 LEU C CA 1
ATOM 12138 C C . LEU C 1 466 ? -22.631 -5.660 17.400 1.00 57.21 463 LEU C C 1
ATOM 12139 O O . LEU C 1 466 ? -22.683 -5.595 18.630 1.00 60.10 463 LEU C O 1
ATOM 12144 N N . ASP C 1 467 ? -21.722 -5.016 16.659 1.00 55.28 464 ASP C N 1
ATOM 12145 C CA . ASP C 1 467 ? -20.580 -4.308 17.259 1.00 55.13 464 ASP C CA 1
ATOM 1214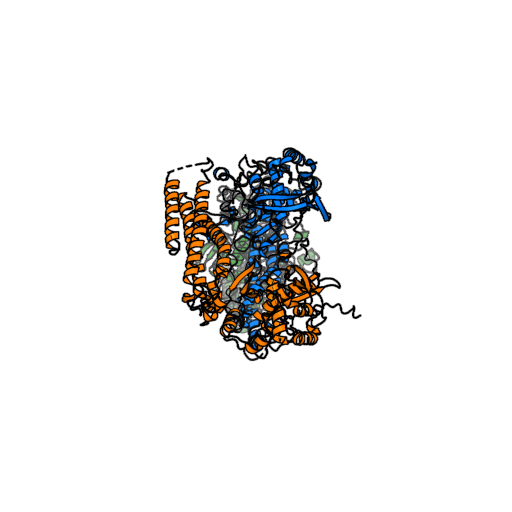6 C C . ASP C 1 467 ? -21.026 -3.287 18.282 1.00 54.73 464 ASP C C 1
ATOM 12147 O O . ASP C 1 467 ? -20.699 -3.402 19.475 1.00 53.80 464 ASP C O 1
ATOM 12152 N N . GLY C 1 468 ? -21.779 -2.298 17.812 1.00 54.03 465 GLY C N 1
ATOM 12153 C CA . GLY C 1 468 ? -22.347 -1.283 18.706 1.00 55.48 465 GLY C CA 1
ATOM 12154 C C . GLY C 1 468 ? -22.873 -1.790 20.045 1.00 54.08 465 GLY C C 1
ATOM 12155 O O . GLY C 1 468 ? -22.289 -1.504 21.082 1.00 51.41 465 GLY C O 1
ATOM 12156 N N . PRO C 1 469 ? -23.969 -2.560 20.011 1.00 56.73 466 PRO C N 1
ATOM 12157 C CA . PRO C 1 469 ? -24.626 -3.212 21.140 1.00 59.75 466 PRO C CA 1
ATOM 12158 C C . PRO C 1 469 ? -23.674 -3.975 22.060 1.00 58.80 466 PRO C C 1
ATOM 12159 O O . PRO C 1 469 ? -23.753 -3.823 23.311 1.00 59.01 466 PRO C O 1
ATOM 12163 N N . PHE C 1 470 ? -22.803 -4.794 21.461 1.00 53.61 467 PHE C N 1
ATOM 12164 C CA . PHE C 1 470 ? -21.860 -5.554 22.260 1.00 50.26 467 PHE C CA 1
ATOM 12165 C C . PHE C 1 470 ? -20.961 -4.686 23.143 1.00 47.77 467 PHE C C 1
ATOM 12166 O O . PHE C 1 470 ? -20.787 -4.976 24.338 1.00 47.30 467 PHE C O 1
ATOM 12174 N N . ARG C 1 471 ? -20.381 -3.644 22.544 1.00 43.66 468 ARG C N 1
ATOM 12175 C CA . ARG C 1 471 ? -19.615 -2.641 23.280 1.00 41.07 468 ARG C CA 1
ATOM 12176 C C . ARG C 1 471 ? -20.342 -2.189 24.554 1.00 41.24 468 ARG C C 1
ATOM 12177 O O . ARG C 1 471 ? -19.731 -1.991 25.660 1.00 40.21 468 ARG C O 1
ATOM 12185 N N . THR C 1 472 ? -21.652 -2.026 24.376 1.00 39.93 469 THR C N 1
ATOM 12186 C CA . THR C 1 472 ? -22.439 -1.379 25.372 1.00 39.58 469 THR C CA 1
ATOM 12187 C C . THR C 1 472 ? -22.864 -2.362 26.436 1.00 41.17 469 THR C C 1
ATOM 12188 O O . THR C 1 472 ? -22.784 -2.088 27.636 1.00 40.76 469 THR C O 1
ATOM 12192 N N . TRP C 1 473 ? -23.203 -3.564 25.988 1.00 43.50 470 TRP C N 1
ATOM 12193 C CA . TRP C 1 473 ? -23.438 -4.687 26.900 1.00 46.25 470 TRP C CA 1
ATOM 12194 C C . TRP C 1 473 ? -22.189 -5.007 27.729 1.00 47.99 470 TRP C C 1
ATOM 12195 O O . TRP C 1 473 ? -22.284 -5.394 28.902 1.00 50.35 470 TRP C O 1
ATOM 12206 N N . LEU C 1 474 ? -21.017 -4.879 27.104 1.00 49.30 471 LEU C N 1
ATOM 12207 C CA . LEU C 1 474 ? -19.743 -5.099 27.798 1.00 48.54 471 LEU C CA 1
ATOM 12208 C C . LEU C 1 474 ? -19.611 -4.148 28.967 1.00 48.82 471 LEU C C 1
ATOM 12209 O O . LEU C 1 474 ? -19.247 -4.567 30.069 1.00 50.13 471 LEU C O 1
ATOM 12214 N N . ALA C 1 475 ? -19.926 -2.877 28.733 1.00 48.04 472 ALA C N 1
ATOM 12215 C CA . ALA C 1 475 ? -19.837 -1.917 29.813 1.00 49.53 472 ALA C CA 1
ATOM 12216 C C . ALA C 1 475 ? -20.935 -2.065 30.888 1.00 53.44 472 ALA C C 1
ATOM 12217 O O . ALA C 1 475 ? -20.861 -1.414 31.904 1.00 57.19 472 ALA C O 1
ATOM 12219 N N . THR C 1 476 ? -21.925 -2.934 30.691 1.00 55.59 473 THR C N 1
ATOM 12220 C CA . THR C 1 476 ? -22.859 -3.317 31.766 1.00 58.40 473 THR C CA 1
ATOM 12221 C C . THR C 1 476 ? -22.217 -4.106 32.886 1.00 62.86 473 THR C C 1
ATOM 12222 O O . THR C 1 476 ? -22.683 -4.032 34.030 1.00 67.04 473 THR C O 1
ATOM 12226 N N . LEU C 1 477 ? -21.193 -4.902 32.548 1.00 64.83 474 LEU C N 1
ATOM 12227 C CA . LEU C 1 477 ? -20.477 -5.749 33.522 1.00 66.88 474 LEU C CA 1
ATOM 12228 C C . LEU C 1 477 ? -19.698 -4.923 34.551 1.00 70.91 474 LEU C C 1
ATOM 12229 O O . LEU C 1 477 ? -18.742 -4.172 34.209 1.00 74.83 474 LEU C O 1
ATOM 12234 N N . ALA C 1 478 ? -20.160 -5.053 35.798 1.00 70.23 475 ALA C N 1
ATOM 12235 C CA . ALA C 1 478 ? -19.598 -4.387 36.957 1.00 69.65 475 ALA C CA 1
ATOM 12236 C C . ALA C 1 478 ? -19.810 -5.326 38.156 1.00 72.37 475 ALA C C 1
ATOM 12237 O O . ALA C 1 478 ? -20.711 -6.150 38.131 1.00 73.66 475 ALA C O 1
ATOM 12239 N N . PRO C 1 479 ? -18.976 -5.205 39.204 1.00 72.45 476 PRO C N 1
ATOM 12240 C CA . PRO C 1 479 ? -18.958 -6.101 40.349 1.00 73.75 476 PRO C CA 1
ATOM 12241 C C . PRO C 1 479 ? -20.333 -6.559 40.810 1.00 79.37 476 PRO C C 1
ATOM 12242 O O . PRO C 1 479 ? -20.539 -7.758 41.061 1.00 81.13 476 PRO C O 1
ATOM 12246 N N . GLY C 1 480 ? -21.275 -5.625 40.921 1.00 82.13 477 GLY C N 1
ATOM 12247 C CA . GLY C 1 480 ? -22.627 -5.977 41.391 1.00 86.94 477 GLY C CA 1
ATOM 12248 C C . GLY C 1 480 ? -23.397 -6.999 40.547 1.00 87.76 477 GLY C C 1
ATOM 12249 O O . GLY C 1 480 ? -24.194 -7.780 41.075 1.00 87.03 477 GLY C O 1
ATOM 12250 N N . THR C 1 481 ? -23.149 -7.003 39.235 1.00 85.15 478 THR C N 1
ATOM 12251 C CA . THR C 1 481 ? -24.006 -7.720 38.286 1.00 81.34 478 THR C CA 1
ATOM 12252 C C . THR C 1 481 ? -23.930 -9.260 38.352 1.00 81.45 478 THR C C 1
ATOM 12253 O O . THR C 1 481 ? -23.115 -9.850 39.051 1.00 80.60 478 THR C O 1
ATOM 12257 N N . ASP C 1 482 ? -24.811 -9.897 37.607 1.00 84.04 479 ASP C N 1
ATOM 12258 C CA . ASP C 1 482 ? -24.975 -11.328 37.661 1.00 88.47 479 ASP C CA 1
ATOM 12259 C C . ASP C 1 482 ? -24.595 -11.974 36.315 1.00 89.77 479 ASP C C 1
ATOM 12260 O O . ASP C 1 482 ? -25.259 -11.749 35.287 1.00 91.84 479 ASP C O 1
ATOM 12265 N N . ALA C 1 483 ? -23.526 -12.776 36.330 1.00 86.98 480 ALA C N 1
ATOM 12266 C CA . ALA C 1 483 ? -23.041 -13.457 35.127 1.00 81.55 480 ALA C CA 1
ATOM 12267 C C . ALA C 1 483 ? -24.163 -14.158 34.340 1.00 82.01 480 ALA C C 1
ATOM 12268 O O . ALA C 1 483 ? -24.311 -13.934 33.134 1.00 79.92 480 ALA C O 1
ATOM 12270 N N . THR C 1 484 ? -24.993 -14.959 35.004 1.00 83.45 481 THR C N 1
ATOM 12271 C CA . THR C 1 484 ? -26.068 -15.635 34.257 1.00 85.48 481 THR C CA 1
ATOM 12272 C C . THR C 1 484 ? -27.087 -14.668 33.626 1.00 84.02 481 THR C C 1
ATOM 12273 O O . THR C 1 484 ? -27.377 -14.797 32.437 1.00 81.60 481 THR C O 1
ATOM 12277 N N . GLU C 1 485 ? -27.584 -13.711 34.423 1.00 83.71 482 GLU C N 1
ATOM 12278 C CA . GLU C 1 485 ? -28.483 -12.623 33.986 1.00 81.65 482 GLU C CA 1
ATOM 12279 C C . GLU C 1 485 ? -27.978 -11.926 32.728 1.00 78.58 482 GLU C C 1
ATOM 12280 O O . GLU C 1 485 ? -28.670 -11.886 31.696 1.00 81.24 482 GLU C O 1
ATOM 12286 N N . ARG C 1 486 ? -26.777 -11.359 32.840 1.00 72.74 483 ARG C N 1
ATOM 12287 C CA . ARG C 1 486 ? -26.117 -10.661 31.752 1.00 66.78 483 ARG C CA 1
ATOM 12288 C C . ARG C 1 486 ? -25.941 -11.525 30.520 1.00 65.02 483 ARG C C 1
ATOM 12289 O O . ARG C 1 486 ? -26.136 -11.071 29.407 1.00 62.08 483 ARG C O 1
ATOM 12297 N N . ARG C 1 487 ? -25.586 -12.783 30.727 1.00 67.15 484 ARG C N 1
ATOM 12298 C CA . ARG C 1 487 ? -25.452 -13.704 29.621 1.00 69.39 484 ARG C CA 1
ATOM 12299 C C . ARG C 1 487 ? -26.726 -13.802 28.774 1.00 71.11 484 ARG C C 1
ATOM 12300 O O . ARG C 1 487 ? -26.663 -13.650 27.560 1.00 72.49 484 ARG C O 1
ATOM 12308 N N . ARG C 1 488 ? -27.857 -14.086 29.418 1.00 72.81 485 ARG C N 1
ATOM 12309 C CA . ARG C 1 488 ? -29.153 -14.132 28.769 1.00 73.80 485 ARG C CA 1
ATOM 12310 C C . ARG C 1 488 ? -29.398 -12.804 28.088 1.00 71.09 485 ARG C C 1
ATOM 12311 O O . ARG C 1 488 ? -29.717 -12.748 26.899 1.00 69.87 485 ARG C O 1
ATOM 12319 N N . ALA C 1 489 ? -29.225 -11.727 28.841 1.00 70.11 486 ALA C N 1
ATOM 12320 C CA . ALA C 1 489 ? -29.361 -10.385 28.286 1.00 69.77 486 ALA C CA 1
ATOM 12321 C C . ALA C 1 489 ? -28.721 -10.234 26.908 1.00 66.30 486 ALA C C 1
ATOM 12322 O O . ALA C 1 489 ? -29.343 -9.683 26.004 1.00 65.79 486 ALA C O 1
ATOM 12324 N N . TRP C 1 490 ? -27.494 -10.739 26.765 1.00 64.27 487 TRP C N 1
ATOM 12325 C CA . TRP C 1 490 ? -26.741 -10.640 25.511 1.00 61.99 487 TRP C CA 1
ATOM 12326 C C . TRP C 1 490 ? -27.327 -11.468 24.391 1.00 61.57 487 TRP C C 1
ATOM 12327 O O . TRP C 1 490 ? -27.605 -10.963 23.322 1.00 60.35 487 TRP C O 1
ATOM 12338 N N . GLN C 1 491 ? -27.473 -12.752 24.632 1.00 64.00 488 GLN C N 1
ATOM 12339 C CA . GLN C 1 491 ? -28.094 -13.609 23.665 1.00 68.44 488 GLN C CA 1
ATOM 12340 C C . GLN C 1 491 ? -29.465 -13.080 23.204 1.00 72.83 488 GLN C C 1
ATOM 12341 O O . GLN C 1 491 ? -29.748 -13.056 22.009 1.00 73.47 488 GLN C O 1
ATOM 12347 N N . GLN C 1 492 ? -30.321 -12.629 24.110 1.00 79.08 489 GLN C N 1
ATOM 12348 C CA . GLN C 1 492 ? -31.586 -12.082 23.628 1.00 83.96 489 GLN C CA 1
ATOM 12349 C C . GLN C 1 492 ? -31.339 -10.928 22.665 1.00 79.95 489 GLN C C 1
ATOM 12350 O O . GLN C 1 492 ? -31.988 -10.839 21.634 1.00 81.95 489 GLN C O 1
ATOM 12356 N N . LYS C 1 493 ? -30.362 -10.080 22.971 1.00 75.76 490 LYS C N 1
ATOM 12357 C CA . LYS C 1 493 ? -30.015 -8.968 22.082 1.00 70.79 490 LYS C CA 1
ATOM 12358 C C . LYS C 1 493 ? -29.479 -9.421 20.718 1.00 67.18 490 LYS C C 1
ATOM 12359 O O . LYS C 1 493 ? -30.051 -9.068 19.685 1.00 65.84 490 LYS C O 1
ATOM 12365 N N . ALA C 1 494 ? -28.398 -10.202 20.736 1.00 63.24 491 ALA C N 1
ATOM 12366 C CA . ALA C 1 494 ? -27.837 -10.817 19.538 1.00 61.64 491 ALA C CA 1
ATOM 12367 C C . ALA C 1 494 ? -28.899 -11.508 18.670 1.00 64.38 491 ALA C C 1
ATOM 12368 O O . ALA C 1 494 ? -29.024 -11.226 17.478 1.00 67.58 491 ALA C O 1
ATOM 12370 N N . HIS C 1 495 ? -29.678 -12.398 19.258 1.00 65.10 492 HIS C N 1
ATOM 12371 C CA . HIS C 1 495 ? -30.739 -13.047 18.517 1.00 66.57 492 HIS C CA 1
ATOM 12372 C C . HIS C 1 495 ? -31.584 -12.068 17.707 1.00 67.69 492 HIS C C 1
ATOM 12373 O O . HIS C 1 495 ? -31.881 -12.325 16.543 1.00 70.22 492 HIS C O 1
ATOM 12380 N N . ARG C 1 496 ? -31.974 -10.958 18.324 1.00 68.32 493 ARG C N 1
ATOM 12381 C CA . ARG C 1 496 ? -32.885 -10.011 17.694 1.00 70.40 493 ARG C CA 1
ATOM 12382 C C . ARG C 1 496 ? -32.189 -9.348 16.519 1.00 65.67 493 ARG C C 1
ATOM 12383 O O . ARG C 1 496 ? -32.538 -9.580 15.375 1.00 65.56 493 ARG C O 1
ATOM 12391 N N . ILE C 1 497 ? -31.179 -8.545 16.818 1.00 62.25 494 ILE C N 1
ATOM 12392 C CA . ILE C 1 497 ? -30.291 -7.966 15.807 1.00 59.49 494 ILE C CA 1
ATOM 12393 C C . ILE C 1 497 ? -30.105 -8.893 14.622 1.00 59.56 494 ILE C C 1
ATOM 12394 O O . ILE C 1 497 ? -30.324 -8.491 13.478 1.00 60.34 494 ILE C O 1
ATOM 12399 N N . ILE C 1 498 ? -29.702 -10.129 14.902 1.00 58.51 495 ILE C N 1
ATOM 12400 C CA . ILE C 1 498 ? -29.220 -10.999 13.851 1.00 58.12 495 ILE C CA 1
ATOM 12401 C C . ILE C 1 498 ? -30.302 -11.673 13.075 1.00 60.79 495 ILE C C 1
ATOM 12402 O O . ILE C 1 498 ? -30.155 -11.923 11.878 1.00 60.26 495 ILE C O 1
ATOM 12407 N N . SER C 1 499 ? -31.384 -11.979 13.760 1.00 63.93 496 SER C N 1
ATOM 12408 C CA . SER C 1 499 ? -32.475 -12.561 13.074 1.00 69.15 496 SER C CA 1
ATOM 12409 C C . SER C 1 499 ? -33.184 -11.477 12.258 1.00 72.43 496 SER C C 1
ATOM 12410 O O . SER C 1 499 ? -33.685 -11.764 11.172 1.00 76.73 496 SER C O 1
ATOM 12413 N N . ASP C 1 500 ? -33.225 -10.240 12.761 1.00 73.57 497 ASP C N 1
ATOM 12414 C CA . ASP C 1 500 ? -33.858 -9.142 12.010 1.00 75.59 497 ASP C CA 1
ATOM 12415 C C . ASP C 1 500 ? -33.084 -8.919 10.744 1.00 73.92 497 ASP C C 1
ATOM 12416 O O . ASP C 1 500 ? -33.669 -8.678 9.691 1.00 78.01 497 ASP C O 1
ATOM 12421 N N . LEU C 1 501 ? -31.759 -9.013 10.854 1.00 69.25 498 LEU C N 1
ATOM 12422 C CA . LEU C 1 501 ? -30.875 -8.880 9.703 1.00 64.48 498 LEU C CA 1
ATOM 12423 C C . LEU C 1 501 ? -31.062 -10.040 8.766 1.00 63.86 498 LEU C C 1
ATOM 12424 O O . LEU C 1 501 ? -31.086 -9.830 7.578 1.00 63.66 498 LEU C O 1
ATOM 12429 N N . GLY C 1 502 ? -31.219 -11.246 9.298 1.00 63.81 499 GLY C N 1
ATOM 12430 C CA . GLY C 1 502 ? -31.588 -12.385 8.470 1.00 67.76 499 GLY C CA 1
ATOM 12431 C C . GLY C 1 502 ? -32.846 -12.137 7.624 1.00 72.15 499 GLY C C 1
ATOM 12432 O O . GLY C 1 502 ? -32.872 -12.432 6.415 1.00 71.29 499 GLY C O 1
ATOM 12433 N N . ARG C 1 503 ? -33.892 -11.586 8.244 1.00 75.30 500 ARG C N 1
ATOM 12434 C CA . ARG C 1 503 ? -35.098 -11.228 7.507 1.00 81.09 500 ARG C CA 1
ATOM 12435 C C . ARG C 1 503 ? -34.744 -10.333 6.305 1.00 82.88 500 ARG C C 1
ATOM 12436 O O . ARG C 1 503 ? -35.306 -10.500 5.218 1.00 87.98 500 ARG C O 1
ATOM 12444 N N . GLN C 1 504 ? -33.799 -9.408 6.489 1.00 81.25 501 GLN C N 1
ATOM 12445 C CA . GLN C 1 504 ? -33.373 -8.533 5.401 1.00 79.88 501 GLN C CA 1
ATOM 12446 C C . GLN C 1 504 ? -32.679 -9.288 4.288 1.00 76.48 501 GLN C C 1
ATOM 12447 O O . GLN C 1 504 ? -33.045 -9.095 3.137 1.00 81.76 501 GLN C O 1
ATOM 12453 N N . LEU C 1 505 ? -31.699 -10.136 4.595 1.00 69.50 502 LEU C N 1
ATOM 12454 C CA . LEU C 1 505 ? -30.992 -10.852 3.527 1.00 67.47 502 LEU C CA 1
ATOM 12455 C C . LEU C 1 505 ? -31.988 -11.620 2.701 1.00 70.79 502 LEU C C 1
ATOM 12456 O O . LEU C 1 505 ? -31.932 -11.626 1.469 1.00 72.58 502 LEU C O 1
ATOM 12461 N N . VAL C 1 506 ? -32.911 -12.254 3.407 1.00 72.27 503 VAL C N 1
ATOM 12462 C CA . VAL C 1 506 ? -34.041 -12.961 2.805 1.00 75.08 503 VAL C CA 1
ATOM 12463 C C . VAL C 1 506 ? -34.873 -12.089 1.848 1.00 76.08 503 VAL C C 1
ATOM 12464 O O . VAL C 1 506 ? -35.169 -12.514 0.747 1.00 78.38 503 VAL C O 1
ATOM 12468 N N . ALA C 1 507 ? -35.231 -10.879 2.268 1.00 75.56 504 ALA C N 1
ATOM 12469 C CA . ALA C 1 507 ? -35.904 -9.909 1.402 1.00 77.96 504 ALA C CA 1
ATOM 12470 C C . ALA C 1 507 ? -35.042 -9.535 0.188 1.00 78.62 504 ALA C C 1
ATOM 12471 O O . ALA C 1 507 ? -35.460 -9.679 -0.978 1.00 79.65 504 ALA C O 1
ATOM 12473 N N . GLU C 1 508 ? -33.832 -9.064 0.485 1.00 76.94 505 GLU C N 1
ATOM 12474 C CA . GLU C 1 508 ? -32.878 -8.644 -0.523 1.00 77.45 505 GLU C CA 1
ATOM 12475 C C . GLU C 1 508 ? -32.533 -9.726 -1.542 1.00 79.82 505 GLU C C 1
ATOM 12476 O O . GLU C 1 508 ? -32.234 -9.409 -2.695 1.00 82.78 505 GLU C O 1
ATOM 12482 N N . ALA C 1 509 ? -32.587 -10.991 -1.127 1.00 78.13 506 ALA C N 1
ATOM 12483 C CA . ALA C 1 509 ? -32.459 -12.100 -2.050 1.00 78.21 506 ALA C CA 1
ATOM 12484 C C . ALA C 1 509 ? -33.578 -12.058 -3.086 1.00 82.86 506 ALA C C 1
ATOM 12485 O O . ALA C 1 509 ? -33.353 -12.365 -4.250 1.00 84.56 506 ALA C O 1
ATOM 12487 N N . GLY C 1 510 ? -34.776 -11.660 -2.652 1.00 86.31 507 GLY C N 1
ATOM 12488 C CA . GLY C 1 510 ? -35.949 -11.558 -3.507 1.00 91.97 507 GLY C CA 1
ATOM 12489 C C . GLY C 1 510 ? -35.680 -10.505 -4.542 1.00 97.60 507 GLY C C 1
ATOM 12490 O O . GLY C 1 510 ? -35.536 -10.824 -5.711 1.00 98.89 507 GLY C O 1
ATOM 12491 N N . GLU C 1 511 ? -35.560 -9.251 -4.103 1.00 105.08 508 GLU C N 1
ATOM 12492 C CA . GLU C 1 511 ? -35.219 -8.124 -5.001 1.00 112.99 508 GLU C CA 1
ATOM 12493 C C . GLU C 1 511 ? -33.996 -8.364 -5.900 1.00 113.25 508 GLU C C 1
ATOM 12494 O O . GLU C 1 511 ? -34.077 -8.142 -7.095 1.00 118.92 508 GLU C O 1
ATOM 12500 N N . ALA C 1 512 ? -32.871 -8.801 -5.338 1.00 112.15 509 ALA C N 1
ATOM 12501 C CA . ALA C 1 512 ? -31.673 -9.091 -6.145 1.00 112.58 509 ALA C CA 1
ATOM 12502 C C . ALA C 1 512 ? -31.963 -9.921 -7.435 1.00 118.65 509 ALA C C 1
ATOM 12503 O O . ALA C 1 512 ? -31.450 -9.603 -8.527 1.00 118.77 509 ALA C O 1
ATOM 12505 N N . ALA C 1 513 ? -32.799 -10.958 -7.313 1.00 122.39 510 ALA C N 1
ATOM 12506 C CA . ALA C 1 513 ? -33.216 -11.768 -8.468 1.00 129.56 510 ALA C CA 1
ATOM 12507 C C . ALA C 1 513 ? -34.273 -11.069 -9.346 1.00 135.70 510 ALA C C 1
ATOM 12508 O O . ALA C 1 513 ? -34.471 -11.447 -10.504 1.00 141.96 510 ALA C O 1
ATOM 12510 N N . TRP C 1 514 ? -34.938 -10.054 -8.789 1.00 135.60 511 TRP C N 1
ATOM 12511 C CA . TRP C 1 514 ? -35.907 -9.223 -9.516 1.00 140.09 511 TRP C CA 1
ATOM 12512 C C . TRP C 1 514 ? -35.225 -8.228 -10.457 1.00 141.29 511 TRP C C 1
ATOM 12513 O O . TRP C 1 514 ? -35.815 -7.812 -11.454 1.00 144.63 511 TRP C O 1
ATOM 12524 N N . ASN C 1 515 ? -33.983 -7.861 -10.126 1.00 146.02 512 ASN C N 1
ATOM 12525 C CA . ASN C 1 515 ? -33.173 -6.891 -10.893 1.00 146.42 512 ASN C CA 1
ATOM 12526 C C . ASN C 1 515 ? -32.063 -7.529 -11.725 1.00 149.44 512 ASN C C 1
ATOM 12527 O O . ASN C 1 515 ? -31.707 -7.007 -12.781 1.00 154.04 512 ASN C O 1
ATOM 12532 N N . GLY C 1 516 ? -31.501 -8.635 -11.241 1.00 149.69 513 GLY C N 1
ATOM 12533 C CA . GLY C 1 516 ? -30.548 -9.401 -12.035 1.00 156.16 513 GLY C CA 1
ATOM 12534 C C . GLY C 1 516 ? -31.233 -10.417 -12.947 1.00 165.26 513 GLY C C 1
ATOM 12535 O O . GLY C 1 516 ? -31.860 -10.075 -13.965 1.00 157.62 513 GLY C O 1
ATOM 12536 N N . ARG C 1 517 ? -31.115 -11.676 -12.546 1.00 168.44 514 ARG C N 1
ATOM 12537 C CA . ARG C 1 517 ? -31.582 -12.826 -13.305 1.00 162.54 514 ARG C CA 1
ATOM 12538 C C . ARG C 1 517 ? -33.096 -12.824 -13.460 1.00 157.21 514 ARG C C 1
ATOM 12539 O O . ARG C 1 517 ? -33.621 -13.317 -14.449 1.00 156.89 514 ARG C O 1
ATOM 12547 N N . THR C 1 524 ? -34.924 -23.920 -11.343 1.00 121.06 521 THR C N 1
ATOM 12548 C CA . THR C 1 524 ? -34.086 -23.970 -10.139 1.00 121.48 521 THR C CA 1
ATOM 12549 C C . THR C 1 524 ? -34.922 -24.052 -8.858 1.00 123.18 521 THR C C 1
ATOM 12550 O O . THR C 1 524 ? -34.485 -24.642 -7.853 1.00 124.17 521 THR C O 1
ATOM 12554 N N . ASP C 1 525 ? -36.120 -23.465 -8.893 1.00 124.17 522 ASP C N 1
ATOM 12555 C CA . ASP C 1 525 ? -36.987 -23.367 -7.704 1.00 121.87 522 ASP C CA 1
ATOM 12556 C C . ASP C 1 525 ? -36.249 -22.703 -6.562 1.00 115.29 522 ASP C C 1
ATOM 12557 O O . ASP C 1 525 ? -36.570 -22.949 -5.399 1.00 116.23 522 ASP C O 1
ATOM 12562 N N . VAL C 1 526 ? -35.223 -21.919 -6.923 1.00 108.88 523 VAL C N 1
ATOM 12563 C CA . VAL C 1 526 ? -34.676 -20.811 -6.142 1.00 100.40 523 VAL C CA 1
ATOM 12564 C C . VAL C 1 526 ? -35.562 -20.438 -4.990 1.00 98.52 523 VAL C C 1
ATOM 12565 O O . VAL C 1 526 ? -35.120 -20.327 -3.856 1.00 94.05 523 VAL C O 1
ATOM 12569 N N . TRP C 1 527 ? -36.826 -20.224 -5.347 1.00 101.00 524 TRP C N 1
ATOM 12570 C CA . TRP C 1 527 ? -37.925 -19.872 -4.455 1.00 99.85 524 TRP C CA 1
ATOM 12571 C C . TRP C 1 527 ? -38.134 -20.831 -3.286 1.00 97.86 524 TRP C C 1
ATOM 12572 O O . TRP C 1 527 ? -37.872 -20.453 -2.147 1.00 95.27 524 TRP C O 1
ATOM 12583 N N . LEU C 1 528 ? -38.554 -22.064 -3.556 1.00 99.18 525 LEU C N 1
ATOM 12584 C CA . LEU C 1 528 ? -38.581 -23.098 -2.516 1.00 98.14 525 LEU C CA 1
ATOM 12585 C C . LEU C 1 528 ? -37.310 -23.124 -1.656 1.00 94.32 525 LEU C C 1
ATOM 12586 O O . LEU C 1 528 ? -37.388 -23.038 -0.423 1.00 92.73 525 LEU C O 1
ATOM 12591 N N . ASN C 1 529 ? -36.155 -23.245 -2.315 1.00 92.61 526 ASN C N 1
ATOM 12592 C CA . ASN C 1 529 ? -34.859 -23.355 -1.646 1.00 89.55 526 ASN C CA 1
ATOM 12593 C C . ASN C 1 529 ? -34.558 -22.167 -0.766 1.00 85.60 526 ASN C C 1
ATOM 12594 O O . ASN C 1 529 ? -33.987 -22.323 0.318 1.00 84.25 526 ASN C O 1
ATOM 12599 N N . ALA C 1 530 ? -34.931 -20.988 -1.261 1.00 84.05 527 ALA C N 1
ATOM 12600 C CA . ALA C 1 530 ? -34.816 -19.735 -0.529 1.00 80.21 527 ALA C CA 1
ATOM 12601 C C . ALA C 1 530 ? -35.626 -19.785 0.742 1.00 79.47 527 ALA C C 1
ATOM 12602 O O . ALA C 1 530 ? -35.129 -19.451 1.806 1.00 77.22 527 ALA C O 1
ATOM 12604 N N . SER C 1 531 ? -36.878 -20.199 0.635 1.00 81.64 528 SER C N 1
ATOM 12605 C CA . SER C 1 531 ? -37.677 -20.416 1.823 1.00 81.87 528 SER C CA 1
ATOM 12606 C C . SER C 1 531 ? -37.009 -21.401 2.815 1.00 81.40 528 SER C C 1
ATOM 12607 O O . SER C 1 531 ? -36.954 -21.129 4.012 1.00 79.48 528 SER C O 1
ATOM 12610 N N . ARG C 1 532 ? -36.505 -22.532 2.307 1.00 82.83 529 ARG C N 1
ATOM 12611 C CA . ARG C 1 532 ? -35.980 -23.615 3.157 1.00 82.68 529 ARG C CA 1
ATOM 12612 C C . ARG C 1 532 ? -34.710 -23.171 3.868 1.00 79.26 529 ARG C C 1
ATOM 12613 O O . ARG C 1 532 ? -34.590 -23.291 5.089 1.00 77.94 529 ARG C O 1
ATOM 12621 N N . ALA C 1 533 ? -33.781 -22.627 3.091 1.00 78.04 530 ALA C N 1
ATOM 12622 C CA . ALA C 1 533 ? -32.605 -21.946 3.636 1.00 75.88 530 ALA C CA 1
ATOM 12623 C C . ALA C 1 533 ? -32.942 -20.947 4.772 1.00 74.55 530 ALA C C 1
ATOM 12624 O O . ALA C 1 533 ? -32.133 -20.730 5.695 1.00 72.10 530 ALA C O 1
ATOM 12626 N N . ASP C 1 534 ? -34.140 -20.361 4.702 1.00 76.18 531 ASP C N 1
ATOM 12627 C CA . ASP C 1 534 ? -34.617 -19.449 5.738 1.00 75.47 531 ASP C CA 1
ATOM 12628 C C . ASP C 1 534 ? -35.008 -20.219 6.997 1.00 77.09 531 ASP C C 1
ATOM 12629 O O . ASP C 1 534 ? -34.415 -20.022 8.058 1.00 75.67 531 ASP C O 1
ATOM 12634 N N . LEU C 1 535 ? -36.011 -21.089 6.858 1.00 80.88 532 LEU C N 1
ATOM 12635 C CA . LEU C 1 535 ? -36.521 -21.896 7.955 1.00 82.12 532 LEU C CA 1
ATOM 12636 C C . LEU C 1 535 ? -35.361 -22.588 8.649 1.00 81.73 532 LEU C C 1
ATOM 12637 O O . LEU C 1 535 ? -35.348 -22.649 9.870 1.00 82.75 532 LEU C O 1
ATOM 12642 N N . LYS C 1 536 ? -34.380 -23.078 7.885 1.00 81.87 533 LYS C N 1
ATOM 12643 C CA . LYS C 1 536 ? -33.170 -23.676 8.480 1.00 82.03 533 LYS C CA 1
ATOM 12644 C C . LYS C 1 536 ? -32.408 -22.697 9.403 1.00 78.65 533 LYS C C 1
ATOM 12645 O O . LYS C 1 536 ? -32.090 -23.010 10.559 1.00 77.99 533 LYS C O 1
ATOM 12651 N N . PHE C 1 537 ? -32.129 -21.512 8.875 1.00 76.53 534 PHE C N 1
ATOM 12652 C CA . PHE C 1 537 ? -31.414 -20.480 9.598 1.00 72.47 534 PHE C CA 1
ATOM 12653 C C . PHE C 1 537 ? -32.119 -20.064 10.912 1.00 71.95 534 PHE C C 1
ATOM 12654 O O . PHE C 1 537 ? -31.500 -20.015 11.966 1.00 69.44 534 PHE C O 1
ATOM 12662 N N . ARG C 1 538 ? -33.419 -19.809 10.851 1.00 74.87 535 ARG C N 1
ATOM 12663 C CA . ARG C 1 538 ? -34.218 -19.513 12.058 1.00 77.69 535 ARG C CA 1
ATOM 12664 C C . ARG C 1 538 ? -34.021 -20.513 13.205 1.00 80.21 535 ARG C C 1
ATOM 12665 O O . ARG C 1 538 ? -33.689 -20.129 14.343 1.00 78.74 535 ARG C O 1
ATOM 12673 N N . ALA C 1 539 ? -34.267 -21.784 12.881 1.00 82.86 536 ALA C N 1
ATOM 12674 C CA . ALA C 1 539 ? -34.037 -22.893 13.767 1.00 84.76 536 ALA C CA 1
ATOM 12675 C C . ALA C 1 539 ? -32.577 -22.970 14.222 1.00 84.71 536 ALA C C 1
ATOM 12676 O O . ALA C 1 539 ? -32.319 -23.112 15.414 1.00 86.05 536 ALA C O 1
ATOM 12678 N N . GLU C 1 540 ? -31.635 -22.842 13.287 1.00 85.32 537 GLU C N 1
ATOM 12679 C CA . GLU C 1 540 ? -30.202 -22.933 13.587 1.00 87.32 537 GLU C CA 1
ATOM 12680 C C . GLU C 1 540 ? -29.680 -21.821 14.492 1.00 83.17 537 GLU C C 1
ATOM 12681 O O . GLU C 1 540 ? -28.677 -21.986 15.197 1.00 81.68 537 GLU C O 1
ATOM 12687 N N . LEU C 1 541 ? -30.336 -20.670 14.448 1.00 81.82 538 LEU C N 1
ATOM 12688 C CA . LEU C 1 541 ? -29.949 -19.555 15.306 1.00 78.39 538 LEU C CA 1
ATOM 12689 C C . LEU C 1 541 ? -30.364 -19.825 16.743 1.00 79.28 538 LEU C C 1
ATOM 12690 O O . LEU C 1 541 ? -29.624 -19.517 17.674 1.00 78.60 538 LEU C O 1
ATOM 12695 N N . LYS C 1 542 ? -31.542 -20.413 16.919 1.00 81.49 539 LYS C N 1
ATOM 12696 C CA . LYS C 1 542 ? -32.009 -20.751 18.246 1.00 81.28 539 LYS C CA 1
ATOM 12697 C C . LYS C 1 542 ? -31.115 -21.762 18.899 1.00 80.73 539 LYS C C 1
ATOM 12698 O O . LYS C 1 542 ? -30.850 -21.638 20.063 1.00 80.70 539 LYS C O 1
ATOM 12704 N N . LYS C 1 543 ? -30.600 -22.728 18.152 1.00 81.57 540 LYS C N 1
ATOM 12705 C CA . LYS C 1 543 ? -29.627 -23.665 18.717 1.00 83.06 540 LYS C CA 1
ATOM 12706 C C . LYS C 1 543 ? -28.325 -23.019 19.161 1.00 80.77 540 LYS C C 1
ATOM 12707 O O . LYS C 1 543 ? -27.813 -23.331 20.219 1.00 82.29 540 LYS C O 1
ATOM 12713 N N . GLU C 1 544 ? -27.781 -22.121 18.361 1.00 80.09 541 GLU C N 1
ATOM 12714 C CA . GLU C 1 544 ? -26.541 -21.447 18.747 1.00 79.93 541 GLU C CA 1
ATOM 12715 C C . GLU C 1 544 ? -26.717 -20.420 19.874 1.00 76.50 541 GLU C C 1
ATOM 12716 O O . GLU C 1 544 ? -25.755 -20.097 20.584 1.00 74.96 541 GLU C O 1
ATOM 12722 N N . LEU C 1 545 ? -27.952 -19.936 20.028 1.00 74.59 542 LEU C N 1
ATOM 12723 C CA . LEU C 1 545 ? -28.323 -18.925 21.020 1.00 71.96 542 LEU C CA 1
ATOM 12724 C C . LEU C 1 545 ? -29.394 -19.411 22.002 1.00 74.95 542 LEU C C 1
ATOM 12725 O O . LEU C 1 545 ? -30.441 -18.766 22.173 1.00 73.94 542 LEU C O 1
ATOM 12730 N N . PRO C 1 546 ? -29.120 -20.529 22.696 1.00 78.91 543 PRO C N 1
ATOM 12731 C CA . PRO C 1 546 ? -30.224 -21.226 23.358 1.00 83.61 543 PRO C CA 1
ATOM 12732 C C . PRO C 1 546 ? -30.744 -20.511 24.581 1.00 85.78 543 PRO C C 1
ATOM 12733 O O . PRO C 1 546 ? -31.742 -20.925 25.126 1.00 89.41 543 PRO C O 1
ATOM 12737 N N . MET C 1 547 ? -30.086 -19.439 25.001 1.00 88.23 544 MET C N 1
ATOM 12738 C CA . MET C 1 547 ? -30.550 -18.672 26.147 1.00 91.82 544 MET C CA 1
ATOM 12739 C C . MET C 1 547 ? -31.544 -17.584 25.746 1.00 95.11 544 MET C C 1
ATOM 12740 O O . MET C 1 547 ? -32.063 -16.891 26.618 1.00 97.53 544 MET C O 1
ATOM 12745 N N . ALA C 1 548 ? -31.810 -17.439 24.442 1.00 97.06 545 ALA C N 1
ATOM 12746 C CA . ALA C 1 548 ? -32.764 -16.445 23.941 1.00 98.75 545 ALA C CA 1
ATOM 12747 C C . ALA C 1 548 ? -34.113 -17.093 23.719 1.00 107.84 545 ALA C C 1
ATOM 12748 O O . ALA C 1 548 ? -34.195 -18.100 23.022 1.00 111.02 545 ALA C O 1
ATOM 12750 N N . THR C 1 549 ? -35.163 -16.528 24.318 1.00 118.03 546 THR C N 1
ATOM 12751 C CA . THR C 1 549 ? -36.550 -16.987 24.089 1.00 128.45 546 THR C CA 1
ATOM 12752 C C . THR C 1 549 ? -37.471 -15.785 23.901 1.00 129.60 546 THR C C 1
ATOM 12753 O O . THR C 1 549 ? -37.365 -14.807 24.645 1.00 131.56 546 THR C O 1
#

Sequence (1625 aa):
MTTDAPSFNLITQPWLPVQYRDGTEKELSLLEVFKQAPLLRRLVGDVPTQEFALLRLLLAILHDAIGGPEDSDEWAELWTQDEAEQQLPFDCIASYLEQYYHRFDLLHPTTPFFQVADLHTQKNDVFSLDRIVADVPNGELFFTMRARGVDRLSFAEAARWLVHAHAYDTSGIKSGAVGDPRAKGGKGYPQGVSWAGNLGGILVEGANLYETLLLNLVAFDTDNLIVTPEDRPAWRQPPTTAAPADDEELAQRPYGLCDLYTWQSRRIRLHYDADGVYGVLLAYGDPLAPHNKHNHEPMTAWRRSPAQEKKLKKPQVYLPREHDPTRSAWRGLGALVAGEASGAEQRGEAAAIVRPRILDWVARLVNEGFLPEDYFIRTRLIGVSYGTQQAVIDEIVDDHVAMAVVLLHERDSGLGRTAIKAVEDAEKAVTVLGGLAADLAKAAGADPETPRAAARDRGFGMLDGPFRTWLATLAPGTDATERRRAWQQKAHRIISDLGRQLVAEAGEAAWNKGKNTDVWLNASRADLKFRAELKKELPMATSMTTDAPSFNLITQPWLPVQYRDGTEKELSLLEVFKQAPLLRRLVGDVPTQEFALLRLLLAILHDAIGGPEDSDEWAELWTQDEAEQQLPFDCIASYLEQYYHRFDLLHPTTPFFQVADLHTQKNDVFSLDRIVADVPNGELFFTMRARGVDRLSFAEAARWLVHAHAYDTSGIKSGAVGDPRAKGGKGYPQGVSWAGNLGGILVEGANLYETLLLNLVAFDTDNLIVTPEDRPAWRQPPTTAAPADDEELAQRPYGLCDLYTWQSRRIRLHYDADGVYGVLLAYGDPLAPHNKHNHEPMTAWRRSPAQEKKLKKPQVYLPREHDPTRSAWRGLGALVAGEASGAEQRGEAAAIVRPRILDWVARLVNEGFLPEDYFIRTRLIGVSYGTQQAVIDEIVDDHVAMAVVLLHERDSGLGRTAIKAVEDAEKAVTVLGGLAADLAKAAGADPETPRAAARDRGFGMLDGPFRTWLATLAPGTDATERRRAWQQKAHRIISDLGRQLVAEAGEAAWNGRVNTDVWLNASRADLKFRAELKKELPMATMTTDAPSFNLITQPWLPVQYRDGTEKELSLLEVFKQAPLLRRLVGDVPTQEFALLRLLLAILHDAIGGPEDSDEWAELWTQDEAEQQLPFDCIASYLEQYYHRFDLLHPTTPFFQVADLHTQKNDVFSLDRIVADVPNGELFFTMRARGVDRLSFAEAARWLVHAHAYDTSGIKSGAVGDPRAKGGKGYPQGVSWAGNLGGILVEGANLYETLLLNLVAFDTDNLIVTPEDRPAWRQPPTTAAPADDEELAQRPYGLCDLYTWQSRRIRLHYDADGVYGVLLAYGDPLAPHNKHNHEPMTAWRRSPAQEKKLKKPQVYLPREHDPTRSAWRGLGALVAGEASGAEQRGEAAAIVRPRILDWVARLVNEGFLPEDYFIRTRLIGVSYGTQQAVIDEIVDDHVAMAVVLLHERDSGLGRTAIKAVEDAEKAVTVLGGLAADLAKAAGADPETPRAAARDRGFGMLDGPFRTWLATLAPGTDATERRRAWQQKAHRIISDLGRQLVAEAGEAAWNGRTDVWLNASRADLKFRAELKKELPMAT

Foldseek 3Di:
DCCLQLVAFQQADFQWWFAFPVGDIDGGGLLVCQVCFLGTQATDAPDPLLRVLVLLVNLLLVCVLVVFAQDVVSLLVQDDPPSVDHHGPSPSRVVSCVVLRQLRRQSHCQNHHLAGNDWAFPVRDWAFCLQLDAVRDGCVVVVDPPDDVRQWDFPSNVVSSSSSQLQFAFQQFAFATVVAPQPPPGIHHGQDTHHNQQAQFKFKGDRTRSCSNSLQRFHCVQPLAAAASVQHAPSVDPRDDRYEPDVVVVVCPPNASRPVSRPRQWHKHFDADSTITRGMGIGGYYDDDFKPCLSGFQGFFKDWDVVVCVVVVHPTIIGGDHDDPLAAPLLVLVCAQQNDDPCDVVRPDDSVSGHGVSLVRLLVCPVVPSDDQQHKIWIWGWHFDADDNSRGTPGIDIHTQIAGSVLNVPCDPPVVVLSNVLSVLLVLQLVLQLQLQQLLCVLVPHHSVVSSVVSSCVSCVQCPVVSSVLRHVDGVVDDSLVSSLVSLQVSLVSRLVSLVVSLVVSLVVQPCVPSRCSSVVSSVVSSVVSNVSSCVSSVSNVD/DVLVVQWDFQQADFFWWFAFPVGDIDTGGLLVCLACQLRTQATDAPAVLLRQLVLLVNLLLLCVLVVFAADVVSLLVQDDPPSVDRHGPSVSRVVSCVVLSQQRIQRRCQNHHLAGNDWAFPVGDFAWCLQLDFVHHHCVVVVDDDDPPGLWDAPNNVVSSSSSQLQFGFQAFFFQIDVEPQCPPGTHHGFDTHNNQQALFKFKHDSTSSCSNSLQRFNQVQPLAAAAPVAAAQSVPPPDDSYEDDPVVCVCDDNASSSVSRDSQWHKDFDDDSGTTRGMHIGGYYDDDQKPCLSHFLTFFKDWDVVVCVVVVHPTIIGGDHDDQLAACLLVLQLQQQHDDVCCPVRVDDSVSRHGNSLVRLQVCCVVPSDDQQDKIKMWGWHFPADVVSRGTPGIHIHTAIAGNNLNVPCPCFQVVLSNVLSVLLVLLLQLQLQLLQLLCVLVPHHSPVSSVVSSSVSSVQLVVVSSVLRHVDGPPDDSVVSSLVSLQVSLVSRLVSLVVSLVVSCVCPPVPHDVCSNVVRNVVSSVVSNVVSCVSSVSHD/DCVFVFWDFQQADWQWWFAFPVRDIDTDGLLVCQACFLRTQATDAPAVLLRVLVLLLNLLLLCVLVVFAADVVSLLVQDDPPSVPHHGPSVSSVVSVVVLRQQRICRRCCRHHLAHNVKAFPVRDWAWCLQLDFVRDGCVVVVDPPDDPGQWDFSSNCVSSSSSCLQWAFQAFFAAIDVAPQQDPRTHHGLGTRDNQFALFKFWRDSTRSVRSSLQRFHPVQPLAQAAPPAHAQSVDDGDHSYEPPCVVVVPDPNASRPVSRPSQWHKRFDDGNGTTRTMGIGGYYHDAFKPPLRHFLTFFKDWDVPVCVVVVNPTTIGHDHDDQLDAPLLPLCQAQQNDDPCPPVRPDDSVSRHRSSLVRLLVCCVVPSDPQQDKIKMWRWHFDADPVRHGTPDIRIHTAIAGNVLSNCCVPALVVLSVVLSVLLVQLLVLQLQLQQLLCVQVVHHSPCSSVVSSSVSCVLVVVVSSVLRHVDGPPDDSVVSSLVSLQVSLVSRLVVSVVSLVVSVVVCVPDHNCSVVSSVVSSVVSNVSSCVSSVSHD

CATH classification: 1.10.132.100

Solvent-accessible surface area: 68198 Å² total; per-residue (Å²): 176,107,117,90,48,27,46,26,4,0,5,63,49,75,0,0,17,0,15,28,85,120,38,68,110,113,64,10,5,0,53,73,0,1,135,36,0,14,108,0,90,80,4,38,14,26,0,8,0,0,20,0,6,1,8,11,2,0,0,0,0,0,1,18,15,47,42,0,0,101,65,5,91,54,0,22,163,40,23,60,79,67,120,102,106,11,133,13,26,60,117,69,0,29,68,14,1,127,126,44,83,120,47,0,14,2,6,40,92,100,25,14,2,20,20,9,28,106,4,60,8,146,165,98,58,72,47,49,0,9,44,5,3,16,0,4,32,50,10,107,47,6,93,29,187,48,69,18,60,9,77,115,10,59,22,9,34,0,0,15,0,0,6,2,2,7,15,4,12,21,11,12,90,19,16,2,0,56,60,13,105,44,28,77,44,32,94,5,18,73,62,30,13,1,7,1,4,31,4,0,0,1,0,0,6,18,61,0,3,1,10,6,0,0,0,0,0,0,0,45,77,9,127,91,17,69,33,46,134,92,14,54,0,13,9,92,16,104,79,49,87,8,33,28,24,81,117,129,51,34,71,119,30,6,25,3,2,2,1,4,10,5,11,16,6,5,5,0,61,2,32,74,51,102,103,1,0,99,2,0,1,10,0,4,1,4,60,28,54,19,49,54,44,23,42,37,0,0,0,0,5,0,68,40,10,46,77,45,18,149,144,60,184,106,127,71,1,1,18,5,66,101,31,66,57,120,110,26,8,1,28,35,0,13,9,8,0,6,3,67,17,128,24,30,160,174,49,35,31,41,36,66,23,0,5,0,3,0,2,32,0,0,14,52,0,9,110,86,58,57,3,52,63,95,27,95,6,96,0,16,16,0,3,10,29,27,12,66,157,79,38,31,33,15,46,4,15,44,30,55,3,30,2,4,1,1,0,5,71,48,83,110,42,22,14,0,63,6,0,22,61,0,8,80,0,0,44,79,0,0,79,11,0,0,23,2,5,1,44,18,8,123,20,63,76,54,90,34,135,59,26,88,52,0,2,66,56,30,0,18,50,87,0,34,40,36,0,54,90,14,2,45,55,1,32,53,82,46,18,19,4,58,40,25,58,33,0,3,63,102,0,37,159,20,0,24,26,2,0,143,80,15,36,57,58,27,26,138,65,9,130,177,191,60,184,52,73,66,20,103,96,56,8,49,139,5,17,99,130,9,127,64,67,0,101,140,38,0,56,62,2,44,101,168,118,120,110,45,60,68,25,2,0,2,61,63,74,0,0,17,0,35,35,102,118,40,78,114,121,61,2,3,0,50,76,0,1,122,37,0,24,107,0,122,57,5,40,12,28,1,6,0,0,7,0,5,2,8,9,1,0,1,0,0,1,1,23,14,37,56,1,0,103,68,4,86,59,0,23,155,34,29,64,88,71,116,104,108,6,149,11,31,52,118,63,0,32,66,20,0,116,126,44,77,121,46,0,14,2,5,40,100,104,24,14,3,18,17,10,22,104,2,62,12,136,163,89,54,78,46,50,0,10,57,4,3,10,1,3,41,31,10,107,52,5,98,19,180,63,60,14,48,4,83,104,8,64,23,9,32,0,0,9,0,0,7,4,2,6,14,2,8,19,10,10,92,24,18,2,1,54,60,15,108,49,25,68,47,27,98,4,10,64,65,34,25,0,7,2,7,30,4,1,0,2,3,0,11,17,58,0,3,1,13,6,0,1,0,1,1,0,0,43,79,10,122,80,23,69,30,40,137,91,14,62,0,12,8,91,16,101,82,44,84,6,26,33,20,79,121,135,63,35,71,131,22,5,23,0,0,4,3,4,14,3,11,11,5,6,6,0,65,5,44,71,58,80,100,2,0,100,3,0,2,12,0,7,1,6,74,29,56,20,48,45,45,14,42,27,0,0,0,0,5,0,72,36,7,57,80,39,20,166,153,69,182,105,126,69,0,2,24,5,65,103,30,68,57,119,107,24,6,0,28,39,0,15,10,10,0,2,2,66,23,128,25,30,159,161,47,42,23,43,39,69,25,0,14,0,2,0,0,35,0,0,16,60,0,7,108,81,60,62,1,49,72,89,28,92,3,89,0,15,15,1,3,12,28,21,6,62,153,86,43,34,35,13,47,4,15,42,29,55,2,37,2,1,0,0,0,4,73,61,78,107,96,16,4,0,54,11,0,24,78,0,10,87,1,0,46,77,0,0,69,17,0,0,16,1,9,0,29,16,10,111,19,70,70,57,95,35,130,53,18,84,42,1,2,65,54,34,0,19,49,88,0,32,39,34,0,59,100,15,2,43,46,0,34,52,81,52,80,35,78,75,39,39,120,23,0,5,76,107,0,38,156,18,0,20,27,4,0,140,83,17,50,53,64,57,40,98,58,54,215,97,72,197,177,162,68,81,55,189,77,68,28,50,138,6,21,94,108,6,111,66,79,0,112,147,43,0,97,84,10,157,193,111,133,89,46,54,61,24,2,0,4,62,65,71,0,0,22,0,28,26,78,114,42,69,115,114,66,6,4,0,45,86,0,1,123,39,0,13,99,0,93,68,5,29,16,59,22,32,0,1,10,0,6,2,10,10,2,0,0,0,0,0,0,8,13,35,23,0,0,58,65,4,92,29,0,22,156,40,26,55,89,71,106,100,100,10,128,7,32,45,109,56,0,28,61,10,1,105,43,14,86,103,44,0,15,1,4,37,109,98,24,14,3,20,17,10,28,109,4,55,10,133,166,115,58,77,57,52,0,7,48,6,9,23,93,18,63,38,9,93,108,131,186,48,185,177,65,73,60,11,75,109,13,63,24,9,42,0,0,11,2,0,5,3,3,6,15,3,10,20,7,10,103,20,13,3,2,53,56,16,111,47,32,147,82,29,92,5,102,88,63,28,19,0,8,2,6,32,5,2,0,2,2,0,21,13,67,0,3,2,14,5,0,0,0,0,0,0,0,47,82,7,125,76,22,74,32,38,133,102,16,65,0,15,11,12,30,108,77,47,85,4,37,31,19,74,113,140,61,29,64,130,24,4,40,3,1,4,2,3,12,3,11,15,4,6,10,0,62,4,41,60,58,74,114,1,0,100,3,0,2,8,1,8,2,9,61,25,60,14,58,48,55,18,42,34,0,0,0,0,5,0,73,40,6,64,67,32,22,176,134,62,178,112,127,73,0,2,21,5,57,101,33,68,60,107,109,25,6,1,26,35,0,14,8,7,0,5,3,65,23,128,26,41,164,169,48,37,33,40,42,63,30,0,7,0,0,0,0,35,0,0,14,51,0,8,100,83,55,58,2,48,70,90,26,90,3,95,0,19,18,0,3,11,27,27,12,112,159,84,37,58,56,100,78,46,15,69,32,54,4,40,1,1,0,1,0,3,74,58,76,110,97,20,7,0,48,10,0,21,93,0,9,91,6,0,45,86,0,0,84,13,0,0,20,1,4,2,36,16,8,134,7,31,69,50,102,33,134,94,52,96,58,45,2,60,97,96,0,17,42,108,0,35,36,39,0,68,88,18,1,45,50,0,35,54,79,52,79,34,71,67,40,47,96,26,0,4,71,107,0,42,156,26,0,23,33,5,1,151,90,18,43,50,64,29,28,91,66,29,213,124,61,226,123,94,32,147,105,70,16,46,137,9,21,96,120,7,127,58,62,0,125,147,49,0,94,72,12,166

Nearest PDB structures (foldseek):
  3wvo-assembly1_A  TM=1.002E+00  e=1.889E-100  Thermobifida fusca YX
  3wvo-assembly1_B  TM=9.895E-01  e=1.557E-90  Thermobifida fusca YX
  3wvo-assembly2_C-2  TM=9.928E-01  e=9.132E-89  Thermobifida fusca YX
  4h3t-assembly1_A  TM=8.406E-01  e=5.140E-34  Acidimicrobium ferrooxidans DSM 10331
  4an8-assembly1_A  TM=7.790E-01  e=4.775E-23  Thermus thermophilus HB8

B-factor: mean 73.49, std 22.93, range [13.15, 198.58]

Organism: Thermobifida fusca (strain YX) (NCBI:txid269800)

Radius of gyration: 46.87 Å; Cα contacts (8 Å, |Δi|>4): 3080; chains: 3; bounding box: 126×103×130 Å

InterPro domains:
  IPR013381 CRISPR-associated protein Cse1 [PF09481] (9-497)
  IPR013381 CRISPR-associated protein Cse1 [TIGR02547] (9-532)

Secondary structure (DSSP, 8-state):
-TTSTT--BTTTS--EEEEETTS-EEEE-HHHHHHHGGGEEEE--SSHHHHHHHHHHHHHHHHHHHT--SSHHHHHTT----TTT----HHHHHHHHHHTGGGSBTT-SSS-TTS-TT---TT---B-GGGT-SSS--HHHHT--S--S-SSB-HHHHHHHHHHHHHS-----EEPPTT-TT-GGGEE------GGGGS-EEEEE-SSHHHHHHHT---TTSTT----TT---GGGSPPP-SSPPPHHHHHT---SHHHHTT---EEEEEEE-SS-EEEEEEEE------TT-TTT-TTB-EEE-HHHHHHHT-S--EEEPPP-TTS-GGGGHIIIII---TTGGGTT--HHHHS-HHHHHHHHHHHTTSS-TT-EEEEEEEEEEE-GGGSSEEEEEEEEEEEETHHHHT-SSSHHHHHHHHHHHHHHHHHHHHHHHHHHHHTTT--SHHHHHHHHHHHHHHHHHHHHHHHTT--TTS-HHHHHHHHHHHHHHHHHHHHHHHHHHHHHHTT--TTHHHHHHHHHHHHHHHHHHHHHHSTT---/--TTS---BTTTS--EEEEETTS-EEEE-HHHHHHHTTTEEEE--SSHHHHHHHHHHHHHHHHHHTT---SHHHHHTT--S-TTT----HHHHHHHHHHTGGGSBTT-SSS-TTS-TT---SS---B-GGGT-SS---HHHHT--S-SS-S-EEHHHHHHHHHHHHHS-----EEPPTT-TT-GGGEE------GGGGS-EEEEE-SSHHHHHHHT---TTSTT----TT---GGGSPPP-SSPPPHHHHTT---SHHHHTT---EEEEEEE-SSEEEEEEEEE------TT-TTT-TTB-EEE-HHHHHHHT-S--EEEPPP-TTS-GGGGHHHHHH---TTHHHHT--HHHHS-HHHHHHHHHHHTTSS-TT-EEEEEEEEEEE-GGGSSEEEEEEEEEEEETHHHHSTTTSHHHHHHHHHHHHHHHHHHHHHHHHHHHHHHT--SHHHHHHHHHHHHHHHHHHHHHHHTT--TTS-HHHHHHHHHHHHHHHHHHHHHHHHHHHHHTTTSS---THHHHHHHHHHHHHHHHHHHHSTT--/-TTTS---BTTTS--EEEEETTS-EEEE-HHHHHHHGGGEEEE--SSHHHHHHHHHHHHHHHHHTTT---SHHHHHTT--S-TTT----HHHHHHHHHHTGGGSBTT-SSS-TTS-TT---TT---B-GGGT-SSS--GGGTT--S--S-S-B-HHHHHHHHHHHHHS-----EE--TT-TT-BTTEE------GGGGS-EEEEE-SSHHHHHHHT---TTSTT----TT---GGGSPPP-SSPPPHHHHTT---SHHHHTT---EEEEEEE-SS-EEEEEEEE------TT-TTT-TTB-EEE-HHHHHHHT-S--EEEPPP-TTS-GGGGHIIIII---TTGGGTT--HHHHS-HHHHHHHHHHHTTSS-TT-EEEEEEEEEEE-GGG-SEEEEEEEEEEEETHHHHTTTTSHHHHHHHHHHHHHHHHHHHHHHHHHHHHHTT--SHHHHHHHHHHHHHHHHHHHHHHHHH--TTS-HHHHHHHHHHHHHHHHHHHHHHHHHHHHHHHHH----HHHHHHHHHHHHHHHHHHHSTT--